Protein 7PO7 (pdb70)

Nearest PDB structures (foldseek):
  7po7-assembly3_E  TM=9.976E-01  e=1.318E-60  Mus musculus
  7po7-assembly1_A  TM=9.670E-01  e=2.558E-56  Mus musculus
  4bkm-assembly2_B  TM=9.394E-01  e=9.788E-43  Mus musculus
  7po7-assembly4_G  TM=9.764E-01  e=1.721E-33  Mus musculus
  2cft-assembly1_A-2  TM=9.182E-01  e=7.443E-32  Homo sapiens

GO terms:
  GO:0000287 magnesium ion binding (F, IDA)
  GO:0004725 protein tyrosine phosphatase activity (F, IDA)
  GO:0043136 sn-glycerol 3-phosphatase activity (F, IDA)
  GO:0043262 ADP phosphatase activity (F, IDA)
  GO:0006114 glycerol biosynthetic process (P, IDA)
  GO:0006650 glycerophospholipid metabolic process (P, IDA)
  GO:0000121 sn-glycerol 1-phosphatase activity (F, EXP)
  GO:0008967 phosphoglycolate phosphatase activity (F, IDA)
  GO:0110052 toxic metabolite repair (P, IDA)

Structure (mmCIF, N/CA/C/O backbone):
data_7PO7
#
_entry.id   7PO7
#
_cell.length_a   84.262
_cell.length_b   91.197
_cell.length_c   101.317
_cell.angle_alpha   103.457
_cell.angle_beta   89.980
_cell.angle_gamma   104.632
#
_symmetry.space_group_name_H-M   'P 1'
#
loop_
_entity.id
_entity.type
_entity.pdbx_description
1 polymer 'Glycerol-3-phosphate phosphatase'
2 non-polymer 'ACETATE ION'
3 non-polymer 'SULFATE ION'
4 non-polymer GLYCEROL
5 non-polymer 'CALCIUM ION'
6 water water
#
loop_
_atom_site.group_PDB
_atom_site.id
_atom_site.type_symbol
_atom_site.label_atom_id
_atom_site.label_alt_id
_atom_site.label_comp_id
_atom_site.label_asym_id
_atom_site.label_entity_id
_atom_site.label_seq_id
_atom_site.pdbx_PDB_ins_code
_atom_site.Cartn_x
_atom_site.Cartn_y
_atom_site.Cartn_z
_atom_site.occupancy
_atom_site.B_iso_or_equiv
_atom_site.auth_seq_id
_atom_site.auth_comp_id
_atom_site.auth_asym_id
_atom_site.auth_atom_id
_atom_site.pdbx_PDB_model_num
ATOM 1 N N . ARG A 1 12 ? -10.81808 -4.61023 -41.82923 1.000 132.00060 12 ARG A N 1
ATOM 2 C CA . ARG A 1 12 ? -11.35413 -5.69721 -42.63832 1.000 135.73750 12 ARG A CA 1
ATOM 3 C C . ARG A 1 12 ? -11.44309 -6.99251 -41.83180 1.000 135.76150 12 ARG A C 1
ATOM 4 O O . ARG A 1 12 ? -10.85723 -8.00874 -42.21067 1.000 135.81784 12 ARG A O 1
ATOM 24 N N . CYS A 1 13 ? -12.16830 -6.94733 -40.71565 1.000 136.99707 13 CYS A N 1
ATOM 25 C CA . CYS A 1 13 ? -12.25545 -8.09636 -39.82499 1.000 136.90580 13 CYS A CA 1
ATOM 26 C C . CYS A 1 13 ? -12.92739 -9.28425 -40.50311 1.000 138.70365 13 CYS A C 1
ATOM 27 O O . CYS A 1 13 ? -14.09026 -9.20472 -40.91665 1.000 139.88820 13 CYS A O 1
ATOM 35 N N . VAL A 1 14 ? -12.18586 -10.38358 -40.61654 1.000 135.32633 14 VAL A N 1
ATOM 36 C CA . VAL A 1 14 ? -12.69934 -11.62558 -41.17843 1.000 132.25210 14 VAL A CA 1
ATOM 37 C C . VAL A 1 14 ? -13.30955 -12.45086 -40.05270 1.000 132.78515 14 VAL A C 1
ATOM 38 O O . VAL A 1 14 ? -12.81667 -12.43923 -38.92007 1.000 135.01034 14 VAL A O 1
ATOM 51 N N . ARG A 1 15 ? -14.42306 -13.11433 -40.33902 1.000 131.72315 15 ARG A N 1
ATOM 52 C CA . ARG A 1 15 ? -14.99813 -14.07143 -39.40028 1.000 127.57949 15 ARG A CA 1
ATOM 53 C C . ARG A 1 15 ? -14.27613 -15.40051 -39.58603 1.000 123.46248 15 ARG A C 1
ATOM 54 O O . ARG A 1 15 ? -14.17533 -15.90232 -40.70903 1.000 125.82015 15 ARG A O 1
ATOM 75 N N . LEU A 1 16 ? -13.77251 -15.97810 -38.49094 1.000 116.95103 16 LEU A N 1
ATOM 76 C CA . LEU A 1 16 ? -12.93511 -17.16857 -38.58534 1.000 114.29598 16 LEU A CA 1
ATOM 77 C C . LEU A 1 16 ? -13.77409 -18.43489 -38.70615 1.000 117.01615 16 LEU A C 1
ATOM 78 O O . LEU A 1 16 ? -14.71011 -18.65115 -37.93018 1.000 119.39510 16 LEU A O 1
ATOM 94 N N . SER A 1 17 ? -13.44325 -19.25681 -39.69657 1.000 117.49998 17 SER A N 1
ATOM 95 C CA . SER A 1 17 ? -14.03729 -20.56891 -39.89171 1.000 119.19127 17 SER A CA 1
ATOM 96 C C . SER A 1 17 ? -12.93424 -21.61818 -39.82986 1.000 118.66038 17 SER A C 1
ATOM 97 O O . SER A 1 17 ? -11.74471 -21.29961 -39.91197 1.000 117.65687 17 SER A O 1
ATOM 105 N N . ALA A 1 18 ? -13.33716 -22.88186 -39.67435 1.000 120.82203 18 ALA A N 1
ATOM 106 C CA . ALA A 1 18 ? -12.35959 -23.95253 -39.49682 1.000 121.46081 18 ALA A CA 1
ATOM 107 C C . ALA A 1 18 ? -11.34547 -23.97631 -40.63667 1.000 122.06966 18 ALA A C 1
ATOM 108 O O . ALA A 1 18 ? -10.14864 -24.20217 -40.41293 1.000 121.86776 18 ALA A O 1
ATOM 115 N N . GLU A 1 19 ? -11.80196 -23.71730 -41.86364 1.000 121.10704 19 GLU A N 1
ATOM 116 C CA . GLU A 1 19 ? -10.90296 -23.67721 -43.01521 1.000 121.13352 19 GLU A CA 1
ATOM 117 C C . GLU A 1 19 ? -9.88891 -22.54488 -42.87768 1.000 119.52489 19 GLU A C 1
ATOM 118 O O . GLU A 1 19 ? -8.67295 -22.75269 -43.02426 1.000 119.21400 19 GLU A O 1
ATOM 130 N N . ARG A 1 20 ? -10.37271 -21.33674 -42.58100 1.000 118.39857 20 ARG A N 1
ATOM 131 C CA . ARG A 1 20 ? -9.47975 -20.20360 -42.37086 1.000 115.95828 20 ARG A CA 1
ATOM 132 C C . ARG A 1 20 ? -8.53378 -20.46297 -41.20425 1.000 113.26416 20 ARG A C 1
ATOM 133 O O . ARG A 1 20 ? -7.36214 -20.06066 -41.23911 1.000 112.39467 20 ARG A O 1
ATOM 154 N N . ALA A 1 21 ? -9.03484 -21.11143 -40.14768 1.000 109.83697 21 ALA A N 1
ATOM 155 C CA . ALA A 1 21 ? -8.19424 -21.41947 -38.99511 1.000 103.95030 21 ALA A CA 1
ATOM 156 C C . ALA A 1 21 ? -7.05354 -22.35307 -39.38116 1.000 106.21906 21 ALA A C 1
ATOM 157 O O . ALA A 1 21 ? -5.91159 -22.16015 -38.94714 1.000 104.29621 21 ALA A O 1
ATOM 164 N N . LYS A 1 22 ? -7.34118 -23.36899 -40.20081 1.000 108.41643 22 LYS A N 1
ATOM 165 C CA . LYS A 1 22 ? -6.28606 -24.25325 -40.68913 1.000 109.14774 22 LYS A CA 1
ATOM 166 C C . LYS A 1 22 ? -5.25264 -23.47268 -41.49071 1.000 105.77233 22 LYS A C 1
ATOM 167 O O . LYS A 1 22 ? -4.03123 -23.63836 -41.30312 1.000 92.01043 22 LYS A O 1
ATOM 186 N N . LEU A 1 23 ? -5.73215 -22.58879 -42.36964 1.000 105.02487 23 LEU A N 1
ATOM 187 C CA . LEU A 1 23 ? -4.82530 -21.78966 -43.18589 1.000 106.26544 23 LEU A CA 1
ATOM 188 C C . LEU A 1 23 ? -3.89395 -20.95165 -42.32118 1.000 108.03341 23 LEU A C 1
ATOM 189 O O . LEU A 1 23 ? -2.68017 -20.91784 -42.55024 1.000 108.32359 23 LEU A O 1
ATOM 205 N N . LEU A 1 24 ? -4.44568 -20.25846 -41.32387 1.000 110.32773 24 LEU A N 1
ATOM 206 C CA . LEU A 1 24 ? -3.60673 -19.45137 -40.44533 1.000 109.66413 24 LEU A CA 1
ATOM 207 C C . LEU A 1 24 ? -2.62923 -20.31909 -39.65666 1.000 107.21866 24 LEU A C 1
ATOM 208 O O . LEU A 1 24 ? -1.44620 -19.98108 -39.53571 1.000 104.56592 24 LEU A O 1
ATOM 224 N N . LEU A 1 25 ? -3.10619 -21.44329 -39.10661 1.000 101.69467 25 LEU A N 1
ATOM 225 C CA . LEU A 1 25 ? -2.24601 -22.28054 -38.27835 1.000 99.01828 25 LEU A CA 1
ATOM 226 C C . LEU A 1 25 ? -1.01495 -22.72999 -39.04730 1.000 102.27335 25 LEU A C 1
ATOM 227 O O . LEU A 1 25 ? 0.07726 -22.83460 -38.47509 1.000 96.78796 25 LEU A O 1
ATOM 243 N N . ALA A 1 26 ? -1.16596 -23.00569 -40.34537 1.000 109.40159 26 ALA A N 1
ATOM 244 C CA . ALA A 1 26 ? 0.02006 -23.32387 -41.13806 1.000 111.80107 26 ALA A CA 1
ATOM 245 C C . ALA A 1 26 ? 0.99853 -22.15033 -41.16093 1.000 114.73161 26 ALA A C 1
ATOM 246 O O . ALA A 1 26 ? 2.21978 -22.34599 -41.12610 1.000 110.23672 26 ALA A O 1
ATOM 253 N N . GLU A 1 27 ? 0.47692 -20.92116 -41.20336 1.000 124.02041 27 GLU A N 1
ATOM 254 C CA . GLU A 1 27 ? 1.29808 -19.72111 -41.31650 1.000 126.26408 27 GLU A CA 1
ATOM 255 C C . GLU A 1 27 ? 1.98002 -19.31096 -40.01368 1.000 122.68111 27 GLU A C 1
ATOM 256 O O . GLU A 1 27 ? 2.99683 -18.60860 -40.06563 1.000 122.96276 27 GLU A O 1
ATOM 268 N N . VAL A 1 28 ? 1.45892 -19.72033 -38.85604 1.000 113.60875 28 VAL A N 1
ATOM 269 C CA . VAL A 1 28 ? 1.92728 -19.22661 -37.56285 1.000 106.01845 28 VAL A CA 1
ATOM 270 C C . VAL A 1 28 ? 2.63103 -20.33799 -36.79437 1.000 101.72930 28 VAL A C 1
ATOM 271 O O . VAL A 1 28 ? 2.18425 -21.49105 -36.79892 1.000 104.84117 28 VAL A O 1
ATOM 284 N N . ASP A 1 29 ? 3.74569 -19.98447 -36.13830 1.000 96.00971 29 ASP A N 1
ATOM 285 C CA . ASP A 1 29 ? 4.44329 -20.88694 -35.23242 1.000 93.58940 29 ASP A CA 1
ATOM 286 C C . ASP A 1 29 ? 4.31711 -20.51017 -33.76303 1.000 84.98587 29 ASP A C 1
ATOM 287 O O . ASP A 1 29 ? 4.52023 -21.37552 -32.90576 1.000 84.74379 29 ASP A O 1
ATOM 296 N N . THR A 1 30 ? 3.98118 -19.25852 -33.45183 1.000 80.03638 30 THR A N 1
ATOM 297 C CA . THR A 1 30 ? 3.90019 -18.78383 -32.07571 1.000 77.42895 30 THR A CA 1
ATOM 298 C C . THR A 1 30 ? 2.55201 -18.11631 -31.85682 1.000 77.13177 30 THR A C 1
ATOM 299 O O . THR A 1 30 ? 2.12736 -17.28454 -32.66537 1.000 76.96364 30 THR A O 1
ATOM 310 N N . LEU A 1 31 ? 1.88941 -18.47478 -30.75976 1.000 73.87018 31 LEU A N 1
ATOM 311 C CA . LEU A 1 31 ? 0.60633 -17.89333 -30.38965 1.000 77.65871 31 LEU A CA 1
ATOM 312 C C . LEU A 1 31 ? 0.75300 -17.23649 -29.02472 1.000 79.00190 31 LEU A C 1
ATOM 313 O O . LEU A 1 31 ? 1.16350 -17.89032 -28.06059 1.000 80.17236 31 LEU A O 1
ATOM 329 N N . LEU A 1 32 ? 0.42032 -15.95201 -28.94355 1.000 78.67012 32 LEU A N 1
ATOM 330 C CA . LEU A 1 32 ? 0.48497 -15.19214 -27.70030 1.000 80.02545 32 LEU A CA 1
ATOM 331 C C . LEU A 1 32 ? -0.94188 -14.86086 -27.28241 1.000 84.42226 32 LEU A C 1
ATOM 332 O O . LEU A 1 32 ? -1.70190 -14.28651 -28.06931 1.000 85.02292 32 LEU A O 1
ATOM 348 N N . PHE A 1 33 ? -1.30298 -15.22722 -26.05172 1.000 85.46065 33 PHE A N 1
ATOM 349 C CA . PHE A 1 33 ? -2.68047 -15.16247 -25.57986 1.000 86.46394 33 PHE A CA 1
ATOM 350 C C . PHE A 1 33 ? -2.75672 -14.20301 -24.39638 1.000 88.27970 33 PHE A C 1
ATOM 351 O O . PHE A 1 33 ? -1.83669 -14.15598 -23.57574 1.000 84.91937 33 PHE A O 1
ATOM 368 N N . ASN A 1 34 ? -3.83467 -13.43320 -24.30471 1.000 94.72969 34 ASN A N 1
ATOM 369 C CA . ASN A 1 34 ? -4.19113 -12.81112 -23.03523 1.000 98.02245 34 ASN A CA 1
ATOM 370 C C . ASN A 1 34 ? -4.93243 -13.85191 -22.20867 1.000 102.42268 34 ASN A C 1
ATOM 371 O O . ASN A 1 34 ? -5.62884 -14.70724 -22.75031 1.000 105.50024 34 ASN A O 1
ATOM 382 N N . CYS A 1 35 ? -4.74836 -13.80818 -20.88904 1.000 105.17457 35 CYS A N 1
ATOM 383 C CA . CYS A 1 35 ? -5.25939 -14.89268 -20.05774 1.000 109.34893 35 CYS A CA 1
ATOM 384 C C . CYS A 1 35 ? -6.71543 -14.65632 -19.65894 1.000 109.38486 35 CYS A C 1
ATOM 385 O O . CYS A 1 35 ? -7.55730 -15.54246 -19.82636 1.000 108.96169 35 CYS A O 1
ATOM 393 N N . ASP A 1 36 ? -7.01615 -13.46996 -19.13206 1.000 110.28968 36 ASP A N 1
ATOM 394 C CA . ASP A 1 36 ? -8.35870 -13.16486 -18.65581 1.000 109.88259 36 ASP A CA 1
ATOM 395 C C . ASP A 1 36 ? -9.24204 -12.69482 -19.80443 1.000 108.64059 36 ASP A C 1
ATOM 396 O O . ASP A 1 36 ? -8.87339 -11.78845 -20.55851 1.000 106.84093 36 ASP A O 1
ATOM 405 N N . GLY A 1 37 ? -10.41122 -13.32636 -19.94306 1.000 108.88131 37 GLY A N 1
ATOM 406 C CA . GLY A 1 37 ? -11.33434 -13.03862 -21.01801 1.000 109.10124 37 GLY A CA 1
ATOM 407 C C . GLY A 1 37 ? -11.11730 -13.85869 -22.26794 1.000 106.30703 37 GLY A C 1
ATOM 408 O O . GLY A 1 37 ? -11.97077 -13.83836 -23.16529 1.000 104.32448 37 GLY A O 1
ATOM 412 N N . VAL A 1 38 ? -10.00737 -14.58403 -22.34740 1.000 103.79887 38 VAL A N 1
ATOM 413 C CA . VAL A 1 38 ? -9.64435 -15.38796 -23.51133 1.000 98.22719 38 VAL A CA 1
ATOM 414 C C . VAL A 1 38 ? -9.52654 -16.84367 -23.08130 1.000 96.89037 38 VAL A C 1
ATOM 415 O O . VAL A 1 38 ? -10.25661 -17.70871 -23.58059 1.000 93.32282 38 VAL A O 1
ATOM 428 N N . LEU A 1 39 ? -8.62735 -17.12190 -22.13858 1.000 100.98293 39 LEU A N 1
ATOM 429 C CA . LEU A 1 39 ? -8.45542 -18.47801 -21.63869 1.000 103.65773 39 LEU A CA 1
ATOM 430 C C . LEU A 1 39 ? -9.37251 -18.75718 -20.45155 1.000 106.33500 39 LEU A C 1
ATOM 431 O O . LEU A 1 39 ? -9.87508 -19.87803 -20.31117 1.000 109.29585 39 LEU A O 1
ATOM 447 N N . TRP A 1 40 ? -9.58465 -17.76872 -19.58015 1.000 103.55987 40 TRP A N 1
ATOM 448 C CA . TRP A 1 40 ? -10.43814 -17.95684 -18.41693 1.000 103.92483 40 TRP A CA 1
ATOM 449 C C . TRP A 1 40 ? -11.06445 -16.63724 -17.98137 1.000 104.74136 40 TRP A C 1
ATOM 450 O O . TRP A 1 40 ? -10.55968 -15.55511 -18.28880 1.000 104.06769 40 TRP A O 1
ATOM 471 N N . ARG A 1 41 ? -12.19194 -16.74601 -17.27475 1.000 107.03625 41 ARG A N 1
ATOM 472 C CA . ARG A 1 41 ? -12.76704 -15.64675 -16.50429 1.000 108.78049 41 ARG A CA 1
ATOM 473 C C . ARG A 1 41 ? -12.81032 -16.07227 -15.04192 1.000 111.56736 41 ARG A C 1
ATOM 474 O O . ARG A 1 41 ? -13.47768 -17.05432 -14.69379 1.000 111.11712 41 ARG A O 1
ATOM 495 N N . GLY A 1 42 ? -12.08423 -15.34176 -14.20314 1.000 112.89903 42 GLY A N 1
ATOM 496 C CA . GLY A 1 42 ? -11.88232 -15.74812 -12.82505 1.000 116.21082 42 GLY A CA 1
ATOM 497 C C . GLY A 1 42 ? -11.02944 -16.99878 -12.76613 1.000 116.05664 42 GLY A C 1
ATOM 498 O O . GLY A 1 42 ? -9.98079 -17.08898 -13.41428 1.000 114.84399 42 GLY A O 1
ATOM 502 N N . GLU A 1 43 ? -11.47381 -17.98046 -11.98633 1.000 118.55528 43 GLU A N 1
ATOM 503 C CA . GLU A 1 43 ? -10.76565 -19.24609 -11.86077 1.000 120.00423 43 GLU A CA 1
ATOM 504 C C . GLU A 1 43 ? -11.39873 -20.35105 -12.70049 1.000 120.70969 43 GLU A C 1
ATOM 505 O O . GLU A 1 43 ? -11.00092 -21.51375 -12.57605 1.000 121.49263 43 GLU A O 1
ATOM 517 N N . THR A 1 44 ? -12.37115 -20.01579 -13.54580 1.000 120.56021 44 THR A N 1
ATOM 518 C CA . THR A 1 44 ? -13.08460 -20.99142 -14.36096 1.000 118.50447 44 THR A CA 1
ATOM 519 C C . THR A 1 44 ? -12.65607 -20.85110 -15.81490 1.000 111.03489 44 THR A C 1
ATOM 520 O O . THR A 1 44 ? -12.70430 -19.75275 -16.38053 1.000 107.35333 44 THR A O 1
ATOM 531 N N . ALA A 1 45 ? -12.24634 -21.96388 -16.41575 1.000 105.83165 45 ALA A N 1
ATOM 532 C CA . ALA A 1 45 ? -11.73523 -21.96373 -17.77707 1.000 102.03175 45 ALA A CA 1
ATOM 533 C C . ALA A 1 45 ? -12.85179 -21.82122 -18.80831 1.000 102.25579 45 ALA A C 1
ATOM 534 O O . ALA A 1 45 ? -13.99371 -22.23631 -18.58733 1.000 103.20686 45 ALA A O 1
ATOM 541 N N . VAL A 1 46 ? -12.50383 -21.21509 -19.93863 1.000 102.60586 46 VAL A N 1
ATOM 542 C CA . VAL A 1 46 ? -13.39746 -21.11501 -21.10210 1.000 106.99759 46 VAL A CA 1
ATOM 543 C C . VAL A 1 46 ? -13.63655 -22.50453 -21.67775 1.000 118.39824 46 VAL A C 1
ATOM 544 O O . VAL A 1 46 ? -12.68219 -23.29472 -21.78810 1.000 117.51274 46 VAL A O 1
ATOM 557 N N . PRO A 1 47 ? -14.87164 -22.85995 -22.03955 1.000 131.71938 47 PRO A N 1
ATOM 558 C CA . PRO A 1 47 ? -15.13442 -24.23263 -22.50031 1.000 136.04201 47 PRO A CA 1
ATOM 559 C C . PRO A 1 47 ? -14.27771 -24.58386 -23.70563 1.000 137.27352 47 PRO A C 1
ATOM 560 O O . PRO A 1 47 ? -14.29035 -23.88685 -24.72267 1.000 134.47101 47 PRO A O 1
ATOM 571 N N . GLY A 1 48 ? -13.52578 -25.68014 -23.58401 1.000 140.28727 48 GLY A N 1
ATOM 572 C CA . GLY A 1 48 ? -12.69916 -26.16619 -24.66573 1.000 139.52885 48 GLY A CA 1
ATOM 573 C C . GLY A 1 48 ? -11.32151 -25.54525 -24.75369 1.000 136.18821 48 GLY A C 1
ATOM 574 O O . GLY A 1 48 ? -10.48243 -26.04331 -25.51563 1.000 136.64774 48 GLY A O 1
ATOM 578 N N . ALA A 1 49 ? -11.05752 -24.47665 -23.99409 1.000 131.20465 49 ALA A N 1
ATOM 579 C CA . ALA A 1 49 ? -9.77673 -23.78267 -24.11409 1.000 130.88149 49 ALA A CA 1
ATOM 580 C C . ALA A 1 49 ? -8.59731 -24.62214 -23.63901 1.000 127.73801 49 ALA A C 1
ATOM 581 O O . ALA A 1 49 ? -7.55674 -24.64083 -24.32621 1.000 130.87564 49 ALA A O 1
ATOM 588 N N . PRO A 1 50 ? -8.65869 -25.30838 -22.49637 1.000 122.86550 50 PRO A N 1
ATOM 589 C CA . PRO A 1 50 ? -7.49636 -26.11626 -22.09631 1.000 121.55355 50 PRO A CA 1
ATOM 590 C C . PRO A 1 50 ? -7.12781 -27.15654 -23.13631 1.000 123.62974 50 PRO A C 1
ATOM 591 O O . PRO A 1 50 ? -5.94352 -27.31695 -23.47083 1.000 125.49967 50 PRO A O 1
ATOM 602 N N . GLU A 1 51 ? -8.12863 -27.86101 -23.67273 1.000 123.71062 51 GLU A N 1
ATOM 603 C CA . GLU A 1 51 ? -7.86470 -28.88318 -24.67653 1.000 126.89043 51 GLU A CA 1
ATOM 604 C C . GLU A 1 51 ? -7.26956 -28.28937 -25.94652 1.000 122.93284 51 GLU A C 1
ATOM 605 O O . GLU A 1 51 ? -6.35448 -28.87310 -26.53447 1.000 125.31013 51 GLU A O 1
ATOM 617 N N . THR A 1 52 ? -7.78678 -27.14525 -26.40612 1.000 115.87867 52 THR A N 1
ATOM 618 C CA . THR A 1 52 ? -7.25035 -26.57265 -27.63727 1.000 113.18085 52 THR A CA 1
ATOM 619 C C . THR A 1 52 ? -5.79998 -26.14411 -27.43587 1.000 106.98057 52 THR A C 1
ATOM 620 O O . THR A 1 52 ? -4.97389 -26.31238 -28.33986 1.000 105.59381 52 THR A O 1
ATOM 631 N N . LEU A 1 53 ? -5.45916 -25.58648 -26.26476 1.000 106.21153 53 LEU A N 1
ATOM 632 C CA . LEU A 1 53 ? -4.06154 -25.20766 -26.06994 1.000 105.32825 53 LEU A CA 1
ATOM 633 C C . LEU A 1 53 ? -3.16624 -26.44742 -25.97849 1.000 112.55289 53 LEU A C 1
ATOM 634 O O . LEU A 1 53 ? -2.05333 -26.45887 -26.52243 1.000 112.77572 53 LEU A O 1
ATOM 650 N N . ARG A 1 54 ? -3.64416 -27.51351 -25.32107 1.000 120.21329 54 ARG A N 1
ATOM 651 C CA . ARG A 1 54 ? -2.88241 -28.76087 -25.29583 1.000 122.50391 54 ARG A CA 1
ATOM 652 C C . ARG A 1 54 ? -2.66643 -29.29530 -26.70886 1.000 119.32753 54 ARG A C 1
ATOM 653 O O . ARG A 1 54 ? -1.56876 -29.75669 -27.05722 1.000 119.43394 54 ARG A O 1
ATOM 674 N N . ALA A 1 55 ? -3.70338 -29.22107 -27.54441 1.000 116.48718 55 ALA A N 1
ATOM 675 C CA . ALA A 1 55 ? -3.59587 -29.68150 -28.92276 1.000 115.17773 55 ALA A CA 1
ATOM 676 C C . ALA A 1 55 ? -2.60981 -28.83446 -29.71388 1.000 107.58788 55 ALA A C 1
ATOM 677 O O . ALA A 1 55 ? -1.84114 -29.36496 -30.52094 1.000 107.09325 55 ALA A O 1
ATOM 684 N N . LEU A 1 56 ? -2.63411 -27.51552 -29.51668 1.000 103.71192 56 LEU A N 1
ATOM 685 C CA . LEU A 1 56 ? -1.67442 -26.65079 -30.19423 1.000 103.05734 56 LEU A CA 1
ATOM 686 C C . LEU A 1 56 ? -0.24953 -27.01737 -29.80256 1.000 105.80045 56 LEU A C 1
ATOM 687 O O . LEU A 1 56 ? 0.65336 -27.03085 -30.64775 1.000 108.84628 56 LEU A O 1
ATOM 703 N N . ARG A 1 57 ? -0.02929 -27.31499 -28.51885 1.000 103.61861 57 ARG A N 1
ATOM 704 C CA . ARG A 1 57 ? 1.29330 -27.75323 -28.08270 1.000 99.88055 57 ARG A CA 1
ATOM 705 C C . ARG A 1 57 ? 1.68089 -29.05328 -28.77472 1.000 103.00139 57 ARG A C 1
ATOM 706 O O . ARG A 1 57 ? 2.83153 -29.22378 -29.19774 1.000 99.90282 57 ARG A O 1
ATOM 727 N N . ALA A 1 58 ? 0.72691 -29.98155 -28.90562 1.000 105.94433 58 ALA A N 1
ATOM 728 C CA . ALA A 1 58 ? 1.00894 -31.24334 -29.58617 1.000 107.33887 58 ALA A CA 1
ATOM 729 C C . ALA A 1 58 ? 1.31971 -31.03186 -31.06704 1.000 109.55063 58 ALA A C 1
ATOM 730 O O . ALA A 1 58 ? 2.13769 -31.76447 -31.63433 1.000 111.94842 58 ALA A O 1
ATOM 737 N N . ARG A 1 59 ? 0.67864 -30.05000 -31.71040 1.000 110.93801 59 ARG A N 1
ATOM 738 C CA . ARG A 1 59 ? 0.93900 -29.76567 -33.11532 1.000 114.84726 59 ARG A CA 1
ATOM 739 C C . ARG A 1 59 ? 2.24835 -29.01384 -33.32847 1.000 115.63924 59 ARG A C 1
ATOM 740 O O . ARG A 1 59 ? 2.60631 -28.73572 -34.47880 1.000 115.30360 59 ARG A O 1
ATOM 761 N N . GLY A 1 60 ? 2.96578 -28.68467 -32.25742 1.000 116.18068 60 GLY A N 1
ATOM 762 C CA . GLY A 1 60 ? 4.23492 -27.99994 -32.36297 1.000 113.74677 60 GLY A CA 1
ATOM 763 C C . GLY A 1 60 ? 4.17882 -26.49309 -32.25947 1.000 111.29937 60 GLY A C 1
ATOM 764 O O . GLY A 1 60 ? 5.21129 -25.84000 -32.45281 1.000 111.68316 60 GLY A O 1
ATOM 768 N N . LYS A 1 61 ? 3.01613 -25.91776 -31.96693 1.000 107.58629 61 LYS A N 1
ATOM 769 C CA . LYS A 1 61 ? 2.89916 -24.47355 -31.81304 1.000 101.64102 61 LYS A CA 1
ATOM 770 C C . LYS A 1 61 ? 3.47633 -24.02710 -30.47478 1.000 98.43802 61 LYS A C 1
ATOM 771 O O . LYS A 1 61 ? 3.31499 -24.70328 -29.45485 1.000 100.47238 61 LYS A O 1
ATOM 790 N N . ARG A 1 62 ? 4.15449 -22.87937 -30.48470 1.000 91.27758 62 ARG A N 1
ATOM 791 C CA . ARG A 1 62 ? 4.71259 -22.29089 -29.27288 1.000 86.06530 62 ARG A CA 1
ATOM 792 C C . ARG A 1 62 ? 3.70013 -21.31514 -28.68955 1.000 85.00601 62 ARG A C 1
ATOM 793 O O . ARG A 1 62 ? 3.16219 -20.47021 -29.41119 1.000 83.61892 62 ARG A O 1
ATOM 814 N N . LEU A 1 63 ? 3.43805 -21.43343 -27.38983 1.000 83.52402 63 LEU A N 1
ATOM 815 C CA . LEU A 1 63 ? 2.39769 -20.64950 -26.73859 1.000 80.30298 63 LEU A CA 1
ATOM 816 C C . LEU A 1 63 ? 3.01993 -19.66205 -25.75976 1.000 80.20576 63 LEU A C 1
ATOM 817 O O . LEU A 1 63 ? 3.89632 -20.02907 -24.96980 1.000 79.20739 63 LEU A O 1
ATOM 833 N N . GLY A 1 64 ? 2.57276 -18.40599 -25.84097 1.000 83.00008 64 GLY A N 1
ATOM 834 C CA . GLY A 1 64 ? 2.96706 -17.38648 -24.89678 1.000 81.17948 64 GLY A CA 1
ATOM 835 C C . GLY A 1 64 ? 1.73452 -16.68423 -24.36102 1.000 79.16463 64 GLY A C 1
ATOM 836 O O . GLY A 1 64 ? 0.66136 -16.72345 -24.96025 1.000 80.69183 64 GLY A O 1
ATOM 840 N N . PHE A 1 65 ? 1.90081 -16.04512 -23.20911 1.000 75.28299 65 PHE A N 1
ATOM 841 C CA . PHE A 1 65 ? 0.79278 -15.42850 -22.48284 1.000 78.05387 65 PHE A CA 1
ATOM 842 C C . PHE A 1 65 ? 1.20705 -14.03392 -22.04865 1.000 75.99401 65 PHE A C 1
ATOM 843 O O . PHE A 1 65 ? 2.29859 -13.86252 -21.51114 1.000 75.56594 65 PHE A O 1
ATOM 860 N N . ILE A 1 66 ? 0.36430 -13.03217 -22.31275 1.000 74.83760 66 ILE A N 1
ATOM 861 C CA . ILE A 1 66 ? 0.68692 -11.64670 -21.97858 1.000 75.29536 66 ILE A CA 1
ATOM 862 C C . ILE A 1 66 ? -0.45565 -11.08860 -21.13220 1.000 77.27077 66 ILE A C 1
ATOM 863 O O . ILE A 1 66 ? -1.62256 -11.16479 -21.53588 1.000 80.73570 66 ILE A O 1
ATOM 879 N N . THR A 1 67 ? -0.12248 -10.52060 -19.97005 1.000 73.05572 67 THR A N 1
ATOM 880 C CA . THR A 1 67 ? -1.14670 -9.96240 -19.08922 1.000 74.58996 67 THR A CA 1
ATOM 881 C C . THR A 1 67 ? -0.73196 -8.60289 -18.53843 1.000 70.46517 67 THR A C 1
ATOM 882 O O . THR A 1 67 ? 0.45030 -8.33948 -18.30918 1.000 72.97720 67 THR A O 1
ATOM 893 N N . ASN A 1 68 ? -1.73250 -7.74202 -18.31985 1.000 66.75092 68 ASN A N 1
ATOM 894 C CA . ASN A 1 68 ? -1.51669 -6.42727 -17.73164 1.000 66.12220 68 ASN A CA 1
ATOM 895 C C . ASN A 1 68 ? -1.63572 -6.41642 -16.21026 1.000 70.80471 68 ASN A C 1
ATOM 896 O O . ASN A 1 68 ? -1.44787 -5.35921 -15.59960 1.000 74.85716 68 ASN A O 1
ATOM 907 N N . ASN A 1 69 ? -1.95084 -7.54723 -15.58699 1.000 69.55259 69 ASN A N 1
ATOM 908 C CA . ASN A 1 69 ? -2.09427 -7.60930 -14.13922 1.000 68.19356 69 ASN A CA 1
ATOM 909 C C . ASN A 1 69 ? -0.75906 -7.89906 -13.46436 1.000 66.91636 69 ASN A C 1
ATOM 910 O O . ASN A 1 69 ? 0.01722 -8.74314 -13.92158 1.000 68.73537 69 ASN A O 1
ATOM 921 N N . SER A 1 70 ? -0.49819 -7.17487 -12.37664 1.000 63.74729 70 SER A N 1
ATOM 922 C CA . SER A 1 70 ? 0.75969 -7.23899 -11.64698 1.000 66.79954 70 SER A CA 1
ATOM 923 C C . SER A 1 70 ? 0.64662 -7.99324 -10.32563 1.000 69.04776 70 SER A C 1
ATOM 924 O O . SER A 1 70 ? 1.56286 -7.90758 -9.49935 1.000 64.75748 70 SER A O 1
ATOM 932 N N . SER A 1 71 ? -0.43867 -8.73942 -10.10669 1.000 76.57599 71 SER A N 1
ATOM 933 C CA . SER A 1 71 ? -0.68165 -9.33612 -8.80203 1.000 76.04688 71 SER A CA 1
ATOM 934 C C . SER A 1 71 ? -0.12445 -10.74625 -8.63720 1.000 81.25031 71 SER A C 1
ATOM 935 O O . SER A 1 71 ? 0.00756 -11.20435 -7.49632 1.000 83.13871 71 SER A O 1
ATOM 943 N N . LYS A 1 72 ? 0.20866 -11.44752 -9.72382 1.000 83.61765 72 LYS A N 1
ATOM 944 C CA . LYS A 1 72 ? 0.72960 -12.80491 -9.63655 1.000 86.00272 72 LYS A CA 1
ATOM 945 C C . LYS A 1 72 ? 2.12091 -12.87401 -10.26145 1.000 82.04091 72 LYS A C 1
ATOM 946 O O . LYS A 1 72 ? 2.43168 -12.13352 -11.19920 1.000 78.33305 72 LYS A O 1
ATOM 965 N N . THR A 1 73 ? 2.96028 -13.76837 -9.73704 1.000 81.81483 73 THR A N 1
ATOM 966 C CA . THR A 1 73 ? 4.28536 -13.98794 -10.30054 1.000 80.59449 73 THR A CA 1
ATOM 967 C C . THR A 1 73 ? 4.16901 -14.89052 -11.53190 1.000 85.20839 73 THR A C 1
ATOM 968 O O . THR A 1 73 ? 3.12845 -15.50497 -11.78009 1.000 89.23322 73 THR A O 1
ATOM 979 N N . ARG A 1 74 ? 5.25417 -14.97564 -12.31399 1.000 82.58160 74 ARG A N 1
ATOM 980 C CA . ARG A 1 74 ? 5.23742 -15.85109 -13.48219 1.000 79.83617 74 ARG A CA 1
ATOM 981 C C . ARG A 1 74 ? 4.93025 -17.28603 -13.07394 1.000 83.70667 74 ARG A C 1
ATOM 982 O O . ARG A 1 74 ? 4.11396 -17.96557 -13.71124 1.000 83.30303 74 ARG A O 1
ATOM 1003 N N . THR A 1 75 ? 5.57901 -17.76446 -12.00957 1.000 88.89666 75 THR A N 1
ATOM 1004 C CA . THR A 1 75 ? 5.39017 -19.14603 -11.59113 1.000 96.42328 75 THR A CA 1
ATOM 1005 C C . THR A 1 75 ? 3.95125 -19.38516 -11.15356 1.000 97.38593 75 THR A C 1
ATOM 1006 O O . THR A 1 75 ? 3.39325 -20.46353 -11.38280 1.000 100.57713 75 THR A O 1
ATOM 1017 N N . ALA A 1 76 ? 3.33222 -18.38429 -10.52244 1.000 92.37269 76 ALA A N 1
ATOM 1018 C CA . ALA A 1 76 ? 1.94046 -18.51041 -10.10170 1.000 92.14280 76 ALA A CA 1
ATOM 1019 C C . ALA A 1 76 ? 1.00838 -18.62165 -11.30329 1.000 88.78292 76 ALA A C 1
ATOM 1020 O O . ALA A 1 76 ? 0.10027 -19.46427 -11.32240 1.000 92.66652 76 ALA A O 1
ATOM 1027 N N . TYR A 1 77 ? 1.20888 -17.77191 -12.31371 1.000 84.56055 77 TYR A N 1
ATOM 1028 C CA . TYR A 1 77 ? 0.39306 -17.86678 -13.51681 1.000 83.58466 77 TYR A CA 1
ATOM 1029 C C . TYR A 1 77 ? 0.58511 -19.22641 -14.17802 1.000 81.52169 77 TYR A C 1
ATOM 1030 O O . TYR A 1 77 ? -0.37586 -19.83776 -14.65952 1.000 83.37250 77 TYR A O 1
ATOM 1048 N N . ALA A 1 78 ? 1.83281 -19.70866 -14.21779 1.000 79.42863 78 ALA A N 1
ATOM 1049 C CA . ALA A 1 78 ? 2.11331 -21.00832 -14.81769 1.000 80.69598 78 ALA A CA 1
ATOM 1050 C C . ALA A 1 78 ? 1.42271 -22.13617 -14.06076 1.000 83.74515 78 ALA A C 1
ATOM 1051 O O . ALA A 1 78 ? 0.88401 -23.06540 -14.67444 1.000 82.19435 78 ALA A O 1
ATOM 1058 N N . GLU A 1 79 ? 1.42109 -22.07241 -12.72622 1.000 87.63516 79 GLU A N 1
ATOM 1059 C CA . GLU A 1 79 ? 0.73100 -23.09224 -11.94263 1.000 93.39589 79 GLU A CA 1
ATOM 1060 C C . GLU A 1 79 ? -0.77101 -23.04179 -12.19166 1.000 91.65409 79 GLU A C 1
ATOM 1061 O O . GLU A 1 79 ? -1.42251 -24.08815 -12.28048 1.000 96.56153 79 GLU A O 1
ATOM 1073 N N . LYS A 1 80 ? -1.34364 -21.83801 -12.28378 1.000 84.34114 80 LYS A N 1
ATOM 1074 C CA . LYS A 1 80 ? -2.76527 -21.73393 -12.59941 1.000 86.32224 80 LYS A CA 1
ATOM 1075 C C . LYS A 1 80 ? -3.06501 -22.32583 -13.97144 1.000 92.84285 80 LYS A C 1
ATOM 1076 O O . LYS A 1 80 ? -4.07685 -23.01411 -14.15140 1.000 99.23814 80 LYS A O 1
ATOM 1095 N N . LEU A 1 81 ? -2.19656 -22.06902 -14.95227 1.000 90.11201 81 LEU A N 1
ATOM 1096 C CA . LEU A 1 81 ? -2.37293 -22.66862 -16.27044 1.000 93.12733 81 LEU A CA 1
ATOM 1097 C C . LEU A 1 81 ? -2.32156 -24.18988 -16.18699 1.000 101.76954 81 LEU A C 1
ATOM 1098 O O . LEU A 1 81 ? -3.12739 -24.88253 -16.81941 1.000 108.99627 81 LEU A O 1
ATOM 1114 N N . ARG A 1 82 ? -1.37329 -24.72781 -15.41431 1.000 104.55217 82 ARG A N 1
ATOM 1115 C CA . ARG A 1 82 ? -1.23562 -26.17754 -15.30207 1.000 110.84092 82 ARG A CA 1
ATOM 1116 C C . ARG A 1 82 ? -2.44379 -26.80263 -14.60768 1.000 109.20779 82 ARG A C 1
ATOM 1117 O O . ARG A 1 82 ? -2.94229 -27.84660 -15.04677 1.000 106.94764 82 ARG A O 1
ATOM 1138 N N . ARG A 1 83 ? -2.93355 -26.18262 -13.52716 1.000 108.18914 83 ARG A N 1
ATOM 1139 C CA . ARG A 1 83 ? -4.06536 -26.74731 -12.78880 1.000 108.04023 83 ARG A CA 1
ATOM 1140 C C . ARG A 1 83 ? -5.34154 -26.73661 -13.62890 1.000 108.87818 83 ARG A C 1
ATOM 1141 O O . ARG A 1 83 ? -6.15459 -27.66260 -13.53157 1.000 113.61379 83 ARG A O 1
ATOM 1162 N N . LEU A 1 84 ? -5.54317 -25.70511 -14.45666 1.000 104.02176 84 LEU A N 1
ATOM 1163 C CA . LEU A 1 84 ? -6.73542 -25.64551 -15.29534 1.000 101.38801 84 LEU A CA 1
ATOM 1164 C C . LEU A 1 84 ? -6.59073 -26.43788 -16.59147 1.000 100.81141 84 LEU A C 1
ATOM 1165 O O . LEU A 1 84 ? -7.51443 -26.42675 -17.41287 1.000 98.99117 84 LEU A O 1
ATOM 1181 N N . GLY A 1 85 ? -5.46681 -27.11474 -16.79704 1.000 103.15096 85 GLY A N 1
ATOM 1182 C CA . GLY A 1 85 ? -5.31211 -27.99501 -17.93222 1.000 109.93913 85 GLY A CA 1
ATOM 1183 C C . GLY A 1 85 ? -4.72531 -27.36247 -19.16991 1.000 111.62819 85 GLY A C 1
ATOM 1184 O O . GLY A 1 85 ? -4.70397 -28.01051 -20.22334 1.000 116.74959 85 GLY A O 1
ATOM 1188 N N . PHE A 1 86 ? -4.24437 -26.12599 -19.08342 1.000 110.32211 86 PHE A N 1
ATOM 1189 C CA . PHE A 1 86 ? -3.67045 -25.46930 -20.24732 1.000 109.11129 86 PHE A CA 1
ATOM 1190 C C . PHE A 1 86 ? -2.26338 -25.95601 -20.54502 1.000 109.35598 86 PHE A C 1
ATOM 1191 O O . PHE A 1 86 ? -1.74364 -25.67664 -21.63202 1.000 109.57381 86 PHE A O 1
ATOM 1208 N N . GLY A 1 87 ? -1.64186 -26.67933 -19.62180 1.000 108.23948 87 GLY A N 1
ATOM 1209 C CA . GLY A 1 87 ? -0.34096 -27.25266 -19.87668 1.000 105.24374 87 GLY A CA 1
ATOM 1210 C C . GLY A 1 87 ? 0.78962 -26.41795 -19.32043 1.000 101.55208 87 GLY A C 1
ATOM 1211 O O . GLY A 1 87 ? 0.60775 -25.46121 -18.56191 1.000 96.86677 87 GLY A O 1
ATOM 1215 N N . GLY A 1 88 ? 1.98995 -26.79508 -19.74248 1.000 103.73400 88 GLY A N 1
ATOM 1216 C CA . GLY A 1 88 ? 3.19661 -26.11510 -19.35204 1.000 106.88391 88 GLY A CA 1
ATOM 1217 C C . GLY A 1 88 ? 4.20328 -26.24027 -20.47357 1.000 110.64059 88 GLY A C 1
ATOM 1218 O O . GLY A 1 88 ? 3.97868 -26.95285 -21.45562 1.000 115.52424 88 GLY A O 1
ATOM 1222 N N . PRO A 1 89 ? 5.33886 -25.54102 -20.35559 1.000 109.68595 89 PRO A N 1
ATOM 1223 C CA . PRO A 1 89 ? 6.37649 -25.58813 -21.39249 1.000 110.19549 89 PRO A CA 1
ATOM 1224 C C . PRO A 1 89 ? 6.77959 -26.99609 -21.79766 1.000 113.86942 89 PRO A C 1
ATOM 1225 O O . PRO A 1 89 ? 6.75200 -27.27354 -22.99781 1.000 114.73416 89 PRO A O 1
ATOM 1236 N N . LEU A 1 96 ? 10.00604 -19.49974 -19.17868 1.000 92.41523 96 LEU A N 1
ATOM 1237 C CA . LEU A 1 96 ? 8.56388 -19.49660 -18.97336 1.000 92.76129 96 LEU A CA 1
ATOM 1238 C C . LEU A 1 96 ? 7.81148 -18.78552 -20.09055 1.000 88.35403 96 LEU A C 1
ATOM 1239 O O . LEU A 1 96 ? 8.38157 -18.00746 -20.85640 1.000 88.02743 96 LEU A O 1
ATOM 1254 N N . GLU A 1 97 ? 6.51404 -19.07801 -20.16308 1.000 86.12672 97 GLU A N 1
ATOM 1255 C CA . GLU A 1 97 ? 5.65151 -18.63613 -21.24316 1.000 82.45706 97 GLU A CA 1
ATOM 1256 C C . GLU A 1 97 ? 4.79017 -17.43717 -20.86784 1.000 75.38120 97 GLU A C 1
ATOM 1257 O O . GLU A 1 97 ? 4.12342 -16.88111 -21.74786 1.000 72.10707 97 GLU A O 1
ATOM 1269 N N . VAL A 1 98 ? 4.78665 -17.02451 -19.59942 1.000 71.45487 98 VAL A N 1
ATOM 1270 C CA . VAL A 1 98 ? 3.90963 -15.95763 -19.12324 1.000 70.91573 98 VAL A CA 1
ATOM 1271 C C . VAL A 1 98 ? 4.72362 -14.68309 -18.94534 1.000 70.58697 98 VAL A C 1
ATOM 1272 O O . VAL A 1 98 ? 5.79778 -14.69556 -18.33042 1.000 73.55050 98 VAL A O 1
ATOM 1285 N N . PHE A 1 99 ? 4.21205 -13.58547 -19.49730 1.000 64.14417 99 PHE A N 1
ATOM 1286 C CA . PHE A 1 99 ? 4.82418 -12.26153 -19.42221 1.000 62.38846 99 PHE A CA 1
ATOM 1287 C C . PHE A 1 99 ? 3.76906 -11.30713 -18.86377 1.000 62.98663 99 PHE A C 1
ATOM 1288 O O . PHE A 1 99 ? 2.82112 -10.92030 -19.55993 1.000 63.28004 99 PHE A O 1
ATOM 1305 N N . GLY A 1 100 ? 3.89823 -10.99319 -17.57430 1.000 64.26051 100 GLY A N 1
ATOM 1306 C CA . GLY A 1 100 ? 3.02367 -10.05787 -16.90897 1.000 65.30875 100 GLY A CA 1
ATOM 1307 C C . GLY A 1 100 ? 3.74967 -8.75912 -16.59428 1.000 66.86223 100 GLY A C 1
ATOM 1308 O O . GLY A 1 100 ? 4.97209 -8.65156 -16.69923 1.000 67.12951 100 GLY A O 1
ATOM 1312 N N . THR A 1 101 ? 2.96495 -7.76490 -16.18181 1.000 67.08497 101 THR A N 1
ATOM 1313 C CA . THR A 1 101 ? 3.52344 -6.44707 -15.91651 1.000 64.48588 101 THR A CA 1
ATOM 1314 C C . THR A 1 101 ? 4.46206 -6.46013 -14.71789 1.000 62.91746 101 THR A C 1
ATOM 1315 O O . THR A 1 101 ? 5.31689 -5.57907 -14.60749 1.000 66.68019 101 THR A O 1
ATOM 1326 N N . ALA A 1 102 ? 4.33221 -7.43918 -13.82209 1.000 57.62419 102 ALA A N 1
ATOM 1327 C CA . ALA A 1 102 ? 5.27645 -7.55096 -12.71506 1.000 55.57945 102 ALA A CA 1
ATOM 1328 C C . ALA A 1 102 ? 6.67401 -7.88358 -13.22976 1.000 53.43897 102 ALA A C 1
ATOM 1329 O O . ALA A 1 102 ? 7.64156 -7.15575 -12.96101 1.000 56.98616 102 ALA A O 1
ATOM 1336 N N . TYR A 1 103 ? 6.79083 -8.96692 -14.00290 1.000 54.67380 103 TYR A N 1
ATOM 1337 C CA . TYR A 1 103 ? 8.08857 -9.38093 -14.52555 1.000 57.79431 103 TYR A CA 1
ATOM 1338 C C . TYR A 1 103 ? 8.66559 -8.32183 -15.45755 1.000 60.44461 103 TYR A C 1
ATOM 1339 O O . TYR A 1 103 ? 9.85226 -7.97374 -15.37572 1.000 63.86103 103 TYR A O 1
ATOM 1357 N N . CYS A 1 104 ? 7.83548 -7.80365 -16.36524 1.000 58.82926 104 CYS A N 1
ATOM 1358 C CA A CYS A 1 104 ? 8.32985 -6.83903 -17.34218 0.293 59.67012 104 CYS A CA 1
ATOM 1359 C CA B CYS A 1 104 ? 8.31640 -6.83167 -17.34134 0.707 59.59842 104 CYS A CA 1
ATOM 1360 C C . CYS A 1 104 ? 8.65034 -5.49712 -16.68973 1.000 57.76989 104 CYS A C 1
ATOM 1361 O O . CYS A 1 104 ? 9.56276 -4.79826 -17.14373 1.000 62.90837 104 CYS A O 1
ATOM 1373 N N . SER A 1 105 ? 7.94205 -5.12947 -15.61789 1.000 55.76389 105 SER A N 1
ATOM 1374 C CA . SER A 1 105 ? 8.32581 -3.94942 -14.85018 1.000 61.22242 105 SER A CA 1
ATOM 1375 C C . SER A 1 105 ? 9.68533 -4.15890 -14.19655 1.000 62.92112 105 SER A C 1
ATOM 1376 O O . SER A 1 105 ? 10.52864 -3.24964 -14.18170 1.000 66.10582 105 SER A O 1
ATOM 1384 N N . ALA A 1 106 ? 9.91686 -5.35767 -13.64911 1.000 59.42334 106 ALA A N 1
ATOM 1385 C CA . ALA A 1 106 ? 11.22841 -5.66156 -13.08674 1.000 59.07764 106 ALA A CA 1
ATOM 1386 C C . ALA A 1 106 ? 12.31692 -5.51623 -14.14398 1.000 58.42684 106 ALA A C 1
ATOM 1387 O O . ALA A 1 106 ? 13.38161 -4.94369 -13.87997 1.000 57.08341 106 ALA A O 1
ATOM 1394 N N . LEU A 1 107 ? 12.05812 -6.01788 -15.35417 1.000 60.71944 107 LEU A N 1
ATOM 1395 C CA . LEU A 1 107 ? 13.03912 -5.90397 -16.43197 1.000 65.25978 107 LEU A CA 1
ATOM 1396 C C . LEU A 1 107 ? 13.28164 -4.44343 -16.81392 1.000 63.51916 107 LEU A C 1
ATOM 1397 O O . LEU A 1 107 ? 14.42946 -4.03172 -17.04369 1.000 69.08422 107 LEU A O 1
ATOM 1413 N N . TYR A 1 108 ? 12.21251 -3.64280 -16.89013 1.000 59.13312 108 TYR A N 1
ATOM 1414 C CA . TYR A 1 108 ? 12.37429 -2.23119 -17.22327 1.000 61.31539 108 TYR A CA 1
ATOM 1415 C C . TYR A 1 108 ? 13.25720 -1.53902 -16.19461 1.000 65.39072 108 TYR A C 1
ATOM 1416 O O . TYR A 1 108 ? 14.15265 -0.75883 -16.54744 1.000 72.16669 108 TYR A O 1
ATOM 1434 N N . LEU A 1 109 ? 13.01578 -1.81716 -14.91171 1.000 62.61216 109 LEU A N 1
ATOM 1435 C CA . LEU A 1 109 ? 13.79438 -1.18457 -13.85210 1.000 63.64122 109 LEU A CA 1
ATOM 1436 C C . LEU A 1 109 ? 15.24015 -1.65985 -13.87692 1.000 63.96088 109 LEU A C 1
ATOM 1437 O O . LEU A 1 109 ? 16.15970 -0.88153 -13.59691 1.000 63.00671 109 LEU A O 1
ATOM 1453 N N . ARG A 1 110 ? 15.46151 -2.93260 -14.21358 1.000 62.04750 110 ARG A N 1
ATOM 1454 C CA . ARG A 1 110 ? 16.81980 -3.41585 -14.41543 1.000 62.48242 110 ARG A CA 1
ATOM 1455 C C . ARG A 1 110 ? 17.52885 -2.58335 -15.47352 1.000 67.22746 110 ARG A C 1
ATOM 1456 O O . ARG A 1 110 ? 18.66704 -2.13987 -15.28097 1.000 76.90789 110 ARG A O 1
ATOM 1477 N N . GLN A 1 111 ? 16.85458 -2.35450 -16.60469 1.000 65.93776 111 GLN A N 1
ATOM 1478 C CA . GLN A 1 111 ? 17.50382 -1.66620 -17.71585 1.000 70.38197 111 GLN A CA 1
ATOM 1479 C C . GLN A 1 111 ? 17.76799 -0.20174 -17.39085 1.000 67.24032 111 GLN A C 1
ATOM 1480 O O . GLN A 1 111 ? 18.85647 0.31273 -17.66941 1.000 73.03798 111 GLN A O 1
ATOM 1494 N N . ARG A 1 112 ? 16.79471 0.48441 -16.79565 1.000 60.88339 112 ARG A N 1
ATOM 1495 C CA . ARG A 1 112 ? 16.93230 1.91317 -16.53341 1.000 62.47729 112 ARG A CA 1
ATOM 1496 C C . ARG A 1 112 ? 17.73967 2.20662 -15.27669 1.000 66.02707 112 ARG A C 1
ATOM 1497 O O . ARG A 1 112 ? 18.14948 3.35654 -15.08294 1.000 64.98581 112 ARG A O 1
ATOM 1518 N N . LEU A 1 113 ? 17.98271 1.20416 -14.42887 1.000 72.07865 113 LEU A N 1
ATOM 1519 C CA . LEU A 1 113 ? 18.80782 1.36175 -13.23649 1.000 73.19504 113 LEU A CA 1
ATOM 1520 C C . LEU A 1 113 ? 20.05866 0.48596 -13.29706 1.000 78.55202 113 LEU A C 1
ATOM 1521 O O . LEU A 1 113 ? 20.56400 0.04451 -12.26314 1.000 79.65238 113 LEU A O 1
ATOM 1537 N N . ALA A 1 114 ? 20.57575 0.23272 -14.50138 1.000 82.54858 114 ALA A N 1
ATOM 1538 C CA . ALA A 1 114 ? 21.71190 -0.67279 -14.64422 1.000 87.34570 114 ALA A CA 1
ATOM 1539 C C . ALA A 1 114 ? 22.95851 -0.13786 -13.94782 1.000 92.80818 114 ALA A C 1
ATOM 1540 O O . ALA A 1 114 ? 23.76071 -0.90994 -13.41414 1.000 96.09227 114 ALA A O 1
ATOM 1547 N N . GLY A 1 115 ? 23.15540 1.18482 -13.95946 1.000 93.35936 115 GLY A N 1
ATOM 1548 C CA . GLY A 1 115 ? 24.33303 1.76341 -13.33806 1.000 96.07149 115 GLY A CA 1
ATOM 1549 C C . GLY A 1 115 ? 24.25031 1.93765 -11.83685 1.000 94.98472 115 GLY A C 1
ATOM 1550 O O . GLY A 1 115 ? 25.28097 2.16404 -11.19461 1.000 96.15661 115 GLY A O 1
ATOM 1554 N N . VAL A 1 116 ? 23.05749 1.83682 -11.26670 1.000 91.96577 116 VAL A N 1
ATOM 1555 C CA . VAL A 1 116 ? 22.88086 2.04903 -9.82471 1.000 91.13408 116 VAL A CA 1
ATOM 1556 C C . VAL A 1 116 ? 23.43345 0.84819 -9.06511 1.000 92.04490 116 VAL A C 1
ATOM 1557 O O . VAL A 1 116 ? 23.14586 -0.30326 -9.43893 1.000 88.80737 116 VAL A O 1
ATOM 1570 N N . PRO A 1 117 ? 24.23153 1.05393 -8.01025 1.000 96.40647 117 PRO A N 1
ATOM 1571 C CA . PRO A 1 117 ? 24.80122 -0.09077 -7.28456 1.000 99.99156 117 PRO A CA 1
ATOM 1572 C C . PRO A 1 117 ? 23.79936 -0.86297 -6.43286 1.000 99.11868 117 PRO A C 1
ATOM 1573 O O . PRO A 1 117 ? 23.78422 -2.09739 -6.48487 1.000 105.66894 117 PRO A O 1
ATOM 1584 N N . ASP A 1 118 ? 22.96415 -0.17544 -5.65358 1.000 89.28077 118 ASP A N 1
ATOM 1585 C CA . ASP A 1 118 ? 21.97211 -0.81853 -4.78596 1.000 84.33119 118 ASP A CA 1
ATOM 1586 C C . ASP A 1 118 ? 20.60358 -0.17986 -4.98696 1.000 77.91258 118 ASP A C 1
ATOM 1587 O O . ASP A 1 118 ? 20.09382 0.53015 -4.11105 1.000 76.79991 118 ASP A O 1
ATOM 1596 N N . PRO A 1 119 ? 19.97689 -0.41972 -6.13667 1.000 74.86474 119 PRO A N 1
ATOM 1597 C CA . PRO A 1 119 ? 18.72403 0.27781 -6.44926 1.000 70.71557 119 PRO A CA 1
ATOM 1598 C C . PRO A 1 119 ? 17.59910 -0.10650 -5.50176 1.000 70.00402 119 PRO A C 1
ATOM 1599 O O . PRO A 1 119 ? 17.41506 -1.27730 -5.16626 1.000 73.92204 119 PRO A O 1
ATOM 1610 N N . LYS A 1 120 ? 16.84500 0.90227 -5.07656 1.000 69.80069 120 LYS A N 1
ATOM 1611 C CA . LYS A 1 120 ? 15.66281 0.73447 -4.24197 1.000 65.27110 120 LYS A CA 1
ATOM 1612 C C . LYS A 1 120 ? 14.51138 1.47074 -4.90500 1.000 57.24590 120 LYS A C 1
ATOM 1613 O O . LYS A 1 120 ? 14.69935 2.51746 -5.52356 1.000 55.58601 120 LYS A O 1
ATOM 1632 N N . ALA A 1 121 ? 13.31085 0.91032 -4.77294 1.000 54.39568 121 ALA A N 1
ATOM 1633 C CA . ALA A 1 121 ? 12.12679 1.46725 -5.41018 1.000 51.14545 121 ALA A CA 1
ATOM 1634 C C . ALA A 1 121 ? 10.97421 1.47102 -4.42233 1.000 48.61629 121 ALA A C 1
ATOM 1635 O O . ALA A 1 121 ? 10.80991 0.52606 -3.64591 1.000 49.71235 121 ALA A O 1
ATOM 1642 N N . TYR A 1 122 ? 10.17327 2.52854 -4.46896 1.000 48.47385 122 TYR A N 1
ATOM 1643 C CA . TYR A 1 122 ? 8.94695 2.61091 -3.68482 1.000 49.98430 122 TYR A CA 1
ATOM 1644 C C . TYR A 1 122 ? 7.81194 2.02475 -4.51447 1.000 49.20202 122 TYR A C 1
ATOM 1645 O O . TYR A 1 122 ? 7.42843 2.59000 -5.54251 1.000 51.97036 122 TYR A O 1
ATOM 1663 N N . VAL A 1 123 ? 7.27930 0.89110 -4.06954 1.000 52.63500 123 VAL A N 1
ATOM 1664 C CA . VAL A 1 123 ? 6.32300 0.10750 -4.84137 1.000 51.07737 123 VAL A CA 1
ATOM 1665 C C . VAL A 1 123 ? 4.95147 0.27824 -4.20610 1.000 49.18311 123 VAL A C 1
ATOM 1666 O O . VAL A 1 123 ? 4.70358 -0.20400 -3.09384 1.000 53.36529 123 VAL A O 1
ATOM 1679 N N . LEU A 1 124 ? 4.06761 0.97934 -4.91152 1.000 44.34362 124 LEU A N 1
ATOM 1680 C CA . LEU A 1 124 ? 2.64173 0.99187 -4.60599 1.000 42.77801 124 LEU A CA 1
ATOM 1681 C C . LEU A 1 124 ? 1.99968 -0.16685 -5.36907 1.000 42.58846 124 LEU A C 1
ATOM 1682 O O . LEU A 1 124 ? 1.32853 0.01100 -6.38593 1.000 47.32009 124 LEU A O 1
ATOM 1698 N N . GLY A 1 125 ? 2.25313 -1.37461 -4.87993 1.000 40.40261 125 GLY A N 1
ATOM 1699 C CA . GLY A 1 125 ? 1.87716 -2.54819 -5.64241 1.000 42.89302 125 GLY A CA 1
ATOM 1700 C C . GLY A 1 125 ? 1.89621 -3.81473 -4.81691 1.000 47.94468 125 GLY A C 1
ATOM 1701 O O . GLY A 1 125 ? 2.02612 -3.78633 -3.58974 1.000 52.72870 125 GLY A O 1
ATOM 1705 N N . SER A 1 126 ? 1.77849 -4.93220 -5.52862 1.000 50.10373 126 SER A N 1
ATOM 1706 C CA . SER A 1 126 ? 1.58977 -6.24643 -4.94593 1.000 54.82066 126 SER A CA 1
ATOM 1707 C C . SER A 1 126 ? 2.90365 -6.83386 -4.44359 1.000 56.59877 126 SER A C 1
ATOM 1708 O O . SER A 1 126 ? 3.98713 -6.38123 -4.82192 1.000 56.49989 126 SER A O 1
ATOM 1716 N N . PRO A 1 127 ? 2.83117 -7.85307 -3.58301 1.000 60.88577 127 PRO A N 1
ATOM 1717 C CA . PRO A 1 127 ? 4.05079 -8.59816 -3.23618 1.000 61.97716 127 PRO A CA 1
ATOM 1718 C C . PRO A 1 127 ? 4.71914 -9.23889 -4.43791 1.000 68.98984 127 PRO A C 1
ATOM 1719 O O . PRO A 1 127 ? 5.94946 -9.37362 -4.45091 1.000 76.56812 127 PRO A O 1
ATOM 1730 N N . ALA A 1 128 ? 3.94448 -9.65734 -5.44431 1.000 67.55250 128 ALA A N 1
ATOM 1731 C CA . ALA A 1 128 ? 4.52810 -10.26564 -6.63713 1.000 67.12803 128 ALA A CA 1
ATOM 1732 C C . ALA A 1 128 ? 5.41702 -9.28117 -7.38724 1.000 59.67853 128 ALA A C 1
ATOM 1733 O O . ALA A 1 128 ? 6.50147 -9.64435 -7.85997 1.000 61.73495 128 ALA A O 1
ATOM 1740 N N . LEU A 1 129 ? 4.96398 -8.03315 -7.52694 1.000 54.91331 129 LEU A N 1
ATOM 1741 C CA . LEU A 1 129 ? 5.77850 -7.01649 -8.18555 1.000 56.52560 129 LEU A CA 1
ATOM 1742 C C . LEU A 1 129 ? 7.09131 -6.81703 -7.44118 1.000 57.76736 129 LEU A C 1
ATOM 1743 O O . LEU A 1 129 ? 8.16801 -6.76231 -8.05422 1.000 62.60039 129 LEU A O 1
ATOM 1759 N N . ALA A 1 130 ? 7.02706 -6.76718 -6.10921 1.000 58.07176 130 ALA A N 1
ATOM 1760 C CA . ALA A 1 130 ? 8.23655 -6.61384 -5.31120 1.000 61.63424 130 ALA A CA 1
ATOM 1761 C C . ALA A 1 130 ? 9.15564 -7.81837 -5.46407 1.000 63.29725 130 ALA A C 1
ATOM 1762 O O . ALA A 1 130 ? 10.37965 -7.66811 -5.51777 1.000 62.74968 130 ALA A O 1
ATOM 1769 N N . ALA A 1 131 ? 8.58677 -9.02447 -5.52448 1.000 63.51472 131 ALA A N 1
ATOM 1770 C CA . ALA A 1 131 ? 9.40338 -10.22099 -5.70248 1.000 66.08131 131 ALA A CA 1
ATOM 1771 C C . ALA A 1 131 ? 10.11427 -10.20414 -7.04978 1.000 69.28509 131 ALA A C 1
ATOM 1772 O O . ALA A 1 131 ? 11.30844 -10.52309 -7.13795 1.000 74.10027 131 ALA A O 1
ATOM 1779 N N . GLU A 1 132 ? 9.39349 -9.83914 -8.11376 1.000 65.36881 132 GLU A N 1
ATOM 1780 C CA . GLU A 1 132 ? 10.00745 -9.78318 -9.43614 1.000 65.29847 132 GLU A CA 1
ATOM 1781 C C . GLU A 1 132 ? 11.12368 -8.74777 -9.46375 1.000 65.04880 132 GLU A C 1
ATOM 1782 O O . GLU A 1 132 ? 12.17147 -8.96800 -10.08318 1.000 64.69661 132 GLU A O 1
ATOM 1794 N N . LEU A 1 133 ? 10.91757 -7.60925 -8.79448 1.000 64.10250 133 LEU A N 1
ATOM 1795 C CA . LEU A 1 133 ? 11.98662 -6.62267 -8.68513 1.000 60.58025 133 LEU A CA 1
ATOM 1796 C C . LEU A 1 133 ? 13.16639 -7.17196 -7.89353 1.000 64.44825 133 LEU A C 1
ATOM 1797 O O . LEU A 1 133 ? 14.32645 -6.90603 -8.22716 1.000 70.29560 133 LEU A O 1
ATOM 1813 N N . GLU A 1 134 ? 12.88846 -7.93210 -6.83347 1.000 69.53243 134 GLU A N 1
ATOM 1814 C CA . GLU A 1 134 ? 13.95736 -8.50763 -6.02805 1.000 76.94485 134 GLU A CA 1
ATOM 1815 C C . GLU A 1 134 ? 14.80819 -9.46207 -6.85679 1.000 78.45670 134 GLU A C 1
ATOM 1816 O O . GLU A 1 134 ? 16.03565 -9.49991 -6.70935 1.000 80.52126 134 GLU A O 1
ATOM 1828 N N . ALA A 1 135 ? 14.17098 -10.24320 -7.73675 1.000 76.81775 135 ALA A N 1
ATOM 1829 C CA . ALA A 1 135 ? 14.90889 -11.19627 -8.56149 1.000 78.19225 135 ALA A CA 1
ATOM 1830 C C . ALA A 1 135 ? 15.89815 -10.51490 -9.50306 1.000 81.27345 135 ALA A C 1
ATOM 1831 O O . ALA A 1 135 ? 16.96047 -11.07933 -9.79342 1.000 83.24731 135 ALA A O 1
ATOM 1838 N N . VAL A 1 136 ? 15.58017 -9.31197 -9.98862 1.000 77.89712 136 VAL A N 1
ATOM 1839 C CA . VAL A 1 136 ? 16.46902 -8.60486 -10.90888 1.000 73.19338 136 VAL A CA 1
ATOM 1840 C C . VAL A 1 136 ? 17.39437 -7.66581 -10.13975 1.000 69.02551 136 VAL A C 1
ATOM 1841 O O . VAL A 1 136 ? 18.13763 -6.88262 -10.74069 1.000 64.35536 136 VAL A O 1
ATOM 1854 N N . GLY A 1 137 ? 17.35323 -7.73171 -8.81311 1.000 68.76593 137 GLY A N 1
ATOM 1855 C CA . GLY A 1 137 ? 18.26686 -6.97715 -7.98215 1.000 71.45675 137 GLY A CA 1
ATOM 1856 C C . GLY A 1 137 ? 17.76315 -5.65280 -7.45598 1.000 73.77928 137 GLY A C 1
ATOM 1857 O O . GLY A 1 137 ? 18.56064 -4.88675 -6.90090 1.000 78.71713 137 GLY A O 1
ATOM 1861 N N . VAL A 1 138 ? 16.47534 -5.35976 -7.59782 1.000 70.20240 138 VAL A N 1
ATOM 1862 C CA . VAL A 1 138 ? 15.90274 -4.10154 -7.13406 1.000 67.83315 138 VAL A CA 1
ATOM 1863 C C . VAL A 1 138 ? 15.17201 -4.36555 -5.82503 1.000 70.66688 138 VAL A C 1
ATOM 1864 O O . VAL A 1 138 ? 14.20934 -5.14235 -5.78587 1.000 71.36544 138 VAL A O 1
ATOM 1877 N N . THR A 1 139 ? 15.63118 -3.72583 -4.75246 1.000 71.33569 139 THR A N 1
ATOM 1878 C CA . THR A 1 139 ? 14.94161 -3.79568 -3.47354 1.000 72.38386 139 THR A CA 1
ATOM 1879 C C . THR A 1 139 ? 13.69720 -2.92239 -3.53264 1.000 74.03378 139 THR A C 1
ATOM 1880 O O . THR A 1 139 ? 13.70715 -1.85250 -4.14351 1.000 74.55588 139 THR A O 1
ATOM 1891 N N . SER A 1 140 ? 12.61440 -3.39773 -2.92721 1.000 73.34507 140 SER A N 1
ATOM 1892 C CA . SER A 1 140 ? 11.34504 -2.68538 -2.93698 1.000 70.14974 140 SER A CA 1
ATOM 1893 C C . SER A 1 140 ? 10.90606 -2.37310 -1.51397 1.000 66.58698 140 SER A C 1
ATOM 1894 O O . SER A 1 140 ? 11.03652 -3.20745 -0.61294 1.000 65.28807 140 SER A O 1
ATOM 1902 N N . VAL A 1 141 ? 10.38412 -1.16394 -1.32540 1.000 64.82466 141 VAL A N 1
ATOM 1903 C CA . VAL A 1 141 ? 9.83991 -0.71120 -0.05170 1.000 65.18943 141 VAL A CA 1
ATOM 1904 C C . VAL A 1 141 ? 8.46847 -0.11188 -0.33191 1.000 65.67848 141 VAL A C 1
ATOM 1905 O O . VAL A 1 141 ? 8.23115 0.46660 -1.39545 1.000 67.86926 141 VAL A O 1
ATOM 1918 N N . GLY A 1 142 ? 7.56110 -0.25502 0.62645 1.000 63.15763 142 GLY A N 1
ATOM 1919 C CA . GLY A 1 142 ? 6.25260 0.35691 0.53681 1.000 57.34256 142 GLY A CA 1
ATOM 1920 C C . GLY A 1 142 ? 5.12804 -0.56456 0.12175 1.000 53.53106 142 GLY A C 1
ATOM 1921 O O . GLY A 1 142 ? 3.99602 -0.09232 -0.03877 1.000 54.65290 142 GLY A O 1
ATOM 1925 N N . VAL A 1 143 ? 5.39705 -1.85647 -0.06762 1.000 54.77069 143 VAL A N 1
ATOM 1926 C CA . VAL A 1 143 ? 4.32479 -2.81489 -0.30782 1.000 54.34596 143 VAL A CA 1
ATOM 1927 C C . VAL A 1 143 ? 3.53800 -3.00659 0.98170 1.000 53.35229 143 VAL A C 1
ATOM 1928 O O . VAL A 1 143 ? 4.12009 -3.17183 2.06166 1.000 53.79745 143 VAL A O 1
ATOM 1941 N N . GLY A 1 144 ? 2.21185 -2.99365 0.87599 1.000 53.67674 144 GLY A N 1
ATOM 1942 C CA . GLY A 1 144 ? 1.35977 -3.17936 2.02609 1.000 56.75032 144 GLY A CA 1
ATOM 1943 C C . GLY A 1 144 ? 0.71271 -1.89608 2.50900 1.000 55.48609 144 GLY A C 1
ATOM 1944 O O . GLY A 1 144 ? 0.80227 -0.84441 1.87010 1.000 52.09844 144 GLY A O 1
ATOM 1948 N N . PRO A 1 145 ? 0.04341 -1.96617 3.65682 1.000 60.98326 145 PRO A N 1
ATOM 1949 C CA . PRO A 1 145 ? -0.70223 -0.80338 4.14965 1.000 63.52862 145 PRO A CA 1
ATOM 1950 C C . PRO A 1 145 ? 0.20030 0.32871 4.61478 1.000 61.09244 145 PRO A C 1
ATOM 1951 O O . PRO A 1 145 ? 1.30303 0.11484 5.12127 1.000 62.95693 145 PRO A O 1
ATOM 1962 N N . ASP A 1 146 ? -0.29321 1.56664 4.41507 1.000 58.86429 146 ASP A N 1
ATOM 1963 C CA . ASP A 1 146 ? 0.28644 2.77507 5.01465 1.000 60.06500 146 ASP A CA 1
ATOM 1964 C C . ASP A 1 146 ? -0.88223 3.71793 5.32261 1.000 62.21088 146 ASP A C 1
ATOM 1965 O O . ASP A 1 146 ? -1.15554 4.67402 4.59021 1.000 63.25491 146 ASP A O 1
ATOM 1974 N N . VAL A 1 147 ? -1.57743 3.43864 6.42770 1.000 58.47805 147 VAL A N 1
ATOM 1975 C CA . VAL A 1 147 ? -2.75441 4.21673 6.78886 1.000 53.71130 147 VAL A CA 1
ATOM 1976 C C . VAL A 1 147 ? -2.33341 5.59236 7.29746 1.000 54.40110 147 VAL A C 1
ATOM 1977 O O . VAL A 1 147 ? -1.20665 5.80617 7.76159 1.000 55.66793 147 VAL A O 1
ATOM 1990 N N . LEU A 1 148 ? -3.26640 6.54046 7.21347 1.000 50.54686 148 LEU A N 1
ATOM 1991 C CA . LEU A 1 148 ? -2.95722 7.92125 7.55117 1.000 45.88806 148 LEU A CA 1
ATOM 1992 C C . LEU A 1 148 ? -2.60329 8.06293 9.02668 1.000 48.97803 148 LEU A C 1
ATOM 1993 O O . LEU A 1 148 ? -3.24887 7.48185 9.90294 1.000 52.33523 148 LEU A O 1
ATOM 2009 N N . HIS A 1 149 ? -1.56043 8.84401 9.28914 1.000 52.49896 149 HIS A N 1
ATOM 2010 C CA . HIS A 1 149 ? -1.15896 9.22311 10.63824 1.000 54.16208 149 HIS A CA 1
ATOM 2011 C C . HIS A 1 149 ? -0.78323 10.69705 10.61982 1.000 48.58328 149 HIS A C 1
ATOM 2012 O O . HIS A 1 149 ? -0.28515 11.22051 9.62054 1.000 50.21834 149 HIS A O 1
ATOM 2026 N N . GLY A 1 150 ? -1.01454 11.35306 11.74753 1.000 52.44051 150 GLY A N 1
ATOM 2027 C CA . GLY A 1 150 ? -0.84410 12.78373 11.87810 1.000 58.72474 150 GLY A CA 1
ATOM 2028 C C . GLY A 1 150 ? -2.11040 13.52652 11.48846 1.000 63.26927 150 GLY A C 1
ATOM 2029 O O . GLY A 1 150 ? -2.95401 13.03251 10.74069 1.000 59.94672 150 GLY A O 1
ATOM 2033 N N . ASP A 1 151 ? -2.22518 14.75965 11.98446 1.000 69.33531 151 ASP A N 1
ATOM 2034 C CA . ASP A 1 151 ? -3.44797 15.53331 11.79479 1.000 71.95593 151 ASP A CA 1
ATOM 2035 C C . ASP A 1 151 ? -3.34363 16.60306 10.71511 1.000 63.34907 151 ASP A C 1
ATOM 2036 O O . ASP A 1 151 ? -4.36284 17.21431 10.37822 1.000 65.19070 151 ASP A O 1
ATOM 2045 N N . GLY A 1 152 ? -2.15636 16.85788 10.17093 1.000 56.18383 152 GLY A N 1
ATOM 2046 C CA . GLY A 1 152 ? -2.01481 17.90157 9.18496 1.000 50.14407 152 GLY A CA 1
ATOM 2047 C C . GLY A 1 152 ? -0.84862 17.68035 8.24475 1.000 48.49662 152 GLY A C 1
ATOM 2048 O O . GLY A 1 152 ? -0.05679 16.74714 8.40155 1.000 51.27049 152 GLY A O 1
ATOM 2052 N N . PRO A 1 153 ? -0.71883 18.55519 7.24379 1.000 49.64388 153 PRO A N 1
ATOM 2053 C CA . PRO A 1 153 ? 0.35493 18.36851 6.25148 1.000 53.30262 153 PRO A CA 1
ATOM 2054 C C . PRO A 1 153 ? 1.74902 18.35470 6.85287 1.000 58.40582 153 PRO A C 1
ATOM 2055 O O . PRO A 1 153 ? 2.61344 17.60751 6.37468 1.000 61.28294 153 PRO A O 1
ATOM 2066 N N . SER A 1 154 ? 2.00250 19.16029 7.88516 1.000 61.53925 154 SER A N 1
ATOM 2067 C CA . SER A 1 154 ? 3.33412 19.18398 8.48185 1.000 63.09572 154 SER A CA 1
ATOM 2068 C C . SER A 1 154 ? 3.70844 17.81329 9.03310 1.000 61.16505 154 SER A C 1
ATOM 2069 O O . SER A 1 154 ? 4.84824 17.36041 8.87572 1.000 62.71283 154 SER A O 1
ATOM 2077 N N . ASP A 1 155 ? 2.75691 17.13603 9.68081 1.000 59.04273 155 ASP A N 1
ATOM 2078 C CA . ASP A 1 155 ? 2.99856 15.77773 10.15436 1.000 60.02172 155 ASP A CA 1
ATOM 2079 C C . ASP A 1 155 ? 3.16739 14.80909 8.99090 1.000 54.42994 155 ASP A C 1
ATOM 2080 O O . ASP A 1 155 ? 4.03916 13.93242 9.02873 1.000 54.96627 155 ASP A O 1
ATOM 2089 N N . TRP A 1 156 ? 2.35199 14.95488 7.94383 1.000 52.20791 156 TRP A N 1
ATOM 2090 C CA . TRP A 1 156 ? 2.43134 14.03334 6.81546 1.000 54.63227 156 TRP A CA 1
ATOM 2091 C C . TRP A 1 156 ? 3.74381 14.19454 6.05575 1.000 60.08485 156 TRP A C 1
ATOM 2092 O O . TRP A 1 156 ? 4.34634 13.20186 5.63146 1.000 62.06870 156 TRP A O 1
ATOM 2113 N N . LEU A 1 157 ? 4.21075 15.43335 5.88246 1.000 60.50979 157 LEU A N 1
ATOM 2114 C CA . LEU A 1 157 ? 5.44053 15.68109 5.14208 1.000 61.06500 157 LEU A CA 1
ATOM 2115 C C . LEU A 1 157 ? 6.69508 15.46849 5.98076 1.000 65.17625 157 LEU A C 1
ATOM 2116 O O . LEU A 1 157 ? 7.80151 15.49819 5.42794 1.000 67.27978 157 LEU A O 1
ATOM 2132 N N . ALA A 1 158 ? 6.55201 15.26330 7.28836 1.000 60.33925 158 ALA A N 1
ATOM 2133 C CA . ALA A 1 158 ? 7.68622 15.01643 8.16633 1.000 57.95008 158 ALA A CA 1
ATOM 2134 C C . ALA A 1 158 ? 8.01261 13.53974 8.34656 1.000 56.83088 158 ALA A C 1
ATOM 2135 O O . ALA A 1 158 ? 9.05085 13.22523 8.93728 1.000 57.96337 158 ALA A O 1
ATOM 2142 N N . VAL A 1 159 ? 7.17097 12.63344 7.85838 1.000 60.75330 159 VAL A N 1
ATOM 2143 C CA . VAL A 1 159 ? 7.42777 11.20002 8.05740 1.000 65.49042 159 VAL A CA 1
ATOM 2144 C C . VAL A 1 159 ? 8.72336 10.80880 7.35416 1.000 66.78905 159 VAL A C 1
ATOM 2145 O O . VAL A 1 159 ? 8.93305 11.18629 6.18410 1.000 65.50460 159 VAL A O 1
ATOM 2158 N N . PRO A 1 160 ? 9.62640 10.07184 8.00541 1.000 67.20769 160 PRO A N 1
ATOM 2159 C CA . PRO A 1 160 ? 10.89345 9.71804 7.34976 1.000 67.96162 160 PRO A CA 1
ATOM 2160 C C . PRO A 1 160 ? 10.69833 8.74914 6.19418 1.000 68.08919 160 PRO A C 1
ATOM 2161 O O . PRO A 1 160 ? 9.84008 7.86497 6.23161 1.000 67.82277 160 PRO A O 1
ATOM 2172 N N . LEU A 1 161 ? 11.50721 8.94092 5.15526 1.000 71.10388 161 LEU A N 1
ATOM 2173 C CA . LEU A 1 161 ? 11.50238 8.13305 3.94350 1.000 71.35144 161 LEU A CA 1
ATOM 2174 C C . LEU A 1 161 ? 12.76687 7.28457 3.85599 1.000 73.35930 161 LEU A C 1
ATOM 2175 O O . LEU A 1 161 ? 13.79558 7.59842 4.46041 1.000 75.63174 161 LEU A O 1
ATOM 2191 N N . GLU A 1 162 ? 12.67768 6.19194 3.09250 1.000 73.96841 162 GLU A N 1
ATOM 2192 C CA . GLU A 1 162 ? 13.80721 5.28634 2.91408 1.000 74.50799 162 GLU A CA 1
ATOM 2193 C C . GLU A 1 162 ? 14.91107 5.95705 2.09744 1.000 69.95066 162 GLU A C 1
ATOM 2194 O O . GLU A 1 162 ? 14.63794 6.75036 1.20125 1.000 67.07331 162 GLU A O 1
ATOM 2206 N N . PRO A 1 163 ? 16.17411 5.65469 2.40578 1.000 70.49026 163 PRO A N 1
ATOM 2207 C CA . PRO A 1 163 ? 17.27831 6.26616 1.65989 1.000 74.16670 163 PRO A CA 1
ATOM 2208 C C . PRO A 1 163 ? 17.49389 5.59673 0.31302 1.000 80.24713 163 PRO A C 1
ATOM 2209 O O . PRO A 1 163 ? 17.20453 4.41482 0.11789 1.000 82.68202 163 PRO A O 1
ATOM 2220 N N . ASP A 1 164 ? 18.01864 6.38286 -0.62741 1.000 79.67733 164 ASP A N 1
ATOM 2221 C CA . ASP A 1 164 ? 18.48199 5.85709 -1.91466 1.000 79.24488 164 ASP A CA 1
ATOM 2222 C C . ASP A 1 164 ? 17.35639 5.18369 -2.69636 1.000 72.69548 164 ASP A C 1
ATOM 2223 O O . ASP A 1 164 ? 17.53427 4.10192 -3.26531 1.000 73.56390 164 ASP A O 1
ATOM 2232 N N . VAL A 1 165 ? 16.18896 5.81855 -2.74096 1.000 67.52800 165 VAL A N 1
ATOM 2233 C CA . VAL A 1 165 ? 15.08192 5.35155 -3.56970 1.000 60.66766 165 VAL A CA 1
ATOM 2234 C C . VAL A 1 165 ? 15.21546 5.99045 -4.94525 1.000 57.26550 165 VAL A C 1
ATOM 2235 O O . VAL A 1 165 ? 15.21224 7.22090 -5.06918 1.000 57.45574 165 VAL A O 1
ATOM 2248 N N . ARG A 1 166 ? 15.33704 5.15807 -5.98200 1.000 56.70460 166 ARG A N 1
ATOM 2249 C CA . ARG A 1 166 ? 15.60488 5.66313 -7.31688 1.000 59.56763 166 ARG A CA 1
ATOM 2250 C C . ARG A 1 166 ? 14.42232 5.51844 -8.26431 1.000 54.54488 166 ARG A C 1
ATOM 2251 O O . ARG A 1 166 ? 14.52828 5.91827 -9.42785 1.000 59.77000 166 ARG A O 1
ATOM 2272 N N . ALA A 1 167 ? 13.30530 4.95935 -7.81033 1.000 49.75488 167 ALA A N 1
ATOM 2273 C CA . ALA A 1 167 ? 12.15212 4.80662 -8.68351 1.000 44.27799 167 ALA A CA 1
ATOM 2274 C C . ALA A 1 167 ? 10.89708 4.67086 -7.83952 1.000 46.18413 167 ALA A C 1
ATOM 2275 O O . ALA A 1 167 ? 10.94804 4.22472 -6.68977 1.000 43.71003 167 ALA A O 1
ATOM 2282 N N . VAL A 1 168 ? 9.77514 5.07405 -8.42529 1.000 47.85339 168 VAL A N 1
ATOM 2283 C CA . VAL A 1 168 ? 8.45325 4.85851 -7.85287 1.000 43.95618 168 VAL A CA 1
ATOM 2284 C C . VAL A 1 168 ? 7.66708 4.02376 -8.85116 1.000 47.11166 168 VAL A C 1
ATOM 2285 O O . VAL A 1 168 ? 7.47810 4.44095 -10.00096 1.000 51.58336 168 VAL A O 1
ATOM 2298 N N . VAL A 1 169 ? 7.20756 2.85383 -8.41534 1.000 50.93617 169 VAL A N 1
ATOM 2299 C CA . VAL A 1 169 ? 6.46444 1.93057 -9.26377 1.000 53.87606 169 VAL A CA 1
ATOM 2300 C C . VAL A 1 169 ? 5.03319 1.91011 -8.76131 1.000 47.27397 169 VAL A C 1
ATOM 2301 O O . VAL A 1 169 ? 4.78898 1.53486 -7.60958 1.000 49.01159 169 VAL A O 1
ATOM 2314 N N . VAL A 1 170 ? 4.08926 2.25703 -9.62579 1.000 42.00779 170 VAL A N 1
ATOM 2315 C CA . VAL A 1 170 ? 2.67517 2.24064 -9.27693 1.000 46.11634 170 VAL A CA 1
ATOM 2316 C C . VAL A 1 170 ? 2.07313 1.01388 -9.94061 1.000 51.02408 170 VAL A C 1
ATOM 2317 O O . VAL A 1 170 ? 1.97845 0.94454 -11.17031 1.000 58.61818 170 VAL A O 1
ATOM 2330 N N . GLY A 1 171 ? 1.67744 0.04438 -9.12687 1.000 50.23161 171 GLY A N 1
ATOM 2331 C CA . GLY A 1 171 ? 0.99449 -1.12916 -9.62773 1.000 49.54199 171 GLY A CA 1
ATOM 2332 C C . GLY A 1 171 ? -0.40426 -1.16209 -9.05976 1.000 52.71947 171 GLY A C 1
ATOM 2333 O O . GLY A 1 171 ? -0.91054 -0.12952 -8.60439 1.000 55.87241 171 GLY A O 1
ATOM 2337 N N . PHE A 1 172 ? -1.04359 -2.32278 -9.08295 1.000 48.95048 172 PHE A N 1
ATOM 2338 C CA . PHE A 1 172 ? -2.34528 -2.44186 -8.45503 1.000 49.85080 172 PHE A CA 1
ATOM 2339 C C . PHE A 1 172 ? -2.14250 -2.45246 -6.94579 1.000 53.38593 172 PHE A C 1
ATOM 2340 O O . PHE A 1 172 ? -1.69946 -3.46209 -6.38082 1.000 55.75172 172 PHE A O 1
ATOM 2357 N N . ASP A 1 173 ? -2.44946 -1.33941 -6.29629 1.000 54.61825 173 ASP A N 1
ATOM 2358 C CA . ASP A 1 173 ? -2.27929 -1.22072 -4.85374 1.000 61.22784 173 ASP A CA 1
ATOM 2359 C C . ASP A 1 173 ? -3.64927 -1.10007 -4.20433 1.000 57.46600 173 ASP A C 1
ATOM 2360 O O . ASP A 1 173 ? -4.22887 -0.00290 -4.17645 1.000 58.68061 173 ASP A O 1
ATOM 2369 N N . PRO A 1 174 ? -4.22226 -2.18692 -3.68164 1.000 54.40691 174 PRO A N 1
ATOM 2370 C CA . PRO A 1 174 ? -5.48153 -2.05242 -2.93937 1.000 51.04517 174 PRO A CA 1
ATOM 2371 C C . PRO A 1 174 ? -5.29861 -1.32925 -1.61962 1.000 48.32335 174 PRO A C 1
ATOM 2372 O O . PRO A 1 174 ? -6.29978 -0.98339 -0.97658 1.000 51.00240 174 PRO A O 1
ATOM 2383 N N . HIS A 1 175 ? -4.05508 -1.09377 -1.20172 1.000 47.54618 175 HIS A N 1
ATOM 2384 C CA . HIS A 1 175 ? -3.74977 -0.32902 -0.00508 1.000 52.73032 175 HIS A CA 1
ATOM 2385 C C . HIS A 1 175 ? -3.44133 1.12825 -0.31813 1.000 53.36901 175 HIS A C 1
ATOM 2386 O O . HIS A 1 175 ? -2.94693 1.84704 0.55717 1.000 51.14273 175 HIS A O 1
ATOM 2400 N N . PHE A 1 176 ? -3.70830 1.57602 -1.54338 1.000 53.30821 176 PHE A N 1
ATOM 2401 C CA . PHE A 1 176 ? -3.42744 2.95420 -1.92487 1.000 46.31949 176 PHE A CA 1
ATOM 2402 C C . PHE A 1 176 ? -4.09934 3.90847 -0.94970 1.000 46.96838 176 PHE A C 1
ATOM 2403 O O . PHE A 1 176 ? -5.26652 3.73187 -0.58949 1.000 49.27606 176 PHE A O 1
ATOM 2420 N N . SER A 1 177 ? -3.34375 4.91006 -0.50957 1.000 43.14782 177 SER A N 1
ATOM 2421 C CA . SER A 1 177 ? -3.82319 5.86696 0.47470 1.000 43.58056 177 SER A CA 1
ATOM 2422 C C . SER A 1 177 ? -3.21562 7.22238 0.15104 1.000 40.99912 177 SER A C 1
ATOM 2423 O O . SER A 1 177 ? -2.29836 7.33380 -0.66690 1.000 39.92184 177 SER A O 1
ATOM 2431 N N . TYR A 1 178 ? -3.72884 8.25827 0.81336 1.000 41.12359 178 TYR A N 1
ATOM 2432 C CA . TYR A 1 178 ? -3.13146 9.57539 0.65789 1.000 36.63959 178 TYR A CA 1
ATOM 2433 C C . TYR A 1 178 ? -1.69037 9.58780 1.16058 1.000 44.77317 178 TYR A C 1
ATOM 2434 O O . TYR A 1 178 ? -0.86743 10.35283 0.65045 1.000 45.67315 178 TYR A O 1
ATOM 2452 N N . MET A 1 179 ? -1.36351 8.75718 2.16039 1.000 53.69894 179 MET A N 1
ATOM 2453 C CA . MET A 1 179 ? 0.01802 8.67584 2.63251 1.000 57.84880 179 MET A CA 1
ATOM 2454 C C . MET A 1 179 ? 0.94714 8.13501 1.55255 1.000 53.20494 179 MET A C 1
ATOM 2455 O O . MET A 1 179 ? 2.06396 8.63768 1.37887 1.000 54.05496 179 MET A O 1
ATOM 2469 N N . LYS A 1 180 ? 0.52096 7.09638 0.83102 1.000 52.37815 180 LYS A N 1
ATOM 2470 C CA . LYS A 1 180 ? 1.36067 6.57281 -0.24117 1.000 49.79103 180 LYS A CA 1
ATOM 2471 C C . LYS A 1 180 ? 1.49304 7.57731 -1.37428 1.000 50.83040 180 LYS A C 1
ATOM 2472 O O . LYS A 1 180 ? 2.57154 7.71645 -1.95661 1.000 56.52599 180 LYS A O 1
ATOM 2491 N N . LEU A 1 181 ? 0.41989 8.30665 -1.68623 1.000 45.26324 181 LEU A N 1
ATOM 2492 C CA . LEU A 1 181 ? 0.52041 9.35771 -2.69429 1.000 43.37157 181 LEU A CA 1
ATOM 2493 C C . LEU A 1 181 ? 1.50154 10.43724 -2.24871 1.000 41.89055 181 LEU A C 1
ATOM 2494 O O . LEU A 1 181 ? 2.31577 10.91837 -3.04625 1.000 51.86276 181 LEU A O 1
ATOM 2510 N N . THR A 1 182 ? 1.44855 10.81768 -0.96921 1.000 36.30946 182 THR A N 1
ATOM 2511 C CA . THR A 1 182 ? 2.35135 11.83647 -0.44085 1.000 37.66344 182 THR A CA 1
ATOM 2512 C C . THR A 1 182 ? 3.80135 11.37756 -0.49253 1.000 38.96928 182 THR A C 1
ATOM 2513 O O . THR A 1 182 ? 4.68377 12.11483 -0.95028 1.000 43.44696 182 THR A O 1
ATOM 2524 N N . LYS A 1 183 ? 4.06466 10.14869 -0.04405 1.000 40.07505 183 LYS A N 1
ATOM 2525 C CA . LYS A 1 183 ? 5.42489 9.62514 -0.07759 1.000 38.27839 183 LYS A CA 1
ATOM 2526 C C . LYS A 1 183 ? 5.92322 9.49789 -1.51029 1.000 43.33976 183 LYS A C 1
ATOM 2527 O O . LYS A 1 183 ? 7.09429 9.77200 -1.79374 1.000 49.20560 183 LYS A O 1
ATOM 2546 N N . ALA A 1 184 ? 5.05142 9.06882 -2.42688 1.000 45.37031 184 ALA A N 1
ATOM 2547 C CA . ALA A 1 184 ? 5.43735 8.94023 -3.82639 1.000 44.34955 184 ALA A CA 1
ATOM 2548 C C . ALA A 1 184 ? 5.80891 10.29320 -4.41225 1.000 52.22586 184 ALA A C 1
ATOM 2549 O O . ALA A 1 184 ? 6.83240 10.42879 -5.09580 1.000 57.64635 184 ALA A O 1
ATOM 2556 N N . VAL A 1 185 ? 4.98571 11.31191 -4.14961 1.000 49.46756 185 VAL A N 1
ATOM 2557 C CA . VAL A 1 185 ? 5.27659 12.65122 -4.64999 1.000 49.90038 185 VAL A CA 1
ATOM 2558 C C . VAL A 1 185 ? 6.59394 13.15163 -4.07167 1.000 53.69500 185 VAL A C 1
ATOM 2559 O O . VAL A 1 185 ? 7.41159 13.76307 -4.77616 1.000 55.27946 185 VAL A O 1
ATOM 2572 N N . ARG A 1 186 ? 6.83482 12.87782 -2.78599 1.000 53.97368 186 ARG A N 1
ATOM 2573 C CA . ARG A 1 186 ? 8.07874 13.31617 -2.16428 1.000 53.13682 186 ARG A CA 1
ATOM 2574 C C . ARG A 1 186 ? 9.28576 12.62146 -2.78264 1.000 53.63704 186 ARG A C 1
ATOM 2575 O O . ARG A 1 186 ? 10.30996 13.26436 -3.03997 1.000 60.18602 186 ARG A O 1
ATOM 2596 N N . TYR A 1 187 ? 9.18973 11.31275 -3.03287 1.000 51.62939 187 TYR A N 1
ATOM 2597 C CA . TYR A 1 187 ? 10.28335 10.62074 -3.70489 1.000 50.86013 187 TYR A CA 1
ATOM 2598 C C . TYR A 1 187 ? 10.51476 11.21541 -5.08849 1.000 55.57879 187 TYR A C 1
ATOM 2599 O O . TYR A 1 187 ? 11.65887 11.36796 -5.53115 1.000 57.72812 187 TYR A O 1
ATOM 2617 N N . LEU A 1 188 ? 9.43118 11.56675 -5.78108 1.000 57.50633 188 LEU A N 1
ATOM 2618 C CA . LEU A 1 188 ? 9.51260 12.09891 -7.13258 1.000 53.57793 188 LEU A CA 1
ATOM 2619 C C . LEU A 1 188 ? 9.95351 13.55537 -7.18124 1.000 56.50237 188 LEU A C 1
ATOM 2620 O O . LEU A 1 188 ? 10.20062 14.06714 -8.27974 1.000 55.99568 188 LEU A O 1
ATOM 2636 N N . GLN A 1 189 ? 10.04752 14.24087 -6.03873 1.000 59.69244 189 GLN A N 1
ATOM 2637 C CA . GLN A 1 189 ? 10.64461 15.57461 -6.03903 1.000 59.86239 189 GLN A CA 1
ATOM 2638 C C . GLN A 1 189 ? 12.12417 15.54429 -6.41122 1.000 65.09215 189 GLN A C 1
ATOM 2639 O O . GLN A 1 189 ? 12.65938 16.55897 -6.86916 1.000 65.72916 189 GLN A O 1
ATOM 2653 N N . GLN A 1 190 ? 12.79508 14.41237 -6.22045 1.000 66.97507 190 GLN A N 1
ATOM 2654 C CA . GLN A 1 190 ? 14.15579 14.23635 -6.71917 1.000 73.92704 190 GLN A CA 1
ATOM 2655 C C . GLN A 1 190 ? 14.11868 13.99299 -8.22222 1.000 71.92951 190 GLN A C 1
ATOM 2656 O O . GLN A 1 190 ? 13.44577 13.05896 -8.67067 1.000 69.97879 190 GLN A O 1
ATOM 2670 N N . PRO A 1 191 ? 14.82102 14.79235 -9.03070 1.000 75.13009 191 PRO A N 1
ATOM 2671 C CA . PRO A 1 191 ? 14.68730 14.64164 -10.49077 1.000 75.77069 191 PRO A CA 1
ATOM 2672 C C . PRO A 1 191 ? 15.15209 13.29386 -11.01619 1.000 75.79523 191 PRO A C 1
ATOM 2673 O O . PRO A 1 191 ? 14.56774 12.78563 -11.98293 1.000 74.58419 191 PRO A O 1
ATOM 2684 N N . ASP A 1 192 ? 16.17983 12.69146 -10.41052 1.000 77.02492 192 ASP A N 1
ATOM 2685 C CA . ASP A 1 192 ? 16.66760 11.39959 -10.88295 1.000 77.19867 192 ASP A CA 1
ATOM 2686 C C . ASP A 1 192 ? 15.63043 10.29292 -10.72541 1.000 75.29135 192 ASP A C 1
ATOM 2687 O O . ASP A 1 192 ? 15.67630 9.29699 -11.45722 1.000 75.51145 192 ASP A O 1
ATOM 2696 N N . CYS A 1 193 ? 14.70197 10.43323 -9.78079 1.000 70.76711 193 CYS A N 1
ATOM 2697 C CA . CYS A 1 193 ? 13.76411 9.35328 -9.49718 1.000 67.19928 193 CYS A CA 1
ATOM 2698 C C . CYS A 1 193 ? 12.89095 9.05323 -10.71148 1.000 61.23545 193 CYS A C 1
ATOM 2699 O O . CYS A 1 193 ? 12.40190 9.96027 -11.38941 1.000 63.66429 193 CYS A O 1
ATOM 2707 N N . LEU A 1 194 ? 12.70610 7.76303 -10.98306 1.000 57.48188 194 LEU A N 1
ATOM 2708 C CA . LEU A 1 194 ? 11.87636 7.29157 -12.08165 1.000 56.69241 194 LEU A CA 1
ATOM 2709 C C . LEU A 1 194 ? 10.43306 7.11011 -11.62595 1.000 55.36801 194 LEU A C 1
ATOM 2710 O O . LEU A 1 194 ? 10.16260 6.85932 -10.44893 1.000 56.71431 194 LEU A O 1
ATOM 2726 N N . LEU A 1 195 ? 9.50263 7.24174 -12.57279 1.000 53.82006 195 LEU A N 1
ATOM 2727 C CA . LEU A 1 195 ? 8.09299 6.93848 -12.33966 1.000 48.02739 195 LEU A CA 1
ATOM 2728 C C . LEU A 1 195 ? 7.65520 5.88119 -13.34733 1.000 45.26970 195 LEU A C 1
ATOM 2729 O O . LEU A 1 195 ? 7.72419 6.11096 -14.55933 1.000 54.54678 195 LEU A O 1
ATOM 2745 N N . VAL A 1 196 ? 7.21144 4.72768 -12.84688 1.000 41.26376 196 VAL A N 1
ATOM 2746 C CA . VAL A 1 196 ? 6.80057 3.60637 -13.68313 1.000 41.83315 196 VAL A CA 1
ATOM 2747 C C . VAL A 1 196 ? 5.39380 3.17422 -13.29169 1.000 47.76673 196 VAL A C 1
ATOM 2748 O O . VAL A 1 196 ? 5.06944 3.07384 -12.10802 1.000 48.95178 196 VAL A O 1
ATOM 2761 N N . GLY A 1 197 ? 4.56401 2.92472 -14.29144 1.000 47.58882 197 GLY A N 1
ATOM 2762 C CA . GLY A 1 197 ? 3.21912 2.39682 -14.08226 1.000 47.11002 197 GLY A CA 1
ATOM 2763 C C . GLY A 1 197 ? 3.06036 1.05825 -14.78006 1.000 52.95371 197 GLY A C 1
ATOM 2764 O O . GLY A 1 197 ? 3.47275 0.89984 -15.92867 1.000 53.21396 197 GLY A O 1
ATOM 2768 N N . THR A 1 198 ? 2.45497 0.09663 -14.07379 1.000 51.12068 198 THR A N 1
ATOM 2769 C CA . THR A 1 198 ? 2.27447 -1.23038 -14.64221 1.000 50.81175 198 THR A CA 1
ATOM 2770 C C . THR A 1 198 ? 1.31814 -1.19884 -15.83336 1.000 51.14110 198 THR A C 1
ATOM 2771 O O . THR A 1 198 ? 1.53826 -1.90188 -16.83127 1.000 49.06286 198 THR A O 1
ATOM 2782 N N . ASN A 1 199 ? 0.25500 -0.40705 -15.75113 1.000 50.11483 199 ASN A N 1
ATOM 2783 C CA . ASN A 1 199 ? -0.66439 -0.22867 -16.86820 1.000 48.59655 199 ASN A CA 1
ATOM 2784 C C . ASN A 1 199 ? -1.40573 1.08730 -16.65120 1.000 45.50334 199 ASN A C 1
ATOM 2785 O O . ASN A 1 199 ? -1.22882 1.75709 -15.63224 1.000 51.20567 199 ASN A O 1
ATOM 2796 N N . MET A 1 200 ? -2.23516 1.46189 -17.62872 1.000 49.20863 200 MET A N 1
ATOM 2797 C CA . MET A 1 200 ? -3.03305 2.68260 -17.55682 1.000 52.82014 200 MET A CA 1
ATOM 2798 C C . MET A 1 200 ? -4.52065 2.38671 -17.74665 1.000 53.18944 200 MET A C 1
ATOM 2799 O O . MET A 1 200 ? -5.27994 3.23868 -18.21231 1.000 59.13447 200 MET A O 1
ATOM 2813 N N . ASP A 1 201 ? -4.94826 1.18603 -17.36279 1.000 47.87484 201 ASP A N 1
ATOM 2814 C CA . ASP A 1 201 ? -6.33748 0.78168 -17.52330 1.000 54.33778 201 ASP A CA 1
ATOM 2815 C C . ASP A 1 201 ? -7.25394 1.52902 -16.56290 1.000 55.18892 201 ASP A C 1
ATOM 2816 O O . ASP A 1 201 ? -6.93501 1.70067 -15.38325 1.000 53.91793 201 ASP A O 1
ATOM 2825 N N . ASN A 1 202 ? -8.40315 1.98373 -17.08007 1.000 62.26959 202 ASN A N 1
ATOM 2826 C CA . ASN A 1 202 ? -9.37503 2.64601 -16.22216 1.000 62.99274 202 ASN A CA 1
ATOM 2827 C C . ASN A 1 202 ? -10.09548 1.65286 -15.31964 1.000 56.10294 202 ASN A C 1
ATOM 2828 O O . ASN A 1 202 ? -10.51223 2.01032 -14.21291 1.000 55.32120 202 ASN A O 1
ATOM 2839 N N . ARG A 1 203 ? -10.25202 0.40887 -15.77194 1.000 57.63335 203 ARG A N 1
ATOM 2840 C CA . ARG A 1 203 ? -10.99516 -0.59027 -15.02201 1.000 56.65973 203 ARG A CA 1
ATOM 2841 C C . ARG A 1 203 ? -10.29095 -1.93516 -15.11906 1.000 58.74353 203 ARG A C 1
ATOM 2842 O O . ARG A 1 203 ? -9.66618 -2.25946 -16.13268 1.000 60.56909 203 ARG A O 1
ATOM 2863 N N . LEU A 1 204 ? -10.40489 -2.71270 -14.04650 1.000 56.96838 204 LEU A N 1
ATOM 2864 C CA . LEU A 1 204 ? -9.92774 -4.08152 -14.00421 1.000 62.22311 204 LEU A CA 1
ATOM 2865 C C . LEU A 1 204 ? -11.13068 -4.98554 -14.20100 1.000 69.13332 204 LEU A C 1
ATOM 2866 O O . LEU A 1 204 ? -12.08026 -4.91170 -13.38857 1.000 70.74074 204 LEU A O 1
ATOM 2882 N N . PRO A 1 205 ? -11.16693 -5.78552 -15.27737 1.000 69.95344 205 PRO A N 1
ATOM 2883 C CA . PRO A 1 205 ? -12.31598 -6.67004 -15.51087 1.000 67.94042 205 PRO A CA 1
ATOM 2884 C C . PRO A 1 205 ? -12.39779 -7.77198 -14.47000 1.000 68.66292 205 PRO A C 1
ATOM 2885 O O . PRO A 1 205 ? -11.38441 -8.34365 -14.06361 1.000 68.61745 205 PRO A O 1
ATOM 2896 N N . LEU A 1 206 ? -13.62418 -8.07893 -14.05484 1.000 71.13920 206 LEU A N 1
ATOM 2897 C CA . LEU A 1 206 ? -13.88536 -9.13646 -13.09216 1.000 77.97592 206 LEU A CA 1
ATOM 2898 C C . LEU A 1 206 ? -14.95605 -10.06873 -13.64781 1.000 85.93195 206 LEU A C 1
ATOM 2899 O O . LEU A 1 206 ? -15.50963 -9.84071 -14.72814 1.000 88.82516 206 LEU A O 1
ATOM 2915 N N . GLU A 1 207 ? -15.25206 -11.12644 -12.89438 1.000 92.52360 207 GLU A N 1
ATOM 2916 C CA . GLU A 1 207 ? -16.26479 -12.08191 -13.31240 1.000 103.84958 207 GLU A CA 1
ATOM 2917 C C . GLU A 1 207 ? -17.63877 -11.42105 -13.30969 1.000 111.20302 207 GLU A C 1
ATOM 2918 O O . GLU A 1 207 ? -17.89558 -10.46709 -12.57061 1.000 115.51823 207 GLU A O 1
ATOM 2930 N N . ASN A 1 208 ? -18.52136 -11.93978 -14.15607 1.000 114.33907 208 ASN A N 1
ATOM 2931 C CA . ASN A 1 208 ? -19.90972 -11.51303 -14.25028 1.000 117.26265 208 ASN A CA 1
ATOM 2932 C C . ASN A 1 208 ? -20.04004 -10.10918 -14.82252 1.000 113.58991 208 ASN A C 1
ATOM 2933 O O . ASN A 1 208 ? -21.04233 -9.42995 -14.57628 1.000 114.99937 208 ASN A O 1
ATOM 2944 N N . GLY A 1 209 ? -19.05343 -9.64920 -15.58649 1.000 108.34554 209 GLY A N 1
ATOM 2945 C CA . GLY A 1 209 ? -19.13751 -8.32397 -16.15672 1.000 105.68363 209 GLY A CA 1
ATOM 2946 C C . GLY A 1 209 ? -18.88906 -7.20419 -15.17294 1.000 99.54141 209 GLY A C 1
ATOM 2947 O O . GLY A 1 209 ? -18.99675 -6.03170 -15.55393 1.000 95.55829 209 GLY A O 1
ATOM 2951 N N . ARG A 1 210 ? -18.56684 -7.52404 -13.91899 1.000 96.02148 210 ARG A N 1
ATOM 2952 C CA . ARG A 1 210 ? -18.27741 -6.51258 -12.91559 1.000 88.59059 210 ARG A CA 1
ATOM 2953 C C . ARG A 1 210 ? -16.85475 -5.98841 -13.10627 1.000 74.06443 210 ARG A C 1
ATOM 2954 O O . ARG A 1 210 ? -16.02252 -6.61360 -13.76784 1.000 72.25867 210 ARG A O 1
ATOM 2975 N N . PHE A 1 211 ? -16.58018 -4.82387 -12.51532 1.000 67.64825 211 PHE A N 1
ATOM 2976 C CA . PHE A 1 211 ? -15.27304 -4.20114 -12.68318 1.000 66.41598 211 PHE A CA 1
ATOM 2977 C C . PHE A 1 211 ? -14.87852 -3.47775 -11.40297 1.000 68.76884 211 PHE A C 1
ATOM 2978 O O . PHE A 1 211 ? -15.72685 -3.12934 -10.57593 1.000 70.97227 211 PHE A O 1
ATOM 2995 N N . ILE A 1 212 ? -13.57019 -3.25192 -11.24928 1.000 65.79138 212 ILE A N 1
ATOM 2996 C CA . ILE A 1 212 ? -13.06934 -2.40721 -10.16421 1.000 63.28683 212 ILE A CA 1
ATOM 2997 C C . ILE A 1 212 ? -12.09136 -1.39505 -10.75124 1.000 62.94019 212 ILE A C 1
ATOM 2998 O O . ILE A 1 212 ? -11.73915 -1.45480 -11.92541 1.000 63.14498 212 ILE A O 1
ATOM 3014 N N . ALA A 1 213 ? -11.68670 -0.42851 -9.92976 1.000 63.16540 213 ALA A N 1
ATOM 3015 C CA . ALA A 1 213 ? -10.82379 0.63595 -10.42417 1.000 59.24648 213 ALA A CA 1
ATOM 3016 C C . ALA A 1 213 ? -9.48393 0.06575 -10.86840 1.000 56.13917 213 ALA A C 1
ATOM 3017 O O . ALA A 1 213 ? -8.89976 -0.78928 -10.19708 1.000 55.44350 213 ALA A O 1
ATOM 3024 N N . GLY A 1 214 ? -8.99341 0.55168 -12.00854 1.000 56.16282 214 GLY A N 1
ATOM 3025 C CA . GLY A 1 214 ? -7.75250 0.05381 -12.55789 1.000 50.81415 214 GLY A CA 1
ATOM 3026 C C . GLY A 1 214 ? -6.54166 0.77557 -12.00493 1.000 50.75113 214 GLY A C 1
ATOM 3027 O O . GLY A 1 214 ? -6.64643 1.80036 -11.33450 1.000 48.68221 214 GLY A O 1
ATOM 3031 N N . THR A 1 215 ? -5.36780 0.20723 -12.29354 1.000 54.69350 215 THR A N 1
ATOM 3032 C CA . THR A 1 215 ? -4.11600 0.83046 -11.87792 1.000 54.60922 215 THR A CA 1
ATOM 3033 C C . THR A 1 215 ? -3.93498 2.20866 -12.49581 1.000 54.16246 215 THR A C 1
ATOM 3034 O O . THR A 1 215 ? -3.26639 3.06928 -11.90866 1.000 59.26183 215 THR A O 1
ATOM 3045 N N . GLY A 1 216 ? -4.52718 2.44230 -13.66738 1.000 54.33045 216 GLY A N 1
ATOM 3046 C CA . GLY A 1 216 ? -4.38013 3.73066 -14.31732 1.000 56.49161 216 GLY A CA 1
ATOM 3047 C C . GLY A 1 216 ? -4.88011 4.88503 -13.47460 1.000 57.99575 216 GLY A C 1
ATOM 3048 O O . GLY A 1 216 ? -4.32004 5.98095 -13.52410 1.000 60.26102 216 GLY A O 1
ATOM 3052 N N . CYS A 1 217 ? -5.93242 4.66089 -12.68718 1.000 57.55522 217 CYS A N 1
ATOM 3053 C CA . CYS A 1 217 ? -6.44014 5.70993 -11.80632 1.000 56.22213 217 CYS A CA 1
ATOM 3054 C C . CYS A 1 217 ? -5.37357 6.13249 -10.80285 1.000 55.70935 217 CYS A C 1
ATOM 3055 O O . CYS A 1 217 ? -5.09871 7.32856 -10.62053 1.000 56.56264 217 CYS A O 1
ATOM 3063 N N . LEU A 1 218 ? -4.73517 5.14619 -10.16860 1.000 56.27409 218 LEU A N 1
ATOM 3064 C CA . LEU A 1 218 ? -3.68976 5.42217 -9.19144 1.000 53.32731 218 LEU A CA 1
ATOM 3065 C C . LEU A 1 218 ? -2.49770 6.10080 -9.84839 1.000 46.23164 218 LEU A C 1
ATOM 3066 O O . LEU A 1 218 ? -1.95309 7.08710 -9.32207 1.000 49.16912 218 LEU A O 1
ATOM 3082 N N . VAL A 1 219 ? -2.08953 5.59515 -11.01621 1.000 48.24612 219 VAL A N 1
ATOM 3083 C CA . VAL A 1 219 ? -0.95199 6.16995 -11.72327 1.000 45.86653 219 VAL A CA 1
ATOM 3084 C C . VAL A 1 219 ? -1.23064 7.62037 -12.09144 1.000 50.49284 219 VAL A C 1
ATOM 3085 O O . VAL A 1 219 ? -0.34742 8.47645 -11.99066 1.000 55.29383 219 VAL A O 1
ATOM 3098 N N . ARG A 1 220 ? -2.45225 7.91870 -12.54946 1.000 51.87947 220 ARG A N 1
ATOM 3099 C CA . ARG A 1 220 ? -2.77069 9.28507 -12.94975 1.000 53.72408 220 ARG A CA 1
ATOM 3100 C C . ARG A 1 220 ? -2.80332 10.21407 -11.74316 1.000 53.16817 220 ARG A C 1
ATOM 3101 O O . ARG A 1 220 ? -2.39540 11.37695 -11.84219 1.000 49.08507 220 ARG A O 1
ATOM 3122 N N . ALA A 1 221 ? -3.28715 9.72888 -10.59637 1.000 51.26981 221 ALA A N 1
ATOM 3123 C CA . ALA A 1 221 ? -3.19702 10.54127 -9.38591 1.000 50.93623 221 ALA A CA 1
ATOM 3124 C C . ALA A 1 221 ? -1.74446 10.90617 -9.09743 1.000 51.32974 221 ALA A C 1
ATOM 3125 O O . ALA A 1 221 ? -1.41899 12.07912 -8.85033 1.000 54.17460 221 ALA A O 1
ATOM 3132 N N . VAL A 1 222 ? -0.84728 9.91298 -9.15260 1.000 49.97269 222 VAL A N 1
ATOM 3133 C CA . VAL A 1 222 ? 0.55976 10.19495 -8.86251 1.000 48.68849 222 VAL A CA 1
ATOM 3134 C C . VAL A 1 222 ? 1.13967 11.14772 -9.90509 1.000 46.39762 222 VAL A C 1
ATOM 3135 O O . VAL A 1 222 ? 1.90138 12.06292 -9.57386 1.000 44.31430 222 VAL A O 1
ATOM 3148 N N . GLU A 1 223 ? 0.79582 10.94141 -11.18070 1.000 47.06692 223 GLU A N 1
ATOM 3149 C CA . GLU A 1 223 ? 1.29659 11.80333 -12.24758 1.000 48.33963 223 GLU A CA 1
ATOM 3150 C C . GLU A 1 223 ? 0.87616 13.24814 -12.02447 1.000 46.64437 223 GLU A C 1
ATOM 3151 O O . GLU A 1 223 ? 1.69024 14.17202 -12.13586 1.000 49.04598 223 GLU A O 1
ATOM 3163 N N . MET A 1 224 ? -0.40451 13.46124 -11.71343 1.000 47.83459 224 MET A N 1
ATOM 3164 C CA . MET A 1 224 ? -0.90840 14.81527 -11.53131 1.000 53.95113 224 MET A CA 1
ATOM 3165 C C . MET A 1 224 ? -0.25060 15.48307 -10.33630 1.000 52.55492 224 MET A C 1
ATOM 3166 O O . MET A 1 224 ? 0.15322 16.64887 -10.41176 1.000 50.13130 224 MET A O 1
ATOM 3180 N N . ALA A 1 225 ? -0.13806 14.76199 -9.21489 1.000 53.79735 225 ALA A N 1
ATOM 3181 C CA . ALA A 1 225 ? 0.45509 15.36669 -8.02742 1.000 51.45746 225 ALA A CA 1
ATOM 3182 C C . ALA A 1 225 ? 1.93671 15.65088 -8.23756 1.000 50.49851 225 ALA A C 1
ATOM 3183 O O . ALA A 1 225 ? 2.45147 16.67494 -7.77204 1.000 47.80729 225 ALA A O 1
ATOM 3190 N N . ALA A 1 226 ? 2.63158 14.76769 -8.94960 1.000 51.11294 226 ALA A N 1
ATOM 3191 C CA . ALA A 1 226 ? 4.05423 14.91086 -9.22058 1.000 47.26987 226 ALA A CA 1
ATOM 3192 C C . ALA A 1 226 ? 4.34996 15.73769 -10.46435 1.000 48.50300 226 ALA A C 1
ATOM 3193 O O . ALA A 1 226 ? 5.52406 16.00336 -10.74521 1.000 49.58535 226 ALA A O 1
ATOM 3200 N N . GLN A 1 227 ? 3.32656 16.15333 -11.20990 1.000 49.53535 227 GLN A N 1
ATOM 3201 C CA . GLN A 1 227 ? 3.53041 16.91199 -12.44438 1.000 49.09815 227 GLN A CA 1
ATOM 3202 C C . GLN A 1 227 ? 4.52102 16.17709 -13.34352 1.000 53.62037 227 GLN A C 1
ATOM 3203 O O . GLN A 1 227 ? 5.49144 16.74302 -13.85234 1.000 60.11913 227 GLN A O 1
ATOM 3217 N N . ARG A 1 228 ? 4.25944 14.88012 -13.52322 1.000 57.15927 228 ARG A N 1
ATOM 3218 C CA . ARG A 1 228 ? 5.11797 13.98476 -14.27769 1.000 60.73344 228 ARG A CA 1
ATOM 3219 C C . ARG A 1 228 ? 4.27820 13.12618 -15.21675 1.000 57.48416 228 ARG A C 1
ATOM 3220 O O . ARG A 1 228 ? 3.07253 12.95972 -15.01804 1.000 55.29679 228 ARG A O 1
ATOM 3241 N N . GLN A 1 229 ? 4.92876 12.57468 -16.24035 1.000 61.09501 229 GLN A N 1
ATOM 3242 C CA . GLN A 1 229 ? 4.33500 11.55826 -17.10437 1.000 60.35253 229 GLN A CA 1
ATOM 3243 C C . GLN A 1 229 ? 5.07430 10.24166 -16.88493 1.000 56.62379 229 GLN A C 1
ATOM 3244 O O . GLN A 1 229 ? 6.29304 10.17407 -17.07960 1.000 61.98143 229 GLN A O 1
ATOM 3258 N N . ALA A 1 230 ? 4.34010 9.20347 -16.49170 1.000 52.10732 230 ALA A N 1
ATOM 3259 C CA . ALA A 1 230 ? 4.92682 7.91273 -16.16655 1.000 52.40784 230 ALA A CA 1
ATOM 3260 C C . ALA A 1 230 ? 5.17989 7.08595 -17.42633 1.000 60.03586 230 ALA A C 1
ATOM 3261 O O . ALA A 1 230 ? 4.53614 7.27101 -18.46318 1.000 66.91803 230 ALA A O 1
ATOM 3268 N N . ASP A 1 231 ? 6.13667 6.16186 -17.32320 1.000 55.17476 231 ASP A N 1
ATOM 3269 C CA . ASP A 1 231 ? 6.38721 5.18177 -18.37352 1.000 58.11921 231 ASP A CA 1
ATOM 3270 C C . ASP A 1 231 ? 5.50253 3.96837 -18.10455 1.000 55.80791 231 ASP A C 1
ATOM 3271 O O . ASP A 1 231 ? 5.57820 3.37055 -17.02482 1.000 62.38085 231 ASP A O 1
ATOM 3280 N N . ILE A 1 232 ? 4.67138 3.60469 -19.07632 1.000 50.98502 232 ILE A N 1
ATOM 3281 C CA . ILE A 1 232 ? 3.69015 2.53939 -18.90759 1.000 49.74391 232 ILE A CA 1
ATOM 3282 C C . ILE A 1 232 ? 4.28089 1.25612 -19.47641 1.000 52.85690 232 ILE A C 1
ATOM 3283 O O . ILE A 1 232 ? 4.75114 1.23302 -20.62189 1.000 58.16037 232 ILE A O 1
ATOM 3299 N N . ILE A 1 233 ? 4.25763 0.19066 -18.67737 1.000 55.64964 233 ILE A N 1
ATOM 3300 C CA . ILE A 1 233 ? 4.85610 -1.08248 -19.06673 1.000 61.03903 233 ILE A CA 1
ATOM 3301 C C . ILE A 1 233 ? 3.88235 -1.95925 -19.84890 1.000 60.19955 233 ILE A C 1
ATOM 3302 O O . ILE A 1 233 ? 4.26734 -2.59278 -20.83504 1.000 60.87192 233 ILE A O 1
ATOM 3318 N N . GLY A 1 234 ? 2.61752 -2.01870 -19.43083 1.000 66.04334 234 GLY A N 1
ATOM 3319 C CA . GLY A 1 234 ? 1.68063 -2.97830 -19.97878 1.000 72.08583 234 GLY A CA 1
ATOM 3320 C C . GLY A 1 234 ? 1.08800 -2.55924 -21.31287 1.000 75.83184 234 GLY A C 1
ATOM 3321 O O . GLY A 1 234 ? 1.31620 -1.45792 -21.81020 1.000 74.33472 234 GLY A O 1
ATOM 3325 N N . LYS A 1 235 ? 0.31900 -3.47848 -21.90173 1.000 78.59428 235 LYS A N 1
ATOM 3326 C CA . LYS A 1 235 ? -0.40451 -3.16140 -23.12243 1.000 78.22133 235 LYS A CA 1
ATOM 3327 C C . LYS A 1 235 ? -1.21371 -1.88487 -22.89893 1.000 76.83475 235 LYS A C 1
ATOM 3328 O O . LYS A 1 235 ? -1.81620 -1.71673 -21.83189 1.000 80.23215 235 LYS A O 1
ATOM 3347 N N . PRO A 1 236 ? -1.27344 -0.96956 -23.87806 1.000 75.71861 236 PRO A N 1
ATOM 3348 C CA . PRO A 1 236 ? -0.84301 -1.07894 -25.27333 1.000 75.66261 236 PRO A CA 1
ATOM 3349 C C . PRO A 1 236 ? 0.60842 -0.69284 -25.52563 1.000 76.70824 236 PRO A C 1
ATOM 3350 O O . PRO A 1 236 ? 1.03244 -0.65478 -26.68215 1.000 78.20231 236 PRO A O 1
ATOM 3361 N N . SER A 1 237 ? 1.35964 -0.41976 -24.46157 1.000 74.77997 237 SER A N 1
ATOM 3362 C CA . SER A 1 237 ? 2.73648 0.02645 -24.61827 1.000 74.86568 237 SER A CA 1
ATOM 3363 C C . SER A 1 237 ? 3.57763 -1.03806 -25.30723 1.000 75.02299 237 SER A C 1
ATOM 3364 O O . SER A 1 237 ? 3.39483 -2.23845 -25.08506 1.000 74.88928 237 SER A O 1
ATOM 3372 N N . ARG A 1 238 ? 4.51534 -0.58643 -26.14512 1.000 73.72878 238 ARG A N 1
ATOM 3373 C CA . ARG A 1 238 ? 5.37101 -1.51554 -26.86683 1.000 68.70164 238 ARG A CA 1
ATOM 3374 C C . ARG A 1 238 ? 6.33938 -2.22098 -25.92831 1.000 69.86305 238 ARG A C 1
ATOM 3375 O O . ARG A 1 238 ? 6.91073 -3.25077 -26.30342 1.000 71.00852 238 ARG A O 1
ATOM 3396 N N . PHE A 1 239 ? 6.51414 -1.70259 -24.70893 1.000 69.15584 239 PHE A N 1
ATOM 3397 C CA . PHE A 1 239 ? 7.48967 -2.27694 -23.79080 1.000 71.20016 239 PHE A CA 1
ATOM 3398 C C . PHE A 1 239 ? 7.15827 -3.73102 -23.47180 1.000 70.29062 239 PHE A C 1
ATOM 3399 O O . PHE A 1 239 ? 8.06192 -4.56388 -23.34323 1.000 69.94261 239 PHE A O 1
ATOM 3416 N N . ILE A 1 240 ? 5.86892 -4.06117 -23.34494 1.000 67.68436 240 ILE A N 1
ATOM 3417 C CA . ILE A 1 240 ? 5.49323 -5.43413 -23.01075 1.000 65.74704 240 ILE A CA 1
ATOM 3418 C C . ILE A 1 240 ? 5.81397 -6.37271 -24.17219 1.000 65.70264 240 ILE A C 1
ATOM 3419 O O . ILE A 1 240 ? 6.28316 -7.50320 -23.96687 1.000 63.87977 240 ILE A O 1
ATOM 3435 N N . PHE A 1 241 ? 5.60414 -5.91560 -25.41089 1.000 67.49098 241 PHE A N 1
ATOM 3436 C CA . PHE A 1 241 ? 6.00616 -6.72186 -26.55766 1.000 67.48286 241 PHE A CA 1
ATOM 3437 C C . PHE A 1 241 ? 7.51732 -6.90642 -26.60146 1.000 67.47206 241 PHE A C 1
ATOM 3438 O O . PHE A 1 241 ? 8.00443 -7.99383 -26.92309 1.000 70.60866 241 PHE A O 1
ATOM 3455 N N . ASP A 1 242 ? 8.27968 -5.84871 -26.30507 1.000 69.87738 242 ASP A N 1
ATOM 3456 C CA . ASP A 1 242 ? 9.73456 -5.97921 -26.27590 1.000 68.87614 242 ASP A CA 1
ATOM 3457 C C . ASP A 1 242 ? 10.17508 -6.95975 -25.19526 1.000 66.06597 242 ASP A C 1
ATOM 3458 O O . ASP A 1 242 ? 11.13379 -7.71611 -25.38518 1.000 65.09499 242 ASP A O 1
ATOM 3467 N N . CYS A 1 243 ? 9.48508 -6.95603 -24.05147 1.000 66.51009 243 CYS A N 1
ATOM 3468 C CA A CYS A 1 243 ? 9.79731 -7.88453 -22.96773 0.442 67.12889 243 CYS A CA 1
ATOM 3469 C CA B CYS A 1 243 ? 9.81409 -7.88986 -22.97677 0.558 67.16594 243 CYS A CA 1
ATOM 3470 C C . CYS A 1 243 ? 9.52462 -9.32508 -23.38576 1.000 68.57204 243 CYS A C 1
ATOM 3471 O O . CYS A 1 243 ? 10.28174 -10.23747 -23.02898 1.000 67.67164 243 CYS A O 1
ATOM 3483 N N . VAL A 1 244 ? 8.44669 -9.54837 -24.14260 1.000 69.97122 244 VAL A N 1
ATOM 3484 C CA . VAL A 1 244 ? 8.19594 -10.88457 -24.68108 1.000 69.98422 244 VAL A CA 1
ATOM 3485 C C . VAL A 1 244 ? 9.27727 -11.26273 -25.69322 1.000 73.67129 244 VAL A C 1
ATOM 3486 O O . VAL A 1 244 ? 9.80495 -12.38426 -25.67524 1.000 75.14262 244 VAL A O 1
ATOM 3499 N N . SER A 1 245 ? 9.62463 -10.33257 -26.58891 1.000 75.82834 245 SER A N 1
ATOM 3500 C CA . SER A 1 245 ? 10.54720 -10.62758 -27.68055 1.000 78.06825 245 SER A CA 1
ATOM 3501 C C . SER A 1 245 ? 11.96972 -10.88380 -27.19863 1.000 80.96538 245 SER A C 1
ATOM 3502 O O . SER A 1 245 ? 12.68308 -11.69407 -27.79971 1.000 84.96948 245 SER A O 1
ATOM 3510 N N . GLN A 1 246 ? 12.40852 -10.20382 -26.13613 1.000 76.74038 246 GLN A N 1
ATOM 3511 C CA . GLN A 1 246 ? 13.75655 -10.43596 -25.61594 1.000 82.68586 246 GLN A CA 1
ATOM 3512 C C . GLN A 1 246 ? 13.99782 -11.89745 -25.27199 1.000 84.18064 246 GLN A C 1
ATOM 3513 O O . GLN A 1 246 ? 15.13564 -12.37167 -25.37314 1.000 87.04713 246 GLN A O 1
ATOM 3527 N N . GLU A 1 247 ? 12.96249 -12.62614 -24.86374 1.000 81.72316 247 GLU A N 1
ATOM 3528 C CA . GLU A 1 247 ? 13.10433 -14.04701 -24.56968 1.000 81.16232 247 GLU A CA 1
ATOM 3529 C C . GLU A 1 247 ? 12.66058 -14.94061 -25.71974 1.000 79.01530 247 GLU A C 1
ATOM 3530 O O . GLU A 1 247 ? 13.27763 -15.98447 -25.95386 1.000 80.17854 247 GLU A O 1
ATOM 3542 N N . TYR A 1 248 ? 11.62308 -14.54988 -26.45943 1.000 77.12533 248 TYR A N 1
ATOM 3543 C CA . TYR A 1 248 ? 11.09138 -15.42177 -27.49494 1.000 80.99001 248 TYR A CA 1
ATOM 3544 C C . TYR A 1 248 ? 11.76372 -15.22920 -28.84745 1.000 83.64735 248 TYR A C 1
ATOM 3545 O O . TYR A 1 248 ? 11.87369 -16.19295 -29.61537 1.000 86.80925 248 TYR A O 1
ATOM 3563 N N . GLY A 1 249 ? 12.20584 -14.01878 -29.16629 1.000 81.18455 249 GLY A N 1
ATOM 3564 C CA . GLY A 1 249 ? 12.69977 -13.75919 -30.50100 1.000 82.14704 249 GLY A CA 1
ATOM 3565 C C . GLY A 1 249 ? 11.52996 -13.87917 -31.45058 1.000 85.22671 249 GLY A C 1
ATOM 3566 O O . GLY A 1 249 ? 11.50034 -14.77036 -32.30733 1.000 91.45132 249 GLY A O 1
ATOM 3570 N N . ILE A 1 250 ? 10.56249 -12.98213 -31.31711 1.000 81.62030 250 ILE A N 1
ATOM 3571 C CA . ILE A 1 250 ? 9.30028 -13.11375 -32.03411 1.000 81.83571 250 ILE A CA 1
ATOM 3572 C C . ILE A 1 250 ? 9.51225 -12.74597 -33.49500 1.000 87.16502 250 ILE A C 1
ATOM 3573 O O . ILE A 1 250 ? 10.20449 -11.77538 -33.81855 1.000 90.48148 250 ILE A O 1
ATOM 3589 N N . ASN A 1 251 ? 8.90728 -13.53536 -34.38205 1.000 87.35990 251 ASN A N 1
ATOM 3590 C CA . ASN A 1 251 ? 8.84040 -13.20157 -35.79380 1.000 88.82606 251 ASN A CA 1
ATOM 3591 C C . ASN A 1 251 ? 7.46451 -12.62518 -36.07144 1.000 88.02019 251 ASN A C 1
ATOM 3592 O O . ASN A 1 251 ? 6.47932 -13.37856 -36.05080 1.000 88.95127 251 ASN A O 1
ATOM 3603 N N . PRO A 1 252 ? 7.33001 -11.32056 -36.32134 1.000 88.92658 252 PRO A N 1
ATOM 3604 C CA . PRO A 1 252 ? 5.97526 -10.75173 -36.43021 1.000 90.17898 252 PRO A CA 1
ATOM 3605 C C . PRO A 1 252 ? 5.13602 -11.43612 -37.49508 1.000 91.16426 252 PRO A C 1
ATOM 3606 O O . PRO A 1 252 ? 3.92052 -11.59338 -37.32114 1.000 90.58372 252 PRO A O 1
ATOM 3617 N N . GLU A 1 253 ? 5.75790 -11.84606 -38.60229 1.000 96.18097 253 GLU A N 1
ATOM 3618 C CA . GLU A 1 253 ? 5.01040 -12.43902 -39.70272 1.000 106.36749 253 GLU A CA 1
ATOM 3619 C C . GLU A 1 253 ? 4.42175 -13.79983 -39.35236 1.000 108.02730 253 GLU A C 1
ATOM 3620 O O . GLU A 1 253 ? 3.34527 -14.14925 -39.85062 1.000 111.12310 253 GLU A O 1
ATOM 3632 N N . ARG A 1 254 ? 5.09241 -14.57758 -38.50284 1.000 105.24517 254 ARG A N 1
ATOM 3633 C CA . ARG A 1 254 ? 4.62338 -15.91013 -38.14094 1.000 102.84583 254 ARG A CA 1
ATOM 3634 C C . ARG A 1 254 ? 4.13406 -15.98220 -36.69412 1.000 97.29143 254 ARG A C 1
ATOM 3635 O O . ARG A 1 254 ? 4.18952 -17.04567 -36.07210 1.000 96.02529 254 ARG A O 1
ATOM 3656 N N . THR A 1 255 ? 3.65478 -14.86186 -36.14365 1.000 93.59307 255 THR A N 1
ATOM 3657 C CA . THR A 1 255 ? 3.16217 -14.82529 -34.77145 1.000 88.69461 255 THR A CA 1
ATOM 3658 C C . THR A 1 255 ? 1.78525 -14.16657 -34.71673 1.000 89.43190 255 THR A C 1
ATOM 3659 O O . THR A 1 255 ? 1.51990 -13.16142 -35.39548 1.000 91.80099 255 THR A O 1
ATOM 3670 N N . VAL A 1 256 ? 0.90912 -14.74781 -33.89318 1.000 87.13140 256 VAL A N 1
ATOM 3671 C CA . VAL A 1 256 ? -0.46265 -14.28182 -33.73618 1.000 87.63523 256 VAL A CA 1
ATOM 3672 C C . VAL A 1 256 ? -0.73115 -13.94424 -32.27455 1.000 85.66086 256 VAL A C 1
ATOM 3673 O O . VAL A 1 256 ? -0.25843 -14.63436 -31.36471 1.000 84.43473 256 VAL A O 1
ATOM 3686 N N . MET A 1 257 ? -1.49771 -12.87570 -32.06367 1.000 83.30944 257 MET A N 1
ATOM 3687 C CA . MET A 1 257 ? -1.93639 -12.40912 -30.75529 1.000 84.72491 257 MET A CA 1
ATOM 3688 C C . MET A 1 257 ? -3.44565 -12.60434 -30.64402 1.000 84.05455 257 MET A C 1
ATOM 3689 O O . MET A 1 257 ? -4.20779 -12.09678 -31.47752 1.000 82.92336 257 MET A O 1
ATOM 3703 N N . VAL A 1 258 ? -3.86601 -13.34614 -29.62005 1.000 81.66306 258 VAL A N 1
ATOM 3704 C CA . VAL A 1 258 ? -5.26858 -13.65736 -29.36116 1.000 83.34128 258 VAL A CA 1
ATOM 3705 C C . VAL A 1 258 ? -5.68744 -12.91728 -28.09774 1.000 85.65179 258 VAL A C 1
ATOM 3706 O O . VAL A 1 258 ? -5.04507 -13.06831 -27.05291 1.000 87.41268 258 VAL A O 1
ATOM 3719 N N . GLY A 1 259 ? -6.75784 -12.11522 -28.18627 1.000 87.88002 259 GLY A N 1
ATOM 3720 C CA . GLY A 1 259 ? -7.12056 -11.28642 -27.04773 1.000 88.31005 259 GLY A CA 1
ATOM 3721 C C . GLY A 1 259 ? -8.59707 -10.95981 -26.95043 1.000 92.96501 259 GLY A C 1
ATOM 3722 O O . GLY A 1 259 ? -9.36144 -11.16075 -27.89587 1.000 97.47475 259 GLY A O 1
ATOM 3726 N N . ASP A 1 260 ? -8.99124 -10.42519 -25.77978 1.000 104.65670 260 ASP A N 1
ATOM 3727 C CA . ASP A 1 260 ? -10.38376 -10.08156 -25.51589 1.000 101.04694 260 ASP A CA 1
ATOM 3728 C C . ASP A 1 260 ? -10.68050 -8.58660 -25.51095 1.000 98.78787 260 ASP A C 1
ATOM 3729 O O . ASP A 1 260 ? -11.85616 -8.21571 -25.57723 1.000 98.94906 260 ASP A O 1
ATOM 3738 N N . ARG A 1 261 ? -9.66827 -7.72581 -25.42904 1.000 100.00067 261 ARG A N 1
ATOM 3739 C CA . ARG A 1 261 ? -9.86628 -6.28721 -25.27261 1.000 100.48149 261 ARG A CA 1
ATOM 3740 C C . ARG A 1 261 ? -9.22504 -5.54713 -26.43968 1.000 99.73075 261 ARG A C 1
ATOM 3741 O O . ARG A 1 261 ? -8.03985 -5.74387 -26.72757 1.000 100.32114 261 ARG A O 1
ATOM 3762 N N . LEU A 1 262 ? -10.01215 -4.69992 -27.11180 1.000 97.81204 262 LEU A N 1
ATOM 3763 C CA . LEU A 1 262 ? -9.52176 -4.01847 -28.30484 1.000 95.37636 262 LEU A CA 1
ATOM 3764 C C . LEU A 1 262 ? -8.46714 -2.96190 -27.97827 1.000 92.70072 262 LEU A C 1
ATOM 3765 O O . LEU A 1 262 ? -7.46143 -2.84809 -28.68952 1.000 93.48353 262 LEU A O 1
ATOM 3781 N N . ASP A 1 263 ? -8.66747 -2.17871 -26.91409 1.000 95.05030 263 ASP A N 1
ATOM 3782 C CA . ASP A 1 263 ? -7.75303 -1.07777 -26.63206 1.000 100.12713 263 ASP A CA 1
ATOM 3783 C C . ASP A 1 263 ? -6.37176 -1.55051 -26.19024 1.000 92.89357 263 ASP A C 1
ATOM 3784 O O . ASP A 1 263 ? -5.39527 -0.81167 -26.35729 1.000 89.89976 263 ASP A O 1
ATOM 3793 N N . THR A 1 264 ? -6.25309 -2.77125 -25.67208 1.000 90.70531 264 THR A N 1
ATOM 3794 C CA . THR A 1 264 ? -4.98097 -3.27148 -25.16145 1.000 90.33048 264 THR A CA 1
ATOM 3795 C C . THR A 1 264 ? -4.41794 -4.36022 -26.06730 1.000 90.14309 264 THR A C 1
ATOM 3796 O O . THR A 1 264 ? -3.37093 -4.16015 -26.68796 1.000 92.96919 264 THR A O 1
ATOM 3807 N N . ASP A 1 265 ? -5.07901 -5.51465 -26.16308 1.000 89.52413 265 ASP A N 1
ATOM 3808 C CA . ASP A 1 265 ? -4.48420 -6.65564 -26.85398 1.000 91.66044 265 ASP A CA 1
ATOM 3809 C C . ASP A 1 265 ? -4.39797 -6.41827 -28.35980 1.000 91.47964 265 ASP A C 1
ATOM 3810 O O . ASP A 1 265 ? -3.31394 -6.51752 -28.95351 1.000 94.06036 265 ASP A O 1
ATOM 3819 N N . ILE A 1 266 ? -5.52876 -6.10132 -28.99789 1.000 88.01127 266 ILE A N 1
ATOM 3820 C CA . ILE A 1 266 ? -5.55008 -5.97886 -30.45208 1.000 86.11890 266 ILE A CA 1
ATOM 3821 C C . ILE A 1 266 ? -4.70361 -4.80078 -30.91822 1.000 87.10313 266 ILE A C 1
ATOM 3822 O O . ILE A 1 266 ? -4.02567 -4.87830 -31.95170 1.000 93.10617 266 ILE A O 1
ATOM 3838 N N . LEU A 1 267 ? -4.74429 -3.68356 -30.18960 1.000 81.29615 267 LEU A N 1
ATOM 3839 C CA . LEU A 1 267 ? -3.90192 -2.55182 -30.56102 1.000 82.26312 267 LEU A CA 1
ATOM 3840 C C . LEU A 1 267 ? -2.43017 -2.92318 -30.45610 1.000 84.71365 267 LEU A C 1
ATOM 3841 O O . LEU A 1 267 ? -1.62409 -2.53347 -31.30776 1.000 88.18647 267 LEU A O 1
ATOM 3857 N N . LEU A 1 268 ? -2.05734 -3.67368 -29.41547 1.000 82.82951 268 LEU A N 1
ATOM 3858 C CA . LEU A 1 268 ? -0.67828 -4.13109 -29.30559 1.000 83.77091 268 LEU A CA 1
ATOM 3859 C C . LEU A 1 268 ? -0.30343 -4.97272 -30.51978 1.000 85.48517 268 LEU A C 1
ATOM 3860 O O . LEU A 1 268 ? 0.78243 -4.81311 -31.09029 1.000 89.07070 268 LEU A O 1
ATOM 3876 N N . GLY A 1 269 ? -1.19501 -5.88171 -30.92587 1.000 83.18036 269 GLY A N 1
ATOM 3877 C CA . GLY A 1 269 ? -0.92233 -6.69469 -32.09979 1.000 85.88657 269 GLY A CA 1
ATOM 3878 C C . GLY A 1 269 ? -0.73334 -5.86837 -33.35821 1.000 89.62008 269 GLY A C 1
ATOM 3879 O O . GLY A 1 269 ? 0.19123 -6.10857 -34.13822 1.000 92.74642 269 GLY A O 1
ATOM 3883 N N . SER A 1 270 ? -1.60519 -4.87872 -33.57027 1.000 90.08608 270 SER A N 1
ATOM 3884 C CA . SER A 1 270 ? -1.51454 -4.05301 -34.77195 1.000 89.66938 270 SER A CA 1
ATOM 3885 C C . SER A 1 270 ? -0.24952 -3.19978 -34.76805 1.000 88.90721 270 SER A C 1
ATOM 3886 O O . SER A 1 270 ? 0.42772 -3.08679 -35.79683 1.000 92.60515 270 SER A O 1
ATOM 3894 N N . THR A 1 271 ? 0.09093 -2.59271 -33.62645 1.000 87.19501 271 THR A N 1
ATOM 3895 C CA . THR A 1 271 ? 1.27935 -1.74760 -33.57411 1.000 91.36250 271 THR A CA 1
ATOM 3896 C C . THR A 1 271 ? 2.56086 -2.55257 -33.75597 1.000 93.95364 271 THR A C 1
ATOM 3897 O O . THR A 1 271 ? 3.54222 -2.03308 -34.30043 1.000 93.44025 271 THR A O 1
ATOM 3908 N N . CYS A 1 272 ? 2.57684 -3.80977 -33.31770 1.000 95.64255 272 CYS A N 1
ATOM 3909 C CA . CYS A 1 272 ? 3.76013 -4.65124 -33.43372 1.000 97.32114 272 CYS A CA 1
ATOM 3910 C C . CYS A 1 272 ? 3.71320 -5.56511 -34.65412 1.000 100.25424 272 CYS A C 1
ATOM 3911 O O . CYS A 1 272 ? 4.55048 -6.46476 -34.77334 1.000 102.71721 272 CYS A O 1
ATOM 3919 N N . SER A 1 273 ? 2.75395 -5.35534 -35.55861 1.000 99.44831 273 SER A N 1
ATOM 3920 C CA . SER A 1 273 ? 2.68719 -6.08110 -36.83062 1.000 99.10217 273 SER A CA 1
ATOM 3921 C C . SER A 1 273 ? 2.57326 -7.59269 -36.61628 1.000 100.89110 273 SER A C 1
ATOM 3922 O O . SER A 1 273 ? 3.25339 -8.39323 -37.26129 1.000 104.19921 273 SER A O 1
ATOM 3930 N N . LEU A 1 274 ? 1.68607 -7.97409 -35.70287 1.000 97.13817 274 LEU A N 1
ATOM 3931 C CA . LEU A 1 274 ? 1.34296 -9.35738 -35.39041 1.000 96.67770 274 LEU A CA 1
ATOM 3932 C C . LEU A 1 274 ? -0.06157 -9.65347 -35.90182 1.000 95.31573 274 LEU A C 1
ATOM 3933 O O . LEU A 1 274 ? -0.91138 -8.76014 -35.95143 1.000 86.96071 274 LEU A O 1
ATOM 3949 N N . LYS A 1 275 ? -0.31515 -10.90482 -36.29462 1.000 95.39507 275 LYS A N 1
ATOM 3950 C CA . LYS A 1 275 ? -1.67754 -11.25488 -36.69044 1.000 97.83943 275 LYS A CA 1
ATOM 3951 C C . LYS A 1 275 ? -2.60193 -11.16518 -35.47835 1.000 96.49819 275 LYS A C 1
ATOM 3952 O O . LYS A 1 275 ? -2.18968 -11.46302 -34.36017 1.000 93.08316 275 LYS A O 1
ATOM 3971 N N . THR A 1 276 ? -3.83378 -10.68791 -35.68019 1.000 100.84308 276 THR A N 1
ATOM 3972 C CA . THR A 1 276 ? -4.73947 -10.41313 -34.56733 1.000 99.35443 276 THR A CA 1
ATOM 3973 C C . THR A 1 276 ? -5.99406 -11.27401 -34.64026 1.000 98.73363 276 THR A C 1
ATOM 3974 O O . THR A 1 276 ? -6.66367 -11.33017 -35.68268 1.000 99.99292 276 THR A O 1
ATOM 3985 N N . ILE A 1 277 ? -6.32704 -11.91305 -33.51742 1.000 96.71349 277 ILE A N 1
ATOM 3986 C CA . ILE A 1 277 ? -7.58456 -12.63420 -33.36128 1.000 95.76766 277 ILE A CA 1
ATOM 3987 C C . ILE A 1 277 ? -8.29482 -12.08456 -32.12749 1.000 98.08085 277 ILE A C 1
ATOM 3988 O O . ILE A 1 277 ? -7.69279 -11.97475 -31.04688 1.000 96.98922 277 ILE A O 1
ATOM 4004 N N . LEU A 1 278 ? -9.56870 -11.74124 -32.29620 1.000 103.89794 278 LEU A N 1
ATOM 4005 C CA . LEU A 1 278 ? -10.41501 -11.26190 -31.21611 1.000 104.90023 278 LEU A CA 1
ATOM 4006 C C . LEU A 1 278 ? -11.30317 -12.39813 -30.74219 1.000 113.12317 278 LEU A C 1
ATOM 4007 O O . LEU A 1 278 ? -12.04177 -12.98267 -31.53733 1.000 115.44712 278 LEU A O 1
ATOM 4023 N N . THR A 1 279 ? -11.26674 -12.67208 -29.44902 1.000 122.20648 279 THR A N 1
ATOM 4024 C CA . THR A 1 279 ? -12.14456 -13.65575 -28.83970 1.000 123.00266 279 THR A CA 1
ATOM 4025 C C . THR A 1 279 ? -13.25071 -12.89404 -28.12492 1.000 119.54886 279 THR A C 1
ATOM 4026 O O . THR A 1 279 ? -12.98301 -11.92811 -27.40302 1.000 118.64164 279 THR A O 1
ATOM 4037 N N . LEU A 1 280 ? -14.48715 -13.31272 -28.35173 1.000 113.01435 280 LEU A N 1
ATOM 4038 C CA . LEU A 1 280 ? -15.66537 -12.62308 -27.84502 1.000 105.11148 280 LEU A CA 1
ATOM 4039 C C . LEU A 1 280 ? -16.09031 -13.13713 -26.47861 1.000 101.39486 280 LEU A C 1
ATOM 4040 O O . LEU A 1 280 ? -17.17296 -12.77887 -26.00178 1.000 99.39847 280 LEU A O 1
ATOM 4056 N N . THR A 1 281 ? -15.25544 -13.95889 -25.83768 1.000 100.93331 281 THR A N 1
ATOM 4057 C CA . THR A 1 281 ? -15.52486 -14.44275 -24.49243 1.000 101.11379 281 THR A CA 1
ATOM 4058 C C . THR A 1 281 ? -15.28081 -13.39379 -23.41639 1.000 102.64155 281 THR A C 1
ATOM 4059 O O . THR A 1 281 ? -15.60735 -13.64376 -22.25131 1.000 103.64307 281 THR A O 1
ATOM 4070 N N . GLY A 1 282 ? -14.73024 -12.23267 -23.77174 1.000 101.48238 282 GLY A N 1
ATOM 4071 C CA . GLY A 1 282 ? -14.37091 -11.23625 -22.78471 1.000 100.92954 282 GLY A CA 1
ATOM 4072 C C . GLY A 1 282 ? -15.00337 -9.87441 -22.97636 1.000 99.24607 282 GLY A C 1
ATOM 4073 O O . GLY A 1 282 ? -16.14705 -9.75845 -23.42612 1.000 100.84562 282 GLY A O 1
ATOM 4077 N N . VAL A 1 283 ? -14.23721 -8.82960 -22.65003 1.000 98.44860 283 VAL A N 1
ATOM 4078 C CA . VAL A 1 283 ? -14.78560 -7.47813 -22.56917 1.000 97.97940 283 VAL A CA 1
ATOM 4079 C C . VAL A 1 283 ? -15.28455 -7.00628 -23.92956 1.000 98.24647 283 VAL A C 1
ATOM 4080 O O . VAL A 1 283 ? -16.42759 -6.55217 -24.05899 1.000 98.51896 283 VAL A O 1
ATOM 4093 N N . SER A 1 284 ? -14.45015 -7.09500 -24.96086 1.000 99.15188 284 SER A N 1
ATOM 4094 C CA . SER A 1 284 ? -14.81983 -6.48107 -26.22809 1.000 99.02612 284 SER A CA 1
ATOM 4095 C C . SER A 1 284 ? -15.77340 -7.37458 -27.01179 1.000 101.88589 284 SER A C 1
ATOM 4096 O O . SER A 1 284 ? -15.77283 -8.60134 -26.87514 1.000 103.63333 284 SER A O 1
ATOM 4104 N N . SER A 1 285 ? -16.58743 -6.73425 -27.84849 1.000 104.52320 285 SER A N 1
ATOM 4105 C CA . SER A 1 285 ? -17.61260 -7.40314 -28.63889 1.000 108.89761 285 SER A CA 1
ATOM 4106 C C . SER A 1 285 ? -17.55835 -6.86504 -30.06223 1.000 112.01077 285 SER A C 1
ATOM 4107 O O . SER A 1 285 ? -16.87240 -5.88183 -30.35318 1.000 110.62013 285 SER A O 1
ATOM 4115 N N . LEU A 1 286 ? -18.29580 -7.52569 -30.95804 1.000 117.84441 286 LEU A N 1
ATOM 4116 C CA . LEU A 1 286 ? -18.30102 -7.12041 -32.35874 1.000 121.52268 286 LEU A CA 1
ATOM 4117 C C . LEU A 1 286 ? -18.86305 -5.71389 -32.55873 1.000 124.12869 286 LEU A C 1
ATOM 4118 O O . LEU A 1 286 ? -18.45395 -5.01369 -33.49388 1.000 124.82918 286 LEU A O 1
ATOM 4134 N N . GLU A 1 287 ? -19.78775 -5.27513 -31.69904 1.000 125.99789 287 GLU A N 1
ATOM 4135 C CA . GLU A 1 287 ? -20.34540 -3.92897 -31.83132 1.000 128.58477 287 GLU A CA 1
ATOM 4136 C C . GLU A 1 287 ? -19.25900 -2.87153 -31.65062 1.000 126.35361 287 GLU A C 1
ATOM 4137 O O . GLU A 1 287 ? -19.22396 -1.85252 -32.36590 1.000 125.72328 287 GLU A O 1
ATOM 4149 N N . ASP A 1 288 ? -18.35861 -3.10457 -30.69205 1.000 124.52593 288 ASP A N 1
ATOM 4150 C CA . ASP A 1 288 ? -17.24600 -2.19330 -30.46898 1.000 122.29350 288 ASP A CA 1
ATOM 4151 C C . ASP A 1 288 ? -16.37913 -2.11307 -31.71399 1.000 123.89541 288 ASP A C 1
ATOM 4152 O O . ASP A 1 288 ? -15.94847 -1.02474 -32.12672 1.000 125.86693 288 ASP A O 1
ATOM 4161 N N . VAL A 1 289 ? -16.14662 -3.26203 -32.35122 1.000 123.33445 289 VAL A N 1
ATOM 4162 C CA . VAL A 1 289 ? -15.36244 -3.28560 -33.57343 1.000 124.06133 289 VAL A CA 1
ATOM 4163 C C . VAL A 1 289 ? -16.08790 -2.51687 -34.66603 1.000 127.59824 289 VAL A C 1
ATOM 4164 O O . VAL A 1 289 ? -15.44931 -1.89435 -35.52274 1.000 129.70592 289 VAL A O 1
ATOM 4177 N N . LYS A 1 290 ? -17.42219 -2.56561 -34.67759 1.000 126.18104 290 LYS A N 1
ATOM 4178 C CA . LYS A 1 290 ? -18.17358 -1.83610 -35.69026 1.000 124.74432 290 LYS A CA 1
ATOM 4179 C C . LYS A 1 290 ? -17.92664 -0.34104 -35.55896 1.000 123.00841 290 LYS A C 1
ATOM 4180 O O . LYS A 1 290 ? -17.64407 0.34749 -36.54669 1.000 122.13756 290 LYS A O 1
ATOM 4199 N N . SER A 1 291 ? -18.02468 0.17949 -34.33262 1.000 123.84395 291 SER A N 1
ATOM 4200 C CA . SER A 1 291 ? -17.73180 1.59854 -34.14418 1.000 124.67284 291 SER A CA 1
ATOM 4201 C C . SER A 1 291 ? -16.29596 1.90987 -34.55897 1.000 125.63394 291 SER A C 1
ATOM 4202 O O . SER A 1 291 ? -16.02682 2.95538 -35.16205 1.000 127.29731 291 SER A O 1
ATOM 4210 N N . ASN A 1 292 ? -15.35821 1.00804 -34.24531 1.000 127.14254 292 ASN A N 1
ATOM 4211 C CA . ASN A 1 292 ? -13.96490 1.24591 -34.61201 1.000 129.99494 292 ASN A CA 1
ATOM 4212 C C . ASN A 1 292 ? -13.76684 1.24658 -36.12558 1.000 130.40508 292 ASN A C 1
ATOM 4213 O O . ASN A 1 292 ? -12.91723 1.98738 -36.63846 1.000 131.29692 292 ASN A O 1
ATOM 4224 N N . GLN A 1 293 ? -14.53663 0.43763 -36.85673 1.000 130.43936 293 GLN A N 1
ATOM 4225 C CA . GLN A 1 293 ? -14.40653 0.36505 -38.30715 1.000 131.05409 293 GLN A CA 1
ATOM 4226 C C . GLN A 1 293 ? -14.88458 1.64157 -38.97513 1.000 133.15099 293 GLN A C 1
ATOM 4227 O O . GLN A 1 293 ? -14.44803 1.94958 -40.08869 1.000 135.68151 293 GLN A O 1
ATOM 4241 N N . GLU A 1 294 ? -15.75869 2.38928 -38.31435 1.000 131.77942 294 GLU A N 1
ATOM 4242 C CA . GLU A 1 294 ? -16.18950 3.69015 -38.80402 1.000 130.80245 294 GLU A CA 1
ATOM 4243 C C . GLU A 1 294 ? -15.05914 4.66262 -38.49699 1.000 133.44603 294 GLU A C 1
ATOM 4244 O O . GLU A 1 294 ? -14.59192 4.73046 -37.35526 1.000 131.74735 294 GLU A O 1
ATOM 4256 N N . SER A 1 295 ? -14.60936 5.41531 -39.50000 1.000 137.58852 295 SER A N 1
ATOM 4257 C CA . SER A 1 295 ? -13.42344 6.24096 -39.28503 1.000 138.11998 295 SER A CA 1
ATOM 4258 C C . SER A 1 295 ? -13.77959 7.52295 -38.54508 1.000 141.02451 295 SER A C 1
ATOM 4259 O O . SER A 1 295 ? -14.07087 8.56424 -39.13919 1.000 142.39512 295 SER A O 1
ATOM 4267 N N . ASP A 1 296 ? -13.69112 7.44850 -37.22222 1.000 141.79222 296 ASP A N 1
ATOM 4268 C CA . ASP A 1 296 ? -13.65329 8.62935 -36.37874 1.000 144.69203 296 ASP A CA 1
ATOM 4269 C C . ASP A 1 296 ? -12.20264 9.07471 -36.24505 1.000 147.99332 296 ASP A C 1
ATOM 4270 O O . ASP A 1 296 ? -11.91263 10.27257 -36.17015 1.000 151.33932 296 ASP A O 1
ATOM 4279 N N . SER A 1 297 ? -11.30266 8.09716 -36.22049 1.000 147.42255 297 SER A N 1
ATOM 4280 C CA . SER A 1 297 ? -9.87126 8.31007 -36.12006 1.000 144.47440 297 SER A CA 1
ATOM 4281 C C . SER A 1 297 ? -9.19379 7.12890 -36.79685 1.000 141.85667 297 SER A C 1
ATOM 4282 O O . SER A 1 297 ? -9.72493 6.01472 -36.81672 1.000 140.79461 297 SER A O 1
ATOM 4290 N N . MET A 1 298 ? -8.01893 7.38891 -37.36200 1.000 137.50105 298 MET A N 1
ATOM 4291 C CA . MET A 1 298 ? -7.21176 6.31750 -37.93687 1.000 131.93054 298 MET A CA 1
ATOM 4292 C C . MET A 1 298 ? -6.76885 5.33507 -36.85948 1.000 128.08716 298 MET A C 1
ATOM 4293 O O . MET A 1 298 ? -6.61678 4.14002 -37.13535 1.000 127.62940 298 MET A O 1
ATOM 4307 N N . PHE A 1 299 ? -6.54290 5.82317 -35.63447 1.000 125.10445 299 PHE A N 1
ATOM 4308 C CA . PHE A 1 299 ? -6.18113 4.95436 -34.51738 1.000 121.71762 299 PHE A CA 1
ATOM 4309 C C . PHE A 1 299 ? -7.25563 3.89296 -34.25750 1.000 121.48790 299 PHE A C 1
ATOM 4310 O O . PHE A 1 299 ? -6.95102 2.70584 -34.01876 1.000 121.95021 299 PHE A O 1
ATOM 4327 N N . LYS A 1 300 ? -8.52901 4.28992 -34.32912 1.000 123.12327 300 LYS A N 1
ATOM 4328 C CA . LYS A 1 300 ? -9.58528 3.32642 -34.05872 1.000 123.21549 300 LYS A CA 1
ATOM 4329 C C . LYS A 1 300 ? -9.53205 2.18413 -35.06527 1.000 122.89930 300 LYS A C 1
ATOM 4330 O O . LYS A 1 300 ? -9.89197 1.04944 -34.73423 1.000 122.27246 300 LYS A O 1
ATOM 4349 N N . LYS A 1 301 ? -9.08422 2.46060 -36.29684 1.000 123.49197 301 LYS A N 1
ATOM 4350 C CA . LYS A 1 301 ? -8.88091 1.38476 -37.26317 1.000 122.92905 301 LYS A CA 1
ATOM 4351 C C . LYS A 1 301 ? -7.79702 0.42795 -36.77562 1.000 118.87790 301 LYS A C 1
ATOM 4352 O O . LYS A 1 301 ? -7.87981 -0.77956 -37.02558 1.000 117.47804 301 LYS A O 1
ATOM 4371 N N . LYS A 1 302 ? -6.77606 0.94394 -36.07646 1.000 116.75869 302 LYS A N 1
ATOM 4372 C CA . LYS A 1 302 ? -5.80476 0.06035 -35.43742 1.000 113.43362 302 LYS A CA 1
ATOM 4373 C C . LYS A 1 302 ? -6.48601 -0.84278 -34.42227 1.000 111.55268 302 LYS A C 1
ATOM 4374 O O . LYS A 1 302 ? -6.00753 -1.95302 -34.16307 1.000 110.62135 302 LYS A O 1
ATOM 4393 N N . MET A 1 303 ? -7.59147 -0.39049 -33.83297 1.000 109.53311 303 MET A N 1
ATOM 4394 C CA . MET A 1 303 ? -8.30190 -1.28288 -32.90476 1.000 107.53585 303 MET A CA 1
ATOM 4395 C C . MET A 1 303 ? -9.34263 -2.17192 -33.60458 1.000 109.71656 303 MET A C 1
ATOM 4396 O O . MET A 1 303 ? -10.49333 -2.23187 -33.17229 1.000 111.65268 303 MET A O 1
ATOM 4410 N N . VAL A 1 304 ? -8.96983 -2.87299 -34.67709 1.000 109.77997 304 VAL A N 1
ATOM 4411 C CA . VAL A 1 304 ? -9.87365 -3.83912 -35.31421 1.000 109.28539 304 VAL A CA 1
ATOM 4412 C C . VAL A 1 304 ? -9.14444 -5.15709 -35.56749 1.000 106.69542 304 VAL A C 1
ATOM 4413 O O . VAL A 1 304 ? -8.03383 -5.14929 -36.11958 1.000 105.95802 304 VAL A O 1
ATOM 4426 N N . PRO A 1 305 ? -9.71032 -6.30301 -35.18563 1.000 105.43159 305 PRO A N 1
ATOM 4427 C CA . PRO A 1 305 ? -8.99445 -7.57406 -35.35569 1.000 107.00271 305 PRO A CA 1
ATOM 4428 C C . PRO A 1 305 ? -9.00889 -8.06973 -36.79545 1.000 109.91396 305 PRO A C 1
ATOM 4429 O O . PRO A 1 305 ? -9.94510 -7.81951 -37.55773 1.000 112.18135 305 PRO A O 1
ATOM 4440 N N . ASP A 1 306 ? -7.94430 -8.79613 -37.15788 1.000 110.07762 306 ASP A N 1
ATOM 4441 C CA . ASP A 1 306 ? -7.91121 -9.46311 -38.45360 1.000 109.64543 306 ASP A CA 1
ATOM 4442 C C . ASP A 1 306 ? -8.93746 -10.58769 -38.52149 1.000 107.91152 306 ASP A C 1
ATOM 4443 O O . ASP A 1 306 ? -9.59918 -10.77455 -39.55024 1.000 108.68763 306 ASP A O 1
ATOM 4452 N N . PHE A 1 307 ? -9.08089 -11.34624 -37.43761 1.000 104.26344 307 PHE A N 1
ATOM 4453 C CA . PHE A 1 307 ? -10.05671 -12.42565 -37.37599 1.000 100.86186 307 PHE A CA 1
ATOM 4454 C C . PHE A 1 307 ? -10.77954 -12.36452 -36.03913 1.000 94.48512 307 PHE A C 1
ATOM 4455 O O . PHE A 1 307 ? -10.29810 -11.76212 -35.08036 1.000 92.25203 307 PHE A O 1
ATOM 4472 N N . TYR A 1 308 ? -11.95238 -12.99376 -35.98552 1.000 95.70461 308 TYR A N 1
ATOM 4473 C CA . TYR A 1 308 ? -12.73052 -13.02909 -34.75227 1.000 94.40825 308 TYR A CA 1
ATOM 4474 C C . TYR A 1 308 ? -13.23307 -14.45001 -34.55261 1.000 96.53158 308 TYR A C 1
ATOM 4475 O O . TYR A 1 308 ? -13.53644 -15.16600 -35.51075 1.000 98.18799 308 TYR A O 1
ATOM 4493 N N . VAL A 1 309 ? -13.32152 -14.84136 -33.28546 1.000 97.11522 309 VAL A N 1
ATOM 4494 C CA . VAL A 1 309 ? -13.79039 -16.15972 -32.88537 1.000 102.62165 309 VAL A CA 1
ATOM 4495 C C . VAL A 1 309 ? -14.70528 -15.96323 -31.68540 1.000 107.42652 309 VAL A C 1
ATOM 4496 O O . VAL A 1 309 ? -14.47026 -15.08401 -30.84847 1.000 108.17171 309 VAL A O 1
ATOM 4509 N N . ASP A 1 310 ? -15.75220 -16.78201 -31.60420 1.000 111.87770 310 ASP A N 1
ATOM 4510 C CA . ASP A 1 310 ? -16.63356 -16.74720 -30.44185 1.000 115.82289 310 ASP A CA 1
ATOM 4511 C C . ASP A 1 310 ? -15.90977 -17.26642 -29.21104 1.000 119.92733 310 ASP A C 1
ATOM 4512 O O . ASP A 1 310 ? -16.06698 -16.72478 -28.11088 1.000 121.18048 310 ASP A O 1
ATOM 4521 N N . SER A 1 311 ? -15.11026 -18.31434 -29.38432 1.000 122.25792 311 SER A N 1
ATOM 4522 C CA . SER A 1 311 ? -14.30227 -18.87884 -28.31762 1.000 123.04177 311 SER A CA 1
ATOM 4523 C C . SER A 1 311 ? -13.05080 -19.47162 -28.94500 1.000 122.84119 311 SER A C 1
ATOM 4524 O O . SER A 1 311 ? -13.00867 -19.75158 -30.14500 1.000 123.42393 311 SER A O 1
ATOM 4532 N N . ILE A 1 312 ? -12.01879 -19.64888 -28.11900 1.000 121.74211 312 ILE A N 1
ATOM 4533 C CA . ILE A 1 312 ? -10.77892 -20.23839 -28.60463 1.000 123.65939 312 ILE A CA 1
ATOM 4534 C C . ILE A 1 312 ? -10.95660 -21.70301 -28.94436 1.000 126.36740 312 ILE A C 1
ATOM 4535 O O . ILE A 1 312 ? -10.19837 -22.25093 -29.75653 1.000 127.05677 312 ILE A O 1
ATOM 4551 N N . ALA A 1 313 ? -11.96657 -22.34716 -28.36436 1.000 126.77630 313 ALA A N 1
ATOM 4552 C CA . ALA A 1 313 ? -12.26535 -23.72520 -28.71955 1.000 127.09672 313 ALA A CA 1
ATOM 4553 C C . ALA A 1 313 ? -12.60973 -23.84027 -30.19359 1.000 129.08303 313 ALA A C 1
ATOM 4554 O O . ALA A 1 313 ? -12.56840 -24.94454 -30.74602 1.000 135.15889 313 ALA A O 1
ATOM 4561 N N . ASP A 1 314 ? -12.95605 -22.72267 -30.83662 1.000 125.40399 314 ASP A N 1
ATOM 4562 C CA . ASP A 1 314 ? -13.23102 -22.71786 -32.26616 1.000 125.28911 314 ASP A CA 1
ATOM 4563 C C . ASP A 1 314 ? -12.00899 -23.08500 -33.09703 1.000 123.19705 314 ASP A C 1
ATOM 4564 O O . ASP A 1 314 ? -12.15241 -23.29532 -34.30646 1.000 122.49502 314 ASP A O 1
ATOM 4573 N N . LEU A 1 315 ? -10.81307 -23.13707 -32.49991 1.000 122.26935 315 LEU A N 1
ATOM 4574 C CA . LEU A 1 315 ? -9.65951 -23.60002 -33.25855 1.000 123.47849 315 LEU A CA 1
ATOM 4575 C C . LEU A 1 315 ? -9.54934 -25.12239 -33.24576 1.000 130.38279 315 LEU A C 1
ATOM 4576 O O . LEU A 1 315 ? -8.75276 -25.68104 -34.00837 1.000 132.01866 315 LEU A O 1
ATOM 4592 N N . LEU A 1 316 ? -10.33527 -25.79386 -32.39975 1.000 132.69249 316 LEU A N 1
ATOM 4593 C CA . LEU A 1 316 ? -10.29050 -27.25057 -32.31497 1.000 136.12963 316 LEU A CA 1
ATOM 4594 C C . LEU A 1 316 ? -10.70591 -27.95613 -33.59848 1.000 139.43085 316 LEU A C 1
ATOM 4595 O O . LEU A 1 316 ? -10.09361 -28.98895 -33.92401 1.000 143.77734 316 LEU A O 1
ATOM 4611 N N . PRO A 1 317 ? -11.70294 -27.48912 -34.35587 1.000 137.68659 317 PRO A N 1
ATOM 4612 C CA . PRO A 1 317 ? -12.01221 -28.16975 -35.62632 1.000 139.53090 317 PRO A CA 1
ATOM 4613 C C . PRO A 1 317 ? -10.82755 -28.24988 -36.57075 1.000 138.62582 317 PRO A C 1
ATOM 4614 O O . PRO A 1 317 ? -10.65675 -29.26567 -37.25796 1.000 142.07548 317 PRO A O 1
ATOM 4625 N N . ALA A 1 318 ? -9.99946 -27.20682 -36.62522 1.000 133.91520 318 ALA A N 1
ATOM 4626 C CA . ALA A 1 318 ? -8.83037 -27.21657 -37.49376 1.000 134.08849 318 ALA A CA 1
ATOM 4627 C C . ALA A 1 318 ? -7.65532 -27.96942 -36.88603 1.000 135.86329 318 ALA A C 1
ATOM 4628 O O . ALA A 1 318 ? -6.71621 -28.31610 -37.61050 1.000 140.90581 318 ALA A O 1
ATOM 4635 N N . LEU A 1 319 ? -7.68464 -28.22031 -35.58193 1.000 133.86394 319 LEU A N 1
ATOM 4636 C CA . LEU A 1 319 ? -6.59626 -28.90187 -34.89256 1.000 135.93751 319 LEU A CA 1
ATOM 4637 C C . LEU A 1 319 ? -6.90522 -30.37914 -34.68980 1.000 138.50211 319 LEU A C 1
ATOM 4638 O O . LEU A 1 319 ? -6.76536 -30.90466 -33.58623 1.000 137.62617 319 LEU A O 1
ATOM 4654 N N . ALA B 1 11 ? -6.08003 46.12453 -17.80408 1.000 110.36317 11 ALA B N 1
ATOM 4655 C CA . ALA B 1 11 ? -5.58343 44.91890 -18.45637 1.000 115.16252 11 ALA B CA 1
ATOM 4656 C C . ALA B 1 11 ? -4.07491 44.98605 -18.68347 1.000 121.97965 11 ALA B C 1
ATOM 4657 O O . ALA B 1 11 ? -3.47614 44.04457 -19.20346 1.000 126.75195 11 ALA B O 1
ATOM 4663 N N . ARG B 1 12 ? -3.46715 46.11069 -18.29896 1.000 123.54635 12 ARG B N 1
ATOM 4664 C CA . ARG B 1 12 ? -2.02823 46.30121 -18.43491 1.000 125.40451 12 ARG B CA 1
ATOM 4665 C C . ARG B 1 12 ? -1.28787 46.12894 -17.11585 1.000 122.76822 12 ARG B C 1
ATOM 4666 O O . ARG B 1 12 ? -0.20530 46.70060 -16.94030 1.000 123.23854 12 ARG B O 1
ATOM 4687 N N . CYS B 1 13 ? -1.82518 45.30427 -16.21088 1.000 121.66175 13 CYS B N 1
ATOM 4688 C CA . CYS B 1 13 ? -1.24461 45.10703 -14.88705 1.000 122.22700 13 CYS B CA 1
ATOM 4689 C C . CYS B 1 13 ? -0.55755 46.36678 -14.38888 1.000 121.81530 13 CYS B C 1
ATOM 4690 O O . CYS B 1 13 ? 0.67845 46.44565 -14.38897 1.000 121.10915 13 CYS B O 1
ATOM 4698 N N . VAL B 1 14 ? -1.33500 47.35380 -13.97047 1.000 120.68797 14 VAL B N 1
ATOM 4699 C CA . VAL B 1 14 ? -0.79657 48.62506 -13.50675 1.000 121.45270 14 VAL B CA 1
ATOM 4700 C C . VAL B 1 14 ? -0.47586 48.50052 -12.02281 1.000 121.55231 14 VAL B C 1
ATOM 4701 O O . VAL B 1 14 ? -1.23074 47.88493 -11.26356 1.000 119.46810 14 VAL B O 1
ATOM 4714 N N . ARG B 1 15 ? 0.64418 49.08276 -11.59911 1.000 126.91101 15 ARG B N 1
ATOM 4715 C CA . ARG B 1 15 ? 0.96034 49.10698 -10.17965 1.000 129.29056 15 ARG B CA 1
ATOM 4716 C C . ARG B 1 15 ? 0.00976 50.08314 -9.50762 1.000 128.94542 15 ARG B C 1
ATOM 4717 O O . ARG B 1 15 ? -0.15446 51.21639 -9.96974 1.000 127.69908 15 ARG B O 1
ATOM 4738 N N . LEU B 1 16 ? -0.62100 49.65192 -8.42229 1.000 129.83630 16 LEU B N 1
ATOM 4739 C CA . LEU B 1 16 ? -1.62287 50.47958 -7.77068 1.000 132.04950 16 LEU B CA 1
ATOM 4740 C C . LEU B 1 16 ? -0.90771 51.47873 -6.87043 1.000 137.36885 16 LEU B C 1
ATOM 4741 O O . LEU B 1 16 ? -0.39781 51.11116 -5.80346 1.000 135.77440 16 LEU B O 1
ATOM 4757 N N . SER B 1 17 ? -0.87664 52.73218 -7.29452 1.000 143.98916 17 SER B N 1
ATOM 4758 C CA . SER B 1 17 ? -0.33454 53.79636 -6.47030 1.000 145.79722 17 SER B CA 1
ATOM 4759 C C . SER B 1 17 ? -1.46698 54.32686 -5.60157 1.000 146.14001 17 SER B C 1
ATOM 4760 O O . SER B 1 17 ? -2.64770 54.10429 -5.88162 1.000 149.32074 17 SER B O 1
ATOM 4768 N N . ALA B 1 18 ? -1.09922 55.02659 -4.52913 1.000 140.49640 18 ALA B N 1
ATOM 4769 C CA . ALA B 1 18 ? -2.10569 55.45157 -3.56230 1.000 136.46372 18 ALA B CA 1
ATOM 4770 C C . ALA B 1 18 ? -3.20978 56.26125 -4.23378 1.000 135.18472 18 ALA B C 1
ATOM 4771 O O . ALA B 1 18 ? -4.39280 56.10750 -3.90425 1.000 134.26298 18 ALA B O 1
ATOM 4778 N N . GLU B 1 19 ? -2.84658 57.11349 -5.19431 1.000 132.84252 19 GLU B N 1
ATOM 4779 C CA . GLU B 1 19 ? -3.84327 57.89268 -5.92502 1.000 131.18141 19 GLU B CA 1
ATOM 4780 C C . GLU B 1 19 ? -4.74229 56.98024 -6.76196 1.000 132.56057 19 GLU B C 1
ATOM 4781 O O . GLU B 1 19 ? -5.98007 57.09328 -6.72345 1.000 134.46327 19 GLU B O 1
ATOM 4793 N N . ARG B 1 20 ? -4.13554 56.06867 -7.53231 1.000 132.32613 20 ARG B N 1
ATOM 4794 C CA . ARG B 1 20 ? -4.91873 55.11202 -8.30829 1.000 130.02369 20 ARG B CA 1
ATOM 4795 C C . ARG B 1 20 ? -5.79835 54.27176 -7.38690 1.000 126.10044 20 ARG B C 1
ATOM 4796 O O . ARG B 1 20 ? -6.95684 53.96240 -7.71245 1.000 121.75647 20 ARG B O 1
ATOM 4817 N N . ALA B 1 21 ? -5.26017 53.89956 -6.22165 1.000 127.71454 21 ALA B N 1
ATOM 4818 C CA . ALA B 1 21 ? -6.02905 53.12409 -5.25661 1.000 130.74260 21 ALA B CA 1
ATOM 4819 C C . ALA B 1 21 ? -7.24491 53.90339 -4.77434 1.000 136.55751 21 ALA B C 1
ATOM 4820 O O . ALA B 1 21 ? -8.32384 53.33086 -4.59570 1.000 138.68135 21 ALA B O 1
ATOM 4827 N N . LYS B 1 22 ? -7.08493 55.20691 -4.52877 1.000 139.72032 22 LYS B N 1
ATOM 4828 C CA . LYS B 1 22 ? -8.22413 56.02602 -4.12000 1.000 139.01866 22 LYS B CA 1
ATOM 4829 C C . LYS B 1 22 ? -9.28693 56.05189 -5.21342 1.000 139.71807 22 LYS B C 1
ATOM 4830 O O . LYS B 1 22 ? -10.49470 55.99571 -4.92675 1.000 142.14449 22 LYS B O 1
ATOM 4849 N N . LEU B 1 23 ? -8.85759 56.15642 -6.47551 1.000 136.62480 23 LEU B N 1
ATOM 4850 C CA . LEU B 1 23 ? -9.82691 56.09569 -7.56883 1.000 135.15224 23 LEU B CA 1
ATOM 4851 C C . LEU B 1 23 ? -10.61182 54.78818 -7.50134 1.000 134.69121 23 LEU B C 1
ATOM 4852 O O . LEU B 1 23 ? -11.84745 54.77907 -7.61336 1.000 135.76930 23 LEU B O 1
ATOM 4868 N N . LEU B 1 24 ? -9.90630 53.67255 -7.28851 1.000 132.46629 24 LEU B N 1
ATOM 4869 C CA . LEU B 1 24 ? -10.59009 52.38908 -7.16720 1.000 126.47353 24 LEU B CA 1
ATOM 4870 C C . LEU B 1 24 ? -11.57485 52.39809 -5.99997 1.000 120.51403 24 LEU B C 1
ATOM 4871 O O . LEU B 1 24 ? -12.71102 51.92775 -6.13503 1.000 119.58955 24 LEU B O 1
ATOM 4887 N N . LEU B 1 25 ? -11.15852 52.92621 -4.84273 1.000 117.07736 25 LEU B N 1
ATOM 4888 C CA . LEU B 1 25 ? -12.04548 52.92843 -3.68416 1.000 115.15876 25 LEU B CA 1
ATOM 4889 C C . LEU B 1 25 ? -13.33489 53.68474 -3.96937 1.000 114.68484 25 LEU B C 1
ATOM 4890 O O . LEU B 1 25 ? -14.41838 53.25813 -3.55166 1.000 111.50753 25 LEU B O 1
ATOM 4906 N N . ALA B 1 26 ? -13.24514 54.81187 -4.67636 1.000 115.26150 26 ALA B N 1
ATOM 4907 C CA . ALA B 1 26 ? -14.47214 55.49919 -5.06662 1.000 115.15452 26 ALA B CA 1
ATOM 4908 C C . ALA B 1 26 ? -15.29451 54.64801 -6.03063 1.000 117.48042 26 ALA B C 1
ATOM 4909 O O . ALA B 1 26 ? -16.52953 54.63987 -5.96347 1.000 118.63273 26 ALA B O 1
ATOM 4916 N N . GLU B 1 27 ? -14.62807 53.90764 -6.92897 1.000 118.90660 27 GLU B N 1
ATOM 4917 C CA . GLU B 1 27 ? -15.36779 53.16590 -7.94497 1.000 119.35525 27 GLU B CA 1
ATOM 4918 C C . GLU B 1 27 ? -16.04631 51.90114 -7.42634 1.000 117.12551 27 GLU B C 1
ATOM 4919 O O . GLU B 1 27 ? -17.06011 51.48313 -7.99800 1.000 115.84544 27 GLU B O 1
ATOM 4931 N N . VAL B 1 28 ? -15.53797 51.28502 -6.35922 1.000 115.10013 28 VAL B N 1
ATOM 4932 C CA . VAL B 1 28 ? -16.04342 49.99501 -5.89510 1.000 112.10209 28 VAL B CA 1
ATOM 4933 C C . VAL B 1 28 ? -16.71539 50.14632 -4.53571 1.000 110.25360 28 VAL B C 1
ATOM 4934 O O . VAL B 1 28 ? -16.24019 50.88871 -3.66733 1.000 110.62546 28 VAL B O 1
ATOM 4947 N N . ASP B 1 29 ? -17.83115 49.43100 -4.36002 1.000 109.85522 29 ASP B N 1
ATOM 4948 C CA . ASP B 1 29 ? -18.52135 49.33887 -3.08288 1.000 110.59015 29 ASP B CA 1
ATOM 4949 C C . ASP B 1 29 ? -18.33072 47.99216 -2.39862 1.000 105.63516 29 ASP B C 1
ATOM 4950 O O . ASP B 1 29 ? -18.55594 47.89871 -1.18780 1.000 105.14059 29 ASP B O 1
ATOM 4959 N N . THR B 1 30 ? -17.92791 46.95667 -3.13677 1.000 100.38541 30 THR B N 1
ATOM 4960 C CA . THR B 1 30 ? -17.74419 45.61596 -2.59133 1.000 94.27316 30 THR B CA 1
ATOM 4961 C C . THR B 1 30 ? -16.37672 45.06935 -2.98532 1.000 88.35506 30 THR B C 1
ATOM 4962 O O . THR B 1 30 ? -15.96713 45.16609 -4.14843 1.000 88.51372 30 THR B O 1
ATOM 4973 N N . LEU B 1 31 ? -15.67785 44.49873 -2.00707 1.000 83.76843 31 LEU B N 1
ATOM 4974 C CA . LEU B 1 31 ? -14.37279 43.88944 -2.20045 1.000 80.45838 31 LEU B CA 1
ATOM 4975 C C . LEU B 1 31 ? -14.44289 42.42226 -1.80087 1.000 79.10709 31 LEU B C 1
ATOM 4976 O O . LEU B 1 31 ? -14.85008 42.10051 -0.68144 1.000 79.12216 31 LEU B O 1
ATOM 4992 N N . LEU B 1 32 ? -14.05691 41.53783 -2.71501 1.000 77.78359 32 LEU B N 1
ATOM 4993 C CA . LEU B 1 32 ? -14.03269 40.10122 -2.47784 1.000 77.72266 32 LEU B CA 1
ATOM 4994 C C . LEU B 1 32 ? -12.58092 39.64800 -2.45370 1.000 82.60701 32 LEU B C 1
ATOM 4995 O O . LEU B 1 32 ? -11.84231 39.89942 -3.40840 1.000 89.13037 32 LEU B O 1
ATOM 5011 N N . PHE B 1 33 ? -12.18711 38.96340 -1.38183 1.000 81.33165 33 PHE B N 1
ATOM 5012 C CA . PHE B 1 33 ? -10.80149 38.60134 -1.13103 1.000 86.02924 33 PHE B CA 1
ATOM 5013 C C . PHE B 1 33 ? -10.65697 37.08514 -1.12950 1.000 92.08535 33 PHE B C 1
ATOM 5014 O O . PHE B 1 33 ? -11.52116 36.37064 -0.61145 1.000 94.60446 33 PHE B O 1
ATOM 5031 N N . ASN B 1 34 ? -9.56354 36.59886 -1.70673 1.000 84.68413 34 ASN B N 1
ATOM 5032 C CA . ASN B 1 34 ? -9.09628 35.25191 -1.43014 1.000 88.23091 34 ASN B CA 1
ATOM 5033 C C . ASN B 1 34 ? -8.33357 35.27213 -0.11546 1.000 92.21420 34 ASN B C 1
ATOM 5034 O O . ASN B 1 34 ? -7.75278 36.28876 0.26410 1.000 96.36477 34 ASN B O 1
ATOM 5045 N N . CYS B 1 35 ? -8.38972 34.16325 0.61245 1.000 91.84576 35 CYS B N 1
ATOM 5046 C CA . CYS B 1 35 ? -7.85393 34.15136 1.96833 1.000 88.10430 35 CYS B CA 1
ATOM 5047 C C . CYS B 1 35 ? -6.38149 33.75007 2.02522 1.000 86.91660 35 CYS B C 1
ATOM 5048 O O . CYS B 1 35 ? -5.57326 34.46341 2.62688 1.000 90.58645 35 CYS B O 1
ATOM 5056 N N . ASP B 1 36 ? -6.01051 32.62664 1.41646 1.000 85.03454 36 ASP B N 1
ATOM 5057 C CA . ASP B 1 36 ? -4.63823 32.14616 1.50995 1.000 85.13051 36 ASP B CA 1
ATOM 5058 C C . ASP B 1 36 ? -3.77929 32.84774 0.46506 1.000 82.21573 36 ASP B C 1
ATOM 5059 O O . ASP B 1 36 ? -4.09137 32.82298 -0.72738 1.000 80.37179 36 ASP B O 1
ATOM 5068 N N . GLY B 1 37 ? -2.68728 33.46985 0.91772 1.000 86.26501 37 GLY B N 1
ATOM 5069 C CA . GLY B 1 37 ? -1.82729 34.24468 0.04904 1.000 89.93664 37 GLY B CA 1
ATOM 5070 C C . GLY B 1 37 ? -2.19088 35.70897 -0.07062 1.000 87.25157 37 GLY B C 1
ATOM 5071 O O . GLY B 1 37 ? -1.40856 36.48226 -0.63915 1.000 89.61992 37 GLY B O 1
ATOM 5075 N N . VAL B 1 38 ? -3.34559 36.11376 0.45273 1.000 85.21821 38 VAL B N 1
ATOM 5076 C CA . VAL B 1 38 ? -3.81630 37.49080 0.37090 1.000 84.26823 38 VAL B CA 1
ATOM 5077 C C . VAL B 1 38 ? -3.93485 38.04576 1.78257 1.000 82.03051 38 VAL B C 1
ATOM 5078 O O . VAL B 1 38 ? -3.28867 39.03864 2.13507 1.000 84.49972 38 VAL B O 1
ATOM 5091 N N . LEU B 1 39 ? -4.76738 37.39898 2.59626 1.000 80.67567 39 LEU B N 1
ATOM 5092 C CA . LEU B 1 39 ? -5.00637 37.82442 3.96551 1.000 80.15464 39 LEU B CA 1
ATOM 5093 C C . LEU B 1 39 ? -4.05075 37.17047 4.95375 1.000 81.23849 39 LEU B C 1
ATOM 5094 O O . LEU B 1 39 ? -3.60169 37.82535 5.90089 1.000 80.26947 39 LEU B O 1
ATOM 5110 N N . TRP B 1 40 ? -3.72751 35.89219 4.75836 1.000 83.50284 40 TRP B N 1
ATOM 5111 C CA . TRP B 1 40 ? -2.86738 35.19035 5.69860 1.000 84.01643 40 TRP B CA 1
ATOM 5112 C C . TRP B 1 40 ? -2.09467 34.09053 4.98492 1.000 83.80646 40 TRP B C 1
ATOM 5113 O O . TRP B 1 40 ? -2.46851 33.63687 3.90046 1.000 84.38132 40 TRP B O 1
ATOM 5134 N N . ARG B 1 41 ? -0.99786 33.67933 5.61510 1.000 86.26666 41 ARG B N 1
ATOM 5135 C CA . ARG B 1 41 ? -0.20571 32.52195 5.21202 1.000 87.64468 41 ARG B CA 1
ATOM 5136 C C . ARG B 1 41 ? -0.23832 31.50701 6.34577 1.000 85.43021 41 ARG B C 1
ATOM 5137 O O . ARG B 1 41 ? 0.30227 31.76460 7.42603 1.000 83.72154 41 ARG B O 1
ATOM 5158 N N . GLY B 1 42 ? -0.87344 30.36014 6.10817 1.000 86.13654 42 GLY B N 1
ATOM 5159 C CA . GLY B 1 42 ? -1.05569 29.40083 7.18535 1.000 84.18487 42 GLY B CA 1
ATOM 5160 C C . GLY B 1 42 ? -1.94388 29.98181 8.26677 1.000 80.55482 42 GLY B C 1
ATOM 5161 O O . GLY B 1 42 ? -3.05187 30.46160 8.00499 1.000 74.35424 42 GLY B O 1
ATOM 5165 N N . GLU B 1 43 ? -1.46014 29.92640 9.50665 1.000 86.88358 43 GLU B N 1
ATOM 5166 C CA . GLU B 1 43 ? -2.16128 30.49761 10.64743 1.000 89.27060 43 GLU B CA 1
ATOM 5167 C C . GLU B 1 43 ? -1.62685 31.87551 11.02212 1.000 88.29249 43 GLU B C 1
ATOM 5168 O O . GLU B 1 43 ? -2.05628 32.44131 12.03259 1.000 87.52823 43 GLU B O 1
ATOM 5180 N N . THR B 1 44 ? -0.71118 32.42621 10.22653 1.000 91.24451 44 THR B N 1
ATOM 5181 C CA . THR B 1 44 ? -0.08818 33.71818 10.49143 1.000 95.10436 44 THR B CA 1
ATOM 5182 C C . THR B 1 44 ? -0.57187 34.73626 9.46619 1.000 94.14489 44 THR B C 1
ATOM 5183 O O . THR B 1 44 ? -0.54048 34.47017 8.25926 1.000 93.06814 44 THR B O 1
ATOM 5194 N N . ALA B 1 45 ? -1.02044 35.89405 9.94793 1.000 93.95156 45 ALA B N 1
ATOM 5195 C CA . ALA B 1 45 ? -1.57294 36.91669 9.07093 1.000 87.50803 45 ALA B CA 1
ATOM 5196 C C . ALA B 1 45 ? -0.47785 37.61920 8.27574 1.000 86.62941 45 ALA B C 1
ATOM 5197 O O . ALA B 1 45 ? 0.66017 37.75858 8.72952 1.000 89.90139 45 ALA B O 1
ATOM 5204 N N . VAL B 1 46 ? -0.83220 38.05044 7.07075 1.000 85.44248 46 VAL B N 1
ATOM 5205 C CA . VAL B 1 46 ? 0.07130 38.87816 6.26000 1.000 86.27592 46 VAL B CA 1
ATOM 5206 C C . VAL B 1 46 ? 0.21739 40.23975 6.93143 1.000 88.67418 46 VAL B C 1
ATOM 5207 O O . VAL B 1 46 ? -0.79431 40.82217 7.35795 1.000 87.09602 46 VAL B O 1
ATOM 5220 N N . PRO B 1 47 ? 1.42526 40.78654 7.06414 1.000 92.66083 47 PRO B N 1
ATOM 5221 C CA . PRO B 1 47 ? 1.57610 42.03650 7.82379 1.000 93.33604 47 PRO B CA 1
ATOM 5222 C C . PRO B 1 47 ? 0.75427 43.17340 7.23056 1.000 94.12376 47 PRO B C 1
ATOM 5223 O O . PRO B 1 47 ? 0.84831 43.47364 6.03854 1.000 94.21218 47 PRO B O 1
ATOM 5234 N N . GLY B 1 48 ? -0.05833 43.80926 8.07969 1.000 95.15871 48 GLY B N 1
ATOM 5235 C CA . GLY B 1 48 ? -0.83599 44.96795 7.69024 1.000 98.74908 48 GLY B CA 1
ATOM 5236 C C . GLY B 1 48 ? -2.20409 44.69295 7.10184 1.000 96.92488 48 GLY B C 1
ATOM 5237 O O . GLY B 1 48 ? -2.99516 45.63480 6.95481 1.000 94.45859 48 GLY B O 1
ATOM 5241 N N . ALA B 1 49 ? -2.51803 43.44546 6.77091 1.000 80.48751 49 ALA B N 1
ATOM 5242 C CA . ALA B 1 49 ? -3.79897 43.11450 6.15732 1.000 79.85527 49 ALA B CA 1
ATOM 5243 C C . ALA B 1 49 ? -4.97510 43.33274 7.10526 1.000 79.71642 49 ALA B C 1
ATOM 5244 O O . ALA B 1 49 ? -6.00404 43.89789 6.69581 1.000 85.65860 49 ALA B O 1
ATOM 5251 N N . PRO B 1 50 ? -4.87452 42.90339 8.36925 1.000 71.94282 50 PRO B N 1
ATOM 5252 C CA . PRO B 1 50 ? -6.00145 43.11968 9.29477 1.000 74.17735 50 PRO B CA 1
ATOM 5253 C C . PRO B 1 50 ? -6.38914 44.58123 9.41443 1.000 80.56662 50 PRO B C 1
ATOM 5254 O O . PRO B 1 50 ? -7.58132 44.92238 9.39081 1.000 80.07589 50 PRO B O 1
ATOM 5265 N N . GLU B 1 51 ? -5.39256 45.45803 9.53462 1.000 86.07623 51 GLU B N 1
ATOM 5266 C CA . GLU B 1 51 ? -5.65097 46.89019 9.61370 1.000 91.17405 51 GLU B CA 1
ATOM 5267 C C . GLU B 1 51 ? -6.34487 47.39468 8.35705 1.000 92.04531 51 GLU B C 1
ATOM 5268 O O . GLU B 1 51 ? -7.28208 48.19975 8.43629 1.000 95.14657 51 GLU B O 1
ATOM 5280 N N . THR B 1 52 ? -5.92182 46.90646 7.18780 1.000 90.01990 52 THR B N 1
ATOM 5281 C CA . THR B 1 52 ? -6.50077 47.37726 5.93607 1.000 88.80898 52 THR B CA 1
ATOM 5282 C C . THR B 1 52 ? -7.97385 47.01050 5.84860 1.000 83.48643 52 THR B C 1
ATOM 5283 O O . THR B 1 52 ? -8.81701 47.83835 5.48029 1.000 81.61948 52 THR B O 1
ATOM 5294 N N . LEU B 1 53 ? -8.30559 45.76787 6.19648 1.000 79.94507 53 LEU B N 1
ATOM 5295 C CA . LEU B 1 53 ? -9.70027 45.34591 6.10666 1.000 74.67785 53 LEU B CA 1
ATOM 5296 C C . LEU B 1 53 ? -10.55540 46.01890 7.17743 1.000 75.40565 53 LEU B C 1
ATOM 5297 O O . LEU B 1 53 ? -11.71416 46.36958 6.91560 1.000 76.02908 53 LEU B O 1
ATOM 5313 N N . ARG B 1 54 ? -10.01062 46.23050 8.38168 1.000 75.97380 54 ARG B N 1
ATOM 5314 C CA . ARG B 1 54 ? -10.76141 46.98210 9.38411 1.000 73.29870 54 ARG B CA 1
ATOM 5315 C C . ARG B 1 54 ? -11.06695 48.39432 8.88552 1.000 74.53581 54 ARG B C 1
ATOM 5316 O O . ARG B 1 54 ? -12.19034 48.89837 9.04782 1.000 75.10741 54 ARG B O 1
ATOM 5337 N N . ALA B 1 55 ? -10.08733 49.03559 8.24023 1.000 76.21603 55 ALA B N 1
ATOM 5338 C CA . ALA B 1 55 ? -10.31042 50.37094 7.69437 1.000 79.89016 55 ALA B CA 1
ATOM 5339 C C . ALA B 1 55 ? -11.35863 50.34397 6.58860 1.000 86.17941 55 ALA B C 1
ATOM 5340 O O . ALA B 1 55 ? -12.20245 51.24371 6.49923 1.000 89.76096 55 ALA B O 1
ATOM 5347 N N . LEU B 1 56 ? -11.31411 49.32314 5.72824 1.000 85.32372 56 LEU B N 1
ATOM 5348 C CA . LEU B 1 56 ? -12.32325 49.19380 4.68082 1.000 85.03581 56 LEU B CA 1
ATOM 5349 C C . LEU B 1 56 ? -13.72009 49.07244 5.27527 1.000 83.00725 56 LEU B C 1
ATOM 5350 O O . LEU B 1 56 ? -14.67706 49.65926 4.75671 1.000 82.47544 56 LEU B O 1
ATOM 5366 N N . ARG B 1 57 ? -13.86007 48.30972 6.36172 1.000 83.29874 57 ARG B N 1
ATOM 5367 C CA . ARG B 1 57 ? -15.15766 48.22040 7.02367 1.000 84.29530 57 ARG B CA 1
ATOM 5368 C C . ARG B 1 57 ? -15.58364 49.58317 7.55579 1.000 85.32837 57 ARG B C 1
ATOM 5369 O O . ARG B 1 57 ? -16.75647 49.96431 7.44854 1.000 82.50189 57 ARG B O 1
ATOM 5390 N N . ALA B 1 58 ? -14.63892 50.33642 8.12961 1.000 88.88747 58 ALA B N 1
ATOM 5391 C CA . ALA B 1 58 ? -14.97452 51.66034 8.64905 1.000 94.37420 58 ALA B CA 1
ATOM 5392 C C . ALA B 1 58 ? -15.41418 52.60643 7.53539 1.000 97.48288 58 ALA B C 1
ATOM 5393 O O . ALA B 1 58 ? -16.28301 53.45870 7.75283 1.000 98.17269 58 ALA B O 1
ATOM 5400 N N . ARG B 1 59 ? -14.83276 52.47145 6.34008 1.000 99.25205 59 ARG B N 1
ATOM 5401 C CA . ARG B 1 59 ? -15.21609 53.30790 5.20807 1.000 102.00587 59 ARG B CA 1
ATOM 5402 C C . ARG B 1 59 ? -16.55181 52.90096 4.60233 1.000 101.66610 59 ARG B C 1
ATOM 5403 O O . ARG B 1 59 ? -17.01905 53.57044 3.67417 1.000 106.06305 59 ARG B O 1
ATOM 5424 N N . GLY B 1 60 ? -17.17717 51.83380 5.09973 1.000 97.17084 60 GLY B N 1
ATOM 5425 C CA . GLY B 1 60 ? -18.47151 51.40630 4.62170 1.000 93.13132 60 GLY B CA 1
ATOM 5426 C C . GLY B 1 60 ? -18.44265 50.40489 3.48956 1.000 85.75787 60 GLY B C 1
ATOM 5427 O O . GLY B 1 60 ? -19.50975 50.04722 2.97345 1.000 84.16210 60 GLY B O 1
ATOM 5431 N N . LYS B 1 61 ? -17.26454 49.93595 3.08992 1.000 82.94376 61 LYS B N 1
ATOM 5432 C CA . LYS B 1 61 ? -17.15406 48.95372 2.02134 1.000 80.74001 61 LYS B CA 1
ATOM 5433 C C . LYS B 1 61 ? -17.56734 47.57746 2.53159 1.000 73.61137 61 LYS B C 1
ATOM 5434 O O . LYS B 1 61 ? -17.27085 47.20618 3.67086 1.000 68.15107 61 LYS B O 1
ATOM 5453 N N . ARG B 1 62 ? -18.24957 46.81715 1.67722 1.000 74.52229 62 ARG B N 1
ATOM 5454 C CA . ARG B 1 62 ? -18.69716 45.47128 2.01586 1.000 71.59750 62 ARG B CA 1
ATOM 5455 C C . ARG B 1 62 ? -17.64831 44.45879 1.57859 1.000 75.84602 62 ARG B C 1
ATOM 5456 O O . ARG B 1 62 ? -17.21098 44.47538 0.42568 1.000 79.92311 62 ARG B O 1
ATOM 5477 N N . LEU B 1 63 ? -17.27075 43.56330 2.48916 1.000 75.13012 63 LEU B N 1
ATOM 5478 C CA . LEU B 1 63 ? -16.17695 42.62365 2.26633 1.000 73.61042 63 LEU B CA 1
ATOM 5479 C C . LEU B 1 63 ? -16.70531 41.19349 2.22648 1.000 66.61659 63 LEU B C 1
ATOM 5480 O O . LEU B 1 63 ? -17.49957 40.79661 3.08445 1.000 66.44950 63 LEU B O 1
ATOM 5496 N N . GLY B 1 64 ? -16.26454 40.43012 1.22182 1.000 60.60864 64 GLY B N 1
ATOM 5497 C CA . GLY B 1 64 ? -16.58079 39.02075 1.13242 1.000 54.48790 64 GLY B CA 1
ATOM 5498 C C . GLY B 1 64 ? -15.30904 38.21846 0.93109 1.000 51.13128 64 GLY B C 1
ATOM 5499 O O . GLY B 1 64 ? -14.28042 38.75183 0.52846 1.000 53.73078 64 GLY B O 1
ATOM 5503 N N . PHE B 1 65 ? -15.38322 36.92155 1.23603 1.000 49.63551 65 PHE B N 1
ATOM 5504 C CA . PHE B 1 65 ? -14.20243 36.05918 1.20264 1.000 55.42923 65 PHE B CA 1
ATOM 5505 C C . PHE B 1 65 ? -14.49819 34.76269 0.45930 1.000 60.99323 65 PHE B C 1
ATOM 5506 O O . PHE B 1 65 ? -15.51371 34.11087 0.72273 1.000 62.63259 65 PHE B O 1
ATOM 5523 N N . ILE B 1 66 ? -13.60110 34.38708 -0.45751 1.000 64.41103 66 ILE B N 1
ATOM 5524 C CA . ILE B 1 66 ? -13.76423 33.21230 -1.31359 1.000 64.80048 66 ILE B CA 1
ATOM 5525 C C . ILE B 1 66 ? -12.55745 32.29705 -1.11917 1.000 63.28834 66 ILE B C 1
ATOM 5526 O O . ILE B 1 66 ? -11.40949 32.74472 -1.22524 1.000 69.63487 66 ILE B O 1
ATOM 5542 N N . THR B 1 67 ? -12.82030 31.01626 -0.84546 1.000 60.29350 67 THR B N 1
ATOM 5543 C CA . THR B 1 67 ? -11.78651 30.01675 -0.59554 1.000 67.81161 67 THR B CA 1
ATOM 5544 C C . THR B 1 67 ? -12.09603 28.73435 -1.35468 1.000 69.63648 67 THR B C 1
ATOM 5545 O O . THR B 1 67 ? -13.26300 28.36196 -1.49513 1.000 71.66401 67 THR B O 1
ATOM 5556 N N . ASN B 1 68 ? -11.05077 28.05781 -1.85113 1.000 70.70258 68 ASN B N 1
ATOM 5557 C CA . ASN B 1 68 ? -11.21708 26.75876 -2.50009 1.000 73.13367 68 ASN B CA 1
ATOM 5558 C C . ASN B 1 68 ? -11.01448 25.57974 -1.55341 1.000 69.18215 68 ASN B C 1
ATOM 5559 O O . ASN B 1 68 ? -11.18860 24.42912 -1.97259 1.000 68.86774 68 ASN B O 1
ATOM 5570 N N . ASN B 1 69 ? -10.66092 25.83569 -0.29850 1.000 67.68904 69 ASN B N 1
ATOM 5571 C CA . ASN B 1 69 ? -10.44945 24.78379 0.68838 1.000 68.57247 69 ASN B CA 1
ATOM 5572 C C . ASN B 1 69 ? -11.78056 24.43119 1.34576 1.000 57.29225 69 ASN B C 1
ATOM 5573 O O . ASN B 1 69 ? -12.56632 25.31426 1.70339 1.000 51.89411 69 ASN B O 1
ATOM 5584 N N . SER B 1 70 ? -12.02930 23.13108 1.49648 1.000 56.28324 70 SER B N 1
ATOM 5585 C CA . SER B 1 70 ? -13.30490 22.61910 1.97362 1.000 58.28875 70 SER B CA 1
ATOM 5586 C C . SER B 1 70 ? -13.26053 22.12919 3.41697 1.000 62.84837 70 SER B C 1
ATOM 5587 O O . SER B 1 70 ? -14.18919 21.43908 3.85047 1.000 65.20556 70 SER B O 1
ATOM 5595 N N . SER B 1 71 ? -12.21777 22.46427 4.16938 1.000 66.11790 71 SER B N 1
ATOM 5596 C CA . SER B 1 71 ? -12.01531 21.87094 5.48424 1.000 69.81013 71 SER B CA 1
ATOM 5597 C C . SER B 1 71 ? -12.62860 22.66081 6.63707 1.000 60.59723 71 SER B C 1
ATOM 5598 O O . SER B 1 71 ? -12.72740 22.11703 7.74269 1.000 58.03465 71 SER B O 1
ATOM 5606 N N . LYS B 1 72 ? -13.02147 23.91647 6.43336 1.000 54.83973 72 LYS B N 1
ATOM 5607 C CA . LYS B 1 72 ? -13.63014 24.71247 7.49088 1.000 50.10802 72 LYS B CA 1
ATOM 5608 C C . LYS B 1 72 ? -15.02697 25.16752 7.08162 1.000 46.14861 72 LYS B C 1
ATOM 5609 O O . LYS B 1 72 ? -15.30214 25.39239 5.89876 1.000 49.62718 72 LYS B O 1
ATOM 5628 N N . THR B 1 73 ? -15.91166 25.29725 8.07245 1.000 43.16660 73 THR B N 1
ATOM 5629 C CA . THR B 1 73 ? -17.25956 25.80123 7.84715 1.000 44.62564 73 THR B CA 1
ATOM 5630 C C . THR B 1 73 ? -17.21919 27.32797 7.74715 1.000 43.99595 73 THR B C 1
ATOM 5631 O O . THR B 1 73 ? -16.21130 27.96574 8.06354 1.000 44.47606 73 THR B O 1
ATOM 5642 N N . ARG B 1 74 ? -18.33198 27.92238 7.29996 1.000 31.88866 74 ARG B N 1
ATOM 5643 C CA . ARG B 1 74 ? -18.38176 29.37607 7.17765 1.000 35.77793 74 ARG B CA 1
ATOM 5644 C C . ARG B 1 74 ? -18.10911 30.04224 8.52015 1.000 46.57196 74 ARG B C 1
ATOM 5645 O O . ARG B 1 74 ? -17.27769 30.95466 8.62779 1.000 53.69565 74 ARG B O 1
ATOM 5666 N N . THR B 1 75 ? -18.79852 29.58077 9.56412 1.000 50.68915 75 THR B N 1
ATOM 5667 C CA . THR B 1 75 ? -18.67312 30.20404 10.87429 1.000 50.68307 75 THR B CA 1
ATOM 5668 C C . THR B 1 75 ? -17.26056 30.01533 11.42431 1.000 51.56439 75 THR B C 1
ATOM 5669 O O . THR B 1 75 ? -16.72089 30.91504 12.08643 1.000 60.33960 75 THR B O 1
ATOM 5680 N N . ALA B 1 76 ? -16.63939 28.87113 11.12850 1.000 48.10526 76 ALA B N 1
ATOM 5681 C CA . ALA B 1 76 ? -15.26188 28.62929 11.54705 1.000 51.33626 76 ALA B CA 1
ATOM 5682 C C . ALA B 1 76 ? -14.30322 29.61152 10.87930 1.000 54.45026 76 ALA B C 1
ATOM 5683 O O . ALA B 1 76 ? -13.41392 30.17665 11.53677 1.000 60.44848 76 ALA B O 1
ATOM 5690 N N . TYR B 1 77 ? -14.46621 29.82980 9.56994 1.000 52.91677 77 TYR B N 1
ATOM 5691 C CA . TYR B 1 77 ? -13.63920 30.81328 8.88208 1.000 51.99886 77 TYR B CA 1
ATOM 5692 C C . TYR B 1 77 ? -13.84207 32.19670 9.48451 1.000 50.00994 77 TYR B C 1
ATOM 5693 O O . TYR B 1 77 ? -12.89063 32.97616 9.61324 1.000 52.26924 77 TYR B O 1
ATOM 5711 N N . ALA B 1 78 ? -15.08973 32.53312 9.82489 1.000 48.62827 78 ALA B N 1
ATOM 5712 C CA . ALA B 1 78 ? -15.35046 33.82564 10.44790 1.000 45.42929 78 ALA B CA 1
ATOM 5713 C C . ALA B 1 78 ? -14.60898 33.94602 11.77271 1.000 52.91341 78 ALA B C 1
ATOM 5714 O O . ALA B 1 78 ? -14.09306 35.01875 12.10624 1.000 65.46947 78 ALA B O 1
ATOM 5721 N N . GLU B 1 79 ? -14.54511 32.85565 12.54456 1.000 53.15548 79 GLU B N 1
ATOM 5722 C CA . GLU B 1 79 ? -13.77452 32.89828 13.78584 1.000 55.57913 79 GLU B CA 1
ATOM 5723 C C . GLU B 1 79 ? -12.29496 33.13121 13.50558 1.000 48.42545 79 GLU B C 1
ATOM 5724 O O . GLU B 1 79 ? -11.63745 33.89018 14.22334 1.000 51.23416 79 GLU B O 1
ATOM 5736 N N . LYS B 1 80 ? -11.74438 32.47871 12.47754 1.000 45.19848 80 LYS B N 1
ATOM 5737 C CA . LYS B 1 80 ? -10.33854 32.72917 12.15610 1.000 51.45037 80 LYS B CA 1
ATOM 5738 C C . LYS B 1 80 ? -10.11484 34.18269 11.74707 1.000 53.76361 80 LYS B C 1
ATOM 5739 O O . LYS B 1 80 ? -9.13143 34.80654 12.16167 1.000 58.19593 80 LYS B O 1
ATOM 5758 N N . LEU B 1 81 ? -11.02457 34.74532 10.94892 1.000 52.21723 81 LEU B N 1
ATOM 5759 C CA . LEU B 1 81 ? -10.90116 36.14893 10.56469 1.000 53.80700 81 LEU B CA 1
ATOM 5760 C C . LEU B 1 81 ? -10.95254 37.06448 11.78198 1.000 57.77319 81 LEU B C 1
ATOM 5761 O O . LEU B 1 81 ? -10.15134 38.00007 11.90082 1.000 58.85834 81 LEU B O 1
ATOM 5777 N N . ARG B 1 82 ? -11.89127 36.81205 12.69694 1.000 54.99047 82 ARG B N 1
ATOM 5778 C CA . ARG B 1 82 ? -12.00805 37.64825 13.88801 1.000 56.22224 82 ARG B CA 1
ATOM 5779 C C . ARG B 1 82 ? -10.77501 37.51030 14.77213 1.000 61.37879 82 ARG B C 1
ATOM 5780 O O . ARG B 1 82 ? -10.27879 38.50741 15.30899 1.000 70.26066 82 ARG B O 1
ATOM 5801 N N . ARG B 1 83 ? -10.25659 36.28604 14.92126 1.000 61.97408 83 ARG B N 1
ATOM 5802 C CA . ARG B 1 83 ? -9.08964 36.06489 15.76694 1.000 63.28790 83 ARG B CA 1
ATOM 5803 C C . ARG B 1 83 ? -7.87220 36.80134 15.22241 1.000 59.65291 83 ARG B C 1
ATOM 5804 O O . ARG B 1 83 ? -7.05075 37.31529 15.98976 1.000 62.68145 83 ARG B O 1
ATOM 5825 N N . LEU B 1 84 ? -7.73420 36.85532 13.90040 1.000 61.28927 84 LEU B N 1
ATOM 5826 C CA . LEU B 1 84 ? -6.57129 37.47128 13.27668 1.000 63.38754 84 LEU B CA 1
ATOM 5827 C C . LEU B 1 84 ? -6.74486 38.97546 13.08549 1.000 66.25841 84 LEU B C 1
ATOM 5828 O O . LEU B 1 84 ? -5.84107 39.62684 12.55157 1.000 68.27193 84 LEU B O 1
ATOM 5844 N N . GLY B 1 85 ? -7.87410 39.53806 13.51908 1.000 69.53565 85 GLY B N 1
ATOM 5845 C CA . GLY B 1 85 ? -8.09439 40.97128 13.50641 1.000 69.91585 85 GLY B CA 1
ATOM 5846 C C . GLY B 1 85 ? -8.78242 41.53400 12.28217 1.000 72.02975 85 GLY B C 1
ATOM 5847 O O . GLY B 1 85 ? -8.84450 42.76220 12.14370 1.000 78.78528 85 GLY B O 1
ATOM 5851 N N . PHE B 1 86 ? -9.30810 40.68737 11.39670 1.000 68.24278 86 PHE B N 1
ATOM 5852 C CA . PHE B 1 86 ? -9.93345 41.15369 10.16485 1.000 67.84968 86 PHE B CA 1
ATOM 5853 C C . PHE B 1 86 ? -11.36343 41.64988 10.34243 1.000 65.49762 86 PHE B C 1
ATOM 5854 O O . PHE B 1 86 ? -11.90679 42.25298 9.41124 1.000 67.76424 86 PHE B O 1
ATOM 5871 N N . GLY B 1 87 ? -11.98938 41.41225 11.48624 1.000 65.34663 87 GLY B N 1
ATOM 5872 C CA . GLY B 1 87 ? -13.33755 41.88998 11.73450 1.000 65.17434 87 GLY B CA 1
ATOM 5873 C C . GLY B 1 87 ? -14.38200 40.81697 11.49957 1.000 64.05779 87 GLY B C 1
ATOM 5874 O O . GLY B 1 87 ? -14.08178 39.64762 11.24392 1.000 63.68167 87 GLY B O 1
ATOM 5878 N N . GLY B 1 88 ? -15.64462 41.23311 11.59907 1.000 62.71007 88 GLY B N 1
ATOM 5879 C CA . GLY B 1 88 ? -16.75242 40.32880 11.39543 1.000 61.33162 88 GLY B CA 1
ATOM 5880 C C . GLY B 1 88 ? -18.06247 41.02248 11.08198 1.000 63.35367 88 GLY B C 1
ATOM 5881 O O . GLY B 1 88 ? -18.16829 42.25175 11.12297 1.000 64.91935 88 GLY B O 1
ATOM 5885 N N . PRO B 1 89 ? -19.09022 40.23659 10.75732 1.000 63.51468 89 PRO B N 1
ATOM 5886 C CA . PRO B 1 89 ? -20.42358 40.81374 10.54259 1.000 70.11690 89 PRO B CA 1
ATOM 5887 C C . PRO B 1 89 ? -20.85337 41.67069 11.72513 1.000 86.99025 89 PRO B C 1
ATOM 5888 O O . PRO B 1 89 ? -20.65648 41.30991 12.88763 1.000 82.43313 89 PRO B O 1
ATOM 5899 N N . VAL B 1 90 ? -21.46508 42.81258 11.41095 1.000 109.75222 90 VAL B N 1
ATOM 5900 C CA . VAL B 1 90 ? -21.63169 43.87930 12.39384 1.000 115.93713 90 VAL B CA 1
ATOM 5901 C C . VAL B 1 90 ? -22.57891 43.45160 13.51001 1.000 114.50965 90 VAL B C 1
ATOM 5902 O O . VAL B 1 90 ? -22.21532 43.46400 14.69193 1.000 115.40586 90 VAL B O 1
ATOM 5915 N N . GLY B 1 91 ? -23.80735 43.07645 13.15746 1.000 102.44477 91 GLY B N 1
ATOM 5916 C CA . GLY B 1 91 ? -24.82794 42.81941 14.14890 1.000 93.53545 91 GLY B CA 1
ATOM 5917 C C . GLY B 1 91 ? -25.83339 41.76752 13.72669 1.000 84.55482 91 GLY B C 1
ATOM 5918 O O . GLY B 1 91 ? -25.51589 40.84303 12.97395 1.000 80.81649 91 GLY B O 1
ATOM 5922 N N . PRO B 1 92 ? -27.07578 41.88383 14.21137 1.000 81.82961 92 PRO B N 1
ATOM 5923 C CA . PRO B 1 92 ? -28.06825 40.84482 13.88419 1.000 75.58276 92 PRO B CA 1
ATOM 5924 C C . PRO B 1 92 ? -28.44997 40.81346 12.41580 1.000 80.37059 92 PRO B C 1
ATOM 5925 O O . PRO B 1 92 ? -28.64813 39.72726 11.85664 1.000 79.64231 92 PRO B O 1
ATOM 5936 N N . GLU B 1 93 ? -28.56442 41.97675 11.77127 1.000 88.88542 93 GLU B N 1
ATOM 5937 C CA . GLU B 1 93 ? -28.95378 42.00952 10.36549 1.000 90.96751 93 GLU B CA 1
ATOM 5938 C C . GLU B 1 93 ? -27.84647 41.47434 9.46773 1.000 83.01788 93 GLU B C 1
ATOM 5939 O O . GLU B 1 93 ? -28.11957 40.76917 8.48977 1.000 82.20726 93 GLU B O 1
ATOM 5951 N N . ALA B 1 94 ? -26.59507 41.79844 9.78264 1.000 75.90895 94 ALA B N 1
ATOM 5952 C CA . ALA B 1 94 ? -25.47985 41.42442 8.92610 1.000 71.20029 94 ALA B CA 1
ATOM 5953 C C . ALA B 1 94 ? -25.41184 39.91114 8.75281 1.000 68.80829 94 ALA B C 1
ATOM 5954 O O . ALA B 1 94 ? -25.80427 39.14134 9.63394 1.000 72.57554 94 ALA B O 1
ATOM 5961 N N . GLY B 1 95 ? -24.90198 39.48632 7.59186 1.000 62.71690 95 GLY B N 1
ATOM 5962 C CA . GLY B 1 95 ? -24.84068 38.08809 7.23661 1.000 56.66519 95 GLY B CA 1
ATOM 5963 C C . GLY B 1 95 ? -23.40713 37.61039 7.05070 1.000 54.91893 95 GLY B C 1
ATOM 5964 O O . GLY B 1 95 ? -22.45357 38.39762 7.03357 1.000 60.17453 95 GLY B O 1
ATOM 5968 N N . LEU B 1 96 ? -23.27145 36.29300 6.90713 1.000 51.91732 96 LEU B N 1
ATOM 5969 C CA . LEU B 1 96 ? -21.95554 35.67170 6.83285 1.000 51.94012 96 LEU B CA 1
ATOM 5970 C C . LEU B 1 96 ? -21.22295 36.13721 5.58066 1.000 58.29826 96 LEU B C 1
ATOM 5971 O O . LEU B 1 96 ? -21.82481 36.36431 4.52726 1.000 60.77127 96 LEU B O 1
ATOM 5987 N N . GLU B 1 97 ? -19.89465 36.25495 5.69592 1.000 60.37996 97 GLU B N 1
ATOM 5988 C CA . GLU B 1 97 ? -19.07223 36.84594 4.64885 1.000 59.03517 97 GLU B CA 1
ATOM 5989 C C . GLU B 1 97 ? -18.17801 35.85779 3.90791 1.000 56.25387 97 GLU B C 1
ATOM 5990 O O . GLU B 1 97 ? -17.58524 36.23584 2.89051 1.000 58.75285 97 GLU B O 1
ATOM 6002 N N . VAL B 1 98 ? -18.05975 34.61945 4.38011 1.000 52.28919 98 VAL B N 1
ATOM 6003 C CA . VAL B 1 98 ? -17.11801 33.64322 3.83506 1.000 50.14065 98 VAL B CA 1
ATOM 6004 C C . VAL B 1 98 ? -17.85201 32.61185 2.99300 1.000 51.61516 98 VAL B C 1
ATOM 6005 O O . VAL B 1 98 ? -18.84965 32.02873 3.43374 1.000 50.59825 98 VAL B O 1
ATOM 6018 N N . PHE B 1 99 ? -17.33875 32.37740 1.78407 1.000 51.68045 99 PHE B N 1
ATOM 6019 C CA . PHE B 1 99 ? -17.89733 31.40983 0.84122 1.000 51.72769 99 PHE B CA 1
ATOM 6020 C C . PHE B 1 99 ? -16.78764 30.43592 0.44480 1.000 52.34947 99 PHE B C 1
ATOM 6021 O O . PHE B 1 99 ? -15.94517 30.75225 -0.40087 1.000 49.94180 99 PHE B O 1
ATOM 6038 N N . GLY B 1 100 ? -16.78937 29.24842 1.05733 1.000 52.06310 100 GLY B N 1
ATOM 6039 C CA . GLY B 1 100 ? -15.82254 28.21336 0.76570 1.000 48.04042 100 GLY B CA 1
ATOM 6040 C C . GLY B 1 100 ? -16.44345 27.05373 -0.00209 1.000 47.24261 100 GLY B C 1
ATOM 6041 O O . GLY B 1 100 ? -17.66027 26.96556 -0.16541 1.000 53.13618 100 GLY B O 1
ATOM 6045 N N . THR B 1 101 ? -15.57998 26.14036 -0.45950 1.000 48.79314 101 THR B N 1
ATOM 6046 C CA . THR B 1 101 ? -16.05665 25.04096 -1.29160 1.000 46.96766 101 THR B CA 1
ATOM 6047 C C . THR B 1 101 ? -16.98751 24.09660 -0.54142 1.000 44.41209 101 THR B C 1
ATOM 6048 O O . THR B 1 101 ? -17.81726 23.43612 -1.17205 1.000 51.66093 101 THR B O 1
ATOM 6059 N N . ALA B 1 102 ? -16.89884 24.02967 0.78163 1.000 42.41591 102 ALA B N 1
ATOM 6060 C CA . ALA B 1 102 ? -17.84813 23.20817 1.52383 1.000 45.38038 102 ALA B CA 1
ATOM 6061 C C . ALA B 1 102 ? -19.25485 23.78548 1.40533 1.000 46.89394 102 ALA B C 1
ATOM 6062 O O . ALA B 1 102 ? -20.19533 23.09273 0.98739 1.000 48.57703 102 ALA B O 1
ATOM 6069 N N . TYR B 1 103 ? -19.40939 25.06832 1.74563 1.000 45.51382 103 TYR B N 1
ATOM 6070 C CA . TYR B 1 103 ? -20.71938 25.70530 1.68394 1.000 45.89057 103 TYR B CA 1
ATOM 6071 C C . TYR B 1 103 ? -21.26197 25.73234 0.26160 1.000 48.41996 103 TYR B C 1
ATOM 6072 O O . TYR B 1 103 ? -22.43572 25.41911 0.02421 1.000 51.12484 103 TYR B O 1
ATOM 6090 N N . CYS B 1 104 ? -20.42704 26.12339 -0.70151 1.000 51.34363 104 CYS B N 1
ATOM 6091 C CA . CYS B 1 104 ? -20.91401 26.24856 -2.06984 1.000 48.91540 104 CYS B CA 1
ATOM 6092 C C . CYS B 1 104 ? -21.15515 24.88507 -2.70793 1.000 52.06518 104 CYS B C 1
ATOM 6093 O O . CYS B 1 104 ? -22.04059 24.75848 -3.55749 1.000 59.66514 104 CYS B O 1
ATOM 6100 N N . SER B 1 105 ? -20.41564 23.84854 -2.29976 1.000 47.23260 105 SER B N 1
ATOM 6101 C CA . SER B 1 105 ? -20.76198 22.49246 -2.71592 1.000 48.10088 105 SER B CA 1
ATOM 6102 C C . SER B 1 105 ? -22.12778 22.09569 -2.17319 1.000 46.94309 105 SER B C 1
ATOM 6103 O O . SER B 1 105 ? -22.93331 21.46855 -2.87820 1.000 48.48658 105 SER B O 1
ATOM 6111 N N . ALA B 1 106 ? -22.39990 22.43666 -0.90912 1.000 47.88449 106 ALA B N 1
ATOM 6112 C CA . ALA B 1 106 ? -23.72048 22.16678 -0.35239 1.000 47.64859 106 ALA B CA 1
ATOM 6113 C C . ALA B 1 106 ? -24.80468 22.87956 -1.15202 1.000 52.08285 106 ALA B C 1
ATOM 6114 O O . ALA B 1 106 ? -25.85666 22.29925 -1.43321 1.000 57.15507 106 ALA B O 1
ATOM 6121 N N . LEU B 1 107 ? -24.56948 24.14323 -1.52113 1.000 49.28044 107 LEU B N 1
ATOM 6122 C CA . LEU B 1 107 ? -25.56213 24.86984 -2.31109 1.000 52.78437 107 LEU B CA 1
ATOM 6123 C C . LEU B 1 107 ? -25.74439 24.22597 -3.68430 1.000 54.51051 107 LEU B C 1
ATOM 6124 O O . LEU B 1 107 ? -26.87041 24.12458 -4.19458 1.000 60.34672 107 LEU B O 1
ATOM 6140 N N . TYR B 1 108 ? -24.64127 23.79297 -4.30114 1.000 53.20542 108 TYR B N 1
ATOM 6141 C CA . TYR B 1 108 ? -24.71909 23.14020 -5.60173 1.000 48.23595 108 TYR B CA 1
ATOM 6142 C C . TYR B 1 108 ? -25.58536 21.89136 -5.52723 1.000 49.46260 108 TYR B C 1
ATOM 6143 O O . TYR B 1 108 ? -26.46759 21.68930 -6.36754 1.000 50.62381 108 TYR B O 1
ATOM 6161 N N . LEU B 1 109 ? -25.36090 21.04082 -4.51964 1.000 50.87508 109 LEU B N 1
ATOM 6162 C CA . LEU B 1 109 ? -26.19227 19.84314 -4.41226 1.000 52.80714 109 LEU B CA 1
ATOM 6163 C C . LEU B 1 109 ? -27.62713 20.18695 -4.01385 1.000 54.59157 109 LEU B C 1
ATOM 6164 O O . LEU B 1 109 ? -28.56204 19.49288 -4.42653 1.000 56.76205 109 LEU B O 1
ATOM 6180 N N . ARG B 1 110 ? -27.82698 21.23431 -3.20563 1.000 55.32431 110 ARG B N 1
ATOM 6181 C CA . ARG B 1 110 ? -29.18187 21.68053 -2.91323 1.000 56.81256 110 ARG B CA 1
ATOM 6182 C C . ARG B 1 110 ? -29.94357 21.96067 -4.19960 1.000 60.09590 110 ARG B C 1
ATOM 6183 O O . ARG B 1 110 ? -31.07381 21.49901 -4.38524 1.000 66.64862 110 ARG B O 1
ATOM 6204 N N . GLN B 1 111 ? -29.33538 22.73087 -5.10093 1.000 62.06452 111 GLN B N 1
ATOM 6205 C CA . GLN B 1 111 ? -30.03112 23.06815 -6.33970 1.000 64.14677 111 GLN B CA 1
ATOM 6206 C C . GLN B 1 111 ? -30.14362 21.85740 -7.25766 1.000 58.80259 111 GLN B C 1
ATOM 6207 O O . GLN B 1 111 ? -31.19287 21.64273 -7.87318 1.000 63.77309 111 GLN B O 1
ATOM 6221 N N . ARG B 1 112 ? -29.08650 21.05134 -7.36367 1.000 56.48059 112 ARG B N 1
ATOM 6222 C CA . ARG B 1 112 ? -29.11188 19.94696 -8.31222 1.000 58.45680 112 ARG B CA 1
ATOM 6223 C C . ARG B 1 112 ? -29.83528 18.71862 -7.77020 1.000 55.33210 112 ARG B C 1
ATOM 6224 O O . ARG B 1 112 ? -30.08535 17.78455 -8.53864 1.000 60.49406 112 ARG B O 1
ATOM 6245 N N . LEU B 1 113 ? -30.15759 18.68247 -6.47743 1.000 53.13656 113 LEU B N 1
ATOM 6246 C CA . LEU B 1 113 ? -30.96595 17.60620 -5.91978 1.000 56.88456 113 LEU B CA 1
ATOM 6247 C C . LEU B 1 113 ? -32.32483 18.13216 -5.46795 1.000 62.08626 113 LEU B C 1
ATOM 6248 O O . LEU B 1 113 ? -32.93496 17.59693 -4.53889 1.000 65.68983 113 LEU B O 1
ATOM 6264 N N . ALA B 1 114 ? -32.79706 19.19368 -6.12000 1.000 62.34715 114 ALA B N 1
ATOM 6265 C CA . ALA B 1 114 ? -34.09938 19.75949 -5.80348 1.000 60.45899 114 ALA B CA 1
ATOM 6266 C C . ALA B 1 114 ? -35.17328 18.74490 -6.17509 1.000 63.34244 114 ALA B C 1
ATOM 6267 O O . ALA B 1 114 ? -35.15328 18.18339 -7.27556 1.000 67.22778 114 ALA B O 1
ATOM 6274 N N . GLY B 1 115 ? -36.10653 18.50714 -5.26280 1.000 62.40462 115 GLY B N 1
ATOM 6275 C CA . GLY B 1 115 ? -37.15675 17.54517 -5.47833 1.000 65.83300 115 GLY B CA 1
ATOM 6276 C C . GLY B 1 115 ? -36.83936 16.14425 -5.00589 1.000 69.47152 115 GLY B C 1
ATOM 6277 O O . GLY B 1 115 ? -37.75826 15.32849 -4.87081 1.000 76.20598 115 GLY B O 1
ATOM 6281 N N . VAL B 1 116 ? -35.57508 15.83946 -4.74578 1.000 68.41773 116 VAL B N 1
ATOM 6282 C CA . VAL B 1 116 ? -35.22990 14.50739 -4.23674 1.000 69.07852 116 VAL B CA 1
ATOM 6283 C C . VAL B 1 116 ? -35.73463 14.42527 -2.80089 1.000 72.21317 116 VAL B C 1
ATOM 6284 O O . VAL B 1 116 ? -35.48915 15.35329 -2.00921 1.000 72.03844 116 VAL B O 1
ATOM 6297 N N . PRO B 1 117 ? -36.43228 13.36138 -2.39981 1.000 78.20983 117 PRO B N 1
ATOM 6298 C CA . PRO B 1 117 ? -37.11393 13.39916 -1.10330 1.000 79.56963 117 PRO B CA 1
ATOM 6299 C C . PRO B 1 117 ? -36.19010 13.47280 0.11161 1.000 77.85668 117 PRO B C 1
ATOM 6300 O O . PRO B 1 117 ? -36.39789 14.32583 0.97802 1.000 83.88961 117 PRO B O 1
ATOM 6311 N N . ASP B 1 118 ? -35.16880 12.62991 0.18276 1.000 66.26421 118 ASP B N 1
ATOM 6312 C CA . ASP B 1 118 ? -34.23232 12.61999 1.31069 1.000 62.12781 118 ASP B CA 1
ATOM 6313 C C . ASP B 1 118 ? -32.83186 12.37108 0.78014 1.000 62.33681 118 ASP B C 1
ATOM 6314 O O . ASP B 1 118 ? -32.26641 11.28237 0.93566 1.000 67.75691 118 ASP B O 1
ATOM 6323 N N . PRO B 1 119 ? -32.23602 13.37521 0.14289 1.000 55.17838 119 PRO B N 1
ATOM 6324 C CA . PRO B 1 119 ? -30.97153 13.14549 -0.55732 1.000 51.56136 119 PRO B CA 1
ATOM 6325 C C . PRO B 1 119 ? -29.87026 12.69583 0.38706 1.000 46.89964 119 PRO B C 1
ATOM 6326 O O . PRO B 1 119 ? -29.72010 13.20739 1.49786 1.000 51.83673 119 PRO B O 1
ATOM 6337 N N . LYS B 1 120 ? -29.10637 11.71476 -0.07552 1.000 46.14731 120 LYS B N 1
ATOM 6338 C CA . LYS B 1 120 ? -27.93899 11.19727 0.61718 1.000 42.44634 120 LYS B CA 1
ATOM 6339 C C . LYS B 1 120 ? -26.76907 11.27067 -0.34933 1.000 42.91038 120 LYS B C 1
ATOM 6340 O O . LYS B 1 120 ? -26.93492 11.10727 -1.55880 1.000 48.43095 120 LYS B O 1
ATOM 6359 N N . ALA B 1 121 ? -25.58638 11.53171 0.19016 1.000 42.03094 121 ALA B N 1
ATOM 6360 C CA . ALA B 1 121 ? -24.38845 11.68420 -0.61816 1.000 38.35198 121 ALA B CA 1
ATOM 6361 C C . ALA B 1 121 ? -23.24956 10.90841 0.01787 1.000 39.27582 121 ALA B C 1
ATOM 6362 O O . ALA B 1 121 ? -23.08681 10.92367 1.24005 1.000 40.77186 121 ALA B O 1
ATOM 6369 N N . TYR B 1 122 ? -22.45795 10.24415 -0.81702 1.000 41.09625 122 TYR B N 1
ATOM 6370 C CA . TYR B 1 122 ? -21.23693 9.58190 -0.37318 1.000 39.60303 122 TYR B CA 1
ATOM 6371 C C . TYR B 1 122 ? -20.10839 10.59730 -0.49822 1.000 39.55952 122 TYR B C 1
ATOM 6372 O O . TYR B 1 122 ? -19.77347 11.02495 -1.60786 1.000 42.10719 122 TYR B O 1
ATOM 6390 N N . VAL B 1 123 ? -19.54137 10.99875 0.63435 1.000 38.58663 123 VAL B N 1
ATOM 6391 C CA . VAL B 1 123 ? -18.62337 12.13025 0.69419 1.000 36.55985 123 VAL B CA 1
ATOM 6392 C C . VAL B 1 123 ? -17.21130 11.61895 0.94052 1.000 38.79308 123 VAL B C 1
ATOM 6393 O O . VAL B 1 123 ? -16.91328 11.08297 2.01454 1.000 39.60978 123 VAL B O 1
ATOM 6406 N N . LEU B 1 124 ? -16.34091 11.76931 -0.05760 1.000 39.77621 124 LEU B N 1
ATOM 6407 C CA . LEU B 1 124 ? -14.90427 11.60888 0.15540 1.000 38.43905 124 LEU B CA 1
ATOM 6408 C C . LEU B 1 124 ? -14.33428 12.97293 0.54995 1.000 40.00575 124 LEU B C 1
ATOM 6409 O O . LEU B 1 124 ? -13.67545 13.66127 -0.23170 1.000 42.19695 124 LEU B O 1
ATOM 6425 N N . GLY B 1 125 ? -14.62537 13.37215 1.78482 1.000 43.98382 125 GLY B N 1
ATOM 6426 C CA . GLY B 1 125 ? -14.32933 14.72521 2.19365 1.000 43.97949 125 GLY B CA 1
ATOM 6427 C C . GLY B 1 125 ? -14.36020 14.93363 3.69299 1.000 43.14640 125 GLY B C 1
ATOM 6428 O O . GLY B 1 125 ? -14.45126 13.98594 4.47708 1.000 42.47308 125 GLY B O 1
ATOM 6432 N N . SER B 1 126 ? -14.29320 16.21116 4.07176 1.000 42.30753 126 SER B N 1
ATOM 6433 C CA . SER B 1 126 ? -14.09607 16.65301 5.44033 1.000 44.30561 126 SER B CA 1
ATOM 6434 C C . SER B 1 126 ? -15.38541 16.65336 6.25769 1.000 43.23040 126 SER B C 1
ATOM 6435 O O . SER B 1 126 ? -16.48870 16.65054 5.70800 1.000 44.18489 126 SER B O 1
ATOM 6443 N N . PRO B 1 127 ? -15.26437 16.67431 7.58914 1.000 41.56621 127 PRO B N 1
ATOM 6444 C CA . PRO B 1 127 ? -16.45246 16.89533 8.42990 1.000 42.88382 127 PRO B CA 1
ATOM 6445 C C . PRO B 1 127 ? -17.15377 18.21656 8.15861 1.000 45.98174 127 PRO B C 1
ATOM 6446 O O . PRO B 1 127 ? -18.38403 18.29778 8.29464 1.000 47.39231 127 PRO B O 1
ATOM 6457 N N . ALA B 1 128 ? -16.40917 19.26300 7.78975 1.000 43.68532 128 ALA B N 1
ATOM 6458 C CA . ALA B 1 128 ? -17.03149 20.55100 7.49517 1.000 46.91701 128 ALA B CA 1
ATOM 6459 C C . ALA B 1 128 ? -17.96486 20.44685 6.29780 1.000 45.73557 128 ALA B C 1
ATOM 6460 O O . ALA B 1 128 ? -19.05432 21.03512 6.28968 1.000 42.72388 128 ALA B O 1
ATOM 6467 N N . LEU B 1 129 ? -17.53802 19.72428 5.26088 1.000 49.75938 129 LEU B N 1
ATOM 6468 C CA . LEU B 1 129 ? -18.38589 19.52416 4.09073 1.000 45.81844 129 LEU B CA 1
ATOM 6469 C C . LEU B 1 129 ? -19.67547 18.81374 4.47962 1.000 44.84471 129 LEU B C 1
ATOM 6470 O O . LEU B 1 129 ? -20.76498 19.18757 4.02301 1.000 50.46288 129 LEU B O 1
ATOM 6486 N N . ALA B 1 130 ? -19.57466 17.80483 5.35012 1.000 37.82687 130 ALA B N 1
ATOM 6487 C CA . ALA B 1 130 ? -20.76373 17.09906 5.81439 1.000 39.23780 130 ALA B CA 1
ATOM 6488 C C . ALA B 1 130 ? -21.67412 18.02191 6.61464 1.000 39.25457 130 ALA B C 1
ATOM 6489 O O . ALA B 1 130 ? -22.90238 17.95095 6.49221 1.000 43.64162 130 ALA B O 1
ATOM 6496 N N . ALA B 1 131 ? -21.09289 18.89760 7.43794 1.000 35.01739 131 ALA B N 1
ATOM 6497 C CA . ALA B 1 131 ? -21.89931 19.83632 8.21429 1.000 34.44573 131 ALA B CA 1
ATOM 6498 C C . ALA B 1 131 ? -22.66065 20.79306 7.29987 1.000 38.57953 131 ALA B C 1
ATOM 6499 O O . ALA B 1 131 ? -23.86360 21.03023 7.48073 1.000 48.15668 131 ALA B O 1
ATOM 6506 N N . GLU B 1 132 ? -21.97229 21.34018 6.29140 1.000 29.54052 132 GLU B N 1
ATOM 6507 C CA . GLU B 1 132 ? -22.62285 22.25877 5.35716 1.000 36.04329 132 GLU B CA 1
ATOM 6508 C C . GLU B 1 132 ? -23.73425 21.54840 4.58371 1.000 33.87282 132 GLU B C 1
ATOM 6509 O O . GLU B 1 132 ? -24.84579 22.08571 4.41697 1.000 40.70348 132 GLU B O 1
ATOM 6521 N N . LEU B 1 133 ? -23.48139 20.30171 4.16971 1.000 38.75299 133 LEU B N 1
ATOM 6522 C CA . LEU B 1 133 ? -24.50993 19.54107 3.46762 1.000 39.21342 133 LEU B CA 1
ATOM 6523 C C . LEU B 1 133 ? -25.70779 19.28305 4.37172 1.000 36.24071 133 LEU B C 1
ATOM 6524 O O . LEU B 1 133 ? -26.85729 19.35138 3.92375 1.000 39.84204 133 LEU B O 1
ATOM 6540 N N . GLU B 1 134 ? -25.46358 18.98323 5.65100 1.000 39.87212 134 GLU B N 1
ATOM 6541 C CA . GLU B 1 134 ? -26.57980 18.81897 6.57173 1.000 39.61877 134 GLU B CA 1
ATOM 6542 C C . GLU B 1 134 ? -27.39153 20.10030 6.63865 1.000 45.14181 134 GLU B C 1
ATOM 6543 O O . GLU B 1 134 ? -28.62769 20.06519 6.67410 1.000 43.40736 134 GLU B O 1
ATOM 6555 N N . ALA B 1 135 ? -26.70831 21.24758 6.63841 1.000 48.62512 135 ALA B N 1
ATOM 6556 C CA . ALA B 1 135 ? -27.43139 22.51160 6.68635 1.000 47.27068 135 ALA B CA 1
ATOM 6557 C C . ALA B 1 135 ? -28.33295 22.68007 5.47010 1.000 47.75600 135 ALA B C 1
ATOM 6558 O O . ALA B 1 135 ? -29.41404 23.26880 5.58620 1.000 48.08908 135 ALA B O 1
ATOM 6565 N N . VAL B 1 136 ? -27.92756 22.16426 4.30305 1.000 48.73792 136 VAL B N 1
ATOM 6566 C CA . VAL B 1 136 ? -28.79945 22.32047 3.13570 1.000 49.53875 136 VAL B CA 1
ATOM 6567 C C . VAL B 1 136 ? -29.71820 21.11341 2.95036 1.000 51.34979 136 VAL B C 1
ATOM 6568 O O . VAL B 1 136 ? -30.42868 21.02000 1.94316 1.000 58.84289 136 VAL B O 1
ATOM 6581 N N . GLY B 1 137 ? -29.71396 20.18262 3.89681 1.000 47.10754 137 GLY B N 1
ATOM 6582 C CA . GLY B 1 137 ? -30.63729 19.06781 3.86141 1.000 42.66293 137 GLY B CA 1
ATOM 6583 C C . GLY B 1 137 ? -30.12449 17.79365 3.22804 1.000 47.46353 137 GLY B C 1
ATOM 6584 O O . GLY B 1 137 ? -30.92552 16.88487 2.97474 1.000 53.07518 137 GLY B O 1
ATOM 6588 N N . VAL B 1 138 ? -28.82729 17.69747 2.95647 1.000 42.91925 138 VAL B N 1
ATOM 6589 C CA . VAL B 1 138 ? -28.24508 16.51375 2.33507 1.000 38.31752 138 VAL B CA 1
ATOM 6590 C C . VAL B 1 138 ? -27.54895 15.70567 3.42071 1.000 38.11060 138 VAL B C 1
ATOM 6591 O O . VAL B 1 138 ? -26.60935 16.19337 4.06222 1.000 39.78340 138 VAL B O 1
ATOM 6604 N N . THR B 1 139 ? -28.01296 14.47786 3.62973 1.000 37.40455 139 THR B N 1
ATOM 6605 C CA . THR B 1 139 ? -27.37003 13.56346 4.56195 1.000 36.28298 139 THR B CA 1
ATOM 6606 C C . THR B 1 139 ? -26.08994 13.03542 3.92740 1.000 42.70404 139 THR B C 1
ATOM 6607 O O . THR B 1 139 ? -26.02899 12.82964 2.71452 1.000 51.64602 139 THR B O 1
ATOM 6618 N N . SER B 1 140 ? -25.05612 12.84942 4.74479 1.000 43.89154 140 SER B N 1
ATOM 6619 C CA . SER B 1 140 ? -23.75629 12.41152 4.25802 1.000 43.48791 140 SER B CA 1
ATOM 6620 C C . SER B 1 140 ? -23.38443 11.06318 4.85481 1.000 41.78815 140 SER B C 1
ATOM 6621 O O . SER B 1 140 ? -23.63490 10.80280 6.03645 1.000 44.82722 140 SER B O 1
ATOM 6629 N N . VAL B 1 141 ? -22.79517 10.20900 4.02020 1.000 40.70194 141 VAL B N 1
ATOM 6630 C CA . VAL B 1 141 ? -22.27833 8.91269 4.43230 1.000 45.40556 141 VAL B CA 1
ATOM 6631 C C . VAL B 1 141 ? -20.86338 8.77321 3.88706 1.000 40.98614 141 VAL B C 1
ATOM 6632 O O . VAL B 1 141 ? -20.54188 9.27394 2.80318 1.000 42.31864 141 VAL B O 1
ATOM 6645 N N . GLY B 1 142 ? -20.00941 8.10418 4.65511 1.000 44.65999 142 GLY B N 1
ATOM 6646 C CA . GLY B 1 142 ? -18.69247 7.74216 4.17969 1.000 44.93423 142 GLY B CA 1
ATOM 6647 C C . GLY B 1 142 ? -17.57062 8.66746 4.58390 1.000 40.21302 142 GLY B C 1
ATOM 6648 O O . GLY B 1 142 ? -16.43281 8.45199 4.15159 1.000 41.78927 142 GLY B O 1
ATOM 6652 N N . VAL B 1 143 ? -17.84713 9.68791 5.39447 1.000 43.02417 143 VAL B N 1
ATOM 6653 C CA . VAL B 1 143 ? -16.79049 10.56709 5.87386 1.000 45.01170 143 VAL B CA 1
ATOM 6654 C C . VAL B 1 143 ? -15.89134 9.80446 6.83694 1.000 46.16877 143 VAL B C 1
ATOM 6655 O O . VAL B 1 143 ? -16.36508 9.05824 7.70607 1.000 42.62085 143 VAL B O 1
ATOM 6668 N N . GLY B 1 144 ? -14.57968 9.97752 6.67604 1.000 41.84793 144 GLY B N 1
ATOM 6669 C CA . GLY B 1 144 ? -13.61862 9.34089 7.54348 1.000 42.14005 144 GLY B CA 1
ATOM 6670 C C . GLY B 1 144 ? -12.91495 8.15824 6.90865 1.000 42.02910 144 GLY B C 1
ATOM 6671 O O . GLY B 1 144 ? -13.05522 7.87990 5.71244 1.000 41.72419 144 GLY B O 1
ATOM 6675 N N . PRO B 1 145 ? -12.13147 7.44157 7.71247 1.000 44.00464 145 PRO B N 1
ATOM 6676 C CA . PRO B 1 145 ? -11.34887 6.32086 7.18087 1.000 45.03867 145 PRO B CA 1
ATOM 6677 C C . PRO B 1 145 ? -12.21831 5.14452 6.76778 1.000 52.67715 145 PRO B C 1
ATOM 6678 O O . PRO B 1 145 ? -13.28277 4.89163 7.33630 1.000 58.09204 145 PRO B O 1
ATOM 6689 N N . ASP B 1 146 ? -11.73890 4.42241 5.74006 1.000 57.89480 146 ASP B N 1
ATOM 6690 C CA . ASP B 1 146 ? -12.30306 3.13595 5.31617 1.000 57.03939 146 ASP B CA 1
ATOM 6691 C C . ASP B 1 146 ? -11.10302 2.28133 4.88704 1.000 56.13322 146 ASP B C 1
ATOM 6692 O O . ASP B 1 146 ? -10.77538 2.17052 3.70303 1.000 53.46577 146 ASP B O 1
ATOM 6701 N N . VAL B 1 147 ? -10.43021 1.68775 5.88110 1.000 56.96021 147 VAL B N 1
ATOM 6702 C CA . VAL B 1 147 ? -9.20021 0.93551 5.63033 1.000 60.95697 147 VAL B CA 1
ATOM 6703 C C . VAL B 1 147 ? -9.52739 -0.37447 4.91821 1.000 61.47780 147 VAL B C 1
ATOM 6704 O O . VAL B 1 147 ? -10.63246 -0.91191 5.00430 1.000 59.84311 147 VAL B O 1
ATOM 6717 N N . LEU B 1 148 ? -8.52910 -0.89211 4.19318 1.000 64.00934 148 LEU B N 1
ATOM 6718 C CA . LEU B 1 148 ? -8.73736 -2.08037 3.37195 1.000 67.95091 148 LEU B CA 1
ATOM 6719 C C . LEU B 1 148 ? -9.00345 -3.30457 4.24296 1.000 67.19195 148 LEU B C 1
ATOM 6720 O O . LEU B 1 148 ? -8.37831 -3.49604 5.29009 1.000 67.50238 148 LEU B O 1
ATOM 6736 N N . HIS B 1 149 ? -9.94096 -4.13155 3.78866 1.000 69.02546 149 HIS B N 1
ATOM 6737 C CA . HIS B 1 149 ? -10.31017 -5.37969 4.43186 1.000 74.74055 149 HIS B CA 1
ATOM 6738 C C . HIS B 1 149 ? -10.50089 -6.44991 3.36871 1.000 77.21071 149 HIS B C 1
ATOM 6739 O O . HIS B 1 149 ? -10.80045 -6.14097 2.21264 1.000 75.52256 149 HIS B O 1
ATOM 6753 N N . GLY B 1 150 ? -10.32869 -7.70731 3.75282 1.000 82.13213 150 GLY B N 1
ATOM 6754 C CA . GLY B 1 150 ? -10.55310 -8.79163 2.82406 1.000 87.86598 150 GLY B CA 1
ATOM 6755 C C . GLY B 1 150 ? -9.33165 -9.14950 2.00486 1.000 91.70267 150 GLY B C 1
ATOM 6756 O O . GLY B 1 150 ? -8.32698 -8.43606 1.96056 1.000 91.90780 150 GLY B O 1
ATOM 6760 N N . ASP B 1 151 ? -9.42894 -10.30369 1.34865 1.000 96.05993 151 ASP B N 1
ATOM 6761 C CA . ASP B 1 151 ? -8.32358 -10.85539 0.58323 1.000 100.75175 151 ASP B CA 1
ATOM 6762 C C . ASP B 1 151 ? -8.44499 -10.61299 -0.91658 1.000 96.64904 151 ASP B C 1
ATOM 6763 O O . ASP B 1 151 ? -7.45850 -10.80387 -1.63589 1.000 98.83537 151 ASP B O 1
ATOM 6772 N N . GLY B 1 152 ? -9.61359 -10.19543 -1.40566 1.000 88.66102 152 GLY B N 1
ATOM 6773 C CA . GLY B 1 152 ? -9.82820 -10.06346 -2.82797 1.000 83.49061 152 GLY B CA 1
ATOM 6774 C C . GLY B 1 152 ? -10.99207 -9.17535 -3.22421 1.000 72.35985 152 GLY B C 1
ATOM 6775 O O . GLY B 1 152 ? -11.68556 -8.59679 -2.38180 1.000 66.18657 152 GLY B O 1
ATOM 6779 N N . PRO B 1 153 ? -11.21329 -9.04492 -4.53949 1.000 69.88964 153 PRO B N 1
ATOM 6780 C CA . PRO B 1 153 ? -12.31951 -8.19862 -5.01895 1.000 66.76100 153 PRO B CA 1
ATOM 6781 C C . PRO B 1 153 ? -13.69213 -8.62951 -4.53043 1.000 67.90634 153 PRO B C 1
ATOM 6782 O O . PRO B 1 153 ? -14.54479 -7.76883 -4.29091 1.000 66.93217 153 PRO B O 1
ATOM 6793 N N . SER B 1 154 ? -13.95289 -9.93425 -4.41350 1.000 72.30392 154 SER B N 1
ATOM 6794 C CA . SER B 1 154 ? -15.27226 -10.38098 -3.97305 1.000 70.91140 154 SER B CA 1
ATOM 6795 C C . SER B 1 154 ? -15.58808 -9.87277 -2.56995 1.000 69.94021 154 SER B C 1
ATOM 6796 O O . SER B 1 154 ? -16.72481 -9.47628 -2.28713 1.000 68.80641 154 SER B O 1
ATOM 6804 N N . ASP B 1 155 ? -14.59533 -9.87792 -1.67498 1.000 68.62670 155 ASP B N 1
ATOM 6805 C CA . ASP B 1 155 ? -14.80555 -9.32977 -0.33984 1.000 67.72868 155 ASP B CA 1
ATOM 6806 C C . ASP B 1 155 ? -15.05049 -7.82598 -0.39553 1.000 63.73054 155 ASP B C 1
ATOM 6807 O O . ASP B 1 155 ? -15.90469 -7.30343 0.33174 1.000 60.29456 155 ASP B O 1
ATOM 6816 N N . TRP B 1 156 ? -14.31351 -7.11408 -1.25231 1.000 59.30992 156 TRP B N 1
ATOM 6817 C CA . TRP B 1 156 ? -14.46601 -5.66569 -1.33586 1.000 62.78238 156 TRP B CA 1
ATOM 6818 C C . TRP B 1 156 ? -15.83516 -5.29072 -1.89281 1.000 67.36825 156 TRP B C 1
ATOM 6819 O O . TRP B 1 156 ? -16.45686 -4.32259 -1.43889 1.000 66.68113 156 TRP B O 1
ATOM 6840 N N . LEU B 1 157 ? -16.31555 -6.04720 -2.87922 1.000 65.91185 157 LEU B N 1
ATOM 6841 C CA . LEU B 1 157 ? -17.58896 -5.79198 -3.53668 1.000 65.91956 157 LEU B CA 1
ATOM 6842 C C . LEU B 1 157 ? -18.77355 -6.35047 -2.76140 1.000 64.60547 157 LEU B C 1
ATOM 6843 O O . LEU B 1 157 ? -19.92045 -6.09872 -3.14900 1.000 63.90464 157 LEU B O 1
ATOM 6859 N N . ALA B 1 158 ? -18.52634 -7.10103 -1.69205 1.000 65.53491 158 ALA B N 1
ATOM 6860 C CA . ALA B 1 158 ? -19.59220 -7.63077 -0.85615 1.000 70.47199 158 ALA B CA 1
ATOM 6861 C C . ALA B 1 158 ? -19.99372 -6.66339 0.24528 1.000 71.18303 158 ALA B C 1
ATOM 6862 O O . ALA B 1 158 ? -20.98525 -6.91293 0.93966 1.000 72.14376 158 ALA B O 1
ATOM 6869 N N . VAL B 1 159 ? -19.25029 -5.57516 0.41865 1.000 73.06578 159 VAL B N 1
ATOM 6870 C CA . VAL B 1 159 ? -19.58264 -4.59635 1.45729 1.000 71.14283 159 VAL B CA 1
ATOM 6871 C C . VAL B 1 159 ? -20.93870 -3.98391 1.14030 1.000 68.99666 159 VAL B C 1
ATOM 6872 O O . VAL B 1 159 ? -21.16165 -3.53022 0.00024 1.000 66.61334 159 VAL B O 1
ATOM 6885 N N . PRO B 1 160 ? -21.87292 -3.93308 2.08842 1.000 72.60337 160 PRO B N 1
ATOM 6886 C CA . PRO B 1 160 ? -23.18963 -3.36428 1.77883 1.000 71.32035 160 PRO B CA 1
ATOM 6887 C C . PRO B 1 160 ? -23.08644 -1.86432 1.55914 1.000 64.83784 160 PRO B C 1
ATOM 6888 O O . PRO B 1 160 ? -22.34016 -1.16971 2.25237 1.000 62.02186 160 PRO B O 1
ATOM 6899 N N . LEU B 1 161 ? -23.85218 -1.36464 0.59356 1.000 64.23253 161 LEU B N 1
ATOM 6900 C CA . LEU B 1 161 ? -23.87692 0.05849 0.29499 1.000 62.71618 161 LEU B CA 1
ATOM 6901 C C . LEU B 1 161 ? -25.20116 0.65907 0.74466 1.000 59.53300 161 LEU B C 1
ATOM 6902 O O . LEU B 1 161 ? -26.23023 -0.02171 0.79769 1.000 56.89473 161 LEU B O 1
ATOM 6918 N N . GLU B 1 162 ? -25.16335 1.94367 1.06467 1.000 58.70630 162 GLU B N 1
ATOM 6919 C CA . GLU B 1 162 ? -26.35250 2.60642 1.56678 1.000 59.90630 162 GLU B CA 1
ATOM 6920 C C . GLU B 1 162 ? -27.34547 2.84228 0.43062 1.000 61.29735 162 GLU B C 1
ATOM 6921 O O . GLU B 1 162 ? -26.94219 3.12186 -0.70307 1.000 62.86028 162 GLU B O 1
ATOM 6933 N N . PRO B 1 163 ? -28.64208 2.73582 0.69891 1.000 60.22696 163 PRO B N 1
ATOM 6934 C CA . PRO B 1 163 ? -29.64005 2.97026 -0.34548 1.000 57.61821 163 PRO B CA 1
ATOM 6935 C C . PRO B 1 163 ? -29.88432 4.45477 -0.57279 1.000 56.02024 163 PRO B C 1
ATOM 6936 O O . PRO B 1 163 ? -29.65327 5.30178 0.29028 1.000 53.97362 163 PRO B O 1
ATOM 6947 N N . ASP B 1 164 ? -30.34880 4.76038 -1.78159 1.000 55.80987 164 ASP B N 1
ATOM 6948 C CA . ASP B 1 164 ? -30.80180 6.10859 -2.12934 1.000 58.01237 164 ASP B CA 1
ATOM 6949 C C . ASP B 1 164 ? -29.68176 7.13753 -1.99303 1.000 53.16184 164 ASP B C 1
ATOM 6950 O O . ASP B 1 164 ? -29.89440 8.24956 -1.50503 1.000 51.80802 164 ASP B O 1
ATOM 6959 N N . VAL B 1 165 ? -28.48244 6.77923 -2.44105 1.000 53.81846 165 VAL B N 1
ATOM 6960 C CA . VAL B 1 165 ? -27.37851 7.73070 -2.53013 1.000 49.86963 165 VAL B CA 1
ATOM 6961 C C . VAL B 1 165 ? -27.43190 8.35607 -3.91730 1.000 51.97915 165 VAL B C 1
ATOM 6962 O O . VAL B 1 165 ? -27.32066 7.65308 -4.92882 1.000 49.52400 165 VAL B O 1
ATOM 6975 N N . ARG B 1 166 ? -27.61121 9.67314 -3.96540 1.000 51.12205 166 ARG B N 1
ATOM 6976 C CA . ARG B 1 166 ? -27.80957 10.38233 -5.21739 1.000 50.45479 166 ARG B CA 1
ATOM 6977 C C . ARG B 1 166 ? -26.64246 11.27452 -5.61036 1.000 48.47210 166 ARG B C 1
ATOM 6978 O O . ARG B 1 166 ? -26.72744 11.95776 -6.63694 1.000 47.77501 166 ARG B O 1
ATOM 6999 N N . ALA B 1 167 ? -25.56204 11.29624 -4.83593 1.000 48.45635 167 ALA B N 1
ATOM 7000 C CA . ALA B 1 167 ? -24.41433 12.10756 -5.20874 1.000 47.60357 167 ALA B CA 1
ATOM 7001 C C . ALA B 1 167 ? -23.15433 11.54716 -4.57178 1.000 42.45540 167 ALA B C 1
ATOM 7002 O O . ALA B 1 167 ? -23.20233 10.91588 -3.51332 1.000 38.68039 167 ALA B O 1
ATOM 7009 N N . VAL B 1 168 ? -22.03116 11.77821 -5.24441 1.000 45.20357 168 VAL B N 1
ATOM 7010 C CA . VAL B 1 168 ? -20.70145 11.51498 -4.70753 1.000 41.90090 168 VAL B CA 1
ATOM 7011 C C . VAL B 1 168 ? -19.95766 12.84177 -4.71326 1.000 38.98469 168 VAL B C 1
ATOM 7012 O O . VAL B 1 168 ? -19.83129 13.47816 -5.76615 1.000 43.77491 168 VAL B O 1
ATOM 7025 N N . VAL B 1 169 ? -19.48715 13.26849 -3.54560 1.000 39.57713 169 VAL B N 1
ATOM 7026 C CA . VAL B 1 169 ? -18.78129 14.53778 -3.39306 1.000 39.17410 169 VAL B CA 1
ATOM 7027 C C . VAL B 1 169 ? -17.32984 14.23085 -3.04766 1.000 41.08728 169 VAL B C 1
ATOM 7028 O O . VAL B 1 169 ? -17.04968 13.57018 -2.03924 1.000 41.98097 169 VAL B O 1
ATOM 7041 N N . VAL B 1 170 ? -16.41101 14.70031 -3.88722 1.000 41.72031 170 VAL B N 1
ATOM 7042 C CA . VAL B 1 170 ? -14.98017 14.50659 -3.68654 1.000 44.46327 170 VAL B CA 1
ATOM 7043 C C . VAL B 1 170 ? -14.37647 15.84305 -3.27844 1.000 46.78828 170 VAL B C 1
ATOM 7044 O O . VAL B 1 170 ? -14.31214 16.77795 -4.08571 1.000 51.26245 170 VAL B O 1
ATOM 7057 N N . GLY B 1 171 ? -13.93306 15.93817 -2.02749 1.000 50.23351 171 GLY B N 1
ATOM 7058 C CA . GLY B 1 171 ? -13.21395 17.10411 -1.55218 1.000 51.13622 171 GLY B CA 1
ATOM 7059 C C . GLY B 1 171 ? -11.81810 16.68496 -1.14268 1.000 52.59976 171 GLY B C 1
ATOM 7060 O O . GLY B 1 171 ? -11.36326 15.61575 -1.55805 1.000 58.36875 171 GLY B O 1
ATOM 7064 N N . PHE B 1 172 ? -11.12834 17.47431 -0.32414 1.000 51.63206 172 PHE B N 1
ATOM 7065 C CA . PHE B 1 172 ? -9.82582 17.03947 0.16598 1.000 51.08224 172 PHE B CA 1
ATOM 7066 C C . PHE B 1 172 ? -10.03087 15.92675 1.18512 1.000 49.61576 172 PHE B C 1
ATOM 7067 O O . PHE B 1 172 ? -10.46376 16.18086 2.31379 1.000 47.69337 172 PHE B O 1
ATOM 7084 N N . ASP B 1 173 ? -9.73530 14.69615 0.78065 1.000 52.22454 173 ASP B N 1
ATOM 7085 C CA . ASP B 1 173 ? -9.89051 13.53523 1.64721 1.000 50.63531 173 ASP B CA 1
ATOM 7086 C C . ASP B 1 173 ? -8.52938 12.92540 1.94542 1.000 47.02867 173 ASP B C 1
ATOM 7087 O O . ASP B 1 173 ? -8.01580 12.13279 1.14047 1.000 52.77332 173 ASP B O 1
ATOM 7096 N N . PRO B 1 174 ? -7.89682 13.25623 3.07463 1.000 44.43811 174 PRO B N 1
ATOM 7097 C CA . PRO B 1 174 ? -6.65592 12.55932 3.44311 1.000 45.90146 174 PRO B CA 1
ATOM 7098 C C . PRO B 1 174 ? -6.88424 11.11486 3.84458 1.000 43.85898 174 PRO B C 1
ATOM 7099 O O . PRO B 1 174 ? -5.90452 10.37709 4.01943 1.000 48.27760 174 PRO B O 1
ATOM 7110 N N . HIS B 1 175 ? -8.13643 10.69299 4.00542 1.000 45.43624 175 HIS B N 1
ATOM 7111 C CA . HIS B 1 175 ? -8.47822 9.29945 4.25370 1.000 46.99290 175 HIS B CA 1
ATOM 7112 C C . HIS B 1 175 ? -8.84978 8.56706 2.97466 1.000 46.12839 175 HIS B C 1
ATOM 7113 O O . HIS B 1 175 ? -9.38148 7.45422 3.03670 1.000 49.35826 175 HIS B O 1
ATOM 7127 N N . PHE B 1 176 ? -8.59314 9.17623 1.82132 1.000 46.89160 176 PHE B N 1
ATOM 7128 C CA . PHE B 1 176 ? -8.86576 8.53387 0.54327 1.000 45.93286 176 PHE B CA 1
ATOM 7129 C C . PHE B 1 176 ? -8.15537 7.18837 0.49190 1.000 46.07548 176 PHE B C 1
ATOM 7130 O O . PHE B 1 176 ? -6.98331 7.07740 0.86795 1.000 45.59591 176 PHE B O 1
ATOM 7147 N N . SER B 1 177 ? -8.87674 6.16794 0.04270 1.000 49.29841 177 SER B N 1
ATOM 7148 C CA . SER B 1 177 ? -8.35488 4.80909 -0.00354 1.000 48.34020 177 SER B CA 1
ATOM 7149 C C . SER B 1 177 ? -8.92853 4.12050 -1.23467 1.000 49.28823 177 SER B C 1
ATOM 7150 O O . SER B 1 177 ? -9.86598 4.61463 -1.86548 1.000 51.05142 177 SER B O 1
ATOM 7158 N N . TYR B 1 178 ? -8.35807 2.96245 -1.57074 1.000 49.80935 178 TYR B N 1
ATOM 7159 C CA . TYR B 1 178 ? -8.93270 2.17727 -2.65602 1.000 44.42218 178 TYR B CA 1
ATOM 7160 C C . TYR B 1 178 ? -10.34777 1.73693 -2.31145 1.000 43.62572 178 TYR B C 1
ATOM 7161 O O . TYR B 1 178 ? -11.18928 1.59728 -3.20497 1.000 47.21693 178 TYR B O 1
ATOM 7179 N N . MET B 1 179 ? -10.63137 1.52442 -1.02239 1.000 43.79319 179 MET B N 1
ATOM 7180 C CA . MET B 1 179 ? -11.98375 1.16246 -0.61436 1.000 44.54395 179 MET B CA 1
ATOM 7181 C C . MET B 1 179 ? -12.96386 2.29212 -0.90354 1.000 38.11393 179 MET B C 1
ATOM 7182 O O . MET B 1 179 ? -14.07877 2.05139 -1.38496 1.000 49.30141 179 MET B O 1
ATOM 7196 N N . LYS B 1 180 ? -12.57561 3.53406 -0.60479 1.000 34.51802 180 LYS B N 1
ATOM 7197 C CA . LYS B 1 180 ? -13.48125 4.65257 -0.84858 1.000 34.75471 180 LYS B CA 1
ATOM 7198 C C . LYS B 1 180 ? -13.67506 4.88453 -2.34306 1.000 39.84299 180 LYS B C 1
ATOM 7199 O O . LYS B 1 180 ? -14.78529 5.19842 -2.78368 1.000 47.82216 180 LYS B O 1
ATOM 7218 N N . LEU B 1 181 ? -12.61798 4.70333 -3.14298 1.000 37.72997 181 LEU B N 1
ATOM 7219 C CA . LEU B 1 181 ? -12.76278 4.76717 -4.59631 1.000 38.99202 181 LEU B CA 1
ATOM 7220 C C . LEU B 1 181 ? -13.70867 3.68573 -5.10599 1.000 40.45134 181 LEU B C 1
ATOM 7221 O O . LEU B 1 181 ? -14.54589 3.93945 -5.98479 1.000 47.64596 181 LEU B O 1
ATOM 7237 N N . THR B 1 182 ? -13.59016 2.47157 -4.56388 1.000 39.98810 182 THR B N 1
ATOM 7238 C CA . THR B 1 182 ? -14.45561 1.37136 -4.97954 1.000 49.79406 182 THR B CA 1
ATOM 7239 C C . THR B 1 182 ? -15.91355 1.67089 -4.64852 1.000 52.02208 182 THR B C 1
ATOM 7240 O O . THR B 1 182 ? -16.81129 1.48045 -5.48268 1.000 58.40358 182 THR B O 1
ATOM 7251 N N . LYS B 1 183 ? -16.16921 2.15732 -3.43095 1.000 45.97430 183 LYS B N 1
ATOM 7252 C CA . LYS B 1 183 ? -17.53354 2.51817 -3.05949 1.000 44.35876 183 LYS B CA 1
ATOM 7253 C C . LYS B 1 183 ? -18.06104 3.64698 -3.93490 1.000 43.37876 183 LYS B C 1
ATOM 7254 O O . LYS B 1 183 ? -19.24038 3.65469 -4.31233 1.000 45.94012 183 LYS B O 1
ATOM 7273 N N . ALA B 1 184 ? -17.20445 4.61829 -4.25917 1.000 38.53368 184 ALA B N 1
ATOM 7274 C CA . ALA B 1 184 ? -17.63455 5.72880 -5.09603 1.000 41.46566 184 ALA B CA 1
ATOM 7275 C C . ALA B 1 184 ? -18.06060 5.23891 -6.47300 1.000 48.06786 184 ALA B C 1
ATOM 7276 O O . ALA B 1 184 ? -19.11103 5.64434 -6.98357 1.000 50.28897 184 ALA B O 1
ATOM 7283 N N . VAL B 1 185 ? -17.25719 4.36802 -7.09801 1.000 52.22594 185 VAL B N 1
ATOM 7284 C CA . VAL B 1 185 ? -17.64312 3.85934 -8.41501 1.000 56.65801 185 VAL B CA 1
ATOM 7285 C C . VAL B 1 185 ? -18.93096 3.05102 -8.31218 1.000 53.48581 185 VAL B C 1
ATOM 7286 O O . VAL B 1 185 ? -19.79492 3.12413 -9.19421 1.000 56.98662 185 VAL B O 1
ATOM 7299 N N . ARG B 1 186 ? -19.08964 2.27125 -7.23529 1.000 49.74711 186 ARG B N 1
ATOM 7300 C CA . ARG B 1 186 ? -20.31035 1.48135 -7.10990 1.000 46.57836 186 ARG B CA 1
ATOM 7301 C C . ARG B 1 186 ? -21.53372 2.38558 -7.01855 1.000 44.40553 186 ARG B C 1
ATOM 7302 O O . ARG B 1 186 ? -22.55650 2.12447 -7.66329 1.000 45.41733 186 ARG B O 1
ATOM 7323 N N . TYR B 1 187 ? -21.44599 3.46143 -6.22928 1.000 44.53903 187 TYR B N 1
ATOM 7324 C CA . TYR B 1 187 ? -22.55272 4.40980 -6.15720 1.000 42.69887 187 TYR B CA 1
ATOM 7325 C C . TYR B 1 187 ? -22.78979 5.08045 -7.50670 1.000 43.11524 187 TYR B C 1
ATOM 7326 O O . TYR B 1 187 ? -23.93761 5.31355 -7.90136 1.000 49.63449 187 TYR B O 1
ATOM 7344 N N . LEU B 1 188 ? -21.71237 5.40452 -8.22643 1.000 44.58439 188 LEU B N 1
ATOM 7345 C CA . LEU B 1 188 ? -21.82096 6.10840 -9.49707 1.000 43.28123 188 LEU B CA 1
ATOM 7346 C C . LEU B 1 188 ? -22.27192 5.21088 -10.63714 1.000 48.32023 188 LEU B C 1
ATOM 7347 O O . LEU B 1 188 ? -22.56781 5.72045 -11.72429 1.000 50.92390 188 LEU B O 1
ATOM 7363 N N . GLN B 1 189 ? -22.33540 3.89696 -10.42151 1.000 55.55765 189 GLN B N 1
ATOM 7364 C CA . GLN B 1 189 ? -22.92257 3.01208 -11.41829 1.000 58.07078 189 GLN B CA 1
ATOM 7365 C C . GLN B 1 189 ? -24.40172 3.30088 -11.60474 1.000 61.91678 189 GLN B C 1
ATOM 7366 O O . GLN B 1 189 ? -24.96494 2.96112 -12.64991 1.000 68.45084 189 GLN B O 1
ATOM 7380 N N . GLN B 1 190 ? -25.04376 3.92019 -10.61714 1.000 64.19316 190 GLN B N 1
ATOM 7381 C CA . GLN B 1 190 ? -26.41027 4.39959 -10.76966 1.000 68.75383 190 GLN B CA 1
ATOM 7382 C C . GLN B 1 190 ? -26.40091 5.66097 -11.62738 1.000 68.76316 190 GLN B C 1
ATOM 7383 O O . GLN B 1 190 ? -25.68940 6.61577 -11.28887 1.000 66.82419 190 GLN B O 1
ATOM 7397 N N . PRO B 1 191 ? -27.15449 5.71502 -12.73017 1.000 75.83918 191 PRO B N 1
ATOM 7398 C CA . PRO B 1 191 ? -27.04445 6.88395 -13.62140 1.000 73.32797 191 PRO B CA 1
ATOM 7399 C C . PRO B 1 191 ? -27.48184 8.18900 -12.98145 1.000 70.34311 191 PRO B C 1
ATOM 7400 O O . PRO B 1 191 ? -26.89186 9.24002 -13.26623 1.000 65.62381 191 PRO B O 1
ATOM 7411 N N . ASP B 1 192 ? -28.49990 8.15281 -12.11622 1.000 73.82393 192 ASP B N 1
ATOM 7412 C CA . ASP B 1 192 ? -28.99331 9.37357 -11.48887 1.000 78.80826 192 ASP B CA 1
ATOM 7413 C C . ASP B 1 192 ? -27.94830 10.00752 -10.57613 1.000 78.01408 192 ASP B C 1
ATOM 7414 O O . ASP B 1 192 ? -27.98386 11.22149 -10.34217 1.000 81.20111 192 ASP B O 1
ATOM 7423 N N . CYS B 1 193 ? -27.01701 9.21042 -10.05336 1.000 71.38850 193 CYS B N 1
ATOM 7424 C CA . CYS B 1 193 ? -26.04408 9.71226 -9.09192 1.000 65.87500 193 CYS B CA 1
ATOM 7425 C C . CYS B 1 193 ? -25.17333 10.79961 -9.70905 1.000 60.65008 193 CYS B C 1
ATOM 7426 O O . CYS B 1 193 ? -24.70601 10.67155 -10.84415 1.000 59.31153 193 CYS B O 1
ATOM 7434 N N . LEU B 1 194 ? -24.96933 11.87876 -8.95685 1.000 53.94590 194 LEU B N 1
ATOM 7435 C CA . LEU B 1 194 ? -24.12472 12.98230 -9.38673 1.000 43.25583 194 LEU B CA 1
ATOM 7436 C C . LEU B 1 194 ? -22.69188 12.76399 -8.91110 1.000 44.26876 194 LEU B C 1
ATOM 7437 O O . LEU B 1 194 ? -22.45024 12.10762 -7.89536 1.000 49.49831 194 LEU B O 1
ATOM 7453 N N . LEU B 1 195 ? -21.74160 13.33121 -9.65325 1.000 44.77051 195 LEU B N 1
ATOM 7454 C CA . LEU B 1 195 ? -20.33834 13.37578 -9.25036 1.000 44.37101 195 LEU B CA 1
ATOM 7455 C C . LEU B 1 195 ? -19.92425 14.83915 -9.17045 1.000 44.43460 195 LEU B C 1
ATOM 7456 O O . LEU B 1 195 ? -20.00939 15.56606 -10.16712 1.000 44.52768 195 LEU B O 1
ATOM 7472 N N . VAL B 1 196 ? -19.49272 15.27146 -7.98907 1.000 47.97081 196 VAL B N 1
ATOM 7473 C CA . VAL B 1 196 ? -19.12653 16.66104 -7.75092 1.000 52.37375 196 VAL B CA 1
ATOM 7474 C C . VAL B 1 196 ? -17.71827 16.71173 -7.17743 1.000 46.65532 196 VAL B C 1
ATOM 7475 O O . VAL B 1 196 ? -17.36211 15.91008 -6.30655 1.000 46.70530 196 VAL B O 1
ATOM 7488 N N . GLY B 1 197 ? -16.92139 17.64927 -7.67149 1.000 44.16158 197 GLY B N 1
ATOM 7489 C CA . GLY B 1 197 ? -15.58745 17.89827 -7.14062 1.000 44.46524 197 GLY B CA 1
ATOM 7490 C C . GLY B 1 197 ? -15.47602 19.31429 -6.60843 1.000 46.85528 197 GLY B C 1
ATOM 7491 O O . GLY B 1 197 ? -15.96858 20.25858 -7.23071 1.000 45.65606 197 GLY B O 1
ATOM 7495 N N . THR B 1 198 ? -14.86034 19.45233 -5.43073 1.000 49.61931 198 THR B N 1
ATOM 7496 C CA . THR B 1 198 ? -14.70426 20.77540 -4.83372 1.000 49.58409 198 THR B CA 1
ATOM 7497 C C . THR B 1 198 ? -13.74717 21.64136 -5.64339 1.000 49.46357 198 THR B C 1
ATOM 7498 O O . THR B 1 198 ? -14.00163 22.83309 -5.85033 1.000 49.12499 198 THR B O 1
ATOM 7509 N N . ASN B 1 199 ? -12.64966 21.05680 -6.11620 1.000 53.03315 199 ASN B N 1
ATOM 7510 C CA . ASN B 1 199 ? -11.69677 21.76597 -6.95757 1.000 55.04716 199 ASN B CA 1
ATOM 7511 C C . ASN B 1 199 ? -10.92853 20.71505 -7.74615 1.000 54.61402 199 ASN B C 1
ATOM 7512 O O . ASN B 1 199 ? -10.98683 19.52022 -7.44414 1.000 47.70881 199 ASN B O 1
ATOM 7523 N N . MET B 1 200 ? -10.20760 21.17559 -8.76740 1.000 59.32957 200 MET B N 1
ATOM 7524 C CA . MET B 1 200 ? -9.42224 20.29422 -9.62388 1.000 65.97471 200 MET B CA 1
ATOM 7525 C C . MET B 1 200 ? -7.93265 20.60668 -9.54117 1.000 64.07512 200 MET B C 1
ATOM 7526 O O . MET B 1 200 ? -7.17198 20.24017 -10.44236 1.000 62.10732 200 MET B O 1
ATOM 7540 N N . ASP B 1 201 ? -7.49906 21.26483 -8.46828 1.000 65.46899 201 ASP B N 1
ATOM 7541 C CA . ASP B 1 201 ? -6.09232 21.60898 -8.31844 1.000 68.16320 201 ASP B CA 1
ATOM 7542 C C . ASP B 1 201 ? -5.26836 20.34024 -8.14658 1.000 61.21914 201 ASP B C 1
ATOM 7543 O O . ASP B 1 201 ? -5.62418 19.45846 -7.35839 1.000 58.66983 201 ASP B O 1
ATOM 7552 N N . ASN B 1 202 ? -4.15665 20.25514 -8.87917 1.000 59.16970 202 ASN B N 1
ATOM 7553 C CA . ASN B 1 202 ? -3.29134 19.08932 -8.77423 1.000 55.69591 202 ASN B CA 1
ATOM 7554 C C . ASN B 1 202 ? -2.50943 19.08983 -7.46958 1.000 53.91700 202 ASN B C 1
ATOM 7555 O O . ASN B 1 202 ? -2.12065 18.02416 -6.97828 1.000 50.82222 202 ASN B O 1
ATOM 7566 N N . ARG B 1 203 ? -2.26322 20.26827 -6.90438 1.000 56.38290 203 ARG B N 1
ATOM 7567 C CA . ARG B 1 203 ? -1.48185 20.40047 -5.68927 1.000 52.13418 203 ARG B CA 1
ATOM 7568 C C . ARG B 1 203 ? -2.12073 21.43240 -4.77662 1.000 51.63321 203 ARG B C 1
ATOM 7569 O O . ARG B 1 203 ? -2.72131 22.40772 -5.23227 1.000 56.92508 203 ARG B O 1
ATOM 7590 N N . LEU B 1 204 ? -1.97345 21.20379 -3.47783 1.000 49.61386 204 LEU B N 1
ATOM 7591 C CA . LEU B 1 204 ? -2.35652 22.16382 -2.46156 1.000 57.67259 204 LEU B CA 1
ATOM 7592 C C . LEU B 1 204 ? -1.10631 22.89974 -2.02493 1.000 63.43351 204 LEU B C 1
ATOM 7593 O O . LEU B 1 204 ? -0.18306 22.26828 -1.46869 1.000 63.13695 204 LEU B O 1
ATOM 7609 N N . PRO B 1 205 ? -1.01426 24.20605 -2.29116 1.000 65.71662 205 PRO B N 1
ATOM 7610 C CA . PRO B 1 205 ? 0.16079 24.97378 -1.86906 1.000 66.69444 205 PRO B CA 1
ATOM 7611 C C . PRO B 1 205 ? 0.22675 25.08572 -0.35930 1.000 71.24512 205 PRO B C 1
ATOM 7612 O O . PRO B 1 205 ? -0.79189 25.23776 0.31797 1.000 73.96449 205 PRO B O 1
ATOM 7623 N N . LEU B 1 206 ? 1.44544 25.01270 0.16001 1.000 69.86950 206 LEU B N 1
ATOM 7624 C CA . LEU B 1 206 ? 1.70719 25.12766 1.58344 1.000 68.99530 206 LEU B CA 1
ATOM 7625 C C . LEU B 1 206 ? 2.76658 26.20128 1.80020 1.000 79.87221 206 LEU B C 1
ATOM 7626 O O . LEU B 1 206 ? 3.28875 26.79334 0.85043 1.000 84.71857 206 LEU B O 1
ATOM 7642 N N . GLU B 1 207 ? 3.07623 26.45913 3.06741 1.000 84.02351 207 GLU B N 1
ATOM 7643 C CA . GLU B 1 207 ? 4.05203 27.47917 3.41416 1.000 91.06053 207 GLU B CA 1
ATOM 7644 C C . GLU B 1 207 ? 5.44799 27.07413 2.95462 1.000 91.16206 207 GLU B C 1
ATOM 7645 O O . GLU B 1 207 ? 5.77711 25.88888 2.85255 1.000 86.59790 207 GLU B O 1
ATOM 7657 N N . ASN B 1 208 ? 6.26867 28.08192 2.66063 1.000 95.09812 208 ASN B N 1
ATOM 7658 C CA . ASN B 1 208 ? 7.68105 27.89225 2.34502 1.000 98.07032 208 ASN B CA 1
ATOM 7659 C C . ASN B 1 208 ? 7.88221 27.15500 1.02544 1.000 91.74648 208 ASN B C 1
ATOM 7660 O O . ASN B 1 208 ? 8.89156 26.47072 0.83623 1.000 88.66800 208 ASN B O 1
ATOM 7671 N N . GLY B 1 209 ? 6.93291 27.28115 0.10299 1.000 88.23577 209 GLY B N 1
ATOM 7672 C CA . GLY B 1 209 ? 7.05621 26.63548 -1.18271 1.000 85.07758 209 GLY B CA 1
ATOM 7673 C C . GLY B 1 209 ? 6.75742 25.15488 -1.17346 1.000 82.05393 209 GLY B C 1
ATOM 7674 O O . GLY B 1 209 ? 6.90429 24.50429 -2.21770 1.000 81.73019 209 GLY B O 1
ATOM 7678 N N . ARG B 1 210 ? 6.35600 24.59861 -0.03117 1.000 78.01126 210 ARG B N 1
ATOM 7679 C CA . ARG B 1 210 ? 5.99153 23.19600 0.04367 1.000 70.61339 210 ARG B CA 1
ATOM 7680 C C . ARG B 1 210 ? 4.57040 22.98934 -0.47178 1.000 62.74934 210 ARG B C 1
ATOM 7681 O O . ARG B 1 210 ? 3.78171 23.93082 -0.59030 1.000 61.90404 210 ARG B O 1
ATOM 7702 N N . PHE B 1 211 ? 4.25782 21.74044 -0.80980 1.000 57.77104 211 PHE B N 1
ATOM 7703 C CA . PHE B 1 211 ? 2.93565 21.40195 -1.31613 1.000 55.96072 211 PHE B CA 1
ATOM 7704 C C . PHE B 1 211 ? 2.59927 19.96348 -0.95237 1.000 59.00420 211 PHE B C 1
ATOM 7705 O O . PHE B 1 211 ? 3.48181 19.15314 -0.65222 1.000 57.99411 211 PHE B O 1
ATOM 7722 N N . ILE B 1 212 ? 1.30010 19.65586 -0.98562 1.000 56.05131 212 ILE B N 1
ATOM 7723 C CA . ILE B 1 212 ? 0.83115 18.27534 -0.86814 1.000 51.41958 212 ILE B CA 1
ATOM 7724 C C . ILE B 1 212 ? -0.14413 18.01666 -2.01297 1.000 51.19555 212 ILE B C 1
ATOM 7725 O O . ILE B 1 212 ? -0.51156 18.92304 -2.75409 1.000 52.06687 212 ILE B O 1
ATOM 7741 N N . ALA B 1 213 ? -0.52282 16.75320 -2.18888 1.000 49.85118 213 ALA B N 1
ATOM 7742 C CA . ALA B 1 213 ? -1.37836 16.40293 -3.31496 1.000 52.50076 213 ALA B CA 1
ATOM 7743 C C . ALA B 1 213 ? -2.73876 17.07919 -3.18212 1.000 55.94439 213 ALA B C 1
ATOM 7744 O O . ALA B 1 213 ? -3.33036 17.11901 -2.09875 1.000 54.27152 213 ALA B O 1
ATOM 7751 N N . GLY B 1 214 ? -3.23767 17.61321 -4.30621 1.000 58.86288 214 GLY B N 1
ATOM 7752 C CA . GLY B 1 214 ? -4.49608 18.32926 -4.31615 1.000 57.15876 214 GLY B CA 1
ATOM 7753 C C . GLY B 1 214 ? -5.70008 17.42598 -4.53300 1.000 54.74549 214 GLY B C 1
ATOM 7754 O O . GLY B 1 214 ? -5.57906 16.25003 -4.86540 1.000 58.56717 214 GLY B O 1
ATOM 7758 N N . THR B 1 215 ? -6.88736 18.01135 -4.33385 1.000 54.12662 215 THR B N 1
ATOM 7759 C CA . THR B 1 215 ? -8.13350 17.27737 -4.53981 1.000 54.99824 215 THR B CA 1
ATOM 7760 C C . THR B 1 215 ? -8.30097 16.79918 -5.97584 1.000 51.85458 215 THR B C 1
ATOM 7761 O O . THR B 1 215 ? -8.98858 15.80061 -6.21760 1.000 47.16217 215 THR B O 1
ATOM 7772 N N . GLY B 1 216 ? -7.68895 17.48691 -6.93942 1.000 56.54284 216 GLY B N 1
ATOM 7773 C CA . GLY B 1 216 ? -7.85188 17.09734 -8.32881 1.000 55.61478 216 GLY B CA 1
ATOM 7774 C C . GLY B 1 216 ? -7.41209 15.67652 -8.61797 1.000 47.26841 216 GLY B C 1
ATOM 7775 O O . GLY B 1 216 ? -7.99003 15.00684 -9.47626 1.000 45.12441 216 GLY B O 1
ATOM 7779 N N . CYS B 1 217 ? -6.38040 15.19988 -7.92181 1.000 46.05553 217 CYS B N 1
ATOM 7780 C CA . CYS B 1 217 ? -5.91907 13.82725 -8.11591 1.000 47.56772 217 CYS B CA 1
ATOM 7781 C C . CYS B 1 217 ? -7.01345 12.83004 -7.75584 1.000 43.22138 217 CYS B C 1
ATOM 7782 O O . CYS B 1 217 ? -7.29679 11.88979 -8.51209 1.000 45.72660 217 CYS B O 1
ATOM 7790 N N . LEU B 1 218 ? -7.65665 13.03879 -6.60381 1.000 44.56631 218 LEU B N 1
ATOM 7791 C CA . LEU B 1 218 ? -8.71818 12.14454 -6.15523 1.000 50.00332 218 LEU B CA 1
ATOM 7792 C C . LEU B 1 218 ? -9.90457 12.18866 -7.11261 1.000 53.51363 218 LEU B C 1
ATOM 7793 O O . LEU B 1 218 ? -10.45484 11.14059 -7.50315 1.000 55.13341 218 LEU B O 1
ATOM 7809 N N . VAL B 1 219 ? -10.29076 13.40022 -7.52908 1.000 53.72538 219 VAL B N 1
ATOM 7810 C CA . VAL B 1 219 ? -11.39634 13.56036 -8.46392 1.000 51.34920 219 VAL B CA 1
ATOM 7811 C C . VAL B 1 219 ? -11.09162 12.83947 -9.76620 1.000 57.04499 219 VAL B C 1
ATOM 7812 O O . VAL B 1 219 ? -11.96073 12.17699 -10.33922 1.000 65.05317 219 VAL B O 1
ATOM 7825 N N . ARG B 1 220 ? -9.85798 12.97020 -10.26301 1.000 53.54183 220 ARG B N 1
ATOM 7826 C CA . ARG B 1 220 ? -9.49467 12.33680 -11.52468 1.000 52.27219 220 ARG B CA 1
ATOM 7827 C C . ARG B 1 220 ? -9.53577 10.81854 -11.40971 1.000 52.56289 220 ARG B C 1
ATOM 7828 O O . ARG B 1 220 ? -9.97379 10.13332 -12.34190 1.000 56.76050 220 ARG B O 1
ATOM 7849 N N . ALA B 1 221 ? -9.05872 10.27006 -10.29070 1.000 50.45375 221 ALA B N 1
ATOM 7850 C CA . ALA B 1 221 ? -9.14227 8.82416 -10.10797 1.000 48.93729 221 ALA B CA 1
ATOM 7851 C C . ALA B 1 221 ? -10.59160 8.36081 -10.20423 1.000 49.49427 221 ALA B C 1
ATOM 7852 O O . ALA B 1 221 ? -10.90962 7.40413 -10.93197 1.000 54.31728 221 ALA B O 1
ATOM 7859 N N . VAL B 1 222 ? -11.49534 9.05059 -9.49646 1.000 46.39063 222 VAL B N 1
ATOM 7860 C CA . VAL B 1 222 ? -12.90198 8.64895 -9.54049 1.000 47.12296 222 VAL B CA 1
ATOM 7861 C C . VAL B 1 222 ? -13.46487 8.82062 -10.94997 1.000 50.90370 222 VAL B C 1
ATOM 7862 O O . VAL B 1 222 ? -14.22668 7.97768 -11.43473 1.000 49.66606 222 VAL B O 1
ATOM 7875 N N . GLU B 1 223 ? -13.10708 9.91729 -11.62484 1.000 50.97734 223 GLU B N 1
ATOM 7876 C CA . GLU B 1 223 ? -13.59603 10.16005 -12.97815 1.000 53.62522 223 GLU B CA 1
ATOM 7877 C C . GLU B 1 223 ? -13.19627 9.02966 -13.91506 1.000 52.88263 223 GLU B C 1
ATOM 7878 O O . GLU B 1 223 ? -14.02296 8.51376 -14.67805 1.000 55.22247 223 GLU B O 1
ATOM 7890 N N . MET B 1 224 ? -11.92473 8.62983 -13.86977 1.000 49.52367 224 MET B N 1
ATOM 7891 C CA . MET B 1 224 ? -11.44221 7.59172 -14.77078 1.000 47.70062 224 MET B CA 1
ATOM 7892 C C . MET B 1 224 ? -12.12448 6.26290 -14.48463 1.000 48.74953 224 MET B C 1
ATOM 7893 O O . MET B 1 224 ? -12.55404 5.56261 -15.40750 1.000 57.45717 224 MET B O 1
ATOM 7907 N N . ALA B 1 225 ? -12.22147 5.88730 -13.20392 1.000 44.40810 225 ALA B N 1
ATOM 7908 C CA . ALA B 1 225 ? -12.81421 4.59036 -12.88826 1.000 45.63299 225 ALA B CA 1
ATOM 7909 C C . ALA B 1 225 ? -14.30399 4.56878 -13.21030 1.000 54.55224 225 ALA B C 1
ATOM 7910 O O . ALA B 1 225 ? -14.82888 3.55214 -13.67687 1.000 67.61200 225 ALA B O 1
ATOM 7917 N N . ALA B 1 226 ? -14.99627 5.68392 -12.98176 1.000 53.98101 226 ALA B N 1
ATOM 7918 C CA . ALA B 1 226 ? -16.42091 5.78770 -13.25399 1.000 50.99296 226 ALA B CA 1
ATOM 7919 C C . ALA B 1 226 ? -16.71909 6.19439 -14.68814 1.000 54.52095 226 ALA B C 1
ATOM 7920 O O . ALA B 1 226 ? -17.89229 6.21690 -15.07550 1.000 57.58169 226 ALA B O 1
ATOM 7927 N N . GLN B 1 227 ? -15.69253 6.50863 -15.47623 1.000 79.88245 227 GLN B N 1
ATOM 7928 C CA . GLN B 1 227 ? -15.88040 6.94750 -16.85695 1.000 64.01850 227 GLN B CA 1
ATOM 7929 C C . GLN B 1 227 ? -16.90889 8.07357 -16.89653 1.000 65.03107 227 GLN B C 1
ATOM 7930 O O . GLN B 1 227 ? -17.86182 8.06777 -17.67742 1.000 68.70071 227 GLN B O 1
ATOM 7944 N N . ARG B 1 228 ? -16.70309 9.04191 -16.00335 1.000 66.62955 228 ARG B N 1
ATOM 7945 C CA . ARG B 1 228 ? -17.56940 10.19541 -15.82318 1.000 68.37789 228 ARG B CA 1
ATOM 7946 C C . ARG B 1 228 ? -16.71510 11.45022 -15.72079 1.000 66.17712 228 ARG B C 1
ATOM 7947 O O . ARG B 1 228 ? -15.52231 11.39007 -15.40949 1.000 68.81642 228 ARG B O 1
ATOM 7968 N N . GLN B 1 229 ? -17.34796 12.59442 -15.96889 1.000 64.22420 229 GLN B N 1
ATOM 7969 C CA . GLN B 1 229 ? -16.71822 13.89830 -15.81124 1.000 66.49264 229 GLN B CA 1
ATOM 7970 C C . GLN B 1 229 ? -17.33809 14.59683 -14.60490 1.000 66.34143 229 GLN B C 1
ATOM 7971 O O . GLN B 1 229 ? -18.56289 14.75341 -14.53936 1.000 63.00422 229 GLN B O 1
ATOM 7985 N N . ALA B 1 230 ? -16.50170 15.00984 -13.65629 1.000 68.07680 230 ALA B N 1
ATOM 7986 C CA . ALA B 1 230 ? -16.99345 15.61735 -12.42830 1.000 65.29010 230 ALA B CA 1
ATOM 7987 C C . ALA B 1 230 ? -17.33779 17.08570 -12.65076 1.000 64.50937 230 ALA B C 1
ATOM 7988 O O . ALA B 1 230 ? -16.76968 17.75472 -13.51777 1.000 65.02727 230 ALA B O 1
ATOM 7995 N N . ASP B 1 231 ? -18.28908 17.58009 -11.85919 1.000 63.32077 231 ASP B N 1
ATOM 7996 C CA . ASP B 1 231 ? -18.65163 18.99461 -11.85628 1.000 66.17510 231 ASP B CA 1
ATOM 7997 C C . ASP B 1 231 ? -17.84349 19.69318 -10.76742 1.000 61.15914 231 ASP B C 1
ATOM 7998 O O . ASP B 1 231 ? -17.93232 19.31444 -9.59493 1.000 63.01339 231 ASP B O 1
ATOM 8007 N N . ILE B 1 232 ? -17.06716 20.70828 -11.13951 1.000 62.86399 232 ILE B N 1
ATOM 8008 C CA . ILE B 1 232 ? -16.15646 21.36921 -10.20632 1.000 58.83845 232 ILE B CA 1
ATOM 8009 C C . ILE B 1 232 ? -16.79341 22.64985 -9.68409 1.000 61.36551 232 ILE B C 1
ATOM 8010 O O . ILE B 1 232 ? -17.23419 23.50365 -10.46400 1.000 66.51939 232 ILE B O 1
ATOM 8026 N N . ILE B 1 233 ? -16.82153 22.78781 -8.35917 1.000 66.72897 233 ILE B N 1
ATOM 8027 C CA . ILE B 1 233 ? -17.44101 23.93289 -7.70205 1.000 71.09055 233 ILE B CA 1
ATOM 8028 C C . ILE B 1 233 ? -16.46315 25.09398 -7.55752 1.000 72.36675 233 ILE B C 1
ATOM 8029 O O . ILE B 1 233 ? -16.84013 26.25599 -7.73337 1.000 70.71501 233 ILE B O 1
ATOM 8045 N N . GLY B 1 234 ? -15.20170 24.80583 -7.23595 1.000 73.81717 234 GLY B N 1
ATOM 8046 C CA . GLY B 1 234 ? -14.27780 25.84781 -6.84517 1.000 71.99923 234 GLY B CA 1
ATOM 8047 C C . GLY B 1 234 ? -13.71989 26.63419 -8.01383 1.000 73.87153 234 GLY B C 1
ATOM 8048 O O . GLY B 1 234 ? -13.92597 26.30998 -9.18128 1.000 75.13545 234 GLY B O 1
ATOM 8052 N N . LYS B 1 235 ? -13.00492 27.70365 -7.66921 1.000 74.35457 235 LYS B N 1
ATOM 8053 C CA . LYS B 1 235 ? -12.31763 28.50459 -8.66966 1.000 75.79575 235 LYS B CA 1
ATOM 8054 C C . LYS B 1 235 ? -11.44625 27.58633 -9.52363 1.000 76.85334 235 LYS B C 1
ATOM 8055 O O . LYS B 1 235 ? -10.77717 26.69801 -8.98517 1.000 78.49936 235 LYS B O 1
ATOM 8074 N N . PRO B 1 236 ? -11.39715 27.77941 -10.85233 1.000 79.08839 236 PRO B N 1
ATOM 8075 C CA . PRO B 1 236 ? -11.88479 28.91331 -11.63765 1.000 80.58598 236 PRO B CA 1
ATOM 8076 C C . PRO B 1 236 ? -13.33850 28.82437 -12.07590 1.000 80.07695 236 PRO B C 1
ATOM 8077 O O . PRO B 1 236 ? -13.79288 29.70173 -12.81204 1.000 79.10822 236 PRO B O 1
ATOM 8088 N N . SER B 1 237 ? -14.05944 27.79299 -11.64117 1.000 78.64666 237 SER B N 1
ATOM 8089 C CA . SER B 1 237 ? -15.44894 27.65061 -12.05277 1.000 78.94139 237 SER B CA 1
ATOM 8090 C C . SER B 1 237 ? -16.27469 28.81387 -11.51772 1.000 81.00782 237 SER B C 1
ATOM 8091 O O . SER B 1 237 ? -16.09081 29.25994 -10.38099 1.000 79.67375 237 SER B O 1
ATOM 8099 N N . ARG B 1 238 ? -17.19402 29.30077 -12.34633 1.000 86.04555 238 ARG B N 1
ATOM 8100 C CA . ARG B 1 238 ? -18.03414 30.44480 -12.00097 1.000 90.47482 238 ARG B CA 1
ATOM 8101 C C . ARG B 1 238 ? -19.12845 30.12340 -10.99330 1.000 87.99076 238 ARG B C 1
ATOM 8102 O O . ARG B 1 238 ? -19.81712 31.06097 -10.56440 1.000 88.35122 238 ARG B O 1
ATOM 8123 N N . PHE B 1 239 ? -19.31480 28.86407 -10.58140 1.000 83.20509 239 PHE B N 1
ATOM 8124 C CA . PHE B 1 239 ? -20.36257 28.59762 -9.60746 1.000 77.75631 239 PHE B CA 1
ATOM 8125 C C . PHE B 1 239 ? -20.04759 29.23881 -8.26269 1.000 74.90728 239 PHE B C 1
ATOM 8126 O O . PHE B 1 239 ? -20.96619 29.64507 -7.55204 1.000 74.78661 239 PHE B O 1
ATOM 8143 N N . ILE B 1 240 ? -18.77398 29.30954 -7.88249 1.000 76.04048 240 ILE B N 1
ATOM 8144 C CA . ILE B 1 240 ? -18.42288 29.91269 -6.59930 1.000 73.27222 240 ILE B CA 1
ATOM 8145 C C . ILE B 1 240 ? -18.79772 31.39212 -6.59895 1.000 75.27052 240 ILE B C 1
ATOM 8146 O O . ILE B 1 240 ? -19.27366 31.93369 -5.58968 1.000 77.77367 240 ILE B O 1
ATOM 8162 N N . PHE B 1 241 ? -18.61931 32.06305 -7.73999 1.000 74.23335 241 PHE B N 1
ATOM 8163 C CA . PHE B 1 241 ? -19.07243 33.44371 -7.87097 1.000 74.55129 241 PHE B CA 1
ATOM 8164 C C . PHE B 1 241 ? -20.58787 33.54789 -7.75100 1.000 74.56168 241 PHE B C 1
ATOM 8165 O O . PHE B 1 241 ? -21.10466 34.46232 -7.09781 1.000 74.27827 241 PHE B O 1
ATOM 8182 N N . ASP B 1 242 ? -21.31985 32.62885 -8.38418 1.000 72.72292 242 ASP B N 1
ATOM 8183 C CA . ASP B 1 242 ? -22.77343 32.62408 -8.25359 1.000 72.38291 242 ASP B CA 1
ATOM 8184 C C . ASP B 1 242 ? -23.19819 32.34212 -6.81988 1.000 71.72174 242 ASP B C 1
ATOM 8185 O O . ASP B 1 242 ? -24.21479 32.86630 -6.35327 1.000 72.93104 242 ASP B O 1
ATOM 8194 N N . CYS B 1 243 ? -22.43017 31.51624 -6.11130 1.000 74.12487 243 CYS B N 1
ATOM 8195 C CA . CYS B 1 243 ? -22.69000 31.20746 -4.70993 1.000 68.83102 243 CYS B CA 1
ATOM 8196 C C . CYS B 1 243 ? -22.51163 32.44527 -3.84593 1.000 62.89477 243 CYS B C 1
ATOM 8197 O O . CYS B 1 243 ? -23.28333 32.66995 -2.90597 1.000 61.59642 243 CYS B O 1
ATOM 8204 N N . VAL B 1 244 ? -21.50202 33.25909 -4.15539 1.000 65.13888 244 VAL B N 1
ATOM 8205 C CA . VAL B 1 244 ? -21.34160 34.53971 -3.46979 1.000 65.74280 244 VAL B CA 1
ATOM 8206 C C . VAL B 1 244 ? -22.50933 35.46717 -3.79669 1.000 66.16514 244 VAL B C 1
ATOM 8207 O O . VAL B 1 244 ? -23.09600 36.09625 -2.90671 1.000 62.71644 244 VAL B O 1
ATOM 8220 N N . SER B 1 245 ? -22.86780 35.55846 -5.08011 1.000 71.98396 245 SER B N 1
ATOM 8221 C CA . SER B 1 245 ? -23.88349 36.51474 -5.50827 1.000 76.88703 245 SER B CA 1
ATOM 8222 C C . SER B 1 245 ? -25.26920 36.15392 -4.98277 1.000 77.18304 245 SER B C 1
ATOM 8223 O O . SER B 1 245 ? -26.09253 37.04963 -4.76738 1.000 79.16210 245 SER B O 1
ATOM 8231 N N . GLN B 1 246 ? -25.55985 34.86050 -4.79148 1.000 76.19154 246 GLN B N 1
ATOM 8232 C CA . GLN B 1 246 ? -26.86384 34.48460 -4.26147 1.000 76.67355 246 GLN B CA 1
ATOM 8233 C C . GLN B 1 246 ? -27.17391 35.20747 -2.95728 1.000 74.33609 246 GLN B C 1
ATOM 8234 O O . GLN B 1 246 ? -28.33709 35.53033 -2.68857 1.000 80.41393 246 GLN B O 1
ATOM 8248 N N . GLU B 1 247 ? -26.15862 35.47211 -2.13858 1.000 71.29835 247 GLU B N 1
ATOM 8249 C CA . GLU B 1 247 ? -26.35790 36.19613 -0.89116 1.000 69.71819 247 GLU B CA 1
ATOM 8250 C C . GLU B 1 247 ? -25.99897 37.67123 -0.98438 1.000 74.39966 247 GLU B C 1
ATOM 8251 O O . GLU B 1 247 ? -26.65333 38.49816 -0.33969 1.000 76.38687 247 GLU B O 1
ATOM 8263 N N . TYR B 1 248 ? -24.98721 38.02595 -1.77689 1.000 75.08117 248 TYR B N 1
ATOM 8264 C CA . TYR B 1 248 ? -24.51001 39.40083 -1.80521 1.000 77.40007 248 TYR B CA 1
ATOM 8265 C C . TYR B 1 248 ? -25.25669 40.27283 -2.80498 1.000 83.71830 248 TYR B C 1
ATOM 8266 O O . TYR B 1 248 ? -25.44520 41.46828 -2.54902 1.000 86.94331 248 TYR B O 1
ATOM 8284 N N . GLY B 1 249 ? -25.68243 39.71697 -3.93502 1.000 85.25727 249 GLY B N 1
ATOM 8285 C CA . GLY B 1 249 ? -26.30918 40.51173 -4.97465 1.000 85.98872 249 GLY B CA 1
ATOM 8286 C C . GLY B 1 249 ? -25.32659 41.51380 -5.53906 1.000 85.45205 249 GLY B C 1
ATOM 8287 O O . GLY B 1 249 ? -25.53024 42.72777 -5.43944 1.000 87.13612 249 GLY B O 1
ATOM 8291 N N . ILE B 1 250 ? -24.25250 41.00956 -6.12867 1.000 84.36098 250 ILE B N 1
ATOM 8292 C CA . ILE B 1 250 ? -23.14202 41.84722 -6.56270 1.000 89.94891 250 ILE B CA 1
ATOM 8293 C C . ILE B 1 250 ? -23.45130 42.47439 -7.91479 1.000 97.96815 250 ILE B C 1
ATOM 8294 O O . ILE B 1 250 ? -24.06664 41.84684 -8.78497 1.000 103.21732 250 ILE B O 1
ATOM 8310 N N . ASN B 1 251 ? -23.03875 43.73135 -8.08688 1.000 101.55058 251 ASN B N 1
ATOM 8311 C CA . ASN B 1 251 ? -23.00624 44.36714 -9.39658 1.000 106.66266 251 ASN B CA 1
ATOM 8312 C C . ASN B 1 251 ? -21.56575 44.32531 -9.89511 1.000 104.42009 251 ASN B C 1
ATOM 8313 O O . ASN B 1 251 ? -20.70007 44.98998 -9.30672 1.000 106.86940 251 ASN B O 1
ATOM 8324 N N . PRO B 1 252 ? -21.25576 43.56425 -10.95310 1.000 100.13775 252 PRO B N 1
ATOM 8325 C CA . PRO B 1 252 ? -19.84085 43.27263 -11.25622 1.000 100.54700 252 PRO B CA 1
ATOM 8326 C C . PRO B 1 252 ? -18.92501 44.47365 -11.43632 1.000 104.93304 252 PRO B C 1
ATOM 8327 O O . PRO B 1 252 ? -17.77745 44.43112 -10.97127 1.000 105.36276 252 PRO B O 1
ATOM 8338 N N . GLU B 1 253 ? -19.37377 45.54019 -12.09441 1.000 107.35453 253 GLU B N 1
ATOM 8339 C CA . GLU B 1 253 ? -18.48157 46.67018 -12.34391 1.000 106.92301 253 GLU B CA 1
ATOM 8340 C C . GLU B 1 253 ? -18.11553 47.40811 -11.06414 1.000 103.69671 253 GLU B C 1
ATOM 8341 O O . GLU B 1 253 ? -17.06368 48.05545 -11.01544 1.000 102.25868 253 GLU B O 1
ATOM 8353 N N . ARG B 1 254 ? -18.94946 47.31705 -10.02870 1.000 104.51464 254 ARG B N 1
ATOM 8354 C CA . ARG B 1 254 ? -18.73228 48.02167 -8.77353 1.000 106.47413 254 ARG B CA 1
ATOM 8355 C C . ARG B 1 254 ? -18.20204 47.09041 -7.68828 1.000 103.16863 254 ARG B C 1
ATOM 8356 O O . ARG B 1 254 ? -18.35373 47.37755 -6.49588 1.000 100.89807 254 ARG B O 1
ATOM 8377 N N . THR B 1 255 ? -17.57228 45.98534 -8.08691 1.000 99.60779 255 THR B N 1
ATOM 8378 C CA . THR B 1 255 ? -16.99908 44.99892 -7.17909 1.000 91.56394 255 THR B CA 1
ATOM 8379 C C . THR B 1 255 ? -15.59405 44.66322 -7.66037 1.000 88.91900 255 THR B C 1
ATOM 8380 O O . THR B 1 255 ? -15.36144 44.54757 -8.86668 1.000 92.13020 255 THR B O 1
ATOM 8391 N N . VAL B 1 256 ? -14.65784 44.50081 -6.72382 1.000 85.93793 256 VAL B N 1
ATOM 8392 C CA . VAL B 1 256 ? -13.27663 44.16877 -7.07006 1.000 83.92947 256 VAL B CA 1
ATOM 8393 C C . VAL B 1 256 ? -12.91348 42.84073 -6.41795 1.000 80.62786 256 VAL B C 1
ATOM 8394 O O . VAL B 1 256 ? -13.29344 42.58055 -5.27226 1.000 74.82963 256 VAL B O 1
ATOM 8407 N N . MET B 1 257 ? -12.15933 42.01822 -7.14595 1.000 81.86070 257 MET B N 1
ATOM 8408 C CA . MET B 1 257 ? -11.69043 40.71448 -6.68412 1.000 79.53925 257 MET B CA 1
ATOM 8409 C C . MET B 1 257 ? -10.18309 40.77608 -6.47527 1.000 82.52718 257 MET B C 1
ATOM 8410 O O . MET B 1 257 ? -9.43413 41.07455 -7.41115 1.000 90.21971 257 MET B O 1
ATOM 8424 N N . VAL B 1 258 ? -9.74745 40.48226 -5.25160 1.000 77.50168 258 VAL B N 1
ATOM 8425 C CA . VAL B 1 258 ? -8.34183 40.50139 -4.86106 1.000 77.52524 258 VAL B CA 1
ATOM 8426 C C . VAL B 1 258 ? -7.89984 39.05914 -4.65511 1.000 78.95239 258 VAL B C 1
ATOM 8427 O O . VAL B 1 258 ? -8.53745 38.31247 -3.90158 1.000 76.70502 258 VAL B O 1
ATOM 8440 N N . GLY B 1 259 ? -6.81645 38.66393 -5.32790 1.000 82.03856 259 GLY B N 1
ATOM 8441 C CA . GLY B 1 259 ? -6.36798 37.28681 -5.28594 1.000 82.92067 259 GLY B CA 1
ATOM 8442 C C . GLY B 1 259 ? -4.86860 37.19287 -5.46314 1.000 84.79399 259 GLY B C 1
ATOM 8443 O O . GLY B 1 259 ? -4.20352 38.15570 -5.85043 1.000 90.60758 259 GLY B O 1
ATOM 8447 N N . ASP B 1 260 ? -4.33755 36.00385 -5.15682 1.000 84.72435 260 ASP B N 1
ATOM 8448 C CA . ASP B 1 260 ? -2.90607 35.74743 -5.22998 1.000 89.21361 260 ASP B CA 1
ATOM 8449 C C . ASP B 1 260 ? -2.49319 34.83397 -6.37597 1.000 87.41501 260 ASP B C 1
ATOM 8450 O O . ASP B 1 260 ? -1.30502 34.78608 -6.70556 1.000 90.48838 260 ASP B O 1
ATOM 8459 N N . ARG B 1 261 ? -3.43441 34.11707 -6.98143 1.000 84.25680 261 ARG B N 1
ATOM 8460 C CA . ARG B 1 261 ? -3.16206 33.06622 -7.95847 1.000 87.92336 261 ARG B CA 1
ATOM 8461 C C . ARG B 1 261 ? -3.85533 33.38544 -9.27541 1.000 91.23571 261 ARG B C 1
ATOM 8462 O O . ARG B 1 261 ? -5.06824 33.61598 -9.30073 1.000 90.14600 261 ARG B O 1
ATOM 8483 N N . LEU B 1 262 ? -3.08576 33.39282 -10.37094 1.000 96.13720 262 LEU B N 1
ATOM 8484 C CA . LEU B 1 262 ? -3.63851 33.79705 -11.66059 1.000 101.30357 262 LEU B CA 1
ATOM 8485 C C . LEU B 1 262 ? -4.63380 32.78246 -12.21850 1.000 100.65414 262 LEU B C 1
ATOM 8486 O O . LEU B 1 262 ? -5.69383 33.16765 -12.72702 1.000 101.33596 262 LEU B O 1
ATOM 8502 N N . ASP B 1 263 ? -4.32521 31.48613 -12.13528 1.000 99.30408 263 ASP B N 1
ATOM 8503 C CA . ASP B 1 263 ? -5.18804 30.49568 -12.77117 1.000 98.67759 263 ASP B CA 1
ATOM 8504 C C . ASP B 1 263 ? -6.53752 30.34855 -12.07417 1.000 97.94927 263 ASP B C 1
ATOM 8505 O O . ASP B 1 263 ? -7.48819 29.86522 -12.69980 1.000 96.91790 263 ASP B O 1
ATOM 8514 N N . THR B 1 264 ? -6.65235 30.75175 -10.80774 1.000 96.14766 264 THR B N 1
ATOM 8515 C CA . THR B 1 264 ? -7.89449 30.59315 -10.05571 1.000 90.20957 264 THR B CA 1
ATOM 8516 C C . THR B 1 264 ? -8.55779 31.93776 -9.77505 1.000 90.48429 264 THR B C 1
ATOM 8517 O O . THR B 1 264 ? -9.64340 32.20388 -10.29540 1.000 89.46347 264 THR B O 1
ATOM 8528 N N . ASP B 1 265 ? -7.94336 32.79945 -8.96080 1.000 96.00774 265 ASP B N 1
ATOM 8529 C CA . ASP B 1 265 ? -8.62811 34.00728 -8.50044 1.000 93.93951 265 ASP B CA 1
ATOM 8530 C C . ASP B 1 265 ? -8.81951 35.00912 -9.63675 1.000 94.57340 265 ASP B C 1
ATOM 8531 O O . ASP B 1 265 ? -9.94713 35.44911 -9.91726 1.000 95.57261 265 ASP B O 1
ATOM 8540 N N . ILE B 1 266 ? -7.72391 35.37513 -10.30749 1.000 92.62433 266 ILE B N 1
ATOM 8541 C CA . ILE B 1 266 ? -7.77638 36.40658 -11.33864 1.000 90.16098 266 ILE B CA 1
ATOM 8542 C C . ILE B 1 266 ? -8.63787 35.94987 -12.50736 1.000 83.97891 266 ILE B C 1
ATOM 8543 O O . ILE B 1 266 ? -9.35849 36.74830 -13.12201 1.000 83.51599 266 ILE B O 1
ATOM 8559 N N . LEU B 1 267 ? -8.56250 34.66115 -12.84484 1.000 81.19556 267 LEU B N 1
ATOM 8560 C CA . LEU B 1 267 ? -9.39169 34.12363 -13.91714 1.000 83.34805 267 LEU B CA 1
ATOM 8561 C C . LEU B 1 267 ? -10.87200 34.24918 -13.58664 1.000 87.30552 267 LEU B C 1
ATOM 8562 O O . LEU B 1 267 ? -11.67745 34.63384 -14.44418 1.000 89.63277 267 LEU B O 1
ATOM 8578 N N . LEU B 1 268 ? -11.24998 33.93418 -12.34414 1.000 90.45813 268 LEU B N 1
ATOM 8579 C CA . LEU B 1 268 ? -12.63802 34.10149 -11.93267 1.000 90.70859 268 LEU B CA 1
ATOM 8580 C C . LEU B 1 268 ? -13.05511 35.55976 -12.06265 1.000 95.68841 268 LEU B C 1
ATOM 8581 O O . LEU B 1 268 ? -14.15932 35.86195 -12.53075 1.000 94.23320 268 LEU B O 1
ATOM 8597 N N . GLY B 1 269 ? -12.18541 36.48062 -11.63865 1.000 101.99118 269 GLY B N 1
ATOM 8598 C CA . GLY B 1 269 ? -12.50799 37.89247 -11.77001 1.000 101.33653 269 GLY B CA 1
ATOM 8599 C C . GLY B 1 269 ? -12.73784 38.31828 -13.20903 1.000 102.99144 269 GLY B C 1
ATOM 8600 O O . GLY B 1 269 ? -13.69650 39.03382 -13.50973 1.000 105.20353 269 GLY B O 1
ATOM 8604 N N . SER B 1 270 ? -11.86177 37.88218 -14.11998 1.000 98.54222 270 SER B N 1
ATOM 8605 C CA . SER B 1 270 ? -11.99240 38.27810 -15.52035 1.000 100.13539 270 SER B CA 1
ATOM 8606 C C . SER B 1 270 ? -13.23503 37.67158 -16.16578 1.000 100.78010 270 SER B C 1
ATOM 8607 O O . SER B 1 270 ? -13.96657 38.36434 -16.88401 1.000 104.94755 270 SER B O 1
ATOM 8615 N N . THR B 1 271 ? -13.49535 36.38373 -15.92272 1.000 96.34469 271 THR B N 1
ATOM 8616 C CA . THR B 1 271 ? -14.63870 35.73591 -16.55627 1.000 95.77470 271 THR B CA 1
ATOM 8617 C C . THR B 1 271 ? -15.96070 36.29664 -16.04451 1.000 97.41790 271 THR B C 1
ATOM 8618 O O . THR B 1 271 ? -16.95683 36.30212 -16.77770 1.000 96.55333 271 THR B O 1
ATOM 8629 N N . CYS B 1 272 ? -15.99362 36.76047 -14.79692 1.000 103.36984 272 CYS B N 1
ATOM 8630 C CA . CYS B 1 272 ? -17.20344 37.29400 -14.18769 1.000 108.58424 272 CYS B CA 1
ATOM 8631 C C . CYS B 1 272 ? -17.27724 38.81472 -14.25541 1.000 115.78407 272 CYS B C 1
ATOM 8632 O O . CYS B 1 272 ? -18.13345 39.41251 -13.59571 1.000 112.50365 272 CYS B O 1
ATOM 8640 N N . SER B 1 273 ? -16.40215 39.44995 -15.03397 1.000 126.85611 273 SER B N 1
ATOM 8641 C CA . SER B 1 273 ? -16.43687 40.89793 -15.24573 1.000 132.33383 273 SER B CA 1
ATOM 8642 C C . SER B 1 273 ? -16.27851 41.65704 -13.93035 1.000 130.21992 273 SER B C 1
ATOM 8643 O O . SER B 1 273 ? -16.99407 42.62289 -13.65727 1.000 132.47888 273 SER B O 1
ATOM 8651 N N . LEU B 1 274 ? -15.32831 41.22055 -13.11319 1.000 119.80518 274 LEU B N 1
ATOM 8652 C CA . LEU B 1 274 ? -14.96949 41.90538 -11.88030 1.000 111.81296 274 LEU B CA 1
ATOM 8653 C C . LEU B 1 274 ? -13.60667 42.54877 -12.09470 1.000 109.15291 274 LEU B C 1
ATOM 8654 O O . LEU B 1 274 ? -12.73934 41.96746 -12.75385 1.000 110.51982 274 LEU B O 1
ATOM 8670 N N . LYS B 1 275 ? -13.40696 43.73997 -11.54006 1.000 104.66425 275 LYS B N 1
ATOM 8671 C CA . LYS B 1 275 ? -12.07644 44.33077 -11.56844 1.000 101.49237 275 LYS B CA 1
ATOM 8672 C C . LYS B 1 275 ? -11.14683 43.50019 -10.69336 1.000 96.19468 275 LYS B C 1
ATOM 8673 O O . LYS B 1 275 ? -11.52722 43.05057 -9.60829 1.000 91.87613 275 LYS B O 1
ATOM 8692 N N . THR B 1 276 ? -9.91983 43.29921 -11.17021 1.000 95.35016 276 THR B N 1
ATOM 8693 C CA . THR B 1 276 ? -8.98847 42.35457 -10.56897 1.000 90.78170 276 THR B CA 1
ATOM 8694 C C . THR B 1 276 ? -7.77528 43.08432 -10.01939 1.000 94.10926 276 THR B C 1
ATOM 8695 O O . THR B 1 276 ? -7.20649 43.95228 -10.68957 1.000 102.55021 276 THR B O 1
ATOM 8706 N N . ILE B 1 277 ? -7.39188 42.73185 -8.79700 1.000 92.11123 277 ILE B N 1
ATOM 8707 C CA . ILE B 1 277 ? -6.15584 43.19684 -8.18473 1.000 94.97415 277 ILE B CA 1
ATOM 8708 C C . ILE B 1 277 ? -5.36522 41.94498 -7.82854 1.000 99.40652 277 ILE B C 1
ATOM 8709 O O . ILE B 1 277 ? -5.89882 41.04033 -7.17526 1.000 101.69693 277 ILE B O 1
ATOM 8725 N N . LEU B 1 278 ? -4.10685 41.88872 -8.24767 1.000 102.60697 278 LEU B N 1
ATOM 8726 C CA . LEU B 1 278 ? -3.24329 40.75754 -7.93670 1.000 100.25462 278 LEU B CA 1
ATOM 8727 C C . LEU B 1 278 ? -2.30825 41.15281 -6.80309 1.000 100.87310 278 LEU B C 1
ATOM 8728 O O . LEU B 1 278 ? -1.61881 42.17415 -6.89054 1.000 102.30053 278 LEU B O 1
ATOM 8744 N N . THR B 1 279 ? -2.28456 40.34658 -5.74707 1.000 99.72304 279 THR B N 1
ATOM 8745 C CA . THR B 1 279 ? -1.37621 40.56249 -4.62934 1.000 100.43834 279 THR B CA 1
ATOM 8746 C C . THR B 1 279 ? -0.23933 39.55591 -4.74650 1.000 99.55316 279 THR B C 1
ATOM 8747 O O . THR B 1 279 ? -0.47476 38.36774 -4.99186 1.000 96.80480 279 THR B O 1
ATOM 8758 N N . LEU B 1 280 ? 0.98642 40.03736 -4.58205 1.000 112.95732 280 LEU B N 1
ATOM 8759 C CA . LEU B 1 280 ? 2.18907 39.24593 -4.80282 1.000 111.58621 280 LEU B CA 1
ATOM 8760 C C . LEU B 1 280 ? 2.66429 38.52683 -3.54710 1.000 110.42030 280 LEU B C 1
ATOM 8761 O O . LEU B 1 280 ? 3.77664 37.98709 -3.54033 1.000 108.38476 280 LEU B O 1
ATOM 8777 N N . THR B 1 281 ? 1.85081 38.50736 -2.48844 1.000 112.68088 281 THR B N 1
ATOM 8778 C CA . THR B 1 281 ? 2.18886 37.77690 -1.27287 1.000 111.73661 281 THR B CA 1
ATOM 8779 C C . THR B 1 281 ? 2.01382 36.27054 -1.41137 1.000 110.30470 281 THR B C 1
ATOM 8780 O O . THR B 1 281 ? 2.42390 35.53277 -0.50901 1.000 111.74874 281 THR B O 1
ATOM 8791 N N . GLY B 1 282 ? 1.46561 35.79138 -2.52698 1.000 107.36144 282 GLY B N 1
ATOM 8792 C CA . GLY B 1 282 ? 1.17773 34.37880 -2.66823 1.000 106.28615 282 GLY B CA 1
ATOM 8793 C C . GLY B 1 282 ? 1.86062 33.70378 -3.83859 1.000 107.05555 282 GLY B C 1
ATOM 8794 O O . GLY B 1 282 ? 2.98997 34.04729 -4.19909 1.000 115.90629 282 GLY B O 1
ATOM 8798 N N . VAL B 1 283 ? 1.15715 32.74977 -4.45419 1.000 100.99044 283 VAL B N 1
ATOM 8799 C CA . VAL B 1 283 ? 1.77196 31.86258 -5.43926 1.000 103.68358 283 VAL B CA 1
ATOM 8800 C C . VAL B 1 283 ? 2.27628 32.64801 -6.64362 1.000 106.37554 283 VAL B C 1
ATOM 8801 O O . VAL B 1 283 ? 3.42288 32.47894 -7.07391 1.000 112.24205 283 VAL B O 1
ATOM 8814 N N . SER B 1 284 ? 1.43938 33.51066 -7.20918 1.000 103.07398 284 SER B N 1
ATOM 8815 C CA . SER B 1 284 ? 1.79100 34.11772 -8.48099 1.000 105.45841 284 SER B CA 1
ATOM 8816 C C . SER B 1 284 ? 2.77915 35.26676 -8.30508 1.000 109.02023 284 SER B C 1
ATOM 8817 O O . SER B 1 284 ? 2.88147 35.88895 -7.24308 1.000 109.72102 284 SER B O 1
ATOM 8825 N N . SER B 1 285 ? 3.51915 35.53525 -9.38062 1.000 109.02953 285 SER B N 1
ATOM 8826 C CA . SER B 1 285 ? 4.53846 36.57411 -9.41681 1.000 112.00891 285 SER B CA 1
ATOM 8827 C C . SER B 1 285 ? 4.35578 37.39020 -10.68899 1.000 114.90753 285 SER B C 1
ATOM 8828 O O . SER B 1 285 ? 3.64596 36.99086 -11.61799 1.000 115.44841 285 SER B O 1
ATOM 8836 N N . LEU B 1 286 ? 5.00966 38.55405 -10.73305 1.000 117.03920 286 LEU B N 1
ATOM 8837 C CA . LEU B 1 286 ? 4.94940 39.38193 -11.93352 1.000 117.12038 286 LEU B CA 1
ATOM 8838 C C . LEU B 1 286 ? 5.60411 38.67213 -13.11503 1.000 117.96884 286 LEU B C 1
ATOM 8839 O O . LEU B 1 286 ? 5.25803 38.94535 -14.26774 1.000 119.87670 286 LEU B O 1
ATOM 8855 N N . GLU B 1 287 ? 6.56657 37.78021 -12.85801 1.000 116.66317 287 GLU B N 1
ATOM 8856 C CA . GLU B 1 287 ? 7.13538 36.98470 -13.94255 1.000 120.89973 287 GLU B CA 1
ATOM 8857 C C . GLU B 1 287 ? 6.08527 36.09325 -14.60361 1.000 120.38683 287 GLU B C 1
ATOM 8858 O O . GLU B 1 287 ? 6.06881 35.94863 -15.83360 1.000 120.34011 287 GLU B O 1
ATOM 8870 N N . ASP B 1 288 ? 5.20707 35.47456 -13.80821 1.000 121.42869 288 ASP B N 1
ATOM 8871 C CA . ASP B 1 288 ? 4.15918 34.63651 -14.38662 1.000 120.69398 288 ASP B CA 1
ATOM 8872 C C . ASP B 1 288 ? 3.17991 35.45392 -15.22180 1.000 119.91181 288 ASP B C 1
ATOM 8873 O O . ASP B 1 288 ? 2.78809 35.02873 -16.31658 1.000 121.71963 288 ASP B O 1
ATOM 8882 N N . VAL B 1 289 ? 2.76987 36.62677 -14.73107 1.000 114.74024 289 VAL B N 1
ATOM 8883 C CA . VAL B 1 289 ? 1.89223 37.46409 -15.54081 1.000 113.40785 289 VAL B CA 1
ATOM 8884 C C . VAL B 1 289 ? 2.63802 37.92555 -16.78472 1.000 122.10007 289 VAL B C 1
ATOM 8885 O O . VAL B 1 289 ? 2.02465 38.17707 -17.82107 1.000 127.22788 289 VAL B O 1
ATOM 8898 N N . LYS B 1 290 ? 3.95865 38.10146 -16.68641 1.000 124.11718 290 LYS B N 1
ATOM 8899 C CA . LYS B 1 290 ? 4.75725 38.44896 -17.85504 1.000 125.93332 290 LYS B CA 1
ATOM 8900 C C . LYS B 1 290 ? 4.66330 37.35694 -18.91112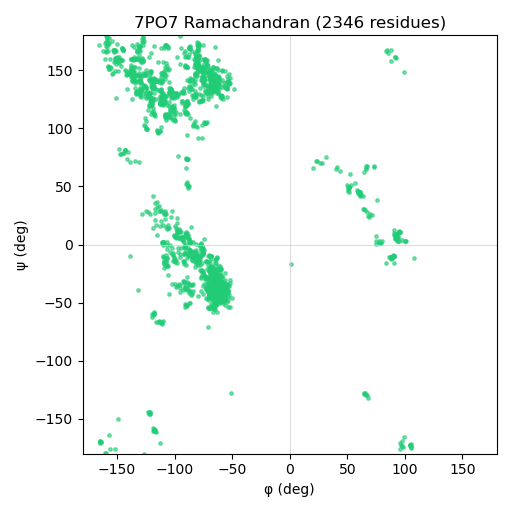 1.000 125.08822 290 LYS B C 1
ATOM 8901 O O . LYS B 1 290 ? 4.44633 37.63287 -20.09721 1.000 124.08630 290 LYS B O 1
ATOM 8920 N N . SER B 1 291 ? 4.82737 36.10124 -18.48739 1.000 125.95801 291 SER B N 1
ATOM 8921 C CA . SER B 1 291 ? 4.69753 34.97841 -19.41104 1.000 127.76638 291 SER B CA 1
ATOM 8922 C C . SER B 1 291 ? 3.29960 34.92700 -20.01597 1.000 128.77499 291 SER B C 1
ATOM 8923 O O . SER B 1 291 ? 3.13972 34.67046 -21.21484 1.000 133.61132 291 SER B O 1
ATOM 8931 N N . ASN B 1 292 ? 2.27359 35.16576 -19.19559 1.000 126.77222 292 ASN B N 1
ATOM 8932 C CA . ASN B 1 292 ? 0.89640 35.15362 -19.68372 1.000 127.56304 292 ASN B CA 1
ATOM 8933 C C . ASN B 1 292 ? 0.62482 36.31321 -20.63603 1.000 131.71075 292 ASN B C 1
ATOM 8934 O O . ASN B 1 292 ? -0.17003 36.16929 -21.57359 1.000 129.99982 292 ASN B O 1
ATOM 8945 N N . GLN B 1 293 ? 1.27551 37.46018 -20.41924 1.000 134.12453 293 GLN B N 1
ATOM 8946 C CA . GLN B 1 293 ? 1.09896 38.61696 -21.29107 1.000 137.08776 293 GLN B CA 1
ATOM 8947 C C . GLN B 1 293 ? 1.69280 38.34982 -22.66286 1.000 148.62139 293 GLN B C 1
ATOM 8948 O O . GLN B 1 293 ? 1.25607 38.94324 -23.65510 1.000 154.84885 293 GLN B O 1
ATOM 8962 N N . GLU B 1 294 ? 2.68010 37.46144 -22.73799 1.000 151.49222 294 GLU B N 1
ATOM 8963 C CA . GLU B 1 294 ? 3.15149 36.92758 -24.00875 1.000 154.67148 294 GLU B CA 1
ATOM 8964 C C . GLU B 1 294 ? 2.13212 35.87278 -24.41417 1.000 151.15625 294 GLU B C 1
ATOM 8965 O O . GLU B 1 294 ? 1.87654 34.93691 -23.64757 1.000 145.87047 294 GLU B O 1
ATOM 8977 N N . SER B 1 295 ? 1.53335 36.01143 -25.59356 1.000 152.63977 295 SER B N 1
ATOM 8978 C CA . SER B 1 295 ? 0.45424 35.09120 -25.94473 1.000 149.49427 295 SER B CA 1
ATOM 8979 C C . SER B 1 295 ? 1.04993 33.74946 -26.34528 1.000 151.79099 295 SER B C 1
ATOM 8980 O O . SER B 1 295 ? 1.34300 33.48663 -27.51489 1.000 154.44169 295 SER B O 1
ATOM 8988 N N . ASP B 1 296 ? 1.17783 32.87203 -25.35665 1.000 150.87615 296 ASP B N 1
ATOM 8989 C CA . ASP B 1 296 ? 1.47175 31.47503 -25.62390 1.000 152.13336 296 ASP B CA 1
ATOM 8990 C C . ASP B 1 296 ? 0.15628 30.73822 -25.84257 1.000 150.82495 296 ASP B C 1
ATOM 8991 O O . ASP B 1 296 ? 0.06016 29.85887 -26.70305 1.000 151.25669 296 ASP B O 1
ATOM 9000 N N . SER B 1 297 ? -0.84615 31.10157 -25.04545 1.000 149.06871 297 SER B N 1
ATOM 9001 C CA . SER B 1 297 ? -2.19312 30.55696 -25.09886 1.000 146.31373 297 SER B CA 1
ATOM 9002 C C . SER B 1 297 ? -3.19863 31.70072 -25.12175 1.000 146.63209 297 SER B C 1
ATOM 9003 O O . SER B 1 297 ? -2.94136 32.78688 -24.59490 1.000 146.77318 297 SER B O 1
ATOM 9011 N N . MET B 1 298 ? -4.35369 31.44378 -25.74008 1.000 146.16011 298 MET B N 1
ATOM 9012 C CA . MET B 1 298 ? -5.44538 32.41199 -25.71593 1.000 144.53035 298 MET B CA 1
ATOM 9013 C C . MET B 1 298 ? -5.96659 32.61616 -24.30050 1.000 139.69702 298 MET B C 1
ATOM 9014 O O . MET B 1 298 ? -6.30127 33.73708 -23.90081 1.000 138.15750 298 MET B O 1
ATOM 9028 N N . PHE B 1 299 ? -6.04724 31.52916 -23.53398 1.000 137.79444 299 PHE B N 1
ATOM 9029 C CA . PHE B 1 299 ? -6.51667 31.56608 -22.15014 1.000 133.84072 299 PHE B CA 1
ATOM 9030 C C . PHE B 1 299 ? -5.63538 32.43786 -21.26356 1.000 134.94926 299 PHE B C 1
ATOM 9031 O O . PHE B 1 299 ? -6.14434 33.09035 -20.34392 1.000 132.14766 299 PHE B O 1
ATOM 9048 N N . LYS B 1 300 ? -4.32205 32.46404 -21.50956 1.000 139.75323 300 LYS B N 1
ATOM 9049 C CA . LYS B 1 300 ? -3.43225 33.25404 -20.66503 1.000 141.65550 300 LYS B CA 1
ATOM 9050 C C . LYS B 1 300 ? -3.76849 34.74170 -20.68656 1.000 142.01801 300 LYS B C 1
ATOM 9051 O O . LYS B 1 300 ? -3.52891 35.43897 -19.69406 1.000 140.93939 300 LYS B O 1
ATOM 9070 N N . LYS B 1 301 ? -4.31296 35.25455 -21.79147 1.000 143.69180 301 LYS B N 1
ATOM 9071 C CA . LYS B 1 301 ? -4.74333 36.64831 -21.79627 1.000 144.03982 301 LYS B CA 1
ATOM 9072 C C . LYS B 1 301 ? -5.83137 36.90407 -20.76056 1.000 136.38885 301 LYS B C 1
ATOM 9073 O O . LYS B 1 301 ? -5.87702 37.98772 -20.16553 1.000 134.84960 301 LYS B O 1
ATOM 9092 N N . LYS B 1 302 ? -6.71559 35.92898 -20.52981 1.000 131.35794 302 LYS B N 1
ATOM 9093 C CA . LYS B 1 302 ? -7.74089 36.09879 -19.50860 1.000 124.95650 302 LYS B CA 1
ATOM 9094 C C . LYS B 1 302 ? -7.13055 36.20702 -18.11374 1.000 122.47800 302 LYS B C 1
ATOM 9095 O O . LYS B 1 302 ? -7.70179 36.86148 -17.23371 1.000 119.16008 302 LYS B O 1
ATOM 9114 N N . MET B 1 303 ? -5.97571 35.57828 -17.89719 1.000 122.12597 303 MET B N 1
ATOM 9115 C CA . MET B 1 303 ? -5.30157 35.56538 -16.59691 1.000 115.85957 303 MET B CA 1
ATOM 9116 C C . MET B 1 303 ? -4.34731 36.74593 -16.42015 1.000 115.61144 303 MET B C 1
ATOM 9117 O O . MET B 1 303 ? -3.16871 36.55650 -16.11791 1.000 113.23407 303 MET B O 1
ATOM 9131 N N . VAL B 1 304 ? -4.83134 37.97034 -16.60706 1.000 115.56458 304 VAL B N 1
ATOM 9132 C CA . VAL B 1 304 ? -3.99604 39.14989 -16.38014 1.000 113.76551 304 VAL B CA 1
ATOM 9133 C C . VAL B 1 304 ? -4.71004 40.14080 -15.46673 1.000 114.80162 304 VAL B C 1
ATOM 9134 O O . VAL B 1 304 ? -5.87660 40.47972 -15.71237 1.000 115.55956 304 VAL B O 1
ATOM 9147 N N . PRO B 1 305 ? -4.06145 40.61828 -14.40299 1.000 114.75747 305 PRO B N 1
ATOM 9148 C CA . PRO B 1 305 ? -4.72592 41.54767 -13.48323 1.000 112.29293 305 PRO B CA 1
ATOM 9149 C C . PRO B 1 305 ? -4.82888 42.95257 -14.05091 1.000 115.40818 305 PRO B C 1
ATOM 9150 O O . PRO B 1 305 ? -3.97810 43.40874 -14.81829 1.000 118.82012 305 PRO B O 1
ATOM 9161 N N . ASP B 1 306 ? -5.90583 43.64126 -13.66231 1.000 115.19762 306 ASP B N 1
ATOM 9162 C CA . ASP B 1 306 ? -6.02647 45.05103 -14.00050 1.000 119.10814 306 ASP B CA 1
ATOM 9163 C C . ASP B 1 306 ? -5.03568 45.89174 -13.19960 1.000 119.50160 306 ASP B C 1
ATOM 9164 O O . ASP B 1 306 ? -4.44173 46.83945 -13.72795 1.000 124.07389 306 ASP B O 1
ATOM 9173 N N . PHE B 1 307 ? -4.85421 45.56075 -11.92028 1.000 111.27091 307 PHE B N 1
ATOM 9174 C CA . PHE B 1 307 ? -3.95670 46.28794 -11.03261 1.000 108.50380 307 PHE B CA 1
ATOM 9175 C C . PHE B 1 307 ? -3.16135 45.27933 -10.21337 1.000 102.62258 307 PHE B C 1
ATOM 9176 O O . PHE B 1 307 ? -3.56876 44.12634 -10.06135 1.000 98.71759 307 PHE B O 1
ATOM 9193 N N . TYR B 1 308 ? -2.01090 45.71032 -9.68835 1.000 106.27377 308 TYR B N 1
ATOM 9194 C CA . TYR B 1 308 ? -1.19154 44.83258 -8.85634 1.000 104.21515 308 TYR B CA 1
ATOM 9195 C C . TYR B 1 308 ? -0.61451 45.57929 -7.66212 1.000 105.45420 308 TYR B C 1
ATOM 9196 O O . TYR B 1 308 ? -0.32294 46.77558 -7.73329 1.000 110.25072 308 TYR B O 1
ATOM 9214 N N . VAL B 1 309 ? -0.46261 44.84454 -6.55480 1.000 100.88357 309 VAL B N 1
ATOM 9215 C CA . VAL B 1 309 ? 0.10604 45.35504 -5.31187 1.000 104.35387 309 VAL B CA 1
ATOM 9216 C C . VAL B 1 309 ? 0.96587 44.25778 -4.69191 1.000 106.98021 309 VAL B C 1
ATOM 9217 O O . VAL B 1 309 ? 0.69910 43.06477 -4.86640 1.000 106.89722 309 VAL B O 1
ATOM 9230 N N . ASP B 1 310 ? 2.01754 44.66528 -3.97424 1.000 110.22608 310 ASP B N 1
ATOM 9231 C CA . ASP B 1 310 ? 2.83841 43.69117 -3.25945 1.000 110.93038 310 ASP B CA 1
ATOM 9232 C C . ASP B 1 310 ? 2.06399 43.06649 -2.10344 1.000 107.15176 310 ASP B C 1
ATOM 9233 O O . ASP B 1 310 ? 2.17187 41.86058 -1.85360 1.000 104.52499 310 ASP B O 1
ATOM 9242 N N . SER B 1 311 ? 1.28246 43.87411 -1.38820 1.000 109.19642 311 SER B N 1
ATOM 9243 C CA . SER B 1 311 ? 0.45169 43.40369 -0.28894 1.000 106.54967 311 SER B CA 1
ATOM 9244 C C . SER B 1 311 ? -0.78235 44.28846 -0.20908 1.000 103.45529 311 SER B C 1
ATOM 9245 O O . SER B 1 311 ? -0.78337 45.42056 -0.69720 1.000 104.40284 311 SER B O 1
ATOM 9253 N N . ILE B 1 312 ? -1.84508 43.76447 0.40964 1.000 101.82613 312 ILE B N 1
ATOM 9254 C CA . ILE B 1 312 ? -3.04516 44.57669 0.56577 1.000 102.14600 312 ILE B CA 1
ATOM 9255 C C . ILE B 1 312 ? -2.79035 45.70561 1.55669 1.000 101.59266 312 ILE B C 1
ATOM 9256 O O . ILE B 1 312 ? -3.50794 46.71401 1.54733 1.000 99.96545 312 ILE B O 1
ATOM 9272 N N . ALA B 1 313 ? -1.76159 45.57303 2.39902 1.000 101.04558 313 ALA B N 1
ATOM 9273 C CA . ALA B 1 313 ? -1.39056 46.66859 3.28332 1.000 101.75268 313 ALA B CA 1
ATOM 9274 C C . ALA B 1 313 ? -1.01813 47.90792 2.48427 1.000 103.44341 313 ALA B C 1
ATOM 9275 O O . ALA B 1 313 ? -1.11097 49.02612 3.00599 1.000 106.49662 313 ALA B O 1
ATOM 9282 N N . ASP B 1 314 ? -0.65661 47.73251 1.20921 1.000 103.30257 314 ASP B N 1
ATOM 9283 C CA . ASP B 1 314 ? -0.33143 48.86388 0.35440 1.000 112.04741 314 ASP B CA 1
ATOM 9284 C C . ASP B 1 314 ? -1.52689 49.77524 0.12274 1.000 111.81437 314 ASP B C 1
ATOM 9285 O O . ASP B 1 314 ? -1.34745 50.91151 -0.32819 1.000 115.99675 314 ASP B O 1
ATOM 9294 N N . LEU B 1 315 ? -2.73865 49.30907 0.41980 1.000 107.78613 315 LEU B N 1
ATOM 9295 C CA . LEU B 1 315 ? -3.92214 50.14849 0.30495 1.000 111.17419 315 LEU B CA 1
ATOM 9296 C C . LEU B 1 315 ? -4.20174 50.97297 1.55451 1.000 115.40562 315 LEU B C 1
ATOM 9297 O O . LEU B 1 315 ? -5.09630 51.82524 1.51907 1.000 119.69074 315 LEU B O 1
ATOM 9313 N N . LEU B 1 316 ? -3.47328 50.75224 2.64981 1.000 114.83935 316 LEU B N 1
ATOM 9314 C CA . LEU B 1 316 ? -3.76195 51.49996 3.86903 1.000 119.34926 316 LEU B CA 1
ATOM 9315 C C . LEU B 1 316 ? -3.58031 53.00719 3.71889 1.000 126.48047 316 LEU B C 1
ATOM 9316 O O . LEU B 1 316 ? -4.39246 53.75564 4.29030 1.000 129.16684 316 LEU B O 1
ATOM 9332 N N . PRO B 1 317 ? -2.57732 53.51885 2.99585 1.000 129.40728 317 PRO B N 1
ATOM 9333 C CA . PRO B 1 317 ? -2.47842 54.98219 2.84809 1.000 134.64625 317 PRO B CA 1
ATOM 9334 C C . PRO B 1 317 ? -3.70648 55.61642 2.21717 1.000 136.50457 317 PRO B C 1
ATOM 9335 O O . PRO B 1 317 ? -4.09401 56.72554 2.60685 1.000 138.03742 317 PRO B O 1
ATOM 9346 N N . ALA B 1 318 ? -4.33486 54.94098 1.25207 1.000 135.91679 318 ALA B N 1
ATOM 9347 C CA . ALA B 1 318 ? -5.50102 55.49153 0.57600 1.000 137.87597 318 ALA B CA 1
ATOM 9348 C C . ALA B 1 318 ? -6.77831 55.35631 1.39095 1.000 137.74217 318 ALA B C 1
ATOM 9349 O O . ALA B 1 318 ? -7.76269 56.04412 1.09601 1.000 138.86788 318 ALA B O 1
ATOM 9356 N N . LEU B 1 319 ? -6.77825 54.52690 2.42795 1.000 137.63881 319 LEU B N 1
ATOM 9357 C CA . LEU B 1 319 ? -7.96911 54.34056 3.23772 1.000 136.51522 319 LEU B CA 1
ATOM 9358 C C . LEU B 1 319 ? -8.02154 55.33610 4.38046 1.000 138.98208 319 LEU B C 1
ATOM 9359 O O . LEU B 1 319 ? -9.11487 55.71313 4.82112 1.000 138.73925 319 LEU B O 1
ATOM 9375 N N . GLN B 1 320 ? -6.86854 55.79880 4.84092 1.000 138.88755 320 GLN B N 1
ATOM 9376 C CA . GLN B 1 320 ? -6.81958 56.87543 5.81396 1.000 138.80416 320 GLN B CA 1
ATOM 9377 C C . GLN B 1 320 ? -7.25169 58.18339 5.15694 1.000 138.07656 320 GLN B C 1
ATOM 9378 O O . GLN B 1 320 ? -8.44115 58.47851 5.04701 1.000 134.07169 320 GLN B O 1
ATOM 9392 N N . ALA C 1 11 ? 10.00273 -23.34542 15.47526 1.000 79.67901 11 ALA C N 1
ATOM 9393 C CA . ALA C 1 11 ? 9.19264 -23.60976 16.65844 1.000 77.98289 11 ALA C CA 1
ATOM 9394 C C . ALA C 1 11 ? 7.71332 -23.61137 16.29106 1.000 83.41862 11 ALA C C 1
ATOM 9395 O O . ALA C 1 11 ? 7.15662 -22.56886 15.94036 1.000 85.75148 11 ALA C O 1
ATOM 9401 N N . ARG C 1 12 ? 7.07561 -24.78223 16.37234 1.000 84.10253 12 ARG C N 1
ATOM 9402 C CA . ARG C 1 12 ? 5.68689 -24.91788 15.96418 1.000 87.50694 12 ARG C CA 1
ATOM 9403 C C . ARG C 1 12 ? 4.80381 -25.45187 17.08282 1.000 81.57025 12 ARG C C 1
ATOM 9404 O O . ARG C 1 12 ? 3.75411 -26.03224 16.81652 1.000 87.18304 12 ARG C O 1
ATOM 9425 N N . CYS C 1 13 ? 5.19233 -25.19390 18.33708 1.000 73.69736 13 CYS C N 1
ATOM 9426 C CA . CYS C 1 13 ? 4.49673 -25.73674 19.50061 1.000 69.44044 13 CYS C CA 1
ATOM 9427 C C . CYS C 1 13 ? 3.78553 -27.03509 19.15396 1.000 64.66555 13 CYS C C 1
ATOM 9428 O O . CYS C 1 13 ? 2.54923 -27.07384 19.08787 1.000 71.47134 13 CYS C O 1
ATOM 9436 N N . VAL C 1 14 ? 4.55119 -28.09680 18.91367 1.000 56.55702 14 VAL C N 1
ATOM 9437 C CA . VAL C 1 14 ? 4.01604 -29.40384 18.55052 1.000 58.94862 14 VAL C CA 1
ATOM 9438 C C . VAL C 1 14 ? 3.68893 -30.17301 19.82336 1.000 51.26232 14 VAL C C 1
ATOM 9439 O O . VAL C 1 14 ? 4.42973 -30.11172 20.81072 1.000 47.54903 14 VAL C O 1
ATOM 9452 N N . ARG C 1 15 ? 2.58295 -30.91358 19.80609 1.000 55.62430 15 ARG C N 1
ATOM 9453 C CA . ARG C 1 15 ? 2.23294 -31.72099 20.96507 1.000 58.67212 15 ARG C CA 1
ATOM 9454 C C . ARG C 1 15 ? 3.20854 -32.88352 21.04942 1.000 57.65945 15 ARG C C 1
ATOM 9455 O O . ARG C 1 15 ? 3.36339 -33.64315 20.08968 1.000 60.27657 15 ARG C O 1
ATOM 9476 N N . LEU C 1 16 ? 3.86304 -33.02779 22.20046 1.000 54.48693 16 LEU C N 1
ATOM 9477 C CA . LEU C 1 16 ? 4.88055 -34.06412 22.35124 1.000 57.71729 16 LEU C CA 1
ATOM 9478 C C . LEU C 1 16 ? 4.13227 -35.33622 22.71507 1.000 64.61807 16 LEU C C 1
ATOM 9479 O O . LEU C 1 16 ? 3.71118 -35.52346 23.86076 1.000 66.69584 16 LEU C O 1
ATOM 9495 N N . SER C 1 17 ? 3.98135 -36.22057 21.73944 1.000 66.25395 17 SER C N 1
ATOM 9496 C CA . SER C 1 17 ? 3.37702 -37.52268 21.95273 1.000 62.45573 17 SER C CA 1
ATOM 9497 C C . SER C 1 17 ? 4.48190 -38.50937 22.30503 1.000 62.56613 17 SER C C 1
ATOM 9498 O O . SER C 1 17 ? 5.67302 -38.21982 22.16415 1.000 61.28600 17 SER C O 1
ATOM 9506 N N . ALA C 1 18 ? 4.08110 -39.67855 22.80321 1.000 61.29460 18 ALA C N 1
ATOM 9507 C CA . ALA C 1 18 ? 5.06496 -40.63323 23.29810 1.000 52.98058 18 ALA C CA 1
ATOM 9508 C C . ALA C 1 18 ? 6.12961 -40.92336 22.24718 1.000 51.37471 18 ALA C C 1
ATOM 9509 O O . ALA C 1 18 ? 7.31935 -41.02331 22.56949 1.000 51.27815 18 ALA C O 1
ATOM 9516 N N . GLU C 1 19 ? 5.72676 -41.02330 20.97814 1.000 53.38713 19 GLU C N 1
ATOM 9517 C CA . GLU C 1 19 ? 6.69081 -41.23938 19.90333 1.000 60.57144 19 GLU C CA 1
ATOM 9518 C C . GLU C 1 19 ? 7.63407 -40.04939 19.75724 1.000 57.74316 19 GLU C C 1
ATOM 9519 O O . GLU C 1 19 ? 8.86551 -40.21014 19.72548 1.000 62.49058 19 GLU C O 1
ATOM 9531 N N . ARG C 1 20 ? 7.07003 -38.84134 19.66390 1.000 57.10065 20 ARG C N 1
ATOM 9532 C CA . ARG C 1 20 ? 7.89715 -37.64841 19.54365 1.000 57.01724 20 ARG C CA 1
ATOM 9533 C C . ARG C 1 20 ? 8.80734 -37.48815 20.75241 1.000 55.46286 20 ARG C C 1
ATOM 9534 O O . ARG C 1 20 ? 9.97975 -37.11490 20.61221 1.000 54.96004 20 ARG C O 1
ATOM 9555 N N . ALA C 1 21 ? 8.28547 -37.76905 21.94998 1.000 55.52147 21 ALA C N 1
ATOM 9556 C CA . ALA C 1 21 ? 9.10049 -37.66200 23.15436 1.000 50.96326 21 ALA C CA 1
ATOM 9557 C C . ALA C 1 21 ? 10.24612 -38.66515 23.13867 1.000 52.07002 21 ALA C C 1
ATOM 9558 O O . ALA C 1 21 ? 11.35902 -38.34357 23.56014 1.000 53.91758 21 ALA C O 1
ATOM 9565 N N . LYS C 1 22 ? 9.99011 -39.89626 22.68649 1.000 53.11683 22 LYS C N 1
ATOM 9566 C CA . LYS C 1 22 ? 11.05960 -40.88999 22.62944 1.000 54.49521 22 LYS C CA 1
ATOM 9567 C C . LYS C 1 22 ? 12.15976 -40.43582 21.67519 1.000 53.37379 22 LYS C C 1
ATOM 9568 O O . LYS C 1 22 ? 13.35126 -40.50690 22.00744 1.000 58.47896 22 LYS C O 1
ATOM 9587 N N . LEU C 1 23 ? 11.77844 -39.92768 20.49901 1.000 49.18537 23 LEU C N 1
ATOM 9588 C CA . LEU C 1 23 ? 12.77554 -39.42023 19.55263 1.000 54.32524 23 LEU C CA 1
ATOM 9589 C C . LEU C 1 23 ? 13.56902 -38.25793 20.15896 1.000 54.50874 23 LEU C C 1
ATOM 9590 O O . LEU C 1 23 ? 14.81074 -38.24134 20.12778 1.000 60.24006 23 LEU C O 1
ATOM 9606 N N . LEU C 1 24 ? 12.86150 -37.30011 20.77238 1.000 51.57183 24 LEU C N 1
ATOM 9607 C CA . LEU C 1 24 ? 13.51965 -36.15830 21.40170 1.000 50.82548 24 LEU C CA 1
ATOM 9608 C C . LEU C 1 24 ? 14.49375 -36.60134 22.48351 1.000 54.71921 24 LEU C C 1
ATOM 9609 O O . LEU C 1 24 ? 15.64842 -36.15969 22.51303 1.000 57.00749 24 LEU C O 1
ATOM 9625 N N . LEU C 1 25 ? 14.05230 -37.48672 23.37574 1.000 53.69823 25 LEU C N 1
ATOM 9626 C CA . LEU C 1 25 ? 14.91646 -37.94556 24.45348 1.000 49.86843 25 LEU C CA 1
ATOM 9627 C C . LEU C 1 25 ? 16.13423 -38.66849 23.89941 1.000 46.38383 25 LEU C C 1
ATOM 9628 O O . LEU C 1 25 ? 17.23012 -38.57793 24.46380 1.000 40.04229 25 LEU C O 1
ATOM 9644 N N . ALA C 1 26 ? 15.96364 -39.40535 22.79461 1.000 52.68458 26 ALA C N 1
ATOM 9645 C CA . ALA C 1 26 ? 17.12117 -40.01758 22.15375 1.000 56.34542 26 ALA C CA 1
ATOM 9646 C C . ALA C 1 26 ? 18.11803 -38.94746 21.73305 1.000 64.45676 26 ALA C C 1
ATOM 9647 O O . ALA C 1 26 ? 19.33467 -39.15214 21.81777 1.000 68.56226 26 ALA C O 1
ATOM 9654 N N . GLU C 1 27 ? 17.62142 -37.79071 21.28479 1.000 68.73923 27 GLU C N 1
ATOM 9655 C CA . GLU C 1 27 ? 18.53070 -36.73847 20.83099 1.000 70.24682 27 GLU C CA 1
ATOM 9656 C C . GLU C 1 27 ? 19.20089 -35.94375 21.95730 1.000 65.05312 27 GLU C C 1
ATOM 9657 O O . GLU C 1 27 ? 20.25861 -35.35231 21.71351 1.000 65.69040 27 GLU C O 1
ATOM 9669 N N . VAL C 1 28 ? 18.63751 -35.90606 23.17133 1.000 59.78516 28 VAL C N 1
ATOM 9670 C CA . VAL C 1 28 ? 19.13986 -35.03672 24.23706 1.000 51.56643 28 VAL C CA 1
ATOM 9671 C C . VAL C 1 28 ? 19.78312 -35.85380 25.35289 1.000 50.90464 28 VAL C C 1
ATOM 9672 O O . VAL C 1 28 ? 19.29143 -36.92615 25.72671 1.000 56.68632 28 VAL C O 1
ATOM 9685 N N . ASP C 1 29 ? 20.89307 -35.32821 25.88459 1.000 47.68374 29 ASP C N 1
ATOM 9686 C CA . ASP C 1 29 ? 21.56759 -35.88343 27.04861 1.000 49.14316 29 ASP C CA 1
ATOM 9687 C C . ASP C 1 29 ? 21.37724 -35.05234 28.31261 1.000 41.40398 29 ASP C C 1
ATOM 9688 O O . ASP C 1 29 ? 21.62823 -35.56483 29.40807 1.000 42.15637 29 ASP C O 1
ATOM 9697 N N . THR C 1 30 ? 20.96398 -33.78757 28.19044 1.000 36.63318 30 THR C N 1
ATOM 9698 C CA . THR C 1 30 ? 20.76959 -32.90736 29.33679 1.000 32.37555 30 THR C CA 1
ATOM 9699 C C . THR C 1 30 ? 19.40034 -32.24050 29.26184 1.000 34.60636 30 THR C C 1
ATOM 9700 O O . THR C 1 30 ? 18.99206 -31.75291 28.20100 1.000 41.97488 30 THR C O 1
ATOM 9711 N N . LEU C 1 31 ? 18.69631 -32.23388 30.39147 1.000 31.63914 31 LEU C N 1
ATOM 9712 C CA . LEU C 1 31 ? 17.40832 -31.57323 30.54352 1.000 37.20501 31 LEU C CA 1
ATOM 9713 C C . LEU C 1 31 ? 17.52285 -30.52550 31.64396 1.000 37.04294 31 LEU C C 1
ATOM 9714 O O . LEU C 1 31 ? 17.95444 -30.83309 32.76080 1.000 35.53255 31 LEU C O 1
ATOM 9730 N N . LEU C 1 32 ? 17.15990 -29.28891 31.32031 1.000 37.63219 32 LEU C N 1
ATOM 9731 C CA . LEU C 1 32 ? 17.19873 -28.17312 32.25347 1.000 36.77919 32 LEU C CA 1
ATOM 9732 C C . LEU C 1 32 ? 15.77218 -27.73591 32.54590 1.000 38.75843 32 LEU C C 1
ATOM 9733 O O . LEU C 1 32 ? 15.02818 -27.41278 31.61925 1.000 41.99422 32 LEU C O 1
ATOM 9749 N N . PHE C 1 33 ? 15.41382 -27.67469 33.82749 1.000 40.62557 33 PHE C N 1
ATOM 9750 C CA . PHE C 1 33 ? 14.04236 -27.45593 34.25689 1.000 38.37453 33 PHE C CA 1
ATOM 9751 C C . PHE C 1 33 ? 13.89886 -26.14556 35.01787 1.000 44.17720 33 PHE C C 1
ATOM 9752 O O . PHE C 1 33 ? 14.77503 -25.77035 35.80173 1.000 44.51533 33 PHE C O 1
ATOM 9769 N N . ASN C 1 34 ? 12.78761 -25.45607 34.77946 1.000 51.31678 34 ASN C N 1
ATOM 9770 C CA . ASN C 1 34 ? 12.30597 -24.44765 35.70567 1.000 53.60000 34 ASN C CA 1
ATOM 9771 C C . ASN C 1 34 ? 11.56554 -25.17179 36.82284 1.000 55.85254 34 ASN C C 1
ATOM 9772 O O . ASN C 1 34 ? 10.97545 -26.23095 36.60321 1.000 60.64491 34 ASN C O 1
ATOM 9783 N N . CYS C 1 35 ? 11.63654 -24.62637 38.03625 1.000 52.01795 35 CYS C N 1
ATOM 9784 C CA . CYS C 1 35 ? 11.12972 -25.37608 39.17956 1.000 48.73837 35 CYS C CA 1
ATOM 9785 C C . CYS C 1 35 ? 9.66014 -25.10622 39.48415 1.000 45.13669 35 CYS C C 1
ATOM 9786 O O . CYS C 1 35 ? 8.85494 -26.04566 39.51924 1.000 45.88134 35 CYS C O 1
ATOM 9794 N N . ASP C 1 36 ? 9.27116 -23.84982 39.65749 1.000 50.65647 36 ASP C N 1
ATOM 9795 C CA . ASP C 1 36 ? 7.90724 -23.55160 40.07149 1.000 54.20841 36 ASP C CA 1
ATOM 9796 C C . ASP C 1 36 ? 6.99716 -23.56502 38.84968 1.000 51.13396 36 ASP C C 1
ATOM 9797 O O . ASP C 1 36 ? 7.26980 -22.88950 37.85170 1.000 52.63349 36 ASP C O 1
ATOM 9806 N N . GLY C 1 37 ? 5.91700 -24.34167 38.92900 1.000 54.08511 37 GLY C N 1
ATOM 9807 C CA . GLY C 1 37 ? 5.01387 -24.52524 37.81533 1.000 53.17997 37 GLY C CA 1
ATOM 9808 C C . GLY C 1 37 ? 5.35008 -25.69089 36.91307 1.000 46.40000 37 GLY C C 1
ATOM 9809 O O . GLY C 1 37 ? 4.53553 -26.04123 36.04787 1.000 47.81874 37 GLY C O 1
ATOM 9813 N N . VAL C 1 38 ? 6.51708 -26.30653 37.09069 1.000 44.42027 38 VAL C N 1
ATOM 9814 C CA . VAL C 1 38 ? 6.94854 -27.43122 36.26889 1.000 45.11941 38 VAL C CA 1
ATOM 9815 C C . VAL C 1 38 ? 7.11401 -28.63602 37.18746 1.000 50.20484 38 VAL C C 1
ATOM 9816 O O . VAL C 1 38 ? 6.46565 -29.67170 37.00129 1.000 55.04014 38 VAL C O 1
ATOM 9829 N N . LEU C 1 39 ? 7.98723 -28.50346 38.18710 1.000 50.31198 39 LEU C N 1
ATOM 9830 C CA . LEU C 1 39 ? 8.25026 -29.58100 39.12976 1.000 45.50408 39 LEU C CA 1
ATOM 9831 C C . LEU C 1 39 ? 7.33893 -29.52289 40.35032 1.000 44.74501 39 LEU C C 1
ATOM 9832 O O . LEU C 1 39 ? 6.93025 -30.56942 40.86496 1.000 45.48375 39 LEU C O 1
ATOM 9848 N N . TRP C 1 40 ? 7.02601 -28.32617 40.84259 1.000 45.12992 40 TRP C N 1
ATOM 9849 C CA . TRP C 1 40 ? 6.18600 -28.19692 42.02544 1.000 49.06273 40 TRP C CA 1
ATOM 9850 C C . TRP C 1 40 ? 5.42246 -26.88472 41.98784 1.000 49.17981 40 TRP C C 1
ATOM 9851 O O . TRP C 1 40 ? 5.81148 -25.93209 41.30908 1.000 48.22120 40 TRP C O 1
ATOM 9872 N N . ARG C 1 41 ? 4.31687 -26.85445 42.72658 1.000 52.19219 41 ARG C N 1
ATOM 9873 C CA . ARG C 1 41 ? 3.56374 -25.63019 42.96567 1.000 56.91258 41 ARG C CA 1
ATOM 9874 C C . ARG C 1 41 ? 3.62097 -25.39077 44.46909 1.000 59.86241 41 ARG C C 1
ATOM 9875 O O . ARG C 1 41 ? 3.00891 -26.13708 45.24175 1.000 62.52002 41 ARG C O 1
ATOM 9896 N N . GLY C 1 42 ? 4.34220 -24.35197 44.88371 1.000 61.73864 42 GLY C N 1
ATOM 9897 C CA . GLY C 1 42 ? 4.58074 -24.16389 46.30482 1.000 63.91188 42 GLY C CA 1
ATOM 9898 C C . GLY C 1 42 ? 5.42871 -25.29376 46.86017 1.000 61.07111 42 GLY C C 1
ATOM 9899 O O . GLY C 1 42 ? 6.50037 -25.61778 46.33671 1.000 58.57926 42 GLY C O 1
ATOM 9903 N N . GLU C 1 43 ? 4.93577 -25.90990 47.93456 1.000 64.00313 43 GLU C N 1
ATOM 9904 C CA . GLU C 1 43 ? 5.59657 -27.03386 48.58364 1.000 68.17485 43 GLU C CA 1
ATOM 9905 C C . GLU C 1 43 ? 5.04974 -28.38055 48.12841 1.000 61.99007 43 GLU C C 1
ATOM 9906 O O . GLU C 1 43 ? 5.44463 -29.41588 48.67442 1.000 61.19243 43 GLU C O 1
ATOM 9918 N N . THR C 1 44 ? 4.15462 -28.38862 47.14539 1.000 57.44870 44 THR C N 1
ATOM 9919 C CA . THR C 1 44 ? 3.51588 -29.60396 46.65731 1.000 53.71589 44 THR C CA 1
ATOM 9920 C C . THR C 1 44 ? 4.01678 -29.91230 45.25543 1.000 50.99513 44 THR C C 1
ATOM 9921 O O . THR C 1 44 ? 3.98232 -29.04535 44.37655 1.000 51.75375 44 THR C O 1
ATOM 9932 N N . ALA C 1 45 ? 4.47657 -31.14404 45.04958 1.000 49.97330 45 ALA C N 1
ATOM 9933 C CA . ALA C 1 45 ? 5.03674 -31.52656 43.76227 1.000 46.95477 45 ALA C CA 1
ATOM 9934 C C . ALA C 1 45 ? 3.93157 -31.69250 42.72611 1.000 50.37484 45 ALA C C 1
ATOM 9935 O O . ALA C 1 45 ? 2.79722 -32.06045 43.04573 1.000 58.14742 45 ALA C O 1
ATOM 9942 N N . VAL C 1 46 ? 4.27144 -31.41095 41.47535 1.000 44.83788 46 VAL C N 1
ATOM 9943 C CA . VAL C 1 46 ? 3.33938 -31.65946 40.36877 1.000 48.62949 46 VAL C CA 1
ATOM 9944 C C . VAL C 1 46 ? 3.13316 -33.16451 40.23484 1.000 50.00717 46 VAL C C 1
ATOM 9945 O O . VAL C 1 46 ? 4.12054 -33.91993 40.22765 1.000 48.29365 46 VAL C O 1
ATOM 9958 N N . PRO C 1 47 ? 1.89774 -33.65401 40.12690 1.000 52.41091 47 PRO C N 1
ATOM 9959 C CA . PRO C 1 47 ? 1.68978 -35.10954 40.12662 1.000 52.72194 47 PRO C CA 1
ATOM 9960 C C . PRO C 1 47 ? 2.43525 -35.78071 38.98446 1.000 58.10311 47 PRO C C 1
ATOM 9961 O O . PRO C 1 47 ? 2.30441 -35.39513 37.82053 1.000 62.54725 47 PRO C O 1
ATOM 9972 N N . GLY C 1 48 ? 3.22276 -36.79666 39.33202 1.000 55.03332 48 GLY C N 1
ATOM 9973 C CA . GLY C 1 48 ? 3.98218 -37.54931 38.36179 1.000 50.48255 48 GLY C CA 1
ATOM 9974 C C . GLY C 1 48 ? 5.34935 -36.98329 38.05447 1.000 46.55920 48 GLY C C 1
ATOM 9975 O O . GLY C 1 48 ? 6.15451 -37.66975 37.41100 1.000 45.01033 48 GLY C O 1
ATOM 9979 N N . ALA C 1 49 ? 5.64051 -35.75453 38.49689 1.000 43.65843 49 ALA C N 1
ATOM 9980 C CA . ALA C 1 49 ? 6.93663 -35.14919 38.19441 1.000 40.77308 49 ALA C CA 1
ATOM 9981 C C . ALA C 1 49 ? 8.08041 -35.85479 38.91259 1.000 40.85021 49 ALA C C 1
ATOM 9982 O O . ALA C 1 49 ? 9.11925 -36.11305 38.27386 1.000 48.86233 49 ALA C O 1
ATOM 9989 N N . PRO C 1 50 ? 7.98022 -36.18156 40.20820 1.000 41.21971 50 PRO C N 1
ATOM 9990 C CA . PRO C 1 50 ? 9.09586 -36.88591 40.86596 1.000 40.86173 50 PRO C CA 1
ATOM 9991 C C . PRO C 1 50 ? 9.43784 -38.18739 40.17066 1.000 42.08585 50 PRO C C 1
ATOM 9992 O O . PRO C 1 50 ? 10.62244 -38.48832 39.94859 1.000 42.64564 50 PRO C O 1
ATOM 10003 N N . GLU C 1 51 ? 8.41471 -38.96315 39.80086 1.000 45.00559 51 GLU C N 1
ATOM 10004 C CA . GLU C 1 51 ? 8.64882 -40.19746 39.06769 1.000 51.19268 51 GLU C CA 1
ATOM 10005 C C . GLU C 1 51 ? 9.34685 -39.91090 37.74443 1.000 47.74116 51 GLU C C 1
ATOM 10006 O O . GLU C 1 51 ? 10.27080 -40.63280 37.34543 1.000 41.95187 51 GLU C O 1
ATOM 10018 N N . THR C 1 52 ? 8.93702 -38.83768 37.06574 1.000 42.25673 52 THR C N 1
ATOM 10019 C CA . THR C 1 52 ? 9.48342 -38.53889 35.74871 1.000 41.14926 52 THR C CA 1
ATOM 10020 C C . THR C 1 52 ? 10.97006 -38.22731 35.84272 1.000 43.87721 52 THR C C 1
ATOM 10021 O O . THR C 1 52 ? 11.77899 -38.73564 35.05601 1.000 50.02762 52 THR C O 1
ATOM 10032 N N . LEU C 1 53 ? 11.35513 -37.40528 36.82352 1.000 44.03532 53 LEU C N 1
ATOM 10033 C CA . LEU C 1 53 ? 12.76349 -37.03526 36.94981 1.000 41.05484 53 LEU C CA 1
ATOM 10034 C C . LEU C 1 53 ? 13.61244 -38.19789 37.45093 1.000 42.53902 53 LEU C C 1
ATOM 10035 O O . LEU C 1 53 ? 14.75620 -38.36824 37.00802 1.000 45.84515 53 LEU C O 1
ATOM 10051 N N . ARG C 1 54 ? 13.08462 -39.01426 38.36819 1.000 33.80505 54 ARG C N 1
ATOM 10052 C CA . ARG C 1 54 ? 13.83650 -40.19602 38.77256 1.000 32.73375 54 ARG C CA 1
ATOM 10053 C C . ARG C 1 54 ? 14.07308 -41.11445 37.57540 1.000 36.12796 54 ARG C C 1
ATOM 10054 O O . ARG C 1 54 ? 15.16786 -41.67301 37.41274 1.000 38.43430 54 ARG C O 1
ATOM 10075 N N . ALA C 1 55 ? 13.06034 -41.26802 36.71373 1.000 40.37981 55 ALA C N 1
ATOM 10076 C CA . ALA C 1 55 ? 13.22190 -42.09575 35.52291 1.000 44.75725 55 ALA C CA 1
ATOM 10077 C C . ALA C 1 55 ? 14.25936 -41.50297 34.57927 1.000 40.06604 55 ALA C C 1
ATOM 10078 O O . ALA C 1 55 ? 15.07805 -42.23177 34.00947 1.000 38.91912 55 ALA C O 1
ATOM 10085 N N . LEU C 1 56 ? 14.24643 -40.17857 34.40333 1.000 36.23717 56 LEU C N 1
ATOM 10086 C CA . LEU C 1 56 ? 15.26070 -39.54187 33.56642 1.000 33.35109 56 LEU C CA 1
ATOM 10087 C C . LEU C 1 56 ? 16.65890 -39.80268 34.11140 1.000 34.87581 56 LEU C C 1
ATOM 10088 O O . LEU C 1 56 ? 17.59647 -40.06170 33.34708 1.000 38.04662 56 LEU C O 1
ATOM 10104 N N . ARG C 1 57 ? 16.81662 -39.73578 35.43497 1.000 40.27520 57 ARG C N 1
ATOM 10105 C CA . ARG C 1 57 ? 18.10849 -40.03320 36.04315 1.000 37.72085 57 ARG C CA 1
ATOM 10106 C C . ARG C 1 57 ? 18.52868 -41.47267 35.78893 1.000 39.01048 57 ARG C C 1
ATOM 10107 O O . ARG C 1 57 ? 19.69598 -41.73945 35.47740 1.000 42.31003 57 ARG C O 1
ATOM 10128 N N . ALA C 1 58 ? 17.59057 -42.41654 35.90399 1.000 44.79222 58 ALA C N 1
ATOM 10129 C CA . ALA C 1 58 ? 17.93078 -43.81784 35.67418 1.000 44.83887 58 ALA C CA 1
ATOM 10130 C C . ALA C 1 58 ? 18.34881 -44.06528 34.22973 1.000 52.20816 58 ALA C C 1
ATOM 10131 O O . ALA C 1 58 ? 19.19762 -44.92556 33.96664 1.000 54.61277 58 ALA C O 1
ATOM 10138 N N . ARG C 1 59 ? 17.75412 -43.34182 33.28327 1.000 53.38521 59 ARG C N 1
ATOM 10139 C CA . ARG C 1 59 ? 18.07809 -43.49825 31.87141 1.000 57.22602 59 ARG C CA 1
ATOM 10140 C C . ARG C 1 59 ? 19.38216 -42.81326 31.48279 1.000 56.89170 59 ARG C C 1
ATOM 10141 O O . ARG C 1 59 ? 19.77069 -42.87902 30.31075 1.000 64.55819 59 ARG C O 1
ATOM 10162 N N . GLY C 1 60 ? 20.05809 -42.16062 32.42370 1.000 52.10139 60 GLY C N 1
ATOM 10163 C CA . GLY C 1 60 ? 21.33391 -41.53114 32.15870 1.000 52.16315 60 GLY C CA 1
ATOM 10164 C C . GLY C 1 60 ? 21.27366 -40.07557 31.75985 1.000 47.74435 60 GLY C C 1
ATOM 10165 O O . GLY C 1 60 ? 22.31579 -39.50179 31.42327 1.000 49.95183 60 GLY C O 1
ATOM 10169 N N . LYS C 1 61 ? 20.09660 -39.45871 31.78481 1.000 44.35080 61 LYS C N 1
ATOM 10170 C CA . LYS C 1 61 ? 19.97839 -38.05329 31.43228 1.000 40.16049 61 LYS C CA 1
ATOM 10171 C C . LYS C 1 61 ? 20.48913 -37.18754 32.57788 1.000 37.50262 61 LYS C C 1
ATOM 10172 O O . LYS C 1 61 ? 20.25863 -37.49016 33.75264 1.000 42.46392 61 LYS C O 1
ATOM 10191 N N . ARG C 1 62 ? 21.17803 -36.10232 32.23282 1.000 32.73766 62 ARG C N 1
ATOM 10192 C CA . ARG C 1 62 ? 21.67771 -35.16100 33.22582 1.000 35.04333 62 ARG C CA 1
ATOM 10193 C C . ARG C 1 62 ? 20.67122 -34.04376 33.44527 1.000 38.57945 62 ARG C C 1
ATOM 10194 O O . ARG C 1 62 ? 20.19443 -33.43807 32.48513 1.000 35.03759 62 ARG C O 1
ATOM 10215 N N . LEU C 1 63 ? 20.38644 -33.74794 34.70925 1.000 43.65717 63 LEU C N 1
ATOM 10216 C CA . LEU C 1 63 ? 19.35098 -32.79445 35.07291 1.000 37.13182 63 LEU C CA 1
ATOM 10217 C C . LEU C 1 63 ? 19.95684 -31.54625 35.69344 1.000 41.81763 63 LEU C C 1
ATOM 10218 O O . LEU C 1 63 ? 20.84916 -31.63316 36.54497 1.000 41.34376 63 LEU C O 1
ATOM 10234 N N . GLY C 1 64 ? 19.48829 -30.39004 35.22540 1.000 42.35112 64 GLY C N 1
ATOM 10235 C CA . GLY C 1 64 ? 19.83338 -29.12637 35.83000 1.000 38.45541 64 GLY C CA 1
ATOM 10236 C C . GLY C 1 64 ? 18.55671 -28.35577 36.09829 1.000 31.84280 64 GLY C C 1
ATOM 10237 O O . GLY C 1 64 ? 17.51824 -28.61765 35.49748 1.000 32.62625 64 GLY C O 1
ATOM 10241 N N . PHE C 1 65 ? 18.63820 -27.40803 37.02670 1.000 30.15249 65 PHE C N 1
ATOM 10242 C CA . PHE C 1 65 ? 17.46275 -26.64958 37.43842 1.000 28.81014 65 PHE C CA 1
ATOM 10243 C C . PHE C 1 65 ? 17.80994 -25.17006 37.45373 1.000 33.71605 65 PHE C C 1
ATOM 10244 O O . PHE C 1 65 ? 18.84112 -24.77120 38.00563 1.000 40.36708 65 PHE C O 1
ATOM 10261 N N . ILE C 1 66 ? 16.94901 -24.36656 36.83243 1.000 36.92353 66 ILE C N 1
ATOM 10262 C CA . ILE C 1 66 ? 17.16039 -22.93414 36.66724 1.000 37.48321 66 ILE C CA 1
ATOM 10263 C C . ILE C 1 66 ? 15.96829 -22.20808 37.27481 1.000 38.17685 66 ILE C C 1
ATOM 10264 O O . ILE C 1 66 ? 14.81455 -22.52061 36.95875 1.000 46.97906 66 ILE C O 1
ATOM 10280 N N . THR C 1 67 ? 16.25299 -21.25138 38.15333 1.000 34.59412 67 THR C N 1
ATOM 10281 C CA . THR C 1 67 ? 15.23555 -20.45799 38.82594 1.000 38.45408 67 THR C CA 1
ATOM 10282 C C . THR C 1 67 ? 15.63411 -18.99029 38.82083 1.000 41.71631 67 THR C C 1
ATOM 10283 O O . THR C 1 67 ? 16.81586 -18.64879 38.89164 1.000 50.49817 67 THR C O 1
ATOM 10294 N N . ASN C 1 68 ? 14.62663 -18.12554 38.72925 1.000 38.47916 68 ASN C N 1
ATOM 10295 C CA . ASN C 1 68 ? 14.82684 -16.68627 38.81224 1.000 37.54964 68 ASN C CA 1
ATOM 10296 C C . ASN C 1 68 ? 14.67759 -16.16407 40.23701 1.000 39.29772 68 ASN C C 1
ATOM 10297 O O . ASN C 1 68 ? 14.86243 -14.96476 40.46583 1.000 44.99946 68 ASN C O 1
ATOM 10308 N N . ASN C 1 69 ? 14.34852 -17.03707 41.18864 1.000 35.15853 69 ASN C N 1
ATOM 10309 C CA . ASN C 1 69 ? 14.12657 -16.65754 42.58071 1.000 43.43042 69 ASN C CA 1
ATOM 10310 C C . ASN C 1 69 ? 15.42875 -16.69810 43.36951 1.000 34.54429 69 ASN C C 1
ATOM 10311 O O . ASN C 1 69 ? 16.20235 -17.65254 43.25747 1.000 31.00421 69 ASN C O 1
ATOM 10322 N N . SER C 1 70 ? 15.66466 -15.65167 44.16664 1.000 38.58056 70 SER C N 1
ATOM 10323 C CA . SER C 1 70 ? 16.91394 -15.47064 44.89567 1.000 44.28412 70 SER C CA 1
ATOM 10324 C C . SER C 1 70 ? 16.78833 -15.71280 46.40021 1.000 41.86341 70 SER C C 1
ATOM 10325 O O . SER C 1 70 ? 17.66852 -15.29564 47.15824 1.000 44.56563 70 SER C O 1
ATOM 10333 N N . SER C 1 71 ? 15.70671 -16.34596 46.85880 1.000 42.81368 71 SER C N 1
ATOM 10334 C CA . SER C 1 71 ? 15.47179 -16.47629 48.29221 1.000 47.59229 71 SER C CA 1
ATOM 10335 C C . SER C 1 71 ? 16.03394 -17.75958 48.90164 1.000 48.85775 71 SER C C 1
ATOM 10336 O O . SER C 1 71 ? 16.12984 -17.84857 50.13213 1.000 49.95706 71 SER C O 1
ATOM 10344 N N . LYS C 1 72 ? 16.39564 -18.75349 48.09065 1.000 45.32203 72 LYS C N 1
ATOM 10345 C CA . LYS C 1 72 ? 16.94219 -20.01481 48.57395 1.000 41.45774 72 LYS C CA 1
ATOM 10346 C C . LYS C 1 72 ? 18.33458 -20.28953 48.01407 1.000 41.29663 72 LYS C C 1
ATOM 10347 O O . LYS C 1 72 ? 18.66563 -19.88407 46.89621 1.000 39.11361 72 LYS C O 1
ATOM 10366 N N . THR C 1 73 ? 19.15049 -20.98949 48.81085 1.000 39.72426 73 THR C N 1
ATOM 10367 C CA . THR C 1 73 ? 20.48310 -21.39814 48.39581 1.000 37.96785 73 THR C CA 1
ATOM 10368 C C . THR C 1 73 ? 20.39895 -22.64951 47.51445 1.000 39.75238 73 THR C C 1
ATOM 10369 O O . THR C 1 73 ? 19.36745 -23.32457 47.44124 1.000 43.80654 73 THR C O 1
ATOM 10380 N N . ARG C 1 74 ? 21.51348 -22.96239 46.84433 1.000 33.37976 74 ARG C N 1
ATOM 10381 C CA . ARG C 1 74 ? 21.56420 -24.15572 46.00776 1.000 31.60361 74 ARG C CA 1
ATOM 10382 C C . ARG C 1 74 ? 21.28872 -25.40439 46.83024 1.000 30.59671 74 ARG C C 1
ATOM 10383 O O . ARG C 1 74 ? 20.50218 -26.26934 46.42973 1.000 29.55445 74 ARG C O 1
ATOM 10404 N N . THR C 1 75 ? 21.95125 -25.52212 47.98106 1.000 36.50636 75 THR C N 1
ATOM 10405 C CA . THR C 1 75 ? 21.78765 -26.70457 48.81328 1.000 36.42812 75 THR C CA 1
ATOM 10406 C C . THR C 1 75 ? 20.36778 -26.77919 49.36595 1.000 40.47310 75 THR C C 1
ATOM 10407 O O . THR C 1 75 ? 19.81865 -27.87496 49.52549 1.000 41.05388 75 THR C O 1
ATOM 10418 N N . ALA C 1 76 ? 19.75268 -25.62644 49.64768 1.000 41.27370 76 ALA C N 1
ATOM 10419 C CA . ALA C 1 76 ? 18.36085 -25.61493 50.09038 1.000 39.23933 76 ALA C CA 1
ATOM 10420 C C . ALA C 1 76 ? 17.44466 -26.15055 48.99503 1.000 36.60360 76 ALA C C 1
ATOM 10421 O O . ALA C 1 76 ? 16.53521 -26.94791 49.26415 1.000 41.80813 76 ALA C O 1
ATOM 10428 N N . TYR C 1 77 ? 17.66411 -25.71322 47.74948 1.000 36.17476 77 TYR C N 1
ATOM 10429 C CA . TYR C 1 77 ? 16.89560 -26.24941 46.63232 1.000 37.57885 77 TYR C CA 1
ATOM 10430 C C . TYR C 1 77 ? 17.12831 -27.74665 46.48621 1.000 36.46547 77 TYR C C 1
ATOM 10431 O O . TYR C 1 77 ? 16.19910 -28.50052 46.17680 1.000 38.58066 77 TYR C O 1
ATOM 10449 N N . ALA C 1 78 ? 18.37429 -28.19140 46.67228 1.000 36.06633 78 ALA C N 1
ATOM 10450 C CA . ALA C 1 78 ? 18.66592 -29.61776 46.59438 1.000 34.50476 78 ALA C CA 1
ATOM 10451 C C . ALA C 1 78 ? 17.89791 -30.37701 47.66324 1.000 37.72631 78 ALA C C 1
ATOM 10452 O O . ALA C 1 78 ? 17.39294 -31.47896 47.41651 1.000 40.03491 78 ALA C O 1
ATOM 10459 N N . GLU C 1 79 ? 17.79142 -29.79326 48.85824 1.000 42.16656 79 GLU C N 1
ATOM 10460 C CA . GLU C 1 79 ? 17.04017 -30.43796 49.92536 1.000 46.44589 79 GLU C CA 1
ATOM 10461 C C . GLU C 1 79 ? 15.56610 -30.53354 49.55592 1.000 42.62575 79 GLU C C 1
ATOM 10462 O O . GLU C 1 79 ? 14.92780 -31.56353 49.79390 1.000 41.57889 79 GLU C O 1
ATOM 10474 N N . LYS C 1 80 ? 15.00334 -29.46602 48.97784 1.000 39.87870 80 LYS C N 1
ATOM 10475 C CA . LYS C 1 80 ? 13.59934 -29.51909 48.56879 1.000 41.06653 80 LYS C CA 1
ATOM 10476 C C . LYS C 1 80 ? 13.38139 -30.56034 47.47364 1.000 41.21627 80 LYS C C 1
ATOM 10477 O O . LYS C 1 80 ? 12.38642 -31.29539 47.49620 1.000 41.19254 80 LYS C O 1
ATOM 10496 N N . LEU C 1 81 ? 14.29834 -30.63951 46.50627 1.000 34.62297 81 LEU C N 1
ATOM 10497 C CA . LEU C 1 81 ? 14.18626 -31.64881 45.45749 1.000 32.56888 81 LEU C CA 1
ATOM 10498 C C . LEU C 1 81 ? 14.24716 -33.06100 46.03682 1.000 36.54026 81 LEU C C 1
ATOM 10499 O O . LEU C 1 81 ? 13.44927 -33.92995 45.66909 1.000 39.12397 81 LEU C O 1
ATOM 10515 N N . ARG C 1 82 ? 15.19574 -33.31048 46.95068 1.000 35.18640 82 ARG C N 1
ATOM 10516 C CA . ARG C 1 82 ? 15.32444 -34.64170 47.53986 1.000 34.29540 82 ARG C CA 1
ATOM 10517 C C . ARG C 1 82 ? 14.11495 -35.00046 48.38944 1.000 36.16528 82 ARG C C 1
ATOM 10518 O O . ARG C 1 82 ? 13.58482 -36.11295 48.28972 1.000 42.15175 82 ARG C O 1
ATOM 10539 N N . ARG C 1 83 ? 13.65096 -34.05778 49.20830 1.000 40.19588 83 ARG C N 1
ATOM 10540 C CA . ARG C 1 83 ? 12.52593 -34.29779 50.10724 1.000 43.65183 83 ARG C CA 1
ATOM 10541 C C . ARG C 1 83 ? 11.25934 -34.61379 49.32566 1.000 41.61745 83 ARG C C 1
ATOM 10542 O O . ARG C 1 83 ? 10.42429 -35.39834 49.79024 1.000 45.47669 83 ARG C O 1
ATOM 10563 N N . LEU C 1 84 ? 11.08833 -34.00429 48.15551 1.000 42.93556 84 LEU C N 1
ATOM 10564 C CA . LEU C 1 84 ? 9.90467 -34.20448 47.32941 1.000 42.52169 84 LEU C CA 1
ATOM 10565 C C . LEU C 1 84 ? 10.03924 -35.39031 46.37541 1.000 46.10150 84 LEU C C 1
ATOM 10566 O O . LEU C 1 84 ? 9.11352 -35.64419 45.59596 1.000 48.40711 84 LEU C O 1
ATOM 10582 N N . GLY C 1 85 ? 11.15604 -36.11967 46.41864 1.000 46.13981 85 GLY C N 1
ATOM 10583 C CA . GLY C 1 85 ? 11.32880 -37.33622 45.64343 1.000 44.43056 85 GLY C CA 1
ATOM 10584 C C . GLY C 1 85 ? 11.98725 -37.18054 44.29026 1.000 38.96509 85 GLY C C 1
ATOM 10585 O O . GLY C 1 85 ? 12.01684 -38.14934 43.52016 1.000 41.36452 85 GLY C O 1
ATOM 10589 N N . PHE C 1 86 ? 12.52346 -36.00450 43.97547 1.000 33.35456 86 PHE C N 1
ATOM 10590 C CA . PHE C 1 86 ? 13.13862 -35.77316 42.67639 1.000 31.08361 86 PHE C CA 1
ATOM 10591 C C . PHE C 1 86 ? 14.55281 -36.31914 42.56927 1.000 38.41097 86 PHE C C 1
ATOM 10592 O O . PHE C 1 86 ? 15.09037 -36.37633 41.45792 1.000 41.41573 86 PHE C O 1
ATOM 10609 N N . GLY C 1 87 ? 15.17383 -36.70438 43.67539 1.000 43.59726 87 GLY C N 1
ATOM 10610 C CA . GLY C 1 87 ? 16.50683 -37.26839 43.63055 1.000 39.83875 87 GLY C CA 1
ATOM 10611 C C . GLY C 1 87 ? 17.57311 -36.23218 43.91868 1.000 38.17340 87 GLY C C 1
ATOM 10612 O O . GLY C 1 87 ? 17.30281 -35.08937 44.29676 1.000 41.14666 87 GLY C O 1
ATOM 10616 N N . GLY C 1 88 ? 18.82017 -36.65742 43.73866 1.000 41.25449 88 GLY C N 1
ATOM 10617 C CA . GLY C 1 88 ? 19.95559 -35.79169 43.94576 1.000 41.52619 88 GLY C CA 1
ATOM 10618 C C . GLY C 1 88 ? 21.19410 -36.28721 43.22718 1.000 49.98124 88 GLY C C 1
ATOM 10619 O O . GLY C 1 88 ? 21.20298 -37.37096 42.63313 1.000 48.19476 88 GLY C O 1
ATOM 10623 N N . PRO C 1 89 ? 22.26227 -35.48891 43.25594 1.000 54.42397 89 PRO C N 1
ATOM 10624 C CA . PRO C 1 89 ? 23.53442 -35.92879 42.66535 1.000 55.14378 89 PRO C CA 1
ATOM 10625 C C . PRO C 1 89 ? 23.96371 -37.27939 43.22240 1.000 54.14535 89 PRO C C 1
ATOM 10626 O O . PRO C 1 89 ? 23.79151 -37.56795 44.40828 1.000 55.76380 89 PRO C O 1
ATOM 10637 N N . VAL C 1 90 ? 24.53635 -38.11240 42.34979 1.000 53.64035 90 VAL C N 1
ATOM 10638 C CA . VAL C 1 90 ? 24.75073 -39.51580 42.68736 1.000 58.09552 90 VAL C CA 1
ATOM 10639 C C . VAL C 1 90 ? 25.92039 -39.68522 43.65064 1.000 63.42062 90 VAL C C 1
ATOM 10640 O O . VAL C 1 90 ? 25.84637 -40.47620 44.59801 1.000 67.65996 90 VAL C O 1
ATOM 10653 N N . GLY C 1 91 ? 27.01539 -38.96325 43.42764 1.000 60.34901 91 GLY C N 1
ATOM 10654 C CA . GLY C 1 91 ? 28.19640 -39.10679 44.24554 1.000 56.94855 91 GLY C CA 1
ATOM 10655 C C . GLY C 1 91 ? 28.99922 -37.82545 44.30570 1.000 57.42697 91 GLY C C 1
ATOM 10656 O O . GLY C 1 91 ? 28.59082 -36.78843 43.77214 1.000 55.58018 91 GLY C O 1
ATOM 10660 N N . PRO C 1 92 ? 30.16255 -37.86773 44.96036 1.000 56.63968 92 PRO C N 1
ATOM 10661 C CA . PRO C 1 92 ? 31.00456 -36.66070 45.01413 1.000 54.53750 92 PRO C CA 1
ATOM 10662 C C . PRO C 1 92 ? 31.41305 -36.15130 43.64343 1.000 61.21555 92 PRO C C 1
ATOM 10663 O O . PRO C 1 92 ? 31.63785 -34.94358 43.48265 1.000 64.95717 92 PRO C O 1
ATOM 10674 N N . GLU C 1 93 ? 31.50200 -37.03302 42.64087 1.000 66.99595 93 GLU C N 1
ATOM 10675 C CA . GLU C 1 93 ? 31.91504 -36.60090 41.31027 1.000 69.13579 93 GLU C CA 1
ATOM 10676 C C . GLU C 1 93 ? 30.92824 -35.59879 40.72488 1.000 65.71689 93 GLU C C 1
ATOM 10677 O O . GLU C 1 93 ? 31.32614 -34.65582 40.03008 1.000 68.76363 93 GLU C O 1
ATOM 10689 N N . ALA C 1 94 ? 29.63758 -35.79222 40.98222 1.000 61.75077 94 ALA C N 1
ATOM 10690 C CA . ALA C 1 94 ? 28.60662 -34.91698 40.44646 1.000 52.99327 94 ALA C CA 1
ATOM 10691 C C . ALA C 1 94 ? 28.42540 -33.71009 41.35426 1.000 53.64184 94 ALA C C 1
ATOM 10692 O O . ALA C 1 94 ? 28.41377 -33.83437 42.58312 1.000 54.47366 94 ALA C O 1
ATOM 10699 N N . GLY C 1 95 ? 28.29410 -32.53590 40.73964 1.000 52.97007 95 GLY C N 1
ATOM 10700 C CA . GLY C 1 95 ? 28.14808 -31.29878 41.46771 1.000 49.65724 95 GLY C CA 1
ATOM 10701 C C . GLY C 1 95 ? 26.69055 -30.90145 41.63493 1.000 43.77020 95 GLY C C 1
ATOM 10702 O O . GLY C 1 95 ? 25.76961 -31.57234 41.17853 1.000 45.84918 95 GLY C O 1
ATOM 10706 N N . LEU C 1 96 ? 26.50051 -29.77447 42.31674 1.000 41.24130 96 LEU C N 1
ATOM 10707 C CA . LEU C 1 96 ? 25.16308 -29.26295 42.58361 1.000 39.69962 96 LEU C CA 1
ATOM 10708 C C . LEU C 1 96 ? 24.40587 -29.08744 41.27354 1.000 34.06956 96 LEU C C 1
ATOM 10709 O O . LEU C 1 96 ? 24.99291 -28.81121 40.22565 1.000 34.00928 96 LEU C O 1
ATOM 10725 N N . GLU C 1 97 ? 23.08029 -29.24987 41.33529 1.000 34.69483 97 GLU C N 1
ATOM 10726 C CA . GLU C 1 97 ? 22.25957 -29.25861 40.13264 1.000 32.93625 97 GLU C CA 1
ATOM 10727 C C . GLU C 1 97 ? 21.39934 -28.01899 39.95054 1.000 32.79930 97 GLU C C 1
ATOM 10728 O O . GLU C 1 97 ? 20.85007 -27.82636 38.85904 1.000 35.81582 97 GLU C O 1
ATOM 10740 N N . VAL C 1 98 ? 21.27485 -27.17641 40.97012 1.000 28.71520 98 VAL C N 1
ATOM 10741 C CA . VAL C 1 98 ? 20.36891 -26.03567 40.94528 1.000 30.49125 98 VAL C CA 1
ATOM 10742 C C . VAL C 1 98 ? 21.15987 -24.75451 40.75918 1.000 34.11226 98 VAL C C 1
ATOM 10743 O O . VAL C 1 98 ? 22.15333 -24.51285 41.45506 1.000 38.35374 98 VAL C O 1
ATOM 10756 N N . PHE C 1 99 ? 20.70697 -23.93707 39.81487 1.000 33.06361 99 PHE C N 1
ATOM 10757 C CA . PHE C 1 99 ? 21.31301 -22.65047 39.48955 1.000 32.93587 99 PHE C CA 1
ATOM 10758 C C . PHE C 1 99 ? 20.21047 -21.60904 39.63452 1.000 32.47244 99 PHE C C 1
ATOM 10759 O O . PHE C 1 99 ? 19.36776 -21.45045 38.74554 1.000 33.42715 99 PHE C O 1
ATOM 10776 N N . GLY C 1 100 ? 20.21250 -20.91526 40.77170 1.000 33.11329 100 GLY C N 1
ATOM 10777 C CA . GLY C 1 100 ? 19.26395 -19.86235 41.04414 1.000 31.69205 100 GLY C CA 1
ATOM 10778 C C . GLY C 1 100 ? 19.94475 -18.50555 40.98085 1.000 31.25017 100 GLY C C 1
ATOM 10779 O O . GLY C 1 100 ? 21.16486 -18.39860 40.87172 1.000 42.65824 100 GLY C O 1
ATOM 10783 N N . THR C 1 101 ? 19.12709 -17.45684 41.04968 1.000 33.79375 101 THR C N 1
ATOM 10784 C CA . THR C 1 101 ? 19.66570 -16.11057 40.90231 1.000 38.45504 101 THR C CA 1
ATOM 10785 C C . THR C 1 101 ? 20.57462 -15.70837 42.05932 1.000 38.55476 101 THR C C 1
ATOM 10786 O O . THR C 1 101 ? 21.42619 -14.83484 41.87701 1.000 44.60710 101 THR C O 1
ATOM 10797 N N . ALA C 1 102 ? 20.44388 -16.32361 43.23580 1.000 30.54182 102 ALA C N 1
ATOM 10798 C CA . ALA C 1 102 ? 21.37421 -16.01955 44.32295 1.000 31.63883 102 ALA C CA 1
ATOM 10799 C C . ALA C 1 102 ? 22.78295 -16.48116 43.95952 1.000 27.97035 102 ALA C C 1
ATOM 10800 O O . ALA C 1 102 ? 23.73278 -15.68264 43.91621 1.000 35.41771 102 ALA C O 1
ATOM 10807 N N . TYR C 1 103 ? 22.92466 -17.76873 43.63028 1.000 30.99904 103 TYR C N 1
ATOM 10808 C CA . TYR C 1 103 ? 24.22811 -18.29070 43.24544 1.000 34.66518 103 TYR C CA 1
ATOM 10809 C C . TYR C 1 103 ? 24.76397 -17.59002 42.00787 1.000 34.88250 103 TYR C C 1
ATOM 10810 O O . TYR C 1 103 ? 25.93299 -17.19334 41.96204 1.000 44.98422 103 TYR C O 1
ATOM 10828 N N . CYS C 1 104 ? 23.93407 -17.46299 40.97346 1.000 29.72074 104 CYS C N 1
ATOM 10829 C CA . CYS C 1 104 ? 24.43289 -16.89981 39.72550 1.000 34.09509 104 CYS C CA 1
ATOM 10830 C C . CYS C 1 104 ? 24.74433 -15.41521 39.87105 1.000 32.88649 104 CYS C C 1
ATOM 10831 O O . CYS C 1 104 ? 25.64290 -14.91216 39.18878 1.000 34.63089 104 CYS C O 1
ATOM 10838 N N . SER C 1 105 ? 24.04781 -14.70205 40.76504 1.000 27.01127 105 SER C N 1
ATOM 10839 C CA . SER C 1 105 ? 24.46524 -13.34464 41.10655 1.000 31.88418 105 SER C CA 1
ATOM 10840 C C . SER C 1 105 ? 25.85580 -13.35327 41.72433 1.000 35.23643 105 SER C C 1
ATOM 10841 O O . SER C 1 105 ? 26.70733 -12.51600 41.38482 1.000 38.97848 105 SER C O 1
ATOM 10849 N N . ALA C 1 106 ? 26.10582 -14.30440 42.63050 1.000 32.77931 106 ALA C N 1
ATOM 10850 C CA . ALA C 1 106 ? 27.43808 -14.41939 43.21552 1.000 31.03234 106 ALA C CA 1
ATOM 10851 C C . ALA C 1 106 ? 28.49060 -14.67735 42.14454 1.000 33.12092 106 ALA C C 1
ATOM 10852 O O . ALA C 1 106 ? 29.56276 -14.06350 42.15529 1.000 41.41680 106 ALA C O 1
ATOM 10859 N N . LEU C 1 107 ? 28.19178 -15.57754 41.20555 1.000 34.58804 107 LEU C N 1
ATOM 10860 C CA . LEU C 1 107 ? 29.14481 -15.90840 40.14682 1.000 37.18708 107 LEU C CA 1
ATOM 10861 C C . LEU C 1 107 ? 29.40210 -14.69709 39.25412 1.000 33.97577 107 LEU C C 1
ATOM 10862 O O . LEU C 1 107 ? 30.54909 -14.42487 38.86418 1.000 32.53153 107 LEU C O 1
ATOM 10878 N N . TYR C 1 108 ? 28.34018 -13.94934 38.92823 1.000 28.96333 108 TYR C N 1
ATOM 10879 C CA . TYR C 1 108 ? 28.48616 -12.73855 38.12984 1.000 31.27385 108 TYR C CA 1
ATOM 10880 C C . TYR C 1 108 ? 29.40583 -11.74224 38.81050 1.000 36.80030 108 TYR C C 1
ATOM 10881 O O . TYR C 1 108 ? 30.29791 -11.17377 38.17358 1.000 37.30338 108 TYR C O 1
ATOM 10899 N N . LEU C 1 109 ? 29.20657 -11.51274 40.10759 1.000 38.98487 109 LEU C N 1
ATOM 10900 C CA . LEU C 1 109 ? 30.04541 -10.53175 40.78950 1.000 38.21783 109 LEU C CA 1
ATOM 10901 C C . LEU C 1 109 ? 31.48034 -11.03208 40.92344 1.000 38.57527 109 LEU C C 1
ATOM 10902 O O . LEU C 1 109 ? 32.42614 -10.24029 40.84443 1.000 40.01195 109 LEU C O 1
ATOM 10918 N N . ARG C 1 110 ? 31.66805 -12.33875 41.12416 1.000 41.52698 110 ARG C N 1
ATOM 10919 C CA . ARG C 1 110 ? 33.01621 -12.89531 41.10489 1.000 40.15679 110 ARG C CA 1
ATOM 10920 C C . ARG C 1 110 ? 33.70745 -12.56840 39.78823 1.000 43.09151 110 ARG C C 1
ATOM 10921 O O . ARG C 1 110 ? 34.87064 -12.15192 39.76503 1.000 46.69260 110 ARG C O 1
ATOM 10942 N N . GLN C 1 111 ? 33.00073 -12.76539 38.67214 1.000 42.85527 111 GLN C N 1
ATOM 10943 C CA . GLN C 1 111 ? 33.61392 -12.53363 37.36751 1.000 45.53110 111 GLN C CA 1
ATOM 10944 C C . GLN C 1 111 ? 33.84759 -11.04896 37.10330 1.000 44.41035 111 GLN C C 1
ATOM 10945 O O . GLN C 1 111 ? 34.90863 -10.66740 36.59654 1.000 50.11855 111 GLN C O 1
ATOM 10959 N N . ARG C 1 112 ? 32.87627 -10.19698 37.43117 1.000 41.88124 112 ARG C N 1
ATOM 10960 C CA . ARG C 1 112 ? 32.97359 -8.78785 37.08047 1.000 43.31298 112 ARG C CA 1
ATOM 10961 C C . ARG C 1 112 ? 33.76251 -7.95392 38.08062 1.000 43.88539 112 ARG C C 1
ATOM 10962 O O . ARG C 1 112 ? 34.12376 -6.81737 37.75547 1.000 45.68769 112 ARG C O 1
ATOM 10983 N N . LEU C 1 113 ? 34.04816 -8.47665 39.27213 1.000 41.13480 113 LEU C N 1
ATOM 10984 C CA . LEU C 1 113 ? 34.86818 -7.76268 40.24160 1.000 42.40865 113 LEU C CA 1
ATOM 10985 C C . LEU C 1 113 ? 36.20841 -8.46498 40.42189 1.000 46.12290 113 LEU C C 1
ATOM 10986 O O . LEU C 1 113 ? 36.81480 -8.41830 41.49485 1.000 45.52494 113 LEU C O 1
ATOM 11002 N N . ALA C 1 114 ? 36.66959 -9.12476 39.36310 1.000 49.19885 114 ALA C N 1
ATOM 11003 C CA . ALA C 1 114 ? 37.94179 -9.82240 39.40653 1.000 50.05468 114 ALA C CA 1
ATOM 11004 C C . ALA C 1 114 ? 39.05120 -8.80166 39.61774 1.000 52.33866 114 ALA C C 1
ATOM 11005 O O . ALA C 1 114 ? 39.05722 -7.73265 39.00132 1.000 53.54091 114 ALA C O 1
ATOM 11012 N N . GLY C 1 115 ? 39.99331 -9.13191 40.49486 1.000 56.49504 115 GLY C N 1
ATOM 11013 C CA . GLY C 1 115 ? 41.07600 -8.23687 40.82556 1.000 59.31423 115 GLY C CA 1
ATOM 11014 C C . GLY C 1 115 ? 40.74916 -7.21178 41.88490 1.000 59.43134 115 GLY C C 1
ATOM 11015 O O . GLY C 1 115 ? 41.67093 -6.60586 42.44595 1.000 61.26768 115 GLY C O 1
ATOM 11019 N N . VAL C 1 116 ? 39.47424 -6.99116 42.17544 1.000 58.18176 116 VAL C N 1
ATOM 11020 C CA . VAL C 1 116 ? 39.09976 -6.04194 43.23174 1.000 60.07205 116 VAL C CA 1
ATOM 11021 C C . VAL C 1 116 ? 39.42342 -6.69498 44.57148 1.000 61.82618 116 VAL C C 1
ATOM 11022 O O . VAL C 1 116 ? 39.02556 -7.85165 44.79748 1.000 57.61022 116 VAL C O 1
ATOM 11035 N N . PRO C 1 117 ? 40.10785 -6.01675 45.49307 1.000 66.78586 117 PRO C N 1
ATOM 11036 C CA . PRO C 1 117 ? 40.67573 -6.74086 46.63943 1.000 68.86434 117 PRO C CA 1
ATOM 11037 C C . PRO C 1 117 ? 39.69763 -7.31828 47.65106 1.000 71.24968 117 PRO C C 1
ATOM 11038 O O . PRO C 1 117 ? 39.80212 -8.50743 47.97539 1.000 80.26127 117 PRO C O 1
ATOM 11049 N N . ASP C 1 118 ? 38.75610 -6.53808 48.16225 1.000 62.29932 118 ASP C N 1
ATOM 11050 C CA . ASP C 1 118 ? 37.80005 -7.01191 49.16306 1.000 63.03969 118 ASP C CA 1
ATOM 11051 C C . ASP C 1 118 ? 36.41124 -6.53469 48.76364 1.000 62.19437 118 ASP C C 1
ATOM 11052 O O . ASP C 1 118 ? 35.83876 -5.64117 49.40184 1.000 67.04871 118 ASP C O 1
ATOM 11061 N N . PRO C 1 119 ? 35.83579 -7.12436 47.71941 1.000 53.64053 119 PRO C N 1
ATOM 11062 C CA . PRO C 1 119 ? 34.60550 -6.56373 47.15907 1.000 42.50810 119 PRO C CA 1
ATOM 11063 C C . PRO C 1 119 ? 33.48276 -6.56930 48.18040 1.000 39.42832 119 PRO C C 1
ATOM 11064 O O . PRO C 1 119 ? 33.28340 -7.53806 48.91524 1.000 39.29362 119 PRO C O 1
ATOM 11075 N N . LYS C 1 120 ? 32.75105 -5.46348 48.21294 1.000 40.71449 120 LYS C N 1
ATOM 11076 C CA . LYS C 1 120 ? 31.59621 -5.29950 49.07292 1.000 40.07007 120 LYS C CA 1
ATOM 11077 C C . LYS C 1 120 ? 30.42176 -4.91432 48.18971 1.000 34.58950 120 LYS C C 1
ATOM 11078 O O . LYS C 1 120 ? 30.58364 -4.20621 47.19277 1.000 34.39578 120 LYS C O 1
ATOM 11097 N N . ALA C 1 121 ? 29.23837 -5.37715 48.56742 1.000 31.91322 121 ALA C N 1
ATOM 11098 C CA . ALA C 1 121 ? 28.02836 -5.13391 47.79958 1.000 28.40588 121 ALA C CA 1
ATOM 11099 C C . ALA C 1 121 ? 26.92394 -4.70740 48.74675 1.000 31.87742 121 ALA C C 1
ATOM 11100 O O . ALA C 1 121 ? 26.82458 -5.23136 49.85725 1.000 35.66548 121 ALA C O 1
ATOM 11107 N N . TYR C 1 122 ? 26.11827 -3.74159 48.31909 1.000 35.29176 122 TYR C N 1
ATOM 11108 C CA . TYR C 1 122 ? 24.91480 -3.35193 49.04816 1.000 34.25120 122 TYR C CA 1
ATOM 11109 C C . TYR C 1 122 ? 23.77761 -4.19688 48.49431 1.000 33.48182 122 TYR C C 1
ATOM 11110 O O . TYR C 1 122 ? 23.39758 -4.04291 47.32844 1.000 36.71592 122 TYR C O 1
ATOM 11128 N N . VAL C 1 123 ? 23.23859 -5.08738 49.31847 1.000 36.52198 123 VAL C N 1
ATOM 11129 C CA . VAL C 1 123 ? 22.32085 -6.12230 48.86058 1.000 32.05315 123 VAL C CA 1
ATOM 11130 C C . VAL C 1 123 ? 20.92265 -5.76029 49.33101 1.000 32.89471 123 VAL C C 1
ATOM 11131 O O . VAL C 1 123 ? 20.63237 -5.79253 50.53264 1.000 38.69053 123 VAL C O 1
ATOM 11144 N N . LEU C 1 124 ? 20.05871 -5.40236 48.38411 1.000 34.00319 124 LEU C N 1
ATOM 11145 C CA . LEU C 1 124 ? 18.62667 -5.30069 48.64799 1.000 29.69959 124 LEU C CA 1
ATOM 11146 C C . LEU C 1 124 ? 18.01159 -6.67304 48.36502 1.000 32.29222 124 LEU C C 1
ATOM 11147 O O . LEU C 1 124 ? 17.34567 -6.89636 47.35272 1.000 35.39629 124 LEU C O 1
ATOM 11163 N N . GLY C 1 125 ? 18.27670 -7.61010 49.26991 1.000 34.14177 125 GLY C N 1
ATOM 11164 C CA . GLY C 1 125 ? 17.94592 -8.99113 48.98164 1.000 31.70923 125 GLY C CA 1
ATOM 11165 C C . GLY C 1 125 ? 17.96846 -9.88105 50.20539 1.000 34.58009 125 GLY C C 1
ATOM 11166 O O . GLY C 1 125 ? 18.06397 -9.41488 51.34332 1.000 39.25527 125 GLY C O 1
ATOM 11170 N N . SER C 1 126 ? 17.88368 -11.18649 49.93685 1.000 33.66627 126 SER C N 1
ATOM 11171 C CA . SER C 1 126 ? 17.68336 -12.20878 50.94883 1.000 38.40245 126 SER C CA 1
ATOM 11172 C C . SER C 1 126 ? 18.97637 -12.60450 51.65765 1.000 37.52094 126 SER C C 1
ATOM 11173 O O . SER C 1 126 ? 20.07850 -12.37380 51.15354 1.000 35.09832 126 SER C O 1
ATOM 11181 N N . PRO C 1 127 ? 18.85909 -13.23285 52.83115 1.000 36.02819 127 PRO C N 1
ATOM 11182 C CA . PRO C 1 127 ? 20.04136 -13.84722 53.45467 1.000 32.80678 127 PRO C CA 1
ATOM 11183 C C . PRO C 1 127 ? 20.69615 -14.89915 52.57921 1.000 38.89516 127 PRO C C 1
ATOM 11184 O O . PRO C 1 127 ? 21.92223 -15.07894 52.64583 1.000 37.74710 127 PRO C O 1
ATOM 11195 N N . ALA C 1 128 ? 19.91273 -15.61428 51.76672 1.000 40.81468 128 ALA C N 1
ATOM 11196 C CA . ALA C 1 128 ? 20.48574 -16.61360 50.87029 1.000 38.48000 128 ALA C CA 1
ATOM 11197 C C . ALA C 1 128 ? 21.42306 -15.96651 49.86052 1.000 40.08195 128 ALA C C 1
ATOM 11198 O O . ALA C 1 128 ? 22.49876 -16.50211 49.56187 1.000 44.97904 128 ALA C O 1
ATOM 11205 N N . LEU C 1 129 ? 21.02044 -14.82038 49.30613 1.000 36.96261 129 LEU C N 1
ATOM 11206 C CA . LEU C 1 129 ? 21.87917 -14.10832 48.36489 1.000 39.40589 129 LEU C CA 1
ATOM 11207 C C . LEU C 1 129 ? 23.18910 -13.71119 49.03475 1.000 38.65147 129 LEU C C 1
ATOM 11208 O O . LEU C 1 129 ? 24.26703 -13.84189 48.43892 1.000 42.13827 129 LEU C O 1
ATOM 11224 N N . ALA C 1 130 ? 23.12036 -13.25314 50.28951 1.000 33.46725 130 ALA C N 1
ATOM 11225 C CA . ALA C 1 130 ? 24.33174 -12.88492 51.01478 1.000 35.02077 130 ALA C CA 1
ATOM 11226 C C . ALA C 1 130 ? 25.22406 -14.09571 51.27383 1.000 38.69960 130 ALA C C 1
ATOM 11227 O O . ALA C 1 130 ? 26.45186 -13.99392 51.17697 1.000 44.44193 130 ALA C O 1
ATOM 11234 N N . ALA C 1 131 ? 24.63446 -15.24757 51.61379 1.000 33.47702 131 ALA C N 1
ATOM 11235 C CA . ALA C 1 131 ? 25.44176 -16.44716 51.83519 1.000 31.36692 131 ALA C CA 1
ATOM 11236 C C . ALA C 1 131 ? 26.14720 -16.86946 50.55070 1.000 35.16825 131 ALA C C 1
ATOM 11237 O O . ALA C 1 131 ? 27.35520 -17.16642 50.55195 1.000 44.14493 131 ALA C O 1
ATOM 11244 N N . GLU C 1 132 ? 25.41090 -16.87033 49.43523 1.000 30.67471 132 GLU C N 1
ATOM 11245 C CA . GLU C 1 132 ? 26.00909 -17.23761 48.15840 1.000 32.38255 132 GLU C CA 1
ATOM 11246 C C . GLU C 1 132 ? 27.12209 -16.26672 47.79046 1.000 24.24082 132 GLU C C 1
ATOM 11247 O O . GLU C 1 132 ? 28.15780 -16.67237 47.24831 1.000 25.35194 132 GLU C O 1
ATOM 11259 N N . LEU C 1 133 ? 26.92829 -14.97613 48.08335 1.000 25.49172 133 LEU C N 1
ATOM 11260 C CA . LEU C 1 133 ? 27.96877 -13.98843 47.81807 1.000 27.52187 133 LEU C CA 1
ATOM 11261 C C . LEU C 1 133 ? 29.19755 -14.21257 48.69326 1.000 35.18916 133 LEU C C 1
ATOM 11262 O O . LEU C 1 133 ? 30.33333 -14.08286 48.22150 1.000 39.91836 133 LEU C O 1
ATOM 11278 N N . GLU C 1 134 ? 28.99858 -14.54610 49.97152 1.000 34.26000 134 GLU C N 1
ATOM 11279 C CA . GLU C 1 134 ? 30.14555 -14.79055 50.83794 1.000 39.92439 134 GLU C CA 1
ATOM 11280 C C . GLU C 1 134 ? 30.96568 -15.95596 50.30796 1.000 40.90590 134 GLU C C 1
ATOM 11281 O O . GLU C 1 134 ? 32.19997 -15.94823 50.38613 1.000 37.94298 134 GLU C O 1
ATOM 11293 N N . ALA C 1 135 ? 30.29143 -16.97412 49.76665 1.000 45.75850 135 ALA C N 1
ATOM 11294 C CA . ALA C 1 135 ? 31.02624 -18.12109 49.24296 1.000 48.08548 135 ALA C CA 1
ATOM 11295 C C . ALA C 1 135 ? 31.98919 -17.71849 48.13014 1.000 50.08146 135 ALA C C 1
ATOM 11296 O O . ALA C 1 135 ? 33.04581 -18.34041 47.97296 1.000 55.86735 135 ALA C O 1
ATOM 11303 N N . VAL C 1 136 ? 31.65164 -16.69557 47.33630 1.000 50.87124 136 VAL C N 1
ATOM 11304 C CA . VAL C 1 136 ? 32.52281 -16.26060 46.24903 1.000 47.61589 136 VAL C CA 1
ATOM 11305 C C . VAL C 1 136 ? 33.43867 -15.12788 46.66240 1.000 46.56935 136 VAL C C 1
ATOM 11306 O O . VAL C 1 136 ? 34.17030 -14.58490 45.81488 1.000 46.43435 136 VAL C O 1
ATOM 11319 N N . GLY C 1 137 ? 33.42739 -14.73868 47.92999 1.000 46.38906 137 GLY C N 1
ATOM 11320 C CA . GLY C 1 137 ? 34.31163 -13.71632 48.43315 1.000 44.36412 137 GLY C CA 1
ATOM 11321 C C . GLY C 1 137 ? 33.74608 -12.31279 48.48149 1.000 45.88947 137 GLY C C 1
ATOM 11322 O O . GLY C 1 137 ? 34.51348 -11.36508 48.69471 1.000 47.63231 137 GLY C O 1
ATOM 11326 N N . VAL C 1 138 ? 32.43896 -12.14388 48.29442 1.000 45.24758 138 VAL C N 1
ATOM 11327 C CA . VAL C 1 138 ? 31.80737 -10.82807 48.28770 1.000 45.42960 138 VAL C CA 1
ATOM 11328 C C . VAL C 1 138 ? 31.12096 -10.59903 49.62735 1.000 40.24441 138 VAL C C 1
ATOM 11329 O O . VAL C 1 138 ? 30.21154 -11.34660 50.00740 1.000 42.70735 138 VAL C O 1
ATOM 11342 N N . THR C 1 139 ? 31.57256 -9.57372 50.34492 1.000 38.96433 139 THR C N 1
ATOM 11343 C CA . THR C 1 139 ? 30.94319 -9.15661 51.58974 1.000 37.51442 139 THR C CA 1
ATOM 11344 C C . THR C 1 139 ? 29.65937 -8.40178 51.27293 1.000 38.54606 139 THR C C 1
ATOM 11345 O O . THR C 1 139 ? 29.58625 -7.67741 50.27851 1.000 46.61590 139 THR C O 1
ATOM 11356 N N . SER C 1 140 ? 28.64022 -8.58659 52.11027 1.000 39.38065 140 SER C N 1
ATOM 11357 C CA . SER C 1 140 ? 27.33115 -7.98836 51.88159 1.000 37.45574 140 SER C CA 1
ATOM 11358 C C . SER C 1 140 ? 26.97928 -7.01431 52.99689 1.000 36.52480 140 SER C C 1
ATOM 11359 O O . SER C 1 140 ? 27.26141 -7.26161 54.17424 1.000 35.13310 140 SER C O 1
ATOM 11367 N N . VAL C 1 141 ? 26.35746 -5.90641 52.60420 1.000 36.70848 141 VAL C N 1
ATOM 11368 C CA . VAL C 1 141 ? 25.90607 -4.86201 53.51025 1.000 37.67640 141 VAL C CA 1
ATOM 11369 C C . VAL C 1 141 ? 24.45237 -4.55612 53.19346 1.000 36.25541 141 VAL C C 1
ATOM 11370 O O . VAL C 1 141 ? 24.05867 -4.52900 52.02332 1.000 33.53776 141 VAL C O 1
ATOM 11383 N N . GLY C 1 142 ? 23.65298 -4.31654 54.22951 1.000 40.16001 142 GLY C N 1
ATOM 11384 C CA . GLY C 1 142 ? 22.31384 -3.80921 54.01923 1.000 40.04911 142 GLY C CA 1
ATOM 11385 C C . GLY C 1 142 ? 21.20906 -4.83879 53.95331 1.000 42.61408 142 GLY C C 1
ATOM 11386 O O . GLY C 1 142 ? 20.05606 -4.46575 53.70179 1.000 48.41913 142 GLY C O 1
ATOM 11390 N N . VAL C 1 143 ? 21.51067 -6.12111 54.15051 1.000 43.35389 143 VAL C N 1
ATOM 11391 C CA . VAL C 1 143 ? 20.45820 -7.12673 54.16846 1.000 37.40730 143 VAL C CA 1
ATOM 11392 C C . VAL C 1 143 ? 19.59674 -6.93694 55.40947 1.000 40.81644 143 VAL C C 1
ATOM 11393 O O . VAL C 1 143 ? 20.10376 -6.72656 56.52004 1.000 42.54213 143 VAL C O 1
ATOM 11406 N N . GLY C 1 144 ? 18.27983 -7.00658 55.22241 1.000 38.84994 144 GLY C N 1
ATOM 11407 C CA . GLY C 1 144 ? 17.34135 -6.86220 56.30659 1.000 38.62578 144 GLY C CA 1
ATOM 11408 C C . GLY C 1 144 ? 16.64687 -5.51611 56.30478 1.000 40.94247 144 GLY C C 1
ATOM 11409 O O . GLY C 1 144 ? 16.80371 -4.70286 55.38827 1.000 42.13702 144 GLY C O 1
ATOM 11413 N N . PRO C 1 145 ? 15.86635 -5.25457 57.34775 1.000 37.46039 145 PRO C N 1
ATOM 11414 C CA . PRO C 1 145 ? 15.09226 -4.01228 57.39293 1.000 37.81070 145 PRO C CA 1
ATOM 11415 C C . PRO C 1 145 ? 15.96310 -2.77851 57.55595 1.000 46.33953 145 PRO C C 1
ATOM 11416 O O . PRO C 1 145 ? 17.01525 -2.80343 58.19837 1.000 49.11893 145 PRO C O 1
ATOM 11427 N N . ASP C 1 146 ? 15.49477 -1.67657 56.93730 1.000 50.50033 146 ASP C N 1
ATOM 11428 C CA . ASP C 1 146 ? 16.04166 -0.32959 57.12986 1.000 51.31685 146 ASP C CA 1
ATOM 11429 C C . ASP C 1 146 ? 14.83683 0.61487 57.06949 1.000 45.48363 146 ASP C C 1
ATOM 11430 O O . ASP C 1 146 ? 14.57572 1.25873 56.05118 1.000 43.75407 146 ASP C O 1
ATOM 11439 N N . VAL C 1 147 ? 14.08500 0.68269 58.17651 1.000 48.42652 147 VAL C N 1
ATOM 11440 C CA . VAL C 1 147 ? 12.85689 1.47700 58.19676 1.000 55.25809 147 VAL C CA 1
ATOM 11441 C C . VAL C 1 147 ? 13.19457 2.96573 58.24309 1.000 58.99069 147 VAL C C 1
ATOM 11442 O O . VAL C 1 147 ? 14.29607 3.37977 58.62690 1.000 54.08577 147 VAL C O 1
ATOM 11455 N N . LEU C 1 148 ? 12.21991 3.78189 57.84010 1.000 64.44784 148 LEU C N 1
ATOM 11456 C CA . LEU C 1 148 ? 12.43929 5.21649 57.71763 1.000 62.93194 148 LEU C CA 1
ATOM 11457 C C . LEU C 1 148 ? 12.72766 5.86211 59.06710 1.000 58.57652 148 LEU C C 1
ATOM 11458 O O . LEU C 1 148 ? 12.11131 5.54045 60.08736 1.000 49.88313 148 LEU C O 1
ATOM 11474 N N . HIS C 1 149 ? 13.68074 6.78879 59.04388 1.000 65.17380 149 HIS C N 1
ATOM 11475 C CA . HIS C 1 149 ? 14.10229 7.58988 60.18041 1.000 69.22843 149 HIS C CA 1
ATOM 11476 C C . HIS C 1 149 ? 14.29874 9.02651 59.72970 1.000 73.52485 149 HIS C C 1
ATOM 11477 O O . HIS C 1 149 ? 14.62967 9.28433 58.57133 1.000 77.45956 149 HIS C O 1
ATOM 11491 N N . GLY C 1 150 ? 14.09177 9.96543 60.64585 1.000 75.40604 150 GLY C N 1
ATOM 11492 C CA . GLY C 1 150 ? 14.27245 11.36448 60.32725 1.000 74.24736 150 GLY C CA 1
ATOM 11493 C C . GLY C 1 150 ? 13.03507 11.98752 59.71348 1.000 74.65073 150 GLY C C 1
ATOM 11494 O O . GLY C 1 150 ? 12.10567 11.31131 59.26805 1.000 75.46545 150 GLY C O 1
ATOM 11498 N N . ASP C 1 151 ? 13.02962 13.31945 59.68887 1.000 77.70663 151 ASP C N 1
ATOM 11499 C CA . ASP C 1 151 ? 11.88334 14.06762 59.19014 1.000 81.20297 151 ASP C CA 1
ATOM 11500 C C . ASP C 1 151 ? 12.06679 14.58531 57.76751 1.000 75.65644 151 ASP C C 1
ATOM 11501 O O . ASP C 1 151 ? 11.09102 15.05334 57.17016 1.000 78.96617 151 ASP C O 1
ATOM 11510 N N . GLY C 1 152 ? 13.27569 14.52088 57.21011 1.000 67.91024 152 GLY C N 1
ATOM 11511 C CA . GLY C 1 152 ? 13.52288 15.07999 55.90159 1.000 65.33384 152 GLY C CA 1
ATOM 11512 C C . GLY C 1 152 ? 14.73667 14.50847 55.19526 1.000 60.57727 152 GLY C C 1
ATOM 11513 O O . GLY C 1 152 ? 15.45046 13.64797 55.72029 1.000 55.98595 152 GLY C O 1
ATOM 11517 N N . PRO C 1 153 ? 14.97988 14.97856 53.96532 1.000 58.33989 153 PRO C N 1
ATOM 11518 C CA . PRO C 1 153 ? 16.13007 14.46633 53.19893 1.000 57.91940 153 PRO C CA 1
ATOM 11519 C C . PRO C 1 153 ? 17.47004 14.68152 53.87897 1.000 62.68620 153 PRO C C 1
ATOM 11520 O O . PRO C 1 153 ? 18.35303 13.82045 53.77105 1.000 66.93689 153 PRO C O 1
ATOM 11531 N N . SER C 1 154 ? 17.65225 15.80273 54.57960 1.000 67.47732 154 SER C N 1
ATOM 11532 C CA . SER C 1 154 ? 18.93647 16.06867 55.21945 1.000 66.17108 154 SER C CA 1
ATOM 11533 C C . SER C 1 154 ? 19.28826 14.96866 56.21279 1.000 65.44456 154 SER C C 1
ATOM 11534 O O . SER C 1 154 ? 20.44718 14.54756 56.29998 1.000 66.38045 154 SER C O 1
ATOM 11542 N N . ASP C 1 155 ? 18.29891 14.49298 56.97392 1.000 64.44869 155 ASP C N 1
ATOM 11543 C CA . ASP C 1 155 ? 18.53132 13.37725 57.88444 1.000 61.20161 155 ASP C CA 1
ATOM 11544 C C . ASP C 1 155 ? 18.80020 12.08644 57.11780 1.000 52.67602 155 ASP C C 1
ATOM 11545 O O . ASP C 1 155 ? 19.68641 11.30912 57.49185 1.000 53.23867 155 ASP C O 1
ATOM 11554 N N . TRP C 1 156 ? 18.05204 11.84577 56.03613 1.000 53.05839 156 TRP C N 1
ATOM 11555 C CA . TRP C 1 156 ? 18.20963 10.60389 55.28663 1.000 56.00526 156 TRP C CA 1
ATOM 11556 C C . TRP C 1 156 ? 19.57549 10.53918 54.61769 1.000 58.55411 156 TRP C C 1
ATOM 11557 O O . TRP C 1 156 ? 20.20304 9.47475 54.56920 1.000 53.33867 156 TRP C O 1
ATOM 11578 N N . LEU C 1 157 ? 20.04730 11.66838 54.08906 1.000 59.50872 157 LEU C N 1
ATOM 11579 C CA . LEU C 1 157 ? 21.32544 11.71648 53.39488 1.000 57.78931 157 LEU C CA 1
ATOM 11580 C C . LEU C 1 157 ? 22.50965 11.86097 54.34210 1.000 57.25801 157 LEU C C 1
ATOM 11581 O O . LEU C 1 157 ? 23.65742 11.79682 53.88430 1.000 52.82579 157 LEU C O 1
ATOM 11597 N N . ALA C 1 158 ? 22.26510 12.05479 55.63589 1.000 55.79541 158 ALA C N 1
ATOM 11598 C CA . ALA C 1 158 ? 23.34142 12.14965 56.61029 1.000 54.56359 158 ALA C CA 1
ATOM 11599 C C . ALA C 1 158 ? 23.75186 10.78981 57.15379 1.000 58.86291 158 ALA C C 1
ATOM 11600 O O . ALA C 1 158 ? 24.75935 10.69997 57.86369 1.000 63.37366 158 ALA C O 1
ATOM 11607 N N . VAL C 1 159 ? 22.99856 9.74071 56.84047 1.000 60.98619 159 VAL C N 1
ATOM 11608 C CA . VAL C 1 159 ? 23.33558 8.39411 57.31347 1.000 62.30854 159 VAL C CA 1
ATOM 11609 C C . VAL C 1 159 ? 24.65939 7.96110 56.69726 1.000 64.19288 159 VAL C C 1
ATOM 11610 O O . VAL C 1 159 ? 24.85163 8.10053 55.47307 1.000 64.00928 159 VAL C O 1
ATOM 11623 N N . PRO C 1 160 ? 25.59423 7.42993 57.47820 1.000 69.02292 160 PRO C N 1
ATOM 11624 C CA . PRO C 1 160 ? 26.89157 7.04121 56.91590 1.000 66.77268 160 PRO C CA 1
ATOM 11625 C C . PRO C 1 160 ? 26.77952 5.84812 55.97978 1.000 55.88710 160 PRO C C 1
ATOM 11626 O O . PRO C 1 160 ? 25.97064 4.93893 56.18050 1.000 46.64377 160 PRO C O 1
ATOM 11637 N N . LEU C 1 161 ? 27.62285 5.85752 54.95109 1.000 54.33502 161 LEU C N 1
ATOM 11638 C CA . LEU C 1 161 ? 27.68431 4.78705 53.96994 1.000 49.71917 161 LEU C CA 1
ATOM 11639 C C . LEU C 1 161 ? 28.93644 3.95622 54.21148 1.000 47.49979 161 LEU C C 1
ATOM 11640 O O . LEU C 1 161 ? 29.94809 4.46022 54.70884 1.000 41.81046 161 LEU C O 1
ATOM 11656 N N . GLU C 1 162 ? 28.86399 2.67694 53.86686 1.000 48.94838 162 GLU C N 1
ATOM 11657 C CA . GLU C 1 162 ? 30.02515 1.81985 54.03914 1.000 52.70190 162 GLU C CA 1
ATOM 11658 C C . GLU C 1 162 ? 31.04490 2.13461 52.94549 1.000 49.32453 162 GLU C C 1
ATOM 11659 O O . GLU C 1 162 ? 30.66636 2.40310 51.80084 1.000 48.79576 162 GLU C O 1
ATOM 11671 N N . PRO C 1 163 ? 32.33590 2.10925 53.25879 1.000 51.13518 163 PRO C N 1
ATOM 11672 C CA . PRO C 1 163 ? 33.34877 2.40075 52.24236 1.000 51.82261 163 PRO C CA 1
ATOM 11673 C C . PRO C 1 163 ? 33.62472 1.21409 51.33457 1.000 52.30766 163 PRO C C 1
ATOM 11674 O O . PRO C 1 163 ? 33.44128 0.05119 51.69748 1.000 56.79674 163 PRO C O 1
ATOM 11685 N N . ASP C 1 164 ? 34.07713 1.53482 50.12422 1.000 51.04675 164 ASP C N 1
ATOM 11686 C CA . ASP C 1 164 ? 34.53657 0.53102 49.16335 1.000 51.57240 164 ASP C CA 1
ATOM 11687 C C . ASP C 1 164 ? 33.42455 -0.44903 48.79587 1.000 50.01059 164 ASP C C 1
ATOM 11688 O O . ASP C 1 164 ? 33.64688 -1.65752 48.69866 1.000 50.14715 164 ASP C O 1
ATOM 11697 N N . VAL C 1 165 ? 32.22172 0.07283 48.57044 1.000 49.70064 165 VAL C N 1
ATOM 11698 C CA . VAL C 1 165 ? 31.12105 -0.71998 48.02878 1.000 45.15925 165 VAL C CA 1
ATOM 11699 C C . VAL C 1 165 ? 31.19744 -0.62082 46.50960 1.000 48.19035 165 VAL C C 1
ATOM 11700 O O . VAL C 1 165 ? 31.12275 0.47648 45.94460 1.000 49.86913 165 VAL C O 1
ATOM 11713 N N . ARG C 1 166 ? 31.36557 -1.76434 45.85030 1.000 46.85967 166 ARG C N 1
ATOM 11714 C CA . ARG C 1 166 ? 31.58307 -1.82200 44.41089 1.000 46.27120 166 ARG C CA 1
ATOM 11715 C C . ARG C 1 166 ? 30.40632 -2.40246 43.64322 1.000 40.03517 166 ARG C C 1
ATOM 11716 O O . ARG C 1 166 ? 30.49379 -2.52809 42.41798 1.000 39.44217 166 ARG C O 1
ATOM 11737 N N . ALA C 1 167 ? 29.30956 -2.75250 44.31336 1.000 39.67873 167 ALA C N 1
ATOM 11738 C CA . ALA C 1 167 ? 28.13835 -3.23910 43.59782 1.000 33.61031 167 ALA C CA 1
ATOM 11739 C C . ALA C 1 167 ? 26.88780 -3.02878 44.43760 1.000 32.92710 167 ALA C C 1
ATOM 11740 O O . ALA C 1 167 ? 26.94138 -3.02525 45.66986 1.000 31.04623 167 ALA C O 1
ATOM 11747 N N . VAL C 1 168 ? 25.76408 -2.85729 43.74758 1.000 37.88700 168 VAL C N 1
ATOM 11748 C CA . VAL C 1 168 ? 24.43877 -2.84776 44.35631 1.000 36.20353 168 VAL C CA 1
ATOM 11749 C C . VAL C 1 168 ? 23.64975 -3.97566 43.70847 1.000 33.24803 168 VAL C C 1
ATOM 11750 O O . VAL C 1 168 ? 23.48832 -3.99420 42.48173 1.000 39.35498 168 VAL C O 1
ATOM 11763 N N . VAL C 1 169 ? 23.17040 -4.91379 44.52234 1.000 31.45591 169 VAL C N 1
ATOM 11764 C CA . VAL C 1 169 ? 22.41600 -6.07275 44.04946 1.000 26.37350 169 VAL C CA 1
ATOM 11765 C C . VAL C 1 169 ? 20.97843 -5.96323 44.54174 1.000 25.56038 169 VAL C C 1
ATOM 11766 O O . VAL C 1 169 ? 20.73265 -5.88559 45.75245 1.000 29.36042 169 VAL C O 1
ATOM 11779 N N . VAL C 1 170 ? 20.03129 -5.95900 43.60741 1.000 28.35690 170 VAL C N 1
ATOM 11780 C CA . VAL C 1 170 ? 18.60713 -5.91186 43.92172 1.000 31.51118 170 VAL C CA 1
ATOM 11781 C C . VAL C 1 170 ? 18.01104 -7.28349 43.63670 1.000 32.54785 170 VAL C C 1
ATOM 11782 O O . VAL C 1 170 ? 17.91795 -7.70249 42.47589 1.000 37.54374 170 VAL C O 1
ATOM 11795 N N . GLY C 1 171 ? 17.60067 -7.98008 44.69483 1.000 37.46637 171 GLY C N 1
ATOM 11796 C CA . GLY C 1 171 ? 16.90401 -9.24468 44.56816 1.000 40.03866 171 GLY C CA 1
ATOM 11797 C C . GLY C 1 171 ? 15.50898 -9.10587 45.14234 1.000 35.97509 171 GLY C C 1
ATOM 11798 O O . GLY C 1 171 ? 15.02025 -7.98113 45.27251 1.000 39.32126 171 GLY C O 1
ATOM 11802 N N . PHE C 1 172 ? 14.85576 -10.20674 45.49748 1.000 36.57789 172 PHE C N 1
ATOM 11803 C CA . PHE C 1 172 ? 13.54562 -10.09303 46.13828 1.000 41.23034 172 PHE C CA 1
ATOM 11804 C C . PHE C 1 172 ? 13.75476 -9.60804 47.56455 1.000 40.11852 172 PHE C C 1
ATOM 11805 O O . PHE C 1 172 ? 14.16892 -10.36763 48.43877 1.000 41.09709 172 PHE C O 1
ATOM 11822 N N . ASP C 1 173 ? 13.45784 -8.33171 47.80562 1.000 41.02823 173 ASP C N 1
ATOM 11823 C CA . ASP C 1 173 ? 13.61087 -7.73755 49.12777 1.000 38.62904 173 ASP C CA 1
ATOM 11824 C C . ASP C 1 173 ? 12.24182 -7.35220 49.66584 1.000 37.62220 173 ASP C C 1
ATOM 11825 O O . ASP C 1 173 ? 11.72731 -6.27277 49.33369 1.000 34.73658 173 ASP C O 1
ATOM 11834 N N . PRO C 1 174 ? 11.60834 -8.18112 50.49921 1.000 36.85863 174 PRO C N 1
ATOM 11835 C CA . PRO C 1 174 ? 10.34983 -7.75436 51.12767 1.000 35.38934 174 PRO C CA 1
ATOM 11836 C C . PRO C 1 174 ? 10.54176 -6.64031 52.14466 1.000 33.94190 174 PRO C C 1
ATOM 11837 O O . PRO C 1 174 ? 9.54670 -6.06122 52.60344 1.000 36.44329 174 PRO C O 1
ATOM 11848 N N . HIS C 1 175 ? 11.78405 -6.32297 52.50322 1.000 32.08434 175 HIS C N 1
ATOM 11849 C CA . HIS C 1 175 ? 12.09422 -5.20602 53.38143 1.000 36.76113 175 HIS C CA 1
ATOM 11850 C C . HIS C 1 175 ? 12.48104 -3.95264 52.61151 1.000 36.56184 175 HIS C C 1
ATOM 11851 O O . HIS C 1 175 ? 12.97737 -2.99587 53.21440 1.000 42.35604 175 HIS C O 1
ATOM 11865 N N . PHE C 1 176 ? 12.26776 -3.93861 51.29778 1.000 33.73824 176 PHE C N 1
ATOM 11866 C CA . PHE C 1 176 ? 12.58189 -2.77081 50.48539 1.000 37.04191 176 PHE C CA 1
ATOM 11867 C C . PHE C 1 176 ? 11.88131 -1.54239 51.04828 1.000 35.72211 176 PHE C C 1
ATOM 11868 O O . PHE C 1 176 ? 10.71813 -1.60119 51.45398 1.000 36.88229 176 PHE C O 1
ATOM 11885 N N . SER C 1 177 ? 12.61574 -0.43599 51.11047 1.000 33.96011 177 SER C N 1
ATOM 11886 C CA . SER C 1 177 ? 12.10824 0.80171 51.68442 1.000 34.35116 177 SER C CA 1
ATOM 11887 C C . SER C 1 177 ? 12.69366 1.96268 50.89811 1.000 34.76092 177 SER C C 1
ATOM 11888 O O . SER C 1 177 ? 13.62274 1.78947 50.10530 1.000 35.66918 177 SER C O 1
ATOM 11896 N N . TYR C 1 178 ? 12.14484 3.15864 51.12209 1.000 36.59923 178 TYR C N 1
ATOM 11897 C CA . TYR C 1 178 ? 12.72867 4.34096 50.50174 1.000 36.75735 178 TYR C CA 1
ATOM 11898 C C . TYR C 1 178 ? 14.14245 4.58425 51.01166 1.000 37.55577 178 TYR C C 1
ATOM 11899 O O . TYR C 1 178 ? 14.98185 5.12693 50.28569 1.000 44.98575 178 TYR C O 1
ATOM 11917 N N . MET C 1 179 ? 14.42094 4.20236 52.26123 1.000 36.34035 179 MET C N 1
ATOM 11918 C CA . MET C 1 179 ? 15.76574 4.36805 52.80282 1.000 39.48826 179 MET C CA 1
ATOM 11919 C C . MET C 1 179 ? 16.75852 3.50110 52.03748 1.000 38.31215 179 MET C C 1
ATOM 11920 O O . MET C 1 179 ? 17.86750 3.94764 51.71225 1.000 43.35818 179 MET C O 1
ATOM 11934 N N . LYS C 1 180 ? 16.37537 2.25815 51.72849 1.000 37.39734 180 LYS C N 1
ATOM 11935 C CA . LYS C 1 180 ? 17.27122 1.38850 50.97417 1.000 38.58252 180 LYS C CA 1
ATOM 11936 C C . LYS C 1 180 ? 17.44544 1.89370 49.54579 1.000 40.96610 180 LYS C C 1
ATOM 11937 O O . LYS C 1 180 ? 18.54629 1.82658 48.99205 1.000 45.54717 180 LYS C O 1
ATOM 11956 N N . LEU C 1 181 ? 16.38118 2.43276 48.94305 1.000 39.90499 181 LEU C N 1
ATOM 11957 C CA . LEU C 1 181 ? 16.50579 3.03424 47.61808 1.000 41.30769 181 LEU C CA 1
ATOM 11958 C C . LEU C 1 181 ? 17.46174 4.22150 47.63975 1.000 44.78776 181 LEU C C 1
ATOM 11959 O O . LEU C 1 181 ? 18.29283 4.38227 46.73427 1.000 45.15418 181 LEU C O 1
ATOM 11975 N N . THR C 1 182 ? 17.36031 5.06288 48.67175 1.000 44.71879 182 THR C N 1
ATOM 11976 C CA . THR C 1 182 ? 18.24252 6.21996 48.78854 1.000 45.67873 182 THR C CA 1
ATOM 11977 C C . THR C 1 182 ? 19.69403 5.78334 48.94325 1.000 37.29362 182 THR C C 1
ATOM 11978 O O . THR C 1 182 ? 20.59095 6.32745 48.28367 1.000 38.20689 182 THR C O 1
ATOM 11989 N N . LYS C 1 183 ? 19.94810 4.79327 49.80361 1.000 42.14369 183 LYS C N 1
ATOM 11990 C CA . LYS C 1 183 ? 21.31663 4.30671 49.96910 1.000 40.66304 183 LYS C CA 1
ATOM 11991 C C . LYS C 1 183 ? 21.84055 3.68092 48.67717 1.000 36.84127 183 LYS C C 1
ATOM 11992 O O . LYS C 1 183 ? 23.01691 3.85041 48.33039 1.000 38.93226 183 LYS C O 1
ATOM 12011 N N . ALA C 1 184 ? 20.98708 2.94900 47.95233 1.000 35.30366 184 ALA C N 1
ATOM 12012 C CA . ALA C 1 184 ? 21.40669 2.36011 46.68425 1.000 32.88946 184 ALA C CA 1
ATOM 12013 C C . ALA C 1 184 ? 21.79453 3.44097 45.68597 1.000 37.23527 184 ALA C C 1
ATOM 12014 O O . ALA C 1 184 ? 22.82683 3.33445 45.01039 1.000 41.36640 184 ALA C O 1
ATOM 12021 N N . VAL C 1 185 ? 20.97776 4.49238 45.58051 1.000 39.96823 185 VAL C N 1
ATOM 12022 C CA . VAL C 1 185 ? 21.29264 5.58427 44.66499 1.000 36.23761 185 VAL C CA 1
ATOM 12023 C C . VAL C 1 185 ? 22.60995 6.23600 45.05803 1.000 43.89494 185 VAL C C 1
ATOM 12024 O O . VAL C 1 185 ? 23.42971 6.58276 44.19804 1.000 49.13732 185 VAL C O 1
ATOM 12037 N N . ARG C 1 186 ? 22.84214 6.40122 46.36266 1.000 40.63483 186 ARG C N 1
ATOM 12038 C CA . ARG C 1 186 ? 24.08666 7.01746 46.80858 1.000 37.11944 186 ARG C CA 1
ATOM 12039 C C . ARG C 1 186 ? 25.29637 6.15982 46.45690 1.000 37.35647 186 ARG C C 1
ATOM 12040 O O . ARG C 1 186 ? 26.32802 6.68185 46.02055 1.000 38.99790 186 ARG C O 1
ATOM 12061 N N . TYR C 1 187 ? 25.20075 4.84119 46.65243 1.000 39.82192 187 TYR C N 1
ATOM 12062 C CA . TYR C 1 187 ? 26.30247 3.96824 46.25503 1.000 35.65139 187 TYR C CA 1
ATOM 12063 C C . TYR C 1 187 ? 26.52601 4.02500 44.74902 1.000 32.97556 187 TYR C C 1
ATOM 12064 O O . TYR C 1 187 ? 27.66903 4.01753 44.27881 1.000 35.60100 187 TYR C O 1
ATOM 12082 N N . LEU C 1 188 ? 25.44139 4.08023 43.97621 1.000 34.57403 188 LEU C N 1
ATOM 12083 C CA . LEU C 1 188 ? 25.53727 4.09051 42.52312 1.000 35.27294 188 LEU C CA 1
ATOM 12084 C C . LEU C 1 188 ? 25.98159 5.43713 41.97530 1.000 38.54011 188 LEU C C 1
ATOM 12085 O O . LEU C 1 188 ? 26.21005 5.54586 40.76442 1.000 45.12190 188 LEU C O 1
ATOM 12101 N N . GLN C 1 189 ? 26.09073 6.46318 42.82301 1.000 44.28964 189 GLN C N 1
ATOM 12102 C CA . GLN C 1 189 ? 26.69001 7.71666 42.38678 1.000 43.54798 189 GLN C CA 1
ATOM 12103 C C . GLN C 1 189 ? 28.16228 7.54361 42.05169 1.000 50.45750 189 GLN C C 1
ATOM 12104 O O . GLN C 1 189 ? 28.71624 8.32196 41.26763 1.000 53.79961 189 GLN C O 1
ATOM 12118 N N . GLN C 1 190 ? 28.81388 6.54946 42.64023 1.000 53.91789 190 GLN C N 1
ATOM 12119 C CA . GLN C 1 190 ? 30.17254 6.20338 42.25099 1.000 58.28436 190 GLN C CA 1
ATOM 12120 C C . GLN C 1 190 ? 30.12534 5.40950 40.95082 1.000 56.07442 190 GLN C C 1
ATOM 12121 O O . GLN C 1 190 ? 29.44336 4.38086 40.89253 1.000 57.15326 190 GLN C O 1
ATOM 12135 N N . PRO C 1 191 ? 30.81151 5.84606 39.89147 1.000 63.16233 191 PRO C N 1
ATOM 12136 C CA . PRO C 1 191 ? 30.68457 5.13531 38.60808 1.000 61.40945 191 PRO C CA 1
ATOM 12137 C C . PRO C 1 191 ? 31.19694 3.71133 38.66361 1.000 58.02044 191 PRO C C 1
ATOM 12138 O O . PRO C 1 191 ? 30.65753 2.84150 37.96770 1.000 53.85681 191 PRO C O 1
ATOM 12149 N N . ASP C 1 192 ? 32.21955 3.44209 39.48135 1.000 65.07379 192 ASP C N 1
ATOM 12150 C CA . ASP C 1 192 ? 32.77733 2.09726 39.55588 1.000 64.50263 192 ASP C CA 1
ATOM 12151 C C . ASP C 1 192 ? 31.74532 1.08881 40.04470 1.000 56.53046 192 ASP C C 1
ATOM 12152 O O . ASP C 1 192 ? 31.84220 -0.10208 39.72808 1.000 57.24461 192 ASP C O 1
ATOM 12161 N N . CYS C 1 193 ? 30.75872 1.54152 40.81494 1.000 49.66512 193 CYS C N 1
ATOM 12162 C CA . CYS C 1 193 ? 29.76923 0.63905 41.38782 1.000 45.38824 193 CYS C CA 1
ATOM 12163 C C . CYS C 1 193 ? 28.93793 -0.02331 40.29463 1.000 46.40479 193 CYS C C 1
ATOM 12164 O O . CYS C 1 193 ? 28.48314 0.63637 39.35584 1.000 50.78852 193 CYS C O 1
ATOM 12172 N N . LEU C 1 194 ? 28.74190 -1.33412 40.41974 1.000 43.20375 194 LEU C N 1
ATOM 12173 C CA . LEU C 1 194 ? 27.90790 -2.08722 39.49519 1.000 38.25299 194 LEU C CA 1
ATOM 12174 C C . LEU C 1 194 ? 26.47018 -2.11858 40.00105 1.000 40.51977 194 LEU C C 1
ATOM 12175 O O . LEU C 1 194 ? 26.21300 -2.03155 41.20499 1.000 43.81765 194 LEU C O 1
ATOM 12191 N N . LEU C 1 195 ? 25.53211 -2.25964 39.06887 1.000 36.95316 195 LEU C N 1
ATOM 12192 C CA . LEU C 1 195 ? 24.12829 -2.46614 39.40048 1.000 33.15236 195 LEU C CA 1
ATOM 12193 C C . LEU C 1 195 ? 23.69604 -3.79652 38.80328 1.000 31.92578 195 LEU C C 1
ATOM 12194 O O . LEU C 1 195 ? 23.75428 -3.98275 37.58220 1.000 34.59983 195 LEU C O 1
ATOM 12210 N N . VAL C 1 196 ? 23.26242 -4.71065 39.66591 1.000 30.77701 196 VAL C N 1
ATOM 12211 C CA . VAL C 1 196 ? 22.85966 -6.05418 39.27332 1.000 28.16908 196 VAL C CA 1
ATOM 12212 C C . VAL C 1 196 ? 21.44708 -6.30403 39.78063 1.000 25.46798 196 VAL C C 1
ATOM 12213 O O . VAL C 1 196 ? 21.11857 -5.97294 40.92652 1.000 32.86167 196 VAL C O 1
ATOM 12226 N N . GLY C 1 197 ? 20.61425 -6.87898 38.92672 1.000 28.20163 197 GLY C N 1
ATOM 12227 C CA . GLY C 1 197 ? 19.26823 -7.28324 39.30493 1.000 35.23835 197 GLY C CA 1
ATOM 12228 C C . GLY C 1 197 ? 19.11385 -8.78041 39.12680 1.000 38.77792 197 GLY C C 1
ATOM 12229 O O . GLY C 1 197 ? 19.55889 -9.33795 38.12238 1.000 43.74344 197 GLY C O 1
ATOM 12233 N N . THR C 1 198 ? 18.50038 -9.43182 40.11761 1.000 36.86551 198 THR C N 1
ATOM 12234 C CA . THR C 1 198 ? 18.35630 -10.88001 40.04553 1.000 37.27355 198 THR C CA 1
ATOM 12235 C C . THR C 1 198 ? 17.41427 -11.28769 38.91926 1.000 42.67867 198 THR C C 1
ATOM 12236 O O . THR C 1 198 ? 17.68154 -12.25724 38.19908 1.000 48.57712 198 THR C O 1
ATOM 12247 N N . ASN C 1 199 ? 16.31228 -10.56124 38.74847 1.000 38.61535 199 ASN C N 1
ATOM 12248 C CA . ASN C 1 199 ? 15.36754 -10.83830 37.67331 1.000 35.41611 199 ASN C CA 1
ATOM 12249 C C . ASN C 1 199 ? 14.52619 -9.59341 37.44189 1.000 35.54649 199 ASN C C 1
ATOM 12250 O O . ASN C 1 199 ? 14.42153 -8.72533 38.31097 1.000 45.22606 199 ASN C O 1
ATOM 12261 N N . MET C 1 200 ? 13.92877 -9.51540 36.25218 1.000 34.94267 200 MET C N 1
ATOM 12262 C CA . MET C 1 200 ? 13.09986 -8.37671 35.86864 1.000 38.06043 200 MET C CA 1
ATOM 12263 C C . MET C 1 200 ? 11.61475 -8.72917 35.82548 1.000 37.31062 200 MET C C 1
ATOM 12264 O O . MET C 1 200 ? 10.83163 -8.03208 35.17382 1.000 41.45143 200 MET C O 1
ATOM 12278 N N . ASP C 1 201 ? 11.20892 -9.78679 36.52240 1.000 37.79234 201 ASP C N 1
ATOM 12279 C CA . ASP C 1 201 ? 9.80637 -10.17737 36.54371 1.000 36.03282 201 ASP C CA 1
ATOM 12280 C C . ASP C 1 201 ? 8.98978 -9.15311 37.32138 1.000 36.05590 201 ASP C C 1
ATOM 12281 O O . ASP C 1 201 ? 9.36177 -8.75871 38.43104 1.000 39.26218 201 ASP C O 1
ATOM 12290 N N . ASN C 1 202 ? 7.86730 -8.72451 36.74508 1.000 34.84876 202 ASN C N 1
ATOM 12291 C CA . ASN C 1 202 ? 6.98703 -7.78230 37.42940 1.000 42.21740 202 ASN C CA 1
ATOM 12292 C C . ASN C 1 202 ? 6.16159 -8.44160 38.53243 1.000 40.60386 202 ASN C C 1
ATOM 12293 O O . ASN C 1 202 ? 5.70537 -7.74201 39.44569 1.000 36.03473 202 ASN C O 1
ATOM 12304 N N . ARG C 1 203 ? 5.94696 -9.75491 38.46553 1.000 37.95495 203 ARG C N 1
ATOM 12305 C CA . ARG C 1 203 ? 5.15064 -10.46985 39.45208 1.000 32.80997 203 ARG C CA 1
ATOM 12306 C C . ARG C 1 203 ? 5.82306 -11.78091 39.82551 1.000 35.61216 203 ARG C C 1
ATOM 12307 O O . ARG C 1 203 ? 6.45526 -12.43750 38.99475 1.000 41.50099 203 ARG C O 1
ATOM 12328 N N . LEU C 1 204 ? 5.66988 -12.15194 41.09522 1.000 37.33677 204 LEU C N 1
ATOM 12329 C CA . LEU C 1 204 ? 6.13860 -13.42222 41.61592 1.000 42.07727 204 LEU C CA 1
ATOM 12330 C C . LEU C 1 204 ? 4.91544 -14.31696 41.75421 1.000 42.47934 204 LEU C C 1
ATOM 12331 O O . LEU C 1 204 ? 3.99778 -13.98740 42.53880 1.000 36.86281 204 LEU C O 1
ATOM 12347 N N . PRO C 1 205 ? 4.82794 -15.40687 40.98151 1.000 48.25322 205 PRO C N 1
ATOM 12348 C CA . PRO C 1 205 ? 3.65434 -16.29152 41.04964 1.000 49.43575 205 PRO C CA 1
ATOM 12349 C C . PRO C 1 205 ? 3.55754 -17.07399 42.34936 1.000 49.14837 205 PRO C C 1
ATOM 12350 O O . PRO C 1 205 ? 4.56140 -17.52459 42.90544 1.000 46.46053 205 PRO C O 1
ATOM 12361 N N . LEU C 1 206 ? 2.32043 -17.25116 42.81333 1.000 53.24439 206 LEU C N 1
ATOM 12362 C CA . LEU C 1 206 ? 2.00816 -18.01259 44.01675 1.000 56.56865 206 LEU C CA 1
ATOM 12363 C C . LEU C 1 206 ? 0.96338 -19.07010 43.65520 1.000 61.98094 206 LEU C C 1
ATOM 12364 O O . LEU C 1 206 ? 0.46964 -19.11862 42.52479 1.000 67.64662 206 LEU C O 1
ATOM 12380 N N . GLU C 1 207 ? 0.62505 -19.93033 44.61573 1.000 63.20093 207 GLU C N 1
ATOM 12381 C CA . GLU C 1 207 ? -0.32766 -20.99927 44.35206 1.000 67.28850 207 GLU C CA 1
ATOM 12382 C C . GLU C 1 207 ? -1.73879 -20.45966 44.14016 1.000 76.06568 207 GLU C C 1
ATOM 12383 O O . GLU C 1 207 ? -2.12529 -19.42496 44.69130 1.000 79.01013 207 GLU C O 1
ATOM 12395 N N . ASN C 1 208 ? -2.51201 -21.18117 43.32469 1.000 79.56459 208 ASN C N 1
ATOM 12396 C CA . ASN C 1 208 ? -3.93761 -20.91409 43.13468 1.000 80.64428 208 ASN C CA 1
ATOM 12397 C C . ASN C 1 208 ? -4.19402 -19.56974 42.46210 1.000 76.48258 208 ASN C C 1
ATOM 12398 O O . ASN C 1 208 ? -5.22933 -18.93938 42.69182 1.000 73.77017 208 ASN C O 1
ATOM 12409 N N . GLY C 1 209 ? -3.25759 -19.12091 41.63035 1.000 76.41206 209 GLY C N 1
ATOM 12410 C CA . GLY C 1 209 ? -3.41756 -17.89954 40.87157 1.000 75.33777 209 GLY C CA 1
ATOM 12411 C C . GLY C 1 209 ? -3.16468 -16.60794 41.61554 1.000 74.36411 209 GLY C C 1
ATOM 12412 O O . GLY C 1 209 ? -3.31460 -15.53446 41.01575 1.000 79.33858 209 GLY C O 1
ATOM 12416 N N . ARG C 1 210 ? -2.78580 -16.66026 42.88958 1.000 67.64387 210 ARG C N 1
ATOM 12417 C CA . ARG C 1 210 ? -2.39968 -15.44245 43.58385 1.000 60.86289 210 ARG C CA 1
ATOM 12418 C C . ARG C 1 210 ? -0.96834 -15.07150 43.20266 1.000 55.03981 210 ARG C C 1
ATOM 12419 O O . ARG C 1 210 ? -0.18166 -15.90779 42.75061 1.000 51.73823 210 ARG C O 1
ATOM 12440 N N . PHE C 1 211 ? -0.63494 -13.79626 43.38609 1.000 55.77561 211 PHE C N 1
ATOM 12441 C CA . PHE C 1 211 ? 0.68333 -13.29764 43.01984 1.000 49.55538 211 PHE C CA 1
ATOM 12442 C C . PHE C 1 211 ? 1.05457 -12.14120 43.93423 1.000 47.69905 211 PHE C C 1
ATOM 12443 O O . PHE C 1 211 ? 0.18778 -11.50807 44.54476 1.000 48.62071 211 PHE C O 1
ATOM 12460 N N . ILE C 1 212 ? 2.35810 -11.85810 44.01280 1.000 44.24079 212 ILE C N 1
ATOM 12461 C CA . ILE C 1 212 ? 2.83085 -10.64950 44.68777 1.000 40.96313 212 ILE C CA 1
ATOM 12462 C C . ILE C 1 212 ? 3.81351 -9.94043 43.76002 1.000 38.17622 212 ILE C C 1
ATOM 12463 O O . ILE C 1 212 ? 4.17093 -10.44900 42.70322 1.000 35.55700 212 ILE C O 1
ATOM 12479 N N . ALA C 1 213 ? 4.19685 -8.72161 44.12848 1.000 38.91655 213 ALA C N 1
ATOM 12480 C CA . ALA C 1 213 ? 5.06162 -7.93445 43.25683 1.000 35.64543 213 ALA C CA 1
ATOM 12481 C C . ALA C 1 213 ? 6.43334 -8.58887 43.11407 1.000 34.28512 213 ALA C C 1
ATOM 12482 O O . ALA C 1 213 ? 7.01858 -9.06750 44.08941 1.000 28.13414 213 ALA C O 1
ATOM 12489 N N . GLY C 1 214 ? 6.95569 -8.58660 41.87602 1.000 41.87974 214 GLY C N 1
ATOM 12490 C CA . GLY C 1 214 ? 8.22055 -9.22612 41.57461 1.000 43.50403 214 GLY C CA 1
ATOM 12491 C C . GLY C 1 214 ? 9.43651 -8.33379 41.80364 1.000 42.94423 214 GLY C C 1
ATOM 12492 O O . GLY C 1 214 ? 9.32717 -7.13532 42.05981 1.000 45.85742 214 GLY C O 1
ATOM 12496 N N . THR C 1 215 ? 10.61717 -8.96275 41.71995 1.000 38.17271 215 THR C N 1
ATOM 12497 C CA . THR C 1 215 ? 11.87586 -8.24038 41.88395 1.000 37.17130 215 THR C CA 1
ATOM 12498 C C . THR C 1 215 ? 12.07474 -7.16309 40.82623 1.000 37.77693 215 THR C C 1
ATOM 12499 O O . THR C 1 215 ? 12.74957 -6.15600 41.08511 1.000 41.42952 215 THR C O 1
ATOM 12510 N N . GLY C 1 216 ? 11.50156 -7.35046 39.63555 1.000 39.58918 216 GLY C N 1
ATOM 12511 C CA . GLY C 1 216 ? 11.67745 -6.37542 38.57479 1.000 41.15858 216 GLY C CA 1
ATOM 12512 C C . GLY C 1 216 ? 11.18363 -4.99453 38.94785 1.000 39.46616 216 GLY C C 1
ATOM 12513 O O . GLY C 1 216 ? 11.75910 -3.98852 38.52684 1.000 43.12420 216 GLY C O 1
ATOM 12517 N N . CYS C 1 217 ? 10.11888 -4.92391 39.74615 1.000 35.16437 217 CYS C N 1
ATOM 12518 C CA . CYS C 1 217 ? 9.60712 -3.63369 40.19435 1.000 34.28950 217 CYS C CA 1
ATOM 12519 C C . CYS C 1 217 ? 10.67487 -2.88059 40.97992 1.000 37.98006 217 CYS C C 1
ATOM 12520 O O . CYS C 1 217 ? 10.93849 -1.69237 40.73208 1.000 42.80691 217 CYS C O 1
ATOM 12528 N N . LEU C 1 218 ? 11.32725 -3.57991 41.91390 1.000 36.78308 218 LEU C N 1
ATOM 12529 C CA . LEU C 1 218 ? 12.37345 -2.97681 42.73195 1.000 36.33370 218 LEU C CA 1
ATOM 12530 C C . LEU C 1 218 ? 13.57402 -2.57318 41.88208 1.000 33.24113 218 LEU C C 1
ATOM 12531 O O . LEU C 1 218 ? 14.10629 -1.45472 42.02284 1.000 41.28433 218 LEU C O 1
ATOM 12547 N N . VAL C 1 219 ? 13.99489 -3.45908 40.97284 1.000 33.04175 219 VAL C N 1
ATOM 12548 C CA . VAL C 1 219 ? 15.12781 -3.13979 40.11039 1.000 34.19444 219 VAL C CA 1
ATOM 12549 C C . VAL C 1 219 ? 14.82341 -1.90218 39.27673 1.000 38.80995 219 VAL C C 1
ATOM 12550 O O . VAL C 1 219 ? 15.69289 -1.04834 39.07073 1.000 46.25858 219 VAL C O 1
ATOM 12563 N N . ARG C 1 220 ? 13.58942 -1.79112 38.77183 1.000 35.24929 220 ARG C N 1
ATOM 12564 C CA . ARG C 1 220 ? 13.22701 -0.65094 37.93796 1.000 34.89715 220 ARG C CA 1
ATOM 12565 C C . ARG C 1 220 ? 13.26101 0.64423 38.73715 1.000 35.38928 220 ARG C C 1
ATOM 12566 O O . ARG C 1 220 ? 13.72832 1.67917 38.23883 1.000 38.08884 220 ARG C O 1
ATOM 12587 N N . ALA C 1 221 ? 12.75265 0.61427 39.97067 1.000 32.40707 221 ALA C N 1
ATOM 12588 C CA . ALA C 1 221 ? 12.82714 1.80849 40.80722 1.000 36.25928 221 ALA C CA 1
ATOM 12589 C C . ALA C 1 221 ? 14.27381 2.26765 40.95895 1.000 37.92889 221 ALA C C 1
ATOM 12590 O O . ALA C 1 221 ? 14.59274 3.45698 40.77311 1.000 50.23433 221 ALA C O 1
ATOM 12597 N N . VAL C 1 222 ? 15.17252 1.32691 41.27530 1.000 34.09180 222 VAL C N 1
ATOM 12598 C CA . VAL C 1 222 ? 16.57196 1.70461 41.46927 1.000 33.72216 222 VAL C CA 1
ATOM 12599 C C . VAL C 1 222 ? 17.17412 2.21997 40.16523 1.000 32.49879 222 VAL C C 1
ATOM 12600 O O . VAL C 1 222 ? 17.91842 3.20864 40.15623 1.000 35.22484 222 VAL C O 1
ATOM 12613 N N . GLU C 1 223 ? 16.85774 1.56691 39.04315 1.000 35.23993 223 GLU C N 1
ATOM 12614 C CA . GLU C 1 223 ? 17.38735 2.00307 37.75741 1.000 36.95952 223 GLU C CA 1
ATOM 12615 C C . GLU C 1 223 ? 16.99459 3.44069 37.46845 1.000 38.44087 223 GLU C C 1
ATOM 12616 O O . GLU C 1 223 ? 17.82837 4.26200 37.06862 1.000 41.20796 223 GLU C O 1
ATOM 12628 N N . MET C 1 224 ? 15.71346 3.76045 37.66257 1.000 43.95139 224 MET C N 1
ATOM 12629 C CA . MET C 1 224 ? 15.23812 5.09602 37.32716 1.000 42.35540 224 MET C CA 1
ATOM 12630 C C . MET C 1 224 ? 15.90121 6.13872 38.20571 1.000 39.30878 224 MET C C 1
ATOM 12631 O O . MET C 1 224 ? 16.36651 7.17091 37.70663 1.000 38.81961 224 MET C O 1
ATOM 12645 N N . ALA C 1 225 ? 15.98631 5.88206 39.51405 1.000 40.01278 225 ALA C N 1
ATOM 12646 C CA . ALA C 1 225 ? 16.58516 6.88945 40.38435 1.000 32.76324 225 ALA C CA 1
ATOM 12647 C C . ALA C 1 225 ? 18.07454 7.05498 40.09690 1.000 37.78715 225 ALA C C 1
ATOM 12648 O O . ALA C 1 225 ? 18.60021 8.17337 40.15524 1.000 42.56110 225 ALA C O 1
ATOM 12655 N N . ALA C 1 226 ? 18.77163 5.96308 39.77750 1.000 35.25725 226 ALA C N 1
ATOM 12656 C CA . ALA C 1 226 ? 20.19718 6.03530 39.48341 1.000 37.16457 226 ALA C CA 1
ATOM 12657 C C . ALA C 1 226 ? 20.49176 6.35177 38.02430 1.000 41.90571 226 ALA C C 1
ATOM 12658 O O . ALA C 1 226 ? 21.65993 6.57038 37.67548 1.000 41.63799 226 ALA C O 1
ATOM 12665 N N . GLN C 1 227 ? 19.47045 6.39963 37.17470 1.000 37.42486 227 GLN C N 1
ATOM 12666 C CA . GLN C 1 227 ? 19.65425 6.67294 35.75132 1.000 33.95016 227 GLN C CA 1
ATOM 12667 C C . GLN C 1 227 ? 20.70767 5.73996 35.16367 1.000 33.52995 227 GLN C C 1
ATOM 12668 O O . GLN C 1 227 ? 21.65097 6.15388 34.48678 1.000 35.18361 227 GLN C O 1
ATOM 12682 N N . ARG C 1 228 ? 20.53004 4.45709 35.46135 1.000 31.94251 228 ARG C N 1
ATOM 12683 C CA . ARG C 1 228 ? 21.39309 3.37751 35.02145 1.000 46.05183 228 ARG C CA 1
ATOM 12684 C C . ARG C 1 228 ? 20.52334 2.24362 34.49879 1.000 47.32611 228 ARG C C 1
ATOM 12685 O O . ARG C 1 228 ? 19.34014 2.13804 34.83329 1.000 53.26627 228 ARG C O 1
ATOM 12706 N N . GLN C 1 229 ? 21.12806 1.37940 33.69418 1.000 45.46750 229 GLN C N 1
ATOM 12707 C CA . GLN C 1 229 ? 20.47608 0.16449 33.22740 1.000 45.96490 229 GLN C CA 1
ATOM 12708 C C . GLN C 1 229 ? 21.17370 -0.99978 33.91920 1.000 43.40733 229 GLN C C 1
ATOM 12709 O O . GLN C 1 229 ? 22.39760 -1.14324 33.81544 1.000 46.91528 229 GLN C O 1
ATOM 12723 N N . ALA C 1 230 ? 20.40396 -1.80667 34.64021 1.000 41.95353 230 ALA C N 1
ATOM 12724 C CA . ALA C 1 230 ? 20.96400 -2.89104 35.42827 1.000 38.16533 230 ALA C CA 1
ATOM 12725 C C . ALA C 1 230 ? 21.25214 -4.10943 34.56313 1.000 36.83943 230 ALA C C 1
ATOM 12726 O O . ALA C 1 230 ? 20.63113 -4.31584 33.51732 1.000 43.51069 230 ALA C O 1
ATOM 12733 N N . ASP C 1 231 ? 22.21722 -4.91116 35.00769 1.000 36.62655 231 ASP C N 1
ATOM 12734 C CA . ASP C 1 231 ? 22.49473 -6.20729 34.40157 1.000 35.47966 231 ASP C CA 1
ATOM 12735 C C . ASP C 1 231 ? 21.65680 -7.26255 35.11079 1.000 37.21394 231 ASP C C 1
ATOM 12736 O O . ASP C 1 231 ? 21.74637 -7.41428 36.33426 1.000 41.22297 231 ASP C O 1
ATOM 12745 N N . ILE C 1 232 ? 20.83727 -7.97589 34.34620 1.000 37.98010 232 ILE C N 1
ATOM 12746 C CA . ILE C 1 232 ? 19.89736 -8.94717 34.88974 1.000 31.34034 232 ILE C CA 1
ATOM 12747 C C . ILE C 1 232 ? 20.51949 -10.33187 34.77200 1.000 34.53250 232 ILE C C 1
ATOM 12748 O O . ILE C 1 232 ? 20.97388 -10.73022 33.69178 1.000 41.97956 232 ILE C O 1
ATOM 12764 N N . ILE C 1 233 ? 20.52797 -11.07043 35.88083 1.000 38.86030 233 ILE C N 1
ATOM 12765 C CA . ILE C 1 233 ? 21.12458 -12.39780 35.90009 1.000 40.47429 233 ILE C CA 1
ATOM 12766 C C . ILE C 1 233 ? 20.13390 -13.43369 35.39397 1.000 42.19107 233 ILE C C 1
ATOM 12767 O O . ILE C 1 233 ? 20.49818 -14.34704 34.64465 1.000 41.69193 233 ILE C O 1
ATOM 12783 N N . GLY C 1 234 ? 18.86963 -13.30064 35.78188 1.000 39.80491 234 GLY C N 1
ATOM 12784 C CA . GLY C 1 234 ? 17.90239 -14.35068 35.56734 1.000 35.61726 234 GLY C CA 1
ATOM 12785 C C . GLY C 1 234 ? 17.35031 -14.40596 34.15994 1.000 36.26560 234 GLY C C 1
ATOM 12786 O O . GLY C 1 234 ? 17.61465 -13.55851 33.30927 1.000 39.64853 234 GLY C O 1
ATOM 12790 N N . LYS C 1 235 ? 16.57294 -15.45824 33.92446 1.000 33.25976 235 LYS C N 1
ATOM 12791 C CA . LYS C 1 235 ? 15.86221 -15.61235 32.66783 1.000 29.95448 235 LYS C CA 1
ATOM 12792 C C . LYS C 1 235 ? 15.04790 -14.35092 32.39245 1.000 32.17952 235 LYS C C 1
ATOM 12793 O O . LYS C 1 235 ? 14.42536 -13.80672 33.31038 1.000 38.12264 235 LYS C O 1
ATOM 12812 N N . PRO C 1 236 ? 15.00965 -13.85987 31.14534 1.000 37.87662 236 PRO C N 1
ATOM 12813 C CA . PRO C 1 236 ? 15.49839 -14.47438 29.90961 1.000 36.46002 236 PRO C CA 1
ATOM 12814 C C . PRO C 1 236 ? 16.95560 -14.15783 29.58073 1.000 41.09317 236 PRO C C 1
ATOM 12815 O O . PRO C 1 236 ? 17.42335 -14.52377 28.50460 1.000 46.95217 236 PRO C O 1
ATOM 12826 N N . SER C 1 237 ? 17.66331 -13.49088 30.49098 1.000 43.59701 237 SER C N 1
ATOM 12827 C CA . SER C 1 237 ? 19.04619 -13.11986 30.22343 1.000 48.46787 237 SER C CA 1
ATOM 12828 C C . SER C 1 237 ? 19.89799 -14.36331 30.01260 1.000 47.60374 237 SER C C 1
ATOM 12829 O O . SER C 1 237 ? 19.72920 -15.37462 30.69930 1.000 47.61905 237 SER C O 1
ATOM 12837 N N . ARG C 1 238 ? 20.84118 -14.27485 29.07254 1.000 52.63636 238 ARG C N 1
ATOM 12838 C CA . ARG C 1 238 ? 21.68459 -15.42180 28.78330 1.000 51.89756 238 ARG C CA 1
ATOM 12839 C C . ARG C 1 238 ? 22.66487 -15.73802 29.90106 1.000 49.03901 238 ARG C C 1
ATOM 12840 O O . ARG C 1 238 ? 23.25088 -16.82627 29.89243 1.000 49.47923 238 ARG C O 1
ATOM 12861 N N . PHE C 1 239 ? 22.87361 -14.82338 30.84979 1.000 44.08726 239 PHE C N 1
ATOM 12862 C CA . PHE C 1 239 ? 23.91557 -15.07030 31.82864 1.000 41.19681 239 PHE C CA 1
ATOM 12863 C C . PHE C 1 239 ? 23.60587 -16.28905 32.68207 1.000 38.34387 239 PHE C C 1
ATOM 12864 O O . PHE C 1 239 ? 24.52849 -16.97461 33.11633 1.000 40.30036 239 PHE C O 1
ATOM 12881 N N . ILE C 1 240 ? 22.33209 -16.56285 32.96263 1.000 41.39107 240 ILE C N 1
ATOM 12882 C CA . ILE C 1 240 ? 22.01011 -17.72427 33.78627 1.000 39.79904 240 ILE C CA 1
ATOM 12883 C C . ILE C 1 240 ? 22.35603 -19.00955 33.03661 1.000 38.85152 240 ILE C C 1
ATOM 12884 O O . ILE C 1 240 ? 22.82238 -19.98541 33.63065 1.000 48.04363 240 ILE C O 1
ATOM 12900 N N . PHE C 1 241 ? 22.16136 -19.02160 31.71160 1.000 38.19066 241 PHE C N 1
ATOM 12901 C CA . PHE C 1 241 ? 22.61082 -20.16576 30.92376 1.000 39.56371 241 PHE C CA 1
ATOM 12902 C C . PHE C 1 241 ? 24.12667 -20.31563 31.00827 1.000 40.11479 241 PHE C C 1
ATOM 12903 O O . PHE C 1 241 ? 24.64229 -21.43219 31.11062 1.000 38.76853 241 PHE C O 1
ATOM 12920 N N . ASP C 1 242 ? 24.86133 -19.20006 30.94134 1.000 40.89134 242 ASP C N 1
ATOM 12921 C CA . ASP C 1 242 ? 26.31419 -19.26129 31.08312 1.000 42.63098 242 ASP C CA 1
ATOM 12922 C C . ASP C 1 242 ? 26.71660 -19.72588 32.47756 1.000 39.58897 242 ASP C C 1
ATOM 12923 O O . ASP C 1 242 ? 27.71556 -20.43241 32.64110 1.000 37.95260 242 ASP C O 1
ATOM 12932 N N . CYS C 1 243 ? 25.95604 -19.32033 33.49993 1.000 38.56109 243 CYS C N 1
ATOM 12933 C CA . CYS C 1 243 ? 26.17977 -19.78063 34.86784 1.000 37.34763 243 CYS C CA 1
ATOM 12934 C C . CYS C 1 243 ? 26.01249 -21.28894 34.95820 1.000 37.58728 243 CYS C C 1
ATOM 12935 O O . CYS C 1 243 ? 26.80445 -21.97451 35.61680 1.000 42.49879 243 CYS C O 1
ATOM 12942 N N . VAL C 1 244 ? 24.98860 -21.82153 34.28898 1.000 38.23176 244 VAL C N 1
ATOM 12943 C CA . VAL C 1 244 ? 24.80639 -23.26882 34.21420 1.000 38.61393 244 VAL C CA 1
ATOM 12944 C C . VAL C 1 244 ? 25.97501 -23.91352 33.47819 1.000 40.41839 244 VAL C C 1
ATOM 12945 O O . VAL C 1 244 ? 26.53728 -24.91855 33.92682 1.000 41.55376 244 VAL C O 1
ATOM 12958 N N . SER C 1 245 ? 26.36190 -23.33462 32.33898 1.000 41.16614 245 SER C N 1
ATOM 12959 C CA . SER C 1 245 ? 27.37478 -23.94164 31.48056 1.000 47.27053 245 SER C CA 1
ATOM 12960 C C . SER C 1 245 ? 28.74517 -23.93781 32.14556 1.000 47.21350 245 SER C C 1
ATOM 12961 O O . SER C 1 245 ? 29.56624 -24.82003 31.87022 1.000 46.56942 245 SER C O 1
ATOM 12969 N N . GLN C 1 246 ? 29.01306 -22.95050 33.00510 1.000 47.44484 246 GLN C N 1
ATOM 12970 C CA . GLN C 1 246 ? 30.28276 -22.89447 33.71970 1.000 48.62728 246 GLN C CA 1
ATOM 12971 C C . GLN C 1 246 ? 30.56792 -24.19551 34.45293 1.000 43.89960 246 GLN C C 1
ATOM 12972 O O . GLN C 1 246 ? 31.72066 -24.63606 34.53400 1.000 43.83277 246 GLN C O 1
ATOM 12986 N N . GLU C 1 247 ? 29.52620 -24.83331 34.97649 1.000 42.65135 247 GLU C N 1
ATOM 12987 C CA . GLU C 1 247 ? 29.65505 -26.09019 35.70015 1.000 44.03752 247 GLU C CA 1
ATOM 12988 C C . GLU C 1 247 ? 29.31979 -27.30345 34.84841 1.000 34.55758 247 GLU C C 1
ATOM 12989 O O . GLU C 1 247 ? 29.95647 -28.35079 34.99314 1.000 30.90737 247 GLU C O 1
ATOM 13001 N N . TYR C 1 248 ? 28.33605 -27.18166 33.95802 1.000 36.18822 248 TYR C N 1
ATOM 13002 C CA . TYR C 1 248 ? 27.85330 -28.32456 33.19922 1.000 41.95748 248 TYR C CA 1
ATOM 13003 C C . TYR C 1 248 ? 28.55602 -28.49893 31.86033 1.000 46.15703 248 TYR C C 1
ATOM 13004 O O . TYR C 1 248 ? 28.72500 -29.63590 31.40372 1.000 45.28702 248 TYR C O 1
ATOM 13022 N N . GLY C 1 249 ? 28.95839 -27.40878 31.21306 1.000 46.97295 249 GLY C N 1
ATOM 13023 C CA . GLY C 1 249 ? 29.49372 -27.51750 29.87294 1.000 49.36286 249 GLY C CA 1
ATOM 13024 C C . GLY C 1 249 ? 28.39726 -27.95439 28.92626 1.000 52.44371 249 GLY C C 1
ATOM 13025 O O . GLY C 1 249 ? 28.44891 -29.05996 28.37855 1.000 57.97039 249 GLY C O 1
ATOM 13029 N N . ILE C 1 250 ? 27.40416 -27.08936 28.71105 1.000 49.33615 250 ILE C N 1
ATOM 13030 C CA . ILE C 1 250 ? 26.20877 -27.49669 27.98856 1.000 45.72478 250 ILE C CA 1
ATOM 13031 C C . ILE C 1 250 ? 26.51604 -27.63300 26.50578 1.000 50.88230 250 ILE C C 1
ATOM 13032 O O . ILE C 1 250 ? 27.22002 -26.80301 25.91445 1.000 56.30708 250 ILE C O 1
ATOM 13048 N N . ASN C 1 251 ? 25.98317 -28.69239 25.89927 1.000 50.45625 251 ASN C N 1
ATOM 13049 C CA . ASN C 1 251 ? 25.97764 -28.83803 24.45463 1.000 49.86276 251 ASN C CA 1
ATOM 13050 C C . ASN C 1 251 ? 24.59763 -28.43338 23.96826 1.000 53.26083 251 ASN C C 1
ATOM 13051 O O . ASN C 1 251 ? 23.63489 -29.18608 24.18092 1.000 58.29962 251 ASN C O 1
ATOM 13062 N N . PRO C 1 252 ? 24.43954 -27.27399 23.32771 1.000 50.05126 252 PRO C N 1
ATOM 13063 C CA . PRO C 1 252 ? 23.07797 -26.80231 23.02704 1.000 49.66872 252 PRO C CA 1
ATOM 13064 C C . PRO C 1 252 ? 22.26773 -27.78835 22.20573 1.000 50.31865 252 PRO C C 1
ATOM 13065 O O . PRO C 1 252 ? 21.05155 -27.90597 22.41014 1.000 44.92838 252 PRO C O 1
ATOM 13076 N N . GLU C 1 253 ? 22.90583 -28.50175 21.27360 1.000 58.75252 253 GLU C N 1
ATOM 13077 C CA . GLU C 1 253 ? 22.15226 -29.38187 20.39281 1.000 62.79561 253 GLU C CA 1
ATOM 13078 C C . GLU C 1 253 ? 21.55348 -30.56506 21.14675 1.000 59.60021 253 GLU C C 1
ATOM 13079 O O . GLU C 1 253 ? 20.49726 -31.07495 20.75755 1.000 64.05465 253 GLU C O 1
ATOM 13091 N N . ARG C 1 254 ? 22.20365 -31.01064 22.22439 1.000 52.50004 254 ARG C N 1
ATOM 13092 C CA . ARG C 1 254 ? 21.76867 -32.17693 22.98604 1.000 53.09272 254 ARG C CA 1
ATOM 13093 C C . ARG C 1 254 ? 21.18174 -31.79696 24.34323 1.000 49.16661 254 ARG C C 1
ATOM 13094 O O . ARG C 1 254 ? 21.27337 -32.56268 25.30513 1.000 45.10602 254 ARG C O 1
ATOM 13115 N N . THR C 1 255 ? 20.60446 -30.60434 24.43991 1.000 45.81074 255 THR C N 1
ATOM 13116 C CA . THR C 1 255 ? 20.02979 -30.11156 25.68365 1.000 43.08616 255 THR C CA 1
ATOM 13117 C C . THR C 1 255 ? 18.62972 -29.57807 25.42166 1.000 41.85780 255 THR C C 1
ATOM 13118 O O . THR C 1 255 ? 18.37982 -28.95323 24.38683 1.000 38.60263 255 THR C O 1
ATOM 13129 N N . VAL C 1 256 ? 17.71237 -29.84058 26.35578 1.000 46.50898 256 VAL C N 1
ATOM 13130 C CA . VAL C 1 256 ? 16.33136 -29.36913 26.25343 1.000 45.06693 256 VAL C CA 1
ATOM 13131 C C . VAL C 1 256 ? 16.03168 -28.49785 27.46771 1.000 42.55702 256 VAL C C 1
ATOM 13132 O O . VAL C 1 256 ? 16.51421 -28.77679 28.57075 1.000 39.98779 256 VAL C O 1
ATOM 13145 N N . MET C 1 257 ? 15.26053 -27.43041 27.25461 1.000 43.73836 257 MET C N 1
ATOM 13146 C CA . MET C 1 257 ? 14.83627 -26.51850 28.31450 1.000 42.90692 257 MET C CA 1
ATOM 13147 C C . MET C 1 257 ? 13.33590 -26.69027 28.52339 1.000 40.77489 257 MET C C 1
ATOM 13148 O O . MET C 1 257 ? 12.55339 -26.52694 27.58036 1.000 41.46426 257 MET C O 1
ATOM 13162 N N . VAL C 1 258 ? 12.94619 -27.03754 29.74828 1.000 39.79038 258 VAL C N 1
ATOM 13163 C CA . VAL C 1 258 ? 11.55476 -27.27190 30.12398 1.000 41.88639 258 VAL C CA 1
ATOM 13164 C C . VAL C 1 258 ? 11.12821 -26.16479 31.07911 1.000 41.89980 258 VAL C C 1
ATOM 13165 O O . VAL C 1 258 ? 11.74041 -25.98039 32.13804 1.000 41.64224 258 VAL C O 1
ATOM 13178 N N . GLY C 1 259 ? 10.06562 -25.44122 30.71564 1.000 39.08004 259 GLY C N 1
ATOM 13179 C CA . GLY C 1 259 ? 9.61504 -24.30660 31.49680 1.000 32.93533 259 GLY C CA 1
ATOM 13180 C C . GLY C 1 259 ? 8.13265 -24.05891 31.31004 1.000 35.18236 259 GLY C C 1
ATOM 13181 O O . GLY C 1 259 ? 7.50133 -24.59054 30.39559 1.000 43.62412 259 GLY C O 1
ATOM 13185 N N . ASP C 1 260 ? 7.58440 -23.21346 32.18674 1.000 44.52486 260 ASP C N 1
ATOM 13186 C CA . ASP C 1 260 ? 6.16686 -22.88073 32.16839 1.000 51.17899 260 ASP C CA 1
ATOM 13187 C C . ASP C 1 260 ? 5.87505 -21.47804 31.64851 1.000 53.56658 260 ASP C C 1
ATOM 13188 O O . ASP C 1 260 ? 4.70713 -21.16575 31.39129 1.000 54.86613 260 ASP C O 1
ATOM 13197 N N . ARG C 1 261 ? 6.88709 -20.62804 31.49520 1.000 51.36167 261 ARG C N 1
ATOM 13198 C CA . ARG C 1 261 ? 6.69182 -19.22509 31.15511 1.000 53.47629 261 ARG C CA 1
ATOM 13199 C C . ARG C 1 261 ? 7.36205 -18.90504 29.82772 1.000 47.88478 261 ARG C C 1
ATOM 13200 O O . ARG C 1 261 ? 8.56000 -19.15212 29.65442 1.000 46.25351 261 ARG C O 1
ATOM 13221 N N . LEU C 1 262 ? 6.58475 -18.34505 28.89780 1.000 49.07998 262 LEU C N 1
ATOM 13222 C CA . LEU C 1 262 ? 7.10931 -18.04226 27.57368 1.000 49.66542 262 LEU C CA 1
ATOM 13223 C C . LEU C 1 262 ? 8.13163 -16.91295 27.64158 1.000 50.70380 262 LEU C C 1
ATOM 13224 O O . LEU C 1 262 ? 9.16891 -16.96192 26.96834 1.000 50.74958 262 LEU C O 1
ATOM 13240 N N . ASP C 1 263 ? 7.85639 -15.88604 28.45244 1.000 55.49339 263 ASP C N 1
ATOM 13241 C CA . ASP C 1 263 ? 8.70874 -14.70550 28.50851 1.000 63.53161 263 ASP C CA 1
ATOM 13242 C C . ASP C 1 263 ? 10.06384 -14.96851 29.15805 1.000 58.19683 263 ASP C C 1
ATOM 13243 O O . ASP C 1 263 ? 11.00922 -14.21016 28.90977 1.000 53.47117 263 ASP C O 1
ATOM 13252 N N . THR C 1 264 ? 10.18720 -16.00808 29.98403 1.000 54.65610 264 THR C N 1
ATOM 13253 C CA . THR C 1 264 ? 11.44244 -16.31059 30.66711 1.000 47.22735 264 THR C CA 1
ATOM 13254 C C . THR C 1 264 ? 12.04068 -17.61295 30.14604 1.000 46.40407 264 THR C C 1
ATOM 13255 O O . THR C 1 264 ? 13.10008 -17.59710 29.51591 1.000 46.09908 264 THR C O 1
ATOM 13266 N N . ASP C 1 265 ? 11.38246 -18.75026 30.38606 1.000 45.53528 265 ASP C N 1
ATOM 13267 C CA . ASP C 1 265 ? 11.99269 -20.04486 30.10232 1.000 46.53755 265 ASP C CA 1
ATOM 13268 C C . ASP C 1 265 ? 12.13988 -20.27837 28.60204 1.000 45.21272 265 ASP C C 1
ATOM 13269 O O . ASP C 1 265 ? 13.24469 -20.55221 28.10843 1.000 47.66934 265 ASP C O 1
ATOM 13278 N N . ILE C 1 266 ? 11.03765 -20.17091 27.85585 1.000 44.50262 266 ILE C N 1
ATOM 13279 C CA . ILE C 1 266 ? 11.07776 -20.48689 26.43300 1.000 45.54364 266 ILE C CA 1
ATOM 13280 C C . ILE C 1 266 ? 11.96632 -19.49407 25.69263 1.000 42.79670 266 ILE C C 1
ATOM 13281 O O . ILE C 1 266 ? 12.68587 -19.85928 24.75165 1.000 45.28252 266 ILE C O 1
ATOM 13297 N N . LEU C 1 267 ? 11.91975 -18.22021 26.09393 1.000 41.10907 267 LEU C N 1
ATOM 13298 C CA . LEU C 1 267 ? 12.77935 -17.21500 25.47720 1.000 39.46252 267 LEU C CA 1
ATOM 13299 C C . LEU C 1 267 ? 14.25226 -17.52847 25.71352 1.000 50.16110 267 LEU C C 1
ATOM 13300 O O . LEU C 1 267 ? 15.07241 -17.40498 24.79495 1.000 57.02490 267 LEU C O 1
ATOM 13316 N N . LEU C 1 268 ? 14.61066 -17.94077 26.93471 1.000 52.02971 268 LEU C N 1
ATOM 13317 C CA . LEU C 1 268 ? 15.98746 -18.35536 27.18944 1.000 50.61553 268 LEU C CA 1
ATOM 13318 C C . LEU C 1 268 ? 16.37388 -19.52273 26.29287 1.000 44.61377 268 LEU C C 1
ATOM 13319 O O . LEU C 1 268 ? 17.47007 -19.53929 25.72018 1.000 43.61467 268 LEU C O 1
ATOM 13335 N N . GLY C 1 269 ? 15.48446 -20.50663 26.15297 1.000 42.92967 269 GLY C N 1
ATOM 13336 C CA . GLY C 1 269 ? 15.77882 -21.62414 25.27214 1.000 44.40673 269 GLY C CA 1
ATOM 13337 C C . GLY C 1 269 ? 16.03515 -21.18589 23.84221 1.000 49.12049 269 GLY C C 1
ATOM 13338 O O . GLY C 1 269 ? 16.98009 -21.64928 23.19949 1.000 50.31402 269 GLY C O 1
ATOM 13342 N N . SER C 1 270 ? 15.20532 -20.27311 23.32870 1.000 53.47421 270 SER C N 1
ATOM 13343 C CA . SER C 1 270 ? 15.37640 -19.82159 21.95120 1.000 57.93513 270 SER C CA 1
ATOM 13344 C C . SER C 1 270 ? 16.67906 -19.04733 21.77444 1.000 57.78347 270 SER C C 1
ATOM 13345 O O . SER C 1 270 ? 17.40256 -19.25744 20.79318 1.000 59.75561 270 SER C O 1
ATOM 13353 N N . THR C 1 271 ? 16.99759 -18.14760 22.70832 1.000 56.35134 271 THR C N 1
ATOM 13354 C CA . THR C 1 271 ? 18.20163 -17.33723 22.55405 1.000 54.45008 271 THR C CA 1
ATOM 13355 C C . THR C 1 271 ? 19.47834 -18.16369 22.68803 1.000 53.29487 271 THR C C 1
ATOM 13356 O O . THR C 1 271 ? 20.49388 -17.82707 22.06909 1.000 57.39060 271 THR C O 1
ATOM 13367 N N . CYS C 1 272 ? 19.45957 -19.23261 23.48405 1.000 53.57575 272 CYS C N 1
ATOM 13368 C CA . CYS C 1 272 ? 20.64002 -20.06390 23.69130 1.000 56.54710 272 CYS C CA 1
ATOM 13369 C C . CYS C 1 272 ? 20.65398 -21.31983 22.82036 1.000 53.60632 272 CYS C C 1
ATOM 13370 O O . CYS C 1 272 ? 21.47478 -22.21194 23.05567 1.000 50.17109 272 CYS C O 1
ATOM 13378 N N . SER C 1 273 ? 19.77156 -21.40889 21.82466 1.000 53.66218 273 SER C N 1
ATOM 13379 C CA . SER C 1 273 ? 19.76104 -22.51965 20.86866 1.000 57.64119 273 SER C CA 1
ATOM 13380 C C . SER C 1 273 ? 19.51789 -23.86627 21.55073 1.000 58.99363 273 SER C C 1
ATOM 13381 O O . SER C 1 273 ? 20.19499 -24.86040 21.27640 1.000 58.48274 273 SER C O 1
ATOM 13389 N N . LEU C 1 274 ? 18.53866 -23.89547 22.45012 1.000 60.29963 274 LEU C N 1
ATOM 13390 C CA . LEU C 1 274 ? 18.11534 -25.12707 23.09772 1.000 58.36774 274 LEU C CA 1
ATOM 13391 C C . LEU C 1 274 ? 16.72265 -25.52140 22.62254 1.000 53.82414 274 LEU C C 1
ATOM 13392 O O . LEU C 1 274 ? 15.88797 -24.66295 22.32672 1.000 54.32089 274 LEU C O 1
ATOM 13408 N N . LYS C 1 275 ? 16.47338 -26.82737 22.55010 1.000 52.46085 275 LYS C N 1
ATOM 13409 C CA . LYS C 1 275 ? 15.11982 -27.29717 22.29814 1.000 49.88026 275 LYS C CA 1
ATOM 13410 C C . LYS C 1 275 ? 14.24353 -26.94728 23.49697 1.000 44.78248 275 LYS C C 1
ATOM 13411 O O . LYS C 1 275 ? 14.68261 -27.02874 24.64803 1.000 46.99533 275 LYS C O 1
ATOM 13430 N N . THR C 1 276 ? 13.00711 -26.53492 23.22557 1.000 45.75791 276 THR C N 1
ATOM 13431 C CA . THR C 1 276 ? 12.12256 -25.98476 24.24576 1.000 44.55464 276 THR C CA 1
ATOM 13432 C C . THR C 1 276 ? 10.86967 -26.83208 24.39318 1.000 41.78359 276 THR C C 1
ATOM 13433 O O . THR C 1 276 ? 10.25593 -27.22057 23.39410 1.000 48.14820 276 THR C O 1
ATOM 13444 N N . ILE C 1 277 ? 10.49365 -27.11092 25.63970 1.000 38.85405 277 ILE C N 1
ATOM 13445 C CA . ILE C 1 277 ? 9.22769 -27.75872 25.96430 1.000 43.06634 277 ILE C CA 1
ATOM 13446 C C . ILE C 1 277 ? 8.45621 -26.83823 26.90164 1.000 43.34673 277 ILE C C 1
ATOM 13447 O O . ILE C 1 277 ? 9.00219 -26.37781 27.91118 1.000 37.76695 277 ILE C O 1
ATOM 13463 N N . LEU C 1 278 ? 7.19520 -26.57593 26.56922 1.000 48.85819 278 LEU C N 1
ATOM 13464 C CA . LEU C 1 278 ? 6.31311 -25.75997 27.39324 1.000 49.85732 278 LEU C CA 1
ATOM 13465 C C . LEU C 1 278 ? 5.36603 -26.67861 28.15433 1.000 50.83577 278 LEU C C 1
ATOM 13466 O O . LEU C 1 278 ? 4.70048 -27.52449 27.54960 1.000 53.75069 278 LEU C O 1
ATOM 13482 N N . THR C 1 279 ? 5.30863 -26.51421 29.47192 1.000 51.16907 279 THR C N 1
ATOM 13483 C CA . THR C 1 279 ? 4.38983 -27.26752 30.31752 1.000 52.58533 279 THR C CA 1
ATOM 13484 C C . THR C 1 279 ? 3.23474 -26.36570 30.73310 1.000 54.33044 279 THR C C 1
ATOM 13485 O O . THR C 1 279 ? 3.44849 -25.21277 31.12057 1.000 57.04832 279 THR C O 1
ATOM 13496 N N . LEU C 1 280 ? 2.01436 -26.88828 30.64094 1.000 55.98868 280 LEU C N 1
ATOM 13497 C CA . LEU C 1 280 ? 0.81245 -26.10670 30.89602 1.000 57.33743 280 LEU C CA 1
ATOM 13498 C C . LEU C 1 280 ? 0.37827 -26.15351 32.35777 1.000 55.59198 280 LEU C C 1
ATOM 13499 O O . LEU C 1 280 ? -0.71552 -25.67678 32.68382 1.000 59.52867 280 LEU C O 1
ATOM 13515 N N . THR C 1 281 ? 1.20676 -26.71465 33.23787 1.000 50.16527 281 THR C N 1
ATOM 13516 C CA . THR C 1 281 ? 0.95407 -26.70939 34.67313 1.000 53.07450 281 THR C CA 1
ATOM 13517 C C . THR C 1 281 ? 1.26161 -25.36512 35.32663 1.000 56.39512 281 THR C C 1
ATOM 13518 O O . THR C 1 281 ? 1.04385 -25.22258 36.53445 1.000 61.84774 281 THR C O 1
ATOM 13529 N N . GLY C 1 282 ? 1.78061 -24.39176 34.57410 1.000 53.86114 282 GLY C N 1
ATOM 13530 C CA . GLY C 1 282 ? 2.16963 -23.11808 35.14749 1.000 51.17478 282 GLY C CA 1
ATOM 13531 C C . GLY C 1 282 ? 1.46545 -21.91820 34.54457 1.000 52.74388 282 GLY C C 1
ATOM 13532 O O . GLY C 1 282 ? 0.29173 -22.00161 34.17097 1.000 58.09133 282 GLY C O 1
ATOM 13536 N N . VAL C 1 283 ? 2.17622 -20.78923 34.45890 1.000 57.36494 283 VAL C N 1
ATOM 13537 C CA . VAL C 1 283 ? 1.54296 -19.51874 34.10944 1.000 63.59269 283 VAL C CA 1
ATOM 13538 C C . VAL C 1 283 ? 1.05585 -19.51434 32.66235 1.000 62.56778 283 VAL C C 1
ATOM 13539 O O . VAL C 1 283 ? -0.11413 -19.21841 32.39293 1.000 67.54149 283 VAL C O 1
ATOM 13552 N N . SER C 1 284 ? 1.92866 -19.84310 31.71247 1.000 59.02286 284 SER C N 1
ATOM 13553 C CA . SER C 1 284 ? 1.58578 -19.63013 30.31334 1.000 58.90140 284 SER C CA 1
ATOM 13554 C C . SER C 1 284 ? 0.68786 -20.74639 29.78140 1.000 64.40391 284 SER C C 1
ATOM 13555 O O . SER C 1 284 ? 0.66902 -21.87063 30.29021 1.000 68.07390 284 SER C O 1
ATOM 13563 N N . SER C 1 285 ? -0.05510 -20.41185 28.72749 1.000 65.76975 285 SER C N 1
ATOM 13564 C CA . SER C 1 285 ? -1.03975 -21.28846 28.10552 1.000 64.17811 285 SER C CA 1
ATOM 13565 C C . SER C 1 285 ? -0.87707 -21.30261 26.59324 1.000 63.62204 285 SER C C 1
ATOM 13566 O O . SER C 1 285 ? -0.15662 -20.48914 26.01003 1.000 66.74121 285 SER C O 1
ATOM 13574 N N . LEU C 1 286 ? -1.55477 -22.26945 25.95992 1.000 66.21989 286 LEU C N 1
ATOM 13575 C CA . LEU C 1 286 ? -1.51576 -22.38390 24.50619 1.000 72.82753 286 LEU C CA 1
ATOM 13576 C C . LEU C 1 286 ? -2.12726 -21.16904 23.82228 1.000 78.86287 286 LEU C C 1
ATOM 13577 O O . LEU C 1 286 ? -1.74679 -20.84337 22.69586 1.000 81.42070 286 LEU C O 1
ATOM 13593 N N . GLU C 1 287 ? -3.09354 -20.50621 24.46201 1.000 80.88252 287 GLU C N 1
ATOM 13594 C CA . GLU C 1 287 ? -3.64558 -19.28078 23.88996 1.000 85.31645 287 GLU C CA 1
ATOM 13595 C C . GLU C 1 287 ? -2.57144 -18.20185 23.78545 1.000 80.40947 287 GLU C C 1
ATOM 13596 O O . GLU C 1 287 ? -2.50904 -17.46263 22.79251 1.000 78.96709 287 GLU C O 1
ATOM 13608 N N . ASP C 1 288 ? -1.71186 -18.10036 24.80263 1.000 77.22957 288 ASP C N 1
ATOM 13609 C CA . ASP C 1 288 ? -0.61288 -17.14301 24.75437 1.000 75.95592 288 ASP C CA 1
ATOM 13610 C C . ASP C 1 288 ? 0.33037 -17.47004 23.60456 1.000 77.00988 288 ASP C C 1
ATOM 13611 O O . ASP C 1 288 ? 0.75333 -16.57742 22.84841 1.000 84.86425 288 ASP C O 1
ATOM 13620 N N . VAL C 1 289 ? 0.62481 -18.75983 23.42319 1.000 70.43498 289 VAL C N 1
ATOM 13621 C CA . VAL C 1 289 ? 1.49518 -19.17080 22.33128 1.000 69.96947 289 VAL C CA 1
ATOM 13622 C C . VAL C 1 289 ? 0.82969 -18.86283 20.99807 1.000 81.55124 289 VAL C C 1
ATOM 13623 O O . VAL C 1 289 ? 1.49489 -18.50355 20.02486 1.000 87.26381 289 VAL C O 1
ATOM 13636 N N . LYS C 1 290 ? -0.49532 -19.02211 20.92974 1.000 84.76193 290 LYS C N 1
ATOM 13637 C CA . LYS C 1 290 ? -1.22011 -18.74891 19.69511 1.000 84.58318 290 LYS C CA 1
ATOM 13638 C C . LYS C 1 290 ? -1.11098 -17.27455 19.33615 1.000 83.54595 290 LYS C C 1
ATOM 13639 O O . LYS C 1 290 ? -0.88514 -16.92310 18.17188 1.000 84.45640 290 LYS C O 1
ATOM 13658 N N . SER C 1 291 ? -1.28657 -16.39492 20.32780 1.000 82.65345 291 SER C N 1
ATOM 13659 C CA . SER C 1 291 ? -1.13816 -14.96629 20.07217 1.000 86.84670 291 SER C CA 1
ATOM 13660 C C . SER C 1 291 ? 0.26285 -14.65107 19.56334 1.000 87.41457 291 SER C C 1
ATOM 13661 O O . SER C 1 291 ? 0.42724 -13.86123 18.62617 1.000 90.17207 291 SER C O 1
ATOM 13669 N N . ASN C 1 292 ? 1.28940 -15.26396 20.16255 1.000 84.42392 292 ASN C N 1
ATOM 13670 C CA . ASN C 1 292 ? 2.64668 -15.01784 19.67331 1.000 84.94976 292 ASN C CA 1
ATOM 13671 C C . ASN C 1 292 ? 2.85918 -15.59720 18.27587 1.000 85.26391 292 ASN C C 1
ATOM 13672 O O . ASN C 1 292 ? 3.61699 -15.02757 17.48122 1.000 86.21093 292 ASN C O 1
ATOM 13683 N N . GLN C 1 293 ? 2.20614 -16.71843 17.95754 1.000 86.51992 293 GLN C N 1
ATOM 13684 C CA . GLN C 1 293 ? 2.35258 -17.32428 16.63923 1.000 89.14055 293 GLN C CA 1
ATOM 13685 C C . GLN C 1 293 ? 1.66923 -16.49784 15.56296 1.000 98.03442 293 GLN C C 1
ATOM 13686 O O . GLN C 1 293 ? 2.14111 -16.44808 14.42175 1.000 101.02047 293 GLN C O 1
ATOM 13700 N N . GLU C 1 294 ? 0.56698 -15.84117 15.91523 1.000 103.88100 294 GLU C N 1
ATOM 13701 C CA . GLU C 1 294 ? -0.15487 -14.94670 15.02269 1.000 111.23467 294 GLU C CA 1
ATOM 13702 C C . GLU C 1 294 ? 0.45345 -13.55514 14.95671 1.000 117.68896 294 GLU C C 1
ATOM 13703 O O . GLU C 1 294 ? 0.05617 -12.76729 14.09200 1.000 125.04144 294 GLU C O 1
ATOM 13715 N N . SER C 1 295 ? 1.38776 -13.23347 15.84560 1.000 119.01513 295 SER C N 1
ATOM 13716 C CA . SER C 1 295 ? 1.97655 -11.90611 15.87742 1.000 124.67766 295 SER C CA 1
ATOM 13717 C C . SER C 1 295 ? 2.95243 -11.73454 14.71764 1.000 127.18716 295 SER C C 1
ATOM 13718 O O . SER C 1 295 ? 3.49516 -12.70308 14.17602 1.000 125.56937 295 SER C O 1
ATOM 13726 N N . ASP C 1 296 ? 3.20736 -10.47125 14.37446 1.000 131.58309 296 ASP C N 1
ATOM 13727 C CA . ASP C 1 296 ? 4.18909 -10.16313 13.34559 1.000 133.36511 296 ASP C CA 1
ATOM 13728 C C . ASP C 1 296 ? 5.60142 -10.11183 13.91056 1.000 128.76715 296 ASP C C 1
ATOM 13729 O O . ASP C 1 296 ? 6.55500 -10.50748 13.22932 1.000 126.93222 296 ASP C O 1
ATOM 13738 N N . SER C 1 297 ? 5.75521 -9.63517 15.14631 1.000 125.06314 297 SER C N 1
ATOM 13739 C CA . SER C 1 297 ? 7.07909 -9.48346 15.73334 1.000 118.76806 297 SER C CA 1
ATOM 13740 C C . SER C 1 297 ? 7.88313 -10.77164 15.63557 1.000 114.10806 297 SER C C 1
ATOM 13741 O O . SER C 1 297 ? 7.35999 -11.86948 15.83877 1.000 111.35003 297 SER C O 1
ATOM 13749 N N . MET C 1 298 ? 9.17368 -10.61927 15.31967 1.000 115.11300 298 MET C N 1
ATOM 13750 C CA . MET C 1 298 ? 10.10441 -11.74379 15.35261 1.000 113.88149 298 MET C CA 1
ATOM 13751 C C . MET C 1 298 ? 10.40940 -12.14187 16.79222 1.000 110.86884 298 MET C C 1
ATOM 13752 O O . MET C 1 298 ? 10.50464 -13.33641 17.12472 1.000 112.90436 298 MET C O 1
ATOM 13766 N N . PHE C 1 299 ? 10.53489 -11.13704 17.66409 1.000 103.50293 299 PHE C N 1
ATOM 13767 C CA . PHE C 1 299 ? 10.76166 -11.38068 19.08083 1.000 95.87397 299 PHE C CA 1
ATOM 13768 C C . PHE C 1 299 ? 9.66398 -12.25127 19.66953 1.000 90.11145 299 PHE C C 1
ATOM 13769 O O . PHE C 1 299 ? 9.94343 -13.17542 20.44325 1.000 88.67834 299 PHE C O 1
ATOM 13786 N N . LYS C 1 300 ? 8.40502 -11.97194 19.32151 1.000 87.42705 300 LYS C N 1
ATOM 13787 C CA . LYS C 1 300 ? 7.31690 -12.80707 19.81233 1.000 85.04616 300 LYS C CA 1
ATOM 13788 C C . LYS C 1 300 ? 7.37658 -14.21374 19.23454 1.000 82.56393 300 LYS C C 1
ATOM 13789 O O . LYS C 1 300 ? 6.97316 -15.17053 19.90484 1.000 80.64494 300 LYS C O 1
ATOM 13808 N N . LYS C 1 301 ? 7.86898 -14.36853 18.00412 1.000 83.00571 301 LYS C N 1
ATOM 13809 C CA . LYS C 1 301 ? 8.04327 -15.70944 17.46440 1.000 79.58248 301 LYS C CA 1
ATOM 13810 C C . LYS C 1 301 ? 9.05387 -16.50186 18.28130 1.000 71.96845 301 LYS C C 1
ATOM 13811 O O . LYS C 1 301 ? 8.91150 -17.72199 18.42772 1.000 69.33080 301 LYS C O 1
ATOM 13830 N N . LYS C 1 302 ? 10.08176 -15.83628 18.82192 1.000 71.71949 302 LYS C N 1
ATOM 13831 C CA . LYS C 1 302 ? 10.99891 -16.56268 19.70011 1.000 71.78658 302 LYS C CA 1
ATOM 13832 C C . LYS C 1 302 ? 10.30045 -17.11049 20.94389 1.000 69.01622 302 LYS C C 1
ATOM 13833 O O . LYS C 1 302 ? 10.74463 -18.12074 21.50219 1.000 70.17700 302 LYS C O 1
ATOM 13852 N N . MET C 1 303 ? 9.22413 -16.47303 21.39918 1.000 64.59959 303 MET C N 1
ATOM 13853 C CA . MET C 1 303 ? 8.50028 -16.97305 22.57249 1.000 58.30925 303 MET C CA 1
ATOM 13854 C C . MET C 1 303 ? 7.41342 -17.97788 22.19217 1.000 59.28859 303 MET C C 1
ATOM 13855 O O . MET C 1 303 ? 6.27323 -17.89071 22.64351 1.000 60.48874 303 MET C O 1
ATOM 13869 N N . VAL C 1 304 ? 7.76575 -18.95499 21.36167 1.000 58.35799 304 VAL C N 1
ATOM 13870 C CA . VAL C 1 304 ? 6.85781 -20.05983 21.04393 1.000 61.61881 304 VAL C CA 1
ATOM 13871 C C . VAL C 1 304 ? 7.66487 -21.34641 21.19265 1.000 59.49169 304 VAL C C 1
ATOM 13872 O O . VAL C 1 304 ? 8.77508 -21.45118 20.64595 1.000 57.54784 304 VAL C O 1
ATOM 13885 N N . PRO C 1 305 ? 7.15691 -22.34069 21.91739 1.000 55.46678 305 PRO C N 1
ATOM 13886 C CA . PRO C 1 305 ? 7.95243 -23.54539 22.18518 1.000 47.00581 305 PRO C CA 1
ATOM 13887 C C . PRO C 1 305 ? 8.06413 -24.46573 20.97964 1.000 48.89114 305 PRO C C 1
ATOM 13888 O O . PRO C 1 305 ? 7.19278 -24.49983 20.10785 1.000 56.20681 305 PRO C O 1
ATOM 13899 N N . ASP C 1 306 ? 9.16777 -25.21745 20.94237 1.000 50.20432 306 ASP C N 1
ATOM 13900 C CA . ASP C 1 306 ? 9.30995 -26.26703 19.94619 1.000 58.55206 306 ASP C CA 1
ATOM 13901 C C . ASP C 1 306 ? 8.29124 -27.37744 20.17703 1.000 61.42261 306 ASP C C 1
ATOM 13902 O O . ASP C 1 306 ? 7.70552 -27.90615 19.22267 1.000 63.51839 306 ASP C O 1
ATOM 13911 N N . PHE C 1 307 ? 8.06549 -27.73736 21.43901 1.000 60.01236 307 PHE C N 1
ATOM 13912 C CA . PHE C 1 307 ? 7.12643 -28.78679 21.80558 1.000 56.42153 307 PHE C CA 1
ATOM 13913 C C . PHE C 1 307 ? 6.32972 -28.33915 23.02210 1.000 56.92961 307 PHE C C 1
ATOM 13914 O O . PHE C 1 307 ? 6.74137 -27.44028 23.75858 1.000 56.49469 307 PHE C O 1
ATOM 13931 N N . TYR C 1 308 ? 5.17699 -28.97350 23.23342 1.000 59.32137 308 TYR C N 1
ATOM 13932 C CA . TYR C 1 308 ? 4.35785 -28.66545 24.39760 1.000 56.76594 308 TYR C CA 1
ATOM 13933 C C . TYR C 1 308 ? 3.83459 -29.95586 25.01062 1.000 54.37516 308 TYR C C 1
ATOM 13934 O O . TYR C 1 308 ? 3.62735 -30.95694 24.31984 1.000 56.08606 308 TYR C O 1
ATOM 13952 N N . VAL C 1 309 ? 3.65533 -29.92103 26.33146 1.000 49.76812 309 VAL C N 1
ATOM 13953 C CA . VAL C 1 309 ? 3.13973 -31.04478 27.10002 1.000 51.55661 309 VAL C CA 1
ATOM 13954 C C . VAL C 1 309 ? 2.17852 -30.48627 28.14059 1.000 55.07249 309 VAL C C 1
ATOM 13955 O O . VAL C 1 309 ? 2.33461 -29.35603 28.61411 1.000 58.04649 309 VAL C O 1
ATOM 13968 N N . ASP C 1 310 ? 1.16957 -31.28279 28.49194 1.000 57.96136 310 ASP C N 1
ATOM 13969 C CA . ASP C 1 310 ? 0.25979 -30.87447 29.55717 1.000 59.85221 310 ASP C CA 1
ATOM 13970 C C . ASP C 1 310 ? 0.99208 -30.82477 30.89104 1.000 54.88567 310 ASP C C 1
ATOM 13971 O O . ASP C 1 310 ? 0.79065 -29.90154 31.68754 1.000 55.34553 310 ASP C O 1
ATOM 13980 N N . SER C 1 311 ? 1.85025 -31.80929 31.14315 1.000 54.30545 311 SER C N 1
ATOM 13981 C CA . SER C 1 311 ? 2.67339 -31.86675 32.34185 1.000 54.10276 311 SER C CA 1
ATOM 13982 C C . SER C 1 311 ? 3.94019 -32.62760 31.98357 1.000 52.33537 311 SER C C 1
ATOM 13983 O O . SER C 1 311 ? 3.98113 -33.35752 30.99019 1.000 55.69294 311 SER C O 1
ATOM 13991 N N . ILE C 1 312 ? 4.98365 -32.45477 32.79767 1.000 52.85022 312 ILE C N 1
ATOM 13992 C CA . ILE C 1 312 ? 6.21323 -33.18506 32.52532 1.000 58.26653 312 ILE C CA 1
ATOM 13993 C C . ILE C 1 312 ? 5.99651 -34.67862 32.73318 1.000 55.65645 312 ILE C C 1
ATOM 13994 O O . ILE C 1 312 ? 6.76127 -35.49405 32.20586 1.000 56.09047 312 ILE C O 1
ATOM 14010 N N . ALA C 1 313 ? 4.95150 -35.05953 33.47420 1.000 51.17160 313 ALA C N 1
ATOM 14011 C CA . ALA C 1 313 ? 4.62585 -36.47334 33.61263 1.000 47.77326 313 ALA C CA 1
ATOM 14012 C C . ALA C 1 313 ? 4.32103 -37.09872 32.25996 1.000 45.15097 313 ALA C C 1
ATOM 14013 O O . ALA C 1 313 ? 4.43892 -38.31967 32.10912 1.000 46.74659 313 ALA C O 1
ATOM 14020 N N . ASP C 1 314 ? 3.97570 -36.28003 31.26274 1.000 50.06324 314 ASP C N 1
ATOM 14021 C CA . ASP C 1 314 ? 3.74018 -36.77588 29.91234 1.000 54.06886 314 ASP C CA 1
ATOM 14022 C C . ASP C 1 314 ? 4.99143 -37.37977 29.28908 1.000 46.85467 314 ASP C C 1
ATOM 14023 O O . ASP C 1 314 ? 4.89389 -37.99600 28.22282 1.000 48.76970 314 ASP C O 1
ATOM 14032 N N . LEU C 1 315 ? 6.16021 -37.19790 29.90638 1.000 41.46186 315 LEU C N 1
ATOM 14033 C CA . LEU C 1 315 ? 7.37567 -37.82902 29.41291 1.000 42.78502 315 LEU C CA 1
ATOM 14034 C C . LEU C 1 315 ? 7.54415 -39.25628 29.92034 1.000 45.35348 315 LEU C C 1
ATOM 14035 O O . LEU C 1 315 ? 8.41924 -39.97086 29.41906 1.000 46.33088 315 LEU C O 1
ATOM 14051 N N . LEU C 1 316 ? 6.72861 -39.68851 30.88736 1.000 44.91652 316 LEU C N 1
ATOM 14052 C CA . LEU C 1 316 ? 6.87669 -41.03398 31.43751 1.000 49.50745 316 LEU C CA 1
ATOM 14053 C C . LEU C 1 316 ? 6.63245 -42.15328 30.43173 1.000 54.73016 316 LEU C C 1
ATOM 14054 O O . LEU C 1 316 ? 7.32869 -43.17991 30.51729 1.000 55.88172 316 LEU C O 1
ATOM 14070 N N . PRO C 1 317 ? 5.68845 -42.04714 29.49060 1.000 51.16751 317 PRO C N 1
ATOM 14071 C CA . PRO C 1 317 ? 5.53033 -43.13973 28.51263 1.000 47.09601 317 PRO C CA 1
ATOM 14072 C C . PRO C 1 317 ? 6.80500 -43.44309 27.74622 1.000 50.73147 317 PRO C C 1
ATOM 14073 O O . PRO C 1 317 ? 7.06128 -44.60605 27.41293 1.000 59.99932 317 PRO C O 1
ATOM 14084 N N . ALA C 1 318 ? 7.60184 -42.41867 27.43559 1.000 46.51145 318 ALA C N 1
ATOM 14085 C CA . ALA C 1 318 ? 8.85781 -42.59172 26.71584 1.000 53.97015 318 ALA C CA 1
ATOM 14086 C C . ALA C 1 318 ? 10.01274 -43.03002 27.60958 1.000 53.55082 318 ALA C C 1
ATOM 14087 O O . ALA C 1 318 ? 11.05563 -43.43675 27.08735 1.000 59.18862 318 ALA C O 1
ATOM 14094 N N . LEU C 1 319 ? 9.86531 -42.93805 28.93164 1.000 50.50744 319 LEU C N 1
ATOM 14095 C CA . LEU C 1 319 ? 10.93117 -43.26728 29.86849 1.000 51.91459 319 LEU C CA 1
ATOM 14096 C C . LEU C 1 319 ? 10.81901 -44.67672 30.44448 1.000 59.49534 319 LEU C C 1
ATOM 14097 O O . LEU C 1 319 ? 11.37802 -44.94620 31.51359 1.000 61.95461 319 LEU C O 1
ATOM 14113 N N . GLN C 1 320 ? 10.12536 -45.58196 29.76270 1.000 64.47902 320 GLN C N 1
ATOM 14114 C CA . GLN C 1 320 ? 10.00608 -46.95442 30.24685 1.000 67.78569 320 GLN C CA 1
ATOM 14115 C C . GLN C 1 320 ? 11.24372 -47.76067 29.86043 1.000 67.97569 320 GLN C C 1
ATOM 14116 O O . GLN C 1 320 ? 12.05155 -48.12459 30.71414 1.000 69.16661 320 GLN C O 1
ATOM 14130 N N . ALA D 1 11 ? 8.37203 24.06298 15.62951 1.000 102.94610 11 ALA D N 1
ATOM 14131 C CA . ALA D 1 11 ? 9.22897 24.80021 16.55234 1.000 101.16389 11 ALA D CA 1
ATOM 14132 C C . ALA D 1 11 ? 10.63646 24.90947 15.97432 1.000 107.09749 11 ALA D C 1
ATOM 14133 O O . ALA D 1 11 ? 11.14935 23.94668 15.40329 1.000 114.49629 11 ALA D O 1
ATOM 14139 N N . ARG D 1 12 ? 11.26163 26.08712 16.12114 1.000 104.86261 12 ARG D N 1
ATOM 14140 C CA . ARG D 1 12 ? 12.56143 26.32886 15.51114 1.000 106.41730 12 ARG D CA 1
ATOM 14141 C C . ARG D 1 12 ? 13.58641 26.86117 16.49071 1.000 98.14820 12 ARG D C 1
ATOM 14142 O O . ARG D 1 12 ? 14.57298 27.46932 16.07063 1.000 101.17163 12 ARG D O 1
ATOM 14163 N N . CYS D 1 13 ? 13.42471 26.55880 17.78087 1.000 88.39088 13 CYS D N 1
ATOM 14164 C CA . CYS D 1 13 ? 14.27868 27.13507 18.81412 1.000 85.34417 13 CYS D CA 1
ATOM 14165 C C . CYS D 1 13 ? 14.95966 28.40618 18.32917 1.000 86.77198 13 CYS D C 1
ATOM 14166 O O . CYS D 1 13 ? 16.18665 28.43576 18.16639 1.000 89.86725 13 CYS D O 1
ATOM 14174 N N . VAL D 1 14 ? 14.16360 29.44886 18.06459 1.000 84.89227 14 VAL D N 1
ATOM 14175 C CA . VAL D 1 14 ? 14.66771 30.74507 17.61446 1.000 81.72465 14 VAL D CA 1
ATOM 14176 C C . VAL D 1 14 ? 15.07067 31.55692 18.83563 1.000 75.23306 14 VAL D C 1
ATOM 14177 O O . VAL D 1 14 ? 14.41163 31.51085 19.88085 1.000 69.70823 14 VAL D O 1
ATOM 14190 N N . ARG D 1 15 ? 16.16230 32.30644 18.71077 1.000 77.88332 15 ARG D N 1
ATOM 14191 C CA . ARG D 1 15 ? 16.62341 33.12055 19.82336 1.000 79.21953 15 ARG D CA 1
ATOM 14192 C C . ARG D 1 15 ? 15.66588 34.28232 20.01849 1.000 80.56124 15 ARG D C 1
ATOM 14193 O O . ARG D 1 15 ? 15.35776 35.01079 19.07135 1.000 82.12890 15 ARG D O 1
ATOM 14214 N N . LEU D 1 16 ? 15.18059 34.44965 21.24525 1.000 79.25096 16 LEU D N 1
ATOM 14215 C CA . LEU D 1 16 ? 14.20764 35.49888 21.53622 1.000 77.97861 16 LEU D CA 1
ATOM 14216 C C . LEU D 1 16 ? 15.00619 36.76952 21.78654 1.000 81.80214 16 LEU D C 1
ATOM 14217 O O . LEU D 1 16 ? 15.55403 36.97477 22.87325 1.000 76.80485 16 LEU D O 1
ATOM 14233 N N . SER D 1 17 ? 15.04379 37.63410 20.78112 1.000 90.71552 17 SER D N 1
ATOM 14234 C CA . SER D 1 17 ? 15.67545 38.93713 20.88514 1.000 93.69715 17 SER D CA 1
ATOM 14235 C C . SER D 1 17 ? 14.61772 39.94327 21.32532 1.000 91.97336 17 SER D C 1
ATOM 14236 O O . SER D 1 17 ? 13.41621 39.66947 21.29311 1.000 90.23034 17 SER D O 1
ATOM 14244 N N . ALA D 1 18 ? 15.07492 41.11356 21.76969 1.000 92.61827 18 ALA D N 1
ATOM 14245 C CA . ALA D 1 18 ? 14.15109 42.08180 22.34978 1.000 90.59817 18 ALA D CA 1
ATOM 14246 C C . ALA D 1 18 ? 13.00474 42.40424 21.39560 1.000 90.62151 18 ALA D C 1
ATOM 14247 O O . ALA D 1 18 ? 11.84616 42.50429 21.81966 1.000 87.52461 18 ALA D O 1
ATOM 14254 N N . GLU D 1 19 ? 13.29786 42.53583 20.09915 1.000 95.31845 19 GLU D N 1
ATOM 14255 C CA . GLU D 1 19 ? 12.24470 42.77799 19.11497 1.000 99.36641 19 GLU D CA 1
ATOM 14256 C C . GLU D 1 19 ? 11.30448 41.58123 19.02508 1.000 93.03690 19 GLU D C 1
ATOM 14257 O O . GLU D 1 19 ? 10.07236 41.72427 19.09941 1.000 92.60184 19 GLU D O 1
ATOM 14269 N N . ARG D 1 20 ? 11.88044 40.38804 18.87083 1.000 89.97613 20 ARG D N 1
ATOM 14270 C CA . ARG D 1 20 ? 11.09670 39.16140 18.83329 1.000 87.05958 20 ARG D CA 1
ATOM 14271 C C . ARG D 1 20 ? 10.28219 38.99961 20.10813 1.000 80.10890 20 ARG D C 1
ATOM 14272 O O . ARG D 1 20 ? 9.10831 38.60352 20.06429 1.000 78.35683 20 ARG D O 1
ATOM 14293 N N . ALA D 1 21 ? 10.88185 39.33605 21.25347 1.000 75.06430 21 ALA D N 1
ATOM 14294 C CA . ALA D 1 21 ? 10.18404 39.22121 22.52687 1.000 70.63291 21 ALA D CA 1
ATOM 14295 C C . ALA D 1 21 ? 8.99510 40.16585 22.61515 1.000 73.79695 21 ALA D C 1
ATOM 14296 O O . ALA D 1 21 ? 7.93010 39.78205 23.10403 1.000 71.90026 21 ALA D O 1
ATOM 14303 N N . LYS D 1 22 ? 9.16269 41.41520 22.18061 1.000 80.25591 22 LYS D N 1
ATOM 14304 C CA . LYS D 1 22 ? 8.05905 42.37487 22.24444 1.000 81.46449 22 LYS D CA 1
ATOM 14305 C C . LYS D 1 22 ? 6.91703 41.92108 21.33922 1.000 86.56861 22 LYS D C 1
ATOM 14306 O O . LYS D 1 22 ? 5.73531 41.94807 21.73727 1.000 89.54532 22 LYS D O 1
ATOM 14325 N N . LEU D 1 23 ? 7.25692 41.44340 20.13689 1.000 87.77360 23 LEU D N 1
ATOM 14326 C CA . LEU D 1 23 ? 6.24047 40.92166 19.22564 1.000 89.06164 23 LEU D CA 1
ATOM 14327 C C . LEU D 1 23 ? 5.48295 39.75788 19.86141 1.000 86.79141 23 LEU D C 1
ATOM 14328 O O . LEU D 1 23 ? 4.25260 39.68941 19.78840 1.000 90.70157 23 LEU D O 1
ATOM 14344 N N . LEU D 1 24 ? 6.21187 38.81731 20.47702 1.000 80.80279 24 LEU D N 1
ATOM 14345 C CA . LEU D 1 24 ? 5.57015 37.69242 21.15430 1.000 76.29450 24 LEU D CA 1
ATOM 14346 C C . LEU D 1 24 ? 4.67658 38.16053 22.29639 1.000 71.95205 24 LEU D C 1
ATOM 14347 O O . LEU D 1 24 ? 3.53012 37.71905 22.42901 1.000 71.30786 24 LEU D O 1
ATOM 14363 N N . LEU D 1 25 ? 5.18973 39.06628 23.12770 1.000 71.35870 25 LEU D N 1
ATOM 14364 C CA . LEU D 1 25 ? 4.46949 39.52220 24.30864 1.000 70.99755 25 LEU D CA 1
ATOM 14365 C C . LEU D 1 25 ? 3.14129 40.16377 23.94840 1.000 80.33766 25 LEU D C 1
ATOM 14366 O O . LEU D 1 25 ? 2.17797 40.06221 24.71893 1.000 82.33245 25 LEU D O 1
ATOM 14382 N N . ALA D 1 26 ? 3.06327 40.83707 22.79778 1.000 86.03679 26 ALA D N 1
ATOM 14383 C CA . ALA D 1 26 ? 1.77658 41.40881 22.40241 1.000 91.68943 26 ALA D CA 1
ATOM 14384 C C . ALA D 1 26 ? 0.69353 40.33809 22.25717 1.000 98.59513 26 ALA D C 1
ATOM 14385 O O . ALA D 1 26 ? -0.46150 40.56264 22.63809 1.000 98.93421 26 ALA D O 1
ATOM 14392 N N . GLU D 1 27 ? 1.04712 39.16233 21.72706 1.000 111.87285 27 GLU D N 1
ATOM 14393 C CA . GLU D 1 27 ? 0.07075 38.10620 21.45945 1.000 118.22380 27 GLU D CA 1
ATOM 14394 C C . GLU D 1 27 ? -0.34706 37.31730 22.70242 1.000 112.40702 27 GLU D C 1
ATOM 14395 O O . GLU D 1 27 ? -1.37646 36.63605 22.66046 1.000 116.06012 27 GLU D O 1
ATOM 14407 N N . VAL D 1 28 ? 0.41425 37.38415 23.80047 1.000 94.18338 28 VAL D N 1
ATOM 14408 C CA . VAL D 1 28 ? 0.19492 36.50603 24.95060 1.000 80.71406 28 VAL D CA 1
ATOM 14409 C C . VAL D 1 28 ? -0.47141 37.27349 26.08011 1.000 69.41658 28 VAL D C 1
ATOM 14410 O O . VAL D 1 28 ? -0.14952 38.44147 26.34645 1.000 65.03423 28 VAL D O 1
ATOM 14423 N N . ASP D 1 29 ? -1.41789 36.60630 26.74813 1.000 65.05204 29 ASP D N 1
ATOM 14424 C CA . ASP D 1 29 ? -2.08390 37.12996 27.92713 1.000 65.82383 29 ASP D CA 1
ATOM 14425 C C . ASP D 1 29 ? -1.63287 36.47094 29.21560 1.000 59.96708 29 ASP D C 1
ATOM 14426 O O . ASP D 1 29 ? -1.70399 37.09661 30.27575 1.000 59.05780 29 ASP D O 1
ATOM 14435 N N . THR D 1 30 ? -1.15946 35.23001 29.14151 1.000 58.97700 30 THR D N 1
ATOM 14436 C CA . THR D 1 30 ? -0.78554 34.45791 30.31840 1.000 52.33762 30 THR D CA 1
ATOM 14437 C C . THR D 1 30 ? 0.56067 33.78441 30.09491 1.000 47.20490 30 THR D C 1
ATOM 14438 O O . THR D 1 30 ? 0.80324 33.19069 29.03773 1.000 43.45023 30 THR D O 1
ATOM 14449 N N . LEU D 1 31 ? 1.42649 33.87800 31.09958 1.000 46.67901 31 LEU D N 1
ATOM 14450 C CA . LEU D 1 31 ? 2.73200 33.23764 31.10014 1.000 44.68953 31 LEU D CA 1
ATOM 14451 C C . LEU D 1 31 ? 2.77926 32.25525 32.26134 1.000 45.39831 31 LEU D C 1
ATOM 14452 O O . LEU D 1 31 ? 2.53022 32.63137 33.41056 1.000 50.85710 31 LEU D O 1
ATOM 14468 N N . LEU D 1 32 ? 3.09552 31.00279 31.95642 1.000 45.06374 32 LEU D N 1
ATOM 14469 C CA . LEU D 1 32 ? 3.17747 29.93064 32.93488 1.000 42.09060 32 LEU D CA 1
ATOM 14470 C C . LEU D 1 32 ? 4.63848 29.53753 33.07564 1.000 41.50183 32 LEU D C 1
ATOM 14471 O O . LEU D 1 32 ? 5.29240 29.22903 32.07599 1.000 49.83172 32 LEU D O 1
ATOM 14487 N N . PHE D 1 33 ? 5.13329 29.52652 34.31141 1.000 37.63944 33 PHE D N 1
ATOM 14488 C CA . PHE D 1 33 ? 6.54227 29.34619 34.59739 1.000 44.58872 33 PHE D CA 1
ATOM 14489 C C . PHE D 1 33 ? 6.79745 28.07305 35.38663 1.000 46.94900 33 PHE D C 1
ATOM 14490 O O . PHE D 1 33 ? 6.02213 27.71486 36.27771 1.000 49.84082 33 PHE D O 1
ATOM 14507 N N . ASN D 1 34 ? 7.88407 27.39477 35.04457 1.000 49.71777 34 ASN D N 1
ATOM 14508 C CA . ASN D 1 34 ? 8.52128 26.49244 35.97905 1.000 57.73158 34 ASN D CA 1
ATOM 14509 C C . ASN D 1 34 ? 9.39155 27.34773 36.88813 1.000 55.42358 34 ASN D C 1
ATOM 14510 O O . ASN D 1 34 ? 9.94692 28.36065 36.45622 1.000 57.18267 34 ASN D O 1
ATOM 14521 N N . CYS D 1 35 ? 9.50102 26.95714 38.15133 1.000 55.50314 35 CYS D N 1
ATOM 14522 C CA . CYS D 1 35 ? 10.17993 27.83069 39.10246 1.000 56.35312 35 CYS D CA 1
ATOM 14523 C C . CYS D 1 35 ? 11.67727 27.54748 39.19808 1.000 57.47940 35 CYS D C 1
ATOM 14524 O O . CYS D 1 35 ? 12.49036 28.46945 39.08066 1.000 56.30921 35 CYS D O 1
ATOM 14532 N N . ASP D 1 36 ? 12.06286 26.29135 39.39909 1.000 58.98946 36 ASP D N 1
ATOM 14533 C CA . ASP D 1 36 ? 13.46674 25.96351 39.60978 1.000 60.22805 36 ASP D CA 1
ATOM 14534 C C . ASP D 1 36 ? 14.18467 25.88176 38.26949 1.000 55.94771 36 ASP D C 1
ATOM 14535 O O . ASP D 1 36 ? 13.75943 25.15538 37.36610 1.000 53.30739 36 ASP D O 1
ATOM 14544 N N . GLY D 1 37 ? 15.28065 26.62985 38.14635 1.000 57.04624 37 GLY D N 1
ATOM 14545 C CA . GLY D 1 37 ? 16.00848 26.73336 36.90397 1.000 58.90253 37 GLY D CA 1
ATOM 14546 C C . GLY D 1 37 ? 15.55732 27.86229 36.00397 1.000 61.07472 37 GLY D C 1
ATOM 14547 O O . GLY D 1 37 ? 16.23912 28.15285 35.01066 1.000 65.10122 37 GLY D O 1
ATOM 14551 N N . VAL D 1 38 ? 14.43841 28.51245 36.32370 1.000 57.71713 38 VAL D N 1
ATOM 14552 C CA . VAL D 1 38 ? 13.90394 29.59370 35.50689 1.000 53.66199 38 VAL D CA 1
ATOM 14553 C C . VAL D 1 38 ? 13.88473 30.86257 36.34834 1.000 52.79325 38 VAL D C 1
ATOM 14554 O O . VAL D 1 38 ? 14.53990 31.85779 36.01829 1.000 56.29611 38 VAL D O 1
ATOM 14567 N N . LEU D 1 39 ? 13.13576 30.82224 37.45067 1.000 49.84151 39 LEU D N 1
ATOM 14568 C CA . LEU D 1 39 ? 12.99075 31.96238 38.34343 1.000 50.77222 39 LEU D CA 1
ATOM 14569 C C . LEU D 1 39 ? 14.04073 31.96003 39.44622 1.000 53.04135 39 LEU D C 1
ATOM 14570 O O . LEU D 1 39 ? 14.52913 33.02665 39.83847 1.000 50.86618 39 LEU D O 1
ATOM 14586 N N . TRP D 1 40 ? 14.40020 30.78441 39.95942 1.000 56.18267 40 TRP D N 1
ATOM 14587 C CA . TRP D 1 40 ? 15.37806 30.71726 41.03103 1.000 59.76646 40 TRP D CA 1
ATOM 14588 C C . TRP D 1 40 ? 16.16626 29.42183 40.91294 1.000 58.03123 40 TRP D C 1
ATOM 14589 O O . TRP D 1 40 ? 15.70807 28.43903 40.32440 1.000 55.53113 40 TRP D O 1
ATOM 14610 N N . ARG D 1 41 ? 17.36869 29.44330 41.47340 1.000 62.25203 41 ARG D N 1
ATOM 14611 C CA . ARG D 1 41 ? 18.19370 28.25330 41.65545 1.000 65.29413 41 ARG D CA 1
ATOM 14612 C C . ARG D 1 41 ? 18.45453 28.10392 43.14793 1.000 65.36294 41 ARG D C 1
ATOM 14613 O O . ARG D 1 41 ? 19.15763 28.92664 43.74414 1.000 66.04817 41 ARG D O 1
ATOM 14634 N N . GLY D 1 42 ? 17.89229 27.05341 43.74227 1.000 65.41134 42 GLY D N 1
ATOM 14635 C CA . GLY D 1 42 ? 17.94365 26.90484 45.18973 1.000 67.01740 42 GLY D CA 1
ATOM 14636 C C . GLY D 1 42 ? 17.14786 28.00013 45.87446 1.000 70.90070 42 GLY D C 1
ATOM 14637 O O . GLY D 1 42 ? 15.98606 28.25661 45.53941 1.000 75.41088 42 GLY D O 1
ATOM 14641 N N . GLU D 1 43 ? 17.77758 28.65964 46.84466 1.000 76.26155 43 GLU D N 1
ATOM 14642 C CA . GLU D 1 43 ? 17.16745 29.76661 47.56635 1.000 81.91458 43 GLU D CA 1
ATOM 14643 C C . GLU D 1 43 ? 17.59652 31.11466 47.00662 1.000 83.75041 43 GLU D C 1
ATOM 14644 O O . GLU D 1 43 ? 17.25017 32.15482 47.57596 1.000 85.24892 43 GLU D O 1
ATOM 14656 N N . THR D 1 44 ? 18.33392 31.11287 45.90160 1.000 85.05449 44 THR D N 1
ATOM 14657 C CA . THR D 1 44 ? 18.86072 32.32132 45.28416 1.000 82.55050 44 THR D CA 1
ATOM 14658 C C . THR D 1 44 ? 18.11756 32.57693 43.98234 1.000 75.75279 44 THR D C 1
ATOM 14659 O O . THR D 1 44 ? 18.00416 31.67947 43.14027 1.000 72.53230 44 THR D O 1
ATOM 14670 N N . ALA D 1 45 ? 17.60697 33.79399 43.82388 1.000 73.58451 45 ALA D N 1
ATOM 14671 C CA . ALA D 1 45 ? 16.84355 34.12908 42.63230 1.000 70.58062 45 ALA D CA 1
ATOM 14672 C C . ALA D 1 45 ? 17.77828 34.27401 41.43727 1.000 72.32285 45 ALA D C 1
ATOM 14673 O O . ALA D 1 45 ? 18.93626 34.67756 41.57124 1.000 79.08284 45 ALA D O 1
ATOM 14680 N N . VAL D 1 46 ? 17.26659 33.93962 40.26093 1.000 68.12236 46 VAL D N 1
ATOM 14681 C CA . VAL D 1 46 ? 18.03463 34.16425 39.02985 1.000 65.46737 46 VAL D CA 1
ATOM 14682 C C . VAL D 1 46 ? 18.19481 35.66573 38.82188 1.000 68.84913 46 VAL D C 1
ATOM 14683 O O . VAL D 1 46 ? 17.21172 36.41312 38.96637 1.000 69.03824 46 VAL D O 1
ATOM 14696 N N . PRO D 1 47 ? 19.39062 36.16035 38.50189 1.000 70.27716 47 PRO D N 1
ATOM 14697 C CA . PRO D 1 47 ? 19.57786 37.61557 38.42723 1.000 68.02572 47 PRO D CA 1
ATOM 14698 C C . PRO D 1 47 ? 18.65062 38.24739 37.40077 1.000 65.48453 47 PRO D C 1
ATOM 14699 O O . PRO D 1 47 ? 18.61484 37.84079 36.23757 1.000 62.46770 47 PRO D O 1
ATOM 14710 N N . GLY D 1 48 ? 17.89435 39.25267 37.84338 1.000 65.42793 48 GLY D N 1
ATOM 14711 C CA . GLY D 1 48 ? 17.01368 39.99091 36.96763 1.000 63.99692 48 GLY D CA 1
ATOM 14712 C C . GLY D 1 48 ? 15.62971 39.40749 36.79432 1.000 62.09485 48 GLY D C 1
ATOM 14713 O O . GLY D 1 48 ? 14.75792 40.08313 36.23119 1.000 62.30491 48 GLY D O 1
ATOM 14717 N N . ALA D 1 49 ? 15.39454 38.18291 37.25761 1.000 62.65132 49 ALA D N 1
ATOM 14718 C CA . ALA D 1 49 ? 14.10416 37.52689 37.08321 1.000 56.87425 49 ALA D CA 1
ATOM 14719 C C . ALA D 1 49 ? 13.00750 38.23142 37.87400 1.000 50.39696 49 ALA D C 1
ATOM 14720 O O . ALA D 1 49 ? 11.89747 38.42619 37.35086 1.000 45.53876 49 ALA D O 1
ATOM 14727 N N . PRO D 1 50 ? 13.25928 38.61609 39.13045 1.000 52.89916 50 PRO D N 1
ATOM 14728 C CA . PRO D 1 50 ? 12.20446 39.31674 39.88094 1.000 54.59015 50 PRO D CA 1
ATOM 14729 C C . PRO D 1 50 ? 11.71920 40.56851 39.17815 1.000 55.10806 50 PRO D C 1
ATOM 14730 O O . PRO D 1 50 ? 10.50231 40.79550 39.08520 1.000 56.01079 50 PRO D O 1
ATOM 14741 N N . GLU D 1 51 ? 12.64203 41.38577 38.66493 1.000 59.00714 51 GLU D N 1
ATOM 14742 C CA . GLU D 1 51 ? 12.23349 42.58415 37.94467 1.000 62.49069 51 GLU D CA 1
ATOM 14743 C C . GLU D 1 51 ? 11.43163 42.21946 36.70178 1.000 59.51654 51 GLU D C 1
ATOM 14744 O O . GLU D 1 51 ? 10.44105 42.88247 36.37542 1.000 65.06094 51 GLU D O 1
ATOM 14756 N N . THR D 1 52 ? 11.84021 41.15611 35.99990 1.000 50.59519 52 THR D N 1
ATOM 14757 C CA . THR D 1 52 ? 11.16704 40.80419 34.75616 1.000 50.04666 52 THR D CA 1
ATOM 14758 C C . THR D 1 52 ? 9.72044 40.41131 35.02627 1.000 47.35235 52 THR D C 1
ATOM 14759 O O . THR D 1 52 ? 8.80424 40.85454 34.31932 1.000 48.38478 52 THR D O 1
ATOM 14770 N N . LEU D 1 53 ? 9.49122 39.60097 36.06128 1.000 51.60086 53 LEU D N 1
ATOM 14771 C CA . LEU D 1 53 ? 8.12614 39.17734 36.36373 1.000 52.59641 53 LEU D CA 1
ATOM 14772 C C . LEU D 1 53 ? 7.29337 40.32483 36.93054 1.000 54.16315 53 LEU D C 1
ATOM 14773 O O . LEU D 1 53 ? 6.09806 40.43552 36.62258 1.000 59.55772 53 LEU D O 1
ATOM 14789 N N . ARG D 1 54 ? 7.89231 41.19643 37.75161 1.000 51.86447 54 ARG D N 1
ATOM 14790 C CA . ARG D 1 54 ? 7.14789 42.36828 38.20760 1.000 58.00012 54 ARG D CA 1
ATOM 14791 C C . ARG D 1 54 ? 6.71219 43.21630 37.01258 1.000 60.37137 54 ARG D C 1
ATOM 14792 O O . ARG D 1 54 ? 5.57170 43.70608 36.96030 1.000 60.81219 54 ARG D O 1
ATOM 14813 N N . ALA D 1 55 ? 7.59583 43.36137 36.01903 1.000 58.73175 55 ALA D N 1
ATOM 14814 C CA . ALA D 1 55 ? 7.24702 44.10650 34.81523 1.000 55.53711 55 ALA D CA 1
ATOM 14815 C C . ALA D 1 55 ? 6.13065 43.41812 34.04414 1.000 54.48214 55 ALA D C 1
ATOM 14816 O O . ALA D 1 55 ? 5.21835 44.08018 33.53724 1.000 57.62876 55 ALA D O 1
ATOM 14823 N N . LEU D 1 56 ? 6.18329 42.08499 33.94287 1.000 50.48438 56 LEU D N 1
ATOM 14824 C CA . LEU D 1 56 ? 5.11464 41.36504 33.25607 1.000 49.72366 56 LEU D CA 1
ATOM 14825 C C . LEU D 1 56 ? 3.77250 41.62109 33.92899 1.000 47.25500 56 LEU D C 1
ATOM 14826 O O . LEU D 1 56 ? 2.75479 41.81503 33.25299 1.000 49.21485 56 LEU D O 1
ATOM 14842 N N . ARG D 1 57 ? 3.75244 41.63119 35.26415 1.000 45.96536 57 ARG D N 1
ATOM 14843 C CA . ARG D 1 57 ? 2.51315 41.94848 35.96421 1.000 46.12370 57 ARG D CA 1
ATOM 14844 C C . ARG D 1 57 ? 2.06597 43.36496 35.62927 1.000 55.00347 57 ARG D C 1
ATOM 14845 O O . ARG D 1 57 ? 0.87006 43.62321 35.44834 1.000 59.48552 57 ARG D O 1
ATOM 14866 N N . ALA D 1 58 ? 3.02082 44.29800 35.54184 1.000 61.16804 58 ALA D N 1
ATOM 14867 C CA . ALA D 1 58 ? 2.67371 45.68258 35.23673 1.000 60.96483 58 ALA D CA 1
ATOM 14868 C C . ALA D 1 58 ? 2.08148 45.82627 33.83871 1.000 59.23479 58 ALA D C 1
ATOM 14869 O O . ALA D 1 58 ? 1.17515 46.63929 33.62573 1.000 57.73042 58 ALA D O 1
ATOM 14876 N N . ARG D 1 59 ? 2.57312 45.04658 32.87454 1.000 60.83337 59 ARG D N 1
ATOM 14877 C CA . ARG D 1 59 ? 2.07662 45.13480 31.50672 1.000 65.81154 59 ARG D CA 1
ATOM 14878 C C . ARG D 1 59 ? 0.73239 44.44173 31.31875 1.000 67.62358 59 ARG D C 1
ATOM 14879 O O . ARG D 1 59 ? 0.20671 44.43679 30.19965 1.000 72.78009 59 ARG D O 1
ATOM 14900 N N . GLY D 1 60 ? 0.16982 43.86384 32.37742 1.000 63.12348 60 GLY D N 1
ATOM 14901 C CA . GLY D 1 60 ? -1.11929 43.21155 32.30657 1.000 59.90837 60 GLY D CA 1
ATOM 14902 C C . GLY D 1 60 ? -1.07591 41.72457 32.06141 1.000 58.71349 60 GLY D C 1
ATOM 14903 O O . GLY D 1 60 ? -2.13604 41.11661 31.86330 1.000 61.77949 60 GLY D O 1
ATOM 14907 N N . LYS D 1 61 ? 0.10843 41.11641 32.05882 1.000 51.39581 61 LYS D N 1
ATOM 14908 C CA . LYS D 1 61 ? 0.21866 39.68250 31.84951 1.000 47.86022 61 LYS D CA 1
ATOM 14909 C C . LYS D 1 61 ? -0.17554 38.94907 33.12784 1.000 45.63940 61 LYS D C 1
ATOM 14910 O O . LYS D 1 61 ? 0.14612 39.39219 34.23447 1.000 45.29570 61 LYS D O 1
ATOM 14929 N N . ARG D 1 62 ? -0.87800 37.82663 32.97121 1.000 44.31024 62 ARG D N 1
ATOM 14930 C CA . ARG D 1 62 ? -1.25242 36.98321 34.10014 1.000 44.36947 62 ARG D CA 1
ATOM 14931 C C . ARG D 1 62 ? -0.18717 35.90170 34.24243 1.000 44.39753 62 ARG D C 1
ATOM 14932 O O . ARG D 1 62 ? 0.15920 35.24220 33.25984 1.000 43.65556 62 ARG D O 1
ATOM 14953 N N . LEU D 1 63 ? 0.30778 35.69896 35.45892 1.000 46.04572 63 LEU D N 1
ATOM 14954 C CA . LEU D 1 63 ? 1.42070 34.78881 35.70862 1.000 43.13651 63 LEU D CA 1
ATOM 14955 C C . LEU D 1 63 ? 0.93256 33.57908 36.49281 1.000 40.79986 63 LEU D C 1
ATOM 14956 O O . LEU D 1 63 ? 0.18263 33.72420 37.46457 1.000 46.60464 63 LEU D O 1
ATOM 14972 N N . GLY D 1 64 ? 1.33591 32.39109 36.04649 1.000 34.64030 64 GLY D N 1
ATOM 14973 C CA . GLY D 1 64 ? 1.04821 31.17298 36.76432 1.000 36.06377 64 GLY D CA 1
ATOM 14974 C C . GLY D 1 64 ? 2.32069 30.37355 36.95810 1.000 42.92527 64 GLY D C 1
ATOM 14975 O O . GLY D 1 64 ? 3.29830 30.53937 36.23287 1.000 46.72885 64 GLY D O 1
ATOM 14979 N N . PHE D 1 65 ? 2.30059 29.50773 37.96724 1.000 41.86585 65 PHE D N 1
ATOM 14980 C CA . PHE D 1 65 ? 3.47465 28.72376 38.33408 1.000 39.04489 65 PHE D CA 1
ATOM 14981 C C . PHE D 1 65 ? 3.04798 27.27741 38.52836 1.000 42.46422 65 PHE D C 1
ATOM 14982 O O . PHE D 1 65 ? 2.09370 26.99907 39.26177 1.000 50.06152 65 PHE D O 1
ATOM 14999 N N . ILE D 1 66 ? 3.77107 26.36170 37.88805 1.000 40.60318 66 ILE D N 1
ATOM 15000 C CA . ILE D 1 66 ? 3.44748 24.94063 37.89708 1.000 46.36355 66 ILE D CA 1
ATOM 15001 C C . ILE D 1 66 ? 4.63837 24.17469 38.44869 1.000 45.89074 66 ILE D C 1
ATOM 15002 O O . ILE D 1 66 ? 5.76797 24.33694 37.97305 1.000 44.48151 66 ILE D O 1
ATOM 15018 N N . THR D 1 67 ? 4.37164 23.32703 39.43474 1.000 45.06136 67 THR D N 1
ATOM 15019 C CA . THR D 1 67 ? 5.37943 22.52367 40.10502 1.000 45.05920 67 THR D CA 1
ATOM 15020 C C . THR D 1 67 ? 4.89695 21.08453 40.19649 1.000 45.31622 67 THR D C 1
ATOM 15021 O O . THR D 1 67 ? 3.70249 20.81380 40.34333 1.000 48.83127 67 THR D O 1
ATOM 15032 N N . ASN D 1 68 ? 5.84983 20.16636 40.08781 1.000 43.88699 68 ASN D N 1
ATOM 15033 C CA . ASN D 1 68 ? 5.60638 18.73462 40.18519 1.000 40.64384 68 ASN D CA 1
ATOM 15034 C C . ASN D 1 68 ? 5.76872 18.20980 41.60184 1.000 39.47172 68 ASN D C 1
ATOM 15035 O O . ASN D 1 68 ? 5.61090 17.00483 41.82320 1.000 42.77895 68 ASN D O 1
ATOM 15046 N N . ASN D 1 69 ? 6.05706 19.08551 42.55955 1.000 43.93079 69 ASN D N 1
ATOM 15047 C CA . ASN D 1 69 ? 6.30972 18.68028 43.93444 1.000 51.26250 69 ASN D CA 1
ATOM 15048 C C . ASN D 1 69 ? 4.97668 18.46756 44.63745 1.000 50.31086 69 ASN D C 1
ATOM 15049 O O . ASN D 1 69 ? 4.10177 19.33741 44.59558 1.000 55.91810 69 ASN D O 1
ATOM 15060 N N . SER D 1 70 ? 4.82121 17.31871 45.29757 1.000 49.20950 70 SER D N 1
ATOM 15061 C CA . SER D 1 70 ? 3.55520 16.98565 45.93486 1.000 51.16166 70 SER D CA 1
ATOM 15062 C C . SER D 1 70 ? 3.61188 17.09713 47.44998 1.000 60.35284 70 SER D C 1
ATOM 15063 O O . SER D 1 70 ? 2.59729 16.85891 48.11481 1.000 61.60107 70 SER D O 1
ATOM 15071 N N . SER D 1 71 ? 4.76354 17.46125 48.00909 1.000 68.62033 71 SER D N 1
ATOM 15072 C CA . SER D 1 71 ? 4.95188 17.54719 49.44927 1.000 71.35105 71 SER D CA 1
ATOM 15073 C C . SER D 1 71 ? 4.89254 18.97618 49.96971 1.000 73.42665 71 SER D C 1
ATOM 15074 O O . SER D 1 71 ? 4.74289 19.16942 51.18156 1.000 77.54813 71 SER D O 1
ATOM 15082 N N . LYS D 1 72 ? 4.97838 19.97108 49.09073 1.000 72.07044 72 LYS D N 1
ATOM 15083 C CA . LYS D 1 72 ? 5.00928 21.37155 49.47951 1.000 77.51042 72 LYS D CA 1
ATOM 15084 C C . LYS D 1 72 ? 3.67671 21.99946 49.09288 1.000 78.77427 72 LYS D C 1
ATOM 15085 O O . LYS D 1 72 ? 3.07573 21.64682 48.07722 1.000 76.69757 72 LYS D O 1
ATOM 15104 N N . THR D 1 73 ? 3.21900 22.93797 49.92019 1.000 79.11008 73 THR D N 1
ATOM 15105 C CA . THR D 1 73 ? 1.92205 23.55897 49.71024 1.000 76.02392 73 THR D CA 1
ATOM 15106 C C . THR D 1 73 ? 1.97906 24.68967 48.68681 1.000 66.72801 73 THR D C 1
ATOM 15107 O O . THR D 1 73 ? 3.04581 25.19223 48.32513 1.000 56.23167 73 THR D O 1
ATOM 15118 N N . ARG D 1 74 ? 0.78687 25.07894 48.21608 1.000 66.90200 74 ARG D N 1
ATOM 15119 C CA . ARG D 1 74 ? 0.65996 26.23317 47.33546 1.000 63.06328 74 ARG D CA 1
ATOM 15120 C C . ARG D 1 74 ? 1.16642 27.48332 48.03748 1.000 61.30755 74 ARG D C 1
ATOM 15121 O O . ARG D 1 74 ? 1.90037 28.29468 47.45339 1.000 60.44292 74 ARG D O 1
ATOM 15142 N N . THR D 1 75 ? 0.76963 27.65224 49.30208 1.000 63.62492 75 THR D N 1
ATOM 15143 C CA . THR D 1 75 ? 1.12990 28.83895 50.06108 1.000 66.35449 75 THR D CA 1
ATOM 15144 C C . THR D 1 75 ? 2.63403 28.93408 50.26787 1.000 72.29008 75 THR D C 1
ATOM 15145 O O . THR D 1 75 ? 3.18390 30.03820 50.27190 1.000 77.70156 75 THR D O 1
ATOM 15156 N N . ALA D 1 76 ? 3.31739 27.80031 50.42490 1.000 69.35386 76 ALA D N 1
ATOM 15157 C CA . ALA D 1 76 ? 4.76674 27.82543 50.60283 1.000 67.72475 76 ALA D CA 1
ATOM 15158 C C . ALA D 1 76 ? 5.47314 28.35449 49.35644 1.000 65.51661 76 ALA D C 1
ATOM 15159 O O . ALA D 1 76 ? 6.35853 29.21997 49.44343 1.000 71.14393 76 ALA D O 1
ATOM 15166 N N . TYR D 1 77 ? 5.09177 27.84621 48.18175 1.000 56.54480 77 TYR D N 1
ATOM 15167 C CA . TYR D 1 77 ? 5.65523 28.34618 46.93084 1.000 51.42339 77 TYR D CA 1
ATOM 15168 C C . TYR D 1 77 ? 5.33013 29.82048 46.72250 1.000 47.27079 77 TYR D C 1
ATOM 15169 O O . TYR D 1 77 ? 6.19402 30.60411 46.29999 1.000 50.86265 77 TYR D O 1
ATOM 15187 N N . ALA D 1 78 ? 4.08993 30.22195 47.01795 1.000 44.20739 78 ALA D N 1
ATOM 15188 C CA . ALA D 1 78 ? 3.72327 31.62891 46.88707 1.000 53.80924 78 ALA D CA 1
ATOM 15189 C C . ALA D 1 78 ? 4.54083 32.49801 47.83732 1.000 62.23168 78 ALA D C 1
ATOM 15190 O O . ALA D 1 78 ? 4.93008 33.61908 47.48732 1.000 64.59928 78 ALA D O 1
ATOM 15197 N N . GLU D 1 79 ? 4.80461 31.99700 49.04808 1.000 64.98688 79 GLU D N 1
ATOM 15198 C CA . GLU D 1 79 ? 5.63459 32.71862 50.00590 1.000 67.13101 79 GLU D CA 1
ATOM 15199 C C . GLU D 1 79 ? 7.04829 32.90379 49.48795 1.000 63.03626 79 GLU D C 1
ATOM 15200 O O . GLU D 1 79 ? 7.62882 33.98599 49.62969 1.000 64.11523 79 GLU D O 1
ATOM 15212 N N . LYS D 1 80 ? 7.62715 31.86354 48.89284 1.000 63.10058 80 LYS D N 1
ATOM 15213 C CA . LYS D 1 80 ? 8.97127 32.02126 48.34245 1.000 64.91616 80 LYS D CA 1
ATOM 15214 C C . LYS D 1 80 ? 8.97072 33.03338 47.19995 1.000 68.41766 80 LYS D C 1
ATOM 15215 O O . LYS D 1 80 ? 9.87419 33.87818 47.10756 1.000 72.40238 80 LYS D O 1
ATOM 15234 N N . LEU D 1 81 ? 7.94281 32.99258 46.34260 1.000 69.10619 81 LEU D N 1
ATOM 15235 C CA . LEU D 1 81 ? 7.84804 33.97186 45.26078 1.000 68.68298 81 LEU D CA 1
ATOM 15236 C C . LEU D 1 81 ? 7.76617 35.39027 45.81428 1.000 65.61498 81 LEU D C 1
ATOM 15237 O O . LEU D 1 81 ? 8.42985 36.30437 45.30925 1.000 65.59910 81 LEU D O 1
ATOM 15253 N N . ARG D 1 82 ? 6.95624 35.58887 46.85783 1.000 64.63407 82 ARG D N 1
ATOM 15254 C CA . ARG D 1 82 ? 6.84204 36.90356 47.47510 1.000 64.84470 82 ARG D CA 1
ATOM 15255 C C . ARG D 1 82 ? 8.16621 37.35411 48.06926 1.000 67.74474 82 ARG D C 1
ATOM 15256 O O . ARG D 1 82 ? 8.58235 38.50406 47.88792 1.000 68.05055 82 ARG D O 1
ATOM 15277 N N . ARG D 1 83 ? 8.84729 36.44885 48.76805 1.000 73.45798 83 ARG D N 1
ATOM 15278 C CA . ARG D 1 83 ? 10.08676 36.78948 49.45098 1.000 79.14935 83 ARG D CA 1
ATOM 15279 C C . ARG D 1 83 ? 11.17334 37.18835 48.47164 1.000 79.07339 83 ARG D C 1
ATOM 15280 O O . ARG D 1 83 ? 11.94678 38.11700 48.73401 1.000 83.54047 83 ARG D O 1
ATOM 15301 N N . LEU D 1 84 ? 11.23672 36.51357 47.33221 1.000 72.72958 84 LEU D N 1
ATOM 15302 C CA . LEU D 1 84 ? 12.31028 36.73978 46.37586 1.000 68.91501 84 LEU D CA 1
ATOM 15303 C C . LEU D 1 84 ? 12.01025 37.88313 45.41291 1.000 64.12771 84 LEU D C 1
ATOM 15304 O O . LEU D 1 84 ? 12.82962 38.16168 44.53130 1.000 63.72038 84 LEU D O 1
ATOM 15320 N N . GLY D 1 85 ? 10.87161 38.55675 45.56912 1.000 65.67600 85 GLY D N 1
ATOM 15321 C CA . GLY D 1 85 ? 10.54571 39.72480 44.77819 1.000 66.00514 85 GLY D CA 1
ATOM 15322 C C . GLY D 1 85 ? 9.74491 39.46255 43.52352 1.000 59.76158 85 GLY D C 1
ATOM 15323 O O . GLY D 1 85 ? 9.57054 40.38481 42.71722 1.000 58.54492 85 GLY D O 1
ATOM 15327 N N . PHE D 1 86 ? 9.24391 38.24442 43.33149 1.000 54.71618 86 PHE D N 1
ATOM 15328 C CA . PHE D 1 86 ? 8.50360 37.92009 42.12039 1.000 56.93376 86 PHE D CA 1
ATOM 15329 C C . PHE D 1 86 ? 7.06261 38.40869 42.15114 1.000 64.64499 86 PHE D C 1
ATOM 15330 O O . PHE D 1 86 ? 6.39978 38.40332 41.10712 1.000 63.63962 86 PHE D O 1
ATOM 15347 N N . GLY D 1 87 ? 6.56070 38.82337 43.30662 1.000 70.55283 87 GLY D N 1
ATOM 15348 C CA . GLY D 1 87 ? 5.22422 39.37097 43.40704 1.000 68.11911 87 GLY D CA 1
ATOM 15349 C C . GLY D 1 87 ? 4.20053 38.35393 43.86593 1.000 67.95491 87 GLY D C 1
ATOM 15350 O O . GLY D 1 87 ? 4.50553 37.21513 44.23182 1.000 66.72320 87 GLY D O 1
ATOM 15354 N N . GLY D 1 88 ? 2.94613 38.79437 43.83700 1.000 68.73946 88 GLY D N 1
ATOM 15355 C CA . GLY D 1 88 ? 1.83121 37.96636 44.22409 1.000 67.33217 88 GLY D CA 1
ATOM 15356 C C . GLY D 1 88 ? 0.53290 38.47782 43.63710 1.000 65.16836 88 GLY D C 1
ATOM 15357 O O . GLY D 1 88 ? 0.48947 39.53679 43.00218 1.000 61.75206 88 GLY D O 1
ATOM 15361 N N . PRO D 1 89 ? -0.55238 37.72801 43.82867 1.000 67.78893 89 PRO D N 1
ATOM 15362 C CA . PRO D 1 89 ? -1.86064 38.19545 43.35346 1.000 71.73728 89 PRO D CA 1
ATOM 15363 C C . PRO D 1 89 ? -2.13879 39.59670 43.87908 1.000 77.18671 89 PRO D C 1
ATOM 15364 O O . PRO D 1 89 ? -1.72244 39.95841 44.98129 1.000 81.08534 89 PRO D O 1
ATOM 15375 N N . VAL D 1 90 ? -2.84612 40.39386 43.07451 1.000 81.26468 90 VAL D N 1
ATOM 15376 C CA . VAL D 1 90 ? -2.99640 41.81186 43.39144 1.000 93.51097 90 VAL D CA 1
ATOM 15377 C C . VAL D 1 90 ? -3.70375 41.99495 44.73023 1.000 109.42056 90 VAL D C 1
ATOM 15378 O O . VAL D 1 90 ? -3.29841 42.82366 45.55533 1.000 114.53796 90 VAL D O 1
ATOM 15391 N N . GLY D 1 91 ? -4.76225 41.22593 44.97170 1.000 115.41800 91 GLY D N 1
ATOM 15392 C CA . GLY D 1 91 ? -5.49046 41.29447 46.21698 1.000 120.88915 91 GLY D CA 1
ATOM 15393 C C . GLY D 1 91 ? -6.23994 40.00597 46.48310 1.000 123.26591 91 GLY D C 1
ATOM 15394 O O . GLY D 1 91 ? -5.95757 38.96876 45.87492 1.000 119.36483 91 GLY D O 1
ATOM 15398 N N . PRO D 1 92 ? -7.20800 40.03540 47.40380 1.000 128.38428 92 PRO D N 1
ATOM 15399 C CA . PRO D 1 92 ? -8.09205 38.86753 47.55522 1.000 129.79100 92 PRO D CA 1
ATOM 15400 C C . PRO D 1 92 ? -8.87539 38.56321 46.29481 1.000 131.68393 92 PRO D C 1
ATOM 15401 O O . PRO D 1 92 ? -9.29178 37.41432 46.09708 1.000 130.96337 92 PRO D O 1
ATOM 15412 N N . GLU D 1 93 ? -9.07511 39.56002 45.42847 1.000 132.38611 93 GLU D N 1
ATOM 15413 C CA . GLU D 1 93 ? -9.84586 39.35723 44.20756 1.000 129.16939 93 GLU D CA 1
ATOM 15414 C C . GLU D 1 93 ? -9.16407 38.36331 43.27380 1.000 125.99531 93 GLU D C 1
ATOM 15415 O O . GLU D 1 93 ? -9.82370 37.48455 42.70613 1.000 124.89415 93 GLU D O 1
ATOM 15427 N N . ALA D 1 94 ? -7.85081 38.48154 43.09952 1.000 124.12341 94 ALA D N 1
ATOM 15428 C CA . ALA D 1 94 ? -7.12442 37.57411 42.22414 1.000 116.95358 94 ALA D CA 1
ATOM 15429 C C . ALA D 1 94 ? -6.87321 36.24305 42.92268 1.000 109.99161 94 ALA D C 1
ATOM 15430 O O . ALA D 1 94 ? -6.75100 36.17177 44.14877 1.000 111.27622 94 ALA D O 1
ATOM 15437 N N . GLY D 1 95 ? -6.79590 35.17573 42.12068 1.000 97.20260 95 GLY D N 1
ATOM 15438 C CA . GLY D 1 95 ? -6.62301 33.84414 42.65812 1.000 87.25038 95 GLY D CA 1
ATOM 15439 C C . GLY D 1 95 ? -5.16968 33.49795 42.91716 1.000 76.00838 95 GLY D C 1
ATOM 15440 O O . GLY D 1 95 ? -4.25167 34.18526 42.47148 1.000 75.53857 95 GLY D O 1
ATOM 15444 N N . LEU D 1 96 ? -4.96937 32.41283 43.66466 1.000 65.81071 96 LEU D N 1
ATOM 15445 C CA . LEU D 1 96 ? -3.61949 31.92829 43.91587 1.000 57.82159 96 LEU D CA 1
ATOM 15446 C C . LEU D 1 96 ? -2.97769 31.53592 42.58983 1.000 49.94192 96 LEU D C 1
ATOM 15447 O O . LEU D 1 96 ? -3.66082 31.13780 41.64181 1.000 42.62678 96 LEU D O 1
ATOM 15463 N N . GLU D 1 97 ? -1.65121 31.65889 42.51931 1.000 44.68731 97 GLU D N 1
ATOM 15464 C CA . GLU D 1 97 ? -0.94972 31.49338 41.25486 1.000 44.62130 97 GLU D CA 1
ATOM 15465 C C . GLU D 1 97 ? -0.14587 30.20638 41.13685 1.000 42.54252 97 GLU D C 1
ATOM 15466 O O . GLU D 1 97 ? 0.32396 29.90107 40.03599 1.000 38.12183 97 GLU D O 1
ATOM 15478 N N . VAL D 1 98 ? 0.01114 29.43602 42.21213 1.000 46.19309 98 VAL D N 1
ATOM 15479 C CA . VAL D 1 98 ? 0.86014 28.24805 42.19917 1.000 45.58115 98 VAL D CA 1
ATOM 15480 C C . VAL D 1 98 ? -0.01440 27.00523 42.11561 1.000 46.04385 98 VAL D C 1
ATOM 15481 O O . VAL D 1 98 ? -0.97436 26.85298 42.88255 1.000 52.09085 98 VAL D O 1
ATOM 15494 N N . PHE D 1 99 ? 0.32881 26.11168 41.19023 1.000 41.30793 99 PHE D N 1
ATOM 15495 C CA . PHE D 1 99 ? -0.39276 24.86364 40.96246 1.000 41.39575 99 PHE D CA 1
ATOM 15496 C C . PHE D 1 99 ? 0.57690 23.69581 41.07444 1.000 40.93493 99 PHE D C 1
ATOM 15497 O O . PHE D 1 99 ? 1.42572 23.49864 40.19851 1.000 43.43605 99 PHE D O 1
ATOM 15514 N N . GLY D 1 100 ? 0.47820 22.95300 42.17822 1.000 41.71944 100 GLY D N 1
ATOM 15515 C CA . GLY D 1 100 ? 1.29203 21.78220 42.40308 1.000 40.65079 100 GLY D CA 1
ATOM 15516 C C . GLY D 1 100 ? 0.48350 20.50405 42.22596 1.000 42.63600 100 GLY D C 1
ATOM 15517 O O . GLY D 1 100 ? -0.74034 20.51517 42.09392 1.000 43.20510 100 GLY D O 1
ATOM 15521 N N . THR D 1 101 ? 1.20863 19.38497 42.20671 1.000 33.09083 101 THR D N 1
ATOM 15522 C CA . THR D 1 101 ? 0.59494 18.09287 41.92795 1.000 33.20312 101 THR D CA 1
ATOM 15523 C C . THR D 1 101 ? -0.31327 17.59290 43.04931 1.000 33.28501 101 THR D C 1
ATOM 15524 O O . THR D 1 101 ? -1.19483 16.77271 42.78334 1.000 38.65643 101 THR D O 1
ATOM 15535 N N . ALA D 1 102 ? -0.13224 18.04864 44.29056 1.000 33.69098 102 ALA D N 1
ATOM 15536 C CA . ALA D 1 102 ? -1.04442 17.64246 45.36059 1.000 34.61539 102 ALA D CA 1
ATOM 15537 C C . ALA D 1 102 ? -2.44277 18.20787 45.12719 1.000 42.50865 102 ALA D C 1
ATOM 15538 O O . ALA D 1 102 ? -3.43526 17.46426 45.06280 1.000 50.53326 102 ALA D O 1
ATOM 15545 N N . TYR D 1 103 ? -2.52718 19.52846 44.96260 1.000 43.82836 103 TYR D N 1
ATOM 15546 C CA . TYR D 1 103 ? -3.80241 20.19546 44.72792 1.000 45.54164 103 TYR D CA 1
ATOM 15547 C C . TYR D 1 103 ? -4.45896 19.67712 43.45900 1.000 45.17085 103 TYR D C 1
ATOM 15548 O O . TYR D 1 103 ? -5.65762 19.35097 43.43594 1.000 49.54407 103 TYR D O 1
ATOM 15566 N N . CYS D 1 104 ? -3.67626 19.58182 42.38851 1.000 42.71048 104 CYS D N 1
ATOM 15567 C CA A CYS D 1 104 ? -4.23726 19.16410 41.11152 0.515 38.59039 104 CYS D CA 1
ATOM 15568 C CA B CYS D 1 104 ? -4.20759 19.15282 41.10417 0.485 38.60785 104 CYS D CA 1
ATOM 15569 C C . CYS D 1 104 ? -4.58962 17.68017 41.11262 1.000 39.60971 104 CYS D C 1
ATOM 15570 O O . CYS D 1 104 ? -5.52556 17.27796 40.41241 1.000 49.36684 104 CYS D O 1
ATOM 15582 N N . SER D 1 105 ? -3.89864 16.85995 41.90831 1.000 37.69166 105 SER D N 1
ATOM 15583 C CA . SER D 1 105 ? -4.32410 15.47438 42.08251 1.000 41.27236 105 SER D CA 1
ATOM 15584 C C . SER D 1 105 ? -5.68125 15.41560 42.77259 1.000 45.37696 105 SER D C 1
ATOM 15585 O O . SER D 1 105 ? -6.53845 14.59788 42.41102 1.000 44.09494 105 SER D O 1
ATOM 15593 N N . ALA D 1 106 ? -5.88638 16.26202 43.78927 1.000 47.56715 106 ALA D N 1
ATOM 15594 C CA . ALA D 1 106 ? -7.19769 16.31928 44.43356 1.000 47.01046 106 ALA D CA 1
ATOM 15595 C C . ALA D 1 106 ? -8.28327 16.71028 43.43169 1.000 53.78963 106 ALA D C 1
ATOM 15596 O O . ALA D 1 106 ? -9.37443 16.12440 43.42355 1.000 61.23504 106 ALA D O 1
ATOM 15603 N N . LEU D 1 107 ? -8.00035 17.69685 42.57469 1.000 48.50735 107 LEU D N 1
ATOM 15604 C CA . LEU D 1 107 ? -8.97326 18.08168 41.54869 1.000 46.85409 107 LEU D CA 1
ATOM 15605 C C . LEU D 1 107 ? -9.26109 16.92168 40.59947 1.000 43.82222 107 LEU D C 1
ATOM 15606 O O . LEU D 1 107 ? -10.42601 16.64768 40.26141 1.000 47.88340 107 LEU D O 1
ATOM 15622 N N . TYR D 1 108 ? -8.21305 16.20078 40.19780 1.000 44.24724 108 TYR D N 1
ATOM 15623 C CA . TYR D 1 108 ? -8.38338 15.04591 39.32552 1.000 45.76581 108 TYR D CA 1
ATOM 15624 C C . TYR D 1 108 ? -9.28688 14.00083 39.96119 1.000 45.47977 108 TYR D C 1
ATOM 15625 O O . TYR D 1 108 ? -10.20383 13.48132 39.31230 1.000 48.83578 108 TYR D O 1
ATOM 15643 N N . LEU D 1 109 ? -9.05164 13.67874 41.23341 1.000 48.12359 109 LEU D N 1
ATOM 15644 C CA . LEU D 1 109 ? -9.86502 12.64662 41.86907 1.000 52.34638 109 LEU D CA 1
ATOM 15645 C C . LEU D 1 109 ? -11.30061 13.10626 42.09529 1.000 56.27934 109 LEU D C 1
ATOM 15646 O O . LEU D 1 109 ? -12.22769 12.29579 42.01434 1.000 60.44642 109 LEU D O 1
ATOM 15662 N N . ARG D 1 110 ? -11.51645 14.38802 42.40828 1.000 56.30050 110 ARG D N 1
ATOM 15663 C CA . ARG D 1 110 ? -12.89413 14.86092 42.48931 1.000 56.74821 110 ARG D CA 1
ATOM 15664 C C . ARG D 1 110 ? -13.60874 14.63005 41.16271 1.000 54.01488 110 ARG D C 1
ATOM 15665 O O . ARG D 1 110 ? -14.74100 14.13618 41.13231 1.000 58.14197 110 ARG D O 1
ATOM 15686 N N . GLN D 1 111 ? -12.95199 14.97165 40.04526 1.000 52.92020 111 GLN D N 1
ATOM 15687 C CA . GLN D 1 111 ? -13.63039 14.84458 38.75738 1.000 53.48514 111 GLN D CA 1
ATOM 15688 C C . GLN D 1 111 ? -13.85400 13.38518 38.36811 1.000 51.00668 111 GLN D C 1
ATOM 15689 O O . GLN D 1 111 ? -14.94643 13.01897 37.92128 1.000 55.78347 111 GLN D O 1
ATOM 15703 N N . ARG D 1 112 ? -12.84405 12.53350 38.54302 1.000 48.25321 112 ARG D N 1
ATOM 15704 C CA . ARG D 1 112 ? -12.94059 11.15743 38.07222 1.000 51.17826 112 ARG D CA 1
ATOM 15705 C C . ARG D 1 112 ? -13.73346 10.26362 39.01701 1.000 51.23645 112 ARG D C 1
ATOM 15706 O O . ARG D 1 112 ? -14.08660 9.14219 38.63309 1.000 50.17749 112 ARG D O 1
ATOM 15727 N N . LEU D 1 113 ? -14.01234 10.72816 40.23357 1.000 51.96970 113 LEU D N 1
ATOM 15728 C CA . LEU D 1 113 ? -14.86174 10.02494 41.18832 1.000 51.35118 113 LEU D CA 1
ATOM 15729 C C . LEU D 1 113 ? -16.12843 10.82861 41.46402 1.000 60.98450 113 LEU D C 1
ATOM 15730 O O . LEU D 1 113 ? -16.66449 10.80495 42.57392 1.000 60.82535 113 LEU D O 1
ATOM 15746 N N . ALA D 1 114 ? -16.60848 11.55772 40.45274 1.000 68.49214 114 ALA D N 1
ATOM 15747 C CA . ALA D 1 114 ? -17.76062 12.42891 40.64784 1.000 72.82058 114 ALA D CA 1
ATOM 15748 C C . ALA D 1 114 ? -18.99747 11.62863 41.03687 1.000 85.84881 114 ALA D C 1
ATOM 15749 O O . ALA D 1 114 ? -19.80545 12.08493 41.85457 1.000 89.09590 114 ALA D O 1
ATOM 15756 N N . GLY D 1 115 ? -19.16696 10.43676 40.46522 1.000 96.42220 115 GLY D N 1
ATOM 15757 C CA . GLY D 1 115 ? -20.31946 9.62418 40.79490 1.000 100.26167 115 GLY D CA 1
ATOM 15758 C C . GLY D 1 115 ? -20.17813 8.80272 42.05724 1.000 100.45655 115 GLY D C 1
ATOM 15759 O O . GLY D 1 115 ? -21.17921 8.29813 42.57476 1.000 103.14475 115 GLY D O 1
ATOM 15763 N N . VAL D 1 116 ? -18.95951 8.67047 42.56746 1.000 92.78854 116 VAL D N 1
ATOM 15764 C CA . VAL D 1 116 ? -18.69991 7.82720 43.74213 1.000 87.14930 116 VAL D CA 1
ATOM 15765 C C . VAL D 1 116 ? -19.19324 8.50951 45.01379 1.000 85.44149 116 VAL D C 1
ATOM 15766 O O . VAL D 1 116 ? -18.85595 9.68242 45.25518 1.000 81.47167 116 VAL D O 1
ATOM 15779 N N . PRO D 1 117 ? -19.99891 7.83854 45.83722 1.000 89.95170 117 PRO D N 1
ATOM 15780 C CA . PRO D 1 117 ? -20.37413 8.39910 47.13798 1.000 89.17976 117 PRO D CA 1
ATOM 15781 C C . PRO D 1 117 ? -19.27001 8.11642 48.14915 1.000 87.77680 117 PRO D C 1
ATOM 15782 O O . PRO D 1 117 ? -18.63549 7.06149 48.12529 1.000 83.77630 117 PRO D O 1
ATOM 15793 N N . ASP D 1 118 ? -19.05971 9.06349 49.06547 1.000 88.51536 118 ASP D N 1
ATOM 15794 C CA . ASP D 1 118 ? -18.04292 8.97170 50.11514 1.000 84.46639 118 ASP D CA 1
ATOM 15795 C C . ASP D 1 118 ? -16.74859 8.35008 49.55662 1.000 73.33484 118 ASP D C 1
ATOM 15796 O O . ASP D 1 118 ? -16.35494 7.25873 49.97062 1.000 71.67912 118 ASP D O 1
ATOM 15805 N N . PRO D 1 119 ? -16.08338 9.03144 48.62808 1.000 68.62367 119 PRO D N 1
ATOM 15806 C CA . PRO D 1 119 ? -14.89858 8.44299 47.98022 1.000 64.45864 119 PRO D CA 1
ATOM 15807 C C . PRO D 1 119 ? -13.72160 8.29662 48.93441 1.000 62.43495 119 PRO D C 1
ATOM 15808 O O . PRO D 1 119 ? -13.45261 9.17536 49.75615 1.000 66.80264 119 PRO D O 1
ATOM 15819 N N . LYS D 1 120 ? -13.01778 7.16586 48.82159 1.000 57.63193 120 LYS D N 1
ATOM 15820 C CA . LYS D 1 120 ? -11.82637 6.91451 49.61957 1.000 54.52753 120 LYS D CA 1
ATOM 15821 C C . LYS D 1 120 ? -10.68102 6.52948 48.68902 1.000 55.76005 120 LYS D C 1
ATOM 15822 O O . LYS D 1 120 ? -10.89748 5.89690 47.65232 1.000 54.50046 120 LYS D O 1
ATOM 15841 N N . ALA D 1 121 ? -9.45990 6.90583 49.06577 1.000 53.87721 121 ALA D N 1
ATOM 15842 C CA . ALA D 1 121 ? -8.27939 6.61487 48.26406 1.000 49.64372 121 ALA D CA 1
ATOM 15843 C C . ALA D 1 121 ? -7.15388 6.11596 49.15900 1.000 46.94691 121 ALA D C 1
ATOM 15844 O O . ALA D 1 121 ? -6.96416 6.62182 50.26979 1.000 46.70203 121 ALA D O 1
ATOM 15851 N N . TYR D 1 122 ? -6.40520 5.13221 48.66219 1.000 46.26207 122 TYR D N 1
ATOM 15852 C CA . TYR D 1 122 ? -5.18895 4.66473 49.32099 1.000 44.71074 122 TYR D CA 1
ATOM 15853 C C . TYR D 1 122 ? -4.04097 5.51905 48.80028 1.000 43.93025 122 TYR D C 1
ATOM 15854 O O . TYR D 1 122 ? -3.67942 5.44100 47.62017 1.000 46.14646 122 TYR D O 1
ATOM 15872 N N . VAL D 1 123 ? -3.48458 6.34136 49.68017 1.000 40.64065 123 VAL D N 1
ATOM 15873 C CA . VAL D 1 123 ? -2.53149 7.37797 49.31608 1.000 41.38253 123 VAL D CA 1
ATOM 15874 C C . VAL D 1 123 ? -1.16668 6.93651 49.81354 1.000 38.11335 123 VAL D C 1
ATOM 15875 O O . VAL D 1 123 ? -0.91652 6.90020 51.02360 1.000 41.15976 123 VAL D O 1
ATOM 15888 N N . LEU D 1 124 ? -0.28845 6.58808 48.87817 1.000 37.54793 124 LEU D N 1
ATOM 15889 C CA . LEU D 1 124 ? 1.12788 6.40018 49.17437 1.000 38.39290 124 LEU D CA 1
ATOM 15890 C C . LEU D 1 124 ? 1.82729 7.74718 48.99128 1.000 41.45417 124 LEU D C 1
ATOM 15891 O O . LEU D 1 124 ? 2.54022 7.98809 48.01828 1.000 45.38262 124 LEU D O 1
ATOM 15907 N N . GLY D 1 125 ? 1.58869 8.64930 49.93867 1.000 40.00518 125 GLY D N 1
ATOM 15908 C CA . GLY D 1 125 ? 2.02956 10.00543 49.74275 1.000 39.56098 125 GLY D CA 1
ATOM 15909 C C . GLY D 1 125 ? 2.04237 10.83708 51.00539 1.000 45.65222 125 GLY D C 1
ATOM 15910 O O . GLY D 1 125 ? 1.84235 10.32633 52.11437 1.000 45.69315 125 GLY D O 1
ATOM 15914 N N . SER D 1 126 ? 2.25209 12.13749 50.80743 1.000 50.72389 126 SER D N 1
ATOM 15915 C CA . SER D 1 126 ? 2.52182 13.09892 51.86057 1.000 50.87780 126 SER D CA 1
ATOM 15916 C C . SER D 1 126 ? 1.25128 13.55853 52.56870 1.000 51.89043 126 SER D C 1
ATOM 15917 O O . SER D 1 126 ? 0.14195 13.39123 52.05737 1.000 52.29629 126 SER D O 1
ATOM 15925 N N . PRO D 1 127 ? 1.39405 14.14758 53.76129 1.000 56.77827 127 PRO D N 1
ATOM 15926 C CA . PRO D 1 127 ? 0.23435 14.78618 54.40451 1.000 55.12133 127 PRO D CA 1
ATOM 15927 C C . PRO D 1 127 ? -0.38680 15.90322 53.58458 1.000 54.96799 127 PRO D C 1
ATOM 15928 O O . PRO D 1 127 ? -1.60434 16.11583 53.67087 1.000 56.53080 127 PRO D O 1
ATOM 15939 N N . ALA D 1 128 ? 0.40799 16.63813 52.80257 1.000 52.61170 128 ALA D N 1
ATOM 15940 C CA . ALA D 1 128 ? -0.15236 17.70741 51.98089 1.000 51.87191 128 ALA D CA 1
ATOM 15941 C C . ALA D 1 128 ? -1.13690 17.15080 50.96020 1.000 50.15684 128 ALA D C 1
ATOM 15942 O O . ALA D 1 128 ? -2.22331 17.71309 50.75432 1.000 53.28160 128 ALA D O 1
ATOM 15949 N N . LEU D 1 129 ? -0.77296 16.03632 50.31790 1.000 47.59756 129 LEU D N 1
ATOM 15950 C CA . LEU D 1 129 ? -1.66243 15.39221 49.35911 1.000 45.29430 129 LEU D CA 1
ATOM 15951 C C . LEU D 1 129 ? -2.95932 14.95769 50.02415 1.000 45.64684 129 LEU D C 1
ATOM 15952 O O . LEU D 1 129 ? -4.05021 15.15755 49.47171 1.000 47.46404 129 LEU D O 1
ATOM 15968 N N . ALA D 1 130 ? -2.86292 14.38317 51.22598 1.000 45.07497 130 ALA D N 1
ATOM 15969 C CA . ALA D 1 130 ? -4.05640 13.94397 51.93952 1.000 41.71540 130 ALA D CA 1
ATOM 15970 C C . ALA D 1 130 ? -4.94207 15.12064 52.32761 1.000 47.57281 130 ALA D C 1
ATOM 15971 O O . ALA D 1 130 ? -6.17090 15.02441 52.25685 1.000 49.98368 130 ALA D O 1
ATOM 15978 N N . ALA D 1 131 ? -4.34495 16.23324 52.75498 1.000 49.84845 131 ALA D N 1
ATOM 15979 C CA . ALA D 1 131 ? -5.14449 17.40109 53.10871 1.000 51.90934 131 ALA D CA 1
ATOM 15980 C C . ALA D 1 131 ? -5.88099 17.94153 51.89013 1.000 55.03141 131 ALA D C 1
ATOM 15981 O O . ALA D 1 131 ? -7.07990 18.25132 51.96074 1.000 59.26507 131 ALA D O 1
ATOM 15988 N N . GLU D 1 132 ? -5.18173 18.04941 50.75642 1.000 51.34036 132 GLU D N 1
ATOM 15989 C CA . GLU D 1 132 ? -5.82580 18.53820 49.54071 1.000 46.09079 132 GLU D CA 1
ATOM 15990 C C . GLU D 1 132 ? -6.94499 17.60160 49.10372 1.000 48.53949 132 GLU D C 1
ATOM 15991 O O . GLU D 1 132 ? -7.99705 18.05400 48.63518 1.000 51.64307 132 GLU D O 1
ATOM 16003 N N . LEU D 1 133 ? -6.73818 16.29056 49.25063 1.000 48.20826 133 LEU D N 1
ATOM 16004 C CA . LEU D 1 133 ? -7.79090 15.33183 48.93059 1.000 46.88363 133 LEU D CA 1
ATOM 16005 C C . LEU D 1 133 ? -8.97938 15.47673 49.87358 1.000 47.38646 133 LEU D C 1
ATOM 16006 O O . LEU D 1 133 ? -10.13542 15.37059 49.44914 1.000 45.77360 133 LEU D O 1
ATOM 16022 N N . GLU D 1 134 ? -8.71205 15.70234 51.16092 1.000 54.66059 134 GLU D N 1
ATOM 16023 C CA . GLU D 1 134 ? -9.78369 15.88268 52.13199 1.000 60.74000 134 GLU D CA 1
ATOM 16024 C C . GLU D 1 134 ? -10.62105 17.10689 51.78961 1.000 63.46503 134 GLU D C 1
ATOM 16025 O O . GLU D 1 134 ? -11.84803 17.09735 51.95226 1.000 65.02866 134 GLU D O 1
ATOM 16037 N N . ALA D 1 135 ? -9.97175 18.17569 51.31545 1.000 62.20799 135 ALA D N 1
ATOM 16038 C CA . ALA D 1 135 ? -10.69882 19.39386 50.97180 1.000 59.92338 135 ALA D CA 1
ATOM 16039 C C . ALA D 1 135 ? -11.71481 19.16978 49.85563 1.000 64.35722 135 ALA D C 1
ATOM 16040 O O . ALA D 1 135 ? -12.75869 19.83232 49.83186 1.000 72.45872 135 ALA D O 1
ATOM 16047 N N . VAL D 1 136 ? -11.43695 18.25482 48.92390 1.000 63.87198 136 VAL D N 1
ATOM 16048 C CA . VAL D 1 136 ? -12.35271 17.99928 47.81429 1.000 58.73680 136 VAL D CA 1
ATOM 16049 C C . VAL D 1 136 ? -13.29739 16.85021 48.15123 1.000 60.18454 136 VAL D C 1
ATOM 16050 O O . VAL D 1 136 ? -14.07319 16.40240 47.30055 1.000 59.53124 136 VAL D O 1
ATOM 16063 N N . GLY D 1 137 ? -13.23508 16.36190 49.38659 1.000 65.71853 137 GLY D N 1
ATOM 16064 C CA . GLY D 1 137 ? -14.15197 15.33610 49.83683 1.000 67.91630 137 GLY D CA 1
ATOM 16065 C C . GLY D 1 137 ? -13.65128 13.91667 49.72298 1.000 64.94358 137 GLY D C 1
ATOM 16066 O O . GLY D 1 137 ? -14.44284 12.98177 49.90454 1.000 67.94436 137 GLY D O 1
ATOM 16070 N N . VAL D 1 138 ? -12.36823 13.71532 49.44236 1.000 59.01448 138 VAL D N 1
ATOM 16071 C CA . VAL D 1 138 ? -11.80594 12.38043 49.28152 1.000 58.37387 138 VAL D CA 1
ATOM 16072 C C . VAL D 1 138 ? -11.08784 12.01493 50.57214 1.000 60.80251 138 VAL D C 1
ATOM 16073 O O . VAL D 1 138 ? -10.11522 12.67338 50.96224 1.000 59.81653 138 VAL D O 1
ATOM 16086 N N . THR D 1 139 ? -11.56870 10.96291 51.22900 1.000 64.01982 139 THR D N 1
ATOM 16087 C CA . THR D 1 139 ? -10.91017 10.43598 52.41451 1.000 61.49722 139 THR D CA 1
ATOM 16088 C C . THR D 1 139 ? -9.64968 9.69689 51.99711 1.000 58.67669 139 THR D C 1
ATOM 16089 O O . THR D 1 139 ? -9.61549 9.05259 50.94796 1.000 57.80481 139 THR D O 1
ATOM 16100 N N . SER D 1 140 ? -8.59649 9.82318 52.79795 1.000 57.62801 140 SER D N 1
ATOM 16101 C CA . SER D 1 140 ? -7.31572 9.21277 52.47692 1.000 53.62341 140 SER D CA 1
ATOM 16102 C C . SER D 1 140 ? -6.94367 8.20581 53.55378 1.000 52.91554 140 SER D C 1
ATOM 16103 O O . SER D 1 140 ? -7.12438 8.46055 54.74919 1.000 56.14886 140 SER D O 1
ATOM 16111 N N . VAL D 1 141 ? -6.42723 7.06346 53.11582 1.000 51.13556 141 VAL D N 1
ATOM 16112 C CA . VAL D 1 141 ? -5.94651 6.01391 54.00401 1.000 49.46319 141 VAL D CA 1
ATOM 16113 C C . VAL D 1 141 ? -4.55588 5.61057 53.52950 1.000 54.12903 141 VAL D C 1
ATOM 16114 O O . VAL D 1 141 ? -4.28955 5.59753 52.32019 1.000 59.94039 141 VAL D O 1
ATOM 16127 N N . GLY D 1 142 ? -3.68274 5.27387 54.46433 1.000 55.08445 142 GLY D N 1
ATOM 16128 C CA . GLY D 1 142 ? -2.37711 4.74775 54.12868 1.000 52.82191 142 GLY D CA 1
ATOM 16129 C C . GLY D 1 142 ? -1.22219 5.72586 54.19027 1.000 51.00417 142 GLY D C 1
ATOM 16130 O O . GLY D 1 142 ? -0.09830 5.34598 53.84045 1.000 53.80248 142 GLY D O 1
ATOM 16134 N N . VAL D 1 143 ? -1.45390 6.97202 54.60546 1.000 49.50384 143 VAL D N 1
ATOM 16135 C CA . VAL D 1 143 ? -0.34727 7.89277 54.82840 1.000 48.21985 143 VAL D CA 1
ATOM 16136 C C . VAL D 1 143 ? 0.42837 7.44653 56.06238 1.000 47.35034 143 VAL D C 1
ATOM 16137 O O . VAL D 1 143 ? -0.15975 7.09200 57.09360 1.000 46.46801 143 VAL D O 1
ATOM 16150 N N . GLY D 1 144 ? 1.75513 7.45329 55.96452 1.000 46.01324 144 GLY D N 1
ATOM 16151 C CA . GLY D 1 144 ? 2.59151 7.08299 57.08078 1.000 42.47626 144 GLY D CA 1
ATOM 16152 C C . GLY D 1 144 ? 3.19954 5.70288 56.94399 1.000 43.23370 144 GLY D C 1
ATOM 16153 O O . GLY D 1 144 ? 3.08380 5.04096 55.90766 1.000 45.91428 144 GLY D O 1
ATOM 16157 N N . PRO D 1 145 ? 3.85491 5.23880 58.00413 1.000 45.91037 145 PRO D N 1
ATOM 16158 C CA . PRO D 1 145 ? 4.56214 3.95835 57.92633 1.000 50.51847 145 PRO D CA 1
ATOM 16159 C C . PRO D 1 145 ? 3.61887 2.77239 57.82097 1.000 57.42856 145 PRO D C 1
ATOM 16160 O O . PRO D 1 145 ? 2.51204 2.77050 58.36577 1.000 60.78270 145 PRO D O 1
ATOM 16171 N N . ASP D 1 146 ? 4.07601 1.75572 57.07786 1.000 56.89044 146 ASP D N 1
ATOM 16172 C CA . ASP D 1 146 ? 3.45376 0.43386 57.06822 1.000 56.31252 146 ASP D CA 1
ATOM 16173 C C . ASP D 1 146 ? 4.60073 -0.56437 56.87407 1.000 51.36792 146 ASP D C 1
ATOM 16174 O O . ASP D 1 146 ? 4.83606 -1.08469 55.77998 1.000 44.33309 146 ASP D O 1
ATOM 16183 N N . VAL D 1 147 ? 5.33648 -0.82554 57.96047 1.000 54.38635 147 VAL D N 1
ATOM 16184 C CA . VAL D 1 147 ? 6.49828 -1.70063 57.85849 1.000 48.10160 147 VAL D CA 1
ATOM 16185 C C . VAL D 1 147 ? 6.03351 -3.14276 57.68673 1.000 51.21472 147 VAL D C 1
ATOM 16186 O O . VAL D 1 147 ? 4.90749 -3.51581 58.03985 1.000 52.35076 147 VAL D O 1
ATOM 16199 N N . LEU D 1 148 ? 6.92073 -3.96672 57.13356 1.000 52.39770 148 LEU D N 1
ATOM 16200 C CA . LEU D 1 148 ? 6.54636 -5.33222 56.80166 1.000 48.17440 148 LEU D CA 1
ATOM 16201 C C . LEU D 1 148 ? 6.20645 -6.10824 58.06679 1.000 46.75258 148 LEU D C 1
ATOM 16202 O O . LEU D 1 148 ? 6.89536 -6.00352 59.08506 1.000 52.85529 148 LEU D O 1
ATOM 16218 N N . HIS D 1 149 ? 5.13167 -6.88515 57.99701 1.000 53.86080 149 HIS D N 1
ATOM 16219 C CA . HIS D 1 149 ? 4.75211 -7.80747 59.06045 1.000 57.98070 149 HIS D CA 1
ATOM 16220 C C . HIS D 1 149 ? 4.31816 -9.11299 58.41018 1.000 53.25208 149 HIS D C 1
ATOM 16221 O O . HIS D 1 149 ? 3.81606 -9.13294 57.28371 1.000 51.55057 149 HIS D O 1
ATOM 16235 N N . GLY D 1 150 ? 4.50798 -10.20101 59.14478 1.000 53.94890 150 GLY D N 1
ATOM 16236 C CA . GLY D 1 150 ? 4.30270 -11.54050 58.63830 1.000 57.36143 150 GLY D CA 1
ATOM 16237 C C . GLY D 1 150 ? 5.57843 -12.11718 58.04809 1.000 60.62188 150 GLY D C 1
ATOM 16238 O O . GLY D 1 150 ? 6.51793 -11.40435 57.69633 1.000 61.50661 150 GLY D O 1
ATOM 16242 N N . ASP D 1 151 ? 5.59446 -13.44541 57.92316 1.000 60.33779 151 ASP D N 1
ATOM 16243 C CA . ASP D 1 151 ? 6.79264 -14.16685 57.50586 1.000 65.17493 151 ASP D CA 1
ATOM 16244 C C . ASP D 1 151 ? 6.79162 -14.57893 56.04023 1.000 62.32388 151 ASP D C 1
ATOM 16245 O O . ASP D 1 151 ? 7.84114 -14.98311 55.53097 1.000 64.53395 151 ASP D O 1
ATOM 16254 N N . GLY D 1 152 ? 5.66060 -14.48193 55.34808 1.000 54.91921 152 GLY D N 1
ATOM 16255 C CA . GLY D 1 152 ? 5.59144 -14.92883 53.97883 1.000 46.72139 152 GLY D CA 1
ATOM 16256 C C . GLY D 1 152 ? 4.45641 -14.29529 53.20613 1.000 42.43369 152 GLY D C 1
ATOM 16257 O O . GLY D 1 152 ? 3.64643 -13.53708 53.74934 1.000 39.22557 152 GLY D O 1
ATOM 16261 N N . PRO D 1 153 ? 4.36258 -14.62380 51.91428 1.000 46.01407 153 PRO D N 1
ATOM 16262 C CA . PRO D 1 153 ? 3.32364 -13.99775 51.07636 1.000 50.80500 153 PRO D CA 1
ATOM 16263 C C . PRO D 1 153 ? 1.90480 -14.22957 51.55780 1.000 49.11623 153 PRO D C 1
ATOM 16264 O O . PRO D 1 153 ? 1.07206 -13.32231 51.44673 1.000 53.98326 153 PRO D O 1
ATOM 16275 N N . SER D 1 154 ? 1.58853 -15.42053 52.06357 1.000 48.47001 154 SER D N 1
ATOM 16276 C CA . SER D 1 154 ? 0.22924 -15.67357 52.53096 1.000 53.89397 154 SER D CA 1
ATOM 16277 C C . SER D 1 154 ? -0.12897 -14.74138 53.68115 1.000 56.18579 154 SER D C 1
ATOM 16278 O O . SER D 1 154 ? -1.26073 -14.25026 53.76558 1.000 58.08068 154 SER D O 1
ATOM 16286 N N . ASP D 1 155 ? 0.82615 -14.49021 54.58059 1.000 57.06277 155 ASP D N 1
ATOM 16287 C CA . ASP D 1 155 ? 0.59170 -13.55482 55.67330 1.000 57.26924 155 ASP D CA 1
ATOM 16288 C C . ASP D 1 155 ? 0.40730 -12.13623 55.14813 1.000 53.23015 155 ASP D C 1
ATOM 16289 O O . ASP D 1 155 ? -0.45126 -11.39346 55.63890 1.000 52.78701 155 ASP D O 1
ATOM 16298 N N . TRP D 1 156 ? 1.20817 -11.74321 54.15323 1.000 50.33392 156 TRP D N 1
ATOM 16299 C CA . TRP D 1 156 ? 1.12731 -10.39044 53.61457 1.000 52.41470 156 TRP D CA 1
ATOM 16300 C C . TRP D 1 156 ? -0.19026 -10.15817 52.88501 1.000 55.16622 156 TRP D C 1
ATOM 16301 O O . TRP D 1 156 ? -0.76823 -9.06830 52.96894 1.000 53.04481 156 TRP D O 1
ATOM 16322 N N . LEU D 1 157 ? -0.67682 -11.16692 52.15850 1.000 57.25836 157 LEU D N 1
ATOM 16323 C CA . LEU D 1 157 ? -1.90073 -11.04153 51.37942 1.000 54.50287 157 LEU D CA 1
ATOM 16324 C C . LEU D 1 157 ? -3.15564 -11.22654 52.22078 1.000 54.04876 157 LEU D C 1
ATOM 16325 O O . LEU D 1 157 ? -4.26053 -10.96256 51.72812 1.000 53.29243 157 LEU D O 1
ATOM 16341 N N . ALA D 1 158 ? -3.01192 -11.66568 53.46859 1.000 52.70355 158 ALA D N 1
ATOM 16342 C CA . ALA D 1 158 ? -4.12764 -11.82156 54.38985 1.000 49.79740 158 ALA D CA 1
ATOM 16343 C C . ALA D 1 158 ? -4.38113 -10.57618 55.22806 1.000 52.37886 158 ALA D C 1
ATOM 16344 O O . ALA D 1 158 ? -5.36974 -10.53901 55.96898 1.000 54.61560 158 ALA D O 1
ATOM 16351 N N . VAL D 1 159 ? -3.51010 -9.57391 55.14969 1.000 57.73662 159 VAL D N 1
ATOM 16352 C CA . VAL D 1 159 ? -3.70903 -8.35974 55.94840 1.000 61.00848 159 VAL D CA 1
ATOM 16353 C C . VAL D 1 159 ? -5.00913 -7.69730 55.51680 1.000 64.39155 159 VAL D C 1
ATOM 16354 O O . VAL D 1 159 ? -5.23140 -7.50521 54.30450 1.000 63.40383 159 VAL D O 1
ATOM 16367 N N . PRO D 1 160 ? -5.89788 -7.32789 56.43924 1.000 69.13119 160 PRO D N 1
ATOM 16368 C CA . PRO D 1 160 ? -7.17135 -6.72782 56.01979 1.000 66.64595 160 PRO D CA 1
ATOM 16369 C C . PRO D 1 160 ? -6.96017 -5.34953 55.41306 1.000 61.85688 160 PRO D C 1
ATOM 16370 O O . PRO D 1 160 ? -6.10208 -4.57848 55.84795 1.000 60.36900 160 PRO D O 1
ATOM 16381 N N . LEU D 1 161 ? -7.76466 -5.04968 54.39953 1.000 64.47136 161 LEU D N 1
ATOM 16382 C CA . LEU D 1 161 ? -7.71560 -3.79909 53.65940 1.000 62.07311 161 LEU D CA 1
ATOM 16383 C C . LEU D 1 161 ? -8.90635 -2.91394 53.99995 1.000 67.15837 161 LEU D C 1
ATOM 16384 O O . LEU D 1 161 ? -9.95827 -3.38761 54.43757 1.000 70.99557 161 LEU D O 1
ATOM 16400 N N . GLU D 1 162 ? -8.72537 -1.60825 53.78868 1.000 64.06248 162 GLU D N 1
ATOM 16401 C CA . GLU D 1 162 ? -9.79707 -0.65528 54.04453 1.000 63.12470 162 GLU D CA 1
ATOM 16402 C C . GLU D 1 162 ? -10.91806 -0.84608 53.02382 1.000 59.03608 162 GLU D C 1
ATOM 16403 O O . GLU D 1 162 ? -10.65236 -1.12731 51.85164 1.000 56.40138 162 GLU D O 1
ATOM 16415 N N . PRO D 1 163 ? -12.17476 -0.71221 53.43580 1.000 63.45974 163 PRO D N 1
ATOM 16416 C CA . PRO D 1 163 ? -13.28743 -0.87860 52.49658 1.000 67.35302 163 PRO D CA 1
ATOM 16417 C C . PRO D 1 163 ? -13.53489 0.37485 51.66777 1.000 71.87146 163 PRO D C 1
ATOM 16418 O O . PRO D 1 163 ? -13.20471 1.49548 52.05721 1.000 73.97928 163 PRO D O 1
ATOM 16429 N N . ASP D 1 164 ? -14.12529 0.15907 50.49131 1.000 74.64720 164 ASP D N 1
ATOM 16430 C CA . ASP D 1 164 ? -14.58637 1.25166 49.62935 1.000 74.43508 164 ASP D CA 1
ATOM 16431 C C . ASP D 1 164 ? -13.44220 2.16513 49.19383 1.000 69.30858 164 ASP D C 1
ATOM 16432 O O . ASP D 1 164 ? -13.57988 3.39007 49.16874 1.000 74.60580 164 ASP D O 1
ATOM 16441 N N . VAL D 1 165 ? -12.31144 1.57129 48.82753 1.000 59.10728 165 VAL D N 1
ATOM 16442 C CA . VAL D 1 165 ? -11.20006 2.31519 48.24416 1.000 55.10894 165 VAL D CA 1
ATOM 16443 C C . VAL D 1 165 ? -11.37008 2.31983 46.73159 1.000 59.70010 165 VAL D C 1
ATOM 16444 O O . VAL D 1 165 ? -11.39590 1.25753 46.10016 1.000 64.50893 165 VAL D O 1
ATOM 16457 N N . ARG D 1 166 ? -11.49303 3.51100 46.14714 1.000 60.05834 166 ARG D N 1
ATOM 16458 C CA . ARG D 1 166 ? -11.75812 3.63041 44.72612 1.000 54.87489 166 ARG D CA 1
ATOM 16459 C C . ARG D 1 166 ? -10.56877 4.18432 43.95249 1.000 47.43381 166 ARG D C 1
ATOM 16460 O O . ARG D 1 166 ? -10.66893 4.36285 42.73397 1.000 48.63753 166 ARG D O 1
ATOM 16481 N N . ALA D 1 167 ? -9.45173 4.46603 44.61975 1.000 46.15008 167 ALA D N 1
ATOM 16482 C CA . ALA D 1 167 ? -8.27831 4.97817 43.92930 1.000 40.07442 167 ALA D CA 1
ATOM 16483 C C . ALA D 1 167 ? -7.03352 4.66673 44.74346 1.000 40.73633 167 ALA D C 1
ATOM 16484 O O . ALA D 1 167 ? -7.09011 4.53606 45.96849 1.000 46.06016 167 ALA D O 1
ATOM 16491 N N . VAL D 1 168 ? -5.91454 4.54044 44.03880 1.000 41.76494 168 VAL D N 1
ATOM 16492 C CA . VAL D 1 168 ? -4.58837 4.44375 44.63664 1.000 39.71704 168 VAL D CA 1
ATOM 16493 C C . VAL D 1 168 ? -3.78753 5.62085 44.10232 1.000 41.20688 168 VAL D C 1
ATOM 16494 O O . VAL D 1 168 ? -3.62238 5.75785 42.88370 1.000 40.09503 168 VAL D O 1
ATOM 16507 N N . VAL D 1 169 ? -3.30195 6.47089 45.00360 1.000 40.48560 169 VAL D N 1
ATOM 16508 C CA . VAL D 1 169 ? -2.55209 7.66808 44.63571 1.000 39.40711 169 VAL D CA 1
ATOM 16509 C C . VAL D 1 169 ? -1.11170 7.47495 45.07981 1.000 41.46833 169 VAL D C 1
ATOM 16510 O O . VAL D 1 169 ? -0.84612 7.25457 46.26871 1.000 44.98909 169 VAL D O 1
ATOM 16523 N N . VAL D 1 170 ? -0.18682 7.56730 44.13134 1.000 39.24263 170 VAL D N 1
ATOM 16524 C CA . VAL D 1 170 ? 1.23607 7.42597 44.40309 1.000 41.05475 170 VAL D CA 1
ATOM 16525 C C . VAL D 1 170 ? 1.84989 8.81619 44.32793 1.000 43.23989 170 VAL D C 1
ATOM 16526 O O . VAL D 1 170 ? 1.92338 9.42208 43.25174 1.000 43.90612 170 VAL D O 1
ATOM 16539 N N . GLY D 1 171 ? 2.26881 9.33067 45.47990 1.000 43.31216 171 GLY D N 1
ATOM 16540 C CA . GLY D 1 171 ? 2.96537 10.59662 45.56622 1.000 42.89319 171 GLY D CA 1
ATOM 16541 C C . GLY D 1 171 ? 4.34593 10.37106 46.13116 1.000 42.57084 171 GLY D C 1
ATOM 16542 O O . GLY D 1 171 ? 4.86489 9.25170 46.05733 1.000 37.85471 171 GLY D O 1
ATOM 16546 N N . PHE D 1 172 ? 4.96948 11.40766 46.68380 1.000 47.00798 172 PHE D N 1
ATOM 16547 C CA . PHE D 1 172 ? 6.24766 11.22378 47.34844 1.000 49.79817 172 PHE D CA 1
ATOM 16548 C C . PHE D 1 172 ? 6.01365 10.52629 48.68562 1.000 49.92153 172 PHE D C 1
ATOM 16549 O O . PHE D 1 172 ? 5.52392 11.15219 49.63439 1.000 51.76249 172 PHE D O 1
ATOM 16566 N N . ASP D 1 173 ? 6.33640 9.24113 48.75209 1.000 46.78452 173 ASP D N 1
ATOM 16567 C CA . ASP D 1 173 ? 6.15854 8.45767 49.97095 1.000 45.08164 173 ASP D CA 1
ATOM 16568 C C . ASP D 1 173 ? 7.51155 8.00874 50.50236 1.000 45.77489 173 ASP D C 1
ATOM 16569 O O . ASP D 1 173 ? 8.06806 7.00329 50.02367 1.000 40.66232 173 ASP D O 1
ATOM 16578 N N . PRO D 1 174 ? 8.09214 8.71784 51.47502 1.000 46.95171 174 PRO D N 1
ATOM 16579 C CA . PRO D 1 174 ? 9.32534 8.22273 52.10473 1.000 45.77794 174 PRO D CA 1
ATOM 16580 C C . PRO D 1 174 ? 9.08976 7.00670 52.98505 1.000 45.02341 174 PRO D C 1
ATOM 16581 O O . PRO D 1 174 ? 10.06303 6.37564 53.42300 1.000 43.47391 174 PRO D O 1
ATOM 16592 N N . HIS D 1 175 ? 7.83227 6.66666 53.25131 1.000 46.23136 175 HIS D N 1
ATOM 16593 C CA . HIS D 1 175 ? 7.45417 5.47368 53.99176 1.000 46.13691 175 HIS D CA 1
ATOM 16594 C C . HIS D 1 175 ? 7.13967 4.31261 53.06667 1.000 39.93700 175 HIS D C 1
ATOM 16595 O O . HIS D 1 175 ? 6.60102 3.29840 53.52071 1.000 46.26467 175 HIS D O 1
ATOM 16609 N N . PHE D 1 176 ? 7.45222 4.44827 51.78070 1.000 41.03644 176 PHE D N 1
ATOM 16610 C CA . PHE D 1 176 ? 7.18004 3.39348 50.81717 1.000 42.95641 176 PHE D CA 1
ATOM 16611 C C . PHE D 1 176 ? 7.84385 2.09648 51.25419 1.000 41.66364 176 PHE D C 1
ATOM 16612 O O . PHE D 1 176 ? 9.00128 2.08170 51.68001 1.000 46.63088 176 PHE D O 1
ATOM 16629 N N . SER D 1 177 ? 7.09351 1.00438 51.15758 1.000 36.55519 177 SER D N 1
ATOM 16630 C CA . SER D 1 177 ? 7.55850 -0.30314 51.58598 1.000 36.29150 177 SER D CA 1
ATOM 16631 C C . SER D 1 177 ? 6.98407 -1.34620 50.64109 1.000 38.78267 177 SER D C 1
ATOM 16632 O O . SER D 1 177 ? 6.07934 -1.06512 49.84849 1.000 39.16942 177 SER D O 1
ATOM 16640 N N . TYR D 1 178 ? 7.51691 -2.56512 50.73201 1.000 38.77522 178 TYR D N 1
ATOM 16641 C CA . TYR D 1 178 ? 6.92980 -3.66711 49.98333 1.000 35.53093 178 TYR D CA 1
ATOM 16642 C C . TYR D 1 178 ? 5.50736 -3.93996 50.45506 1.000 36.93484 178 TYR D C 1
ATOM 16643 O O . TYR D 1 178 ? 4.66194 -4.36940 49.66354 1.000 47.58108 178 TYR D O 1
ATOM 16661 N N . MET D 1 179 ? 5.22436 -3.68757 51.73905 1.000 38.47256 179 MET D N 1
ATOM 16662 C CA . MET D 1 179 ? 3.86963 -3.85774 52.25691 1.000 47.70260 179 MET D CA 1
ATOM 16663 C C . MET D 1 179 ? 2.89649 -2.89966 51.58037 1.000 46.03769 179 MET D C 1
ATOM 16664 O O . MET D 1 179 ? 1.78178 -3.29190 51.20923 1.000 46.52969 179 MET D O 1
ATOM 16678 N N . LYS D 1 180 ? 3.29673 -1.63806 51.40610 1.000 46.47370 180 LYS D N 1
ATOM 16679 C CA . LYS D 1 180 ? 2.41303 -0.67294 50.75964 1.000 44.95812 180 LYS D CA 1
ATOM 16680 C C . LYS D 1 180 ? 2.23600 -0.99720 49.28172 1.000 41.50557 180 LYS D C 1
ATOM 16681 O O . LYS D 1 180 ? 1.14049 -0.83848 48.73204 1.000 43.62893 180 LYS D O 1
ATOM 16700 N N . LEU D 1 181 ? 3.29641 -1.46981 48.62331 1.000 40.36678 181 LEU D N 1
ATOM 16701 C CA . LEU D 1 181 ? 3.16362 -1.92318 47.24227 1.000 38.30468 181 LEU D CA 1
ATOM 16702 C C . LEU D 1 181 ? 2.18494 -3.08445 47.14932 1.000 36.16715 181 LEU D C 1
ATOM 16703 O O . LEU D 1 181 ? 1.35876 -3.14241 46.22940 1.000 43.70035 181 LEU D O 1
ATOM 16719 N N . THR D 1 182 ? 2.25860 -4.01678 48.10090 1.000 32.84344 182 THR D N 1
ATOM 16720 C CA . THR D 1 182 ? 1.34624 -5.15474 48.10741 1.000 36.37817 182 THR D CA 1
ATOM 16721 C C . THR D 1 182 ? -0.09478 -4.69588 48.29572 1.000 38.71885 182 THR D C 1
ATOM 16722 O O . THR D 1 182 ? -1.00330 -5.15624 47.58752 1.000 45.72299 182 THR D O 1
ATOM 16733 N N . LYS D 1 183 ? -0.32368 -3.77591 49.23949 1.000 32.64505 183 LYS D N 1
ATOM 16734 C CA . LYS D 1 183 ? -1.67767 -3.27745 49.45251 1.000 34.22856 183 LYS D CA 1
ATOM 16735 C C . LYS D 1 183 ? -2.19680 -2.55559 48.21553 1.000 37.72542 183 LYS D C 1
ATOM 16736 O O . LYS D 1 183 ? -3.36707 -2.70752 47.84357 1.000 45.12482 183 LYS D O 1
ATOM 16755 N N . ALA D 1 184 ? -1.33994 -1.76598 47.56160 1.000 35.84270 184 ALA D N 1
ATOM 16756 C CA . ALA D 1 184 ? -1.75815 -1.04882 46.36185 1.000 36.36544 184 ALA D CA 1
ATOM 16757 C C . ALA D 1 184 ? -2.13372 -2.01531 45.24859 1.000 38.95594 184 ALA D C 1
ATOM 16758 O O . ALA D 1 184 ? -3.16720 -1.85094 44.58880 1.000 41.19176 184 ALA D O 1
ATOM 16765 N N . VAL D 1 185 ? -1.30081 -3.03278 45.01974 1.000 40.18895 185 VAL D N 1
ATOM 16766 C CA . VAL D 1 185 ? -1.59831 -4.00552 43.97229 1.000 38.35720 185 VAL D CA 1
ATOM 16767 C C . VAL D 1 185 ? -2.90727 -4.71914 44.27649 1.000 35.56444 185 VAL D C 1
ATOM 16768 O O . VAL D 1 185 ? -3.71653 -4.97599 43.37589 1.000 36.21088 185 VAL D O 1
ATOM 16781 N N . ARG D 1 186 ? -3.14381 -5.04039 45.55168 1.000 40.52817 186 ARG D N 1
ATOM 16782 C CA . ARG D 1 186 ? -4.39171 -5.70172 45.92379 1.000 39.72147 186 ARG D CA 1
ATOM 16783 C C . ARG D 1 186 ? -5.59197 -4.80197 45.66584 1.000 37.53240 186 ARG D C 1
ATOM 16784 O O . ARG D 1 186 ? -6.62301 -5.26409 45.16657 1.000 42.06535 186 ARG D O 1
ATOM 16805 N N . TYR D 1 187 ? -5.48146 -3.51297 46.00281 1.000 40.93296 187 TYR D N 1
ATOM 16806 C CA . TYR D 1 187 ? -6.56579 -2.58350 45.70118 1.000 37.52357 187 TYR D CA 1
ATOM 16807 C C . TYR D 1 187 ? -6.80206 -2.49428 44.19809 1.000 37.84921 187 TYR D C 1
ATOM 16808 O O . TYR D 1 187 ? -7.94622 -2.39447 43.74244 1.000 42.85388 187 TYR D O 1
ATOM 16826 N N . LEU D 1 188 ? -5.72514 -2.51522 43.41388 1.000 42.77876 188 LEU D N 1
ATOM 16827 C CA . LEU D 1 188 ? -5.81732 -2.37696 41.96827 1.000 42.87014 188 LEU D CA 1
ATOM 16828 C C . LEU D 1 188 ? -6.27882 -3.64812 41.26682 1.000 47.94539 188 LEU D C 1
ATOM 16829 O O . LEU D 1 188 ? -6.55341 -3.59780 40.06311 1.000 50.52888 188 LEU D O 1
ATOM 16845 N N . GLN D 1 189 ? -6.36814 -4.78089 41.96958 1.000 51.78185 189 GLN D N 1
ATOM 16846 C CA . GLN D 1 189 ? -6.98185 -5.95903 41.37259 1.000 52.60533 189 GLN D CA 1
ATOM 16847 C C . GLN D 1 189 ? -8.46588 -5.74805 41.11172 1.000 55.52731 189 GLN D C 1
ATOM 16848 O O . GLN D 1 189 ? -9.04815 -6.44314 40.27226 1.000 54.57209 189 GLN D O 1
ATOM 16862 N N . GLN D 1 190 ? -9.09396 -4.82844 41.82891 1.000 59.19029 190 GLN D N 1
ATOM 16863 C CA . GLN D 1 190 ? -10.45694 -4.43381 41.51201 1.000 67.03846 190 GLN D CA 1
ATOM 16864 C C . GLN D 1 190 ? -10.41978 -3.53417 40.28599 1.000 63.26971 190 GLN D C 1
ATOM 16865 O O . GLN D 1 190 ? -9.73786 -2.50435 40.30706 1.000 55.25866 190 GLN D O 1
ATOM 16879 N N . PRO D 1 191 ? -11.13218 -3.87332 39.21056 1.000 68.55400 191 PRO D N 1
ATOM 16880 C CA . PRO D 1 191 ? -10.98353 -3.09459 37.97114 1.000 69.64085 191 PRO D CA 1
ATOM 16881 C C . PRO D 1 191 ? -11.40863 -1.64771 38.11692 1.000 70.12334 191 PRO D C 1
ATOM 16882 O O . PRO D 1 191 ? -10.81298 -0.76854 37.47946 1.000 61.99347 191 PRO D O 1
ATOM 16893 N N . ASP D 1 192 ? -12.41695 -1.37178 38.94682 1.000 76.28867 192 ASP D N 1
ATOM 16894 C CA . ASP D 1 192 ? -12.90026 -0.00598 39.10641 1.000 75.72046 192 ASP D CA 1
ATOM 16895 C C . ASP D 1 192 ? -11.85177 0.91490 39.71913 1.000 68.93611 192 ASP D C 1
ATOM 16896 O O . ASP D 1 192 ? -11.88301 2.12731 39.47862 1.000 67.20667 192 ASP D O 1
ATOM 16905 N N . CYS D 1 193 ? -10.92425 0.37253 40.50619 1.000 62.50930 193 CYS D N 1
ATOM 16906 C CA . CYS D 1 193 ? -9.96709 1.21156 41.21782 1.000 56.50837 193 CYS D CA 1
ATOM 16907 C C . CYS D 1 193 ? -9.07268 1.97449 40.24528 1.000 51.83602 193 CYS D C 1
ATOM 16908 O O . CYS D 1 193 ? -8.58324 1.42206 39.25565 1.000 47.86410 193 CYS D O 1
ATOM 16916 N N . LEU D 1 194 ? -8.86392 3.25605 40.53952 1.000 48.30698 194 LEU D N 1
ATOM 16917 C CA . LEU D 1 194 ? -8.01162 4.12281 39.74113 1.000 45.40965 194 LEU D CA 1
ATOM 16918 C C . LEU D 1 194 ? -6.57145 4.06774 40.23563 1.000 43.64242 194 LEU D C 1
ATOM 16919 O O . LEU D 1 194 ? -6.30988 3.79877 41.41004 1.000 50.98507 194 LEU D O 1
ATOM 16935 N N . LEU D 1 195 ? -5.63439 4.32090 39.32248 1.000 38.30452 195 LEU D N 1
ATOM 16936 C CA . LEU D 1 195 ? -4.22563 4.49788 39.66234 1.000 36.16275 195 LEU D CA 1
ATOM 16937 C C . LEU D 1 195 ? -3.79165 5.87078 39.16851 1.000 36.69356 195 LEU D C 1
ATOM 16938 O O . LEU D 1 195 ? -3.86932 6.15210 37.96694 1.000 37.29199 195 LEU D O 1
ATOM 16954 N N . VAL D 1 196 ? -3.35690 6.72370 40.09228 1.000 36.44763 196 VAL D N 1
ATOM 16955 C CA . VAL D 1 196 ? -2.94990 8.08490 39.77498 1.000 37.58493 196 VAL D CA 1
ATOM 16956 C C . VAL D 1 196 ? -1.55225 8.30054 40.33809 1.000 37.25376 196 VAL D C 1
ATOM 16957 O O . VAL D 1 196 ? -1.26416 7.90681 41.47442 1.000 36.19889 196 VAL D O 1
ATOM 16970 N N . GLY D 1 197 ? -0.68550 8.92356 39.54338 1.000 38.25542 197 GLY D N 1
ATOM 16971 C CA . GLY D 1 197 ? 0.64028 9.28578 40.00113 1.000 33.51126 197 GLY D CA 1
ATOM 16972 C C . GLY D 1 197 ? 0.82449 10.78694 39.95439 1.000 38.38712 197 GLY D C 1
ATOM 16973 O O . GLY D 1 197 ? 0.45223 11.42776 38.96622 1.000 47.08087 197 GLY D O 1
ATOM 16977 N N . THR D 1 198 ? 1.39044 11.36738 41.01255 1.000 36.52536 198 THR D N 1
ATOM 16978 C CA . THR D 1 198 ? 1.55924 12.81643 41.04463 1.000 39.26671 198 THR D CA 1
ATOM 16979 C C . THR D 1 198 ? 2.53709 13.27316 39.96688 1.000 37.94810 198 THR D C 1
ATOM 16980 O O . THR D 1 198 ? 2.36524 14.34666 39.37963 1.000 36.51464 198 THR D O 1
ATOM 16991 N N . ASN D 1 199 ? 3.58380 12.49050 39.71886 1.000 33.38564 199 ASN D N 1
ATOM 16992 C CA . ASN D 1 199 ? 4.53668 12.78333 38.65449 1.000 38.59372 199 ASN D CA 1
ATOM 16993 C C . ASN D 1 199 ? 5.28847 11.50822 38.30344 1.000 38.14448 199 ASN D C 1
ATOM 16994 O O . ASN D 1 199 ? 5.22719 10.50974 39.02340 1.000 38.95089 199 ASN D O 1
ATOM 17005 N N . MET D 1 200 ? 5.97818 11.54797 37.15846 1.000 38.57231 200 MET D N 1
ATOM 17006 C CA . MET D 1 200 ? 6.81578 10.44453 36.70041 1.000 39.20658 200 MET D CA 1
ATOM 17007 C C . MET D 1 200 ? 8.30189 10.78834 36.77107 1.000 46.98945 200 MET D C 1
ATOM 17008 O O . MET D 1 200 ? 9.12440 10.11000 36.14512 1.000 54.71626 200 MET D O 1
ATOM 17022 N N . ASP D 1 201 ? 8.66441 11.82818 37.51822 1.000 44.58645 201 ASP D N 1
ATOM 17023 C CA . ASP D 1 201 ? 10.06260 12.22419 37.60432 1.000 44.81735 201 ASP D CA 1
ATOM 17024 C C . ASP D 1 201 ? 10.85368 11.15495 38.34098 1.000 42.18132 201 ASP D C 1
ATOM 17025 O O . ASP D 1 201 ? 10.44092 10.68515 39.40472 1.000 45.13203 201 ASP D O 1
ATOM 17034 N N . ASN D 1 202 ? 11.99066 10.76395 37.76948 1.000 43.87748 202 ASN D N 1
ATOM 17035 C CA . ASN D 1 202 ? 12.84662 9.77221 38.40826 1.000 42.71713 202 ASN D CA 1
ATOM 17036 C C . ASN D 1 202 ? 13.64720 10.34494 39.57201 1.000 37.24009 202 ASN D C 1
ATOM 17037 O O . ASN D 1 202 ? 14.08749 9.57263 40.43056 1.000 36.61679 202 ASN D O 1
ATOM 17048 N N . ARG D 1 203 ? 13.86457 11.66067 39.62116 1.000 40.53956 203 ARG D N 1
ATOM 17049 C CA . ARG D 1 203 ? 14.63296 12.25702 40.70328 1.000 37.88855 203 ARG D CA 1
ATOM 17050 C C . ARG D 1 203 ? 13.95875 13.53006 41.19867 1.000 37.90411 203 ARG D C 1
ATOM 17051 O O . ARG D 1 203 ? 13.35342 14.27844 40.42712 1.000 42.08922 203 ARG D O 1
ATOM 17072 N N . LEU D 1 204 ? 14.07044 13.75646 42.51015 1.000 36.53385 204 LEU D N 1
ATOM 17073 C CA . LEU D 1 204 ? 13.61602 14.97020 43.16367 1.000 40.94745 204 LEU D CA 1
ATOM 17074 C C . LEU D 1 204 ? 14.80953 15.84690 43.49702 1.000 48.14301 204 LEU D C 1
ATOM 17075 O O . LEU D 1 204 ? 15.67774 15.42553 44.28819 1.000 48.87090 204 LEU D O 1
ATOM 17091 N N . PRO D 1 205 ? 14.91168 17.03813 42.89317 1.000 52.78140 205 PRO D N 1
ATOM 17092 C CA . PRO D 1 205 ? 16.04487 17.92931 43.17902 1.000 55.01803 205 PRO D CA 1
ATOM 17093 C C . PRO D 1 205 ? 16.00544 18.50857 44.58505 1.000 58.30606 205 PRO D C 1
ATOM 17094 O O . PRO D 1 205 ? 14.94463 18.85333 45.10932 1.000 51.50684 205 PRO D O 1
ATOM 17105 N N . LEU D 1 206 ? 17.19079 18.63419 45.18041 1.000 65.41349 206 LEU D N 1
ATOM 17106 C CA . LEU D 1 206 ? 17.38223 19.19573 46.50945 1.000 72.93617 206 LEU D CA 1
ATOM 17107 C C . LEU D 1 206 ? 18.42546 20.30867 46.42418 1.000 86.64133 206 LEU D C 1
ATOM 17108 O O . LEU D 1 206 ? 18.95815 20.60594 45.35088 1.000 88.01469 206 LEU D O 1
ATOM 17124 N N . GLU D 1 207 ? 18.71855 20.92964 47.56653 1.000 100.00331 207 GLU D N 1
ATOM 17125 C CA . GLU D 1 207 ? 19.65221 22.04385 47.59666 1.000 106.85193 207 GLU D CA 1
ATOM 17126 C C . GLU D 1 207 ? 21.06858 21.61255 47.22743 1.000 108.25701 207 GLU D C 1
ATOM 17127 O O . GLU D 1 207 ? 21.49664 20.48970 47.50777 1.000 107.42803 207 GLU D O 1
ATOM 17139 N N . ASN D 1 208 ? 21.79883 22.52999 46.58218 1.000 103.03689 208 ASN D N 1
ATOM 17140 C CA . ASN D 1 208 ? 23.22950 22.35829 46.30759 1.000 101.46589 208 ASN D CA 1
ATOM 17141 C C . ASN D 1 208 ? 23.52504 21.18939 45.37273 1.000 91.69595 208 ASN D C 1
ATOM 17142 O O . ASN D 1 208 ? 24.58206 20.56007 45.46243 1.000 89.30262 208 ASN D O 1
ATOM 17153 N N . GLY D 1 209 ? 22.59711 20.88722 44.47052 1.000 86.95781 209 GLY D N 1
ATOM 17154 C CA . GLY D 1 209 ? 22.80433 19.86340 43.47081 1.000 80.38394 209 GLY D CA 1
ATOM 17155 C C . GLY D 1 209 ? 22.64476 18.43733 43.94192 1.000 73.79074 209 GLY D C 1
ATOM 17156 O O . GLY D 1 209 ? 22.83857 17.51524 43.13783 1.000 68.96100 209 GLY D O 1
ATOM 17160 N N . ARG D 1 210 ? 22.30658 18.21620 45.20672 1.000 72.11072 210 ARG D N 1
ATOM 17161 C CA . ARG D 1 210 ? 22.03215 16.86095 45.65379 1.000 64.21757 210 ARG D CA 1
ATOM 17162 C C . ARG D 1 210 ? 20.59428 16.50976 45.27164 1.000 52.73269 210 ARG D C 1
ATOM 17163 O O . ARG D 1 210 ? 19.76728 17.38647 45.00687 1.000 49.55349 210 ARG D O 1
ATOM 17184 N N . PHE D 1 211 ? 20.29740 15.21346 45.23315 1.000 52.12727 211 PHE D N 1
ATOM 17185 C CA . PHE D 1 211 ? 18.97752 14.77064 44.80518 1.000 47.94379 211 PHE D CA 1
ATOM 17186 C C . PHE D 1 211 ? 18.60098 13.49507 45.53955 1.000 48.90163 211 PHE D C 1
ATOM 17187 O O . PHE D 1 211 ? 19.45686 12.79462 46.08792 1.000 52.79384 211 PHE D O 1
ATOM 17204 N N . ILE D 1 212 ? 17.30065 13.19676 45.54086 1.000 47.57599 212 ILE D N 1
ATOM 17205 C CA . ILE D 1 212 ? 16.80371 11.92559 46.06138 1.000 48.58826 212 ILE D CA 1
ATOM 17206 C C . ILE D 1 212 ? 15.87036 11.31005 45.02431 1.000 43.94541 212 ILE D C 1
ATOM 17207 O O . ILE D 1 212 ? 15.56133 11.91698 44.00364 1.000 37.36649 212 ILE D O 1
ATOM 17223 N N . ALA D 1 213 ? 15.47403 10.06218 45.26439 1.000 40.47070 213 ALA D N 1
ATOM 17224 C CA . ALA D 1 213 ? 14.66425 9.34093 44.29020 1.000 37.85208 213 ALA D CA 1
ATOM 17225 C C . ALA D 1 213 ? 13.31172 10.01984 44.09762 1.000 41.45943 213 ALA D C 1
ATOM 17226 O O . ALA D 1 213 ? 12.68562 10.48037 45.05606 1.000 48.17836 213 ALA D O 1
ATOM 17233 N N . GLY D 1 214 ? 12.85772 10.08063 42.83529 1.000 44.38868 214 GLY D N 1
ATOM 17234 C CA . GLY D 1 214 ? 11.61455 10.75222 42.51640 1.000 40.90124 214 GLY D CA 1
ATOM 17235 C C . GLY D 1 214 ? 10.39438 9.85543 42.66276 1.000 45.51823 214 GLY D C 1
ATOM 17236 O O . GLY D 1 214 ? 10.49559 8.63882 42.80323 1.000 50.55394 214 GLY D O 1
ATOM 17240 N N . THR D 1 215 ? 9.21713 10.49206 42.62261 1.000 39.69461 215 THR D N 1
ATOM 17241 C CA . THR D 1 215 ? 7.95966 9.75658 42.73875 1.000 35.64120 215 THR D CA 1
ATOM 17242 C C . THR D 1 215 ? 7.76738 8.76924 41.59496 1.000 33.72403 215 THR D C 1
ATOM 17243 O O . THR D 1 215 ? 7.10190 7.73595 41.76445 1.000 35.06796 215 THR D O 1
ATOM 17254 N N . GLY D 1 216 ? 8.34593 9.06312 40.43053 1.000 36.30468 216 GLY D N 1
ATOM 17255 C CA . GLY D 1 216 ? 8.18862 8.18538 39.28790 1.000 36.59970 216 GLY D CA 1
ATOM 17256 C C . GLY D 1 216 ? 8.68091 6.77885 39.54690 1.000 31.54259 216 GLY D C 1
ATOM 17257 O O . GLY D 1 216 ? 8.13455 5.81807 39.00504 1.000 34.07667 216 GLY D O 1
ATOM 17261 N N . CYS D 1 217 ? 9.72174 6.63242 40.36313 1.000 33.83924 217 CYS D N 1
ATOM 17262 C CA . CYS D 1 217 ? 10.21060 5.29914 40.70067 1.000 38.07651 217 CYS D CA 1
ATOM 17263 C C . CYS D 1 217 ? 9.11644 4.48267 41.38606 1.000 39.34586 217 CYS D C 1
ATOM 17264 O O . CYS D 1 217 ? 8.82797 3.33777 41.00119 1.000 43.08349 217 CYS D O 1
ATOM 17272 N N . LEU D 1 218 ? 8.45341 5.08947 42.37679 1.000 38.65038 218 LEU D N 1
ATOM 17273 C CA . LEU D 1 218 ? 7.38206 4.40752 43.09470 1.000 40.57719 218 LEU D CA 1
ATOM 17274 C C . LEU D 1 218 ? 6.21463 4.10276 42.16407 1.000 35.77160 218 LEU D C 1
ATOM 17275 O O . LEU D 1 218 ? 5.65163 2.99354 42.18727 1.000 38.16530 218 LEU D O 1
ATOM 17291 N N . VAL D 1 219 ? 5.84616 5.07761 41.32177 1.000 34.89635 219 VAL D N 1
ATOM 17292 C CA . VAL D 1 219 ? 4.74425 4.87727 40.38598 1.000 32.40022 219 VAL D CA 1
ATOM 17293 C C . VAL D 1 219 ? 5.04203 3.72327 39.44159 1.000 33.83787 219 VAL D C 1
ATOM 17294 O O . VAL D 1 219 ? 4.16825 2.88867 39.16997 1.000 38.12129 219 VAL D O 1
ATOM 17307 N N . ARG D 1 220 ? 6.26333 3.66781 38.90359 1.000 28.88099 220 ARG D N 1
ATOM 17308 C CA . ARG D 1 220 ? 6.60430 2.60754 37.96553 1.000 29.32509 220 ARG D CA 1
ATOM 17309 C C . ARG D 1 220 ? 6.56516 1.24831 38.65026 1.000 33.85259 220 ARG D C 1
ATOM 17310 O O . ARG D 1 220 ? 6.13344 0.25679 38.04903 1.000 40.03748 220 ARG D O 1
ATOM 17331 N N . ALA D 1 221 ? 7.00508 1.17663 39.91058 1.000 36.13205 221 ALA D N 1
ATOM 17332 C CA . ALA D 1 221 ? 6.91085 -0.09472 40.62637 1.000 38.05389 221 ALA D CA 1
ATOM 17333 C C . ALA D 1 221 ? 5.46000 -0.56008 40.70949 1.000 35.67516 221 ALA D C 1
ATOM 17334 O O . ALA D 1 221 ? 5.14268 -1.72206 40.39814 1.000 40.51318 221 ALA D O 1
ATOM 17341 N N . VAL D 1 222 ? 4.55480 0.34467 41.10629 1.000 34.15349 222 VAL D N 1
ATOM 17342 C CA . VAL D 1 222 ? 3.14979 -0.04985 41.23328 1.000 33.74090 222 VAL D CA 1
ATOM 17343 C C . VAL D 1 222 ? 2.57560 -0.43067 39.87157 1.000 36.17515 222 VAL D C 1
ATOM 17344 O O . VAL D 1 222 ? 1.82772 -1.40807 39.74445 1.000 39.18621 222 VAL D O 1
ATOM 17357 N N . GLU D 1 223 ? 2.91592 0.33584 38.83262 1.000 35.63628 223 GLU D N 1
ATOM 17358 C CA . GLU D 1 223 ? 2.42815 0.04112 37.49000 1.000 30.35568 223 GLU D CA 1
ATOM 17359 C C . GLU D 1 223 ? 2.85292 -1.35149 37.05518 1.000 30.12736 223 GLU D C 1
ATOM 17360 O O . GLU D 1 223 ? 2.05170 -2.12050 36.51378 1.000 38.54263 223 GLU D O 1
ATOM 17372 N N . MET D 1 224 ? 4.12249 -1.69064 37.27878 1.000 27.42188 224 MET D N 1
ATOM 17373 C CA . MET D 1 224 ? 4.62342 -2.98195 36.83327 1.000 36.50983 224 MET D CA 1
ATOM 17374 C C . MET D 1 224 ? 3.92577 -4.11368 37.57085 1.000 36.60516 224 MET D C 1
ATOM 17375 O O . MET D 1 224 ? 3.50631 -5.09929 36.95487 1.000 42.87689 224 MET D O 1
ATOM 17389 N N . ALA D 1 225 ? 3.78530 -3.99137 38.89636 1.000 37.44301 225 ALA D N 1
ATOM 17390 C CA . ALA D 1 225 ? 3.17304 -5.08512 39.64912 1.000 39.12566 225 ALA D CA 1
ATOM 17391 C C . ALA D 1 225 ? 1.68687 -5.23099 39.33184 1.000 38.87664 225 ALA D C 1
ATOM 17392 O O . ALA D 1 225 ? 1.17661 -6.35436 39.24118 1.000 45.45033 225 ALA D O 1
ATOM 17399 N N . ALA D 1 226 ? 0.97793 -4.11861 39.14273 1.000 34.29120 226 ALA D N 1
ATOM 17400 C CA . ALA D 1 226 ? -0.44769 -4.15814 38.83443 1.000 34.43547 226 ALA D CA 1
ATOM 17401 C C . ALA D 1 226 ? -0.73432 -4.28404 37.34278 1.000 39.54122 226 ALA D C 1
ATOM 17402 O O . ALA D 1 226 ? -1.90197 -4.41514 36.96074 1.000 40.39921 226 ALA D O 1
ATOM 17409 N N . GLN D 1 227 ? 0.29498 -4.24819 36.49636 1.000 42.05356 227 GLN D N 1
ATOM 17410 C CA . GLN D 1 227 ? 0.11726 -4.33290 35.04730 1.000 35.65982 227 GLN D CA 1
ATOM 17411 C C . GLN D 1 227 ? -0.91830 -3.31252 34.58746 1.000 40.83771 227 GLN D C 1
ATOM 17412 O O . GLN D 1 227 ? -1.85297 -3.61297 33.84290 1.000 48.54014 227 GLN D O 1
ATOM 17426 N N . ARG D 1 228 ? -0.72094 -2.07903 35.04987 1.000 45.34083 228 ARG D N 1
ATOM 17427 C CA . ARG D 1 228 ? -1.58049 -0.94348 34.76814 1.000 47.14843 228 ARG D CA 1
ATOM 17428 C C . ARG D 1 228 ? -0.71811 0.22959 34.32694 1.000 45.88883 228 ARG D C 1
ATOM 17429 O O . ARG D 1 228 ? 0.47558 0.30048 34.63141 1.000 50.52033 228 ARG D O 1
ATOM 17450 N N . GLN D 1 229 ? -1.34628 1.16369 33.62825 1.000 44.58155 229 GLN D N 1
ATOM 17451 C CA . GLN D 1 229 ? -0.70862 2.40581 33.21661 1.000 42.82243 229 GLN D CA 1
ATOM 17452 C C . GLN D 1 229 ? -1.36316 3.51050 34.03593 1.000 39.92407 229 GLN D C 1
ATOM 17453 O O . GLN D 1 229 ? -2.58032 3.70516 33.95449 1.000 45.60212 229 GLN D O 1
ATOM 17467 N N . ALA D 1 230 ? -0.56464 4.23134 34.81606 1.000 39.90895 230 ALA D N 1
ATOM 17468 C CA . ALA D 1 230 ? -1.11133 5.21861 35.73378 1.000 41.20081 230 ALA D CA 1
ATOM 17469 C C . ALA D 1 230 ? -1.43857 6.51332 35.00451 1.000 45.04085 230 ALA D C 1
ATOM 17470 O O . ALA D 1 230 ? -0.84632 6.83406 33.97115 1.000 51.06251 230 ALA D O 1
ATOM 17477 N N . ASP D 1 231 ? -2.39677 7.25757 35.55319 1.000 45.26665 231 ASP D N 1
ATOM 17478 C CA . ASP D 1 231 ? -2.68760 8.60276 35.07771 1.000 46.23752 231 ASP D CA 1
ATOM 17479 C C . ASP D 1 231 ? -1.79066 9.56655 35.84407 1.000 39.06237 231 ASP D C 1
ATOM 17480 O O . ASP D 1 231 ? -1.83515 9.61976 37.07918 1.000 44.05089 231 ASP D O 1
ATOM 17489 N N . ILE D 1 232 ? -0.97461 10.31168 35.11149 1.000 35.75424 232 ILE D N 1
ATOM 17490 C CA . ILE D 1 232 ? 0.02532 11.19438 35.69107 1.000 38.51093 232 ILE D CA 1
ATOM 17491 C C . ILE D 1 232 ? -0.53383 12.60747 35.71160 1.000 37.16569 232 ILE D C 1
ATOM 17492 O O . ILE D 1 232 ? -1.05218 13.09385 34.69849 1.000 42.41641 232 ILE D O 1
ATOM 17508 N N . ILE D 1 233 ? -0.44911 13.25669 36.86839 1.000 36.23672 233 ILE D N 1
ATOM 17509 C CA . ILE D 1 233 ? -0.95197 14.61373 37.01661 1.000 35.12870 233 ILE D CA 1
ATOM 17510 C C . ILE D 1 233 ? 0.08638 15.64082 36.59447 1.000 39.24046 233 ILE D C 1
ATOM 17511 O O . ILE D 1 233 ? -0.23255 16.59199 35.87964 1.000 45.54804 233 ILE D O 1
ATOM 17527 N N . GLY D 1 234 ? 1.34141 15.45222 36.99442 1.000 44.89085 234 GLY D N 1
ATOM 17528 C CA . GLY D 1 234 ? 2.33686 16.48680 36.82718 1.000 49.33976 234 GLY D CA 1
ATOM 17529 C C . GLY D 1 234 ? 2.90271 16.54874 35.42449 1.000 50.20318 234 GLY D C 1
ATOM 17530 O O . GLY D 1 234 ? 2.65760 15.68717 34.58069 1.000 50.12580 234 GLY D O 1
ATOM 17534 N N . LYS D 1 235 ? 3.68440 17.59877 35.18484 1.000 45.48365 235 LYS D N 1
ATOM 17535 C CA . LYS D 1 235 ? 4.37127 17.73270 33.91154 1.000 42.38239 235 LYS D CA 1
ATOM 17536 C C . LYS D 1 235 ? 5.17424 16.46029 33.64759 1.000 42.03203 235 LYS D C 1
ATOM 17537 O O . LYS D 1 235 ? 5.79270 15.91870 34.57141 1.000 43.23711 235 LYS D O 1
ATOM 17556 N N . PRO D 1 236 ? 5.20384 15.95468 32.40683 1.000 41.12822 236 PRO D N 1
ATOM 17557 C CA . PRO D 1 236 ? 4.73313 16.56442 31.16133 1.000 42.23620 236 PRO D CA 1
ATOM 17558 C C . PRO D 1 236 ? 3.26437 16.28772 30.83880 1.000 42.53074 236 PRO D C 1
ATOM 17559 O O . PRO D 1 236 ? 2.80426 16.65392 29.75643 1.000 46.17344 236 PRO D O 1
ATOM 17570 N N . SER D 1 237 ? 2.54546 15.64869 31.76305 1.000 38.01952 237 SER D N 1
ATOM 17571 C CA . SER D 1 237 ? 1.14508 15.32041 31.52811 1.000 38.06372 237 SER D CA 1
ATOM 17572 C C . SER D 1 237 ? 0.30999 16.58138 31.34885 1.000 42.71487 237 SER D C 1
ATOM 17573 O O . SER D 1 237 ? 0.56240 17.61005 31.98728 1.000 37.10967 237 SER D O 1
ATOM 17581 N N . ARG D 1 238 ? -0.69604 16.49207 30.47914 1.000 48.69039 238 ARG D N 1
ATOM 17582 C CA . ARG D 1 238 ? -1.51674 17.65098 30.16728 1.000 46.69803 238 ARG D CA 1
ATOM 17583 C C . ARG D 1 238 ? -2.44647 18.04139 31.31291 1.000 48.47260 238 ARG D C 1
ATOM 17584 O O . ARG D 1 238 ? -2.88821 19.19474 31.36001 1.000 51.64300 238 ARG D O 1
ATOM 17605 N N . PHE D 1 239 ? -2.75462 17.12294 32.23871 1.000 41.98832 239 PHE D N 1
ATOM 17606 C CA A PHE D 1 239 ? -3.79153 17.39371 33.23008 0.616 44.39513 239 PHE D CA 1
ATOM 17607 C CA B PHE D 1 239 ? -3.80217 17.41413 33.20783 0.384 44.11680 239 PHE D CA 1
ATOM 17608 C C . PHE D 1 239 ? -3.43449 18.59364 34.09914 1.000 44.27264 239 PHE D C 1
ATOM 17609 O O . PHE D 1 239 ? -4.30954 19.37767 34.48417 1.000 54.98140 239 PHE D O 1
ATOM 17642 N N . ILE D 1 240 ? -2.15621 18.73819 34.45186 1.000 38.31133 240 ILE D N 1
ATOM 17643 C CA . ILE D 1 240 ? -1.78736 19.88257 35.28010 1.000 42.53855 240 ILE D CA 1
ATOM 17644 C C . ILE D 1 240 ? -2.15131 21.17463 34.55709 1.000 39.38600 240 ILE D C 1
ATOM 17645 O O . ILE D 1 240 ? -2.74412 22.08603 35.15111 1.000 45.45217 240 ILE D O 1
ATOM 17661 N N . PHE D 1 241 ? -1.94926 21.21396 33.23534 1.000 35.41491 241 PHE D N 1
ATOM 17662 C CA . PHE D 1 241 ? -2.39268 22.37683 32.47104 1.000 40.93677 241 PHE D CA 1
ATOM 17663 C C . PHE D 1 241 ? -3.89664 22.55969 32.60235 1.000 41.91066 241 PHE D C 1
ATOM 17664 O O . PHE D 1 241 ? -4.37463 23.67070 32.86641 1.000 44.00466 241 PHE D O 1
ATOM 17681 N N . ASP D 1 242 ? -4.65100 21.46161 32.52435 1.000 40.69852 242 ASP D N 1
ATOM 17682 C CA . ASP D 1 242 ? -6.09594 21.55420 32.69120 1.000 43.89322 242 ASP D CA 1
ATOM 17683 C C . ASP D 1 242 ? -6.43973 22.12820 34.05740 1.000 41.97785 242 ASP D C 1
ATOM 17684 O O . ASP D 1 242 ? -7.29171 23.01828 34.16493 1.000 45.10785 242 ASP D O 1
ATOM 17693 N N . CYS D 1 243 ? -5.74737 21.67538 35.10815 1.000 40.23966 243 CYS D N 1
ATOM 17694 C CA A CYS D 1 243 ? -6.00099 22.20002 36.44676 0.739 43.07883 243 CYS D CA 1
ATOM 17695 C CA B CYS D 1 243 ? -6.00847 22.21467 36.44584 0.261 43.13739 243 CYS D CA 1
ATOM 17696 C C . CYS D 1 243 ? -5.77851 23.70782 36.48089 1.000 43.62907 243 CYS D C 1
ATOM 17697 O O . CYS D 1 243 ? -6.52597 24.44066 37.14043 1.000 46.41041 243 CYS D O 1
ATOM 17709 N N . VAL D 1 244 ? -4.75577 24.18353 35.77278 1.000 39.35428 244 VAL D N 1
ATOM 17710 C CA . VAL D 1 244 ? -4.53081 25.61876 35.69952 1.000 44.24646 244 VAL D CA 1
ATOM 17711 C C . VAL D 1 244 ? -5.67385 26.26633 34.93095 1.000 48.88368 244 VAL D C 1
ATOM 17712 O O . VAL D 1 244 ? -6.28917 27.23721 35.39435 1.000 53.12078 244 VAL D O 1
ATOM 17725 N N . SER D 1 245 ? -6.04719 25.66721 33.79363 1.000 43.35973 245 SER D N 1
ATOM 17726 C CA . SER D 1 245 ? -7.03411 26.30011 32.92906 1.000 44.11973 245 SER D CA 1
ATOM 17727 C C . SER D 1 245 ? -8.39308 26.36111 33.61032 1.000 43.46288 245 SER D C 1
ATOM 17728 O O . SER D 1 245 ? -9.12533 27.34422 33.46458 1.000 43.95139 245 SER D O 1
ATOM 17736 N N . GLN D 1 246 ? -8.74330 25.31466 34.35895 1.000 46.40848 246 GLN D N 1
ATOM 17737 C CA . GLN D 1 246 ? -10.00035 25.29659 35.10197 1.000 50.60486 246 GLN D CA 1
ATOM 17738 C C . GLN D 1 246 ? -10.07879 26.41596 36.12945 1.000 48.93405 246 GLN D C 1
ATOM 17739 O O . GLN D 1 246 ? -11.17826 26.90880 36.41422 1.000 50.81718 246 GLN D O 1
ATOM 17753 N N . GLU D 1 247 ? -8.94668 26.84476 36.68990 1.000 47.19334 247 GLU D N 1
ATOM 17754 C CA . GLU D 1 247 ? -8.97511 27.93246 37.66583 1.000 51.09242 247 GLU D CA 1
ATOM 17755 C C . GLU D 1 247 ? -8.68858 29.28849 37.03343 1.000 39.17055 247 GLU D C 1
ATOM 17756 O O . GLU D 1 247 ? -9.26915 30.29515 37.44577 1.000 45.70829 247 GLU D O 1
ATOM 17768 N N . TYR D 1 248 ? -7.81173 29.32623 36.02949 1.000 41.93654 248 TYR D N 1
ATOM 17769 C CA . TYR D 1 248 ? -7.38259 30.55681 35.37649 1.000 42.30010 248 TYR D CA 1
ATOM 17770 C C . TYR D 1 248 ? -8.21800 30.94126 34.15992 1.000 43.23026 248 TYR D C 1
ATOM 17771 O O . TYR D 1 248 ? -8.38048 32.13580 33.88771 1.000 48.71403 248 TYR D O 1
ATOM 17789 N N . GLY D 1 249 ? -8.76373 29.97355 33.42748 1.000 52.14012 249 GLY D N 1
ATOM 17790 C CA . GLY D 1 249 ? -9.40739 30.26170 32.15688 1.000 59.30456 249 GLY D CA 1
ATOM 17791 C C . GLY D 1 249 ? -8.44237 30.59850 31.03323 1.000 58.90905 249 GLY D C 1
ATOM 17792 O O . GLY D 1 249 ? -8.37068 31.74210 30.57188 1.000 65.61404 249 GLY D O 1
ATOM 17796 N N . ILE D 1 250 ? -7.66314 29.59335 30.62136 1.000 54.06509 250 ILE D N 1
ATOM 17797 C CA . ILE D 1 250 ? -6.58888 29.74577 29.64472 1.000 54.66194 250 ILE D CA 1
ATOM 17798 C C . ILE D 1 250 ? -7.09561 29.69894 28.20902 1.000 57.37950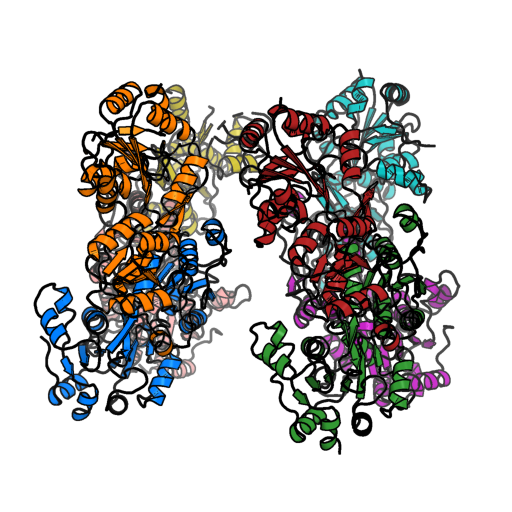 250 ILE D C 1
ATOM 17799 O O . ILE D 1 250 ? -7.98129 28.90935 27.86442 1.000 59.99893 250 ILE D O 1
ATOM 17815 N N . ASN D 1 251 ? -6.53245 30.57567 27.36184 1.000 56.88767 251 ASN D N 1
ATOM 17816 C CA . ASN D 1 251 ? -6.63273 30.46754 25.91519 1.000 53.88242 251 ASN D CA 1
ATOM 17817 C C . ASN D 1 251 ? -5.29223 29.96974 25.38118 1.000 51.90957 251 ASN D C 1
ATOM 17818 O O . ASN D 1 251 ? -4.30923 30.72431 25.42900 1.000 50.12853 251 ASN D O 1
ATOM 17829 N N . PRO D 1 252 ? -5.18664 28.72843 24.88769 1.000 54.60815 252 PRO D N 1
ATOM 17830 C CA . PRO D 1 252 ? -3.84859 28.20119 24.55121 1.000 57.20692 252 PRO D CA 1
ATOM 17831 C C . PRO D 1 252 ? -3.08422 29.05100 23.54975 1.000 63.71327 252 PRO D C 1
ATOM 17832 O O . PRO D 1 252 ? -1.85576 29.16795 23.65642 1.000 59.98620 252 PRO D O 1
ATOM 17843 N N . GLU D 1 253 ? -3.77242 29.64671 22.57326 1.000 71.21686 253 GLU D N 1
ATOM 17844 C CA . GLU D 1 253 ? -3.08040 30.42928 21.55670 1.000 75.60763 253 GLU D CA 1
ATOM 17845 C C . GLU D 1 253 ? -2.41927 31.66308 22.15786 1.000 71.79685 253 GLU D C 1
ATOM 17846 O O . GLU D 1 253 ? -1.43164 32.16481 21.60885 1.000 74.97217 253 GLU D O 1
ATOM 17858 N N . ARG D 1 254 ? -2.94772 32.16895 23.27144 1.000 64.56927 254 ARG D N 1
ATOM 17859 C CA . ARG D 1 254 ? -2.44940 33.38902 23.89111 1.000 65.60723 254 ARG D CA 1
ATOM 17860 C C . ARG D 1 254 ? -1.70318 33.12176 25.19896 1.000 59.07272 254 ARG D C 1
ATOM 17861 O O . ARG D 1 254 ? -1.62888 33.99432 26.06229 1.000 52.63730 254 ARG D O 1
ATOM 17882 N N . THR D 1 255 ? -1.12793 31.92276 25.35079 1.000 57.94716 255 THR D N 1
ATOM 17883 C CA . THR D 1 255 ? -0.43511 31.52419 26.57411 1.000 53.60596 255 THR D CA 1
ATOM 17884 C C . THR D 1 255 ? 0.94053 30.96644 26.24088 1.000 54.06919 255 THR D C 1
ATOM 17885 O O . THR D 1 255 ? 1.10421 30.24917 25.25003 1.000 55.65732 255 THR D O 1
ATOM 17896 N N . VAL D 1 256 ? 1.92812 31.29243 27.08246 1.000 53.55262 256 VAL D N 1
ATOM 17897 C CA . VAL D 1 256 ? 3.31480 30.87907 26.87102 1.000 50.46581 256 VAL D CA 1
ATOM 17898 C C . VAL D 1 256 ? 3.76484 30.03272 28.05562 1.000 48.05336 256 VAL D C 1
ATOM 17899 O O . VAL D 1 256 ? 3.39164 30.31233 29.19820 1.000 49.20712 256 VAL D O 1
ATOM 17912 N N . MET D 1 257 ? 4.54894 28.98721 27.78026 1.000 47.89517 257 MET D N 1
ATOM 17913 C CA . MET D 1 257 ? 5.12340 28.12976 28.81513 1.000 46.16211 257 MET D CA 1
ATOM 17914 C C . MET D 1 257 ? 6.63406 28.34372 28.82388 1.000 44.79455 257 MET D C 1
ATOM 17915 O O . MET D 1 257 ? 7.29907 28.12678 27.80390 1.000 40.88556 257 MET D O 1
ATOM 17929 N N . VAL D 1 258 ? 7.16747 28.76011 29.97079 1.000 46.73286 258 VAL D N 1
ATOM 17930 C CA . VAL D 1 258 ? 8.58989 29.03611 30.14777 1.000 46.14838 258 VAL D CA 1
ATOM 17931 C C . VAL D 1 258 ? 9.16328 27.96780 31.06706 1.000 43.36712 258 VAL D C 1
ATOM 17932 O O . VAL D 1 258 ? 8.66410 27.76424 32.18049 1.000 41.25646 258 VAL D O 1
ATOM 17945 N N . GLY D 1 259 ? 10.20807 27.28337 30.60569 1.000 42.77505 259 GLY D N 1
ATOM 17946 C CA . GLY D 1 259 ? 10.76513 26.18902 31.37130 1.000 43.53310 259 GLY D CA 1
ATOM 17947 C C . GLY D 1 259 ? 12.23161 25.97996 31.06875 1.000 46.24184 259 GLY D C 1
ATOM 17948 O O . GLY D 1 259 ? 12.77967 26.51873 30.10409 1.000 51.74212 259 GLY D O 1
ATOM 17952 N N . ASP D 1 260 ? 12.86418 25.17981 31.92593 1.000 49.61163 260 ASP D N 1
ATOM 17953 C CA . ASP D 1 260 ? 14.27096 24.84951 31.78740 1.000 51.75415 260 ASP D CA 1
ATOM 17954 C C . ASP D 1 260 ? 14.50504 23.41740 31.32972 1.000 53.03008 260 ASP D C 1
ATOM 17955 O O . ASP D 1 260 ? 15.62708 23.09681 30.92590 1.000 54.56117 260 ASP D O 1
ATOM 17964 N N . ARG D 1 261 ? 13.49449 22.55077 31.37912 1.000 53.62216 261 ARG D N 1
ATOM 17965 C CA . ARG D 1 261 ? 13.68253 21.13087 31.09916 1.000 56.05413 261 ARG D CA 1
ATOM 17966 C C . ARG D 1 261 ? 12.79840 20.74817 29.92021 1.000 53.26508 261 ARG D C 1
ATOM 17967 O O . ARG D 1 261 ? 11.57596 20.91592 29.97471 1.000 50.67827 261 ARG D O 1
ATOM 17988 N N . LEU D 1 262 ? 13.42235 20.21013 28.86496 1.000 57.15815 262 LEU D N 1
ATOM 17989 C CA . LEU D 1 262 ? 12.70597 19.90082 27.62975 1.000 60.06050 262 LEU D CA 1
ATOM 17990 C C . LEU D 1 262 ? 11.72507 18.75081 27.81475 1.000 58.26351 262 LEU D C 1
ATOM 17991 O O . LEU D 1 262 ? 10.60530 18.79318 27.29050 1.000 55.13479 262 LEU D O 1
ATOM 18007 N N . ASP D 1 263 ? 12.12574 17.71136 28.54641 1.000 64.65519 263 ASP D N 1
ATOM 18008 C CA . ASP D 1 263 ? 11.28374 16.52999 28.69443 1.000 67.85243 263 ASP D CA 1
ATOM 18009 C C . ASP D 1 263 ? 10.03629 16.79911 29.53131 1.000 61.44004 263 ASP D C 1
ATOM 18010 O O . ASP D 1 263 ? 9.07891 16.02057 29.44769 1.000 60.44091 263 ASP D O 1
ATOM 18019 N N . THR D 1 264 ? 10.01728 17.86463 30.33682 1.000 56.25201 264 THR D N 1
ATOM 18020 C CA . THR D 1 264 ? 8.86692 18.17282 31.18347 1.000 51.42228 264 THR D CA 1
ATOM 18021 C C . THR D 1 264 ? 8.15765 19.44122 30.71956 1.000 52.46244 264 THR D C 1
ATOM 18022 O O . THR D 1 264 ? 7.02199 19.37277 30.24103 1.000 52.88324 264 THR D O 1
ATOM 18033 N N . ASP D 1 265 ? 8.79544 20.60896 30.84536 1.000 50.16666 265 ASP D N 1
ATOM 18034 C CA . ASP D 1 265 ? 8.10682 21.87628 30.60474 1.000 49.70333 265 ASP D CA 1
ATOM 18035 C C . ASP D 1 265 ? 7.80374 22.07488 29.12209 1.000 44.53121 265 ASP D C 1
ATOM 18036 O O . ASP D 1 265 ? 6.64654 22.30146 28.73174 1.000 47.71884 265 ASP D O 1
ATOM 18045 N N . ILE D 1 266 ? 8.83421 21.99200 28.27671 1.000 39.48860 266 ILE D N 1
ATOM 18046 C CA . ILE D 1 266 ? 8.65157 22.25048 26.85345 1.000 43.48424 266 ILE D CA 1
ATOM 18047 C C . ILE D 1 266 ? 7.73373 21.19635 26.24373 1.000 44.23345 266 ILE D C 1
ATOM 18048 O O . ILE D 1 266 ? 6.91314 21.49333 25.36169 1.000 46.04074 266 ILE D O 1
ATOM 18064 N N . LEU D 1 267 ? 7.85410 19.94732 26.70779 1.000 43.16728 267 LEU D N 1
ATOM 18065 C CA . LEU D 1 267 ? 6.98344 18.88655 26.21608 1.000 43.23975 267 LEU D CA 1
ATOM 18066 C C . LEU D 1 267 ? 5.52828 19.19459 26.55410 1.000 45.61272 267 LEU D C 1
ATOM 18067 O O . LEU D 1 267 ? 4.63390 19.00778 25.71981 1.000 51.29831 267 LEU D O 1
ATOM 18083 N N . LEU D 1 268 ? 5.27640 19.67981 27.77677 1.000 41.35922 268 LEU D N 1
ATOM 18084 C CA . LEU D 1 268 ? 3.92796 20.08646 28.15547 1.000 40.16806 268 LEU D CA 1
ATOM 18085 C C . LEU D 1 268 ? 3.41038 21.16830 27.22365 1.000 40.97954 268 LEU D C 1
ATOM 18086 O O . LEU D 1 268 ? 2.27316 21.10152 26.74262 1.000 39.34452 268 LEU D O 1
ATOM 18102 N N . GLY D 1 269 ? 4.24364 22.17140 26.94471 1.000 43.93828 269 GLY D N 1
ATOM 18103 C CA . GLY D 1 269 ? 3.81823 23.22633 26.04285 1.000 47.88988 269 GLY D CA 1
ATOM 18104 C C . GLY D 1 269 ? 3.42966 22.68942 24.68029 1.000 50.57410 269 GLY D C 1
ATOM 18105 O O . GLY D 1 269 ? 2.40228 23.07509 24.11686 1.000 50.47911 269 GLY D O 1
ATOM 18109 N N . SER D 1 270 ? 4.23437 21.77012 24.14330 1.000 55.40259 270 SER D N 1
ATOM 18110 C CA . SER D 1 270 ? 3.93841 21.22007 22.82341 1.000 58.36304 270 SER D CA 1
ATOM 18111 C C . SER D 1 270 ? 2.64700 20.40582 22.83985 1.000 54.81704 270 SER D C 1
ATOM 18112 O O . SER D 1 270 ? 1.82194 20.52681 21.92422 1.000 54.24380 270 SER D O 1
ATOM 18120 N N . THR D 1 271 ? 2.44691 19.57528 23.86800 1.000 53.58222 271 THR D N 1
ATOM 18121 C CA . THR D 1 271 ? 1.24221 18.75083 23.91612 1.000 59.30370 271 THR D CA 1
ATOM 18122 C C . THR D 1 271 ? -0.01964 19.58320 24.12262 1.000 58.05803 271 THR D C 1
ATOM 18123 O O . THR D 1 271 ? -1.09353 19.19629 23.64794 1.000 61.32158 271 THR D O 1
ATOM 18134 N N . CYS D 1 272 ? 0.07761 20.71362 24.82078 1.000 56.09867 272 CYS D N 1
ATOM 18135 C CA . CYS D 1 272 ? -1.07757 21.56640 25.07373 1.000 54.68220 272 CYS D CA 1
ATOM 18136 C C . CYS D 1 272 ? -1.17805 22.73348 24.09814 1.000 53.55457 272 CYS D C 1
ATOM 18137 O O . CYS D 1 272 ? -1.99729 23.63532 24.30764 1.000 51.50967 272 CYS D O 1
ATOM 18145 N N . SER D 1 273 ? -0.37417 22.73165 23.03680 1.000 50.73973 273 SER D N 1
ATOM 18146 C CA . SER D 1 273 ? -0.44658 23.75378 21.99454 1.000 54.92859 273 SER D CA 1
ATOM 18147 C C . SER D 1 273 ? -0.20208 25.14536 22.57540 1.000 55.52535 273 SER D C 1
ATOM 18148 O O . SER D 1 273 ? -0.91565 26.10427 22.27328 1.000 57.80248 273 SER D O 1
ATOM 18156 N N . LEU D 1 274 ? 0.82176 25.24871 23.41814 1.000 55.63798 274 LEU D N 1
ATOM 18157 C CA . LEU D 1 274 ? 1.24005 26.52085 23.98194 1.000 53.09702 274 LEU D CA 1
ATOM 18158 C C . LEU D 1 274 ? 2.57474 26.94790 23.38606 1.000 54.93993 274 LEU D C 1
ATOM 18159 O O . LEU D 1 274 ? 3.42090 26.11408 23.05062 1.000 58.56740 274 LEU D O 1
ATOM 18175 N N . LYS D 1 275 ? 2.75313 28.25781 23.25311 1.000 56.74427 275 LYS D N 1
ATOM 18176 C CA . LYS D 1 275 ? 4.05226 28.79311 22.88013 1.000 58.18415 275 LYS D CA 1
ATOM 18177 C C . LYS D 1 275 ? 5.05111 28.51697 23.99580 1.000 54.04684 275 LYS D C 1
ATOM 18178 O O . LYS D 1 275 ? 4.73831 28.66932 25.17925 1.000 54.68430 275 LYS D O 1
ATOM 18197 N N . THR D 1 276 ? 6.25719 28.09558 23.61624 1.000 53.41220 276 THR D N 1
ATOM 18198 C CA . THR D 1 276 ? 7.24954 27.60999 24.56649 1.000 48.98377 276 THR D CA 1
ATOM 18199 C C . THR D 1 276 ? 8.52037 28.44448 24.50242 1.000 50.64148 276 THR D C 1
ATOM 18200 O O . THR D 1 276 ? 9.00295 28.77991 23.41556 1.000 51.28294 276 THR D O 1
ATOM 18211 N N . ILE D 1 277 ? 9.05336 28.77841 25.67522 1.000 51.25585 277 ILE D N 1
ATOM 18212 C CA . ILE D 1 277 ? 10.34830 29.43452 25.80574 1.000 53.37272 277 ILE D CA 1
ATOM 18213 C C . ILE D 1 277 ? 11.24200 28.54384 26.65641 1.000 52.61660 277 ILE D C 1
ATOM 18214 O O . ILE D 1 277 ? 10.83222 28.09526 27.73330 1.000 51.03579 277 ILE D O 1
ATOM 18230 N N . LEU D 1 278 ? 12.45342 28.28849 26.17224 1.000 53.22360 278 LEU D N 1
ATOM 18231 C CA . LEU D 1 278 ? 13.44383 27.50640 26.89923 1.000 53.03715 278 LEU D CA 1
ATOM 18232 C C . LEU D 1 278 ? 14.44174 28.46402 27.53396 1.000 55.02647 278 LEU D C 1
ATOM 18233 O O . LEU D 1 278 ? 15.01094 29.31890 26.84685 1.000 57.06301 278 LEU D O 1
ATOM 18249 N N . THR D 1 279 ? 14.64908 28.31940 28.83655 1.000 53.86460 279 THR D N 1
ATOM 18250 C CA . THR D 1 279 ? 15.63061 29.10976 29.56790 1.000 55.25171 279 THR D CA 1
ATOM 18251 C C . THR D 1 279 ? 16.84941 28.24044 29.85052 1.000 59.75653 279 THR D C 1
ATOM 18252 O O . THR D 1 279 ? 16.71379 27.09229 30.28514 1.000 60.53210 279 THR D O 1
ATOM 18263 N N . LEU D 1 280 ? 18.03520 28.78302 29.58758 1.000 63.18183 280 LEU D N 1
ATOM 18264 C CA . LEU D 1 280 ? 19.27458 28.02624 29.69878 1.000 65.08362 280 LEU D CA 1
ATOM 18265 C C . LEU D 1 280 ? 19.91415 28.13305 31.07682 1.000 66.95914 280 LEU D C 1
ATOM 18266 O O . LEU D 1 280 ? 21.04826 27.67549 31.25869 1.000 70.56786 280 LEU D O 1
ATOM 18282 N N . THR D 1 281 ? 19.21799 28.72766 32.04249 1.000 64.12525 281 THR D N 1
ATOM 18283 C CA . THR D 1 281 ? 19.67736 28.77955 33.42383 1.000 61.28912 281 THR D CA 1
ATOM 18284 C C . THR D 1 281 ? 19.47032 27.46340 34.16579 1.000 61.28563 281 THR D C 1
ATOM 18285 O O . THR D 1 281 ? 19.87039 27.36357 35.33050 1.000 64.89366 281 THR D O 1
ATOM 18296 N N . GLY D 1 282 ? 18.84753 26.46531 33.53334 1.000 59.45048 282 GLY D N 1
ATOM 18297 C CA . GLY D 1 282 ? 18.52901 25.21742 34.19843 1.000 57.68371 282 GLY D CA 1
ATOM 18298 C C . GLY D 1 282 ? 19.10492 23.95970 33.57513 1.000 53.81685 282 GLY D C 1
ATOM 18299 O O . GLY D 1 282 ? 20.21976 23.96222 33.04421 1.000 55.66263 282 GLY D O 1
ATOM 18303 N N . VAL D 1 283 ? 18.32658 22.87356 33.63354 1.000 54.01334 283 VAL D N 1
ATOM 18304 C CA . VAL D 1 283 ? 18.83340 21.54084 33.31282 1.000 60.59609 283 VAL D CA 1
ATOM 18305 C C . VAL D 1 283 ? 19.22545 21.42865 31.84074 1.000 65.47129 283 VAL D C 1
ATOM 18306 O O . VAL D 1 283 ? 20.34497 21.01225 31.51550 1.000 69.35497 283 VAL D O 1
ATOM 18319 N N . SER D 1 284 ? 18.32106 21.78353 30.93286 1.000 62.24729 284 SER D N 1
ATOM 18320 C CA . SER D 1 284 ? 18.51673 21.50317 29.51687 1.000 62.10953 284 SER D CA 1
ATOM 18321 C C . SER D 1 284 ? 19.40851 22.54506 28.84237 1.000 69.17235 284 SER D C 1
ATOM 18322 O O . SER D 1 284 ? 19.56761 23.67341 29.31786 1.000 70.74418 284 SER D O 1
ATOM 18330 N N . SER D 1 285 ? 19.98833 22.14269 27.70505 1.000 70.54733 285 SER D N 1
ATOM 18331 C CA . SER D 1 285 ? 20.91460 22.97098 26.94409 1.000 67.77663 285 SER D CA 1
ATOM 18332 C C . SER D 1 285 ? 20.50982 22.97952 25.47198 1.000 68.74766 285 SER D C 1
ATOM 18333 O O . SER D 1 285 ? 19.67370 22.18747 25.02511 1.000 69.72115 285 SER D O 1
ATOM 18341 N N . LEU D 1 286 ? 21.10851 23.90745 24.71619 1.000 68.17966 286 LEU D N 1
ATOM 18342 C CA . LEU D 1 286 ? 20.85469 23.97893 23.28074 1.000 65.35668 286 LEU D CA 1
ATOM 18343 C C . LEU D 1 286 ? 21.36744 22.73841 22.56205 1.000 70.54618 286 LEU D C 1
ATOM 18344 O O . LEU D 1 286 ? 20.82025 22.35248 21.52426 1.000 75.11397 286 LEU D O 1
ATOM 18360 N N . GLU D 1 287 ? 22.42151 22.11160 23.08959 1.000 70.02482 287 GLU D N 1
ATOM 18361 C CA . GLU D 1 287 ? 22.93630 20.87958 22.49998 1.000 76.04167 287 GLU D CA 1
ATOM 18362 C C . GLU D 1 287 ? 21.87960 19.78438 22.53929 1.000 71.19812 287 GLU D C 1
ATOM 18363 O O . GLU D 1 287 ? 21.71568 19.02177 21.57494 1.000 67.11301 287 GLU D O 1
ATOM 18375 N N . ASP D 1 288 ? 21.14526 19.69974 23.65025 1.000 72.05145 288 ASP D N 1
ATOM 18376 C CA . ASP D 1 288 ? 20.05128 18.74391 23.75477 1.000 71.98311 288 ASP D CA 1
ATOM 18377 C C . ASP D 1 288 ? 18.97756 19.04732 22.72105 1.000 72.49958 288 ASP D C 1
ATOM 18378 O O . ASP D 1 288 ? 18.41497 18.13075 22.10450 1.000 73.68390 288 ASP D O 1
ATOM 18387 N N . VAL D 1 289 ? 18.68987 20.33458 22.50760 1.000 68.91680 289 VAL D N 1
ATOM 18388 C CA . VAL D 1 289 ? 17.69194 20.71076 21.51401 1.000 67.53102 289 VAL D CA 1
ATOM 18389 C C . VAL D 1 289 ? 18.16794 20.31530 20.12105 1.000 76.15369 289 VAL D C 1
ATOM 18390 O O . VAL D 1 289 ? 17.36978 19.91232 19.27014 1.000 81.07054 289 VAL D O 1
ATOM 18403 N N . LYS D 1 290 ? 19.47489 20.43941 19.86138 1.000 79.14822 290 LYS D N 1
ATOM 18404 C CA . LYS D 1 290 ? 20.02077 20.01268 18.57720 1.000 82.06196 290 LYS D CA 1
ATOM 18405 C C . LYS D 1 290 ? 19.82614 18.51533 18.38239 1.000 84.76095 290 LYS D C 1
ATOM 18406 O O . LYS D 1 290 ? 19.40254 18.06101 17.31287 1.000 86.77596 290 LYS D O 1
ATOM 18425 N N . SER D 1 291 ? 20.14064 17.73030 19.41448 1.000 84.45033 291 SER D N 1
ATOM 18426 C CA . SER D 1 291 ? 19.94734 16.28756 19.31868 1.000 88.65114 291 SER D CA 1
ATOM 18427 C C . SER D 1 291 ? 18.48583 15.94976 19.04576 1.000 89.63948 291 SER D C 1
ATOM 18428 O O . SER D 1 291 ? 18.18569 15.06424 18.23615 1.000 94.78676 291 SER D O 1
ATOM 18436 N N . ASN D 1 292 ? 17.56057 16.64607 19.71166 1.000 85.41237 292 ASN D N 1
ATOM 18437 C CA . ASN D 1 292 ? 16.14073 16.38460 19.49035 1.000 82.50736 292 ASN D CA 1
ATOM 18438 C C . ASN D 1 292 ? 15.67630 16.82678 18.10428 1.000 82.15855 292 ASN D C 1
ATOM 18439 O O . ASN D 1 292 ? 14.81631 16.17549 17.49798 1.000 82.05684 292 ASN D O 1
ATOM 18450 N N . GLN D 1 293 ? 16.24247 17.91614 17.57728 1.000 81.93499 293 GLN D N 1
ATOM 18451 C CA . GLN D 1 293 ? 15.78285 18.45506 16.30126 1.000 83.93877 293 GLN D CA 1
ATOM 18452 C C . GLN D 1 293 ? 16.15049 17.56275 15.12586 1.000 90.80570 293 GLN D C 1
ATOM 18453 O O . GLN D 1 293 ? 15.36369 17.41953 14.18283 1.000 91.83645 293 GLN D O 1
ATOM 18467 N N . GLU D 1 294 ? 17.32692 16.94895 15.16323 1.000 96.44231 294 GLU D N 1
ATOM 18468 C CA . GLU D 1 294 ? 17.75808 16.07421 14.08342 1.000 100.75619 294 GLU D CA 1
ATOM 18469 C C . GLU D 1 294 ? 17.31728 14.62536 14.24793 1.000 101.82608 294 GLU D C 1
ATOM 18470 O O . GLU D 1 294 ? 17.47275 13.84172 13.30524 1.000 106.02908 294 GLU D O 1
ATOM 18482 N N . SER D 1 295 ? 16.78146 14.24900 15.40683 1.000 99.53913 295 SER D N 1
ATOM 18483 C CA . SER D 1 295 ? 16.45289 12.85405 15.65762 1.000 101.96497 295 SER D CA 1
ATOM 18484 C C . SER D 1 295 ? 15.34248 12.36728 14.72590 1.000 105.49000 295 SER D C 1
ATOM 18485 O O . SER D 1 295 ? 14.66536 13.14318 14.04375 1.000 106.57040 295 SER D O 1
ATOM 18493 N N . ASP D 1 296 ? 15.13359 11.04854 14.75833 1.000 108.93036 296 ASP D N 1
ATOM 18494 C CA . ASP D 1 296 ? 14.07516 10.40886 13.99234 1.000 111.74027 296 ASP D CA 1
ATOM 18495 C C . ASP D 1 296 ? 12.73586 10.44935 14.71460 1.000 107.73703 296 ASP D C 1
ATOM 18496 O O . ASP D 1 296 ? 11.68639 10.55501 14.06771 1.000 106.05732 296 ASP D O 1
ATOM 18505 N N . SER D 1 297 ? 12.74277 10.35856 16.04202 1.000 104.80487 297 SER D N 1
ATOM 18506 C CA . SER D 1 297 ? 11.49235 10.31830 16.78426 1.000 96.49944 297 SER D CA 1
ATOM 18507 C C . SER D 1 297 ? 10.70620 11.61202 16.63342 1.000 92.12275 297 SER D C 1
ATOM 18508 O O . SER D 1 297 ? 11.27363 12.70752 16.61254 1.000 91.28712 297 SER D O 1
ATOM 18516 N N . MET D 1 298 ? 9.38089 11.47343 16.51137 1.000 92.67427 298 MET D N 1
ATOM 18517 C CA . MET D 1 298 ? 8.50273 12.63390 16.59371 1.000 95.28821 298 MET D CA 1
ATOM 18518 C C . MET D 1 298 ? 8.41966 13.12669 18.03255 1.000 90.91653 298 MET D C 1
ATOM 18519 O O . MET D 1 298 ? 8.33556 14.33449 18.29017 1.000 89.21527 298 MET D O 1
ATOM 18533 N N . PHE D 1 299 ? 8.43667 12.18196 18.97798 1.000 90.33911 299 PHE D N 1
ATOM 18534 C CA . PHE D 1 299 ? 8.39016 12.50691 20.39588 1.000 88.27885 299 PHE D CA 1
ATOM 18535 C C . PHE D 1 299 ? 9.51391 13.44971 20.78741 1.000 87.74436 299 PHE D C 1
ATOM 18536 O O . PHE D 1 299 ? 9.29162 14.44132 21.49211 1.000 81.87012 299 PHE D O 1
ATOM 18553 N N . LYS D 1 300 ? 10.73393 13.16032 20.33516 1.000 91.58210 300 LYS D N 1
ATOM 18554 C CA . LYS D 1 300 ? 11.85340 14.03301 20.65799 1.000 89.47212 300 LYS D CA 1
ATOM 18555 C C . LYS D 1 300 ? 11.73970 15.37693 19.95273 1.000 89.25379 300 LYS D C 1
ATOM 18556 O O . LYS D 1 300 ? 12.14612 16.40331 20.51058 1.000 85.39107 300 LYS D O 1
ATOM 18575 N N . LYS D 1 301 ? 11.17696 15.40049 18.74187 1.000 91.29169 301 LYS D N 1
ATOM 18576 C CA . LYS D 1 301 ? 10.98101 16.67058 18.05009 1.000 90.93330 301 LYS D CA 1
ATOM 18577 C C . LYS D 1 301 ? 9.98977 17.55294 18.80484 1.000 86.92053 301 LYS D C 1
ATOM 18578 O O . LYS D 1 301 ? 10.12676 18.78131 18.79877 1.000 87.88776 301 LYS D O 1
ATOM 18597 N N . LYS D 1 302 ? 8.98339 16.94984 19.45535 1.000 81.35233 302 LYS D N 1
ATOM 18598 C CA . LYS D 1 302 ? 8.08052 17.72844 20.30294 1.000 75.11911 302 LYS D CA 1
ATOM 18599 C C . LYS D 1 302 ? 8.82635 18.38941 21.45673 1.000 70.80271 302 LYS D C 1
ATOM 18600 O O . LYS D 1 302 ? 8.38099 19.42046 21.97432 1.000 70.49684 302 LYS D O 1
ATOM 18619 N N . MET D 1 303 ? 9.94450 17.80946 21.88366 1.000 69.17921 303 MET D N 1
ATOM 18620 C CA . MET D 1 303 ? 10.76786 18.38797 22.94785 1.000 64.96709 303 MET D CA 1
ATOM 18621 C C . MET D 1 303 ? 11.76815 19.37864 22.35974 1.000 64.59254 303 MET D C 1
ATOM 18622 O O . MET D 1 303 ? 12.96863 19.33269 22.62088 1.000 68.45160 303 MET D O 1
ATOM 18636 N N . VAL D 1 304 ? 11.24550 20.29287 21.54831 1.000 62.58185 304 VAL D N 1
ATOM 18637 C CA . VAL D 1 304 ? 12.02004 21.37263 20.93884 1.000 62.12014 304 VAL D CA 1
ATOM 18638 C C . VAL D 1 304 ? 11.26142 22.66584 21.21271 1.000 59.44225 304 VAL D C 1
ATOM 18639 O O . VAL D 1 304 ? 10.05546 22.74438 20.93366 1.000 56.90137 304 VAL D O 1
ATOM 18652 N N . PRO D 1 305 ? 11.90873 23.69222 21.75848 1.000 58.68972 305 PRO D N 1
ATOM 18653 C CA . PRO D 1 305 ? 11.18869 24.91898 22.10975 1.000 55.72227 305 PRO D CA 1
ATOM 18654 C C . PRO D 1 305 ? 10.89681 25.78370 20.89482 1.000 57.25282 305 PRO D C 1
ATOM 18655 O O . PRO D 1 305 ? 11.61976 25.76615 19.89679 1.000 62.96633 305 PRO D O 1
ATOM 18666 N N . ASP D 1 306 ? 9.80566 26.54848 20.98966 1.000 56.02616 306 ASP D N 1
ATOM 18667 C CA . ASP D 1 306 ? 9.53188 27.55443 19.96988 1.000 57.21501 306 ASP D CA 1
ATOM 18668 C C . ASP D 1 306 ? 10.57324 28.66610 20.01344 1.000 60.78968 306 ASP D C 1
ATOM 18669 O O . ASP D 1 306 ? 11.03898 29.13344 18.96703 1.000 64.71994 306 ASP D O 1
ATOM 18678 N N . PHE D 1 307 ? 10.95822 29.09063 21.21492 1.000 58.42358 307 PHE D N 1
ATOM 18679 C CA . PHE D 1 307 ? 11.94627 30.14098 21.39972 1.000 57.61952 307 PHE D CA 1
ATOM 18680 C C . PHE D 1 307 ? 12.88728 29.72654 22.52213 1.000 54.43652 307 PHE D C 1
ATOM 18681 O O . PHE D 1 307 ? 12.55433 28.87731 23.35191 1.000 56.43488 307 PHE D O 1
ATOM 18698 N N . TYR D 1 308 ? 14.06775 30.34059 22.55203 1.000 56.32309 308 TYR D N 1
ATOM 18699 C CA . TYR D 1 308 ? 15.03312 30.07001 23.60843 1.000 57.78459 308 TYR D CA 1
ATOM 18700 C C . TYR D 1 308 ? 15.62363 31.38259 24.09687 1.000 60.46620 308 TYR D C 1
ATOM 18701 O O . TYR D 1 308 ? 15.76279 32.34777 23.34000 1.000 58.36408 308 TYR D O 1
ATOM 18719 N N . VAL D 1 309 ? 15.96168 31.40133 25.38266 1.000 62.24222 309 VAL D N 1
ATOM 18720 C CA . VAL D 1 309 ? 16.52718 32.57099 26.03878 1.000 61.54781 309 VAL D CA 1
ATOM 18721 C C . VAL D 1 309 ? 17.60911 32.10287 27.00053 1.000 65.12583 309 VAL D C 1
ATOM 18722 O O . VAL D 1 309 ? 17.51880 31.01986 27.58588 1.000 67.63590 309 VAL D O 1
ATOM 18735 N N . ASP D 1 310 ? 18.65245 32.92355 27.15639 1.000 68.69014 310 ASP D N 1
ATOM 18736 C CA . ASP D 1 310 ? 19.69560 32.59923 28.12772 1.000 70.26540 310 ASP D CA 1
ATOM 18737 C C . ASP D 1 310 ? 19.15777 32.69990 29.54687 1.000 67.90004 310 ASP D C 1
ATOM 18738 O O . ASP D 1 310 ? 19.46039 31.85616 30.39825 1.000 68.41043 310 ASP D O 1
ATOM 18747 N N . SER D 1 311 ? 18.35376 33.72547 29.81131 1.000 65.25617 311 SER D N 1
ATOM 18748 C CA . SER D 1 311 ? 17.71987 33.92327 31.10346 1.000 60.99006 311 SER D CA 1
ATOM 18749 C C . SER D 1 311 ? 16.40056 34.63460 30.85953 1.000 61.63923 311 SER D C 1
ATOM 18750 O O . SER D 1 311 ? 16.20592 35.27900 29.82543 1.000 64.37267 311 SER D O 1
ATOM 18758 N N . ILE D 1 312 ? 15.48785 34.51896 31.82438 1.000 60.51397 312 ILE D N 1
ATOM 18759 C CA . ILE D 1 312 ? 14.21376 35.21043 31.68035 1.000 58.41778 312 ILE D CA 1
ATOM 18760 C C . ILE D 1 312 ? 14.43166 36.71308 31.75920 1.000 58.50600 312 ILE D C 1
ATOM 18761 O O . ILE D 1 312 ? 13.63688 37.48852 31.21016 1.000 60.13806 312 ILE D O 1
ATOM 18777 N N . ALA D 1 313 ? 15.53921 37.13947 32.37338 1.000 58.18899 313 ALA D N 1
ATOM 18778 C CA . ALA D 1 313 ? 15.87127 38.55615 32.44168 1.000 58.67967 313 ALA D CA 1
ATOM 18779 C C . ALA D 1 313 ? 16.09143 39.16162 31.06560 1.000 62.22502 313 ALA D C 1
ATOM 18780 O O . ALA D 1 313 ? 15.97110 40.38300 30.91228 1.000 70.34677 313 ALA D O 1
ATOM 18787 N N . ASP D 1 314 ? 16.38800 38.33954 30.05746 1.000 60.11665 314 ASP D N 1
ATOM 18788 C CA . ASP D 1 314 ? 16.54121 38.85832 28.70688 1.000 63.98730 314 ASP D CA 1
ATOM 18789 C C . ASP D 1 314 ? 15.25105 39.46304 28.17889 1.000 62.52004 314 ASP D C 1
ATOM 18790 O O . ASP D 1 314 ? 15.28121 40.12429 27.13460 1.000 69.34001 314 ASP D O 1
ATOM 18799 N N . LEU D 1 315 ? 14.12008 39.24614 28.85925 1.000 55.77786 315 LEU D N 1
ATOM 18800 C CA . LEU D 1 315 ? 12.89609 39.88932 28.41472 1.000 55.12117 315 LEU D CA 1
ATOM 18801 C C . LEU D 1 315 ? 12.73855 41.30601 28.95805 1.000 60.79686 315 LEU D C 1
ATOM 18802 O O . LEU D 1 315 ? 11.85409 42.03075 28.48782 1.000 66.08869 315 LEU D O 1
ATOM 18818 N N . LEU D 1 316 ? 13.58041 41.73442 29.90472 1.000 60.96764 316 LEU D N 1
ATOM 18819 C CA . LEU D 1 316 ? 13.38415 43.05483 30.49182 1.000 64.59173 316 LEU D CA 1
ATOM 18820 C C . LEU D 1 316 ? 13.47378 44.18318 29.47241 1.000 70.26594 316 LEU D C 1
ATOM 18821 O O . LEU D 1 316 ? 12.67440 45.13052 29.56958 1.000 72.58076 316 LEU D O 1
ATOM 18837 N N . PRO D 1 317 ? 14.38574 44.15966 28.49703 1.000 74.18786 317 PRO D N 1
ATOM 18838 C CA . PRO D 1 317 ? 14.38810 45.23781 27.49217 1.000 75.06826 317 PRO D CA 1
ATOM 18839 C C . PRO D 1 317 ? 13.07233 45.35735 26.74285 1.000 77.68688 317 PRO D C 1
ATOM 18840 O O . PRO D 1 317 ? 12.66017 46.47324 26.40206 1.000 80.44692 317 PRO D O 1
ATOM 18851 N N . ALA D 1 318 ? 12.39903 44.23636 26.47359 1.000 80.12715 318 ALA D N 1
ATOM 18852 C CA . ALA D 1 318 ? 11.13483 44.26788 25.75163 1.000 81.11629 318 ALA D CA 1
ATOM 18853 C C . ALA D 1 318 ? 9.95001 44.64893 26.63043 1.000 74.68718 318 ALA D C 1
ATOM 18854 O O . ALA D 1 318 ? 8.89617 45.01746 26.10083 1.000 73.12187 318 ALA D O 1
ATOM 18861 N N . LEU D 1 319 ? 10.09158 44.55328 27.94974 1.000 74.97411 319 LEU D N 1
ATOM 18862 C CA . LEU D 1 319 ? 9.02521 44.87385 28.88884 1.000 81.71712 319 LEU D CA 1
ATOM 18863 C C . LEU D 1 319 ? 9.18535 46.25085 29.52062 1.000 91.55404 319 LEU D C 1
ATOM 18864 O O . LEU D 1 319 ? 8.42537 46.59352 30.43258 1.000 92.91849 319 LEU D O 1
ATOM 18880 N N . GLN D 1 320 ? 10.15074 47.04176 29.06282 1.000 98.75481 320 GLN D N 1
ATOM 18881 C CA . GLN D 1 320 ? 10.42260 48.34883 29.65150 1.000 105.21067 320 GLN D CA 1
ATOM 18882 C C . GLN D 1 320 ? 9.98908 49.47057 28.71416 1.000 109.73028 320 GLN D C 1
ATOM 18883 O O . GLN D 1 320 ? 8.80650 49.80296 28.63582 1.000 109.62347 320 GLN D O 1
ATOM 18897 N N . ALA E 1 11 ? 49.69272 -23.91280 49.86411 1.000 107.39645 11 ALA E N 1
ATOM 18898 C CA . ALA E 1 11 ? 50.60478 -23.91741 48.72575 1.000 107.18254 11 ALA E CA 1
ATOM 18899 C C . ALA E 1 11 ? 52.04942 -23.94428 49.21279 1.000 112.19545 11 ALA E C 1
ATOM 18900 O O . ALA E 1 11 ? 52.66763 -22.89492 49.39629 1.000 115.27724 11 ALA E O 1
ATOM 18906 N N . ARG E 1 12 ? 52.58468 -25.14872 49.41842 1.000 114.75671 12 ARG E N 1
ATOM 18907 C CA . ARG E 1 12 ? 53.90645 -25.31614 50.00732 1.000 121.92887 12 ARG E CA 1
ATOM 18908 C C . ARG E 1 12 ? 54.89813 -25.90230 49.01406 1.000 122.18700 12 ARG E C 1
ATOM 18909 O O . ARG E 1 12 ? 55.87102 -26.54847 49.41498 1.000 127.22753 12 ARG E O 1
ATOM 18930 N N . CYS E 1 13 ? 54.68671 -25.62909 47.72356 1.000 114.20025 13 CYS E N 1
ATOM 18931 C CA . CYS E 1 13 ? 55.47181 -26.22681 46.65111 1.000 110.85133 13 CYS E CA 1
ATOM 18932 C C . CYS E 1 13 ? 56.00216 -27.58862 47.07008 1.000 111.29990 13 CYS E C 1
ATOM 18933 O O . CYS E 1 13 ? 57.20912 -27.74593 47.30399 1.000 114.53156 13 CYS E O 1
ATOM 18941 N N . VAL E 1 14 ? 55.11732 -28.56586 47.18168 1.000 109.01156 14 VAL E N 1
ATOM 18942 C CA . VAL E 1 14 ? 55.48070 -29.92390 47.56539 1.000 112.63050 14 VAL E CA 1
ATOM 18943 C C . VAL E 1 14 ? 55.91506 -30.67580 46.31632 1.000 112.37735 14 VAL E C 1
ATOM 18944 O O . VAL E 1 14 ? 55.33074 -30.51627 45.23971 1.000 108.93296 14 VAL E O 1
ATOM 18957 N N . ARG E 1 15 ? 56.94297 -31.50763 46.45805 1.000 117.72534 15 ARG E N 1
ATOM 18958 C CA . ARG E 1 15 ? 57.38875 -32.32002 45.33932 1.000 116.63060 15 ARG E CA 1
ATOM 18959 C C . ARG E 1 15 ? 56.32199 -33.36620 45.05681 1.000 115.28389 15 ARG E C 1
ATOM 18960 O O . ARG E 1 15 ? 55.85845 -34.05053 45.97455 1.000 120.76377 15 ARG E O 1
ATOM 18981 N N . LEU E 1 16 ? 55.92502 -33.49520 43.79487 1.000 106.77235 16 LEU E N 1
ATOM 18982 C CA . LEU E 1 16 ? 54.84909 -34.42248 43.46319 1.000 100.44129 16 LEU E CA 1
ATOM 18983 C C . LEU E 1 16 ? 55.50151 -35.79599 43.40491 1.000 99.89895 16 LEU E C 1
ATOM 18984 O O . LEU E 1 16 ? 56.13270 -36.15719 42.40741 1.000 97.10616 16 LEU E O 1
ATOM 19000 N N . SER E 1 17 ? 55.32968 -36.57374 44.46285 1.000 105.41976 17 SER E N 1
ATOM 19001 C CA . SER E 1 17 ? 55.82236 -37.93918 44.48059 1.000 112.72212 17 SER E CA 1
ATOM 19002 C C . SER E 1 17 ? 54.71676 -38.85426 43.97750 1.000 113.87291 17 SER E C 1
ATOM 19003 O O . SER E 1 17 ? 53.54000 -38.48491 43.94569 1.000 108.80452 17 SER E O 1
ATOM 19011 N N . ALA E 1 18 ? 55.10849 -40.06065 43.56837 1.000 119.79747 18 ALA E N 1
ATOM 19012 C CA . ALA E 1 18 ? 54.14645 -40.96423 42.94952 1.000 120.95274 18 ALA E CA 1
ATOM 19013 C C . ALA E 1 18 ? 52.94945 -41.19459 43.86337 1.000 125.86382 18 ALA E C 1
ATOM 19014 O O . ALA E 1 18 ? 51.81290 -41.30091 43.39068 1.000 122.88070 18 ALA E O 1
ATOM 19021 N N . GLU E 1 19 ? 53.17959 -41.27195 45.17728 1.000 134.00686 19 GLU E N 1
ATOM 19022 C CA . GLU E 1 19 ? 52.06752 -41.43542 46.11152 1.000 137.56619 19 GLU E CA 1
ATOM 19023 C C . GLU E 1 19 ? 51.15433 -40.20551 46.10353 1.000 134.21621 19 GLU E C 1
ATOM 19024 O O . GLU E 1 19 ? 49.92774 -40.32296 45.91620 1.000 134.54535 19 GLU E O 1
ATOM 19036 N N . ARG E 1 20 ? 51.73613 -39.01285 46.27528 1.000 129.32375 20 ARG E N 1
ATOM 19037 C CA . ARG E 1 20 ? 50.94385 -37.78980 46.22059 1.000 121.52415 20 ARG E CA 1
ATOM 19038 C C . ARG E 1 20 ? 50.28670 -37.63198 44.85602 1.000 117.39920 20 ARG E C 1
ATOM 19039 O O . ARG E 1 20 ? 49.12183 -37.21866 44.75381 1.000 116.38875 20 ARG E O 1
ATOM 19060 N N . ALA E 1 21 ? 51.02367 -37.96856 43.79388 1.000 114.50296 21 ALA E N 1
ATOM 19061 C CA . ALA E 1 21 ? 50.49011 -37.84341 42.44539 1.000 109.43157 21 ALA E CA 1
ATOM 19062 C C . ALA E 1 21 ? 49.28767 -38.74989 42.23464 1.000 111.13315 21 ALA E C 1
ATOM 19063 O O . ALA E 1 21 ? 48.31165 -38.34953 41.59733 1.000 105.60423 21 ALA E O 1
ATOM 19070 N N . LYS E 1 22 ? 49.35070 -39.98702 42.72940 1.000 117.70257 22 LYS E N 1
ATOM 19071 C CA . LYS E 1 22 ? 48.22440 -40.90332 42.57085 1.000 118.56107 22 LYS E CA 1
ATOM 19072 C C . LYS E 1 22 ? 47.00158 -40.39436 43.32468 1.000 119.63938 22 LYS E C 1
ATOM 19073 O O . LYS E 1 22 ? 45.87832 -40.44141 42.79791 1.000 119.41766 22 LYS E O 1
ATOM 19092 N N . LEU E 1 23 ? 47.18913 -39.89612 44.55074 1.000 121.88313 23 LEU E N 1
ATOM 19093 C CA . LEU E 1 23 ? 46.04736 -39.33565 45.27788 1.000 123.51366 23 LEU E CA 1
ATOM 19094 C C . LEU E 1 23 ? 45.43127 -38.17368 44.49303 1.000 119.57065 23 LEU E C 1
ATOM 19095 O O . LEU E 1 23 ? 44.20747 -38.10307 44.30215 1.000 118.04170 23 LEU E O 1
ATOM 19111 N N . LEU E 1 24 ? 46.28208 -37.27134 43.98722 1.000 114.29613 24 LEU E N 1
ATOM 19112 C CA . LEU E 1 24 ? 45.79979 -36.15157 43.18435 1.000 106.23140 24 LEU E CA 1
ATOM 19113 C C . LEU E 1 24 ? 45.04689 -36.63145 41.95013 1.000 102.01725 24 LEU E C 1
ATOM 19114 O O . LEU E 1 24 ? 43.95345 -36.14174 41.64387 1.000 98.59049 24 LEU E O 1
ATOM 19130 N N . LEU E 1 25 ? 45.62049 -37.59361 41.22749 1.000 102.45782 25 LEU E N 1
ATOM 19131 C CA . LEU E 1 25 ? 45.00984 -38.07468 39.99532 1.000 100.22357 25 LEU E CA 1
ATOM 19132 C C . LEU E 1 25 ? 43.64007 -38.67771 40.25886 1.000 101.42124 25 LEU E C 1
ATOM 19133 O O . LEU E 1 25 ? 42.70914 -38.49149 39.46504 1.000 97.58606 25 LEU E O 1
ATOM 19149 N N . ALA E 1 26 ? 43.49214 -39.40521 41.36864 1.000 106.48307 26 ALA E N 1
ATOM 19150 C CA . ALA E 1 26 ? 42.16910 -39.89994 41.73433 1.000 109.94108 26 ALA E CA 1
ATOM 19151 C C . ALA E 1 26 ? 41.21944 -38.74313 42.01830 1.000 110.22524 26 ALA E C 1
ATOM 19152 O O . ALA E 1 26 ? 40.02875 -38.81037 41.68883 1.000 109.95330 26 ALA E O 1
ATOM 19159 N N . GLU E 1 27 ? 41.73126 -37.66236 42.61819 1.000 110.87650 27 GLU E N 1
ATOM 19160 C CA . GLU E 1 27 ? 40.85808 -36.55264 42.98544 1.000 111.27591 27 GLU E CA 1
ATOM 19161 C C . GLU E 1 27 ? 40.42095 -35.68815 41.80388 1.000 104.22775 27 GLU E C 1
ATOM 19162 O O . GLU E 1 27 ? 39.37096 -35.04243 41.89122 1.000 101.35244 27 GLU E O 1
ATOM 19174 N N . VAL E 1 28 ? 41.17653 -35.66093 40.70638 1.000 98.30905 28 VAL E N 1
ATOM 19175 C CA . VAL E 1 28 ? 40.92324 -34.73473 39.60448 1.000 88.78370 28 VAL E CA 1
ATOM 19176 C C . VAL E 1 28 ? 40.44695 -35.50226 38.37780 1.000 82.15979 28 VAL E C 1
ATOM 19177 O O . VAL E 1 28 ? 40.94444 -36.59505 38.08152 1.000 79.88740 28 VAL E O 1
ATOM 19190 N N . ASP E 1 29 ? 39.47250 -34.92381 37.66346 1.000 81.34579 29 ASP E N 1
ATOM 19191 C CA . ASP E 1 29 ? 39.02671 -35.48123 36.39723 1.000 81.03096 29 ASP E CA 1
ATOM 19192 C C . ASP E 1 29 ? 39.48007 -34.66386 35.19215 1.000 74.26572 29 ASP E C 1
ATOM 19193 O O . ASP E 1 29 ? 39.45949 -35.18733 34.07415 1.000 75.01908 29 ASP E O 1
ATOM 19202 N N . THR E 1 30 ? 39.87616 -33.40175 35.38558 1.000 71.41745 30 THR E N 1
ATOM 19203 C CA . THR E 1 30 ? 40.26115 -32.52970 34.28155 1.000 69.23373 30 THR E CA 1
ATOM 19204 C C . THR E 1 30 ? 41.61652 -31.88392 34.54808 1.000 63.80384 30 THR E C 1
ATOM 19205 O O . THR E 1 30 ? 41.87070 -31.36982 35.64523 1.000 61.22263 30 THR E O 1
ATOM 19216 N N . LEU E 1 31 ? 42.48029 -31.91924 33.53254 1.000 57.47274 31 LEU E N 1
ATOM 19217 C CA . LEU E 1 31 ? 43.80581 -31.31633 33.56817 1.000 59.28069 31 LEU E CA 1
ATOM 19218 C C . LEU E 1 31 ? 43.92358 -30.28726 32.44952 1.000 58.01574 31 LEU E C 1
ATOM 19219 O O . LEU E 1 31 ? 43.65966 -30.59790 31.28387 1.000 62.00639 31 LEU E O 1
ATOM 19235 N N . LEU E 1 32 ? 44.30738 -29.06542 32.80874 1.000 54.06624 32 LEU E N 1
ATOM 19236 C CA . LEU E 1 32 ? 44.46588 -27.95585 31.87865 1.000 53.12033 32 LEU E CA 1
ATOM 19237 C C . LEU E 1 32 ? 45.93836 -27.58442 31.78629 1.000 58.86598 32 LEU E C 1
ATOM 19238 O O . LEU E 1 32 ? 46.57523 -27.33731 32.81186 1.000 64.68031 32 LEU E O 1
ATOM 19254 N N . PHE E 1 33 ? 46.46519 -27.52488 30.56405 1.000 58.43327 33 PHE E N 1
ATOM 19255 C CA . PHE E 1 33 ? 47.88644 -27.34851 30.31621 1.000 64.66381 33 PHE E CA 1
ATOM 19256 C C . PHE E 1 33 ? 48.16839 -26.06091 29.55457 1.000 64.50249 33 PHE E C 1
ATOM 19257 O O . PHE E 1 33 ? 47.39844 -25.67170 28.66857 1.000 57.41529 33 PHE E O 1
ATOM 19274 N N . ASN E 1 34 ? 49.27520 -25.40590 29.89899 1.000 75.88043 34 ASN E N 1
ATOM 19275 C CA . ASN E 1 34 ? 49.89247 -24.46701 28.97256 1.000 81.48607 34 ASN E CA 1
ATOM 19276 C C . ASN E 1 34 ? 50.71138 -25.29511 27.98943 1.000 84.98026 34 ASN E C 1
ATOM 19277 O O . ASN E 1 34 ? 51.28271 -26.32489 28.36100 1.000 88.36093 34 ASN E O 1
ATOM 19288 N N . CYS E 1 35 ? 50.77215 -24.85662 26.73661 1.000 84.31929 35 CYS E N 1
ATOM 19289 C CA . CYS E 1 35 ? 51.36494 -25.70666 25.71127 1.000 85.58684 35 CYS E CA 1
ATOM 19290 C C . CYS E 1 35 ? 52.87692 -25.51785 25.61435 1.000 84.22056 35 CYS E C 1
ATOM 19291 O O . CYS E 1 35 ? 53.62910 -26.49706 25.63794 1.000 79.39992 35 CYS E O 1
ATOM 19299 N N . ASP E 1 36 ? 53.33630 -24.27576 25.50415 1.000 85.27695 36 ASP E N 1
ATOM 19300 C CA . ASP E 1 36 ? 54.75530 -24.00495 25.32158 1.000 86.62927 36 ASP E CA 1
ATOM 19301 C C . ASP E 1 36 ? 55.48503 -24.00163 26.65942 1.000 78.50676 36 ASP E C 1
ATOM 19302 O O . ASP E 1 36 ? 55.07994 -23.30973 27.59781 1.000 73.09537 36 ASP E O 1
ATOM 19311 N N . GLY E 1 37 ? 56.56614 -24.78221 26.74144 1.000 79.59571 37 GLY E N 1
ATOM 19312 C CA . GLY E 1 37 ? 57.33230 -24.92966 27.95948 1.000 82.35132 37 GLY E CA 1
ATOM 19313 C C . GLY E 1 37 ? 56.89409 -26.05984 28.86403 1.000 83.23782 37 GLY E C 1
ATOM 19314 O O . GLY E 1 37 ? 57.60820 -26.37741 29.82556 1.000 86.65826 37 GLY E O 1
ATOM 19318 N N . VAL E 1 38 ? 55.75466 -26.68525 28.58174 1.000 81.55358 38 VAL E N 1
ATOM 19319 C CA . VAL E 1 38 ? 55.21965 -27.75927 29.40948 1.000 81.84308 38 VAL E CA 1
ATOM 19320 C C . VAL E 1 38 ? 55.16088 -29.01632 28.55307 1.000 82.16937 38 VAL E C 1
ATOM 19321 O O . VAL E 1 38 ? 55.76134 -30.04410 28.88660 1.000 81.83213 38 VAL E O 1
ATOM 19334 N N . LEU E 1 39 ? 54.43248 -28.93445 27.43987 1.000 82.90793 39 LEU E N 1
ATOM 19335 C CA . LEU E 1 39 ? 54.27134 -30.05793 26.53027 1.000 83.95068 39 LEU E CA 1
ATOM 19336 C C . LEU E 1 39 ? 55.34954 -30.08953 25.45414 1.000 88.62062 39 LEU E C 1
ATOM 19337 O O . LEU E 1 39 ? 55.81958 -31.17098 25.08248 1.000 89.96262 39 LEU E O 1
ATOM 19353 N N . TRP E 1 40 ? 55.76870 -28.92570 24.95635 1.000 89.38439 40 TRP E N 1
ATOM 19354 C CA . TRP E 1 40 ? 56.75401 -28.87935 23.88671 1.000 89.89963 40 TRP E CA 1
ATOM 19355 C C . TRP E 1 40 ? 57.61139 -27.63177 24.04702 1.000 88.70290 40 TRP E C 1
ATOM 19356 O O . TRP E 1 40 ? 57.21589 -26.66070 24.69728 1.000 83.49191 40 TRP E O 1
ATOM 19377 N N . ARG E 1 41 ? 58.79975 -27.67391 23.44819 1.000 95.74116 41 ARG E N 1
ATOM 19378 C CA . ARG E 1 41 ? 59.68277 -26.51634 23.36152 1.000 99.73670 41 ARG E CA 1
ATOM 19379 C C . ARG E 1 41 ? 59.86380 -26.20166 21.88122 1.000 98.05409 41 ARG E C 1
ATOM 19380 O O . ARG E 1 41 ? 60.48256 -26.98472 21.15200 1.000 97.62676 41 ARG E O 1
ATOM 19401 N N . GLY E 1 42 ? 59.33365 -25.06491 21.43543 1.000 94.90505 42 GLY E N 1
ATOM 19402 C CA . GLY E 1 42 ? 59.32557 -24.79067 20.00806 1.000 97.63023 42 GLY E CA 1
ATOM 19403 C C . GLY E 1 42 ? 58.45910 -25.81877 19.30740 1.000 99.46958 42 GLY E C 1
ATOM 19404 O O . GLY E 1 42 ? 57.31109 -26.06382 19.69246 1.000 100.67665 42 GLY E O 1
ATOM 19408 N N . GLU E 1 43 ? 59.01145 -26.43640 18.26528 1.000 103.84686 43 GLU E N 1
ATOM 19409 C CA . GLU E 1 43 ? 58.34358 -27.51369 17.54765 1.000 105.58222 43 GLU E CA 1
ATOM 19410 C C . GLU E 1 43 ? 58.82045 -28.88717 18.00856 1.000 105.61679 43 GLU E C 1
ATOM 19411 O O . GLU E 1 43 ? 58.48337 -29.89555 17.38007 1.000 105.72874 43 GLU E O 1
ATOM 19423 N N . THR E 1 44 ? 59.59826 -28.94193 19.08698 1.000 106.42941 44 THR E N 1
ATOM 19424 C CA . THR E 1 44 ? 60.14702 -30.18220 19.62001 1.000 107.36380 44 THR E CA 1
ATOM 19425 C C . THR E 1 44 ? 59.42199 -30.52664 20.91380 1.000 105.62044 44 THR E C 1
ATOM 19426 O O . THR E 1 44 ? 59.32985 -29.69126 21.82002 1.000 104.50992 44 THR E O 1
ATOM 19437 N N . ALA E 1 45 ? 58.90701 -31.75184 20.99366 1.000 103.78065 45 ALA E N 1
ATOM 19438 C CA . ALA E 1 45 ? 58.14475 -32.17502 22.15884 1.000 100.69916 45 ALA E CA 1
ATOM 19439 C C . ALA E 1 45 ? 59.06532 -32.44719 23.34213 1.000 100.70694 45 ALA E C 1
ATOM 19440 O O . ALA E 1 45 ? 60.21285 -32.87079 23.18002 1.000 103.72693 45 ALA E O 1
ATOM 19447 N N . VAL E 1 46 ? 58.55466 -32.19975 24.54185 1.000 97.43497 46 VAL E N 1
ATOM 19448 C CA . VAL E 1 46 ? 59.30070 -32.59444 25.74228 1.000 98.79364 46 VAL E CA 1
ATOM 19449 C C . VAL E 1 46 ? 59.32962 -34.11817 25.79750 1.000 102.31243 46 VAL E C 1
ATOM 19450 O O . VAL E 1 46 ? 58.27078 -34.75354 25.65279 1.000 101.76215 46 VAL E O 1
ATOM 19463 N N . PRO E 1 47 ? 60.48287 -34.75506 25.99499 1.000 102.87647 47 PRO E N 1
ATOM 19464 C CA . PRO E 1 47 ? 60.51695 -36.22269 25.91884 1.000 106.08200 47 PRO E CA 1
ATOM 19465 C C . PRO E 1 47 ? 59.60842 -36.86333 26.95766 1.000 104.69558 47 PRO E C 1
ATOM 19466 O O . PRO E 1 47 ? 59.68180 -36.55333 28.14884 1.000 104.79290 47 PRO E O 1
ATOM 19477 N N . GLY E 1 48 ? 58.74303 -37.76535 26.49115 1.000 101.70792 48 GLY E N 1
ATOM 19478 C CA . GLY E 1 48 ? 57.84685 -38.50051 27.35557 1.000 97.04711 48 GLY E CA 1
ATOM 19479 C C . GLY E 1 48 ? 56.51647 -37.83509 27.62438 1.000 91.01520 48 GLY E C 1
ATOM 19480 O O . GLY E 1 48 ? 55.61582 -38.48771 28.16806 1.000 92.09563 48 GLY E O 1
ATOM 19484 N N . ALA E 1 49 ? 56.36039 -36.56336 27.26388 1.000 86.41423 49 ALA E N 1
ATOM 19485 C CA . ALA E 1 49 ? 55.11916 -35.83216 27.49090 1.000 80.64230 49 ALA E CA 1
ATOM 19486 C C . ALA E 1 49 ? 53.99463 -36.38845 26.62123 1.000 80.99720 49 ALA E C 1
ATOM 19487 O O . ALA E 1 49 ? 52.86500 -36.55573 27.10658 1.000 78.52296 49 ALA E O 1
ATOM 19494 N N . PRO E 1 50 ? 54.24450 -36.66876 25.33531 1.000 83.54932 50 PRO E N 1
ATOM 19495 C CA . PRO E 1 50 ? 53.17217 -37.25471 24.51026 1.000 83.77007 50 PRO E CA 1
ATOM 19496 C C . PRO E 1 50 ? 52.63352 -38.54651 25.09546 1.000 89.73219 50 PRO E C 1
ATOM 19497 O O . PRO E 1 50 ? 51.41017 -38.74355 25.16404 1.000 94.54485 50 PRO E O 1
ATOM 19508 N N . GLU E 1 51 ? 53.52977 -39.42851 25.54207 1.000 94.00322 51 GLU E N 1
ATOM 19509 C CA . GLU E 1 51 ? 53.10802 -40.66787 26.18300 1.000 100.39105 51 GLU E CA 1
ATOM 19510 C C . GLU E 1 51 ? 52.30310 -40.38082 27.44312 1.000 99.15932 51 GLU E C 1
ATOM 19511 O O . GLU E 1 51 ? 51.30455 -41.05737 27.71983 1.000 102.25571 51 GLU E O 1
ATOM 19523 N N . THR E 1 52 ? 52.71403 -39.36921 28.21428 1.000 90.14779 52 THR E N 1
ATOM 19524 C CA . THR E 1 52 ? 52.02568 -39.06448 29.46384 1.000 86.30985 52 THR E CA 1
ATOM 19525 C C . THR E 1 52 ? 50.59448 -38.60597 29.20032 1.000 85.57878 52 THR E C 1
ATOM 19526 O O . THR E 1 52 ? 49.65996 -39.03391 29.89045 1.000 87.39720 52 THR E O 1
ATOM 19537 N N . LEU E 1 53 ? 50.39690 -37.73901 28.20278 1.000 80.88849 53 LEU E N 1
ATOM 19538 C CA . LEU E 1 53 ? 49.04194 -37.28017 27.90430 1.000 74.94877 53 LEU E CA 1
ATOM 19539 C C . LEU E 1 53 ? 48.19651 -38.39816 27.30163 1.000 73.88425 53 LEU E C 1
ATOM 19540 O O . LEU E 1 53 ? 46.99423 -38.49428 27.58419 1.000 75.31246 53 LEU E O 1
ATOM 19556 N N . ARG E 1 54 ? 48.79604 -39.25467 26.46814 1.000 74.49555 54 ARG E N 1
ATOM 19557 C CA . ARG E 1 54 ? 48.04854 -40.40527 25.97173 1.000 77.97833 54 ARG E CA 1
ATOM 19558 C C . ARG E 1 54 ? 47.58279 -41.27673 27.13277 1.000 80.90298 54 ARG E C 1
ATOM 19559 O O . ARG E 1 54 ? 46.44022 -41.75783 27.14735 1.000 82.57685 54 ARG E O 1
ATOM 19580 N N . ALA E 1 55 ? 48.44812 -41.46480 28.13350 1.000 82.26860 55 ALA E N 1
ATOM 19581 C CA . ALA E 1 55 ? 48.07095 -42.24770 29.30470 1.000 87.55612 55 ALA E CA 1
ATOM 19582 C C . ALA E 1 55 ? 46.95622 -41.57083 30.09425 1.000 86.61526 55 ALA E C 1
ATOM 19583 O O . ALA E 1 55 ? 46.01973 -42.23821 30.54953 1.000 86.02455 55 ALA E O 1
ATOM 19590 N N . LEU E 1 56 ? 47.03555 -40.24728 30.26865 1.000 83.82306 56 LEU E N 1
ATOM 19591 C CA . LEU E 1 56 ? 45.96931 -39.54157 30.97555 1.000 77.56785 56 LEU E CA 1
ATOM 19592 C C . LEU E 1 56 ? 44.63728 -39.71487 30.25445 1.000 73.61248 56 LEU E C 1
ATOM 19593 O O . LEU E 1 56 ? 43.59449 -39.87848 30.89729 1.000 76.63990 56 LEU E O 1
ATOM 19609 N N . ARG E 1 57 ? 44.64492 -39.66315 28.91775 1.000 72.59675 57 ARG E N 1
ATOM 19610 C CA . ARG E 1 57 ? 43.41734 -39.95484 28.18466 1.000 77.25980 57 ARG E CA 1
ATOM 19611 C C . ARG E 1 57 ? 42.95178 -41.38557 28.43340 1.000 82.13078 57 ARG E C 1
ATOM 19612 O O . ARG E 1 57 ? 41.74722 -41.64194 28.55390 1.000 80.22665 57 ARG E O 1
ATOM 19633 N N . ALA E 1 58 ? 43.88993 -42.33427 28.50862 1.000 85.01695 58 ALA E N 1
ATOM 19634 C CA . ALA E 1 58 ? 43.50161 -43.72344 28.73009 1.000 87.24682 58 ALA E CA 1
ATOM 19635 C C . ALA E 1 58 ? 42.81264 -43.90224 30.07865 1.000 91.78249 58 ALA E C 1
ATOM 19636 O O . ALA E 1 58 ? 41.87553 -44.69939 30.20337 1.000 94.47117 58 ALA E O 1
ATOM 19643 N N . ARG E 1 59 ? 43.25449 -43.16600 31.09749 1.000 91.91279 59 ARG E N 1
ATOM 19644 C CA . ARG E 1 59 ? 42.65097 -43.25852 32.42033 1.000 92.06553 59 ARG E CA 1
ATOM 19645 C C . ARG E 1 59 ? 41.33394 -42.49563 32.52459 1.000 84.38542 59 ARG E C 1
ATOM 19646 O O . ARG E 1 59 ? 40.71780 -42.49946 33.59662 1.000 85.96535 59 ARG E O 1
ATOM 19667 N N . GLY E 1 60 ? 40.89507 -41.84006 31.45275 1.000 78.45781 60 GLY E N 1
ATOM 19668 C CA . GLY E 1 60 ? 39.63736 -41.12554 31.45175 1.000 78.18919 60 GLY E CA 1
ATOM 19669 C C . GLY E 1 60 ? 39.72170 -39.66057 31.81029 1.000 77.75004 60 GLY E C 1
ATOM 19670 O O . GLY E 1 60 ? 38.67564 -39.01185 31.93998 1.000 77.14005 60 GLY E O 1
ATOM 19674 N N . LYS E 1 61 ? 40.92461 -39.11441 31.97050 1.000 76.21428 61 LYS E N 1
ATOM 19675 C CA . LYS E 1 61 ? 41.07131 -37.71141 32.31901 1.000 71.62762 61 LYS E CA 1
ATOM 19676 C C . LYS E 1 61 ? 40.79291 -36.84175 31.09862 1.000 68.44363 61 LYS E C 1
ATOM 19677 O O . LYS E 1 61 ? 41.16054 -37.19026 29.97260 1.000 68.18559 61 LYS E O 1
ATOM 19696 N N . ARG E 1 62 ? 40.13443 -35.70929 31.32505 1.000 68.60463 62 ARG E N 1
ATOM 19697 C CA . ARG E 1 62 ? 39.84502 -34.75298 30.26377 1.000 61.97012 62 ARG E CA 1
ATOM 19698 C C . ARG E 1 62 ? 40.93259 -33.69462 30.20967 1.000 57.70859 62 ARG E C 1
ATOM 19699 O O . ARG E 1 62 ? 41.25236 -33.07727 31.22592 1.000 58.07267 62 ARG E O 1
ATOM 19720 N N . LEU E 1 63 ? 41.46091 -33.45342 29.01337 1.000 58.55493 63 LEU E N 1
ATOM 19721 C CA . LEU E 1 63 ? 42.60508 -32.57250 28.82237 1.000 55.01800 63 LEU E CA 1
ATOM 19722 C C . LEU E 1 63 ? 42.17223 -31.31572 28.08501 1.000 52.07007 63 LEU E C 1
ATOM 19723 O O . LEU E 1 63 ? 41.47648 -31.39159 27.06804 1.000 53.11619 63 LEU E O 1
ATOM 19739 N N . GLY E 1 64 ? 42.58585 -30.16349 28.61337 1.000 51.70623 64 GLY E N 1
ATOM 19740 C CA . GLY E 1 64 ? 42.34872 -28.89782 27.96180 1.000 48.27113 64 GLY E CA 1
ATOM 19741 C C . GLY E 1 64 ? 43.65475 -28.13974 27.83770 1.000 48.71137 64 GLY E C 1
ATOM 19742 O O . GLY E 1 64 ? 44.61442 -28.38758 28.56413 1.000 50.48082 64 GLY E O 1
ATOM 19746 N N . PHE E 1 65 ? 43.67809 -27.20790 26.89277 1.000 48.84007 65 PHE E N 1
ATOM 19747 C CA . PHE E 1 65 ? 44.88915 -26.47409 26.53873 1.000 48.43158 65 PHE E CA 1
ATOM 19748 C C . PHE E 1 65 ? 44.57251 -24.99204 26.46016 1.000 48.12797 65 PHE E C 1
ATOM 19749 O O . PHE E 1 65 ? 43.59624 -24.59366 25.81712 1.000 49.43553 65 PHE E O 1
ATOM 19766 N N . ILE E 1 66 ? 45.40370 -24.17972 27.11178 1.000 46.72976 66 ILE E N 1
ATOM 19767 C CA . ILE E 1 66 ? 45.17441 -22.74395 27.22459 1.000 45.36112 66 ILE E CA 1
ATOM 19768 C C . ILE E 1 66 ? 46.37975 -22.00886 26.65439 1.000 46.02337 66 ILE E C 1
ATOM 19769 O O . ILE E 1 66 ? 47.52194 -22.27897 27.04347 1.000 47.61605 66 ILE E O 1
ATOM 19785 N N . THR E 1 67 ? 46.11793 -21.08152 25.73477 1.000 44.87222 67 THR E N 1
ATOM 19786 C CA . THR E 1 67 ? 47.14547 -20.26965 25.10162 1.000 51.70693 67 THR E CA 1
ATOM 19787 C C . THR E 1 67 ? 46.69391 -18.81601 25.06896 1.000 50.51613 67 THR E C 1
ATOM 19788 O O . THR E 1 67 ? 45.50355 -18.52110 24.93954 1.000 53.61398 67 THR E O 1
ATOM 19799 N N . ASN E 1 68 ? 47.66044 -17.91072 25.19826 1.000 54.19398 68 ASN E N 1
ATOM 19800 C CA . ASN E 1 68 ? 47.41217 -16.47562 25.12909 1.000 57.44752 68 ASN E CA 1
ATOM 19801 C C . ASN E 1 68 ? 47.58269 -15.89904 23.73076 1.000 57.88467 68 ASN E C 1
ATOM 19802 O O . ASN E 1 68 ? 47.44396 -14.68356 23.56082 1.000 62.51821 68 ASN E O 1
ATOM 19813 N N . ASN E 1 69 ? 47.86913 -16.72819 22.73274 1.000 58.98292 69 ASN E N 1
ATOM 19814 C CA . ASN E 1 69 ? 48.13290 -16.23352 21.39006 1.000 62.69713 69 ASN E CA 1
ATOM 19815 C C . ASN E 1 69 ? 46.82354 -15.97324 20.65907 1.000 61.10960 69 ASN E C 1
ATOM 19816 O O . ASN E 1 69 ? 45.92309 -16.81883 20.66012 1.000 65.13904 69 ASN E O 1
ATOM 19827 N N . SER E 1 70 ? 46.71758 -14.79831 20.03342 1.000 58.06056 70 SER E N 1
ATOM 19828 C CA . SER E 1 70 ? 45.50389 -14.40893 19.33064 1.000 58.65858 70 SER E CA 1
ATOM 19829 C C . SER E 1 70 ? 45.66705 -14.45980 17.81796 1.000 70.37087 70 SER E C 1
ATOM 19830 O O . SER E 1 70 ? 44.72374 -14.12223 17.09225 1.000 74.25501 70 SER E O 1
ATOM 19838 N N . SER E 1 71 ? 46.83104 -14.88374 17.32630 1.000 73.25879 71 SER E N 1
ATOM 19839 C CA . SER E 1 71 ? 47.12307 -14.92641 15.90049 1.000 71.74364 71 SER E CA 1
ATOM 19840 C C . SER E 1 71 ? 46.97018 -16.32013 15.30661 1.000 73.96485 71 SER E C 1
ATOM 19841 O O . SER E 1 71 ? 46.90062 -16.44739 14.07971 1.000 79.50434 71 SER E O 1
ATOM 19849 N N . LYS E 1 72 ? 46.90652 -17.35503 16.13976 1.000 72.33209 72 LYS E N 1
ATOM 19850 C CA . LYS E 1 72 ? 46.78712 -18.73375 15.69141 1.000 74.99385 72 LYS E CA 1
ATOM 19851 C C . LYS E 1 72 ? 45.41285 -19.26078 16.06681 1.000 75.31657 72 LYS E C 1
ATOM 19852 O O . LYS E 1 72 ? 44.86468 -18.91393 17.11823 1.000 73.20046 72 LYS E O 1
ATOM 19871 N N . THR E 1 73 ? 44.86538 -20.09974 15.19691 1.000 79.06344 73 THR E N 1
ATOM 19872 C CA . THR E 1 73 ? 43.54416 -20.65249 15.41709 1.000 81.21135 73 THR E CA 1
ATOM 19873 C C . THR E 1 73 ? 43.58983 -21.85060 16.35608 1.000 81.98499 73 THR E C 1
ATOM 19874 O O . THR E 1 73 ? 44.64170 -22.43850 16.61944 1.000 82.78519 73 THR E O 1
ATOM 19885 N N . ARG E 1 74 ? 42.40718 -22.19865 16.86854 1.000 87.54875 74 ARG E N 1
ATOM 19886 C CA . ARG E 1 74 ? 42.25304 -23.39490 17.68491 1.000 83.86427 74 ARG E CA 1
ATOM 19887 C C . ARG E 1 74 ? 42.64708 -24.63137 16.89216 1.000 84.80403 74 ARG E C 1
ATOM 19888 O O . ARG E 1 74 ? 43.34551 -25.52192 17.39929 1.000 84.91179 74 ARG E O 1
ATOM 19909 N N . THR E 1 75 ? 42.20500 -24.69155 15.63458 1.000 87.08912 75 THR E N 1
ATOM 19910 C CA . THR E 1 75 ? 42.40851 -25.87304 14.81179 1.000 94.79285 75 THR E CA 1
ATOM 19911 C C . THR E 1 75 ? 43.89279 -26.12760 14.56406 1.000 94.94140 75 THR E C 1
ATOM 19912 O O . THR E 1 75 ? 44.34087 -27.28095 14.55405 1.000 95.56629 75 THR E O 1
ATOM 19923 N N . ALA E 1 76 ? 44.67759 -25.05869 14.39458 1.000 91.94422 76 ALA E N 1
ATOM 19924 C CA . ALA E 1 76 ? 46.11539 -25.19888 14.16905 1.000 92.48136 76 ALA E CA 1
ATOM 19925 C C . ALA E 1 76 ? 46.82545 -25.77236 15.39414 1.000 88.90565 76 ALA E C 1
ATOM 19926 O O . ALA E 1 76 ? 47.64983 -26.69437 15.27917 1.000 94.24115 76 ALA E O 1
ATOM 19933 N N . TYR E 1 77 ? 46.51764 -25.23871 16.57909 1.000 81.28184 77 TYR E N 1
ATOM 19934 C CA . TYR E 1 77 ? 47.07606 -25.77979 17.81569 1.000 77.36705 77 TYR E CA 1
ATOM 19935 C C . TYR E 1 77 ? 46.68941 -27.24219 18.00287 1.000 79.13147 77 TYR E C 1
ATOM 19936 O O . TYR E 1 77 ? 47.52616 -28.07058 18.39510 1.000 83.58871 77 TYR E O 1
ATOM 19954 N N . ALA E 1 78 ? 45.43476 -27.58826 17.70017 1.000 76.37372 78 ALA E N 1
ATOM 19955 C CA . ALA E 1 78 ? 45.00853 -28.98155 17.80725 1.000 72.18150 78 ALA E CA 1
ATOM 19956 C C . ALA E 1 78 ? 45.77835 -29.87656 16.83928 1.000 71.96368 78 ALA E C 1
ATOM 19957 O O . ALA E 1 78 ? 46.14783 -31.01084 17.18237 1.000 71.46019 78 ALA E O 1
ATOM 19964 N N . GLU E 1 79 ? 46.03604 -29.38170 15.62491 1.000 76.32518 79 GLU E N 1
ATOM 19965 C CA . GLU E 1 79 ? 46.79658 -30.16247 14.65507 1.000 88.45818 79 GLU E CA 1
ATOM 19966 C C . GLU E 1 79 ? 48.20742 -30.42380 15.16310 1.000 84.33573 79 GLU E C 1
ATOM 19967 O O . GLU E 1 79 ? 48.72410 -31.54489 15.04717 1.000 84.89260 79 GLU E O 1
ATOM 19979 N N . LYS E 1 80 ? 48.83981 -29.40612 15.75460 1.000 83.08748 80 LYS E N 1
ATOM 19980 C CA . LYS E 1 80 ? 50.17079 -29.61777 16.31651 1.000 86.75741 80 LYS E CA 1
ATOM 19981 C C . LYS E 1 80 ? 50.13113 -30.64981 17.43777 1.000 86.07878 80 LYS E C 1
ATOM 19982 O O . LYS E 1 80 ? 51.02395 -31.50065 17.53870 1.000 84.35210 80 LYS E O 1
ATOM 20001 N N . LEU E 1 81 ? 49.09828 -30.60231 18.28551 1.000 85.44308 81 LEU E N 1
ATOM 20002 C CA . LEU E 1 81 ? 48.99292 -31.60059 19.34884 1.000 84.68032 81 LEU E CA 1
ATOM 20003 C C . LEU E 1 81 ? 48.89916 -33.01222 18.77443 1.000 87.12429 81 LEU E C 1
ATOM 20004 O O . LEU E 1 81 ? 49.55074 -33.93738 19.27554 1.000 87.59450 81 LEU E O 1
ATOM 20020 N N . ARG E 1 82 ? 48.09531 -33.20028 17.72188 1.000 87.89722 82 ARG E N 1
ATOM 20021 C CA . ARG E 1 82 ? 47.99893 -34.52765 17.11267 1.000 92.10165 82 ARG E CA 1
ATOM 20022 C C . ARG E 1 82 ? 49.33936 -34.95885 16.52848 1.000 93.88528 82 ARG E C 1
ATOM 20023 O O . ARG E 1 82 ? 49.72340 -36.12893 16.63638 1.000 96.20231 82 ARG E O 1
ATOM 20044 N N . ARG E 1 83 ? 50.07246 -34.02192 15.92228 1.000 97.98325 83 ARG E N 1
ATOM 20045 C CA . ARG E 1 83 ? 51.33539 -34.35900 15.27069 1.000 107.34573 83 ARG E CA 1
ATOM 20046 C C . ARG E 1 83 ? 52.37759 -34.89528 16.24722 1.000 109.11062 83 ARG E C 1
ATOM 20047 O O . ARG E 1 83 ? 53.10495 -35.84186 15.92466 1.000 115.62997 83 ARG E O 1
ATOM 20068 N N . LEU E 1 84 ? 52.46754 -34.31385 17.44052 1.000 104.44993 84 LEU E N 1
ATOM 20069 C CA . LEU E 1 84 ? 53.47773 -34.71592 18.41081 1.000 104.12946 84 LEU E CA 1
ATOM 20070 C C . LEU E 1 84 ? 53.03884 -35.86815 19.30171 1.000 99.81396 84 LEU E C 1
ATOM 20071 O O . LEU E 1 84 ? 53.80579 -36.27686 20.18215 1.000 97.64509 84 LEU E O 1
ATOM 20087 N N . GLY E 1 85 ? 51.84102 -36.40199 19.10213 1.000 99.43393 85 GLY E N 1
ATOM 20088 C CA . GLY E 1 85 ? 51.41609 -37.56760 19.84047 1.000 98.02142 85 GLY E CA 1
ATOM 20089 C C . GLY E 1 85 ? 50.69761 -37.27283 21.13399 1.000 94.11851 85 GLY E C 1
ATOM 20090 O O . GLY E 1 85 ? 50.45816 -38.20246 21.91314 1.000 95.18287 85 GLY E O 1
ATOM 20094 N N . PHE E 1 86 ? 50.34509 -36.01294 21.39240 1.000 91.79895 86 PHE E N 1
ATOM 20095 C CA . PHE E 1 86 ? 49.68159 -35.65989 22.63860 1.000 90.12984 86 PHE E CA 1
ATOM 20096 C C . PHE E 1 86 ? 48.21026 -36.05227 22.63162 1.000 90.70604 86 PHE E C 1
ATOM 20097 O O . PHE E 1 86 ? 47.56523 -36.01684 23.68613 1.000 86.04534 86 PHE E O 1
ATOM 20114 N N . GLY E 1 87 ? 47.68466 -36.45597 21.48129 1.000 93.97830 87 GLY E N 1
ATOM 20115 C CA . GLY E 1 87 ? 46.31640 -36.91234 21.33005 1.000 91.32153 87 GLY E CA 1
ATOM 20116 C C . GLY E 1 87 ? 45.42416 -35.89388 20.64038 1.000 89.63412 87 GLY E C 1
ATOM 20117 O O . GLY E 1 87 ? 45.86246 -34.84999 20.15466 1.000 88.78713 87 GLY E O 1
ATOM 20121 N N . GLY E 1 88 ? 44.14364 -36.25324 20.59148 1.000 92.03636 88 GLY E N 1
ATOM 20122 C CA . GLY E 1 88 ? 43.12059 -35.44712 19.97058 1.000 96.30810 88 GLY E CA 1
ATOM 20123 C C . GLY E 1 88 ? 41.76488 -35.81953 20.53408 1.000 103.87743 88 GLY E C 1
ATOM 20124 O O . GLY E 1 88 ? 41.63837 -36.77994 21.29902 1.000 108.16670 88 GLY E O 1
ATOM 20128 N N . PRO E 1 89 ? 40.72612 -35.06565 20.18253 1.000 107.16352 89 PRO E N 1
ATOM 20129 C CA . PRO E 1 89 ? 39.38100 -35.40390 20.66747 1.000 109.04511 89 PRO E CA 1
ATOM 20130 C C . PRO E 1 89 ? 39.02494 -36.84015 20.31352 1.000 117.74016 89 PRO E C 1
ATOM 20131 O O . PRO E 1 89 ? 39.12044 -37.25232 19.15537 1.000 122.81533 89 PRO E O 1
ATOM 20142 N N . VAL E 1 90 ? 38.61159 -37.61236 21.32320 1.000 121.40609 90 VAL E N 1
ATOM 20143 C CA . VAL E 1 90 ? 38.35249 -39.03140 21.09839 1.000 131.45694 90 VAL E CA 1
ATOM 20144 C C . VAL E 1 90 ? 37.16185 -39.21863 20.16347 1.000 135.14539 90 VAL E C 1
ATOM 20145 O O . VAL E 1 90 ? 37.20392 -40.04102 19.24109 1.000 136.28806 90 VAL E O 1
ATOM 20158 N N . GLY E 1 91 ? 36.08911 -38.46049 20.37588 1.000 134.23424 91 GLY E N 1
ATOM 20159 C CA . GLY E 1 91 ? 34.90647 -38.57698 19.55609 1.000 139.51597 91 GLY E CA 1
ATOM 20160 C C . GLY E 1 91 ? 35.10905 -37.98670 18.17587 1.000 143.54693 91 GLY E C 1
ATOM 20161 O O . GLY E 1 91 ? 35.92299 -37.07946 17.97956 1.000 143.99847 91 GLY E O 1
ATOM 20165 N N . PRO E 1 92 ? 34.36794 -38.49257 17.18392 1.000 147.12402 92 PRO E N 1
ATOM 20166 C CA . PRO E 1 92 ? 34.51054 -37.92845 15.83076 1.000 148.44871 92 PRO E CA 1
ATOM 20167 C C . PRO E 1 92 ? 34.04291 -36.48891 15.74245 1.000 141.98743 92 PRO E C 1
ATOM 20168 O O . PRO E 1 92 ? 34.72839 -35.65376 15.13842 1.000 140.30510 92 PRO E O 1
ATOM 20179 N N . GLU E 1 93 ? 32.88969 -36.17492 16.32961 1.000 135.72769 93 GLU E N 1
ATOM 20180 C CA . GLU E 1 93 ? 32.37032 -34.81687 16.37023 1.000 129.50078 93 GLU E CA 1
ATOM 20181 C C . GLU E 1 93 ? 32.67060 -34.12453 17.69347 1.000 123.58758 93 GLU E C 1
ATOM 20182 O O . GLU E 1 93 ? 32.07810 -33.08038 17.98445 1.000 122.13369 93 GLU E O 1
ATOM 20194 N N . ALA E 1 94 ? 33.57419 -34.68217 18.49645 1.000 121.51070 94 ALA E N 1
ATOM 20195 C CA . ALA E 1 94 ? 33.83332 -34.15652 19.82742 1.000 116.60658 94 ALA E CA 1
ATOM 20196 C C . ALA E 1 94 ? 34.35558 -32.72498 19.75008 1.000 114.98018 94 ALA E C 1
ATOM 20197 O O . ALA E 1 94 ? 34.87518 -32.27461 18.72510 1.000 119.14170 94 ALA E O 1
ATOM 20204 N N . GLY E 1 95 ? 34.20982 -32.00750 20.86363 1.000 100.95461 95 GLY E N 1
ATOM 20205 C CA . GLY E 1 95 ? 34.55932 -30.60330 20.89217 1.000 91.55583 95 GLY E CA 1
ATOM 20206 C C . GLY E 1 95 ? 36.05800 -30.37763 20.94307 1.000 86.13412 95 GLY E C 1
ATOM 20207 O O . GLY E 1 95 ? 36.82630 -31.21584 21.41135 1.000 90.09306 95 GLY E O 1
ATOM 20211 N N . LEU E 1 96 ? 36.47187 -29.21504 20.44573 1.000 77.68221 96 LEU E N 1
ATOM 20212 C CA . LEU E 1 96 ? 37.88400 -28.86286 20.42197 1.000 74.30502 96 LEU E CA 1
ATOM 20213 C C . LEU E 1 96 ? 38.38178 -28.60696 21.84020 1.000 65.35459 96 LEU E C 1
ATOM 20214 O O . LEU E 1 96 ? 37.62768 -28.19617 22.72674 1.000 59.95612 96 LEU E O 1
ATOM 20230 N N . GLU E 1 97 ? 39.67118 -28.86481 22.04705 1.000 61.56016 97 GLU E N 1
ATOM 20231 C CA . GLU E 1 97 ? 40.28173 -28.83484 23.36798 1.000 51.54769 97 GLU E CA 1
ATOM 20232 C C . GLU E 1 97 ? 41.16548 -27.61286 23.57197 1.000 50.59349 97 GLU E C 1
ATOM 20233 O O . GLU E 1 97 ? 41.71259 -27.43669 24.66532 1.000 50.22979 97 GLU E O 1
ATOM 20245 N N . VAL E 1 98 ? 41.33517 -26.78251 22.54457 1.000 54.80007 98 VAL E N 1
ATOM 20246 C CA . VAL E 1 98 ? 42.24502 -25.64510 22.57771 1.000 55.06704 98 VAL E CA 1
ATOM 20247 C C . VAL E 1 98 ? 41.43562 -24.38682 22.83835 1.000 55.09635 98 VAL E C 1
ATOM 20248 O O . VAL E 1 98 ? 40.41547 -24.14742 22.18111 1.000 57.13403 98 VAL E O 1
ATOM 20261 N N . PHE E 1 99 ? 41.88140 -23.58680 23.80351 1.000 49.48200 99 PHE E N 1
ATOM 20262 C CA . PHE E 1 99 ? 41.21131 -22.33585 24.15519 1.000 46.49985 99 PHE E CA 1
ATOM 20263 C C . PHE E 1 99 ? 42.22358 -21.19728 24.10556 1.000 48.63805 99 PHE E C 1
ATOM 20264 O O . PHE E 1 99 ? 43.05123 -21.04345 25.00715 1.000 48.21506 99 PHE E O 1
ATOM 20281 N N . GLY E 1 100 ? 42.16014 -20.41590 23.02413 1.000 47.97644 100 GLY E N 1
ATOM 20282 C CA . GLY E 1 100 ? 43.02471 -19.27649 22.82770 1.000 49.20430 100 GLY E CA 1
ATOM 20283 C C . GLY E 1 100 ? 42.27506 -17.96512 23.01656 1.000 47.97928 100 GLY E C 1
ATOM 20284 O O . GLY E 1 100 ? 41.05157 -17.92642 23.14498 1.000 48.22830 100 GLY E O 1
ATOM 20288 N N . THR E 1 101 ? 43.04640 -16.87670 23.04083 1.000 42.20956 101 THR E N 1
ATOM 20289 C CA . THR E 1 101 ? 42.48235 -15.56635 23.33625 1.000 39.06411 101 THR E CA 1
ATOM 20290 C C . THR E 1 101 ? 41.56526 -15.04493 22.23513 1.000 44.69434 101 THR E C 1
ATOM 20291 O O . THR E 1 101 ? 40.68411 -14.22921 22.51954 1.000 46.47553 101 THR E O 1
ATOM 20302 N N . ALA E 1 102 ? 41.72757 -15.50395 20.99374 1.000 48.75113 102 ALA E N 1
ATOM 20303 C CA . ALA E 1 102 ? 40.81194 -15.09173 19.93206 1.000 48.17884 102 ALA E CA 1
ATOM 20304 C C . ALA E 1 102 ? 39.40653 -15.62354 20.19663 1.000 49.88739 102 ALA E C 1
ATOM 20305 O O . ALA E 1 102 ? 38.42867 -14.85858 20.24688 1.000 55.75064 102 ALA E O 1
ATOM 20312 N N . TYR E 1 103 ? 39.29696 -16.93880 20.39670 1.000 46.64075 103 TYR E N 1
ATOM 20313 C CA . TYR E 1 103 ? 38.00092 -17.56004 20.63450 1.000 51.47679 103 TYR E CA 1
ATOM 20314 C C . TYR E 1 103 ? 37.35685 -17.01248 21.90145 1.000 48.84472 103 TYR E C 1
ATOM 20315 O O . TYR E 1 103 ? 36.16066 -16.68146 21.91796 1.000 53.20400 103 TYR E O 1
ATOM 20333 N N . CYS E 1 104 ? 38.14219 -16.89367 22.97308 1.000 45.41198 104 CYS E N 1
ATOM 20334 C CA . CYS E 1 104 ? 37.58393 -16.45986 24.24745 1.000 44.90520 104 CYS E CA 1
ATOM 20335 C C . CYS E 1 104 ? 37.25760 -14.97230 24.23584 1.000 47.42984 104 CYS E C 1
ATOM 20336 O O . CYS E 1 104 ? 36.33507 -14.54542 24.93556 1.000 55.02237 104 CYS E O 1
ATOM 20343 N N . SER E 1 105 ? 37.95756 -14.17514 23.42098 1.000 43.59337 105 SER E N 1
ATOM 20344 C CA . SER E 1 105 ? 37.54149 -12.79206 23.21128 1.000 44.78961 105 SER E CA 1
ATOM 20345 C C . SER E 1 105 ? 36.18570 -12.73275 22.51789 1.000 51.51737 105 SER E C 1
ATOM 20346 O O . SER E 1 105 ? 35.32453 -11.92168 22.88513 1.000 59.00859 105 SER E O 1
ATOM 20354 N N . ALA E 1 106 ? 35.97562 -13.58167 21.50378 1.000 46.50652 106 ALA E N 1
ATOM 20355 C CA . ALA E 1 106 ? 34.66008 -13.62207 20.86571 1.000 45.65713 106 ALA E CA 1
ATOM 20356 C C . ALA E 1 106 ? 33.57412 -13.98506 21.87719 1.000 47.25900 106 ALA E C 1
ATOM 20357 O O . ALA E 1 106 ? 32.49032 -13.38756 21.87911 1.000 47.76563 106 ALA E O 1
ATOM 20364 N N . LEU E 1 107 ? 33.84537 -14.96781 22.74316 1.000 50.24596 107 LEU E N 1
ATOM 20365 C CA . LEU E 1 107 ? 32.86843 -15.33151 23.77330 1.000 53.14106 107 LEU E CA 1
ATOM 20366 C C . LEU E 1 107 ? 32.61434 -14.17239 24.73413 1.000 54.35280 107 LEU E C 1
ATOM 20367 O O . LEU E 1 107 ? 31.46333 -13.90219 25.11046 1.000 60.47331 107 LEU E O 1
ATOM 20383 N N . TYR E 1 108 ? 33.67590 -13.46561 25.12708 1.000 52.77543 108 TYR E N 1
ATOM 20384 C CA . TYR E 1 108 ? 33.53243 -12.31475 26.01141 1.000 51.25168 108 TYR E CA 1
ATOM 20385 C C . TYR E 1 108 ? 32.62689 -11.26337 25.38735 1.000 48.77350 108 TYR E C 1
ATOM 20386 O O . TYR E 1 108 ? 31.73888 -10.71702 26.05330 1.000 46.88444 108 TYR E O 1
ATOM 20404 N N . LEU E 1 109 ? 32.83579 -10.96720 24.10287 1.000 52.49603 109 LEU E N 1
ATOM 20405 C CA . LEU E 1 109 ? 32.02773 -9.94190 23.44910 1.000 54.26967 109 LEU E CA 1
ATOM 20406 C C . LEU E 1 109 ? 30.58551 -10.40141 23.26222 1.000 56.92512 109 LEU E C 1
ATOM 20407 O O . LEU E 1 109 ? 29.65373 -9.59843 23.38911 1.000 61.66819 109 LEU E O 1
ATOM 20423 N N . ARG E 1 110 ? 30.37834 -11.68884 22.96716 1.000 56.04621 110 ARG E N 1
ATOM 20424 C CA . ARG E 1 110 ? 29.02264 -12.22091 22.90281 1.000 59.05708 110 ARG E CA 1
ATOM 20425 C C . ARG E 1 110 ? 28.29019 -11.98396 24.21650 1.000 62.58669 110 ARG E C 1
ATOM 20426 O O . ARG E 1 110 ? 27.14544 -11.51564 24.23459 1.000 69.29299 110 ARG E O 1
ATOM 20447 N N . GLN E 1 111 ? 28.94500 -12.31012 25.33450 1.000 58.65513 111 GLN E N 1
ATOM 20448 C CA . GLN E 1 111 ? 28.28831 -12.18817 26.63238 1.000 55.92858 111 GLN E CA 1
ATOM 20449 C C . GLN E 1 111 ? 28.07931 -10.73099 27.02761 1.000 54.16940 111 GLN E C 1
ATOM 20450 O O . GLN E 1 111 ? 27.00711 -10.36811 27.52241 1.000 60.50463 111 GLN E O 1
ATOM 20464 N N . ARG E 1 112 ? 29.08123 -9.87960 26.81505 1.000 55.24814 112 ARG E N 1
ATOM 20465 C CA . ARG E 1 112 ? 28.99723 -8.49934 27.26899 1.000 56.43632 112 ARG E CA 1
ATOM 20466 C C . ARG E 1 112 ? 28.20030 -7.60184 26.33049 1.000 57.81479 112 ARG E C 1
ATOM 20467 O O . ARG E 1 112 ? 27.84810 -6.48259 26.72080 1.000 59.89040 112 ARG E O 1
ATOM 20488 N N . LEU E 1 113 ? 27.90516 -8.05975 25.11694 1.000 58.30238 113 LEU E N 1
ATOM 20489 C CA . LEU E 1 113 ? 27.08576 -7.31795 24.16529 1.000 59.35156 113 LEU E CA 1
ATOM 20490 C C . LEU E 1 113 ? 25.77022 -8.04487 23.90406 1.000 63.56674 113 LEU E C 1
ATOM 20491 O O . LEU E 1 113 ? 25.22642 -7.99276 22.79823 1.000 64.53503 113 LEU E O 1
ATOM 20507 N N . ALA E 1 114 ? 25.25098 -8.72309 24.93200 1.000 66.82821 114 ALA E N 1
ATOM 20508 C CA . ALA E 1 114 ? 24.05629 -9.54143 24.76856 1.000 69.67956 114 ALA E CA 1
ATOM 20509 C C . ALA E 1 114 ? 22.86235 -8.70871 24.33297 1.000 73.93538 114 ALA E C 1
ATOM 20510 O O . ALA E 1 114 ? 22.09424 -9.12034 23.45677 1.000 79.64602 114 ALA E O 1
ATOM 20517 N N . GLY E 1 115 ? 22.68506 -7.52805 24.93241 1.000 74.78808 115 GLY E N 1
ATOM 20518 C CA . GLY E 1 115 ? 21.53804 -6.71594 24.58246 1.000 83.85871 115 GLY E CA 1
ATOM 20519 C C . GLY E 1 115 ? 21.70380 -5.89157 23.32203 1.000 86.22306 115 GLY E C 1
ATOM 20520 O O . GLY E 1 115 ? 20.70709 -5.38529 22.79915 1.000 86.77681 115 GLY E O 1
ATOM 20524 N N . VAL E 1 116 ? 22.92890 -5.73691 22.83722 1.000 83.77907 116 VAL E N 1
ATOM 20525 C CA . VAL E 1 116 ? 23.17613 -4.88542 21.68025 1.000 80.18872 116 VAL E CA 1
ATOM 20526 C C . VAL E 1 116 ? 22.80773 -5.59972 20.38670 1.000 82.39093 116 VAL E C 1
ATOM 20527 O O . VAL E 1 116 ? 23.33608 -6.68906 20.12084 1.000 78.39208 116 VAL E O 1
ATOM 20540 N N . PRO E 1 117 ? 21.92673 -5.04458 19.55348 1.000 88.39366 117 PRO E N 1
ATOM 20541 C CA . PRO E 1 117 ? 21.66227 -5.66603 18.25235 1.000 88.38899 117 PRO E CA 1
ATOM 20542 C C . PRO E 1 117 ? 22.77016 -5.30775 17.27258 1.000 90.06491 117 PRO E C 1
ATOM 20543 O O . PRO E 1 117 ? 23.38723 -4.24150 17.35408 1.000 86.05811 117 PRO E O 1
ATOM 20554 N N . ASP E 1 118 ? 23.01167 -6.21783 16.33576 1.000 92.00232 118 ASP E N 1
ATOM 20555 C CA . ASP E 1 118 ? 24.01941 -6.07056 15.28522 1.000 91.06360 118 ASP E CA 1
ATOM 20556 C C . ASP E 1 118 ? 25.31380 -5.49588 15.89574 1.000 83.21315 118 ASP E C 1
ATOM 20557 O O . ASP E 1 118 ? 25.71798 -4.38213 15.53013 1.000 83.64875 118 ASP E O 1
ATOM 20566 N N . PRO E 1 119 ? 25.95442 -6.21709 16.80359 1.000 76.79650 119 PRO E N 1
ATOM 20567 C CA . PRO E 1 119 ? 27.13349 -5.65118 17.48400 1.000 71.01862 119 PRO E CA 1
ATOM 20568 C C . PRO E 1 119 ? 28.32305 -5.49821 16.54529 1.000 70.51718 119 PRO E C 1
ATOM 20569 O O . PRO E 1 119 ? 28.60298 -6.36929 15.71890 1.000 73.60998 119 PRO E O 1
ATOM 20580 N N . LYS E 1 120 ? 29.02605 -4.37147 16.68454 1.000 68.16315 120 LYS E N 1
ATOM 20581 C CA . LYS E 1 120 ? 30.23761 -4.08343 15.92783 1.000 64.60414 120 LYS E CA 1
ATOM 20582 C C . LYS E 1 120 ? 31.38931 -3.73400 16.86009 1.000 61.41383 120 LYS E C 1
ATOM 20583 O O . LYS E 1 120 ? 31.19127 -3.16110 17.93446 1.000 61.28978 120 LYS E O 1
ATOM 20602 N N . ALA E 1 121 ? 32.59817 -4.11059 16.43830 1.000 56.57373 121 ALA E N 1
ATOM 20603 C CA . ALA E 1 121 ? 33.81284 -3.89032 17.20564 1.000 49.95153 121 ALA E CA 1
ATOM 20604 C C . ALA E 1 121 ? 34.92966 -3.40842 16.29263 1.000 52.70289 121 ALA E C 1
ATOM 20605 O O . ALA E 1 121 ? 35.06569 -3.88758 15.16226 1.000 55.78497 121 ALA E O 1
ATOM 20612 N N . TYR E 1 122 ? 35.72746 -2.46409 16.79006 1.000 50.65824 122 TYR E N 1
ATOM 20613 C CA . TYR E 1 122 ? 36.95315 -2.04242 16.11860 1.000 49.44871 122 TYR E CA 1
ATOM 20614 C C . TYR E 1 122 ? 38.08986 -2.91467 16.64153 1.000 43.52339 122 TYR E C 1
ATOM 20615 O O . TYR E 1 122 ? 38.47560 -2.81412 17.81208 1.000 38.46651 122 TYR E O 1
ATOM 20633 N N . VAL E 1 123 ? 38.63006 -3.75790 15.77026 1.000 47.22083 123 VAL E N 1
ATOM 20634 C CA . VAL E 1 123 ? 39.56033 -4.81116 16.14677 1.000 46.27925 123 VAL E CA 1
ATOM 20635 C C . VAL E 1 123 ? 40.94489 -4.41039 15.66301 1.000 43.15382 123 VAL E C 1
ATOM 20636 O O . VAL E 1 123 ? 41.20293 -4.36487 14.45431 1.000 48.28966 123 VAL E O 1
ATOM 20649 N N . LEU E 1 124 ? 41.82912 -4.10188 16.60883 1.000 41.90553 124 LEU E N 1
ATOM 20650 C CA . LEU E 1 124 ? 43.25772 -3.96301 16.33497 1.000 44.69416 124 LEU E CA 1
ATOM 20651 C C . LEU E 1 124 ? 43.92243 -5.32722 16.52622 1.000 46.26313 124 LEU E C 1
ATOM 20652 O O . LEU E 1 124 ? 44.60307 -5.59145 17.51824 1.000 45.61946 124 LEU E O 1
ATOM 20668 N N . GLY E 1 125 ? 43.69043 -6.21659 15.56550 1.000 43.69910 125 GLY E N 1
ATOM 20669 C CA . GLY E 1 125 ? 44.10352 -7.58394 15.75198 1.000 41.31798 125 GLY E CA 1
ATOM 20670 C C . GLY E 1 125 ? 44.12829 -8.39191 14.47417 1.000 44.73840 125 GLY E C 1
ATOM 20671 O O . GLY E 1 125 ? 43.96728 -7.85688 13.37149 1.000 49.12185 125 GLY E O 1
ATOM 20675 N N . SER E 1 126 ? 44.30166 -9.69914 14.64721 1.000 46.58280 126 SER E N 1
ATOM 20676 C CA . SER E 1 126 ? 44.55398 -10.63356 13.56553 1.000 50.93880 126 SER E CA 1
ATOM 20677 C C . SER E 1 126 ? 43.27078 -10.99518 12.82593 1.000 55.98911 126 SER E C 1
ATOM 20678 O O . SER E 1 126 ? 42.16619 -10.77117 13.32631 1.000 63.36622 126 SER E O 1
ATOM 20686 N N . PRO E 1 127 ? 43.39163 -11.55232 11.61735 1.000 55.73357 127 PRO E N 1
ATOM 20687 C CA . PRO E 1 127 ? 42.19919 -12.09350 10.94709 1.000 57.68892 127 PRO E CA 1
ATOM 20688 C C . PRO E 1 127 ? 41.51940 -13.19727 11.73965 1.000 60.76462 127 PRO E C 1
ATOM 20689 O O . PRO E 1 127 ? 40.29139 -13.34176 11.66076 1.000 65.13811 127 PRO E O 1
ATOM 20700 N N . ALA E 1 128 ? 42.28422 -13.98999 12.49732 1.000 56.76989 128 ALA E N 1
ATOM 20701 C CA . ALA E 1 128 ? 41.69456 -15.06577 13.28999 1.000 56.17354 128 ALA E CA 1
ATOM 20702 C C . ALA E 1 128 ? 40.73454 -14.51922 14.33914 1.000 56.29472 128 ALA E C 1
ATOM 20703 O O . ALA E 1 128 ? 39.64199 -15.06647 14.54444 1.000 56.42209 128 ALA E O 1
ATOM 20710 N N . LEU E 1 129 ? 41.12887 -13.43814 15.01606 1.000 57.10114 129 LEU E N 1
ATOM 20711 C CA . LEU E 1 129 ? 40.25720 -12.81108 16.00334 1.000 53.93497 129 LEU E CA 1
ATOM 20712 C C . LEU E 1 129 ? 38.96504 -12.32731 15.36153 1.000 53.02323 129 LEU E C 1
ATOM 20713 O O . LEU E 1 129 ? 37.87073 -12.53252 15.90678 1.000 53.99732 129 LEU E O 1
ATOM 20729 N N . ALA E 1 130 ? 39.07064 -11.70820 14.18349 1.000 54.05010 130 ALA E N 1
ATOM 20730 C CA . ALA E 1 130 ? 37.88418 -11.22974 13.48552 1.000 56.02771 130 ALA E CA 1
ATOM 20731 C C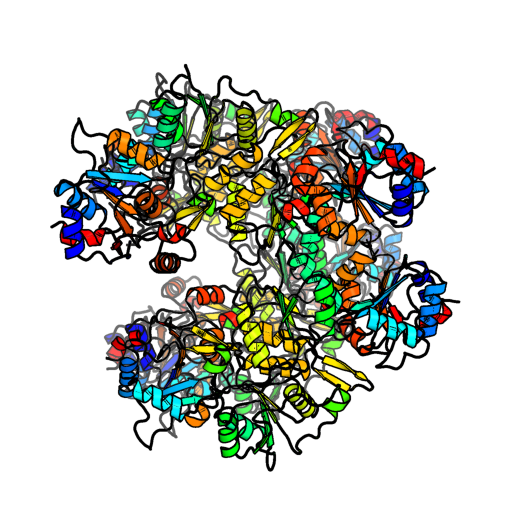 . ALA E 1 130 ? 36.98668 -12.38838 13.07681 1.000 58.98711 130 ALA E C 1
ATOM 20732 O O . ALA E 1 130 ? 35.75832 -12.28405 13.14990 1.000 60.89939 130 ALA E O 1
ATOM 20739 N N . ALA E 1 131 ? 37.58024 -13.50306 12.64374 1.000 59.97516 131 ALA E N 1
ATOM 20740 C CA . ALA E 1 131 ? 36.78326 -14.66920 12.27834 1.000 61.07186 131 ALA E CA 1
ATOM 20741 C C . ALA E 1 131 ? 36.02390 -15.20687 13.48452 1.000 61.04559 131 ALA E C 1
ATOM 20742 O O . ALA E 1 131 ? 34.82965 -15.52728 13.39099 1.000 65.80867 131 ALA E O 1
ATOM 20749 N N . GLU E 1 132 ? 36.70113 -15.30943 14.63114 1.000 56.20561 132 GLU E N 1
ATOM 20750 C CA . GLU E 1 132 ? 36.03625 -15.80963 15.83050 1.000 54.85711 132 GLU E CA 1
ATOM 20751 C C . GLU E 1 132 ? 34.90242 -14.88042 16.25008 1.000 54.04505 132 GLU E C 1
ATOM 20752 O O . GLU E 1 132 ? 33.83932 -15.34481 16.67871 1.000 57.97681 132 GLU E O 1
ATOM 20764 N N . LEU E 1 133 ? 35.10211 -13.56268 16.12673 1.000 51.26997 133 LEU E N 1
ATOM 20765 C CA . LEU E 1 133 ? 34.00754 -12.63839 16.41182 1.000 55.51437 133 LEU E CA 1
ATOM 20766 C C . LEU E 1 133 ? 32.85625 -12.81655 15.42387 1.000 65.80664 133 LEU E C 1
ATOM 20767 O O . LEU E 1 133 ? 31.68254 -12.74074 15.80574 1.000 72.59997 133 LEU E O 1
ATOM 20783 N N . GLU E 1 134 ? 33.17148 -13.03704 14.14469 1.000 68.01631 134 GLU E N 1
ATOM 20784 C CA . GLU E 1 134 ? 32.12127 -13.24105 13.15288 1.000 66.91542 134 GLU E CA 1
ATOM 20785 C C . GLU E 1 134 ? 31.28836 -14.47412 13.47460 1.000 63.98009 134 GLU E C 1
ATOM 20786 O O . GLU E 1 134 ? 30.06423 -14.46380 13.29909 1.000 67.42873 134 GLU E O 1
ATOM 20798 N N . ALA E 1 135 ? 31.92601 -15.54670 13.95316 1.000 62.11652 135 ALA E N 1
ATOM 20799 C CA . ALA E 1 135 ? 31.16451 -16.75007 14.28130 1.000 62.73027 135 ALA E CA 1
ATOM 20800 C C . ALA E 1 135 ? 30.13420 -16.49017 15.37557 1.000 60.64656 135 ALA E C 1
ATOM 20801 O O . ALA E 1 135 ? 29.06847 -17.11389 15.38291 1.000 62.40097 135 ALA E O 1
ATOM 20808 N N . VAL E 1 136 ? 30.42730 -15.57679 16.31718 1.000 62.98499 136 VAL E N 1
ATOM 20809 C CA . VAL E 1 136 ? 29.47513 -15.26296 17.38108 1.000 63.17511 136 VAL E CA 1
ATOM 20810 C C . VAL E 1 136 ? 28.59075 -14.08545 17.01737 1.000 61.72583 136 VAL E C 1
ATOM 20811 O O . VAL E 1 136 ? 27.79834 -13.62255 17.86076 1.000 61.22159 136 VAL E O 1
ATOM 20824 N N . GLY E 1 137 ? 28.69572 -13.56923 15.79996 1.000 59.73373 137 GLY E N 1
ATOM 20825 C CA . GLY E 1 137 ? 27.79984 -12.54328 15.32278 1.000 67.32844 137 GLY E CA 1
ATOM 20826 C C . GLY E 1 137 ? 28.26631 -11.11530 15.47915 1.000 71.80892 137 GLY E C 1
ATOM 20827 O O . GLY E 1 137 ? 27.46323 -10.19643 15.26789 1.000 76.37190 137 GLY E O 1
ATOM 20831 N N . VAL E 1 138 ? 29.52849 -10.88804 15.82467 1.000 68.23444 138 VAL E N 1
ATOM 20832 C CA . VAL E 1 138 ? 30.05444 -9.54521 16.04534 1.000 63.50076 138 VAL E CA 1
ATOM 20833 C C . VAL E 1 138 ? 30.83100 -9.13468 14.80141 1.000 66.66449 138 VAL E C 1
ATOM 20834 O O . VAL E 1 138 ? 31.80817 -9.79294 14.42298 1.000 68.82202 138 VAL E O 1
ATOM 20847 N N . THR E 1 139 ? 30.39554 -8.04975 14.16442 1.000 67.59435 139 THR E N 1
ATOM 20848 C CA . THR E 1 139 ? 31.10025 -7.52364 13.00390 1.000 65.62981 139 THR E CA 1
ATOM 20849 C C . THR E 1 139 ? 32.38907 -6.85495 13.45964 1.000 61.31222 139 THR E C 1
ATOM 20850 O O . THR E 1 139 ? 32.43228 -6.22542 14.51776 1.000 60.47869 139 THR E O 1
ATOM 20861 N N . SER E 1 140 ? 33.45237 -7.02452 12.67575 1.000 60.16545 140 SER E N 1
ATOM 20862 C CA . SER E 1 140 ? 34.76480 -6.48563 13.01058 1.000 56.38607 140 SER E CA 1
ATOM 20863 C C . SER E 1 140 ? 35.21002 -5.50459 11.93588 1.000 54.21367 140 SER E C 1
ATOM 20864 O O . SER E 1 140 ? 35.00738 -5.74113 10.74059 1.000 55.94897 140 SER E O 1
ATOM 20872 N N . VAL E 1 141 ? 35.80078 -4.39475 12.37262 1.000 52.22826 141 VAL E N 1
ATOM 20873 C CA . VAL E 1 141 ? 36.32705 -3.37660 11.47252 1.000 51.10992 141 VAL E CA 1
ATOM 20874 C C . VAL E 1 141 ? 37.73194 -2.99889 11.91921 1.000 49.94062 141 VAL E C 1
ATOM 20875 O O . VAL E 1 141 ? 38.03028 -2.96687 13.11463 1.000 52.27818 141 VAL E O 1
ATOM 20888 N N . GLY E 1 142 ? 38.59307 -2.69083 10.95356 1.000 53.85050 142 GLY E N 1
ATOM 20889 C CA . GLY E 1 142 ? 39.91467 -2.17031 11.24524 1.000 56.05680 142 GLY E CA 1
ATOM 20890 C C . GLY E 1 142 ? 41.05587 -3.16324 11.18465 1.000 55.86751 142 GLY E C 1
ATOM 20891 O O . GLY E 1 142 ? 42.19490 -2.78889 11.49123 1.000 53.37028 142 GLY E O 1
ATOM 20895 N N . VAL E 1 143 ? 40.79426 -4.41614 10.81482 1.000 58.33150 143 VAL E N 1
ATOM 20896 C CA . VAL E 1 143 ? 41.87755 -5.36292 10.59153 1.000 57.39301 143 VAL E CA 1
ATOM 20897 C C . VAL E 1 143 ? 42.62345 -4.95344 9.32747 1.000 60.44970 143 VAL E C 1
ATOM 20898 O O . VAL E 1 143 ? 42.00931 -4.58207 8.31772 1.000 65.61535 143 VAL E O 1
ATOM 20911 N N . GLY E 1 144 ? 43.95216 -5.00031 9.37788 1.000 56.69452 144 GLY E N 1
ATOM 20912 C CA . GLY E 1 144 ? 44.75955 -4.64191 8.23684 1.000 53.53804 144 GLY E CA 1
ATOM 20913 C C . GLY E 1 144 ? 45.42020 -3.28769 8.39036 1.000 53.31314 144 GLY E C 1
ATOM 20914 O O . GLY E 1 144 ? 45.38095 -2.66530 9.45810 1.000 47.69677 144 GLY E O 1
ATOM 20918 N N . PRO E 1 145 ? 46.04963 -2.80674 7.31936 1.000 59.28197 145 PRO E N 1
ATOM 20919 C CA . PRO E 1 145 ? 46.80010 -1.54958 7.41532 1.000 63.49359 145 PRO E CA 1
ATOM 20920 C C . PRO E 1 145 ? 45.89063 -0.34307 7.57707 1.000 65.95424 145 PRO E C 1
ATOM 20921 O O . PRO E 1 145 ? 44.78457 -0.29444 7.03506 1.000 68.48063 145 PRO E O 1
ATOM 20932 N N . ASP E 1 146 ? 46.37300 0.63688 8.35064 1.000 66.25353 146 ASP E N 1
ATOM 20933 C CA . ASP E 1 146 ? 45.77325 1.96984 8.39035 1.000 65.01901 146 ASP E CA 1
ATOM 20934 C C . ASP E 1 146 ? 46.92423 2.95475 8.63315 1.000 56.23845 146 ASP E C 1
ATOM 20935 O O . ASP E 1 146 ? 47.14906 3.44236 9.74285 1.000 55.72073 146 ASP E O 1
ATOM 20944 N N . VAL E 1 147 ? 47.67854 3.23562 7.56770 1.000 51.38508 147 VAL E N 1
ATOM 20945 C CA . VAL E 1 147 ? 48.83251 4.11506 7.69590 1.000 48.89464 147 VAL E CA 1
ATOM 20946 C C . VAL E 1 147 ? 48.36174 5.55965 7.84575 1.000 51.16391 147 VAL E C 1
ATOM 20947 O O . VAL E 1 147 ? 47.22877 5.91972 7.50414 1.000 50.20349 147 VAL E O 1
ATOM 20960 N N . LEU E 1 148 ? 49.25022 6.39657 8.37726 1.000 53.27840 148 LEU E N 1
ATOM 20961 C CA . LEU E 1 148 ? 48.89360 7.77327 8.68169 1.000 49.65412 148 LEU E CA 1
ATOM 20962 C C . LEU E 1 148 ? 48.54822 8.54529 7.41376 1.000 55.83604 148 LEU E C 1
ATOM 20963 O O . LEU E 1 148 ? 49.22097 8.42209 6.38681 1.000 59.12272 148 LEU E O 1
ATOM 20979 N N . HIS E 1 149 ? 47.48133 9.33827 7.48822 1.000 59.90957 149 HIS E N 1
ATOM 20980 C CA . HIS E 1 149 ? 47.12660 10.27766 6.42973 1.000 62.69069 149 HIS E CA 1
ATOM 20981 C C . HIS E 1 149 ? 46.69111 11.57665 7.09753 1.000 59.61862 149 HIS E C 1
ATOM 20982 O O . HIS E 1 149 ? 46.18778 11.57802 8.22317 1.000 60.76167 149 HIS E O 1
ATOM 20996 N N . GLY E 1 150 ? 46.87138 12.67494 6.37830 1.000 62.60676 150 GLY E N 1
ATOM 20997 C CA . GLY E 1 150 ? 46.68586 14.00667 6.91059 1.000 67.31428 150 GLY E CA 1
ATOM 20998 C C . GLY E 1 150 ? 47.98576 14.56205 7.46809 1.000 68.95855 150 GLY E C 1
ATOM 20999 O O . GLY E 1 150 ? 48.92847 13.83406 7.77827 1.000 70.06912 150 GLY E O 1
ATOM 21003 N N . ASP E 1 151 ? 48.02291 15.88740 7.61492 1.000 67.28437 151 ASP E N 1
ATOM 21004 C CA . ASP E 1 151 ? 49.25179 16.57090 8.00544 1.000 69.71172 151 ASP E CA 1
ATOM 21005 C C . ASP E 1 151 ? 49.31268 16.93334 9.47921 1.000 66.57088 151 ASP E C 1
ATOM 21006 O O . ASP E 1 151 ? 50.39421 17.25607 9.97693 1.000 70.09975 151 ASP E O 1
ATOM 21015 N N . GLY E 1 152 ? 48.19417 16.87093 10.18869 1.000 62.64724 152 GLY E N 1
ATOM 21016 C CA . GLY E 1 152 ? 48.15713 17.30950 11.55793 1.000 59.55832 152 GLY E CA 1
ATOM 21017 C C . GLY E 1 152 ? 46.98822 16.72368 12.31103 1.000 53.55166 152 GLY E C 1
ATOM 21018 O O . GLY E 1 152 ? 46.19230 15.94669 11.77594 1.000 53.86793 152 GLY E O 1
ATOM 21022 N N . PRO E 1 153 ? 46.87173 17.08644 13.58710 1.000 54.54327 153 PRO E N 1
ATOM 21023 C CA . PRO E 1 153 ? 45.76898 16.54434 14.39743 1.000 59.78869 153 PRO E CA 1
ATOM 21024 C C . PRO E 1 153 ? 44.38528 16.83755 13.83880 1.000 58.64723 153 PRO E C 1
ATOM 21025 O O . PRO E 1 153 ? 43.49346 15.98799 13.95965 1.000 54.50720 153 PRO E O 1
ATOM 21036 N N . SER E 1 154 ? 44.16270 18.00893 13.23837 1.000 62.43040 154 SER E N 1
ATOM 21037 C CA . SER E 1 154 ? 42.82742 18.31386 12.73086 1.000 64.22113 154 SER E CA 1
ATOM 21038 C C . SER E 1 154 ? 42.40154 17.32299 11.65267 1.000 63.84108 154 SER E C 1
ATOM 21039 O O . SER E 1 154 ? 41.25795 16.85239 11.64910 1.000 65.75722 154 SER E O 1
ATOM 21047 N N . ASP E 1 155 ? 43.31194 16.98401 10.73436 1.000 59.43787 155 ASP E N 1
ATOM 21048 C CA . ASP E 1 155 ? 42.99431 15.99090 9.71397 1.000 56.65235 155 ASP E CA 1
ATOM 21049 C C . ASP E 1 155 ? 42.81345 14.60647 10.32477 1.000 51.05701 155 ASP E C 1
ATOM 21050 O O . ASP E 1 155 ? 41.90786 13.86413 9.92870 1.000 52.44655 155 ASP E O 1
ATOM 21059 N N . TRP E 1 156 ? 43.65283 14.24373 11.29780 1.000 52.77983 156 TRP E N 1
ATOM 21060 C CA . TRP E 1 156 ? 43.57084 12.90778 11.87820 1.000 51.58012 156 TRP E CA 1
ATOM 21061 C C . TRP E 1 156 ? 42.26120 12.70619 12.63055 1.000 49.83475 156 TRP E C 1
ATOM 21062 O O . TRP E 1 156 ? 41.66949 11.62149 12.58015 1.000 52.83442 156 TRP E O 1
ATOM 21083 N N . LEU E 1 157 ? 41.79218 13.73628 13.33388 1.000 46.11221 157 LEU E N 1
ATOM 21084 C CA . LEU E 1 157 ? 40.57014 13.61774 14.11448 1.000 47.48171 157 LEU E CA 1
ATOM 21085 C C . LEU E 1 157 ? 39.31591 13.76547 13.26619 1.000 51.60312 157 LEU E C 1
ATOM 21086 O O . LEU E 1 157 ? 38.21447 13.51144 13.76715 1.000 54.67382 157 LEU E O 1
ATOM 21102 N N . ALA E 1 158 ? 39.45603 14.16472 12.00331 1.000 56.36719 158 ALA E N 1
ATOM 21103 C CA . ALA E 1 158 ? 38.33225 14.28022 11.08615 1.000 56.14016 158 ALA E CA 1
ATOM 21104 C C . ALA E 1 158 ? 38.08650 13.01689 10.27216 1.000 52.99745 158 ALA E C 1
ATOM 21105 O O . ALA E 1 158 ? 37.07657 12.94693 9.56465 1.000 56.97048 158 ALA E O 1
ATOM 21112 N N . VAL E 1 159 ? 38.97234 12.02718 10.34375 1.000 56.16970 159 VAL E N 1
ATOM 21113 C CA . VAL E 1 159 ? 38.77002 10.80886 9.54826 1.000 61.72994 159 VAL E CA 1
ATOM 21114 C C . VAL E 1 159 ? 37.47178 10.14547 9.99086 1.000 68.69788 159 VAL E C 1
ATOM 21115 O O . VAL E 1 159 ? 37.25377 9.95916 11.20458 1.000 62.65458 159 VAL E O 1
ATOM 21128 N N . PRO E 1 160 ? 36.58449 9.76542 9.07191 1.000 80.40792 160 PRO E N 1
ATOM 21129 C CA . PRO E 1 160 ? 35.29165 9.20682 9.48701 1.000 78.44875 160 PRO E CA 1
ATOM 21130 C C . PRO E 1 160 ? 35.43417 7.85226 10.15803 1.000 72.38149 160 PRO E C 1
ATOM 21131 O O . PRO E 1 160 ? 36.30649 7.04776 9.82371 1.000 70.85726 160 PRO E O 1
ATOM 21142 N N . LEU E 1 161 ? 34.55164 7.61494 11.12358 1.000 71.06525 161 LEU E N 1
ATOM 21143 C CA . LEU E 1 161 ? 34.52855 6.39269 11.91073 1.000 69.49024 161 LEU E CA 1
ATOM 21144 C C . LEU E 1 161 ? 33.35824 5.51680 11.48248 1.000 73.23181 161 LEU E C 1
ATOM 21145 O O . LEU E 1 161 ? 32.34560 6.00952 10.97773 1.000 76.80126 161 LEU E O 1
ATOM 21161 N N . GLU E 1 162 ? 33.50552 4.20948 11.69340 1.000 75.92627 162 GLU E N 1
ATOM 21162 C CA . GLU E 1 162 ? 32.45753 3.26579 11.33346 1.000 78.82078 162 GLU E CA 1
ATOM 21163 C C . GLU E 1 162 ? 31.27561 3.45397 12.28636 1.000 77.05307 162 GLU E C 1
ATOM 21164 O O . GLU E 1 162 ? 31.46570 3.76409 13.46505 1.000 70.97671 162 GLU E O 1
ATOM 21176 N N . PRO E 1 163 ? 30.04573 3.27950 11.80653 1.000 80.18145 163 PRO E N 1
ATOM 21177 C CA . PRO E 1 163 ? 28.88816 3.50723 12.67677 1.000 81.31642 163 PRO E CA 1
ATOM 21178 C C . PRO E 1 163 ? 28.62671 2.36218 13.64250 1.000 86.77042 163 PRO E C 1
ATOM 21179 O O . PRO E 1 163 ? 28.90282 1.19452 13.36428 1.000 91.12364 163 PRO E O 1
ATOM 21190 N N . ASP E 1 164 ? 28.07745 2.72768 14.80734 1.000 86.21757 164 ASP E N 1
ATOM 21191 C CA . ASP E 1 164 ? 27.57694 1.76402 15.79652 1.000 84.06607 164 ASP E CA 1
ATOM 21192 C C . ASP E 1 164 ? 28.65749 0.78593 16.26549 1.000 76.97656 164 ASP E C 1
ATOM 21193 O O . ASP E 1 164 ? 28.43666 -0.42413 16.34169 1.000 77.34574 164 ASP E O 1
ATOM 21202 N N . VAL E 1 165 ? 29.83277 1.31565 16.59686 1.000 69.47033 165 VAL E N 1
ATOM 21203 C CA . VAL E 1 165 ? 30.90436 0.51036 17.17778 1.000 62.63377 165 VAL E CA 1
ATOM 21204 C C . VAL E 1 165 ? 30.75138 0.49455 18.69453 1.000 59.75372 165 VAL E C 1
ATOM 21205 O O . VAL E 1 165 ? 30.74806 1.54892 19.34014 1.000 61.08153 165 VAL E O 1
ATOM 21218 N N . ARG E 1 166 ? 30.61427 -0.70569 19.26077 1.000 54.86496 166 ARG E N 1
ATOM 21219 C CA . ARG E 1 166 ? 30.34957 -0.88414 20.68054 1.000 51.73770 166 ARG E CA 1
ATOM 21220 C C . ARG E 1 166 ? 31.51930 -1.48492 21.45206 1.000 46.66037 166 ARG E C 1
ATOM 21221 O O . ARG E 1 166 ? 31.39553 -1.69549 22.66408 1.000 43.55309 166 ARG E O 1
ATOM 21242 N N . ALA E 1 167 ? 32.64596 -1.76757 20.79944 1.000 44.49030 167 ALA E N 1
ATOM 21243 C CA . ALA E 1 167 ? 33.79337 -2.31839 21.50759 1.000 39.09127 167 ALA E CA 1
ATOM 21244 C C . ALA E 1 167 ? 35.07234 -2.03157 20.73520 1.000 39.23532 167 ALA E C 1
ATOM 21245 O O . ALA E 1 167 ? 35.05555 -1.88600 19.51001 1.000 41.27490 167 ALA E O 1
ATOM 21252 N N . VAL E 1 168 ? 36.17827 -1.94828 21.47210 1.000 36.68941 168 VAL E N 1
ATOM 21253 C CA . VAL E 1 168 ? 37.52177 -1.89091 20.90456 1.000 35.90628 168 VAL E CA 1
ATOM 21254 C C . VAL E 1 168 ? 38.28983 -3.08892 21.44505 1.000 37.82016 168 VAL E C 1
ATOM 21255 O O . VAL E 1 168 ? 38.42118 -3.24720 22.66584 1.000 36.46746 168 VAL E O 1
ATOM 21268 N N . VAL E 1 169 ? 38.77863 -3.93558 20.54279 1.000 38.36047 169 VAL E N 1
ATOM 21269 C CA . VAL E 1 169 ? 39.51325 -5.14436 20.90078 1.000 39.11514 169 VAL E CA 1
ATOM 21270 C C . VAL E 1 169 ? 40.95248 -4.95404 20.44790 1.000 40.50062 169 VAL E C 1
ATOM 21271 O O . VAL E 1 169 ? 41.20593 -4.73181 19.25693 1.000 49.68516 169 VAL E O 1
ATOM 21284 N N . VAL E 1 170 ? 41.89072 -5.04552 21.38526 1.000 34.62016 170 VAL E N 1
ATOM 21285 C CA . VAL E 1 170 ? 43.31121 -4.91327 21.08752 1.000 38.97273 170 VAL E CA 1
ATOM 21286 C C . VAL E 1 170 ? 43.92992 -6.30182 21.16790 1.000 42.40992 170 VAL E C 1
ATOM 21287 O O . VAL E 1 170 ? 43.99568 -6.90410 22.24742 1.000 42.23152 170 VAL E O 1
ATOM 21300 N N . GLY E 1 171 ? 44.35874 -6.81971 20.02261 1.000 42.77732 171 GLY E N 1
ATOM 21301 C CA . GLY E 1 171 ? 45.07123 -8.07806 19.97772 1.000 45.73849 171 GLY E CA 1
ATOM 21302 C C . GLY E 1 171 ? 46.46379 -7.84700 19.43272 1.000 44.90157 171 GLY E C 1
ATOM 21303 O O . GLY E 1 171 ? 46.95115 -6.71307 19.45628 1.000 45.82264 171 GLY E O 1
ATOM 21307 N N . PHE E 1 172 ? 47.11268 -8.89213 18.94123 1.000 42.95798 172 PHE E N 1
ATOM 21308 C CA . PHE E 1 172 ? 48.41147 -8.71199 18.29596 1.000 45.25966 172 PHE E CA 1
ATOM 21309 C C . PHE E 1 172 ? 48.14784 -8.07322 16.93961 1.000 47.79951 172 PHE E C 1
ATOM 21310 O O . PHE E 1 172 ? 47.69624 -8.73500 16.00410 1.000 51.29908 172 PHE E O 1
ATOM 21327 N N . ASP E 1 173 ? 48.43511 -6.77598 16.81801 1.000 51.43038 173 ASP E N 1
ATOM 21328 C CA . ASP E 1 173 ? 48.21576 -6.05741 15.56694 1.000 51.06347 173 ASP E CA 1
ATOM 21329 C C . ASP E 1 173 ? 49.56947 -5.66564 14.99576 1.000 47.01475 173 ASP E C 1
ATOM 21330 O O . ASP E 1 173 ? 50.14679 -4.64609 15.40689 1.000 42.16912 173 ASP E O 1
ATOM 21339 N N . PRO E 1 174 ? 50.12243 -6.43114 14.05197 1.000 46.99928 174 PRO E N 1
ATOM 21340 C CA . PRO E 1 174 ? 51.37996 -6.01030 13.42235 1.000 44.53528 174 PRO E CA 1
ATOM 21341 C C . PRO E 1 174 ? 51.21540 -4.77751 12.55535 1.000 45.75519 174 PRO E C 1
ATOM 21342 O O . PRO E 1 174 ? 52.22680 -4.21539 12.11508 1.000 43.26705 174 PRO E O 1
ATOM 21353 N N . HIS E 1 175 ? 49.97888 -4.34713 12.29837 1.000 46.16810 175 HIS E N 1
ATOM 21354 C CA . HIS E 1 175 ? 49.71178 -3.10727 11.58983 1.000 50.77909 175 HIS E CA 1
ATOM 21355 C C . HIS E 1 175 ? 49.43854 -1.94222 12.53171 1.000 47.69571 175 HIS E C 1
ATOM 21356 O O . HIS E 1 175 ? 48.93664 -0.90389 12.08765 1.000 52.84916 175 HIS E O 1
ATOM 21370 N N . PHE E 1 176 ? 49.72903 -2.09392 13.82083 1.000 45.95000 176 PHE E N 1
ATOM 21371 C CA . PHE E 1 176 ? 49.44233 -1.03407 14.77570 1.000 45.89804 176 PHE E CA 1
ATOM 21372 C C . PHE E 1 176 ? 50.09728 0.26005 14.31033 1.000 49.35560 176 PHE E C 1
ATOM 21373 O O . PHE E 1 176 ? 51.25277 0.26826 13.88003 1.000 51.02660 176 PHE E O 1
ATOM 21390 N N . SER E 1 177 ? 49.34091 1.35233 14.38181 1.000 45.59969 177 SER E N 1
ATOM 21391 C CA . SER E 1 177 ? 49.79870 2.64993 13.90696 1.000 45.74286 177 SER E CA 1
ATOM 21392 C C . SER E 1 177 ? 49.23724 3.72952 14.81933 1.000 42.91711 177 SER E C 1
ATOM 21393 O O . SER E 1 177 ? 48.34236 3.47795 15.63025 1.000 38.32830 177 SER E O 1
ATOM 21401 N N . TYR E 1 178 ? 49.76971 4.94795 14.68674 1.000 42.04733 178 TYR E N 1
ATOM 21402 C CA . TYR E 1 178 ? 49.19617 6.06386 15.42831 1.000 40.90922 178 TYR E CA 1
ATOM 21403 C C . TYR E 1 178 ? 47.76845 6.34644 14.97569 1.000 44.32563 178 TYR E C 1
ATOM 21404 O O . TYR E 1 178 ? 46.93618 6.77584 15.78291 1.000 53.29950 178 TYR E O 1
ATOM 21422 N N . MET E 1 179 ? 47.46069 6.09975 13.69590 1.000 44.69100 179 MET E N 1
ATOM 21423 C CA . MET E 1 179 ? 46.09589 6.28985 13.21300 1.000 53.93761 179 MET E CA 1
ATOM 21424 C C . MET E 1 179 ? 45.12688 5.33810 13.90312 1.000 52.64151 179 MET E C 1
ATOM 21425 O O . MET E 1 179 ? 44.02161 5.73775 14.29290 1.000 52.86603 179 MET E O 1
ATOM 21439 N N . LYS E 1 180 ? 45.51824 4.07354 14.06909 1.000 48.38434 180 LYS E N 1
ATOM 21440 C CA . LYS E 1 180 ? 44.62183 3.12037 14.71437 1.000 50.16149 180 LYS E CA 1
ATOM 21441 C C . LYS E 1 180 ? 44.43624 3.46075 16.18975 1.000 48.90854 180 LYS E C 1
ATOM 21442 O O . LYS E 1 180 ? 43.33536 3.31591 16.72972 1.000 49.55935 180 LYS E O 1
ATOM 21461 N N . LEU E 1 181 ? 45.49609 3.93170 16.85545 1.000 44.81580 181 LEU E N 1
ATOM 21462 C CA . LEU E 1 181 ? 45.36753 4.39498 18.23584 1.000 42.55317 181 LEU E CA 1
ATOM 21463 C C . LEU E 1 181 ? 44.42919 5.59280 18.33244 1.000 41.49174 181 LEU E C 1
ATOM 21464 O O . LEU E 1 181 ? 43.62396 5.69000 19.26890 1.000 46.63038 181 LEU E O 1
ATOM 21480 N N . THR E 1 182 ? 44.53766 6.53111 17.38838 1.000 41.71332 182 THR E N 1
ATOM 21481 C CA . THR E 1 182 ? 43.65338 7.69368 17.39199 1.000 42.54236 182 THR E CA 1
ATOM 21482 C C . THR E 1 182 ? 42.20606 7.25479 17.20896 1.000 42.66414 182 THR E C 1
ATOM 21483 O O . THR E 1 182 ? 41.30256 7.72758 17.91546 1.000 51.52553 182 THR E O 1
ATOM 21494 N N . LYS E 1 183 ? 41.97520 6.32370 16.27905 1.000 38.57400 183 LYS E N 1
ATOM 21495 C CA . LYS E 1 183 ? 40.63195 5.80424 16.05578 1.000 35.23321 183 LYS E CA 1
ATOM 21496 C C . LYS E 1 183 ? 40.10899 5.12034 17.31137 1.000 35.73040 183 LYS E C 1
ATOM 21497 O O . LYS E 1 183 ? 38.93486 5.26633 17.67179 1.000 38.53976 183 LYS E O 1
ATOM 21516 N N . ALA E 1 184 ? 40.97937 4.37072 17.99294 1.000 36.28146 184 ALA E N 1
ATOM 21517 C CA . ALA E 1 184 ? 40.58618 3.66352 19.20364 1.000 37.53130 184 ALA E CA 1
ATOM 21518 C C . ALA E 1 184 ? 40.17803 4.62840 20.30774 1.000 37.32862 184 ALA E C 1
ATOM 21519 O O . ALA E 1 184 ? 39.14286 4.43690 20.95626 1.000 37.15707 184 ALA E O 1
ATOM 21526 N N . VAL E 1 185 ? 40.98280 5.66938 20.54811 1.000 42.73419 185 VAL E N 1
ATOM 21527 C CA . VAL E 1 185 ? 40.62604 6.62732 21.59487 1.000 48.15772 185 VAL E CA 1
ATOM 21528 C C . VAL E 1 185 ? 39.31632 7.32059 21.24018 1.000 48.47806 185 VAL E C 1
ATOM 21529 O O . VAL E 1 185 ? 38.46850 7.56616 22.10976 1.000 56.16487 185 VAL E O 1
ATOM 21542 N N . ARG E 1 186 ? 39.12035 7.63542 19.95438 1.000 45.45540 186 ARG E N 1
ATOM 21543 C CA . ARG E 1 186 ? 37.87687 8.28365 19.55026 1.000 46.21518 186 ARG E CA 1
ATOM 21544 C C . ARG E 1 186 ? 36.67601 7.37741 19.79370 1.000 46.92497 186 ARG E C 1
ATOM 21545 O O . ARG E 1 186 ? 35.64070 7.83460 20.29111 1.000 48.67377 186 ARG E O 1
ATOM 21566 N N . TYR E 1 187 ? 36.79283 6.08797 19.46031 1.000 44.44350 187 TYR E N 1
ATOM 21567 C CA . TYR E 1 187 ? 35.70146 5.16522 19.75309 1.000 40.63729 187 TYR E CA 1
ATOM 21568 C C . TYR E 1 187 ? 35.45883 5.07413 21.25347 1.000 44.90506 187 TYR E C 1
ATOM 21569 O O . TYR E 1 187 ? 34.31088 5.01740 21.70734 1.000 54.00178 187 TYR E O 1
ATOM 21587 N N . LEU E 1 188 ? 36.53376 5.06499 22.03933 1.000 45.30477 188 LEU E N 1
ATOM 21588 C CA . LEU E 1 188 ? 36.42949 4.92867 23.48436 1.000 46.01064 188 LEU E CA 1
ATOM 21589 C C . LEU E 1 188 ? 35.96636 6.20991 24.16443 1.000 47.37680 188 LEU E C 1
ATOM 21590 O O . LEU E 1 188 ? 35.72442 6.19091 25.37739 1.000 50.14793 188 LEU E O 1
ATOM 21606 N N . GLN E 1 189 ? 35.85627 7.32346 23.43369 1.000 47.62622 189 GLN E N 1
ATOM 21607 C CA . GLN E 1 189 ? 35.24288 8.50962 24.01943 1.000 52.82060 189 GLN E CA 1
ATOM 21608 C C . GLN E 1 189 ? 33.76004 8.30075 24.31154 1.000 58.07825 189 GLN E C 1
ATOM 21609 O O . GLN E 1 189 ? 33.20037 9.00420 25.15889 1.000 54.48603 189 GLN E O 1
ATOM 21623 N N . GLN E 1 190 ? 33.10990 7.36983 23.61752 1.000 62.34511 190 GLN E N 1
ATOM 21624 C CA . GLN E 1 190 ? 31.75533 6.96568 23.97516 1.000 64.78921 190 GLN E CA 1
ATOM 21625 C C . GLN E 1 190 ? 31.81694 6.06249 25.20044 1.000 63.72521 190 GLN E C 1
ATOM 21626 O O . GLN E 1 190 ? 32.51215 5.04042 25.16775 1.000 57.98253 190 GLN E O 1
ATOM 21640 N N . PRO E 1 191 ? 31.11528 6.39048 26.28957 1.000 72.69591 191 PRO E N 1
ATOM 21641 C CA . PRO E 1 191 ? 31.26406 5.58934 27.51713 1.000 72.07445 191 PRO E CA 1
ATOM 21642 C C . PRO E 1 191 ? 30.80737 4.15088 27.36286 1.000 71.84928 191 PRO E C 1
ATOM 21643 O O . PRO E 1 191 ? 31.39740 3.25246 27.97730 1.000 69.56655 191 PRO E O 1
ATOM 21654 N N . ASP E 1 192 ? 29.77364 3.90207 26.55483 1.000 74.13800 192 ASP E N 1
ATOM 21655 C CA . ASP E 1 192 ? 29.27021 2.54339 26.38937 1.000 73.46555 192 ASP E CA 1
ATOM 21656 C C . ASP E 1 192 ? 30.30315 1.62690 25.74573 1.000 68.44687 192 ASP E C 1
ATOM 21657 O O . ASP E 1 192 ? 30.25644 0.40831 25.94827 1.000 68.17883 192 ASP E O 1
ATOM 21666 N N . CYS E 1 193 ? 31.23037 2.18024 24.96506 1.000 63.75890 193 CYS E N 1
ATOM 21667 C CA . CYS E 1 193 ? 32.19010 1.34437 24.25688 1.000 58.08286 193 CYS E CA 1
ATOM 21668 C C . CYS E 1 193 ? 33.04910 0.57114 25.25067 1.000 55.78252 193 CYS E C 1
ATOM 21669 O O . CYS E 1 193 ? 33.51399 1.11549 26.25602 1.000 51.20907 193 CYS E O 1
ATOM 21677 N N . LEU E 1 194 ? 33.24441 -0.71001 24.96634 1.000 57.31319 194 LEU E N 1
ATOM 21678 C CA . LEU E 1 194 ? 34.06829 -1.57672 25.79238 1.000 52.40570 194 LEU E CA 1
ATOM 21679 C C . LEU E 1 194 ? 35.51128 -1.52727 25.30645 1.000 46.16457 194 LEU E C 1
ATOM 21680 O O . LEU E 1 194 ? 35.78063 -1.26059 24.13271 1.000 46.47190 194 LEU E O 1
ATOM 21696 N N . LEU E 1 195 ? 36.44253 -1.78134 26.22232 1.000 45.22712 195 LEU E N 1
ATOM 21697 C CA . LEU E 1 195 ? 37.85207 -1.94956 25.88290 1.000 39.44802 195 LEU E CA 1
ATOM 21698 C C . LEU E 1 195 ? 38.26669 -3.34152 26.33186 1.000 37.32595 195 LEU E C 1
ATOM 21699 O O . LEU E 1 195 ? 38.19527 -3.65784 27.52441 1.000 39.48210 195 LEU E O 1
ATOM 21715 N N . VAL E 1 196 ? 38.69565 -4.16525 25.37997 1.000 40.39282 196 VAL E N 1
ATOM 21716 C CA . VAL E 1 196 ? 39.07718 -5.54700 25.64448 1.000 42.66446 196 VAL E CA 1
ATOM 21717 C C . VAL E 1 196 ? 40.49390 -5.75750 25.12282 1.000 47.37726 196 VAL E C 1
ATOM 21718 O O . VAL E 1 196 ? 40.81967 -5.32470 24.00866 1.000 45.37686 196 VAL E O 1
ATOM 21731 N N . GLY E 1 197 ? 41.32759 -6.40773 25.92618 1.000 45.05103 197 GLY E N 1
ATOM 21732 C CA . GLY E 1 197 ? 42.65859 -6.77966 25.49936 1.000 36.99465 197 GLY E CA 1
ATOM 21733 C C . GLY E 1 197 ? 42.84148 -8.28060 25.55527 1.000 37.38748 197 GLY E C 1
ATOM 21734 O O . GLY E 1 197 ? 42.48739 -8.91269 26.55628 1.000 42.62864 197 GLY E O 1
ATOM 21738 N N . THR E 1 198 ? 43.41332 -8.86640 24.50517 1.000 39.45198 198 THR E N 1
ATOM 21739 C CA . THR E 1 198 ? 43.58413 -10.31522 24.48048 1.000 39.69253 198 THR E CA 1
ATOM 21740 C C . THR E 1 198 ? 44.55168 -10.77144 25.56775 1.000 39.72704 198 THR E C 1
ATOM 21741 O O . THR E 1 198 ? 44.35649 -11.83306 26.17170 1.000 43.71801 198 THR E O 1
ATOM 21752 N N . ASN E 1 199 ? 45.60705 -10.00217 25.81824 1.000 36.50563 199 ASN E N 1
ATOM 21753 C CA . ASN E 1 199 ? 46.54310 -10.32637 26.88871 1.000 43.02978 199 ASN E CA 1
ATOM 21754 C C . ASN E 1 199 ? 47.31530 -9.06894 27.26255 1.000 42.37355 199 ASN E C 1
ATOM 21755 O O . ASN E 1 199 ? 47.21275 -8.03437 26.60009 1.000 40.02755 199 ASN E O 1
ATOM 21766 N N . MET E 1 200 ? 48.08189 -9.16729 28.35539 1.000 49.29453 200 MET E N 1
ATOM 21767 C CA A MET E 1 200 ? 48.86747 -8.05692 28.88330 0.554 48.85380 200 MET E CA 1
ATOM 21768 C CA B MET E 1 200 ? 48.87160 -8.04047 28.84773 0.446 48.76143 200 MET E CA 1
ATOM 21769 C C . MET E 1 200 ? 50.36186 -8.36536 28.88442 1.000 47.26193 200 MET E C 1
ATOM 21770 O O . MET E 1 200 ? 51.12376 -7.71589 29.60853 1.000 50.46586 200 MET E O 1
ATOM 21797 N N . ASP E 1 201 ? 50.79615 -9.34445 28.09415 1.000 47.44288 201 ASP E N 1
ATOM 21798 C CA . ASP E 1 201 ? 52.19598 -9.75159 28.07957 1.000 50.29978 201 ASP E CA 1
ATOM 21799 C C . ASP E 1 201 ? 53.07334 -8.71305 27.39247 1.000 48.28873 201 ASP E C 1
ATOM 21800 O O . ASP E 1 201 ? 52.72123 -8.17784 26.33794 1.000 46.41692 201 ASP E O 1
ATOM 21809 N N . ASN E 1 202 ? 54.23602 -8.44013 27.99633 1.000 53.17002 202 ASN E N 1
ATOM 21810 C CA . ASN E 1 202 ? 55.15902 -7.47753 27.41680 1.000 53.53230 202 ASN E CA 1
ATOM 21811 C C . ASN E 1 202 ? 55.84392 -8.01332 26.16878 1.000 47.58126 202 ASN E C 1
ATOM 21812 O O . ASN E 1 202 ? 56.20038 -7.23663 25.27496 1.000 44.62359 202 ASN E O 1
ATOM 21823 N N . ARG E 1 203 ? 56.03189 -9.32707 26.08230 1.000 46.68727 203 ARG E N 1
ATOM 21824 C CA . ARG E 1 203 ? 56.77435 -9.90574 24.97787 1.000 45.18606 203 ARG E CA 1
ATOM 21825 C C . ARG E 1 203 ? 56.09139 -11.17158 24.49101 1.000 46.97736 203 ARG E C 1
ATOM 21826 O O . ARG E 1 203 ? 55.49582 -11.92095 25.26939 1.000 52.33452 203 ARG E O 1
ATOM 21847 N N . LEU E 1 204 ? 56.20095 -11.39886 23.18830 1.000 45.90860 204 LEU E N 1
ATOM 21848 C CA . LEU E 1 204 ? 55.75564 -12.62092 22.55130 1.000 50.23420 204 LEU E CA 1
ATOM 21849 C C . LEU E 1 204 ? 56.95895 -13.50619 22.30086 1.000 52.92547 204 LEU E C 1
ATOM 21850 O O . LEU E 1 204 ? 57.87303 -13.10346 21.55061 1.000 55.68676 204 LEU E O 1
ATOM 21866 N N . PRO E 1 205 ? 57.03347 -14.67415 22.94714 1.000 52.75956 205 PRO E N 1
ATOM 21867 C CA . PRO E 1 205 ? 58.15053 -15.59109 22.70373 1.000 55.57931 205 PRO E CA 1
ATOM 21868 C C . PRO E 1 205 ? 58.09769 -16.17400 21.30409 1.000 60.27270 205 PRO E C 1
ATOM 21869 O O . PRO E 1 205 ? 57.02807 -16.48821 20.77770 1.000 62.67258 205 PRO E O 1
ATOM 21880 N N . LEU E 1 206 ? 59.27162 -16.30822 20.70258 1.000 65.93954 206 LEU E N 1
ATOM 21881 C CA . LEU E 1 206 ? 59.42965 -16.93439 19.40163 1.000 71.22058 206 LEU E CA 1
ATOM 21882 C C . LEU E 1 206 ? 60.50296 -18.00716 19.50105 1.000 84.94329 206 LEU E C 1
ATOM 21883 O O . LEU E 1 206 ? 61.16945 -18.16396 20.52812 1.000 90.79816 206 LEU E O 1
ATOM 21899 N N . GLU E 1 207 ? 60.67112 -18.74362 18.40842 1.000 90.93136 207 GLU E N 1
ATOM 21900 C CA . GLU E 1 207 ? 61.64475 -19.82365 18.36963 1.000 99.10005 207 GLU E CA 1
ATOM 21901 C C . GLU E 1 207 ? 63.05401 -19.24768 18.45846 1.000 100.27611 207 GLU E C 1
ATOM 21902 O O . GLU E 1 207 ? 63.31067 -18.10698 18.06476 1.000 98.69162 207 GLU E O 1
ATOM 21914 N N . ASN E 1 208 ? 63.96973 -20.05491 18.98975 1.000 103.66347 208 ASN E N 1
ATOM 21915 C CA . ASN E 1 208 ? 65.38518 -19.72332 19.10856 1.000 108.91542 208 ASN E CA 1
ATOM 21916 C C . ASN E 1 208 ? 65.65259 -18.65372 20.15817 1.000 104.55122 208 ASN E C 1
ATOM 21917 O O . ASN E 1 208 ? 66.66052 -17.94253 20.07872 1.000 105.61319 208 ASN E O 1
ATOM 21928 N N . GLY E 1 209 ? 64.77534 -18.51719 21.14745 1.000 99.73151 209 GLY E N 1
ATOM 21929 C CA . GLY E 1 209 ? 64.99659 -17.55839 22.20421 1.000 94.54137 209 GLY E CA 1
ATOM 21930 C C . GLY E 1 209 ? 64.76330 -16.11852 21.81306 1.000 87.53116 209 GLY E C 1
ATOM 21931 O O . GLY E 1 209 ? 64.95022 -15.22918 22.65257 1.000 86.57145 209 GLY E O 1
ATOM 21935 N N . ARG E 1 210 ? 64.36886 -15.85705 20.56939 1.000 83.29652 210 ARG E N 1
ATOM 21936 C CA . ARG E 1 210 ? 64.05061 -14.50741 20.14319 1.000 77.46884 210 ARG E CA 1
ATOM 21937 C C . ARG E 1 210 ? 62.63680 -14.14998 20.60044 1.000 65.98917 210 ARG E C 1
ATOM 21938 O O . ARG E 1 210 ? 61.82075 -15.02113 20.91285 1.000 66.00263 210 ARG E O 1
ATOM 21959 N N . PHE E 1 211 ? 62.34890 -12.85084 20.63600 1.000 57.00282 211 PHE E N 1
ATOM 21960 C CA . PHE E 1 211 ? 61.03929 -12.37987 21.06642 1.000 54.51871 211 PHE E CA 1
ATOM 21961 C C . PHE E 1 211 ? 60.69722 -11.11676 20.29398 1.000 52.27786 211 PHE E C 1
ATOM 21962 O O . PHE E 1 211 ? 61.57880 -10.43339 19.76426 1.000 55.48601 211 PHE E O 1
ATOM 21979 N N . ILE E 1 212 ? 59.40133 -10.80679 20.23765 1.000 50.59717 212 ILE E N 1
ATOM 21980 C CA . ILE E 1 212 ? 58.95087 -9.53561 19.67390 1.000 51.12308 212 ILE E CA 1
ATOM 21981 C C . ILE E 1 212 ? 57.96642 -8.90294 20.65111 1.000 50.68076 212 ILE E C 1
ATOM 21982 O O . ILE E 1 212 ? 57.57806 -9.50825 21.64571 1.000 47.08124 212 ILE E O 1
ATOM 21998 N N . ALA E 1 213 ? 57.60311 -7.64929 20.39252 1.000 48.60377 213 ALA E N 1
ATOM 21999 C CA . ALA E 1 213 ? 56.75680 -6.93245 21.33862 1.000 44.45360 213 ALA E CA 1
ATOM 22000 C C . ALA E 1 213 ? 55.39493 -7.60556 21.45443 1.000 42.72431 213 ALA E C 1
ATOM 22001 O O . ALA E 1 213 ? 54.79893 -8.01871 20.45569 1.000 42.93367 213 ALA E O 1
ATOM 22008 N N . GLY E 1 214 ? 54.90337 -7.71424 22.69746 1.000 45.97849 214 GLY E N 1
ATOM 22009 C CA . GLY E 1 214 ? 53.64249 -8.37187 22.96365 1.000 39.91558 214 GLY E CA 1
ATOM 22010 C C . GLY E 1 214 ? 52.44469 -7.43963 22.86335 1.000 41.42574 214 GLY E C 1
ATOM 22011 O O . GLY E 1 214 ? 52.57365 -6.21904 22.78455 1.000 41.95580 214 GLY E O 1
ATOM 22015 N N . THR E 1 215 ? 51.25522 -8.05231 22.88118 1.000 41.22277 215 THR E N 1
ATOM 22016 C CA . THR E 1 215 ? 50.01220 -7.29216 22.81830 1.000 40.42585 215 THR E CA 1
ATOM 22017 C C . THR E 1 215 ? 49.86216 -6.34640 24.00143 1.000 41.82349 215 THR E C 1
ATOM 22018 O O . THR E 1 215 ? 49.17887 -5.32034 23.89037 1.000 45.62415 215 THR E O 1
ATOM 22029 N N . GLY E 1 216 ? 50.47944 -6.67251 25.13820 1.000 43.01373 216 GLY E N 1
ATOM 22030 C CA . GLY E 1 216 ? 50.35151 -5.82147 26.30458 1.000 43.04195 216 GLY E CA 1
ATOM 22031 C C . GLY E 1 216 ? 50.83752 -4.40925 26.05945 1.000 46.44534 216 GLY E C 1
ATOM 22032 O O . GLY E 1 216 ? 50.27598 -3.45304 26.60031 1.000 48.83822 216 GLY E O 1
ATOM 22036 N N . CYS E 1 217 ? 51.87552 -4.25436 25.23573 1.000 47.07974 217 CYS E N 1
ATOM 22037 C CA . CYS E 1 217 ? 52.37738 -2.92355 24.90525 1.000 46.15166 217 CYS E CA 1
ATOM 22038 C C . CYS E 1 217 ? 51.30470 -2.10050 24.20000 1.000 43.13729 217 CYS E C 1
ATOM 22039 O O . CYS E 1 217 ? 51.02480 -0.95158 24.57861 1.000 45.70888 217 CYS E O 1
ATOM 22047 N N . LEU E 1 218 ? 50.66126 -2.70109 23.19416 1.000 41.60965 218 LEU E N 1
ATOM 22048 C CA . LEU E 1 218 ? 49.61522 -2.01317 22.44596 1.000 40.42754 218 LEU E CA 1
ATOM 22049 C C . LEU E 1 218 ? 48.43494 -1.68088 23.34884 1.000 41.03645 218 LEU E C 1
ATOM 22050 O O . LEU E 1 218 ? 47.90114 -0.55822 23.31157 1.000 43.26428 218 LEU E O 1
ATOM 22066 N N . VAL E 1 219 ? 48.03203 -2.64027 24.19039 1.000 44.78261 219 VAL E N 1
ATOM 22067 C CA . VAL E 1 219 ? 46.92300 -2.41442 25.10962 1.000 40.54185 219 VAL E CA 1
ATOM 22068 C C . VAL E 1 219 ? 47.23745 -1.26670 26.05603 1.000 36.46618 219 VAL E C 1
ATOM 22069 O O . VAL E 1 219 ? 46.37213 -0.43563 26.34494 1.000 32.12784 219 VAL E O 1
ATOM 22082 N N . ARG E 1 220 ? 48.46567 -1.22032 26.58204 1.000 34.32371 220 ARG E N 1
ATOM 22083 C CA . ARG E 1 220 ? 48.82018 -0.15901 27.51543 1.000 38.60247 220 ARG E CA 1
ATOM 22084 C C . ARG E 1 220 ? 48.78045 1.19870 26.82692 1.000 43.62427 220 ARG E C 1
ATOM 22085 O O . ARG E 1 220 ? 48.34258 2.19122 27.42270 1.000 46.34469 220 ARG E O 1
ATOM 22106 N N . ALA E 1 221 ? 49.23361 1.26389 25.57026 1.000 42.28332 221 ALA E N 1
ATOM 22107 C CA . ALA E 1 221 ? 49.13399 2.51750 24.82443 1.000 41.64794 221 ALA E CA 1
ATOM 22108 C C . ALA E 1 221 ? 47.68189 2.98208 24.74033 1.000 39.75393 221 ALA E C 1
ATOM 22109 O O . ALA E 1 221 ? 47.36350 4.14912 25.03504 1.000 42.49016 221 ALA E O 1
ATOM 22116 N N . VAL E 1 222 ? 46.77850 2.06696 24.36729 1.000 38.23622 222 VAL E N 1
ATOM 22117 C CA . VAL E 1 222 ? 45.36655 2.43647 24.24989 1.000 40.24732 222 VAL E CA 1
ATOM 22118 C C . VAL E 1 222 ? 44.80073 2.83967 25.60757 1.000 43.74768 222 VAL E C 1
ATOM 22119 O O . VAL E 1 222 ? 44.05036 3.81532 25.71954 1.000 47.02301 222 VAL E O 1
ATOM 22132 N N . GLU E 1 223 ? 45.15415 2.09776 26.65806 1.000 47.14145 223 GLU E N 1
ATOM 22133 C CA . GLU E 1 223 ? 44.66846 2.40465 27.99782 1.000 40.93141 223 GLU E CA 1
ATOM 22134 C C . GLU E 1 223 ? 45.08043 3.80559 28.41869 1.000 39.88243 223 GLU E C 1
ATOM 22135 O O . GLU E 1 223 ? 44.26982 4.57140 28.95159 1.000 45.43293 223 GLU E O 1
ATOM 22147 N N . MET E 1 224 ? 46.35103 4.15300 28.20459 1.000 38.76062 224 MET E N 1
ATOM 22148 C CA . MET E 1 224 ? 46.83597 5.45420 28.64321 1.000 40.13732 224 MET E CA 1
ATOM 22149 C C . MET E 1 224 ? 46.15957 6.57998 27.87606 1.000 39.43016 224 MET E C 1
ATOM 22150 O O . MET E 1 224 ? 45.71694 7.57025 28.47004 1.000 43.65304 224 MET E O 1
ATOM 22164 N N . ALA E 1 225 ? 46.07049 6.45329 26.54774 1.000 37.39625 225 ALA E N 1
ATOM 22165 C CA . ALA E 1 225 ? 45.47912 7.54260 25.77598 1.000 38.44844 225 ALA E CA 1
ATOM 22166 C C . ALA E 1 225 ? 43.98741 7.67762 26.06472 1.000 41.63111 225 ALA E C 1
ATOM 22167 O O . ALA E 1 225 ? 43.45850 8.79451 26.12320 1.000 37.94804 225 ALA E O 1
ATOM 22174 N N . ALA E 1 226 ? 43.29786 6.55806 26.26890 1.000 41.82308 226 ALA E N 1
ATOM 22175 C CA . ALA E 1 226 ? 41.87090 6.55991 26.55859 1.000 40.71430 226 ALA E CA 1
ATOM 22176 C C . ALA E 1 226 ? 41.56594 6.72432 28.04198 1.000 44.09841 226 ALA E C 1
ATOM 22177 O O . ALA E 1 226 ? 40.39029 6.83040 28.40915 1.000 48.11820 226 ALA E O 1
ATOM 22184 N N . GLN E 1 227 ? 42.59192 6.74440 28.89277 1.000 43.67585 227 GLN E N 1
ATOM 22185 C CA . GLN E 1 227 ? 42.42602 6.83435 30.34342 1.000 45.56847 227 GLN E CA 1
ATOM 22186 C C . GLN E 1 227 ? 41.41349 5.79384 30.81466 1.000 48.28280 227 GLN E C 1
ATOM 22187 O O . GLN E 1 227 ? 40.45001 6.09102 31.52446 1.000 51.82179 227 GLN E O 1
ATOM 22201 N N . ARG E 1 228 ? 41.64344 4.55680 30.38635 1.000 49.20975 228 ARG E N 1
ATOM 22202 C CA . ARG E 1 228 ? 40.75511 3.44716 30.66072 1.000 50.15402 228 ARG E CA 1
ATOM 22203 C C . ARG E 1 228 ? 41.58364 2.27361 31.16002 1.000 48.81798 228 ARG E C 1
ATOM 22204 O O . ARG E 1 228 ? 42.79277 2.19659 30.91900 1.000 46.31170 228 ARG E O 1
ATOM 22225 N N . GLN E 1 229 ? 40.92281 1.34850 31.84215 1.000 47.57092 229 GLN E N 1
ATOM 22226 C CA . GLN E 1 229 ? 41.53507 0.08585 32.23671 1.000 48.42301 229 GLN E CA 1
ATOM 22227 C C . GLN E 1 229 ? 40.83838 -1.01376 31.44679 1.000 45.32688 229 GLN E C 1
ATOM 22228 O O . GLN E 1 229 ? 39.61872 -1.18007 31.55119 1.000 47.33343 229 GLN E O 1
ATOM 22242 N N . ALA E 1 230 ? 41.60774 -1.76082 30.66236 1.000 45.68390 230 ALA E N 1
ATOM 22243 C CA . ALA E 1 230 ? 41.03046 -2.75989 29.77860 1.000 46.39221 230 ALA E CA 1
ATOM 22244 C C . ALA E 1 230 ? 40.70839 -4.04200 30.53409 1.000 48.56043 230 ALA E C 1
ATOM 22245 O O . ALA E 1 230 ? 41.32717 -4.36009 31.55325 1.000 50.23796 230 ALA E O 1
ATOM 22252 N N . ASP E 1 231 ? 39.72478 -4.77772 30.02005 1.000 49.22114 231 ASP E N 1
ATOM 22253 C CA . ASP E 1 231 ? 39.42746 -6.12040 30.50262 1.000 50.68752 231 ASP E CA 1
ATOM 22254 C C . ASP E 1 231 ? 40.27263 -7.09981 29.69761 1.000 45.48824 231 ASP E C 1
ATOM 22255 O O . ASP E 1 231 ? 40.21773 -7.10640 28.46123 1.000 47.07555 231 ASP E O 1
ATOM 22264 N N . ILE E 1 232 ? 41.07397 -7.89120 30.39885 1.000 41.58749 232 ILE E N 1
ATOM 22265 C CA . ILE E 1 232 ? 42.04438 -8.78827 29.78656 1.000 37.25227 232 ILE E CA 1
ATOM 22266 C C . ILE E 1 232 ? 41.46757 -10.19407 29.74198 1.000 38.12012 232 ILE E C 1
ATOM 22267 O O . ILE E 1 232 ? 40.97622 -10.70636 30.75579 1.000 38.81556 232 ILE E O 1
ATOM 22283 N N . ILE E 1 233 ? 41.52966 -10.81861 28.56452 1.000 41.10047 233 ILE E N 1
ATOM 22284 C CA . ILE E 1 233 ? 40.99005 -12.15916 28.39369 1.000 41.34411 233 ILE E CA 1
ATOM 22285 C C . ILE E 1 233 ? 42.00796 -13.21163 28.80739 1.000 44.31143 233 ILE E C 1
ATOM 22286 O O . ILE E 1 233 ? 41.66926 -14.18156 29.49423 1.000 45.36775 233 ILE E O 1
ATOM 22302 N N . GLY E 1 234 ? 43.27557 -13.02637 28.42935 1.000 48.65398 234 GLY E N 1
ATOM 22303 C CA . GLY E 1 234 ? 44.25615 -14.07860 28.57356 1.000 47.43731 234 GLY E CA 1
ATOM 22304 C C . GLY E 1 234 ? 44.79398 -14.21958 29.98500 1.000 50.26999 234 GLY E C 1
ATOM 22305 O O . GLY E 1 234 ? 44.53954 -13.40574 30.87285 1.000 51.18066 234 GLY E O 1
ATOM 22309 N N . LYS E 1 235 ? 45.55095 -15.29920 30.18171 1.000 49.62979 235 LYS E N 1
ATOM 22310 C CA . LYS E 1 235 ? 46.20419 -15.53272 31.45853 1.000 49.23572 235 LYS E CA 1
ATOM 22311 C C . LYS E 1 235 ? 47.05839 -14.31983 31.81709 1.000 47.49400 235 LYS E C 1
ATOM 22312 O O . LYS E 1 235 ? 47.73277 -13.75829 30.94779 1.000 50.65380 235 LYS E O 1
ATOM 22331 N N . PRO E 1 236 ? 47.07714 -13.89681 33.08933 1.000 47.30897 236 PRO E N 1
ATOM 22332 C CA . PRO E 1 236 ? 46.53246 -14.58620 34.26051 1.000 43.48682 236 PRO E CA 1
ATOM 22333 C C . PRO E 1 236 ? 45.07125 -14.27168 34.56758 1.000 44.50177 236 PRO E C 1
ATOM 22334 O O . PRO E 1 236 ? 44.57383 -14.70812 35.60838 1.000 42.90373 236 PRO E O 1
ATOM 22345 N N . SER E 1 237 ? 44.39205 -13.53379 33.68880 1.000 45.40014 237 SER E N 1
ATOM 22346 C CA . SER E 1 237 ? 43.00512 -13.16842 33.94726 1.000 44.32602 237 SER E CA 1
ATOM 22347 C C . SER E 1 237 ? 42.14126 -14.41796 34.04388 1.000 50.51911 237 SER E C 1
ATOM 22348 O O . SER E 1 237 ? 42.35961 -15.40280 33.33201 1.000 53.09352 237 SER E O 1
ATOM 22356 N N . ARG E 1 238 ? 41.15494 -14.37742 34.93795 1.000 49.93498 238 ARG E N 1
ATOM 22357 C CA . ARG E 1 238 ? 40.31624 -15.54697 35.15709 1.000 47.41519 238 ARG E CA 1
ATOM 22358 C C . ARG E 1 238 ? 39.36065 -15.80018 33.99874 1.000 46.94608 238 ARG E C 1
ATOM 22359 O O . ARG E 1 238 ? 38.79562 -16.89765 33.91862 1.000 50.82058 238 ARG E O 1
ATOM 22380 N N . PHE E 1 239 ? 39.16869 -14.82886 33.09434 1.000 44.03508 239 PHE E N 1
ATOM 22381 C CA A PHE E 1 239 ? 38.14783 -15.01991 32.07731 0.425 46.90316 239 PHE E CA 1
ATOM 22382 C CA B PHE E 1 239 ? 38.17743 -14.97672 32.03380 0.575 46.94572 239 PHE E CA 1
ATOM 22383 C C . PHE E 1 239 ? 38.47954 -16.18112 31.14947 1.000 48.68934 239 PHE E C 1
ATOM 22384 O O . PHE E 1 239 ? 37.56739 -16.84137 30.64979 1.000 54.61254 239 PHE E O 1
ATOM 22417 N N . ILE E 1 240 ? 39.76022 -16.44649 30.89367 1.000 47.40365 240 ILE E N 1
ATOM 22418 C CA . ILE E 1 240 ? 40.08575 -17.57900 30.03330 1.000 49.14068 240 ILE E CA 1
ATOM 22419 C C . ILE E 1 240 ? 39.66257 -18.87916 30.71086 1.000 48.03455 240 ILE E C 1
ATOM 22420 O O . ILE E 1 240 ? 39.18977 -19.81820 30.05224 1.000 50.78330 240 ILE E O 1
ATOM 22436 N N . PHE E 1 241 ? 39.79817 -18.95042 32.03907 1.000 45.93237 241 PHE E N 1
ATOM 22437 C CA . PHE E 1 241 ? 39.27074 -20.10187 32.75809 1.000 41.66901 241 PHE E CA 1
ATOM 22438 C C . PHE E 1 241 ? 37.75202 -20.17052 32.64905 1.000 42.59527 241 PHE E C 1
ATOM 22439 O O . PHE E 1 241 ? 37.18744 -21.25513 32.49472 1.000 42.72216 241 PHE E O 1
ATOM 22456 N N . ASP E 1 242 ? 37.06728 -19.02482 32.75642 1.000 44.73327 242 ASP E N 1
ATOM 22457 C CA . ASP E 1 242 ? 35.61133 -19.02705 32.62501 1.000 41.02543 242 ASP E CA 1
ATOM 22458 C C . ASP E 1 242 ? 35.18532 -19.47932 31.23783 1.000 40.80234 242 ASP E C 1
ATOM 22459 O O . ASP E 1 242 ? 34.17072 -20.15432 31.08968 1.000 45.45397 242 ASP E O 1
ATOM 22468 N N . CYS E 1 243 ? 35.95044 -19.11255 30.21098 1.000 47.12898 243 CYS E N 1
ATOM 22469 C CA . CYS E 1 243 ? 35.68058 -19.55835 28.84421 1.000 44.94871 243 CYS E CA 1
ATOM 22470 C C . CYS E 1 243 ? 35.82831 -21.07149 28.73436 1.000 44.58471 243 CYS E C 1
ATOM 22471 O O . CYS E 1 243 ? 34.90564 -21.78012 28.27991 1.000 50.96871 243 CYS E O 1
ATOM 22478 N N . VAL E 1 244 ? 36.97487 -21.59080 29.18788 1.000 41.68414 244 VAL E N 1
ATOM 22479 C CA . VAL E 1 244 ? 37.16190 -23.03773 29.22382 1.000 43.37905 244 VAL E CA 1
ATOM 22480 C C . VAL E 1 244 ? 35.99868 -23.68714 29.96177 1.000 44.01389 244 VAL E C 1
ATOM 22481 O O . VAL E 1 244 ? 35.49366 -24.72806 29.54323 1.000 41.72182 244 VAL E O 1
ATOM 22494 N N . SER E 1 245 ? 35.58090 -23.10535 31.09308 1.000 48.36173 245 SER E N 1
ATOM 22495 C CA . SER E 1 245 ? 34.51371 -23.70855 31.88716 1.000 51.70537 245 SER E CA 1
ATOM 22496 C C . SER E 1 245 ? 33.17438 -23.62769 31.16430 1.000 52.66605 245 SER E C 1
ATOM 22497 O O . SER E 1 245 ? 32.35549 -24.54612 31.26991 1.000 59.55180 245 SER E O 1
ATOM 22505 N N . GLN E 1 246 ? 32.93084 -22.53547 30.42730 1.000 52.72030 246 GLN E N 1
ATOM 22506 C CA . GLN E 1 246 ? 31.70933 -22.43140 29.64608 1.000 56.13350 246 GLN E CA 1
ATOM 22507 C C . GLN E 1 246 ? 31.60882 -23.60500 28.69064 1.000 48.36226 246 GLN E C 1
ATOM 22508 O O . GLN E 1 246 ? 30.50979 -24.10305 28.41694 1.000 39.42820 246 GLN E O 1
ATOM 22522 N N . GLU E 1 247 ? 32.75023 -24.07307 28.19369 1.000 50.61217 247 GLU E N 1
ATOM 22523 C CA . GLU E 1 247 ? 32.71338 -25.14507 27.20052 1.000 52.58748 247 GLU E CA 1
ATOM 22524 C C . GLU E 1 247 ? 32.87200 -26.54549 27.78070 1.000 49.65893 247 GLU E C 1
ATOM 22525 O O . GLU E 1 247 ? 32.21124 -27.47938 27.31432 1.000 51.75334 247 GLU E O 1
ATOM 22537 N N . TYR E 1 248 ? 33.71026 -26.71521 28.80135 1.000 50.34842 248 TYR E N 1
ATOM 22538 C CA . TYR E 1 248 ? 34.03204 -28.00823 29.38770 1.000 50.65455 248 TYR E CA 1
ATOM 22539 C C . TYR E 1 248 ? 33.14694 -28.38452 30.56804 1.000 53.47509 248 TYR E C 1
ATOM 22540 O O . TYR E 1 248 ? 32.87672 -29.57315 30.77661 1.000 54.97451 248 TYR E O 1
ATOM 22558 N N . GLY E 1 249 ? 32.67914 -27.40493 31.33639 1.000 52.46768 249 GLY E N 1
ATOM 22559 C CA . GLY E 1 249 ? 31.99945 -27.67941 32.58733 1.000 49.88207 249 GLY E CA 1
ATOM 22560 C C . GLY E 1 249 ? 32.93790 -28.14190 33.68547 1.000 49.96158 249 GLY E C 1
ATOM 22561 O O . GLY E 1 249 ? 32.90622 -29.29886 34.11563 1.000 57.58907 249 GLY E O 1
ATOM 22565 N N . ILE E 1 250 ? 33.81459 -27.22950 34.10655 1.000 52.41432 250 ILE E N 1
ATOM 22566 C CA . ILE E 1 250 ? 34.85675 -27.50686 35.08767 1.000 55.44317 250 ILE E CA 1
ATOM 22567 C C . ILE E 1 250 ? 34.30681 -27.43454 36.50510 1.000 56.93275 250 ILE E C 1
ATOM 22568 O O . ILE E 1 250 ? 33.50602 -26.55209 36.83608 1.000 55.91193 250 ILE E O 1
ATOM 22584 N N . ASN E 1 251 ? 34.73026 -28.37915 37.34677 1.000 59.73722 251 ASN E N 1
ATOM 22585 C CA . ASN E 1 251 ? 34.55182 -28.27666 38.78768 1.000 60.59876 251 ASN E CA 1
ATOM 22586 C C . ASN E 1 251 ? 35.90551 -27.88721 39.36768 1.000 62.74622 251 ASN E C 1
ATOM 22587 O O . ASN E 1 251 ? 36.82732 -28.71847 39.36134 1.000 64.33167 251 ASN E O 1
ATOM 22598 N N . PRO E 1 252 ? 36.08858 -26.65585 39.86324 1.000 61.47580 252 PRO E N 1
ATOM 22599 C CA . PRO E 1 252 ? 37.45477 -26.20412 40.19056 1.000 60.36553 252 PRO E CA 1
ATOM 22600 C C . PRO E 1 252 ? 38.19644 -27.09951 41.16751 1.000 66.80818 252 PRO E C 1
ATOM 22601 O O . PRO E 1 252 ? 39.41356 -27.28188 41.02905 1.000 68.14386 252 PRO E O 1
ATOM 22612 N N . GLU E 1 253 ? 37.50265 -27.66499 42.15506 1.000 75.11476 253 GLU E N 1
ATOM 22613 C CA . GLU E 1 253 ? 38.17485 -28.48202 43.15885 1.000 80.84798 253 GLU E CA 1
ATOM 22614 C C . GLU E 1 253 ? 38.76017 -29.75566 42.55925 1.000 81.06429 253 GLU E C 1
ATOM 22615 O O . GLU E 1 253 ? 39.73571 -30.29482 43.09306 1.000 84.74033 253 GLU E O 1
ATOM 22627 N N . ARG E 1 254 ? 38.18579 -30.24733 41.46670 1.000 79.48684 254 ARG E N 1
ATOM 22628 C CA . ARG E 1 254 ? 38.60100 -31.49171 40.82767 1.000 80.19561 254 ARG E CA 1
ATOM 22629 C C . ARG E 1 254 ? 39.32795 -31.26233 39.50274 1.000 72.41371 254 ARG E C 1
ATOM 22630 O O . ARG E 1 254 ? 39.33648 -32.13285 38.63538 1.000 66.40139 254 ARG E O 1
ATOM 22651 N N . THR E 1 255 ? 39.97150 -30.09614 39.35132 1.000 71.18019 255 THR E N 1
ATOM 22652 C CA . THR E 1 255 ? 40.68712 -29.71451 38.13439 1.000 67.64896 255 THR E CA 1
ATOM 22653 C C . THR E 1 255 ? 42.08208 -29.22274 38.49591 1.000 64.99727 255 THR E C 1
ATOM 22654 O O . THR E 1 255 ? 42.26032 -28.54672 39.51258 1.000 64.23231 255 THR E O 1
ATOM 22665 N N . VAL E 1 256 ? 43.07474 -29.57193 37.66853 1.000 64.17458 256 VAL E N 1
ATOM 22666 C CA . VAL E 1 256 ? 44.46847 -29.20452 37.92468 1.000 65.44997 256 VAL E CA 1
ATOM 22667 C C . VAL E 1 256 ? 45.00286 -28.38212 36.75614 1.000 65.30448 256 VAL E C 1
ATOM 22668 O O . VAL E 1 256 ? 44.71161 -28.69101 35.59790 1.000 67.04452 256 VAL E O 1
ATOM 22681 N N . MET E 1 257 ? 45.80726 -27.35509 37.06203 1.000 62.75266 257 MET E N 1
ATOM 22682 C CA . MET E 1 257 ? 46.42718 -26.48329 36.06202 1.000 58.84891 257 MET E CA 1
ATOM 22683 C C . MET E 1 257 ? 47.93984 -26.69353 36.05662 1.000 60.20621 257 MET E C 1
ATOM 22684 O O . MET E 1 257 ? 48.59372 -26.54113 37.09364 1.000 66.08126 257 MET E O 1
ATOM 22698 N N . VAL E 1 258 ? 48.48698 -27.04088 34.89029 1.000 59.47236 258 VAL E N 1
ATOM 22699 C CA . VAL E 1 258 ? 49.91121 -27.31141 34.70452 1.000 63.04991 258 VAL E CA 1
ATOM 22700 C C . VAL E 1 258 ? 50.50826 -26.21061 33.83224 1.000 67.41087 258 VAL E C 1
ATOM 22701 O O . VAL E 1 258 ? 50.00138 -25.93854 32.73372 1.000 72.35622 258 VAL E O 1
ATOM 22714 N N . GLY E 1 259 ? 51.57497 -25.56526 34.32557 1.000 69.09910 259 GLY E N 1
ATOM 22715 C CA . GLY E 1 259 ? 52.16286 -24.43362 33.63300 1.000 72.14588 259 GLY E CA 1
ATOM 22716 C C . GLY E 1 259 ? 53.63848 -24.25873 33.93185 1.000 77.07224 259 GLY E C 1
ATOM 22717 O O . GLY E 1 259 ? 54.18793 -24.87121 34.85171 1.000 83.13971 259 GLY E O 1
ATOM 22721 N N . ASP E 1 260 ? 54.28237 -23.40032 33.12557 1.000 75.87234 260 ASP E N 1
ATOM 22722 C CA . ASP E 1 260 ? 55.70726 -23.12656 33.25772 1.000 76.98514 260 ASP E CA 1
ATOM 22723 C C . ASP E 1 260 ? 56.04913 -21.74444 33.80082 1.000 76.23403 260 ASP E C 1
ATOM 22724 O O . ASP E 1 260 ? 57.18595 -21.54466 34.24082 1.000 79.13011 260 ASP E O 1
ATOM 22733 N N . ARG E 1 261 ? 55.11625 -20.79437 33.79125 1.000 72.72426 261 ARG E N 1
ATOM 22734 C CA . ARG E 1 261 ? 55.40726 -19.41012 34.15958 1.000 73.68689 261 ARG E CA 1
ATOM 22735 C C . ARG E 1 261 ? 54.52448 -19.03907 35.34525 1.000 72.98566 261 ARG E C 1
ATOM 22736 O O . ARG E 1 261 ? 53.29630 -19.15309 35.26934 1.000 72.57726 261 ARG E O 1
ATOM 22757 N N . LEU E 1 262 ? 55.15146 -18.57930 36.43026 1.000 77.33494 262 LEU E N 1
ATOM 22758 C CA . LEU E 1 262 ? 54.42001 -18.29005 37.65994 1.000 79.22979 262 LEU E CA 1
ATOM 22759 C C . LEU E 1 262 ? 53.47984 -17.10105 37.49228 1.000 76.82418 262 LEU E C 1
ATOM 22760 O O . LEU E 1 262 ? 52.36349 -17.11300 38.02602 1.000 75.56163 262 LEU E O 1
ATOM 22776 N N . ASP E 1 263 ? 53.90406 -16.06030 36.77006 1.000 79.31806 263 ASP E N 1
ATOM 22777 C CA . ASP E 1 263 ? 53.07630 -14.86467 36.67033 1.000 79.05600 263 ASP E CA 1
ATOM 22778 C C . ASP E 1 263 ? 51.80807 -15.09719 35.85004 1.000 70.69350 263 ASP E C 1
ATOM 22779 O O . ASP E 1 263 ? 50.85059 -14.32803 35.99221 1.000 68.43610 263 ASP E O 1
ATOM 22788 N N . THR E 1 264 ? 51.77279 -16.12590 34.99615 1.000 63.50752 264 THR E N 1
ATOM 22789 C CA . THR E 1 264 ? 50.61094 -16.38358 34.14847 1.000 57.36811 264 THR E CA 1
ATOM 22790 C C . THR E 1 264 ? 49.87820 -17.65384 34.57025 1.000 58.22135 264 THR E C 1
ATOM 22791 O O . THR E 1 264 ? 48.75161 -17.57430 35.06508 1.000 59.20991 264 THR E O 1
ATOM 22802 N N . ASP E 1 265 ? 50.48313 -18.83320 34.39329 1.000 59.77019 265 ASP E N 1
ATOM 22803 C CA . ASP E 1 265 ? 49.75025 -20.08506 34.58394 1.000 61.78234 265 ASP E CA 1
ATOM 22804 C C . ASP E 1 265 ? 49.43755 -20.33961 36.05703 1.000 56.50142 265 ASP E C 1
ATOM 22805 O O . ASP E 1 265 ? 48.27479 -20.56444 36.42822 1.000 53.63884 265 ASP E O 1
ATOM 22814 N N . ILE E 1 266 ? 50.46451 -20.31907 36.91306 1.000 57.09378 266 ILE E N 1
ATOM 22815 C CA . ILE E 1 266 ? 50.26689 -20.65673 38.31989 1.000 59.15245 266 ILE E CA 1
ATOM 22816 C C . ILE E 1 266 ? 49.34854 -19.63842 38.98380 1.000 62.72119 266 ILE E C 1
ATOM 22817 O O . ILE E 1 266 ? 48.50429 -19.98796 39.82283 1.000 63.38804 266 ILE E O 1
ATOM 22833 N N . LEU E 1 267 ? 49.49790 -18.36187 38.61897 1.000 62.55093 267 LEU E N 1
ATOM 22834 C CA . LEU E 1 267 ? 48.60781 -17.33155 39.14226 1.000 59.15761 267 LEU E CA 1
ATOM 22835 C C . LEU E 1 267 ? 47.16760 -17.59055 38.71590 1.000 62.45478 267 LEU E C 1
ATOM 22836 O O . LEU E 1 267 ? 46.23734 -17.40253 39.50838 1.000 70.98179 267 LEU E O 1
ATOM 22852 N N . LEU E 1 268 ? 46.96063 -18.01175 37.46366 1.000 60.83477 268 LEU E N 1
ATOM 22853 C CA . LEU E 1 268 ? 45.61807 -18.36974 37.01872 1.000 59.93285 268 LEU E CA 1
ATOM 22854 C C . LEU E 1 268 ? 45.04200 -19.48929 37.87264 1.000 61.26178 268 LEU E C 1
ATOM 22855 O O . LEU E 1 268 ? 43.88409 -19.42807 38.30205 1.000 59.92056 268 LEU E O 1
ATOM 22871 N N . GLY E 1 269 ? 45.84042 -20.52501 38.13164 1.000 62.89265 269 GLY E N 1
ATOM 22872 C CA . GLY E 1 269 ? 45.36359 -21.60916 38.97273 1.000 59.74073 269 GLY E CA 1
ATOM 22873 C C . GLY E 1 269 ? 44.97432 -21.13515 40.35915 1.000 58.94290 269 GLY E C 1
ATOM 22874 O O . GLY E 1 269 ? 43.93159 -21.52196 40.89198 1.000 56.49460 269 GLY E O 1
ATOM 22878 N N . SER E 1 270 ? 45.80452 -20.27847 40.95847 1.000 62.48737 270 SER E N 1
ATOM 22879 C CA . SER E 1 270 ? 45.51990 -19.80248 42.30822 1.000 62.75134 270 SER E CA 1
ATOM 22880 C C . SER E 1 270 ? 44.26582 -18.93246 42.34572 1.000 65.65568 270 SER E C 1
ATOM 22881 O O . SER E 1 270 ? 43.42495 -19.09094 43.23947 1.000 66.37375 270 SER E O 1
ATOM 22889 N N . THR E 1 271 ? 44.11355 -18.01452 41.38470 1.000 66.42707 271 THR E N 1
ATOM 22890 C CA . THR E 1 271 ? 42.96470 -17.11446 41.40804 1.000 68.56520 271 THR E CA 1
ATOM 22891 C C . THR E 1 271 ? 41.65654 -17.85194 41.15285 1.000 64.69295 271 THR E C 1
ATOM 22892 O O . THR E 1 271 ? 40.61108 -17.45340 41.67800 1.000 65.93834 271 THR E O 1
ATOM 22903 N N . CYS E 1 272 ? 41.69186 -18.92425 40.36615 1.000 63.66664 272 CYS E N 1
ATOM 22904 C CA . CYS E 1 272 ? 40.49821 -19.68980 40.03627 1.000 64.39695 272 CYS E CA 1
ATOM 22905 C C . CYS E 1 272 ? 40.32422 -20.89554 40.95040 1.000 66.09316 272 CYS E C 1
ATOM 22906 O O . CYS E 1 272 ? 39.49634 -21.76790 40.66492 1.000 65.11741 272 CYS E O 1
ATOM 22914 N N . SER E 1 273 ? 41.09156 -20.96271 42.03834 1.000 65.55171 273 SER E N 1
ATOM 22915 C CA . SER E 1 273 ? 40.94583 -22.01747 43.03900 1.000 63.44252 273 SER E CA 1
ATOM 22916 C C . SER E 1 273 ? 41.15914 -23.39028 42.41120 1.000 57.60159 273 SER E C 1
ATOM 22917 O O . SER E 1 273 ? 40.41429 -24.33756 42.67041 1.000 57.67322 273 SER E O 1
ATOM 22925 N N . LEU E 1 274 ? 42.19411 -23.49744 41.58610 1.000 55.93091 274 LEU E N 1
ATOM 22926 C CA . LEU E 1 274 ? 42.57617 -24.75440 40.97022 1.000 57.78435 274 LEU E CA 1
ATOM 22927 C C . LEU E 1 274 ? 43.87305 -25.24830 41.59404 1.000 59.89990 274 LEU E C 1
ATOM 22928 O O . LEU E 1 274 ? 44.73453 -24.45710 41.98834 1.000 64.37218 274 LEU E O 1
ATOM 22944 N N . LYS E 1 275 ? 44.00239 -26.56534 41.68481 1.000 56.89475 275 LYS E N 1
ATOM 22945 C CA . LYS E 1 275 ? 45.26110 -27.15220 42.10956 1.000 60.12284 275 LYS E CA 1
ATOM 22946 C C . LYS E 1 275 ? 46.30178 -26.85943 41.03644 1.000 59.12923 275 LYS E C 1
ATOM 22947 O O . LYS E 1 275 ? 46.01632 -26.95230 39.83908 1.000 55.23251 275 LYS E O 1
ATOM 22966 N N . THR E 1 276 ? 47.51147 -26.50275 41.45951 1.000 64.44800 276 THR E N 1
ATOM 22967 C CA . THR E 1 276 ? 48.53802 -26.01788 40.54437 1.000 69.16303 276 THR E CA 1
ATOM 22968 C C . THR E 1 276 ? 49.74647 -26.94044 40.54672 1.000 69.52189 276 THR E C 1
ATOM 22969 O O . THR E 1 276 ? 50.20931 -27.37041 41.60873 1.000 73.92264 276 THR E O 1
ATOM 22980 N N . ILE E 1 277 ? 50.23909 -27.24679 39.34790 1.000 65.95072 277 ILE E N 1
ATOM 22981 C CA . ILE E 1 277 ? 51.48026 -27.98279 39.14373 1.000 67.15003 277 ILE E CA 1
ATOM 22982 C C . ILE E 1 277 ? 52.42431 -27.12565 38.31431 1.000 70.92560 277 ILE E C 1
ATOM 22983 O O . ILE E 1 277 ? 52.02922 -26.58496 37.27492 1.000 68.07310 277 ILE E O 1
ATOM 22999 N N . LEU E 1 278 ? 53.65992 -26.98968 38.78838 1.000 75.86701 278 LEU E N 1
ATOM 23000 C CA . LEU E 1 278 ? 54.70906 -26.25697 38.09343 1.000 73.81327 278 LEU E CA 1
ATOM 23001 C C . LEU E 1 278 ? 55.67894 -27.23103 37.44040 1.000 75.02496 278 LEU E C 1
ATOM 23002 O O . LEU E 1 278 ? 56.17028 -28.15497 38.09551 1.000 74.30901 278 LEU E O 1
ATOM 23018 N N . THR E 1 279 ? 55.94169 -27.02932 36.15282 1.000 78.16698 279 THR E N 1
ATOM 23019 C CA . THR E 1 279 ? 56.92950 -27.81434 35.42648 1.000 87.05721 279 THR E CA 1
ATOM 23020 C C . THR E 1 279 ? 58.18544 -26.96926 35.25967 1.000 92.18913 279 THR E C 1
ATOM 23021 O O . THR E 1 279 ? 58.10212 -25.79040 34.89885 1.000 90.79452 279 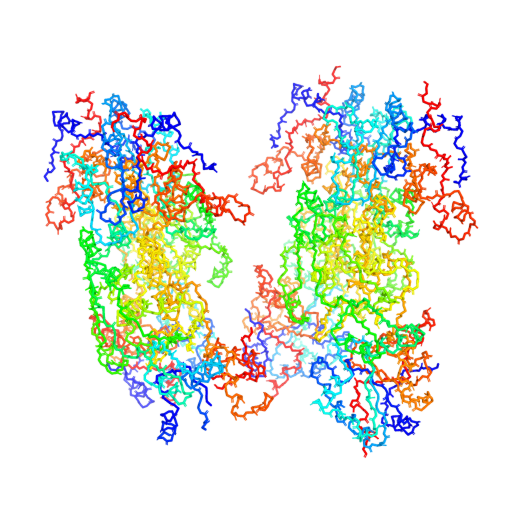THR E O 1
ATOM 23032 N N . LEU E 1 280 ? 59.34127 -27.56351 35.54038 1.000 98.28068 280 LEU E N 1
ATOM 23033 C CA . LEU E 1 280 ? 60.60336 -26.83909 35.50662 1.000 99.28139 280 LEU E CA 1
ATOM 23034 C C . LEU E 1 280 ? 61.24353 -26.89191 34.12966 1.000 99.37849 280 LEU E C 1
ATOM 23035 O O . LEU E 1 280 ? 62.39478 -26.46917 33.97059 1.000 103.11709 280 LEU E O 1
ATOM 23051 N N . THR E 1 281 ? 60.51719 -27.40069 33.13771 1.000 98.48660 281 THR E N 1
ATOM 23052 C CA . THR E 1 281 ? 60.96243 -27.43093 31.75474 1.000 101.14967 281 THR E CA 1
ATOM 23053 C C . THR E 1 281 ? 60.87560 -26.07018 31.08075 1.000 92.94834 281 THR E C 1
ATOM 23054 O O . THR E 1 281 ? 61.32319 -25.93413 29.93790 1.000 88.50155 281 THR E O 1
ATOM 23065 N N . GLY E 1 282 ? 60.32234 -25.06331 31.76172 1.000 89.25523 282 GLY E N 1
ATOM 23066 C CA . GLY E 1 282 ? 60.10909 -23.76384 31.16042 1.000 85.32678 282 GLY E CA 1
ATOM 23067 C C . GLY E 1 282 ? 60.75675 -22.58357 31.85677 1.000 84.32579 282 GLY E C 1
ATOM 23068 O O . GLY E 1 282 ? 61.84548 -22.69059 32.42832 1.000 89.17037 282 GLY E O 1
ATOM 23072 N N . VAL E 1 283 ? 60.05448 -21.44670 31.82614 1.000 82.15137 283 VAL E N 1
ATOM 23073 C CA . VAL E 1 283 ? 60.64311 -20.16575 32.20993 1.000 85.32684 283 VAL E CA 1
ATOM 23074 C C . VAL E 1 283 ? 61.01762 -20.14961 33.68776 1.000 87.52789 283 VAL E C 1
ATOM 23075 O O . VAL E 1 283 ? 62.15497 -19.82727 34.05204 1.000 94.94562 283 VAL E O 1
ATOM 23088 N N . SER E 1 284 ? 60.07401 -20.49134 34.55880 1.000 82.46356 284 SER E N 1
ATOM 23089 C CA . SER E 1 284 ? 60.26210 -20.28143 35.98577 1.000 83.17833 284 SER E CA 1
ATOM 23090 C C . SER E 1 284 ? 61.11549 -21.38413 36.60586 1.000 90.76773 284 SER E C 1
ATOM 23091 O O . SER E 1 284 ? 61.24125 -22.49054 36.07355 1.000 94.08318 284 SER E O 1
ATOM 23099 N N . SER E 1 285 ? 61.70688 -21.05646 37.75649 1.000 93.20830 285 SER E N 1
ATOM 23100 C CA . SER E 1 285 ? 62.61620 -21.94015 38.47031 1.000 96.15424 285 SER E CA 1
ATOM 23101 C C . SER E 1 285 ? 62.19379 -22.01141 39.93303 1.000 94.90304 285 SER E C 1
ATOM 23102 O O . SER E 1 285 ? 61.36309 -21.22845 40.40404 1.000 89.73220 285 SER E O 1
ATOM 23110 N N . LEU E 1 286 ? 62.76458 -22.97879 40.65587 1.000 98.82131 286 LEU E N 1
ATOM 23111 C CA . LEU E 1 286 ? 62.45268 -23.10594 42.07313 1.000 97.55746 286 LEU E CA 1
ATOM 23112 C C . LEU E 1 286 ? 62.94485 -21.90424 42.87077 1.000 97.88927 286 LEU E C 1
ATOM 23113 O O . LEU E 1 286 ? 62.32344 -21.53678 43.87141 1.000 96.02586 286 LEU E O 1
ATOM 23129 N N . GLU E 1 287 ? 64.05112 -21.27587 42.45434 1.000 100.02632 287 GLU E N 1
ATOM 23130 C CA . GLU E 1 287 ? 64.51687 -20.07606 43.14921 1.000 105.62117 287 GLU E CA 1
ATOM 23131 C C . GLU E 1 287 ? 63.50771 -18.93842 43.02193 1.000 105.40477 287 GLU E C 1
ATOM 23132 O O . GLU E 1 287 ? 63.29483 -18.17600 43.97251 1.000 105.86716 287 GLU E O 1
ATOM 23144 N N . ASP E 1 288 ? 62.89086 -18.79307 41.84720 1.000 105.02570 288 ASP E N 1
ATOM 23145 C CA . ASP E 1 288 ? 61.85593 -17.77783 41.67881 1.000 102.95315 288 ASP E CA 1
ATOM 23146 C C . ASP E 1 288 ? 60.67927 -18.05736 42.60581 1.000 106.25458 288 ASP E C 1
ATOM 23147 O O . ASP E 1 288 ? 60.12301 -17.13807 43.22727 1.000 106.79697 288 ASP E O 1
ATOM 23156 N N . VAL E 1 289 ? 60.30595 -19.33280 42.73260 1.000 109.40431 289 VAL E N 1
ATOM 23157 C CA . VAL E 1 289 ? 59.22418 -19.70573 43.63359 1.000 110.81866 289 VAL E CA 1
ATOM 23158 C C . VAL E 1 289 ? 59.62462 -19.38758 45.06736 1.000 118.78453 289 VAL E C 1
ATOM 23159 O O . VAL E 1 289 ? 58.79393 -18.99297 45.89436 1.000 120.84254 289 VAL E O 1
ATOM 23172 N N . LYS E 1 290 ? 60.90977 -19.57203 45.38324 1.000 124.61308 290 LYS E N 1
ATOM 23173 C CA . LYS E 1 290 ? 61.41330 -19.26256 46.71448 1.000 128.08307 290 LYS E CA 1
ATOM 23174 C C . LYS E 1 290 ? 61.26679 -17.77484 46.99149 1.000 126.79758 290 LYS E C 1
ATOM 23175 O O . LYS E 1 290 ? 60.83771 -17.37390 48.07767 1.000 128.01884 290 LYS E O 1
ATOM 23194 N N . SER E 1 291 ? 61.62330 -16.94157 46.01096 1.000 124.11595 291 SER E N 1
ATOM 23195 C CA . SER E 1 291 ? 61.45275 -15.50236 46.16327 1.000 123.82154 291 SER E CA 1
ATOM 23196 C C . SER E 1 291 ? 59.99209 -15.15314 46.40986 1.000 119.95529 291 SER E C 1
ATOM 23197 O O . SER E 1 291 ? 59.68028 -14.30547 47.25524 1.000 123.22924 291 SER E O 1
ATOM 23205 N N . ASN E 1 292 ? 59.07747 -15.80172 45.68428 1.000 114.63298 292 ASN E N 1
ATOM 23206 C CA . ASN E 1 292 ? 57.66461 -15.49149 45.88338 1.000 112.58863 292 ASN E CA 1
ATOM 23207 C C . ASN E 1 292 ? 57.17444 -15.93471 47.25915 1.000 116.69015 292 ASN E C 1
ATOM 23208 O O . ASN E 1 292 ? 56.39303 -15.22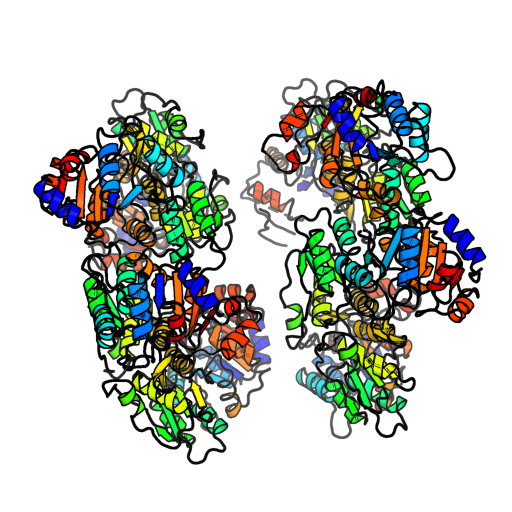158 47.89930 1.000 118.45489 292 ASN E O 1
ATOM 23219 N N . GLN E 1 293 ? 57.60732 -17.10230 47.73076 1.000 118.15241 293 GLN E N 1
ATOM 23220 C CA . GLN E 1 293 ? 57.20289 -17.56618 49.05618 1.000 118.59453 293 GLN E CA 1
ATOM 23221 C C . GLN E 1 293 ? 58.02807 -16.94667 50.18058 1.000 125.50176 293 GLN E C 1
ATOM 23222 O O . GLN E 1 293 ? 57.78640 -17.27114 51.34714 1.000 127.20833 293 GLN E O 1
ATOM 23236 N N . GLU E 1 294 ? 58.99611 -16.07783 49.86612 1.000 131.27280 294 GLU E N 1
ATOM 23237 C CA . GLU E 1 294 ? 59.75476 -15.38511 50.90459 1.000 138.63280 294 GLU E CA 1
ATOM 23238 C C . GLU E 1 294 ? 58.96657 -14.27648 51.58959 1.000 145.59042 294 GLU E C 1
ATOM 23239 O O . GLU E 1 294 ? 59.54760 -13.55627 52.40864 1.000 151.43815 294 GLU E O 1
ATOM 23251 N N . SER E 1 295 ? 57.68377 -14.10665 51.26111 1.000 148.85614 295 SER E N 1
ATOM 23252 C CA . SER E 1 295 ? 56.79522 -13.19127 51.96534 1.000 154.60389 295 SER E CA 1
ATOM 23253 C C . SER E 1 295 ? 57.00459 -11.71699 51.65154 1.000 158.52560 295 SER E C 1
ATOM 23254 O O . SER E 1 295 ? 56.82988 -10.87309 52.53802 1.000 161.36617 295 SER E O 1
ATOM 23262 N N . ASP E 1 296 ? 57.28816 -11.37459 50.39915 1.000 151.44430 296 ASP E N 1
ATOM 23263 C CA . ASP E 1 296 ? 57.39060 -9.95764 50.07734 1.000 150.24414 296 ASP E CA 1
ATOM 23264 C C . ASP E 1 296 ? 56.02229 -9.35702 49.75727 1.000 144.07752 296 ASP E C 1
ATOM 23265 O O . ASP E 1 296 ? 55.76529 -8.19592 50.09656 1.000 145.04207 296 ASP E O 1
ATOM 23274 N N . SER E 1 297 ? 55.12860 -10.12092 49.12935 1.000 136.20912 297 SER E N 1
ATOM 23275 C CA . SER E 1 297 ? 53.81677 -9.60948 48.76032 1.000 130.50361 297 SER E CA 1
ATOM 23276 C C . SER E 1 297 ? 52.78255 -10.72407 48.78299 1.000 125.79910 297 SER E C 1
ATOM 23277 O O . SER E 1 297 ? 53.10406 -11.88832 48.53564 1.000 125.69780 297 SER E O 1
ATOM 23285 N N . MET E 1 298 ? 51.52953 -10.35492 49.08905 1.000 123.53213 298 MET E N 1
ATOM 23286 C CA . MET E 1 298 ? 50.43806 -11.31878 48.97473 1.000 121.12145 298 MET E CA 1
ATOM 23287 C C . MET E 1 298 ? 50.22949 -11.72018 47.52067 1.000 114.99552 298 MET E C 1
ATOM 23288 O O . MET E 1 298 ? 49.98547 -12.89525 47.22172 1.000 112.33738 298 MET E O 1
ATOM 23302 N N . PHE E 1 299 ? 50.35148 -10.75739 46.60131 1.000 111.36891 299 PHE E N 1
ATOM 23303 C CA . PHE E 1 299 ? 50.30392 -11.07695 45.18038 1.000 103.60456 299 PHE E CA 1
ATOM 23304 C C . PHE E 1 299 ? 51.37165 -12.10378 44.84015 1.000 101.23490 299 PHE E C 1
ATOM 23305 O O . PHE E 1 299 ? 51.12426 -13.05025 44.08370 1.000 97.67761 299 PHE E O 1
ATOM 23322 N N . LYS E 1 300 ? 52.57233 -11.92651 45.39657 1.000 105.17170 300 LYS E N 1
ATOM 23323 C CA . LYS E 1 300 ? 53.65719 -12.87667 45.18455 1.000 105.43822 300 LYS E CA 1
ATOM 23324 C C . LYS E 1 300 ? 53.35267 -14.21834 45.83698 1.000 105.20101 300 LYS E C 1
ATOM 23325 O O . LYS E 1 300 ? 53.75615 -15.26213 45.31179 1.000 104.13755 300 LYS E O 1
ATOM 23344 N N . LYS E 1 301 ? 52.63538 -14.22137 46.96737 1.000 107.76530 301 LYS E N 1
ATOM 23345 C CA . LYS E 1 301 ? 52.19530 -15.48858 47.54371 1.000 109.18766 301 LYS E CA 1
ATOM 23346 C C . LYS E 1 301 ? 51.24732 -16.21244 46.59924 1.000 101.96064 301 LYS E C 1
ATOM 23347 O O . LYS E 1 301 ? 51.26106 -17.44768 46.53386 1.000 100.74492 301 LYS E O 1
ATOM 23366 N N . LYS E 1 302 ? 50.42387 -15.46707 45.85904 1.000 99.07948 302 LYS E N 1
ATOM 23367 C CA . LYS E 1 302 ? 49.52938 -16.11103 44.90432 1.000 93.35336 302 LYS E CA 1
ATOM 23368 C C . LYS E 1 302 ? 50.31217 -16.83338 43.81012 1.000 87.26759 302 LYS E C 1
ATOM 23369 O O . LYS E 1 302 ? 49.82505 -17.82247 43.25084 1.000 83.79087 302 LYS E O 1
ATOM 23388 N N . MET E 1 303 ? 51.51649 -16.35981 43.49103 1.000 84.76972 303 MET E N 1
ATOM 23389 C CA . MET E 1 303 ? 52.35308 -16.98949 42.46645 1.000 79.68575 303 MET E CA 1
ATOM 23390 C C . MET E 1 303 ? 53.24921 -18.07832 43.05825 1.000 84.48531 303 MET E C 1
ATOM 23391 O O . MET E 1 303 ? 54.46435 -18.08086 42.86002 1.000 90.28081 303 MET E O 1
ATOM 23405 N N . VAL E 1 304 ? 52.65520 -19.01248 43.79653 1.000 83.08662 304 VAL E N 1
ATOM 23406 C CA . VAL E 1 304 ? 53.39092 -20.15150 44.35006 1.000 82.73118 304 VAL E CA 1
ATOM 23407 C C . VAL E 1 304 ? 52.63560 -21.43997 44.04277 1.000 76.11569 304 VAL E C 1
ATOM 23408 O O . VAL E 1 304 ? 51.42706 -21.52435 44.31208 1.000 71.24188 304 VAL E O 1
ATOM 23421 N N . PRO E 1 305 ? 53.28622 -22.46190 43.48738 1.000 76.60464 305 PRO E N 1
ATOM 23422 C CA . PRO E 1 305 ? 52.56271 -23.68117 43.11230 1.000 74.47342 305 PRO E CA 1
ATOM 23423 C C . PRO E 1 305 ? 52.20997 -24.56197 44.30181 1.000 78.24048 305 PRO E C 1
ATOM 23424 O O . PRO E 1 305 ? 52.90856 -24.59330 45.31546 1.000 83.83658 305 PRO E O 1
ATOM 23435 N N . ASP E 1 306 ? 51.08792 -25.27987 44.15989 1.000 76.08127 306 ASP E N 1
ATOM 23436 C CA . ASP E 1 306 ? 50.73865 -26.30113 45.13646 1.000 79.05982 306 ASP E CA 1
ATOM 23437 C C . ASP E 1 306 ? 51.70544 -27.47920 45.07014 1.000 84.31425 306 ASP E C 1
ATOM 23438 O O . ASP E 1 306 ? 52.12318 -28.01315 46.10569 1.000 89.37884 306 ASP E O 1
ATOM 23447 N N . PHE E 1 307 ? 52.06920 -27.89545 43.85971 1.000 82.10043 307 PHE E N 1
ATOM 23448 C CA . PHE E 1 307 ? 52.98971 -29.00221 43.64984 1.000 84.98723 307 PHE E CA 1
ATOM 23449 C C . PHE E 1 307 ? 53.95224 -28.61219 42.53637 1.000 84.33823 307 PHE E C 1
ATOM 23450 O O . PHE E 1 307 ? 53.67279 -27.71496 41.73877 1.000 82.36743 307 PHE E O 1
ATOM 23467 N N . TYR E 1 308 ? 55.09498 -29.29169 42.48503 1.000 87.34675 308 TYR E N 1
ATOM 23468 C CA . TYR E 1 308 ? 56.08375 -29.03953 41.44395 1.000 90.12402 308 TYR E CA 1
ATOM 23469 C C . TYR E 1 308 ? 56.65655 -30.33943 40.90581 1.000 92.23663 308 TYR E C 1
ATOM 23470 O O . TYR E 1 308 ? 56.79751 -31.32906 41.62776 1.000 94.45339 308 TYR E O 1
ATOM 23488 N N . VAL E 1 309 ? 56.98144 -30.31330 39.61052 1.000 90.77258 309 VAL E N 1
ATOM 23489 C CA . VAL E 1 309 ? 57.55464 -31.44739 38.89803 1.000 93.32251 309 VAL E CA 1
ATOM 23490 C C . VAL E 1 309 ? 58.62493 -30.91769 37.95049 1.000 93.68468 309 VAL E C 1
ATOM 23491 O O . VAL E 1 309 ? 58.51774 -29.80530 37.42583 1.000 90.71564 309 VAL E O 1
ATOM 23504 N N . ASP E 1 310 ? 59.67430 -31.71719 37.74056 1.000 99.34551 310 ASP E N 1
ATOM 23505 C CA . ASP E 1 310 ? 60.69773 -31.34804 36.76563 1.000 103.04432 310 ASP E CA 1
ATOM 23506 C C . ASP E 1 310 ? 60.15295 -31.42013 35.34317 1.000 100.86747 310 ASP E C 1
ATOM 23507 O O . ASP E 1 310 ? 60.47697 -30.57272 34.50304 1.000 99.85145 310 ASP E O 1
ATOM 23516 N N . SER E 1 311 ? 59.33171 -32.42728 35.05492 1.000 98.62556 311 SER E N 1
ATOM 23517 C CA . SER E 1 311 ? 58.69418 -32.57820 33.75385 1.000 94.43642 311 SER E CA 1
ATOM 23518 C C . SER E 1 311 ? 57.34675 -33.24884 33.97863 1.000 96.30152 311 SER E C 1
ATOM 23519 O O . SER E 1 311 ? 57.12065 -33.88675 35.00959 1.000 101.50293 311 SER E O 1
ATOM 23527 N N . ILE E 1 312 ? 56.44455 -33.10466 33.00329 1.000 93.75766 312 ILE E N 1
ATOM 23528 C CA . ILE E 1 312 ? 55.12281 -33.69998 33.15855 1.000 94.32897 312 ILE E CA 1
ATOM 23529 C C . ILE E 1 312 ? 55.18304 -35.22536 33.13529 1.000 99.38837 312 ILE E C 1
ATOM 23530 O O . ILE E 1 312 ? 54.25246 -35.88885 33.60503 1.000 100.35999 312 ILE E O 1
ATOM 23546 N N . ALA E 1 313 ? 56.25294 -35.79548 32.57905 1.000 100.29315 313 ALA E N 1
ATOM 23547 C CA . ALA E 1 313 ? 56.43843 -37.24142 32.57838 1.000 103.62364 313 ALA E CA 1
ATOM 23548 C C . ALA E 1 313 ? 56.62640 -37.83692 33.97289 1.000 107.46183 313 ALA E C 1
ATOM 23549 O O . ALA E 1 313 ? 56.50189 -39.05644 34.11864 1.000 112.74617 313 ALA E O 1
ATOM 23556 N N . ASP E 1 314 ? 56.93155 -37.02762 34.99769 1.000 107.56164 314 ASP E N 1
ATOM 23557 C CA . ASP E 1 314 ? 57.14478 -37.60086 36.32336 1.000 112.44802 314 ASP E CA 1
ATOM 23558 C C . ASP E 1 314 ? 55.91540 -38.30078 36.89055 1.000 113.49820 314 ASP E C 1
ATOM 23559 O O . ASP E 1 314 ? 56.05305 -39.09322 37.82921 1.000 116.39387 314 ASP E O 1
ATOM 23568 N N . LEU E 1 315 ? 54.72262 -38.02867 36.36439 1.000 114.18849 315 LEU E N 1
ATOM 23569 C CA . LEU E 1 315 ? 53.53639 -38.76232 36.79195 1.000 117.15993 315 LEU E CA 1
ATOM 23570 C C . LEU E 1 315 ? 53.26062 -40.00164 35.94252 1.000 123.01938 315 LEU E C 1
ATOM 23571 O O . LEU E 1 315 ? 52.34765 -40.76438 36.27600 1.000 124.02632 315 LEU E O 1
ATOM 23587 N N . LEU E 1 316 ? 54.00975 -40.21606 34.85813 1.000 121.53425 316 LEU E N 1
ATOM 23588 C CA . LEU E 1 316 ? 53.79913 -41.41346 34.04756 1.000 120.31048 316 LEU E CA 1
ATOM 23589 C C . LEU E 1 316 ? 53.95404 -42.68345 34.87154 1.000 121.56720 316 LEU E C 1
ATOM 23590 O O . LEU E 1 316 ? 53.22255 -43.65187 34.60162 1.000 124.29379 316 LEU E O 1
ATOM 23606 N N . PRO E 1 317 ? 54.85544 -42.76292 35.85515 1.000 120.82867 317 PRO E N 1
ATOM 23607 C CA . PRO E 1 317 ? 54.86135 -43.94735 36.72769 1.000 125.35179 317 PRO E CA 1
ATOM 23608 C C . PRO E 1 317 ? 53.51980 -44.19246 37.39560 1.000 125.86354 317 PRO E C 1
ATOM 23609 O O . PRO E 1 317 ? 53.14018 -45.35247 37.60368 1.000 130.74382 317 PRO E O 1
ATOM 23620 N N . ALA E 1 318 ? 52.78859 -43.12911 37.73761 1.000 120.05987 318 ALA E N 1
ATOM 23621 C CA . ALA E 1 318 ? 51.50072 -43.27026 38.40139 1.000 120.48642 318 ALA E CA 1
ATOM 23622 C C . ALA E 1 318 ? 50.36766 -43.63684 37.45068 1.000 124.44621 318 ALA E C 1
ATOM 23623 O O . ALA E 1 318 ? 49.30345 -44.05404 37.91872 1.000 127.86721 318 ALA E O 1
ATOM 23630 N N . LEU E 1 319 ? 50.55958 -43.48926 36.13824 1.000 124.42378 319 LEU E N 1
ATOM 23631 C CA . LEU E 1 319 ? 49.50573 -43.76805 35.17278 1.000 122.19874 319 LEU E CA 1
ATOM 23632 C C . LEU E 1 319 ? 49.63714 -45.14248 34.51414 1.000 127.16161 319 LEU E C 1
ATOM 23633 O O . LEU E 1 319 ? 49.00323 -45.38621 33.48057 1.000 124.79468 319 LEU E O 1
ATOM 23649 N N . GLN E 1 320 ? 50.44010 -46.03961 35.07809 1.000 132.03866 320 GLN E N 1
ATOM 23650 C CA . GLN E 1 320 ? 50.57137 -47.38126 34.51359 1.000 135.90188 320 GLN E CA 1
ATOM 23651 C C . GLN E 1 320 ? 49.67575 -48.35662 35.27564 1.000 133.82312 320 GLN E C 1
ATOM 23652 O O . GLN E 1 320 ? 48.69797 -48.86991 34.73494 1.000 130.77979 320 GLN E O 1
ATOM 23666 N N . GLU F 1 10 ? 54.13292 25.41532 52.11120 1.000 101.73324 10 GLU F N 1
ATOM 23667 C CA . GLU F 1 10 ? 53.38175 26.56617 52.59919 1.000 107.28257 10 GLU F CA 1
ATOM 23668 C C . GLU F 1 10 ? 52.76031 27.35267 51.44675 1.000 105.58509 10 GLU F C 1
ATOM 23669 O O . GLU F 1 10 ? 52.25260 28.45896 51.64093 1.000 108.56882 10 GLU F O 1
ATOM 23680 N N . ALA F 1 11 ? 52.80170 26.77469 50.24789 1.000 98.74155 11 ALA F N 1
ATOM 23681 C CA . ALA F 1 11 ? 52.11165 27.36304 49.10787 1.000 90.20611 11 ALA F CA 1
ATOM 23682 C C . ALA F 1 11 ? 50.62033 27.46825 49.40513 1.000 93.06029 11 ALA F C 1
ATOM 23683 O O . ALA F 1 11 ? 49.98338 26.48723 49.80334 1.000 97.66320 11 ALA F O 1
ATOM 23690 N N . ARG F 1 12 ? 50.06293 28.66510 49.20871 1.000 89.87026 12 ARG F N 1
ATOM 23691 C CA . ARG F 1 12 ? 48.68790 28.96120 49.59133 1.000 91.18503 12 ARG F CA 1
ATOM 23692 C C . ARG F 1 12 ? 47.84397 29.41066 48.40275 1.000 87.07051 12 ARG F C 1
ATOM 23693 O O . ARG F 1 12 ? 46.80527 30.03529 48.58127 1.000 92.70681 12 ARG F O 1
ATOM 23714 N N . CYS F 1 13 ? 48.21705 28.98611 47.18827 1.000 80.85794 13 CYS F N 1
ATOM 23715 C CA . CYS F 1 13 ? 47.55503 29.45319 45.97200 1.000 77.92400 13 CYS F CA 1
ATOM 23716 C C . CYS F 1 13 ? 46.87188 30.79383 46.18620 1.000 79.36928 13 CYS F C 1
ATOM 23717 O O . CYS F 1 13 ? 45.63782 30.86363 46.26559 1.000 83.28584 13 CYS F O 1
ATOM 23725 N N . VAL F 1 14 ? 47.66003 31.86020 46.30556 1.000 77.84748 14 VAL F N 1
ATOM 23726 C CA . VAL F 1 14 ? 47.16264 33.20730 46.55521 1.000 80.53344 14 VAL F CA 1
ATOM 23727 C C . VAL F 1 14 ? 46.82967 33.87098 45.22602 1.000 76.68778 14 VAL F C 1
ATOM 23728 O O . VAL F 1 14 ? 47.52437 33.66614 44.22575 1.000 74.89446 14 VAL F O 1
ATOM 23741 N N . ARG F 1 15 ? 45.76001 34.66637 45.20227 1.000 81.73083 15 ARG F N 1
ATOM 23742 C CA . ARG F 1 15 ? 45.44013 35.41370 43.99604 1.000 82.37973 15 ARG F CA 1
ATOM 23743 C C . ARG F 1 15 ? 46.45744 36.52310 43.80946 1.000 86.81027 15 ARG F C 1
ATOM 23744 O O . ARG F 1 15 ? 46.77252 37.25535 44.75212 1.000 91.74093 15 ARG F O 1
ATOM 23765 N N . LEU F 1 16 ? 46.97684 36.64372 42.59754 1.000 86.65405 16 LEU F N 1
ATOM 23766 C CA . LEU F 1 16 ? 48.01032 37.63334 42.33131 1.000 88.27290 16 LEU F CA 1
ATOM 23767 C C . LEU F 1 16 ? 47.29046 38.95465 42.12744 1.000 90.17247 16 LEU F C 1
ATOM 23768 O O . LEU F 1 16 ? 46.75477 39.23382 41.05028 1.000 88.86877 16 LEU F O 1
ATOM 23784 N N . SER F 1 17 ? 47.31480 39.78547 43.15761 1.000 92.36108 17 SER F N 1
ATOM 23785 C CA . SER F 1 17 ? 46.75632 41.12264 43.07372 1.000 93.86234 17 SER F CA 1
ATOM 23786 C C . SER F 1 17 ? 47.85693 42.03817 42.56719 1.000 95.20254 17 SER F C 1
ATOM 23787 O O . SER F 1 17 ? 49.04049 41.69591 42.59857 1.000 96.20244 17 SER F O 1
ATOM 23795 N N . ALA F 1 18 ? 47.45834 43.20539 42.06940 1.000 92.99630 18 ALA F N 1
ATOM 23796 C CA . ALA F 1 18 ? 48.45038 44.09277 41.47498 1.000 88.59202 18 ALA F CA 1
ATOM 23797 C C . ALA F 1 18 ? 49.56344 44.39066 42.47322 1.000 89.98366 18 ALA F C 1
ATOM 23798 O O . ALA F 1 18 ? 50.74062 44.46165 42.10253 1.000 91.79340 18 ALA F O 1
ATOM 23805 N N . GLU F 1 19 ? 49.20990 44.54167 43.75246 1.000 91.15622 19 GLU F N 1
ATOM 23806 C CA . GLU F 1 19 ? 50.20605 44.77727 44.79558 1.000 95.58293 19 GLU F CA 1
ATOM 23807 C C . GLU F 1 19 ? 51.12220 43.56765 44.97519 1.000 90.99438 19 GLU F C 1
ATOM 23808 O O . GLU F 1 19 ? 52.35873 43.69964 44.98501 1.000 91.77261 19 GLU F O 1
ATOM 23820 N N . ARG F 1 20 ? 50.53296 42.37818 45.13457 1.000 87.40568 20 ARG F N 1
ATOM 23821 C CA . ARG F 1 20 ? 51.33494 41.16784 45.26314 1.000 86.38442 20 ARG F CA 1
ATOM 23822 C C . ARG F 1 20 ? 52.18707 40.95615 44.01832 1.000 82.99663 20 ARG F C 1
ATOM 23823 O O . ARG F 1 20 ? 53.35356 40.54626 44.10969 1.000 83.20778 20 ARG F O 1
ATOM 23844 N N . ALA F 1 21 ? 51.61821 41.24200 42.84256 1.000 81.08311 21 ALA F N 1
ATOM 23845 C CA . ALA F 1 21 ? 52.36424 41.09517 41.59958 1.000 77.50355 21 ALA F CA 1
ATOM 23846 C C . ALA F 1 21 ? 53.56130 42.03439 41.56488 1.000 80.55758 21 ALA F C 1
ATOM 23847 O O . ALA F 1 21 ? 54.64013 41.65115 41.10665 1.000 78.08861 21 ALA F O 1
ATOM 23854 N N . LYS F 1 22 ? 53.38556 43.27830 42.02249 1.000 82.79589 22 LYS F N 1
ATOM 23855 C CA . LYS F 1 22 ? 54.50408 44.21683 42.05794 1.000 84.63225 22 LYS F CA 1
ATOM 23856 C C . LYS F 1 22 ? 55.60973 43.73645 42.98817 1.000 79.43953 22 LYS F C 1
ATOM 23857 O O . LYS F 1 22 ? 56.79584 43.77570 42.62737 1.000 77.85257 22 LYS F O 1
ATOM 23876 N N . LEU F 1 23 ? 55.24573 43.26697 44.18380 1.000 80.34566 23 LEU F N 1
ATOM 23877 C CA . LEU F 1 23 ? 56.26635 42.75930 45.10037 1.000 88.47473 23 LEU F CA 1
ATOM 23878 C C . LEU F 1 23 ? 57.02442 41.59613 44.46585 1.000 86.00226 23 LEU F C 1
ATOM 23879 O O . LEU F 1 23 ? 58.26744 41.57378 44.43484 1.000 88.32687 23 LEU F O 1
ATOM 23895 N N . LEU F 1 24 ? 56.27940 40.64733 43.89476 1.000 81.92229 24 LEU F N 1
ATOM 23896 C CA . LEU F 1 24 ? 56.89403 39.49273 43.25502 1.000 75.55377 24 LEU F CA 1
ATOM 23897 C C . LEU F 1 24 ? 57.81198 39.90592 42.11283 1.000 73.60620 24 LEU F C 1
ATOM 23898 O O . LEU F 1 24 ? 58.95579 39.44382 42.02775 1.000 73.96751 24 LEU F O 1
ATOM 23914 N N . LEU F 1 25 ? 57.33806 40.78467 41.22552 1.000 72.72701 25 LEU F N 1
ATOM 23915 C CA . LEU F 1 25 ? 58.15668 41.17508 40.08570 1.000 73.19582 25 LEU F CA 1
ATOM 23916 C C . LEU F 1 25 ? 59.43191 41.87564 40.53139 1.000 75.94680 25 LEU F C 1
ATOM 23917 O O . LEU F 1 25 ? 60.49708 41.67459 39.93619 1.000 72.71733 25 LEU F O 1
ATOM 23933 N N . ALA F 1 26 ? 59.35267 42.70066 41.57958 1.000 81.39642 26 ALA F N 1
ATOM 23934 C CA . ALA F 1 26 ? 60.57365 43.31068 42.09193 1.000 85.40743 26 ALA F CA 1
ATOM 23935 C C . ALA F 1 26 ? 61.54159 42.23808 42.57135 1.000 89.50679 26 ALA F C 1
ATOM 23936 O O . ALA F 1 26 ? 62.75992 42.37268 42.40594 1.000 92.09145 26 ALA F O 1
ATOM 23943 N N . GLU F 1 27 ? 61.02063 41.15593 43.15936 1.000 92.61225 27 GLU F N 1
ATOM 23944 C CA . GLU F 1 27 ? 61.91944 40.12495 43.66874 1.000 95.05159 27 GLU F CA 1
ATOM 23945 C C . GLU F 1 27 ? 62.51410 39.23335 42.57637 1.000 87.08241 27 GLU F C 1
ATOM 23946 O O . GLU F 1 27 ? 63.56877 38.63118 42.80710 1.000 85.87695 27 GLU F O 1
ATOM 23958 N N . VAL F 1 28 ? 61.88280 39.12929 41.40279 1.000 81.25319 28 VAL F N 1
ATOM 23959 C CA . VAL F 1 28 ? 62.30434 38.18452 40.36955 1.000 79.45857 28 VAL F CA 1
ATOM 23960 C C . VAL F 1 28 ? 62.88570 38.93404 39.17637 1.000 73.97562 28 VAL F C 1
ATOM 23961 O O . VAL F 1 28 ? 62.37311 39.98455 38.77270 1.000 75.65261 28 VAL F O 1
ATOM 23974 N N . ASP F 1 29 ? 63.96511 38.38214 38.61517 1.000 68.04317 29 ASP F N 1
ATOM 23975 C CA . ASP F 1 29 ? 64.55843 38.88002 37.38547 1.000 69.67267 29 ASP F CA 1
ATOM 23976 C C . ASP F 1 29 ? 64.31250 37.97080 36.18690 1.000 58.93039 29 ASP F C 1
ATOM 23977 O O . ASP F 1 29 ? 64.48341 38.42240 35.04949 1.000 55.91334 29 ASP F O 1
ATOM 23986 N N . THR F 1 30 ? 63.92816 36.70962 36.40690 1.000 54.38635 30 THR F N 1
ATOM 23987 C CA . THR F 1 30 ? 63.70855 35.76049 35.32140 1.000 49.48022 30 THR F CA 1
ATOM 23988 C C . THR F 1 30 ? 62.34519 35.09271 35.46448 1.000 48.07958 30 THR F C 1
ATOM 23989 O O . THR F 1 30 ? 61.97980 34.60527 36.54449 1.000 47.19877 30 THR F O 1
ATOM 24000 N N . LEU F 1 31 ? 61.60260 35.06759 34.35960 1.000 49.65110 31 LEU F N 1
ATOM 24001 C CA . LEU F 1 31 ? 60.30315 34.42010 34.28272 1.000 44.73324 31 LEU F CA 1
ATOM 24002 C C . LEU F 1 31 ? 60.35670 33.34944 33.20035 1.000 44.44528 31 LEU F C 1
ATOM 24003 O O . LEU F 1 31 ? 60.75110 33.62819 32.06182 1.000 43.04382 31 LEU F O 1
ATOM 24019 N N . LEU F 1 32 ? 59.97322 32.13040 33.56195 1.000 46.85243 32 LEU F N 1
ATOM 24020 C CA . LEU F 1 32 ? 59.95605 30.99162 32.65739 1.000 46.25988 32 LEU F CA 1
ATOM 24021 C C . LEU F 1 32 ? 58.50866 30.61070 32.38621 1.000 52.66859 32 LEU F C 1
ATOM 24022 O O . LEU F 1 32 ? 57.75267 30.35752 33.32531 1.000 55.15625 32 LEU F O 1
ATOM 24038 N N . PHE F 1 33 ? 58.14422 30.52504 31.10845 1.000 52.42554 33 PHE F N 1
ATOM 24039 C CA . PHE F 1 33 ? 56.76941 30.34474 30.67625 1.000 54.25508 33 PHE F CA 1
ATOM 24040 C C . PHE F 1 33 ? 56.59122 29.01078 29.96766 1.000 56.90870 33 PHE F C 1
ATOM 24041 O O . PHE F 1 33 ? 57.46021 28.57686 29.20573 1.000 55.96264 33 PHE F O 1
ATOM 24058 N N . ASN F 1 34 ? 55.46440 28.36057 30.23499 1.000 58.75566 34 ASN F N 1
ATOM 24059 C CA . ASN F 1 34 ? 54.96185 27.32203 29.35460 1.000 61.53915 34 ASN F CA 1
ATOM 24060 C C . ASN F 1 34 ? 54.21951 27.99878 28.21296 1.000 62.66009 34 ASN F C 1
ATOM 24061 O O . ASN F 1 34 ? 53.64992 29.07881 28.38049 1.000 69.67215 34 ASN F O 1
ATOM 24072 N N . CYS F 1 35 ? 54.25749 27.38224 27.03665 1.000 58.97989 35 CYS F N 1
ATOM 24073 C CA . CYS F 1 35 ? 53.75467 28.06859 25.85377 1.000 57.31281 35 CYS F CA 1
ATOM 24074 C C . CYS F 1 35 ? 52.26414 27.83906 25.59930 1.000 58.10356 35 CYS F C 1
ATOM 24075 O O . CYS F 1 35 ? 51.50952 28.80859 25.47145 1.000 54.39481 35 CYS F O 1
ATOM 24083 N N . ASP F 1 36 ? 51.81585 26.58345 25.54128 1.000 62.17218 36 ASP F N 1
ATOM 24084 C CA . ASP F 1 36 ? 50.42556 26.30669 25.19212 1.000 67.82797 36 ASP F CA 1
ATOM 24085 C C . ASP F 1 36 ? 49.54446 26.40567 26.42923 1.000 67.55403 36 ASP F C 1
ATOM 24086 O O . ASP F 1 36 ? 49.83759 25.79456 27.46303 1.000 66.17610 36 ASP F O 1
ATOM 24095 N N . GLY F 1 37 ? 48.46720 27.18336 26.32785 1.000 67.10771 37 GLY F N 1
ATOM 24096 C CA . GLY F 1 37 ? 47.58398 27.41749 27.44575 1.000 67.27391 37 GLY F CA 1
ATOM 24097 C C . GLY F 1 37 ? 47.96349 28.60110 28.30112 1.000 67.69438 37 GLY F C 1
ATOM 24098 O O . GLY F 1 37 ? 47.17998 28.99346 29.17629 1.000 70.04472 37 GLY F O 1
ATOM 24102 N N . VAL F 1 38 ? 49.14084 29.17874 28.07584 1.000 65.76021 38 VAL F N 1
ATOM 24103 C CA . VAL F 1 38 ? 49.63302 30.30730 28.85395 1.000 62.57782 38 VAL F CA 1
ATOM 24104 C C . VAL F 1 38 ? 49.80863 31.48034 27.89858 1.000 60.94219 38 VAL F C 1
ATOM 24105 O O . VAL F 1 38 ? 49.20336 32.54351 28.07750 1.000 61.61768 38 VAL F O 1
ATOM 24118 N N . LEU F 1 39 ? 50.65050 31.29260 26.88245 1.000 58.13509 39 LEU F N 1
ATOM 24119 C CA . LEU F 1 39 ? 50.92334 32.33716 25.90643 1.000 56.49072 39 LEU F CA 1
ATOM 24120 C C . LEU F 1 39 ? 50.01911 32.26116 24.68150 1.000 63.11041 39 LEU F C 1
ATOM 24121 O O . LEU F 1 39 ? 49.58249 33.30035 24.17353 1.000 68.88356 39 LEU F O 1
ATOM 24137 N N . TRP F 1 40 ? 49.72358 31.05780 24.19179 1.000 60.36944 40 TRP F N 1
ATOM 24138 C CA . TRP F 1 40 ? 48.90270 30.91345 22.99707 1.000 61.53939 40 TRP F CA 1
ATOM 24139 C C . TRP F 1 40 ? 48.12912 29.60573 23.04283 1.000 61.67606 40 TRP F C 1
ATOM 24140 O O . TRP F 1 40 ? 48.52906 28.64398 23.70370 1.000 57.41894 40 TRP F O 1
ATOM 24161 N N . ARG F 1 41 ? 47.01100 29.58501 22.31811 1.000 64.83133 41 ARG F N 1
ATOM 24162 C CA . ARG F 1 41 ? 46.22531 28.37703 22.09911 1.000 65.54126 41 ARG F CA 1
ATOM 24163 C C . ARG F 1 41 ? 46.20034 28.10132 20.60147 1.000 66.67799 41 ARG F C 1
ATOM 24164 O O . ARG F 1 41 ? 45.64364 28.89371 19.83199 1.000 68.55568 41 ARG F O 1
ATOM 24185 N N . GLY F 1 42 ? 46.79842 26.98596 20.19252 1.000 63.75796 42 GLY F N 1
ATOM 24186 C CA . GLY F 1 42 ? 46.99014 26.73564 18.77145 1.000 66.31529 42 GLY F CA 1
ATOM 24187 C C . GLY F 1 42 ? 47.97080 27.74457 18.20803 1.000 67.92573 42 GLY F C 1
ATOM 24188 O O . GLY F 1 42 ? 49.06570 27.93769 18.74641 1.000 70.19080 42 GLY F O 1
ATOM 24192 N N . GLU F 1 43 ? 47.59494 28.38722 17.10561 1.000 73.59487 43 GLU F N 1
ATOM 24193 C CA . GLU F 1 43 ? 48.41201 29.42914 16.49695 1.000 74.97506 43 GLU F CA 1
ATOM 24194 C C . GLU F 1 43 ? 47.92279 30.83093 16.85700 1.000 72.44014 43 GLU F C 1
ATOM 24195 O O . GLU F 1 43 ? 48.42844 31.81336 16.30499 1.000 70.41977 43 GLU F O 1
ATOM 24207 N N . THR F 1 44 ? 46.94726 30.93846 17.76003 1.000 74.17239 44 THR F N 1
ATOM 24208 C CA . THR F 1 44 ? 46.36359 32.21018 18.17622 1.000 76.88586 44 THR F CA 1
ATOM 24209 C C . THR F 1 44 ? 46.76252 32.50805 19.61777 1.000 68.28379 44 THR F C 1
ATOM 24210 O O . THR F 1 44 ? 46.62464 31.64681 20.49368 1.000 65.68025 44 THR F O 1
ATOM 24221 N N . ALA F 1 45 ? 47.25723 33.72311 19.85655 1.000 63.38747 45 ALA F N 1
ATOM 24222 C CA . ALA F 1 45 ? 47.75160 34.10977 21.17192 1.000 63.39800 45 ALA F CA 1
ATOM 24223 C C . ALA F 1 45 ? 46.61725 34.34399 22.16531 1.000 63.49600 45 ALA F C 1
ATOM 24224 O O . ALA F 1 45 ? 45.49632 34.70370 21.79344 1.000 62.76105 45 ALA F O 1
ATOM 24231 N N . VAL F 1 46 ? 46.91871 34.11651 23.43986 1.000 60.70880 46 VAL F N 1
ATOM 24232 C CA . VAL F 1 46 ? 45.98071 34.45419 24.51882 1.000 59.69098 46 VAL F CA 1
ATOM 24233 C C . VAL F 1 46 ? 45.82048 35.96879 24.56933 1.000 65.26582 46 VAL F C 1
ATOM 24234 O O . VAL F 1 46 ? 46.83168 36.69118 24.53090 1.000 66.19027 46 VAL F O 1
ATOM 24247 N N . PRO F 1 47 ? 44.60129 36.50234 24.65273 1.000 65.14611 47 PRO F N 1
ATOM 24248 C CA . PRO F 1 47 ? 44.44577 37.96155 24.58673 1.000 66.57008 47 PRO F CA 1
ATOM 24249 C C . PRO F 1 47 ? 45.22612 38.63697 25.70400 1.000 66.94522 47 PRO F C 1
ATOM 24250 O O . PRO F 1 47 ? 45.08902 38.28917 26.88017 1.000 61.84558 47 PRO F O 1
ATOM 24261 N N . GLY F 1 48 ? 46.05740 39.60699 25.32413 1.000 67.91884 48 GLY F N 1
ATOM 24262 C CA . GLY F 1 48 ? 46.85456 40.35744 26.26859 1.000 61.68988 48 GLY F CA 1
ATOM 24263 C C . GLY F 1 48 ? 48.20709 39.75923 26.58548 1.000 59.98833 48 GLY F C 1
ATOM 24264 O O . GLY F 1 48 ? 49.03146 40.43481 27.21625 1.000 60.17680 48 GLY F O 1
ATOM 24268 N N . ALA F 1 49 ? 48.46702 38.51240 26.17183 1.000 58.89239 49 ALA F N 1
ATOM 24269 C CA . ALA F 1 49 ? 49.75326 37.89208 26.48435 1.000 53.41341 49 ALA F CA 1
ATOM 24270 C C . ALA F 1 49 ? 50.90753 38.54998 25.73888 1.000 55.89014 49 ALA F C 1
ATOM 24271 O O . ALA F 1 49 ? 51.95227 38.81403 26.36493 1.000 58.57049 49 ALA F O 1
ATOM 24278 N N . PRO F 1 50 ? 50.81052 38.83131 24.43474 1.000 54.70941 50 PRO F N 1
ATOM 24279 C CA . PRO F 1 50 ? 51.95420 39.46917 23.75431 1.000 57.72852 50 PRO F CA 1
ATOM 24280 C C . PRO F 1 50 ? 52.33427 40.79868 24.37594 1.000 62.41450 50 PRO F C 1
ATOM 24281 O O . PRO F 1 50 ? 53.52343 41.06589 24.60971 1.000 65.46760 50 PRO F O 1
ATOM 24292 N N . GLU F 1 51 ? 51.34134 41.64544 24.65989 1.000 63.71780 51 GLU F N 1
ATOM 24293 C CA . GLU F 1 51 ? 51.62120 42.92738 25.29193 1.000 67.51530 51 GLU F CA 1
ATOM 24294 C C . GLU F 1 51 ? 52.24306 42.72847 26.66651 1.000 68.25804 51 GLU F C 1
ATOM 24295 O O . GLU F 1 51 ? 53.15845 43.46227 27.05373 1.000 69.24824 51 GLU F O 1
ATOM 24307 N N . THR F 1 52 ? 51.75763 41.73889 27.42192 1.000 63.87998 52 THR F N 1
ATOM 24308 C CA . THR F 1 52 ? 52.26529 41.53106 28.77411 1.000 60.03096 52 THR F CA 1
ATOM 24309 C C . THR F 1 52 ? 53.73379 41.11420 28.74236 1.000 61.07787 52 THR F C 1
ATOM 24310 O O . THR F 1 52 ? 54.54533 41.61092 29.53520 1.000 67.78123 52 THR F O 1
ATOM 24321 N N . LEU F 1 53 ? 54.10108 40.20684 27.83075 1.000 56.49012 53 LEU F N 1
ATOM 24322 C CA . LEU F 1 53 ? 55.49789 39.78198 27.75383 1.000 53.98643 53 LEU F CA 1
ATOM 24323 C C . LEU F 1 53 ? 56.38490 40.89868 27.21027 1.000 53.56361 53 LEU F C 1
ATOM 24324 O O . LEU F 1 53 ? 57.53777 41.04481 27.63694 1.000 57.91265 53 LEU F O 1
ATOM 24340 N N . ARG F 1 54 ? 55.87652 41.69076 26.26087 1.000 52.81714 54 ARG F N 1
ATOM 24341 C CA . ARG F 1 54 ? 56.61093 42.87723 25.82437 1.000 48.67781 54 ARG F CA 1
ATOM 24342 C C . ARG F 1 54 ? 56.86101 43.82372 26.99150 1.000 45.82307 54 ARG F C 1
ATOM 24343 O O . ARG F 1 54 ? 57.96659 44.36924 27.13636 1.000 47.98793 54 ARG F O 1
ATOM 24364 N N . ALA F 1 55 ? 55.86422 43.99414 27.86292 1.000 47.10633 55 ALA F N 1
ATOM 24365 C CA . ALA F 1 55 ? 56.04565 44.84112 29.03683 1.000 53.65369 55 ALA F CA 1
ATOM 24366 C C . ALA F 1 55 ? 57.09447 44.25817 29.97568 1.000 59.09590 55 ALA F C 1
ATOM 24367 O O . ALA F 1 55 ? 57.93391 44.99123 30.51077 1.000 61.83101 55 ALA F O 1
ATOM 24374 N N . LEU F 1 56 ? 57.06688 42.93824 30.18599 1.000 56.66305 56 LEU F N 1
ATOM 24375 C CA . LEU F 1 56 ? 58.07933 42.31539 31.03499 1.000 54.21427 56 LEU F CA 1
ATOM 24376 C C . LEU F 1 56 ? 59.47972 42.52983 30.47331 1.000 48.12067 56 LEU F C 1
ATOM 24377 O O . LEU F 1 56 ? 60.41980 42.81092 31.22602 1.000 52.53145 56 LEU F O 1
ATOM 24393 N N . ARG F 1 57 ? 59.64100 42.40435 29.15096 1.000 42.77116 57 ARG F N 1
ATOM 24394 C CA . ARG F 1 57 ? 60.95214 42.64796 28.55993 1.000 41.81908 57 ARG F CA 1
ATOM 24395 C C . ARG F 1 57 ? 61.38463 44.09214 28.77724 1.000 42.87308 57 ARG F C 1
ATOM 24396 O O . ARG F 1 57 ? 62.55528 44.36129 29.07170 1.000 50.80006 57 ARG F O 1
ATOM 24417 N N . ALA F 1 58 ? 60.44661 45.03801 28.64478 1.000 43.49092 58 ALA F N 1
ATOM 24418 C CA . ALA F 1 58 ? 60.79402 46.44491 28.82661 1.000 52.02076 58 ALA F CA 1
ATOM 24419 C C . ALA F 1 58 ? 61.26962 46.73256 30.24706 1.000 60.74267 58 ALA F C 1
ATOM 24420 O O . ALA F 1 58 ? 62.13516 47.59202 30.44942 1.000 60.14984 58 ALA F O 1
ATOM 24427 N N . ARG F 1 59 ? 60.71509 46.03518 31.23835 1.000 67.05419 59 ARG F N 1
ATOM 24428 C CA . ARG F 1 59 ? 61.09493 46.20233 32.63760 1.000 68.97872 59 ARG F CA 1
ATOM 24429 C C . ARG F 1 59 ? 62.41425 45.52516 32.99132 1.000 62.84802 59 ARG F C 1
ATOM 24430 O O . ARG F 1 59 ? 62.81586 45.56384 34.15977 1.000 64.21614 59 ARG F O 1
ATOM 24451 N N . GLY F 1 60 ? 63.08402 44.89303 32.03382 1.000 57.72824 60 GLY F N 1
ATOM 24452 C CA . GLY F 1 60 ? 64.36008 44.26228 32.29185 1.000 55.17452 60 GLY F CA 1
ATOM 24453 C C . GLY F 1 60 ? 64.27333 42.80485 32.67001 1.000 53.94843 60 GLY F C 1
ATOM 24454 O O . GLY F 1 60 ? 65.30016 42.20716 33.01357 1.000 58.64717 60 GLY F O 1
ATOM 24458 N N . LYS F 1 61 ? 63.08215 42.21664 32.61885 1.000 52.82342 61 LYS F N 1
ATOM 24459 C CA . LYS F 1 61 ? 62.91524 40.81132 32.95135 1.000 49.29698 61 LYS F CA 1
ATOM 24460 C C . LYS F 1 61 ? 63.43710 39.93031 31.82746 1.000 43.27178 61 LYS F C 1
ATOM 24461 O O . LYS F 1 61 ? 63.25518 40.23103 30.64481 1.000 44.48178 61 LYS F O 1
ATOM 24480 N N . ARG F 1 62 ? 64.09108 38.83782 32.20459 1.000 44.93593 62 ARG F N 1
ATOM 24481 C CA . ARG F 1 62 ? 64.55153 37.84241 31.24838 1.000 45.95959 62 ARG F CA 1
ATOM 24482 C C . ARG F 1 62 ? 63.48031 36.77275 31.12172 1.000 48.44610 62 ARG F C 1
ATOM 24483 O O . ARG F 1 62 ? 62.96995 36.28375 32.13342 1.000 47.86580 62 ARG F O 1
ATOM 24504 N N . LEU F 1 63 ? 63.13514 36.42677 29.88690 1.000 50.96549 63 LEU F N 1
ATOM 24505 C CA . LEU F 1 63 ? 62.05190 35.49610 29.60879 1.000 44.42888 63 LEU F CA 1
ATOM 24506 C C . LEU F 1 63 ? 62.62382 34.21504 29.02347 1.000 41.08839 63 LEU F C 1
ATOM 24507 O O . LEU F 1 63 ? 63.47412 34.25326 28.12699 1.000 41.62110 63 LEU F O 1
ATOM 24523 N N . GLY F 1 64 ? 62.17082 33.08526 29.56042 1.000 41.85413 64 GLY F N 1
ATOM 24524 C CA . GLY F 1 64 ? 62.51976 31.79541 29.01869 1.000 37.40311 64 GLY F CA 1
ATOM 24525 C C . GLY F 1 64 ? 61.23882 31.02362 28.77839 1.000 34.00559 64 GLY F C 1
ATOM 24526 O O . GLY F 1 64 ? 60.19773 31.32768 29.35148 1.000 38.79235 64 GLY F O 1
ATOM 24530 N N . PHE F 1 65 ? 61.31917 30.03489 27.89481 1.000 32.23894 65 PHE F N 1
ATOM 24531 C CA . PHE F 1 65 ? 60.13794 29.28306 27.48549 1.000 35.94657 65 PHE F CA 1
ATOM 24532 C C . PHE F 1 65 ? 60.43084 27.79248 27.51815 1.000 40.51256 65 PHE F C 1
ATOM 24533 O O . PHE F 1 65 ? 61.45504 27.34368 26.99273 1.000 42.57263 65 PHE F O 1
ATOM 24550 N N . ILE F 1 66 ? 59.53369 27.03492 28.15029 1.000 42.46346 66 ILE F N 1
ATOM 24551 C CA . ILE F 1 66 ? 59.68821 25.59502 28.33257 1.000 43.49447 66 ILE F CA 1
ATOM 24552 C C . ILE F 1 66 ? 58.46293 24.89349 27.76371 1.000 44.73231 66 ILE F C 1
ATOM 24553 O O . ILE F 1 66 ? 57.32759 25.20845 28.13888 1.000 46.94487 66 ILE F O 1
ATOM 24569 N N . THR F 1 67 ? 58.69927 23.93757 26.87110 1.000 40.91297 67 THR F N 1
ATOM 24570 C CA . THR F 1 67 ? 57.64520 23.14511 26.25673 1.000 42.60001 67 THR F CA 1
ATOM 24571 C C . THR F 1 67 ? 58.07566 21.68626 26.22679 1.000 45.85689 67 THR F C 1
ATOM 24572 O O . THR F 1 67 ? 59.25894 21.37132 26.07798 1.000 44.44103 67 THR F O 1
ATOM 24583 N N . ASN F 1 68 ? 57.09789 20.79896 26.37066 1.000 45.97250 68 ASN F N 1
ATOM 24584 C CA . ASN F 1 68 ? 57.33588 19.36518 26.29846 1.000 41.78470 68 ASN F CA 1
ATOM 24585 C C . ASN F 1 68 ? 57.18094 18.82319 24.88579 1.000 42.10527 68 ASN F C 1
ATOM 24586 O O . ASN F 1 68 ? 57.37930 17.62303 24.67275 1.000 47.89919 68 ASN F O 1
ATOM 24597 N N . ASN F 1 69 ? 56.84223 19.67464 23.92289 1.000 39.44222 69 ASN F N 1
ATOM 24598 C CA . ASN F 1 69 ? 56.63792 19.24807 22.54670 1.000 44.84577 69 ASN F CA 1
ATOM 24599 C C . ASN F 1 69 ? 57.96234 19.23023 21.79688 1.000 39.88725 69 ASN F C 1
ATOM 24600 O O . ASN F 1 69 ? 58.75602 20.17219 21.88607 1.000 44.99580 69 ASN F O 1
ATOM 24611 N N . SER F 1 70 ? 58.19001 18.14193 21.06256 1.000 37.84331 70 SER F N 1
ATOM 24612 C CA . SER F 1 70 ? 59.43826 17.87910 20.36374 1.000 41.04063 70 SER F CA 1
ATOM 24613 C C . SER F 1 70 ? 59.32633 18.05690 18.85381 1.000 41.81228 70 SER F C 1
ATOM 24614 O O . SER F 1 70 ? 60.21399 17.60567 18.12192 1.000 43.93265 70 SER F O 1
ATOM 24622 N N . SER F 1 71 ? 58.25215 18.67667 18.36853 1.000 40.36337 71 SER F N 1
ATOM 24623 C CA . SER F 1 71 ? 58.00500 18.75837 16.93454 1.000 44.00182 71 SER F CA 1
ATOM 24624 C C . SER F 1 71 ? 58.55811 20.02331 16.28837 1.000 46.99741 71 SER F C 1
ATOM 24625 O O . SER F 1 71 ? 58.63113 20.08724 15.05633 1.000 52.66689 71 SER F O 1
ATOM 24633 N N . LYS F 1 72 ? 58.92775 21.03318 17.07299 1.000 46.14389 72 LYS F N 1
ATOM 24634 C CA . LYS F 1 72 ? 59.45338 22.28882 16.55238 1.000 46.96148 72 LYS F CA 1
ATOM 24635 C C . LYS F 1 72 ? 60.84523 22.56077 17.11080 1.000 40.85279 72 LYS F C 1
ATOM 24636 O O . LYS F 1 72 ? 61.16620 22.16855 18.23679 1.000 35.62642 72 LYS F O 1
ATOM 24655 N N . THR F 1 73 ? 61.67679 23.23040 16.30824 1.000 35.47881 73 THR F N 1
ATOM 24656 C CA . THR F 1 73 ? 63.01993 23.60558 16.72546 1.000 36.00753 73 THR F CA 1
ATOM 24657 C C . THR F 1 73 ? 62.97770 24.87309 17.58502 1.000 39.30923 73 THR F C 1
ATOM 24658 O O . THR F 1 73 ? 61.96161 25.56956 17.66146 1.000 40.16610 73 THR F O 1
ATOM 24669 N N . ARG F 1 74 ? 64.10702 25.17241 18.24093 1.000 38.30672 74 ARG F N 1
ATOM 24670 C CA . ARG F 1 74 ? 64.19757 26.39280 19.03653 1.000 40.78306 74 ARG F CA 1
ATOM 24671 C C . ARG F 1 74 ? 63.95976 27.61995 18.16956 1.000 43.74442 74 ARG F C 1
ATOM 24672 O O . ARG F 1 74 ? 63.17132 28.50730 18.51802 1.000 48.42388 74 ARG F O 1
ATOM 24693 N N . THR F 1 75 ? 64.63960 27.68069 17.02580 1.000 44.09628 75 THR F N 1
ATOM 24694 C CA . THR F 1 75 ? 64.52968 28.84254 16.15990 1.000 42.75430 75 THR F CA 1
ATOM 24695 C C . THR F 1 75 ? 63.11474 28.95827 15.60276 1.000 43.04341 75 THR F C 1
ATOM 24696 O O . THR F 1 75 ? 62.60009 30.06825 15.42339 1.000 41.25050 75 THR F O 1
ATOM 24707 N N . ALA F 1 76 ? 62.46517 27.81961 15.34725 1.000 47.96303 76 ALA F N 1
ATOM 24708 C CA . ALA F 1 76 ? 61.08160 27.83370 14.88563 1.000 48.59316 76 ALA F CA 1
ATOM 24709 C C . ALA F 1 76 ? 60.15702 28.41756 15.94760 1.000 40.45770 76 ALA F C 1
ATOM 24710 O O . ALA F 1 76 ? 59.28148 29.23870 15.64014 1.000 43.64669 76 ALA F O 1
ATOM 24717 N N . TYR F 1 77 ? 60.33147 28.00069 17.20582 1.000 40.56315 77 TYR F N 1
ATOM 24718 C CA . TYR F 1 77 ? 59.52892 28.56614 18.28240 1.000 40.03441 77 TYR F CA 1
ATOM 24719 C C . TYR F 1 77 ? 59.77774 30.06273 18.40296 1.000 41.16864 77 TYR F C 1
ATOM 24720 O O . TYR F 1 77 ? 58.84577 30.84320 18.63500 1.000 43.22536 77 TYR F O 1
ATOM 24738 N N . ALA F 1 78 ? 61.04256 30.47562 18.27059 1.000 36.36186 78 ALA F N 1
ATOM 24739 C CA . ALA F 1 78 ? 61.36677 31.89409 18.33527 1.000 38.13372 78 ALA F CA 1
ATOM 24740 C C . ALA F 1 78 ? 60.66673 32.65401 17.21944 1.000 44.66125 78 ALA F C 1
ATOM 24741 O O . ALA F 1 78 ? 60.19038 33.77677 17.42281 1.000 52.80787 78 ALA F O 1
ATOM 24748 N N . GLU F 1 79 ? 60.59014 32.05208 16.03101 1.000 47.62369 79 GLU F N 1
ATOM 24749 C CA . GLU F 1 79 ? 59.89254 32.69717 14.92661 1.000 52.05685 79 GLU F CA 1
ATOM 24750 C C . GLU F 1 79 ? 58.40559 32.83215 15.23617 1.000 49.97814 79 GLU F C 1
ATOM 24751 O O . GLU F 1 79 ? 57.79961 33.87327 14.95501 1.000 49.89916 79 GLU F O 1
ATOM 24763 N N . LYS F 1 80 ? 57.79669 31.79094 15.81879 1.000 49.00660 80 LYS F N 1
ATOM 24764 C CA . LYS F 1 80 ? 56.38092 31.89286 16.16863 1.000 55.41592 80 LYS F CA 1
ATOM 24765 C C . LYS F 1 80 ? 56.16275 32.99199 17.20749 1.000 57.19950 80 LYS F C 1
ATOM 24766 O O . LYS F 1 80 ? 55.19198 33.75524 17.12558 1.000 60.14571 80 LYS F O 1
ATOM 24785 N N . LEU F 1 81 ? 57.05729 33.07983 18.19731 1.000 49.15399 81 LEU F N 1
ATOM 24786 C CA . LEU F 1 81 ? 56.96609 34.13946 19.19671 1.000 46.47981 81 LEU F CA 1
ATOM 24787 C C . LEU F 1 81 ? 57.07261 35.51130 18.54446 1.000 52.59357 81 LEU F C 1
ATOM 24788 O O . LEU F 1 81 ? 56.31785 36.43221 18.88280 1.000 56.00608 81 LEU F O 1
ATOM 24804 N N . ARG F 1 82 ? 58.00498 35.66270 17.60166 1.000 48.54172 82 ARG F N 1
ATOM 24805 C CA . ARG F 1 82 ? 58.18024 36.94444 16.92907 1.000 47.72205 82 ARG F CA 1
ATOM 24806 C C . ARG F 1 82 ? 56.93961 37.31097 16.12700 1.000 51.80046 82 ARG F C 1
ATOM 24807 O O . ARG F 1 82 ? 56.50967 38.47042 16.13995 1.000 58.32997 82 ARG F O 1
ATOM 24828 N N . ARG F 1 83 ? 56.34256 36.33443 15.43406 1.000 54.38037 83 ARG F N 1
ATOM 24829 C CA . ARG F 1 83 ? 55.15188 36.60453 14.63362 1.000 61.08889 83 ARG F CA 1
ATOM 24830 C C . ARG F 1 83 ? 53.97713 37.02951 15.50714 1.000 61.62195 83 ARG F C 1
ATOM 24831 O O . ARG F 1 83 ? 53.18521 37.89762 15.12282 1.000 64.02734 83 ARG F O 1
ATOM 24852 N N . LEU F 1 84 ? 53.85314 36.42977 16.68686 1.000 61.37812 84 LEU F N 1
ATOM 24853 C CA . LEU F 1 84 ? 52.71439 36.64781 17.56746 1.000 61.02087 84 LEU F CA 1
ATOM 24854 C C . LEU F 1 84 ? 52.86854 37.86581 18.46709 1.000 57.92497 84 LEU F C 1
ATOM 24855 O O . LEU F 1 84 ? 51.97630 38.12951 19.28158 1.000 55.62501 84 LEU F O 1
ATOM 24871 N N . GLY F 1 85 ? 53.96176 38.61050 18.34169 1.000 55.21645 85 GLY F N 1
ATOM 24872 C CA . GLY F 1 85 ? 54.12914 39.84253 19.08077 1.000 56.50208 85 GLY F CA 1
ATOM 24873 C C . GLY F 1 85 ? 54.81080 39.69121 20.41746 1.000 56.28504 85 GLY F C 1
ATOM 24874 O O . GLY F 1 85 ? 54.83407 40.65320 21.19362 1.000 60.36091 85 GLY F O 1
ATOM 24878 N N . PHE F 1 86 ? 55.34203 38.50795 20.72392 1.000 56.06300 86 PHE F N 1
ATOM 24879 C CA . PHE F 1 86 ? 55.99811 38.26464 22.00001 1.000 51.12492 86 PHE F CA 1
ATOM 24880 C C . PHE F 1 86 ? 57.43717 38.75343 22.05724 1.000 50.18538 86 PHE F C 1
ATOM 24881 O O . PHE F 1 86 ? 58.00211 38.82452 23.15557 1.000 54.26895 86 PHE F O 1
ATOM 24898 N N . GLY F 1 87 ? 58.05274 39.08126 20.93125 1.000 47.84200 87 GLY F N 1
ATOM 24899 C CA . GLY F 1 87 ? 59.40282 39.60484 20.96140 1.000 50.09646 87 GLY F CA 1
ATOM 24900 C C . GLY F 1 87 ? 60.43487 38.51991 20.73281 1.000 53.63446 87 GLY F C 1
ATOM 24901 O O . GLY F 1 87 ? 60.12739 37.37722 20.38139 1.000 58.41602 87 GLY F O 1
ATOM 24905 N N . GLY F 1 88 ? 61.69298 38.90118 20.93316 1.000 56.08416 88 GLY F N 1
ATOM 24906 C CA . GLY F 1 88 ? 62.79417 37.97779 20.80121 1.000 57.78744 88 GLY F CA 1
ATOM 24907 C C . GLY F 1 88 ? 64.02225 38.43515 21.55963 1.000 60.84341 88 GLY F C 1
ATOM 24908 O O . GLY F 1 88 ? 64.06663 39.54417 22.10207 1.000 61.13447 88 GLY F O 1
ATOM 24912 N N . PRO F 1 89 ? 65.03965 37.57612 21.63298 1.000 65.84823 89 PRO F N 1
ATOM 24913 C CA . PRO F 1 89 ? 66.30090 37.98479 22.26427 1.000 67.13265 89 PRO F CA 1
ATOM 24914 C C . PRO F 1 89 ? 66.82267 39.25545 21.61101 1.000 68.53740 89 PRO F C 1
ATOM 24915 O O . PRO F 1 89 ? 66.66388 39.46593 20.40645 1.000 59.86319 89 PRO F O 1
ATOM 24926 N N . VAL F 1 90 ? 67.45034 40.10813 22.41529 1.000 81.14200 90 VAL F N 1
ATOM 24927 C CA . VAL F 1 90 ? 67.74287 41.46189 21.96053 1.000 88.72065 90 VAL F CA 1
ATOM 24928 C C . VAL F 1 90 ? 68.83555 41.44331 20.89258 1.000 89.43626 90 VAL F C 1
ATOM 24929 O O . VAL F 1 90 ? 68.54740 41.64429 19.70775 1.000 94.27756 90 VAL F O 1
ATOM 24942 N N . GLY F 1 91 ? 70.07626 41.15371 21.27433 1.000 76.93736 91 GLY F N 1
ATOM 24943 C CA . GLY F 1 91 ? 71.20505 41.47346 20.43271 1.000 75.94491 91 GLY F CA 1
ATOM 24944 C C . GLY F 1 91 ? 71.94022 40.28148 19.85883 1.000 76.11371 91 GLY F C 1
ATOM 24945 O O . GLY F 1 91 ? 71.49057 39.13520 19.94421 1.000 75.65216 91 GLY F O 1
ATOM 24949 N N . PRO F 1 92 ? 73.09796 40.54377 19.24440 1.000 73.02985 92 PRO F N 1
ATOM 24950 C CA . PRO F 1 92 ? 73.91155 39.43442 18.71743 1.000 72.29916 92 PRO F CA 1
ATOM 24951 C C . PRO F 1 92 ? 74.38868 38.47395 19.79154 1.000 79.73383 92 PRO F C 1
ATOM 24952 O O . PRO F 1 92 ? 74.47090 37.26330 19.54735 1.000 84.17249 92 PRO F O 1
ATOM 24963 N N . GLU F 1 93 ? 74.70947 38.98503 20.98310 1.000 84.66178 93 GLU F N 1
ATOM 24964 C CA . GLU F 1 93 ? 75.20593 38.13145 22.05664 1.000 87.88485 93 GLU F CA 1
ATOM 24965 C C . GLU F 1 93 ? 74.10749 37.24369 22.62674 1.000 82.33681 93 GLU F C 1
ATOM 24966 O O . GLU F 1 93 ? 74.38038 36.10951 23.03513 1.000 83.50027 93 GLU F O 1
ATOM 24978 N N . ALA F 1 94 ? 72.86802 37.72978 22.64788 1.000 79.14356 94 ALA F N 1
ATOM 24979 C CA . ALA F 1 94 ? 71.78916 37.01873 23.31834 1.000 72.03187 94 ALA F CA 1
ATOM 24980 C C . ALA F 1 94 ? 71.59332 35.62471 22.73661 1.000 68.97535 94 ALA F C 1
ATOM 24981 O O . ALA F 1 94 ? 71.69518 35.41472 21.52505 1.000 73.00152 94 ALA F O 1
ATOM 24988 N N . GLY F 1 95 ? 71.30282 34.66138 23.62167 1.000 62.55110 95 GLY F N 1
ATOM 24989 C CA . GLY F 1 95 ? 71.02793 33.30467 23.20220 1.000 56.70163 95 GLY F CA 1
ATOM 24990 C C . GLY F 1 95 ? 69.54155 33.04282 23.03791 1.000 49.24632 95 GLY F C 1
ATOM 24991 O O . GLY F 1 95 ? 68.69921 33.84587 23.43208 1.000 49.30908 95 GLY F O 1
ATOM 24995 N N . LEU F 1 96 ? 69.22813 31.89703 22.43480 1.000 44.46790 96 LEU F N 1
ATOM 24996 C CA . LEU F 1 96 ? 67.83501 31.52235 22.23414 1.000 44.45927 96 LEU F CA 1
ATOM 24997 C C . LEU F 1 96 ? 67.12298 31.34482 23.56841 1.000 40.70662 96 LEU F C 1
ATOM 24998 O O . LEU F 1 96 ? 67.73135 31.00804 24.58718 1.000 39.93720 96 LEU F O 1
ATOM 25014 N N . GLU F 1 97 ? 65.81037 31.58640 23.55151 1.000 43.34682 97 GLU F N 1
ATOM 25015 C CA . GLU F 1 97 ? 65.01640 31.64019 24.76656 1.000 39.30305 97 GLU F CA 1
ATOM 25016 C C . GLU F 1 97 ? 64.10687 30.43814 24.96568 1.000 40.94173 97 GLU F C 1
ATOM 25017 O O . GLU F 1 97 ? 63.56378 30.27460 26.06355 1.000 45.89156 97 GLU F O 1
ATOM 25029 N N . VAL F 1 98 ? 63.93945 29.58920 23.95434 1.000 39.54137 98 VAL F N 1
ATOM 25030 C CA . VAL F 1 98 ? 62.98925 28.48313 24.00515 1.000 35.05485 98 VAL F CA 1
ATOM 25031 C C . VAL F 1 98 ? 63.73243 27.18165 24.24005 1.000 33.19908 98 VAL F C 1
ATOM 25032 O O . VAL F 1 98 ? 64.70351 26.86801 23.54052 1.000 36.56361 98 VAL F O 1
ATOM 25045 N N . PHE F 1 99 ? 63.25763 26.41683 25.21450 1.000 33.68136 99 PHE F N 1
ATOM 25046 C CA . PHE F 1 99 ? 63.83470 25.12712 25.56932 1.000 31.34288 99 PHE F CA 1
ATOM 25047 C C . PHE F 1 99 ? 62.70904 24.10354 25.46822 1.000 31.99992 99 PHE F C 1
ATOM 25048 O O . PHE F 1 99 ? 61.88457 23.97599 26.37893 1.000 33.69535 99 PHE F O 1
ATOM 25065 N N . GLY F 1 100 ? 62.67460 23.38589 24.34558 1.000 34.28563 100 GLY F N 1
ATOM 25066 C CA . GLY F 1 100 ? 61.71134 22.33560 24.11877 1.000 31.21811 100 GLY F CA 1
ATOM 25067 C C . GLY F 1 100 ? 62.39365 20.97902 24.19142 1.000 33.53397 100 GLY F C 1
ATOM 25068 O O . GLY F 1 100 ? 63.61881 20.87053 24.22965 1.000 41.88783 100 GLY F O 1
ATOM 25072 N N . THR F 1 101 ? 61.57354 19.93210 24.18592 1.000 36.33254 101 THR F N 1
ATOM 25073 C CA . THR F 1 101 ? 62.11141 18.59127 24.37905 1.000 38.00528 101 THR F CA 1
ATOM 25074 C C . THR F 1 101 ? 63.00498 18.13663 23.23137 1.000 29.57363 101 THR F C 1
ATOM 25075 O O . THR F 1 101 ? 63.81223 17.22726 23.42693 1.000 32.48076 101 THR F O 1
ATOM 25086 N N . ALA F 1 102 ? 62.88481 18.72459 22.04078 1.000 29.85485 102 ALA F N 1
ATOM 25087 C CA . ALA F 1 102 ? 63.80079 18.35810 20.96047 1.000 32.87244 102 ALA F CA 1
ATOM 25088 C C . ALA F 1 102 ? 65.22821 18.77196 21.30857 1.000 30.49404 102 ALA F C 1
ATOM 25089 O O . ALA F 1 102 ? 66.14923 17.93684 21.34545 1.000 36.96906 102 ALA F O 1
ATOM 25096 N N . TYR F 1 103 ? 65.41992 20.05832 21.61381 1.000 29.13571 103 TYR F N 1
ATOM 25097 C CA . TYR F 1 103 ? 66.74248 20.54377 21.97839 1.000 32.80133 103 TYR F CA 1
ATOM 25098 C C . TYR F 1 103 ? 67.25856 19.87544 23.24187 1.000 38.07486 103 TYR F C 1
ATOM 25099 O O . TYR F 1 103 ? 68.43290 19.50202 23.31597 1.000 40.72050 103 TYR F O 1
ATOM 25117 N N . CYS F 1 104 ? 66.41047 19.74099 24.26024 1.000 43.60698 104 CYS F N 1
ATOM 25118 C CA . CYS F 1 104 ? 66.89270 19.17907 25.51635 1.000 45.46359 104 CYS F CA 1
ATOM 25119 C C . CYS F 1 104 ? 67.15390 17.68101 25.39200 1.000 41.07867 104 CYS F C 1
ATOM 25120 O O . CYS F 1 104 ? 68.02625 17.15399 26.08822 1.000 40.85421 104 CYS F O 1
ATOM 25127 N N . SER F 1 105 ? 66.44930 16.98393 24.49372 1.000 37.61924 105 SER F N 1
ATOM 25128 C CA . SER F 1 105 ? 66.82612 15.60956 24.17806 1.000 41.93296 105 SER F CA 1
ATOM 25129 C C . SER F 1 105 ? 68.22168 15.56411 23.57585 1.000 38.06834 105 SER F C 1
ATOM 25130 O O . SER F 1 105 ? 69.05553 14.73008 23.96378 1.000 41.89491 105 SER F O 1
ATOM 25138 N N . ALA F 1 106 ? 68.50082 16.47872 22.64043 1.000 31.58338 106 ALA F N 1
ATOM 25139 C CA . ALA F 1 106 ? 69.84048 16.54759 22.06225 1.000 35.99775 106 ALA F CA 1
ATOM 25140 C C . ALA F 1 106 ? 70.89254 16.83797 23.12743 1.000 39.61297 106 ALA F C 1
ATOM 25141 O O . ALA F 1 106 ? 71.96947 16.23374 23.12878 1.000 43.81201 106 ALA F O 1
ATOM 25148 N N . LEU F 1 107 ? 70.59876 17.77246 24.03401 1.000 41.62514 107 LEU F N 1
ATOM 25149 C CA . LEU F 1 107 ? 71.54713 18.13511 25.08650 1.000 41.78002 107 LEU F CA 1
ATOM 25150 C C . LEU F 1 107 ? 71.79837 16.95607 26.02038 1.000 33.34259 107 LEU F C 1
ATOM 25151 O O . LEU F 1 107 ? 72.94520 16.67926 26.40266 1.000 40.51185 107 LEU F O 1
ATOM 25167 N N . TYR F 1 108 ? 70.73387 16.23177 26.37389 1.000 35.92234 108 TYR F N 1
ATOM 25168 C CA . TYR F 1 108 ? 70.86425 15.04645 27.21186 1.000 34.68907 108 TYR F CA 1
ATOM 25169 C C . TYR F 1 108 ? 71.77449 14.02422 26.55627 1.000 34.34432 108 TYR F C 1
ATOM 25170 O O . TYR F 1 108 ? 72.65395 13.45264 27.20946 1.000 34.35216 108 TYR F O 1
ATOM 25188 N N . LEU F 1 109 ? 71.57855 13.77403 25.26026 1.000 33.35208 109 LEU F N 1
ATOM 25189 C CA . LEU F 1 109 ? 72.42312 12.78371 24.60083 1.000 36.45138 109 LEU F CA 1
ATOM 25190 C C . LEU F 1 109 ? 73.85895 13.27851 24.45577 1.000 39.29706 109 LEU F C 1
ATOM 25191 O O . LEU F 1 109 ? 74.79782 12.47667 24.53166 1.000 38.56481 109 LEU F O 1
ATOM 25207 N N . ARG F 1 110 ? 74.05678 14.58316 24.24432 1.000 41.01599 110 ARG F N 1
ATOM 25208 C CA . ARG F 1 110 ? 75.41079 15.12077 24.22582 1.000 41.65037 110 ARG F CA 1
ATOM 25209 C C . ARG F 1 110 ? 76.10837 14.78377 25.53640 1.000 47.40140 110 ARG F C 1
ATOM 25210 O O . ARG F 1 110 ? 77.26512 14.35080 25.55536 1.000 57.95278 110 ARG F O 1
ATOM 25231 N N . GLN F 1 111 ? 75.40318 14.99676 26.65697 1.000 44.41206 111 GLN F N 1
ATOM 25232 C CA . GLN F 1 111 ? 76.00558 14.77269 27.96938 1.000 42.81826 111 GLN F CA 1
ATOM 25233 C C . GLN F 1 111 ? 76.22464 13.28804 28.25432 1.000 38.47988 111 GLN F C 1
ATOM 25234 O O . GLN F 1 111 ? 77.28857 12.90273 28.74999 1.000 45.49209 111 GLN F O 1
ATOM 25248 N N . ARG F 1 112 ? 75.24560 12.43656 27.94608 1.000 38.91174 112 ARG F N 1
ATOM 25249 C CA . ARG F 1 112 ? 75.33888 11.03175 28.33531 1.000 40.67043 112 ARG F CA 1
ATOM 25250 C C . ARG F 1 112 ? 76.12716 10.17361 27.34897 1.000 42.30983 112 ARG F C 1
ATOM 25251 O O . ARG F 1 112 ? 76.46695 9.03403 27.68311 1.000 50.46166 112 ARG F O 1
ATOM 25272 N N . LEU F 1 113 ? 76.41453 10.67725 26.15358 1.000 43.12007 113 LEU F N 1
ATOM 25273 C CA . LEU F 1 113 ? 77.23436 9.99285 25.15590 1.000 46.55715 113 LEU F CA 1
ATOM 25274 C C . LEU F 1 113 ? 78.51530 10.78539 24.91291 1.000 50.28376 113 LEU F C 1
ATOM 25275 O O . LEU F 1 113 ? 79.02886 10.85711 23.79311 1.000 49.18520 113 LEU F O 1
ATOM 25291 N N . ALA F 1 114 ? 79.04588 11.38215 25.98485 1.000 54.09908 114 ALA F N 1
ATOM 25292 C CA . ALA F 1 114 ? 80.15827 12.32038 25.86848 1.000 59.87019 114 ALA F CA 1
ATOM 25293 C C . ALA F 1 114 ? 81.38739 11.68660 25.22591 1.000 65.10161 114 ALA F C 1
ATOM 25294 O O . ALA F 1 114 ? 81.99829 12.27210 24.32382 1.000 72.18816 114 ALA F O 1
ATOM 25301 N N . GLY F 1 115 ? 81.77552 10.49930 25.68043 1.000 59.67073 115 GLY F N 1
ATOM 25302 C CA . GLY F 1 115 ? 82.95137 9.83189 25.15241 1.000 66.63047 115 GLY F CA 1
ATOM 25303 C C . GLY F 1 115 ? 82.74959 9.09241 23.84673 1.000 71.86545 115 GLY F C 1
ATOM 25304 O O . GLY F 1 115 ? 83.73369 8.67151 23.22966 1.000 75.93407 115 GLY F O 1
ATOM 25308 N N . VAL F 1 116 ? 81.50633 8.93173 23.41497 1.000 70.98697 116 VAL F N 1
ATOM 25309 C CA . VAL F 1 116 ? 81.19683 8.12914 22.22458 1.000 69.51258 116 VAL F CA 1
ATOM 25310 C C . VAL F 1 116 ? 81.72607 8.84488 20.98663 1.000 70.27633 116 VAL F C 1
ATOM 25311 O O . VAL F 1 116 ? 81.47660 10.05068 20.81811 1.000 64.62760 116 VAL F O 1
ATOM 25324 N N . PRO F 1 117 ? 82.44421 8.14828 20.08362 1.000 81.43744 117 PRO F N 1
ATOM 25325 C CA . PRO F 1 117 ? 83.11447 8.84593 18.97525 1.000 83.84858 117 PRO F CA 1
ATOM 25326 C C . PRO F 1 117 ? 82.20982 9.41375 17.88952 1.000 80.79623 117 PRO F C 1
ATOM 25327 O O . PRO F 1 117 ? 82.40947 10.56157 17.47701 1.000 86.19276 117 PRO F O 1
ATOM 25338 N N . ASP F 1 118 ? 81.23231 8.65164 17.40837 1.000 66.88672 118 ASP F N 1
ATOM 25339 C CA . ASP F 1 118 ? 80.30739 9.11490 16.36776 1.000 60.00765 118 ASP F CA 1
ATOM 25340 C C . ASP F 1 118 ? 78.90848 8.63401 16.72211 1.000 57.61176 118 ASP F C 1
ATOM 25341 O O . ASP F 1 118 ? 78.34375 7.75442 16.06082 1.000 57.90154 118 ASP F O 1
ATOM 25350 N N . PRO F 1 119 ? 78.30396 9.21805 17.75517 1.000 50.27469 119 PRO F N 1
ATOM 25351 C CA . PRO F 1 119 ? 77.04808 8.66758 18.27653 1.000 43.71273 119 PRO F CA 1
ATOM 25352 C C . PRO F 1 119 ? 75.92449 8.70156 17.25379 1.000 40.19169 119 PRO F C 1
ATOM 25353 O O . PRO F 1 119 ? 75.74798 9.67443 16.51822 1.000 37.57103 119 PRO F O 1
ATOM 25364 N N . LYS F 1 120 ? 75.16694 7.60887 17.21324 1.000 39.74926 120 LYS F N 1
ATOM 25365 C CA . LYS F 1 120 ? 73.99438 7.48000 16.36222 1.000 39.86306 120 LYS F CA 1
ATOM 25366 C C . LYS F 1 120 ? 72.82243 7.06979 17.23991 1.000 38.85410 120 LYS F C 1
ATOM 25367 O O . LYS F 1 120 ? 72.99263 6.35094 18.22680 1.000 39.07605 120 LYS F O 1
ATOM 25386 N N . ALA F 1 121 ? 71.63032 7.54635 16.88137 1.000 38.25087 121 ALA F N 1
ATOM 25387 C CA . ALA F 1 121 ? 70.42350 7.30581 17.65816 1.000 34.87977 121 ALA F CA 1
ATOM 25388 C C . ALA F 1 121 ? 69.28915 6.89683 16.73468 1.000 34.98028 121 ALA F C 1
ATOM 25389 O O . ALA F 1 121 ? 69.15315 7.44018 15.63790 1.000 38.58521 121 ALA F O 1
ATOM 25396 N N . TYR F 1 122 ? 68.48239 5.93739 17.18095 1.000 40.76192 122 TYR F N 1
ATOM 25397 C CA . TYR F 1 122 ? 67.26877 5.54316 16.47224 1.000 41.65377 122 TYR F CA 1
ATOM 25398 C C . TYR F 1 122 ? 66.13032 6.39880 17.01340 1.000 39.39423 122 TYR F C 1
ATOM 25399 O O . TYR F 1 122 ? 65.77101 6.28828 18.19087 1.000 44.58584 122 TYR F O 1
ATOM 25417 N N . VAL F 1 123 ? 65.58001 7.26077 16.16517 1.000 35.49933 123 VAL F N 1
ATOM 25418 C CA . VAL F 1 123 ? 64.65433 8.30376 16.58990 1.000 34.70085 123 VAL F CA 1
ATOM 25419 C C . VAL F 1 123 ? 63.25327 7.95046 16.11569 1.000 32.66998 123 VAL F C 1
ATOM 25420 O O . VAL F 1 123 ? 62.96605 7.98010 14.91321 1.000 37.54999 123 VAL F O 1
ATOM 25433 N N . LEU F 1 124 ? 62.37780 7.61801 17.06408 1.000 25.98017 124 LEU F N 1
ATOM 25434 C CA . LEU F 1 124 ? 60.94307 7.54700 16.79920 1.000 31.55221 124 LEU F CA 1
ATOM 25435 C C . LEU F 1 124 ? 60.35616 8.93647 17.05974 1.000 35.21896 124 LEU F C 1
ATOM 25436 O O . LEU F 1 124 ? 59.69190 9.19161 18.06642 1.000 34.48326 124 LEU F O 1
ATOM 25452 N N . GLY F 1 125 ? 60.64050 9.84899 16.13651 1.000 36.83801 125 GLY F N 1
ATOM 25453 C CA . GLY F 1 125 ? 60.32688 11.24072 16.38433 1.000 37.29908 125 GLY F CA 1
ATOM 25454 C C . GLY F 1 125 ? 60.36545 12.09369 15.13441 1.000 41.27554 125 GLY F C 1
ATOM 25455 O O . GLY F 1 125 ? 60.46901 11.59197 14.01119 1.000 45.18202 125 GLY F O 1
ATOM 25459 N N . SER F 1 126 ? 60.28988 13.40794 15.36644 1.000 40.01359 126 SER F N 1
ATOM 25460 C CA . SER F 1 126 ? 60.10016 14.42292 14.34430 1.000 39.45359 126 SER F CA 1
ATOM 25461 C C . SER F 1 126 ? 61.39196 14.81036 13.62886 1.000 37.21059 126 SER F C 1
ATOM 25462 O O . SER F 1 126 ? 62.49428 14.55073 14.11629 1.000 38.58926 126 SER F O 1
ATOM 25470 N N . PRO F 1 127 ? 61.27312 15.44816 12.45798 1.000 40.36232 127 PRO F N 1
ATOM 25471 C CA . PRO F 1 127 ? 62.46001 16.04272 11.82255 1.000 42.94420 127 PRO F CA 1
ATOM 25472 C C . PRO F 1 127 ? 63.14259 17.08791 12.68575 1.000 43.58001 127 PRO F C 1
ATOM 25473 O O . PRO F 1 127 ? 64.37232 17.24190 12.61314 1.000 43.45678 127 PRO F O 1
ATOM 25484 N N . ALA F 1 128 ? 62.37689 17.82600 13.49391 1.000 43.59630 128 ALA F N 1
ATOM 25485 C CA . ALA F 1 128 ? 62.97051 18.83134 14.36920 1.000 45.76600 128 ALA F CA 1
ATOM 25486 C C . ALA F 1 128 ? 63.91057 18.18467 15.37413 1.000 45.01541 128 ALA F C 1
ATOM 25487 O O . ALA F 1 128 ? 64.99982 18.70645 15.65292 1.000 49.39770 128 ALA F O 1
ATOM 25494 N N . LEU F 1 129 ? 63.49755 17.04640 15.93658 1.000 41.93032 129 LEU F N 1
ATOM 25495 C CA . LEU F 1 129 ? 64.34588 16.33091 16.88119 1.000 41.28342 129 LEU F CA 1
ATOM 25496 C C . LEU F 1 129 ? 65.65085 15.90814 16.22313 1.000 38.12434 129 LEU F C 1
ATOM 25497 O O . LEU F 1 129 ? 66.72536 16.03154 16.82417 1.000 37.85334 129 LEU F O 1
ATOM 25513 N N . ALA F 1 130 ? 65.57997 15.41808 14.98026 1.000 37.27967 130 ALA F N 1
ATOM 25514 C CA . ALA F 1 130 ? 66.78896 15.01792 14.26635 1.000 31.66876 130 ALA F CA 1
ATOM 25515 C C . ALA F 1 130 ? 67.68708 16.21218 13.96824 1.000 33.18134 130 ALA F C 1
ATOM 25516 O O . ALA F 1 130 ? 68.91419 16.09892 14.04654 1.000 42.52663 130 ALA F O 1
ATOM 25523 N N . ALA F 1 131 ? 67.10654 17.36003 13.60341 1.000 29.66822 131 ALA F N 1
ATOM 25524 C CA . ALA F 1 131 ? 67.93204 18.54114 13.35331 1.000 29.94754 131 ALA F CA 1
ATOM 25525 C C . ALA F 1 131 ? 68.65967 18.96625 14.62446 1.000 37.80743 131 ALA F C 1
ATOM 25526 O O . ALA F 1 131 ? 69.86617 19.26158 14.60027 1.000 45.01952 131 ALA F O 1
ATOM 25533 N N . GLU F 1 132 ? 67.94189 18.98846 15.75172 1.000 33.35722 132 GLU F N 1
ATOM 25534 C CA . GLU F 1 132 ? 68.57477 19.34805 17.01627 1.000 32.90134 132 GLU F CA 1
ATOM 25535 C C . GLU F 1 132 ? 69.65860 18.34580 17.39218 1.000 32.93871 132 GLU F C 1
ATOM 25536 O O . GLU F 1 132 ? 70.70592 18.72512 17.93008 1.000 42.49227 132 GLU F O 1
ATOM 25548 N N . LEU F 1 133 ? 69.42639 17.05869 17.12273 1.000 32.42148 133 LEU F N 1
ATOM 25549 C CA . LEU F 1 133 ? 70.44620 16.05173 17.40196 1.000 36.74055 133 LEU F CA 1
ATOM 25550 C C . LEU F 1 133 ? 71.67418 16.25186 16.52349 1.000 36.54165 133 LEU F C 1
ATOM 25551 O O . LEU F 1 133 ? 72.80878 16.09034 16.98591 1.000 41.61254 133 LEU F O 1
ATOM 25567 N N . GLU F 1 134 ? 71.46976 16.59340 15.24931 1.000 37.00073 134 GLU F N 1
ATOM 25568 C CA . GLU F 1 134 ? 72.60433 16.85848 14.37514 1.000 40.08707 134 GLU F CA 1
ATOM 25569 C C . GLU F 1 134 ? 73.41773 18.02731 14.90448 1.000 38.90441 134 GLU F C 1
ATOM 25570 O O . GLU F 1 134 ? 74.65400 18.01741 14.84342 1.000 38.86310 134 GLU F O 1
ATOM 25582 N N . ALA F 1 135 ? 72.73577 19.04115 15.44746 1.000 36.94434 135 ALA F N 1
ATOM 25583 C CA . ALA F 1 135 ? 73.45165 20.21173 15.94598 1.000 34.54876 135 ALA F CA 1
ATOM 25584 C C . ALA F 1 135 ? 74.44523 19.84412 17.04219 1.000 34.15677 135 ALA F C 1
ATOM 25585 O O . ALA F 1 135 ? 75.49015 20.49174 17.16538 1.000 36.72267 135 ALA F O 1
ATOM 25592 N N . VAL F 1 136 ? 74.14109 18.82388 17.85451 1.000 34.40903 136 VAL F N 1
ATOM 25593 C CA . VAL F 1 136 ? 75.05442 18.40039 18.91135 1.000 36.89737 136 VAL F CA 1
ATOM 25594 C C . VAL F 1 136 ? 75.93943 17.23616 18.48813 1.000 40.33247 136 VAL F C 1
ATOM 25595 O O . VAL F 1 136 ? 76.69627 16.70827 19.31613 1.000 47.75652 136 VAL F O 1
ATOM 25608 N N . GLY F 1 137 ? 75.87891 16.82051 17.22603 1.000 39.08569 137 GLY F N 1
ATOM 25609 C CA . GLY F 1 137 ? 76.74977 15.78372 16.72040 1.000 41.88118 137 GLY F CA 1
ATOM 25610 C C . GLY F 1 137 ? 76.18521 14.37965 16.72371 1.000 47.45574 137 GLY F C 1
ATOM 25611 O O . GLY F 1 137 ? 76.94601 13.42764 16.50664 1.000 48.77821 137 GLY F O 1
ATOM 25615 N N . VAL F 1 138 ? 74.88750 14.21364 16.96423 1.000 44.73759 138 VAL F N 1
ATOM 25616 C CA . VAL F 1 138 ? 74.25721 12.89793 17.00890 1.000 37.30369 138 VAL F CA 1
ATOM 25617 C C . VAL F 1 138 ? 73.51469 12.66931 15.69957 1.000 35.68737 138 VAL F C 1
ATOM 25618 O O . VAL F 1 138 ? 72.59246 13.42101 15.35889 1.000 36.96278 138 VAL F O 1
ATOM 25631 N N . THR F 1 139 ? 73.92374 11.63889 14.96321 1.000 34.99069 139 THR F N 1
ATOM 25632 C CA . THR F 1 139 ? 73.24407 11.22742 13.74177 1.000 30.18425 139 THR F CA 1
ATOM 25633 C C . THR F 1 139 ? 71.95418 10.49707 14.09408 1.000 33.93649 139 THR F C 1
ATOM 25634 O O . THR F 1 139 ? 71.87169 9.80571 15.10727 1.000 44.15199 139 THR F O 1
ATOM 25645 N N . SER F 1 140 ? 70.93472 10.66980 13.25013 1.000 38.18261 140 SER F N 1
ATOM 25646 C CA . SER F 1 140 ? 69.61587 10.09737 13.48986 1.000 33.74694 140 SER F CA 1
ATOM 25647 C C . SER F 1 140 ? 69.28837 9.05585 12.42750 1.000 36.64096 140 SER F C 1
ATOM 25648 O O . SER F 1 140 ? 69.61838 9.22198 11.24837 1.000 33.45091 140 SER F O 1
ATOM 25656 N N . VAL F 1 141 ? 68.64705 7.97555 12.86253 1.000 43.93578 141 VAL F N 1
ATOM 25657 C CA . VAL F 1 141 ? 68.21853 6.89045 11.99356 1.000 42.14385 141 VAL F CA 1
ATOM 25658 C C . VAL F 1 141 ? 66.75031 6.61149 12.27124 1.000 39.14486 141 VAL F C 1
ATOM 25659 O O . VAL F 1 141 ? 66.31748 6.62684 13.42822 1.000 40.41092 141 VAL F O 1
ATOM 25672 N N . GLY F 1 142 ? 65.97942 6.35802 11.21379 1.000 38.83067 142 GLY F N 1
ATOM 25673 C CA . GLY F 1 142 ? 64.62620 5.87085 11.38127 1.000 41.69920 142 GLY F CA 1
ATOM 25674 C C . GLY F 1 142 ? 63.52901 6.91293 11.41163 1.000 41.16287 142 GLY F C 1
ATOM 25675 O O . GLY F 1 142 ? 62.36161 6.54887 11.61305 1.000 41.86764 142 GLY F O 1
ATOM 25679 N N . VAL F 1 143 ? 63.84629 8.19290 11.21988 1.000 37.95322 143 VAL F N 1
ATOM 25680 C CA . VAL F 1 143 ? 62.80536 9.21426 11.21861 1.000 34.60414 143 VAL F CA 1
ATOM 25681 C C . VAL F 1 143 ? 61.92187 9.03947 9.99023 1.000 35.84335 143 VAL F C 1
ATOM 25682 O O . VAL F 1 143 ? 62.40913 8.82975 8.87127 1.000 32.98143 143 VAL F O 1
ATOM 25695 N N . GLY F 1 144 ? 60.60797 9.12570 10.20163 1.000 42.56350 144 GLY F N 1
ATOM 25696 C CA . GLY F 1 144 ? 59.63230 8.97502 9.14826 1.000 41.16486 144 GLY F CA 1
ATOM 25697 C C . GLY F 1 144 ? 58.91992 7.63620 9.20525 1.000 42.65416 144 GLY F C 1
ATOM 25698 O O . GLY F 1 144 ? 59.09673 6.84897 10.14017 1.000 44.95782 144 GLY F O 1
ATOM 25702 N N . PRO F 1 145 ? 58.09349 7.35624 8.19913 1.000 42.23504 145 PRO F N 1
ATOM 25703 C CA . PRO F 1 145 ? 57.32404 6.10774 8.20129 1.000 45.27248 145 PRO F CA 1
ATOM 25704 C C . PRO F 1 145 ? 58.18091 4.86670 7.99434 1.000 47.58789 145 PRO F C 1
ATOM 25705 O O . PRO F 1 145 ? 59.21970 4.88951 7.32919 1.000 48.86863 145 PRO F O 1
ATOM 25716 N N . ASP F 1 146 ? 57.71619 3.75950 8.60508 1.000 43.25158 146 ASP F N 1
ATOM 25717 C CA . ASP F 1 146 ? 58.25695 2.41201 8.39603 1.000 45.75472 146 ASP F CA 1
ATOM 25718 C C . ASP F 1 146 ? 57.06738 1.44506 8.43973 1.000 48.91446 146 ASP F C 1
ATOM 25719 O O . ASP F 1 146 ? 56.78025 0.82140 9.46609 1.000 48.92441 146 ASP F O 1
ATOM 25728 N N . VAL F 1 147 ? 56.35213 1.34104 7.31133 1.000 52.37537 147 VAL F N 1
ATOM 25729 C CA . VAL F 1 147 ? 55.14418 0.51807 7.26667 1.000 59.55320 147 VAL F CA 1
ATOM 25730 C C . VAL F 1 147 ? 55.51589 -0.96516 7.27489 1.000 62.39791 147 VAL F C 1
ATOM 25731 O O . VAL F 1 147 ? 56.62800 -1.36748 6.90917 1.000 60.20796 147 VAL F O 1
ATOM 25744 N N . LEU F 1 148 ? 54.55369 -1.78932 7.69333 1.000 67.20009 148 LEU F N 1
ATOM 25745 C CA . LEU F 1 148 ? 54.78900 -3.21711 7.86887 1.000 70.83089 148 LEU F CA 1
ATOM 25746 C C . LEU F 1 148 ? 55.10465 -3.89596 6.54128 1.000 71.18298 148 LEU F C 1
ATOM 25747 O O . LEU F 1 148 ? 54.52406 -3.57318 5.50017 1.000 70.17502 148 LEU F O 1
ATOM 25763 N N . HIS F 1 149 ? 56.03561 -4.84950 6.59714 1.000 75.38104 149 HIS F N 1
ATOM 25764 C CA . HIS F 1 149 ? 56.43028 -5.65785 5.45830 1.000 85.56916 149 HIS F CA 1
ATOM 25765 C C . HIS F 1 149 ? 56.50280 -7.10922 5.91463 1.000 90.29831 149 HIS F C 1
ATOM 25766 O O . HIS F 1 149 ? 56.73492 -7.38195 7.09631 1.000 93.22860 149 HIS F O 1
ATOM 25780 N N . GLY F 1 150 ? 56.29059 -8.04418 4.99874 1.000 88.32892 150 GLY F N 1
ATOM 25781 C CA . GLY F 1 150 ? 56.41631 -9.44233 5.34182 1.000 92.17842 150 GLY F CA 1
ATOM 25782 C C . GLY F 1 150 ? 55.15630 -10.01343 5.95653 1.000 94.39386 150 GLY F C 1
ATOM 25783 O O . GLY F 1 150 ? 54.22664 -9.30329 6.34097 1.000 96.33521 150 GLY F O 1
ATOM 25787 N N . ASP F 1 151 ? 55.13005 -11.34323 6.04645 1.000 94.07428 151 ASP F N 1
ATOM 25788 C CA . ASP F 1 151 ? 53.97892 -12.05063 6.58290 1.000 90.06345 151 ASP F CA 1
ATOM 25789 C C . ASP F 1 151 ? 54.14177 -12.46554 8.04108 1.000 84.13915 151 ASP F C 1
ATOM 25790 O O . ASP F 1 151 ? 53.14662 -12.83789 8.67163 1.000 85.52387 151 ASP F O 1
ATOM 25799 N N . GLY F 1 152 ? 55.34930 -12.40127 8.59788 1.000 76.13151 152 GLY F N 1
ATOM 25800 C CA . GLY F 1 152 ? 55.56947 -12.89054 9.93774 1.000 72.84312 152 GLY F CA 1
ATOM 25801 C C . GLY F 1 152 ? 56.80724 -12.35122 10.62353 1.000 65.53116 152 GLY F C 1
ATOM 25802 O O . GLY F 1 152 ? 57.57280 -11.56271 10.06133 1.000 63.63508 152 GLY F O 1
ATOM 25806 N N . PRO F 1 153 ? 57.02613 -12.78928 11.86930 1.000 63.55636 153 PRO F N 1
ATOM 25807 C CA . PRO F 1 153 ? 58.18789 -12.29512 12.62916 1.000 59.04565 153 PRO F CA 1
ATOM 25808 C C . PRO F 1 153 ? 59.52926 -12.55238 11.96573 1.000 63.71523 153 PRO F C 1
ATOM 25809 O O . PRO F 1 153 ? 60.43786 -11.72624 12.10266 1.000 68.51221 153 PRO F O 1
ATOM 25820 N N . SER F 1 154 ? 59.70502 -13.68512 11.28440 1.000 69.76786 154 SER F N 1
ATOM 25821 C CA . SER F 1 154 ? 60.99724 -13.95976 10.66212 1.000 72.27947 154 SER F CA 1
ATOM 25822 C C . SER F 1 154 ? 61.34535 -12.88533 9.63828 1.000 71.21636 154 SER F C 1
ATOM 25823 O O . SER F 1 154 ? 62.50115 -12.45708 9.54741 1.000 74.43153 154 SER F O 1
ATOM 25831 N N . ASP F 1 155 ? 60.35556 -12.43164 8.86172 1.000 71.42091 155 ASP F N 1
ATOM 25832 C CA . ASP F 1 155 ? 60.58880 -11.33777 7.92410 1.000 72.40871 155 ASP F CA 1
ATOM 25833 C C . ASP F 1 155 ? 60.87407 -10.02957 8.65672 1.000 66.89980 155 ASP F C 1
ATOM 25834 O O . ASP F 1 155 ? 61.75443 -9.26289 8.24893 1.000 64.38164 155 ASP F O 1
ATOM 25843 N N . TRP F 1 156 ? 60.14618 -9.75949 9.74423 1.000 64.04253 156 TRP F N 1
ATOM 25844 C CA . TRP F 1 156 ? 60.31423 -8.49464 10.45336 1.000 64.60567 156 TRP F CA 1
ATOM 25845 C C . TRP F 1 156 ? 61.68730 -8.39828 11.10612 1.000 60.61405 156 TRP F C 1
ATOM 25846 O O . TRP F 1 156 ? 62.30584 -7.32781 11.11387 1.000 59.85095 156 TRP F O 1
ATOM 25867 N N . LEU F 1 157 ? 62.17325 -9.50293 11.66815 1.000 59.40446 157 LEU F N 1
ATOM 25868 C CA . LEU F 1 157 ? 63.45124 -9.52854 12.36144 1.000 60.58723 157 LEU F CA 1
ATOM 25869 C C . LEU F 1 157 ? 64.63703 -9.69572 11.42008 1.000 60.72656 157 LEU F C 1
ATOM 25870 O O . LEU F 1 157 ? 65.78248 -9.63839 11.88274 1.000 59.54815 157 LEU F O 1
ATOM 25886 N N . ALA F 1 158 ? 64.40084 -9.91643 10.12783 1.000 61.99030 158 ALA F N 1
ATOM 25887 C CA . ALA F 1 158 ? 65.49943 -10.06313 9.18600 1.000 65.86702 158 ALA F CA 1
ATOM 25888 C C . ALA F 1 158 ? 65.95599 -8.74625 8.57494 1.000 63.30290 158 ALA F C 1
ATOM 25889 O O . ALA F 1 158 ? 67.01263 -8.72023 7.93372 1.000 63.59325 158 ALA F O 1
ATOM 25896 N N . VAL F 1 159 ? 65.20735 -7.66340 8.74579 1.000 61.34160 159 VAL F N 1
ATOM 25897 C CA . VAL F 1 159 ? 65.66195 -6.38084 8.18973 1.000 61.50569 159 VAL F CA 1
ATOM 25898 C C . VAL F 1 159 ? 66.91872 -5.93820 8.92918 1.000 59.03522 159 VAL F C 1
ATOM 25899 O O . VAL F 1 159 ? 66.96371 -6.00713 10.17034 1.000 57.14573 159 VAL F O 1
ATOM 25912 N N . PRO F 1 160 ? 67.94891 -5.49047 8.22274 1.000 64.97335 160 PRO F N 1
ATOM 25913 C CA . PRO F 1 160 ? 69.20281 -5.11934 8.88406 1.000 63.86380 160 PRO F CA 1
ATOM 25914 C C . PRO F 1 160 ? 69.05541 -3.88846 9.76136 1.000 56.90131 160 PRO F C 1
ATOM 25915 O O . PRO F 1 160 ? 68.25154 -2.99325 9.48962 1.000 52.86864 160 PRO F O 1
ATOM 25926 N N . LEU F 1 161 ? 69.84737 -3.85869 10.83008 1.000 55.55642 161 LEU F N 1
ATOM 25927 C CA . LEU F 1 161 ? 69.88924 -2.72947 11.74670 1.000 52.45512 161 LEU F CA 1
ATOM 25928 C C . LEU F 1 161 ? 71.16385 -1.93797 11.48817 1.000 54.58214 161 LEU F C 1
ATOM 25929 O O . LEU F 1 161 ? 72.17953 -2.48510 11.05325 1.000 50.12579 161 LEU F O 1
ATOM 25945 N N . GLU F 1 162 ? 71.10282 -0.64023 11.75261 1.000 54.16312 162 GLU F N 1
ATOM 25946 C CA . GLU F 1 162 ? 72.26555 0.20057 11.51930 1.000 50.64507 162 GLU F CA 1
ATOM 25947 C C . GLU F 1 162 ? 73.29531 -0.05207 12.62027 1.000 50.96123 162 GLU F C 1
ATOM 25948 O O . GLU F 1 162 ? 72.92557 -0.25801 13.78017 1.000 50.92709 162 GLU F O 1
ATOM 25960 N N . PRO F 1 163 ? 74.58621 -0.03503 12.30050 1.000 54.98028 163 PRO F N 1
ATOM 25961 C CA . PRO F 1 163 ? 75.59930 -0.27541 13.33299 1.000 53.05047 163 PRO F CA 1
ATOM 25962 C C . PRO F 1 163 ? 75.87979 0.93620 14.21018 1.000 50.35069 163 PRO F C 1
ATOM 25963 O O . PRO F 1 163 ? 75.71412 2.09115 13.81521 1.000 47.28687 163 PRO F O 1
ATOM 25974 N N . ASP F 1 164 ? 76.32742 0.63819 15.43226 1.000 55.20674 164 ASP F N 1
ATOM 25975 C CA . ASP F 1 164 ? 76.78557 1.64648 16.39374 1.000 55.62032 164 ASP F CA 1
ATOM 25976 C C . ASP F 1 164 ? 75.67545 2.62663 16.76875 1.000 53.54535 164 ASP F C 1
ATOM 25977 O O . ASP F 1 164 ? 75.90059 3.83397 16.87155 1.000 55.19139 164 ASP F O 1
ATOM 25986 N N . VAL F 1 165 ? 74.47293 2.10951 17.00018 1.000 50.25223 165 VAL F N 1
ATOM 25987 C CA . VAL F 1 165 ? 73.37700 2.91650 17.52948 1.000 42.79638 165 VAL F CA 1
ATOM 25988 C C . VAL F 1 165 ? 73.44092 2.82352 19.04953 1.000 42.99381 165 VAL F C 1
ATOM 25989 O O . VAL F 1 165 ? 73.30832 1.73487 19.61995 1.000 46.04287 165 VAL F O 1
ATOM 26002 N N . ARG F 1 166 ? 73.63424 3.96730 19.70472 1.000 36.31682 166 ARG F N 1
ATOM 26003 C CA . ARG F 1 166 ? 73.86581 4.02554 21.14118 1.000 38.43937 166 ARG F CA 1
ATOM 26004 C C . ARG F 1 166 ? 72.69512 4.60583 21.91991 1.000 34.93197 166 ARG F C 1
ATOM 26005 O O . ARG F 1 166 ? 72.79541 4.73829 23.14385 1.000 38.23215 166 ARG F O 1
ATOM 26026 N N . ALA F 1 167 ? 71.59542 4.96011 21.25729 1.000 33.73146 167 ALA F N 1
ATOM 26027 C CA . ALA F 1 167 ? 70.42385 5.44514 21.97199 1.000 32.82552 167 ALA F CA 1
ATOM 26028 C C . ALA F 1 167 ? 69.17891 5.26401 21.11568 1.000 33.82763 167 ALA F C 1
ATOM 26029 O O . ALA F 1 167 ? 69.25061 5.22534 19.88255 1.000 27.94136 167 ALA F O 1
ATOM 26036 N N . VAL F 1 168 ? 68.04161 5.14000 21.79484 1.000 29.74239 168 VAL F N 1
ATOM 26037 C CA . VAL F 1 168 ? 66.72287 5.16832 21.17290 1.000 27.80005 168 VAL F CA 1
ATOM 26038 C C . VAL F 1 168 ? 65.97183 6.34832 21.76956 1.000 25.89242 168 VAL F C 1
ATOM 26039 O O . VAL F 1 168 ? 65.82579 6.43856 22.99507 1.000 31.15569 168 VAL F O 1
ATOM 26052 N N . VAL F 1 169 ? 65.51072 7.25404 20.91313 1.000 29.39663 169 VAL F N 1
ATOM 26053 C CA . VAL F 1 169 ? 64.77978 8.44142 21.34044 1.000 29.26470 169 VAL F CA 1
ATOM 26054 C C . VAL F 1 169 ? 63.33446 8.29115 20.88711 1.000 28.55375 169 VAL F C 1
ATOM 26055 O O . VAL F 1 169 ? 63.06677 8.13920 19.68791 1.000 35.15251 169 VAL F O 1
ATOM 26068 N N . VAL F 1 170 ? 62.40697 8.32038 21.84087 1.000 32.50577 170 VAL F N 1
ATOM 26069 C CA . VAL F 1 170 ? 60.97737 8.24713 21.55907 1.000 35.73977 170 VAL F CA 1
ATOM 26070 C C . VAL F 1 170 ? 60.38168 9.62572 21.81522 1.000 35.83786 170 VAL F C 1
ATOM 26071 O O . VAL F 1 170 ? 60.34082 10.09350 22.96015 1.000 36.60699 170 VAL F O 1
ATOM 26084 N N . GLY F 1 171 ? 59.94590 10.29054 20.74891 1.000 38.55244 171 GLY F N 1
ATOM 26085 C CA . GLY F 1 171 ? 59.23944 11.54992 20.86629 1.000 37.46545 171 GLY F CA 1
ATOM 26086 C C . GLY F 1 171 ? 57.84778 11.40470 20.28919 1.000 37.82917 171 GLY F C 1
ATOM 26087 O O . GLY F 1 171 ? 57.36440 10.27849 20.14272 1.000 42.69620 171 GLY F O 1
ATOM 26091 N N . PHE F 1 172 ? 57.19542 12.50981 19.93828 1.000 40.15195 172 PHE F N 1
ATOM 26092 C CA . PHE F 1 172 ? 55.89619 12.41212 19.28322 1.000 43.02121 172 PHE F CA 1
ATOM 26093 C C . PHE F 1 172 ? 56.11208 11.93079 17.85570 1.000 44.63437 172 PHE F C 1
ATOM 26094 O O . PHE F 1 172 ? 56.57113 12.69526 17.00060 1.000 45.31304 172 PHE F O 1
ATOM 26111 N N . ASP F 1 173 ? 55.79765 10.66598 17.60591 1.000 46.18931 173 ASP F N 1
ATOM 26112 C CA . ASP F 1 173 ? 55.95911 10.06361 16.28483 1.000 42.41998 173 ASP F CA 1
ATOM 26113 C C . ASP F 1 173 ? 54.58952 9.69176 15.73798 1.000 40.35875 173 ASP F C 1
ATOM 26114 O O . ASP F 1 173 ? 54.04515 8.63075 16.09416 1.000 41.71671 173 ASP F O 1
ATOM 26123 N N . PRO F 1 174 ? 53.98343 10.51750 14.87861 1.000 37.34470 174 PRO F N 1
ATOM 26124 C CA . PRO F 1 174 ? 52.71860 10.10641 14.25073 1.000 38.50700 174 PRO F CA 1
ATOM 26125 C C . PRO F 1 174 ? 52.88937 8.96305 13.26750 1.000 39.66640 174 PRO F C 1
ATOM 26126 O O . PRO F 1 174 ? 51.88050 8.40827 12.80688 1.000 38.96422 174 PRO F O 1
ATOM 26137 N N . HIS F 1 175 ? 54.12532 8.60168 12.92835 1.000 35.93964 175 HIS F N 1
ATOM 26138 C CA . HIS F 1 175 ? 54.40605 7.46316 12.06688 1.000 38.69007 175 HIS F CA 1
ATOM 26139 C C . HIS F 1 175 ? 54.76162 6.21630 12.85931 1.000 42.44073 175 HIS F C 1
ATOM 26140 O O . HIS F 1 175 ? 55.24264 5.23615 12.27823 1.000 43.04224 175 HIS F O 1
ATOM 26154 N N . PHE F 1 176 ? 54.54610 6.23494 14.17200 1.000 43.83217 176 PHE F N 1
ATOM 26155 C CA . PHE F 1 176 ? 54.81742 5.07496 15.00902 1.000 39.27208 176 PHE F CA 1
ATOM 26156 C C . PHE F 1 176 ? 54.08071 3.85532 14.47837 1.000 39.59484 176 PHE F C 1
ATOM 26157 O O . PHE F 1 176 ? 52.90424 3.93278 14.11139 1.000 44.62445 176 PHE F O 1
ATOM 26174 N N . SER F 1 177 ? 54.79464 2.73603 14.41780 1.000 40.02420 177 SER F N 1
ATOM 26175 C CA . SER F 1 177 ? 54.25446 1.49498 13.88286 1.000 37.83729 177 SER F CA 1
ATOM 26176 C C . SER F 1 177 ? 54.85247 0.34189 14.67456 1.000 37.40991 177 SER F C 1
ATOM 26177 O O . SER F 1 177 ? 55.79308 0.52178 15.45378 1.000 34.96386 177 SER F O 1
ATOM 26185 N N . TYR F 1 178 ? 54.29647 -0.85362 14.46955 1.000 40.23182 178 TYR F N 1
ATOM 26186 C CA . TYR F 1 178 ? 54.87315 -2.03521 15.09769 1.000 39.04477 178 TYR F CA 1
ATOM 26187 C C . TYR F 1 178 ? 56.29064 -2.30175 14.60216 1.000 39.21135 178 TYR F C 1
ATOM 26188 O O . TYR F 1 178 ? 57.11966 -2.81631 15.35971 1.000 45.75059 178 TYR F O 1
ATOM 26206 N N . MET F 1 179 ? 56.59667 -1.95744 13.34545 1.000 38.61122 179 MET F N 1
ATOM 26207 C CA . MET F 1 179 ? 57.96175 -2.13081 12.85260 1.000 42.69088 179 MET F CA 1
ATOM 26208 C C . MET F 1 179 ? 58.94650 -1.23946 13.59972 1.000 45.05378 179 MET F C 1
ATOM 26209 O O . MET F 1 179 ? 60.05421 -1.67550 13.94052 1.000 51.17311 179 MET F O 1
ATOM 26223 N N . LYS F 1 180 ? 58.57737 0.01724 13.84858 1.000 44.82298 180 LYS F N 1
ATOM 26224 C CA . LYS F 1 180 ? 59.49146 0.90395 14.56105 1.000 40.07758 180 LYS F CA 1
ATOM 26225 C C . LYS F 1 180 ? 59.66596 0.44874 16.00343 1.000 40.90220 180 LYS F C 1
ATOM 26226 O O . LYS F 1 180 ? 60.76913 0.52418 16.55505 1.000 43.59845 180 LYS F O 1
ATOM 26245 N N . LEU F 1 181 ? 58.59505 -0.05740 16.61896 1.000 42.33866 181 LEU F N 1
ATOM 26246 C CA . LEU F 1 181 ? 58.70696 -0.64939 17.94769 1.000 39.36872 181 LEU F CA 1
ATOM 26247 C C . LEU F 1 181 ? 59.64640 -1.84861 17.93738 1.000 38.38202 181 LEU F C 1
ATOM 26248 O O . LEU F 1 181 ? 60.46856 -2.01696 18.84892 1.000 40.89499 181 LEU F O 1
ATOM 26264 N N . THR F 1 182 ? 59.54203 -2.69115 16.90846 1.000 38.48134 182 THR F N 1
ATOM 26265 C CA . THR F 1 182 ? 60.40442 -3.86462 16.80945 1.000 40.69036 182 THR F CA 1
ATOM 26266 C C . THR F 1 182 ? 61.86626 -3.45372 16.67961 1.000 37.71166 182 THR F C 1
ATOM 26267 O O . THR F 1 182 ? 62.74312 -4.01089 17.35660 1.000 40.88538 182 THR F O 1
ATOM 26278 N N . LYS F 1 183 ? 62.14638 -2.46366 15.82618 1.000 36.01341 183 LYS F N 1
ATOM 26279 C CA . LYS F 1 183 ? 63.51676 -1.98016 15.67292 1.000 36.68233 183 LYS F CA 1
ATOM 26280 C C . LYS F 1 183 ? 64.03703 -1.37153 16.96859 1.000 33.91147 183 LYS F C 1
ATOM 26281 O O . LYS F 1 183 ? 65.20505 -1.56726 17.33212 1.000 36.01233 183 LYS F O 1
ATOM 26300 N N . ALA F 1 184 ? 63.18624 -0.62735 17.68002 1.000 37.33805 184 ALA F N 1
ATOM 26301 C CA . ALA F 1 184 ? 63.59930 -0.03920 18.94826 1.000 37.36737 184 ALA F CA 1
ATOM 26302 C C . ALA F 1 184 ? 63.96910 -1.12433 19.94684 1.000 38.95156 184 ALA F C 1
ATOM 26303 O O . ALA F 1 184 ? 64.99805 -1.03550 20.63006 1.000 39.74280 184 ALA F O 1
ATOM 26310 N N . VAL F 1 185 ? 63.13577 -2.16377 20.04250 1.000 39.36306 185 VAL F N 1
ATOM 26311 C CA . VAL F 1 185 ? 63.41907 -3.25595 20.96654 1.000 42.90209 185 VAL F CA 1
ATOM 26312 C C . VAL F 1 185 ? 64.72973 -3.93583 20.59646 1.000 44.18010 185 VAL F C 1
ATOM 26313 O O . VAL F 1 185 ? 65.51819 -4.31757 21.47064 1.000 46.05585 185 VAL F O 1
ATOM 26326 N N . ARG F 1 186 ? 64.98528 -4.10516 19.29846 1.000 44.36397 186 ARG F N 1
ATOM 26327 C CA . ARG F 1 186 ? 66.23073 -4.74942 18.89117 1.000 42.94587 186 ARG F CA 1
ATOM 26328 C C . ARG F 1 186 ? 67.44344 -3.90248 19.25521 1.000 35.42883 186 ARG F C 1
ATOM 26329 O O . ARG F 1 186 ? 68.44359 -4.42829 19.75479 1.000 37.92694 186 ARG F O 1
ATOM 26350 N N . TYR F 1 187 ? 67.37994 -2.58928 19.01535 1.000 37.24154 187 TYR F N 1
ATOM 26351 C CA . TYR F 1 187 ? 68.50038 -1.73133 19.39015 1.000 35.71871 187 TYR F CA 1
ATOM 26352 C C . TYR F 1 187 ? 68.71825 -1.74894 20.89700 1.000 38.99863 187 TYR F C 1
ATOM 26353 O O . TYR F 1 187 ? 69.86118 -1.76009 21.36838 1.000 38.37171 187 TYR F O 1
ATOM 26371 N N . LEU F 1 188 ? 67.63179 -1.75581 21.67061 1.000 40.50689 188 LEU F N 1
ATOM 26372 C CA . LEU F 1 188 ? 67.74410 -1.73898 23.12108 1.000 36.84533 188 LEU F CA 1
ATOM 26373 C C . LEU F 1 188 ? 68.16362 -3.08641 23.68200 1.000 40.93923 188 LEU F C 1
ATOM 26374 O O . LEU F 1 188 ? 68.44736 -3.18320 24.87979 1.000 46.34155 188 LEU F O 1
ATOM 26390 N N . GLN F 1 189 ? 68.21028 -4.12292 22.84410 1.000 40.35055 189 GLN F N 1
ATOM 26391 C CA . GLN F 1 189 ? 68.76325 -5.39800 23.27293 1.000 47.30615 189 GLN F CA 1
ATOM 26392 C C . GLN F 1 189 ? 70.24778 -5.28193 23.58245 1.000 53.66258 189 GLN F C 1
ATOM 26393 O O . GLN F 1 189 ? 70.78572 -6.11685 24.31691 1.000 57.24113 189 GLN F O 1
ATOM 26407 N N . GLN F 1 190 ? 70.93119 -4.28472 23.02052 1.000 55.08236 190 GLN F N 1
ATOM 26408 C CA . GLN F 1 190 ? 72.30048 -3.99122 23.41930 1.000 56.34092 190 GLN F CA 1
ATOM 26409 C C . GLN F 1 190 ? 72.25734 -3.24495 24.74856 1.000 60.05766 190 GLN F C 1
ATOM 26410 O O . GLN F 1 190 ? 71.60103 -2.20116 24.83506 1.000 65.30492 190 GLN F O 1
ATOM 26424 N N . PRO F 1 191 ? 72.92587 -3.72818 25.79719 1.000 61.13108 191 PRO F N 1
ATOM 26425 C CA . PRO F 1 191 ? 72.78982 -3.06253 27.10487 1.000 59.99499 191 PRO F CA 1
ATOM 26426 C C . PRO F 1 191 ? 73.30191 -1.63396 27.10697 1.000 64.01620 191 PRO F C 1
ATOM 26427 O O . PRO F 1 191 ? 72.75417 -0.78861 27.82823 1.000 62.02274 191 PRO F O 1
ATOM 26438 N N . ASP F 1 192 ? 74.33897 -1.33548 26.31870 1.000 73.86107 192 ASP F N 1
ATOM 26439 C CA . ASP F 1 192 ? 74.89319 0.01365 26.28287 1.000 79.10488 192 ASP F CA 1
ATOM 26440 C C . ASP F 1 192 ? 73.89739 1.03657 25.74248 1.000 70.82005 192 ASP F C 1
ATOM 26441 O O . ASP F 1 192 ? 73.98807 2.22337 26.07886 1.000 72.80309 192 ASP F O 1
ATOM 26450 N N . CYS F 1 193 ? 72.94705 0.60865 24.91243 1.000 58.58062 193 CYS F N 1
ATOM 26451 C CA . CYS F 1 193 ? 72.01307 1.54020 24.28972 1.000 48.63047 193 CYS F CA 1
ATOM 26452 C C . CYS F 1 193 ? 71.14981 2.23554 25.33992 1.000 48.52302 193 CYS F C 1
ATOM 26453 O O . CYS F 1 193 ? 70.63701 1.59626 26.26286 1.000 51.26058 193 CYS F O 1
ATOM 26461 N N . LEU F 1 194 ? 70.99158 3.55316 25.19454 1.000 41.54705 194 LEU F N 1
ATOM 26462 C CA . LEU F 1 194 ? 70.15294 4.34770 26.08307 1.000 35.23365 194 LEU F CA 1
ATOM 26463 C C . LEU F 1 194 ? 68.72073 4.41134 25.55693 1.000 37.90950 194 LEU F C 1
ATOM 26464 O O . LEU F 1 194 ? 68.47372 4.28535 24.35435 1.000 40.84261 194 LEU F O 1
ATOM 26480 N N . LEU F 1 195 ? 67.77652 4.60887 26.47705 1.000 35.36166 195 LEU F N 1
ATOM 26481 C CA . LEU F 1 195 ? 66.37704 4.85648 26.14537 1.000 32.30377 195 LEU F CA 1
ATOM 26482 C C . LEU F 1 195 ? 65.96119 6.20339 26.71952 1.000 32.86650 195 LEU F C 1
ATOM 26483 O O . LEU F 1 195 ? 66.02885 6.40934 27.93609 1.000 30.65517 195 LEU F O 1
ATOM 26499 N N . VAL F 1 196 ? 65.53275 7.11219 25.84530 1.000 31.05043 196 VAL F N 1
ATOM 26500 C CA . VAL F 1 196 ? 65.12925 8.45619 26.23429 1.000 30.03103 196 VAL F CA 1
ATOM 26501 C C . VAL F 1 196 ? 63.72417 8.72493 25.71700 1.000 30.75708 196 VAL F C 1
ATOM 26502 O O . VAL F 1 196 ? 63.39515 8.38118 24.57419 1.000 30.52289 196 VAL F O 1
ATOM 26515 N N . GLY F 1 197 ? 62.90008 9.32255 26.55332 1.000 29.89384 197 GLY F N 1
ATOM 26516 C CA . GLY F 1 197 ? 61.56089 9.77382 26.15964 1.000 31.94230 197 GLY F CA 1
ATOM 26517 C C . GLY F 1 197 ? 61.44718 11.27700 26.32973 1.000 35.96366 197 GLY F C 1
ATOM 26518 O O . GLY F 1 197 ? 61.86188 11.81971 27.34558 1.000 36.97286 197 GLY F O 1
ATOM 26522 N N . THR F 1 198 ? 60.86520 11.92810 25.31808 1.000 32.80721 198 THR F N 1
ATOM 26523 C CA . THR F 1 198 ? 60.74440 13.38710 25.39067 1.000 35.43140 198 THR F CA 1
ATOM 26524 C C . THR F 1 198 ? 59.82121 13.80878 26.52801 1.000 38.37711 198 THR F C 1
ATOM 26525 O O . THR F 1 198 ? 60.09414 14.78783 27.23025 1.000 40.23959 198 THR F O 1
ATOM 26536 N N . ASN F 1 199 ? 58.72061 13.08518 26.72048 1.000 38.96421 199 ASN F N 1
ATOM 26537 C CA . ASN F 1 199 ? 57.80661 13.35763 27.82226 1.000 39.23872 199 ASN F CA 1
ATOM 26538 C C . ASN F 1 199 ? 56.98844 12.09693 28.05441 1.000 37.45878 199 ASN F C 1
ATOM 26539 O O . ASN F 1 199 ? 56.97577 11.18342 27.22465 1.000 30.87225 199 ASN F O 1
ATOM 26550 N N . MET F 1 200 ? 56.30102 12.05603 29.19517 1.000 41.07778 200 MET F N 1
ATOM 26551 C CA . MET F 1 200 ? 55.46405 10.91673 29.55725 1.000 45.22832 200 MET F CA 1
ATOM 26552 C C . MET F 1 200 ? 53.97790 11.26465 29.54872 1.000 44.79957 200 MET F C 1
ATOM 26553 O O . MET F 1 200 ? 53.17296 10.55444 30.15823 1.000 51.27607 200 MET F O 1
ATOM 26567 N N . ASP F 1 201 ? 53.59598 12.33279 28.85037 1.000 45.07922 201 ASP F N 1
ATOM 26568 C CA . ASP F 1 201 ? 52.20006 12.74947 28.81966 1.000 49.32635 201 ASP F CA 1
ATOM 26569 C C . ASP F 1 201 ? 51.34113 11.69358 28.13967 1.000 45.31753 201 ASP F C 1
ATOM 26570 O O . ASP F 1 201 ? 51.68580 11.19056 27.06777 1.000 45.57104 201 ASP F O 1
ATOM 26579 N N . ASN F 1 202 ? 50.20477 11.36204 28.76482 1.000 42.85742 202 ASN F N 1
ATOM 26580 C CA . ASN F 1 202 ? 49.29949 10.38789 28.16745 1.000 46.38553 202 ASN F CA 1
ATOM 26581 C C . ASN F 1 202 ? 48.52855 10.98523 26.99643 1.000 50.36348 202 ASN F C 1
ATOM 26582 O O . ASN F 1 202 ? 48.12932 10.25806 26.07826 1.000 46.95050 202 ASN F O 1
ATOM 26593 N N . ARG F 1 203 ? 48.31487 12.29961 27.01051 1.000 52.58169 203 ARG F N 1
ATOM 26594 C CA . ARG F 1 203 ? 47.54029 12.97424 25.98388 1.000 52.11860 203 ARG F CA 1
ATOM 26595 C C . ARG F 1 203 ? 48.20089 14.28726 25.60072 1.000 52.18674 203 ARG F C 1
ATOM 26596 O O . ARG F 1 203 ? 48.83446 14.95370 26.42287 1.000 58.35143 203 ARG F O 1
ATOM 26617 N N . LEU F 1 204 ? 48.03549 14.64553 24.33417 1.000 49.53495 204 LEU F N 1
ATOM 26618 C CA . LEU F 1 204 ? 48.45919 15.92357 23.79778 1.000 51.35126 204 LEU F CA 1
ATOM 26619 C C . LEU F 1 204 ? 47.25294 16.83635 23.70099 1.000 54.27345 204 LEU F C 1
ATOM 26620 O O . LEU F 1 204 ? 46.30310 16.52458 22.95191 1.000 52.73769 204 LEU F O 1
ATOM 26636 N N . PRO F 1 205 ? 47.22399 17.93064 24.47187 1.000 56.20830 205 PRO F N 1
ATOM 26637 C CA . PRO F 1 205 ? 46.09052 18.86270 24.41859 1.000 55.69182 205 PRO F CA 1
ATOM 26638 C C . PRO F 1 205 ? 46.03205 19.61758 23.10185 1.000 51.75996 205 PRO F C 1
ATOM 26639 O O . PRO F 1 205 ? 47.05844 20.01566 22.54800 1.000 52.09281 205 PRO F O 1
ATOM 26650 N N . LEU F 1 206 ? 44.81185 19.82291 22.61211 1.000 53.54644 206 LEU F N 1
ATOM 26651 C CA . LEU F 1 206 ? 44.56262 20.58009 21.39391 1.000 64.05428 206 LEU F CA 1
ATOM 26652 C C . LEU F 1 206 ? 43.53535 21.66100 21.70447 1.000 76.67589 206 LEU F C 1
ATOM 26653 O O . LEU F 1 206 ? 42.94380 21.68607 22.78688 1.000 83.51812 206 LEU F O 1
ATOM 26669 N N . GLU F 1 207 ? 43.31601 22.56523 20.74984 1.000 81.52043 207 GLU F N 1
ATOM 26670 C CA . GLU F 1 207 ? 42.36739 23.64577 20.98155 1.000 89.38425 207 GLU F CA 1
ATOM 26671 C C . GLU F 1 207 ? 40.93553 23.11445 20.96437 1.000 88.12686 207 GLU F C 1
ATOM 26672 O O . GLU F 1 207 ? 40.63111 22.09473 20.33910 1.000 83.09160 207 GLU F O 1
ATOM 26684 N N . ASN F 1 208 ? 40.05513 23.82970 21.66266 1.000 93.89449 208 ASN F N 1
ATOM 26685 C CA . ASN F 1 208 ? 38.62342 23.54402 21.70323 1.000 98.20583 208 ASN F CA 1
ATOM 26686 C C . ASN F 1 208 ? 38.32062 22.25855 22.46976 1.000 94.57169 208 ASN F C 1
ATOM 26687 O O . ASN F 1 208 ? 37.30284 21.60690 22.22441 1.000 94.91030 208 ASN F O 1
ATOM 26698 N N . GLY F 1 209 ? 39.19252 21.89181 23.40808 1.000 93.79261 209 GLY F N 1
ATOM 26699 C CA . GLY F 1 209 ? 38.98487 20.74120 24.26291 1.000 92.00336 209 GLY F CA 1
ATOM 26700 C C . GLY F 1 209 ? 39.25726 19.38672 23.64451 1.000 88.66341 209 GLY F C 1
ATOM 26701 O O . GLY F 1 209 ? 39.05543 18.36799 24.31989 1.000 90.65925 209 GLY F O 1
ATOM 26705 N N . ARG F 1 210 ? 39.68904 19.32901 22.38938 1.000 74.02025 210 ARG F N 1
ATOM 26706 C CA . ARG F 1 210 ? 40.05369 18.06574 21.75511 1.000 60.98375 210 ARG F CA 1
ATOM 26707 C C . ARG F 1 210 ? 41.48420 17.68637 22.12891 1.000 60.01311 210 ARG F C 1
ATOM 26708 O O . ARG F 1 210 ? 42.28133 18.51922 22.56651 1.000 60.86375 210 ARG F O 1
ATOM 26729 N N . PHE F 1 211 ? 41.79661 16.39789 21.98175 1.000 59.82353 211 PHE F N 1
ATOM 26730 C CA . PHE F 1 211 ? 43.10868 15.88488 22.35602 1.000 49.87619 211 PHE F CA 1
ATOM 26731 C C . PHE F 1 211 ? 43.46722 14.70362 21.46613 1.000 46.65738 211 PHE F C 1
ATOM 26732 O O . PHE F 1 211 ? 42.60005 14.09967 20.82688 1.000 47.89891 211 PHE F O 1
ATOM 26749 N N . ILE F 1 212 ? 44.76188 14.37857 21.42484 1.000 44.26354 212 ILE F N 1
ATOM 26750 C CA . ILE F 1 212 ? 45.21827 13.14953 20.77338 1.000 42.35475 212 ILE F CA 1
ATOM 26751 C C . ILE F 1 212 ? 46.19109 12.42729 21.70312 1.000 38.12322 212 ILE F C 1
ATOM 26752 O O . ILE F 1 212 ? 46.52403 12.91298 22.77846 1.000 37.18148 212 ILE F O 1
ATOM 26768 N N . ALA F 1 213 ? 46.57997 11.21161 21.31746 1.000 39.75482 213 ALA F N 1
ATOM 26769 C CA . ALA F 1 213 ? 47.44449 10.40459 22.17213 1.000 42.16406 213 ALA F CA 1
ATOM 26770 C C . ALA F 1 213 ? 48.81517 11.05434 22.34160 1.000 41.52042 213 ALA F C 1
ATOM 26771 O O . ALA F 1 213 ? 49.40156 11.56580 21.38370 1.000 43.01678 213 ALA F O 1
ATOM 26778 N N . GLY F 1 214 ? 49.33317 11.02649 23.58160 1.000 46.73610 214 GLY F N 1
ATOM 26779 C CA . GLY F 1 214 ? 50.61073 11.64266 23.88219 1.000 49.26441 214 GLY F CA 1
ATOM 26780 C C . GLY F 1 214 ? 51.79185 10.70885 23.65429 1.000 46.54889 214 GLY F C 1
ATOM 26781 O O . GLY F 1 214 ? 51.63390 9.50752 23.45489 1.000 46.20259 214 GLY F O 1
ATOM 26785 N N . THR F 1 215 ? 52.99972 11.29503 23.68844 1.000 46.88813 215 THR F N 1
ATOM 26786 C CA . THR F 1 215 ? 54.21065 10.49870 23.50460 1.000 44.63241 215 THR F CA 1
ATOM 26787 C C . THR F 1 215 ? 54.38534 9.46806 24.61271 1.000 39.70490 215 THR F C 1
ATOM 26788 O O . THR F 1 215 ? 55.05833 8.45413 24.41348 1.000 37.92015 215 THR F O 1
ATOM 26799 N N . GLY F 1 216 ? 53.82328 9.72368 25.79994 1.000 40.54915 216 GLY F N 1
ATOM 26800 C CA . GLY F 1 216 ? 53.97387 8.78061 26.89259 1.000 42.47387 216 GLY F CA 1
ATOM 26801 C C . GLY F 1 216 ? 53.45379 7.40161 26.54974 1.000 42.62534 216 GLY F C 1
ATOM 26802 O O . GLY F 1 216 ? 54.00250 6.39696 27.00521 1.000 41.65238 216 GLY F O 1
ATOM 26806 N N . CYS F 1 217 ? 52.39557 7.32812 25.74323 1.000 45.29704 217 CYS F N 1
ATOM 26807 C CA . CYS F 1 217 ? 51.88084 6.03251 25.31095 1.000 44.78544 217 CYS F CA 1
ATOM 26808 C C . CYS F 1 217 ? 52.94398 5.27019 24.52667 1.000 47.18213 217 CYS F C 1
ATOM 26809 O O . CYS F 1 217 ? 53.21710 4.09105 24.79253 1.000 53.07808 217 CYS F O 1
ATOM 26817 N N . LEU F 1 218 ? 53.59108 5.95571 23.57751 1.000 44.33512 218 LEU F N 1
ATOM 26818 C CA . LEU F 1 218 ? 54.63551 5.34149 22.76317 1.000 45.27667 218 LEU F CA 1
ATOM 26819 C C . LEU F 1 218 ? 55.83591 4.93896 23.61515 1.000 46.32310 218 LEU F C 1
ATOM 26820 O O . LEU F 1 218 ? 56.37288 3.82275 23.47440 1.000 51.27609 218 LEU F O 1
ATOM 26836 N N . VAL F 1 219 ? 56.25334 5.82991 24.52109 1.000 42.53354 219 VAL F N 1
ATOM 26837 C CA . VAL F 1 219 ? 57.37426 5.53958 25.40734 1.000 42.51161 219 VAL F CA 1
ATOM 26838 C C . VAL F 1 219 ? 57.07483 4.31868 26.25938 1.000 45.65788 219 VAL F C 1
ATOM 26839 O O . VAL F 1 219 ? 57.93588 3.45142 26.44757 1.000 46.47961 219 VAL F O 1
ATOM 26852 N N . ARG F 1 220 ? 55.86021 4.24079 26.80608 1.000 42.45988 220 ARG F N 1
ATOM 26853 C CA A ARG F 1 220 ? 55.48167 3.10964 27.64250 0.617 41.47497 220 ARG F CA 1
ATOM 26854 C CA B ARG F 1 220 ? 55.49501 3.10857 27.64582 0.383 41.75921 220 ARG F CA 1
ATOM 26855 C C . ARG F 1 220 ? 55.50551 1.81094 26.84941 1.000 40.41772 220 ARG F C 1
ATOM 26856 O O . ARG F 1 220 ? 55.94568 0.76981 27.35645 1.000 38.31381 220 ARG F O 1
ATOM 26897 N N . ALA F 1 221 ? 55.02602 1.84777 25.60240 1.000 36.45959 221 ALA F N 1
ATOM 26898 C CA . ALA F 1 221 ? 55.06527 0.64197 24.77985 1.000 32.56227 221 ALA F CA 1
ATOM 26899 C C . ALA F 1 221 ? 56.49980 0.14609 24.62645 1.000 34.98972 221 ALA F C 1
ATOM 26900 O O . ALA F 1 221 ? 56.79126 -1.04583 24.83582 1.000 44.79439 221 ALA F O 1
ATOM 26907 N N . VAL F 1 222 ? 57.41972 1.05819 24.28460 1.000 33.60007 222 VAL F N 1
ATOM 26908 C CA . VAL F 1 222 ? 58.81636 0.64963 24.11629 1.000 32.69544 222 VAL F CA 1
ATOM 26909 C C . VAL F 1 222 ? 59.39951 0.16595 25.44134 1.000 37.69033 222 VAL F C 1
ATOM 26910 O O . VAL F 1 222 ? 60.14555 -0.81892 25.48093 1.000 43.06321 222 VAL F O 1
ATOM 26923 N N . GLU F 1 223 ? 59.07521 0.84824 26.54536 1.000 35.37195 223 GLU F N 1
ATOM 26924 C CA . GLU F 1 223 ? 59.58673 0.42999 27.84560 1.000 39.77457 223 GLU F CA 1
ATOM 26925 C C . GLU F 1 223 ? 59.17826 -1.00323 28.15175 1.000 37.58430 223 GLU F C 1
ATOM 26926 O O . GLU F 1 223 ? 60.00198 -1.82574 28.57040 1.000 37.16804 223 GLU F O 1
ATOM 26938 N N . MET F 1 224 ? 57.89718 -1.31651 27.94546 1.000 37.41751 224 MET F N 1
ATOM 26939 C CA . MET F 1 224 ? 57.38661 -2.63923 28.28378 1.000 37.08363 224 MET F CA 1
ATOM 26940 C C . MET F 1 224 ? 58.03267 -3.70896 27.42157 1.000 38.83324 224 MET F C 1
ATOM 26941 O O . MET F 1 224 ? 58.47631 -4.74352 27.93326 1.000 41.52027 224 MET F O 1
ATOM 26955 N N . ALA F 1 225 ? 58.11898 -3.47550 26.10977 1.000 41.41436 225 ALA F N 1
ATOM 26956 C CA . ALA F 1 225 ? 58.70630 -4.50018 25.24950 1.000 41.08339 225 ALA F CA 1
ATOM 26957 C C . ALA F 1 225 ? 60.19653 -4.67267 25.53216 1.000 43.28026 225 ALA F C 1
ATOM 26958 O O . ALA F 1 225 ? 60.72054 -5.78900 25.47011 1.000 47.41191 225 ALA F O 1
ATOM 26965 N N . ALA F 1 226 ? 60.90022 -3.57736 25.83984 1.000 50.02895 226 ALA F N 1
ATOM 26966 C CA . ALA F 1 226 ? 62.32284 -3.63005 26.14890 1.000 43.78713 226 ALA F CA 1
ATOM 26967 C C . ALA F 1 226 ? 62.59935 -3.91212 27.61947 1.000 46.15545 226 ALA F C 1
ATOM 26968 O O . ALA F 1 226 ? 63.76476 -4.09047 27.99158 1.000 46.40919 226 ALA F O 1
ATOM 26975 N N . GLN F 1 227 ? 61.56434 -3.96471 28.45572 1.000 46.37805 227 GLN F N 1
ATOM 26976 C CA . GLN F 1 227 ? 61.74122 -4.19898 29.88766 1.000 43.69934 227 GLN F CA 1
ATOM 26977 C C . GLN F 1 227 ? 62.78445 -3.23564 30.44311 1.000 39.03531 227 GLN F C 1
ATOM 26978 O O . GLN F 1 227 ? 63.73420 -3.61801 31.12888 1.000 40.54882 227 GLN F O 1
ATOM 26992 N N . ARG F 1 228 ? 62.58818 -1.96116 30.11571 1.000 39.10271 228 ARG F N 1
ATOM 26993 C CA . ARG F 1 228 ? 63.48145 -0.88175 30.48796 1.000 43.14720 228 ARG F CA 1
ATOM 26994 C C . ARG F 1 228 ? 62.65695 0.27092 31.04434 1.000 45.31901 228 ARG F C 1
ATOM 26995 O O . ARG F 1 228 ? 61.45255 0.37721 30.79533 1.000 50.83695 228 ARG F O 1
ATOM 27016 N N . GLN F 1 229 ? 63.32279 1.14186 31.79187 1.000 44.28456 229 GLN F N 1
ATOM 27017 C CA . GLN F 1 229 ? 62.74216 2.39573 32.25021 1.000 49.71075 229 GLN F CA 1
ATOM 27018 C C . GLN F 1 229 ? 63.41691 3.53151 31.49514 1.000 44.51767 229 GLN F C 1
ATOM 27019 O O . GLN F 1 229 ? 64.64331 3.67383 31.54913 1.000 47.21177 229 GLN F O 1
ATOM 27033 N N . ALA F 1 230 ? 62.61991 4.33618 30.80340 1.000 43.89711 230 ALA F N 1
ATOM 27034 C CA . ALA F 1 230 ? 63.16606 5.40215 29.98367 1.000 41.66736 230 ALA F CA 1
ATOM 27035 C C . ALA F 1 230 ? 63.52142 6.59797 30.85214 1.000 37.77757 230 ALA F C 1
ATOM 27036 O O . ALA F 1 230 ? 62.92485 6.82561 31.90692 1.000 43.20948 230 ALA F O 1
ATOM 27043 N N . ASP F 1 231 ? 64.50459 7.36515 30.39628 1.000 42.62100 231 ASP F N 1
ATOM 27044 C CA . ASP F 1 231 ? 64.84774 8.63296 31.02617 1.000 46.46023 231 ASP F CA 1
ATOM 27045 C C . ASP F 1 231 ? 64.01798 9.71489 30.34817 1.000 44.91244 231 ASP F C 1
ATOM 27046 O O . ASP F 1 231 ? 64.09413 9.88562 29.12516 1.000 45.44387 231 ASP F O 1
ATOM 27055 N N . ILE F 1 232 ? 63.22846 10.43624 31.13266 1.000 44.86748 232 ILE F N 1
ATOM 27056 C CA . ILE F 1 232 ? 62.28949 11.41578 30.60375 1.000 39.16704 232 ILE F CA 1
ATOM 27057 C C . ILE F 1 232 ? 62.92559 12.79575 30.68226 1.000 37.75891 232 ILE F C 1
ATOM 27058 O O . ILE F 1 232 ? 63.44109 13.19885 31.73332 1.000 40.35693 232 ILE F O 1
ATOM 27074 N N . ILE F 1 233 ? 62.89483 13.51162 29.55449 1.000 37.54385 233 ILE F N 1
ATOM 27075 C CA . ILE F 1 233 ? 63.47459 14.84362 29.46158 1.000 40.90129 233 ILE F CA 1
ATOM 27076 C C . ILE F 1 233 ? 62.48218 15.89978 29.92849 1.000 43.51877 233 ILE F C 1
ATOM 27077 O O . ILE F 1 233 ? 62.85234 16.85401 30.62593 1.000 40.98685 233 ILE F O 1
ATOM 27093 N N . GLY F 1 234 ? 61.21219 15.75259 29.56280 1.000 46.72035 234 GLY F N 1
ATOM 27094 C CA . GLY F 1 234 ? 60.25754 16.82408 29.72876 1.000 43.64834 234 GLY F CA 1
ATOM 27095 C C . GLY F 1 234 ? 59.72364 16.96860 31.13638 1.000 38.30590 234 GLY F C 1
ATOM 27096 O O . GLY F 1 234 ? 59.96251 16.15234 32.02349 1.000 31.69692 234 GLY F O 1
ATOM 27100 N N . LYS F 1 235 ? 58.98324 18.05617 31.32353 1.000 41.41446 235 LYS F N 1
ATOM 27101 C CA . LYS F 1 235 ? 58.29890 18.30076 32.58063 1.000 43.80841 235 LYS F CA 1
ATOM 27102 C C . LYS F 1 235 ? 57.44141 17.08772 32.92944 1.000 44.28192 235 LYS F C 1
ATOM 27103 O O . LYS F 1 235 ? 56.77901 16.52731 32.04811 1.000 46.50006 235 LYS F O 1
ATOM 27122 N N . PRO F 1 236 ? 57.40448 16.66182 34.20061 1.000 46.39971 236 PRO F N 1
ATOM 27123 C CA . PRO F 1 236 ? 57.93882 17.31717 35.40009 1.000 47.23979 236 PRO F CA 1
ATOM 27124 C C . PRO F 1 236 ? 59.39624 17.00568 35.73756 1.000 44.75429 236 PRO F C 1
ATOM 27125 O O . PRO F 1 236 ? 59.86187 17.40560 36.80166 1.000 46.41273 236 PRO F O 1
ATOM 27136 N N . SER F 1 237 ? 60.10748 16.31211 34.85189 1.000 44.57903 237 SER F N 1
ATOM 27137 C CA . SER F 1 237 ? 61.49847 15.97110 35.11991 1.000 48.50166 237 SER F CA 1
ATOM 27138 C C . SER F 1 237 ? 62.34694 17.22758 35.26693 1.000 44.92042 237 SER F C 1
ATOM 27139 O O . SER F 1 237 ? 62.13462 18.22319 34.57159 1.000 44.57260 237 SER F O 1
ATOM 27147 N N . ARG F 1 238 ? 63.31476 17.18008 36.18689 1.000 48.97725 238 ARG F N 1
ATOM 27148 C CA . ARG F 1 238 ? 64.18122 18.33105 36.39745 1.000 49.56337 238 ARG F CA 1
ATOM 27149 C C . ARG F 1 238 ? 65.16020 18.54380 35.25244 1.000 50.83627 238 ARG F C 1
ATOM 27150 O O . ARG F 1 238 ? 65.75301 19.62574 35.16918 1.000 51.70538 238 ARG F O 1
ATOM 27171 N N . PHE F 1 239 ? 65.35076 17.55640 34.36957 1.000 47.88921 239 PHE F N 1
ATOM 27172 C CA . PHE F 1 239 ? 66.36639 17.73003 33.34522 1.000 43.08634 239 PHE F CA 1
ATOM 27173 C C . PHE F 1 239 ? 66.07561 18.94901 32.48557 1.000 41.68687 239 PHE F C 1
ATOM 27174 O O . PHE F 1 239 ? 66.99913 19.63451 32.05217 1.000 42.25968 239 PHE F O 1
ATOM 27191 N N . ILE F 1 240 ? 64.80362 19.21482 32.19546 1.000 42.35022 240 ILE F N 1
ATOM 27192 C CA . ILE F 1 240 ? 64.47436 20.37054 31.36765 1.000 38.91092 240 ILE F CA 1
ATOM 27193 C C . ILE F 1 240 ? 64.90673 21.65597 32.07116 1.000 40.30783 240 ILE F C 1
ATOM 27194 O O . ILE F 1 240 ? 65.37751 22.60245 31.43206 1.000 45.89957 240 ILE F O 1
ATOM 27210 N N . PHE F 1 241 ? 64.77241 21.70366 33.40471 1.000 38.28887 241 PHE F N 1
ATOM 27211 C CA . PHE F 1 241 ? 65.27886 22.85534 34.14549 1.000 39.54522 241 PHE F CA 1
ATOM 27212 C C . PHE F 1 241 ? 66.79678 22.94667 34.04060 1.000 43.16220 241 PHE F C 1
ATOM 27213 O O . PHE F 1 241 ? 67.35204 24.03952 33.90051 1.000 41.88516 241 PHE F O 1
ATOM 27230 N N . ASP F 1 242 ? 67.48934 21.80576 34.13786 1.000 45.76168 242 ASP F N 1
ATOM 27231 C CA . ASP F 1 242 ? 68.94351 21.80261 33.99005 1.000 41.37991 242 ASP F CA 1
ATOM 27232 C C . ASP F 1 242 ? 69.34420 22.25550 32.59322 1.000 38.01572 242 ASP F C 1
ATOM 27233 O O . ASP F 1 242 ? 70.34449 22.95895 32.41713 1.000 38.81442 242 ASP F O 1
ATOM 27242 N N . CYS F 1 243 ? 68.55742 21.86527 31.59111 1.000 37.26810 243 CYS F N 1
ATOM 27243 C CA . CYS F 1 243 ? 68.76432 22.28354 30.20829 1.000 34.49424 243 CYS F CA 1
ATOM 27244 C C . CYS F 1 243 ? 68.61280 23.79041 30.06818 1.000 32.59209 243 CYS F C 1
ATOM 27245 O O . CYS F 1 243 ? 69.42629 24.44508 29.40169 1.000 33.03903 243 CYS F O 1
ATOM 27252 N N . VAL F 1 244 ? 67.58219 24.36002 30.69724 1.000 34.15075 244 VAL F N 1
ATOM 27253 C CA . VAL F 1 244 ? 67.41786 25.81330 30.69830 1.000 36.71964 244 VAL F CA 1
ATOM 27254 C C . VAL F 1 244 ? 68.60100 26.47795 31.39076 1.000 35.09798 244 VAL F C 1
ATOM 27255 O O . VAL F 1 244 ? 69.17508 27.45073 30.88699 1.000 38.07554 244 VAL F O 1
ATOM 27268 N N . SER F 1 245 ? 68.98653 25.95139 32.55691 1.000 40.93613 245 SER F N 1
ATOM 27269 C CA . SER F 1 245 ? 70.01623 26.57831 33.37713 1.000 42.71168 245 SER F CA 1
ATOM 27270 C C . SER F 1 245 ? 71.38319 26.51275 32.71257 1.000 46.99381 245 SER F C 1
ATOM 27271 O O . SER F 1 245 ? 72.22229 27.38741 32.94687 1.000 50.27703 245 SER F O 1
ATOM 27279 N N . GLN F 1 246 ? 71.62717 25.48586 31.89689 1.000 50.23467 246 GLN F N 1
ATOM 27280 C CA . GLN F 1 246 ? 72.90959 25.36254 31.21534 1.000 47.08082 246 GLN F CA 1
ATOM 27281 C C . GLN F 1 246 ? 73.25876 26.64047 30.46699 1.000 40.72067 246 GLN F C 1
ATOM 27282 O O . GLN F 1 246 ? 74.42862 27.02783 30.38740 1.000 38.32186 246 GLN F O 1
ATOM 27296 N N . GLU F 1 247 ? 72.25094 27.31247 29.91041 1.000 41.67865 247 GLU F N 1
ATOM 27297 C CA . GLU F 1 247 ? 72.43551 28.57578 29.20397 1.000 44.36753 247 GLU F CA 1
ATOM 27298 C C . GLU F 1 247 ? 72.04022 29.79658 30.01871 1.000 42.88333 247 GLU F C 1
ATOM 27299 O O . GLU F 1 247 ? 72.67180 30.84831 29.87424 1.000 44.93402 247 GLU F O 1
ATOM 27311 N N . TYR F 1 248 ? 71.01610 29.69257 30.86878 1.000 43.68595 248 TYR F N 1
ATOM 27312 C CA . TYR F 1 248 ? 70.52609 30.86066 31.58520 1.000 44.02237 248 TYR F CA 1
ATOM 27313 C C . TYR F 1 248 ? 71.24460 31.08560 32.90879 1.000 47.91827 248 TYR F C 1
ATOM 27314 O O . TYR F 1 248 ? 71.40482 32.23846 33.32956 1.000 47.62408 248 TYR F O 1
ATOM 27332 N N . GLY F 1 249 ? 71.66875 30.02346 33.58528 1.000 44.11244 249 GLY F N 1
ATOM 27333 C CA . GLY F 1 249 ? 72.23521 30.20108 34.90567 1.000 42.90637 249 GLY F CA 1
ATOM 27334 C C . GLY F 1 249 ? 71.15939 30.68930 35.84934 1.000 40.82198 249 GLY F C 1
ATOM 27335 O O . GLY F 1 249 ? 71.20699 31.83427 36.30816 1.000 45.79650 249 GLY F O 1
ATOM 27339 N N . ILE F 1 250 ? 70.17895 29.83976 36.13833 1.000 42.35463 250 ILE F N 1
ATOM 27340 C CA . ILE F 1 250 ? 68.99622 30.27705 36.86593 1.000 43.51464 250 ILE F CA 1
ATOM 27341 C C . ILE F 1 250 ? 69.33543 30.45948 38.33572 1.000 47.01970 250 ILE F C 1
ATOM 27342 O O . ILE F 1 250 ? 70.04417 29.64535 38.93968 1.000 52.15833 250 ILE F O 1
ATOM 27358 N N . ASN F 1 251 ? 68.82148 31.54309 38.91049 1.000 49.41664 251 ASN F N 1
ATOM 27359 C CA . ASN F 1 251 ? 68.84139 31.74892 40.34758 1.000 47.51961 251 ASN F CA 1
ATOM 27360 C C . ASN F 1 251 ? 67.47126 31.36121 40.86843 1.000 49.79268 251 ASN F C 1
ATOM 27361 O O . ASN F 1 251 ? 66.50712 32.11176 40.65694 1.000 57.72301 251 ASN F O 1
ATOM 27372 N N . PRO F 1 252 ? 67.32538 30.22024 41.54387 1.000 48.30031 252 PRO F N 1
ATOM 27373 C CA . PRO F 1 252 ? 65.96902 29.75398 41.87468 1.000 53.45328 252 PRO F CA 1
ATOM 27374 C C . PRO F 1 252 ? 65.16727 30.75671 42.68054 1.000 58.38837 252 PRO F C 1
ATOM 27375 O O . PRO F 1 252 ? 63.95466 30.89035 42.46721 1.000 55.74977 252 PRO F O 1
ATOM 27386 N N . GLU F 1 253 ? 65.80999 31.47292 43.60320 1.000 62.87991 253 GLU F N 1
ATOM 27387 C CA . GLU F 1 253 ? 65.06300 32.38091 44.46495 1.000 68.50899 253 GLU F CA 1
ATOM 27388 C C . GLU F 1 253 ? 64.50648 33.57101 43.69091 1.000 67.52208 253 GLU F C 1
ATOM 27389 O O . GLU F 1 253 ? 63.46490 34.11537 44.07301 1.000 64.49908 253 GLU F O 1
ATOM 27401 N N . ARG F 1 254 ? 65.16438 33.98544 42.60302 1.000 68.03185 254 ARG F N 1
ATOM 27402 C CA . ARG F 1 254 ? 64.71542 35.13145 41.82007 1.000 68.58940 254 ARG F CA 1
ATOM 27403 C C . ARG F 1 254 ? 64.11343 34.71939 40.47813 1.000 61.59048 254 ARG F C 1
ATOM 27404 O O . ARG F 1 254 ? 64.12410 35.49773 39.52213 1.000 53.37729 254 ARG F O 1
ATOM 27425 N N . THR F 1 255 ? 63.57754 33.50461 40.39448 1.000 59.80436 255 THR F N 1
ATOM 27426 C CA . THR F 1 255 ? 62.99881 32.99727 39.15964 1.000 55.22000 255 THR F CA 1
ATOM 27427 C C . THR F 1 255 ? 61.60629 32.45631 39.43611 1.000 53.95170 255 THR F C 1
ATOM 27428 O O . THR F 1 255 ? 61.37910 31.79892 40.45608 1.000 54.69223 255 THR F O 1
ATOM 27439 N N . VAL F 1 256 ? 60.67468 32.73509 38.52252 1.000 51.04288 256 VAL F N 1
ATOM 27440 C CA . VAL F 1 256 ? 59.29320 32.28502 38.67613 1.000 50.80618 256 VAL F CA 1
ATOM 27441 C C . VAL F 1 256 ? 58.91260 31.44429 37.46262 1.000 47.87477 256 VAL F C 1
ATOM 27442 O O . VAL F 1 256 ? 59.27549 31.78288 36.33123 1.000 49.28015 256 VAL F O 1
ATOM 27455 N N . MET F 1 257 ? 58.14035 30.38155 37.69775 1.000 47.50157 257 MET F N 1
ATOM 27456 C CA . MET F 1 257 ? 57.63994 29.50142 36.64659 1.000 50.34062 257 MET F CA 1
ATOM 27457 C C . MET F 1 257 ? 56.14217 29.73987 36.48861 1.000 54.37806 257 MET F C 1
ATOM 27458 O O . MET F 1 257 ? 55.37610 29.56357 37.44261 1.000 63.49341 257 MET F O 1
ATOM 27472 N N . VAL F 1 258 ? 55.73307 30.11873 35.28072 1.000 48.15898 258 VAL F N 1
ATOM 27473 C CA . VAL F 1 258 ? 54.34589 30.41275 34.94632 1.000 46.41567 258 VAL F CA 1
ATOM 27474 C C . VAL F 1 258 ? 53.85588 29.27491 34.06315 1.000 44.44060 258 VAL F C 1
ATOM 27475 O O . VAL F 1 258 ? 54.44538 29.00198 33.01047 1.000 47.78207 258 VAL F O 1
ATOM 27488 N N . GLY F 1 259 ? 52.78014 28.61127 34.48554 1.000 45.98132 259 GLY F N 1
ATOM 27489 C CA . GLY F 1 259 ? 52.30143 27.44227 33.77784 1.000 43.70775 259 GLY F CA 1
ATOM 27490 C C . GLY F 1 259 ? 50.81370 27.24708 33.96754 1.000 47.04601 259 GLY F C 1
ATOM 27491 O O . GLY F 1 259 ? 50.18703 27.85906 34.83479 1.000 53.10075 259 GLY F O 1
ATOM 27495 N N . ASP F 1 260 ? 50.25360 26.36874 33.13388 1.000 50.72612 260 ASP F N 1
ATOM 27496 C CA . ASP F 1 260 ? 48.82746 26.07424 33.14474 1.000 56.39803 260 ASP F CA 1
ATOM 27497 C C . ASP F 1 260 ? 48.47353 24.69669 33.68633 1.000 56.40408 260 ASP F C 1
ATOM 27498 O O . ASP F 1 260 ? 47.29749 24.45666 33.98832 1.000 58.76159 260 ASP F O 1
ATOM 27507 N N . ARG F 1 261 ? 49.43695 23.79051 33.81494 1.000 53.30695 261 ARG F N 1
ATOM 27508 C CA . ARG F 1 261 ? 49.18428 22.39444 34.15801 1.000 54.39716 261 ARG F CA 1
ATOM 27509 C C . ARG F 1 261 ? 49.91377 22.04344 35.44685 1.000 55.73802 261 ARG F C 1
ATOM 27510 O O . ARG F 1 261 ? 51.13632 22.19663 35.53390 1.000 57.48701 261 ARG F O 1
ATOM 27531 N N . LEU F 1 262 ? 49.16351 21.55460 36.43988 1.000 59.36430 262 LEU F N 1
ATOM 27532 C CA . LEU F 1 262 ? 49.75601 21.22212 37.73078 1.000 65.02137 262 LEU F CA 1
ATOM 27533 C C . LEU F 1 262 ? 50.68237 20.01740 37.61207 1.000 64.34977 262 LEU F C 1
ATOM 27534 O O . LEU F 1 262 ? 51.73311 19.96521 38.26359 1.000 62.02404 262 LEU F O 1
ATOM 27550 N N . ASP F 1 263 ? 50.30493 19.03752 36.78712 1.000 67.78949 263 ASP F N 1
ATOM 27551 C CA . ASP F 1 263 ? 51.05886 17.79560 36.70713 1.000 68.73373 263 ASP F CA 1
ATOM 27552 C C . ASP F 1 263 ? 52.44547 18.01013 36.11399 1.000 64.94242 263 ASP F C 1
ATOM 27553 O O . ASP F 1 263 ? 53.36835 17.23907 36.40568 1.000 66.23557 263 ASP F O 1
ATOM 27562 N N . THR F 1 264 ? 52.62204 19.05766 35.30804 1.000 59.69430 264 THR F N 1
ATOM 27563 C CA . THR F 1 264 ? 53.89585 19.32561 34.64815 1.000 53.69823 264 THR F CA 1
ATOM 27564 C C . THR F 1 264 ? 54.53616 20.61447 35.15117 1.000 44.89524 264 THR F C 1
ATOM 27565 O O . THR F 1 264 ? 55.59356 20.56926 35.78565 1.000 43.20269 264 THR F O 1
ATOM 27576 N N . ASP F 1 265 ? 53.92547 21.77197 34.88415 1.000 41.88093 265 ASP F N 1
ATOM 27577 C CA . ASP F 1 265 ? 54.60109 23.04507 35.12254 1.000 47.32399 265 ASP F CA 1
ATOM 27578 C C . ASP F 1 265 ? 54.78406 23.31343 36.61243 1.000 48.44243 265 ASP F C 1
ATOM 27579 O O . ASP F 1 265 ? 55.90838 23.55234 37.07890 1.000 48.05350 265 ASP F O 1
ATOM 27588 N N . ILE F 1 266 ? 53.69269 23.27600 37.37931 1.000 51.81105 266 ILE F N 1
ATOM 27589 C CA . ILE F 1 266 ? 53.77172 23.63108 38.79240 1.000 50.75149 266 ILE F CA 1
ATOM 27590 C C . ILE F 1 266 ? 54.62737 22.62245 39.55015 1.000 45.89860 266 ILE F C 1
ATOM 27591 O O . ILE F 1 266 ? 55.37949 22.98529 40.46462 1.000 45.96136 266 ILE F O 1
ATOM 27607 N N . LEU F 1 267 ? 54.52293 21.34068 39.19073 1.000 44.08678 267 LEU F N 1
ATOM 27608 C CA . LEU F 1 267 ? 55.36440 20.32869 39.81901 1.000 48.65268 267 LEU F CA 1
ATOM 27609 C C . LEU F 1 267 ? 56.83945 20.58910 39.53966 1.000 52.63669 267 LEU F C 1
ATOM 27610 O O . LEU F 1 267 ? 57.67863 20.44444 40.43594 1.000 56.69987 267 LEU F O 1
ATOM 27626 N N . LEU F 1 268 ? 57.17809 20.96742 38.30115 1.000 54.67621 268 LEU F N 1
ATOM 27627 C CA . LEU F 1 268 ? 58.56028 21.32126 37.99498 1.000 51.31116 268 LEU F CA 1
ATOM 27628 C C . LEU F 1 268 ? 59.02137 22.48181 38.86533 1.000 48.95526 268 LEU F C 1
ATOM 27629 O O . LEU F 1 268 ? 60.12122 22.44977 39.42968 1.000 47.07580 268 LEU F O 1
ATOM 27645 N N . GLY F 1 269 ? 58.18441 23.51287 38.99702 1.000 52.54336 269 GLY F N 1
ATOM 27646 C CA . GLY F 1 269 ? 58.54840 24.63621 39.84471 1.000 58.74509 269 GLY F CA 1
ATOM 27647 C C . GLY F 1 269 ? 58.80659 24.21846 41.27979 1.000 60.76143 269 GLY F C 1
ATOM 27648 O O . GLY F 1 269 ? 59.77287 24.66313 41.90439 1.000 62.97578 269 GLY F O 1
ATOM 27652 N N . SER F 1 270 ? 57.94500 23.35349 41.82137 1.000 59.36915 270 SER F N 1
ATOM 27653 C CA . SER F 1 270 ? 58.10701 22.91194 43.20347 1.000 62.68741 270 SER F CA 1
ATOM 27654 C C . SER F 1 270 ? 59.37047 22.07382 43.38222 1.000 65.50817 270 SER F C 1
ATOM 27655 O O . SER F 1 270 ? 60.10441 22.25470 44.36213 1.000 70.08395 270 SER F O 1
ATOM 27663 N N . THR F 1 271 ? 59.64531 21.15065 42.45490 1.000 62.82449 271 THR F N 1
ATOM 27664 C CA . THR F 1 271 ? 60.82515 20.30422 42.59971 1.000 64.96313 271 THR F CA 1
ATOM 27665 C C . THR F 1 271 ? 62.11668 21.10446 42.44824 1.000 66.06078 271 THR F C 1
ATOM 27666 O O . THR F 1 271 ? 63.13254 20.75791 43.06298 1.000 65.45771 271 THR F O 1
ATOM 27677 N N . CYS F 1 272 ? 62.10188 22.17078 41.64613 1.000 65.36713 272 CYS F N 1
ATOM 27678 C CA . CYS F 1 272 ? 63.28467 22.99393 41.42878 1.000 62.94868 272 CYS F CA 1
ATOM 27679 C C . CYS F 1 272 ? 63.30856 24.24008 42.30967 1.000 58.96046 272 CYS F C 1
ATOM 27680 O O . CYS F 1 272 ? 64.13552 25.12719 42.08361 1.000 59.00125 272 CYS F O 1
ATOM 27688 N N . SER F 1 273 ? 62.42150 24.32906 43.29995 1.000 63.25914 273 SER F N 1
ATOM 27689 C CA . SER F 1 273 ? 62.43288 25.42237 44.27325 1.000 65.83454 273 SER F CA 1
ATOM 27690 C C . SER F 1 273 ? 62.25408 26.78434 43.60066 1.000 66.69530 273 SER F C 1
ATOM 27691 O O . SER F 1 273 ? 62.95831 27.75027 43.90362 1.000 69.58722 273 SER F O 1
ATOM 27699 N N . LEU F 1 274 ? 61.29825 26.85684 42.67818 1.000 64.34024 274 LEU F N 1
ATOM 27700 C CA . LEU F 1 274 ? 60.93532 28.09944 42.01168 1.000 60.56084 274 LEU F CA 1
ATOM 27701 C C . LEU F 1 274 ? 59.55024 28.54337 42.46801 1.000 66.23550 274 LEU F C 1
ATOM 27702 O O . LEU F 1 274 ? 58.68218 27.71138 42.74483 1.000 70.72182 274 LEU F O 1
ATOM 27718 N N . LYS F 1 275 ? 59.33936 29.85771 42.55782 1.000 66.89977 275 LYS F N 1
ATOM 27719 C CA . LYS F 1 275 ? 57.98876 30.35038 42.79522 1.000 67.74903 275 LYS F CA 1
ATOM 27720 C C . LYS F 1 275 ? 57.12796 30.06342 41.56840 1.000 59.39766 275 LYS F C 1
ATOM 27721 O O . LYS F 1 275 ? 57.57313 30.21788 40.42704 1.000 57.37407 275 LYS F O 1
ATOM 27740 N N . THR F 1 276 ? 55.88591 29.64837 41.81156 1.000 58.16399 276 THR F N 1
ATOM 27741 C CA . THR F 1 276 ? 55.01329 29.11058 40.77752 1.000 57.33282 276 THR F CA 1
ATOM 27742 C C . THR F 1 276 ? 53.78130 29.99081 40.61766 1.000 54.55372 276 THR F C 1
ATOM 27743 O O . THR F 1 276 ? 53.19302 30.43461 41.60947 1.000 57.62541 276 THR F O 1
ATOM 27754 N N . ILE F 1 277 ? 53.40276 30.25524 39.36879 1.000 50.06885 277 ILE F N 1
ATOM 27755 C CA . ILE F 1 277 ? 52.15979 30.94899 39.04669 1.000 53.80560 277 ILE F CA 1
ATOM 27756 C C . ILE F 1 277 ? 51.32398 30.04732 38.14733 1.000 52.99705 277 ILE F C 1
ATOM 27757 O O . ILE F 1 277 ? 51.82899 29.51681 37.15143 1.000 46.91119 277 ILE F O 1
ATOM 27773 N N . LEU F 1 278 ? 50.05485 29.86881 38.50713 1.000 55.12278 278 LEU F N 1
ATOM 27774 C CA . LEU F 1 278 ? 49.10932 29.08501 37.72264 1.000 56.73256 278 LEU F CA 1
ATOM 27775 C C . LEU F 1 278 ? 48.18783 30.02674 36.95809 1.000 60.74974 278 LEU F C 1
ATOM 27776 O O . LEU F 1 278 ? 47.55742 30.90427 37.55543 1.000 61.48184 278 LEU F O 1
ATOM 27792 N N . THR F 1 279 ? 48.10745 29.83829 35.64264 1.000 63.78844 279 THR F N 1
ATOM 27793 C CA . THR F 1 279 ? 47.20964 30.60837 34.78813 1.000 65.94817 279 THR F CA 1
ATOM 27794 C C . THR F 1 279 ? 46.02123 29.73236 34.41194 1.000 67.51002 279 THR F C 1
ATOM 27795 O O . THR F 1 279 ? 46.19519 28.56242 34.05415 1.000 66.88910 279 THR F O 1
ATOM 27806 N N . LEU F 1 280 ? 44.81805 30.29317 34.50066 1.000 66.38242 280 LEU F N 1
ATOM 27807 C CA . LEU F 1 280 ? 43.60332 29.51464 34.30692 1.000 67.58781 280 LEU F CA 1
ATOM 27808 C C . LEU F 1 280 ? 43.14224 29.49430 32.85457 1.000 70.10487 280 LEU F C 1
ATOM 27809 O O . LEU F 1 280 ? 42.03953 29.00998 32.57434 1.000 75.68382 280 LEU F O 1
ATOM 27825 N N . THR F 1 281 ? 43.95317 30.00168 31.93144 1.000 68.84376 281 THR F N 1
ATOM 27826 C CA . THR F 1 281 ? 43.65065 29.91777 30.50830 1.000 73.00281 281 THR F CA 1
ATOM 27827 C C . THR F 1 281 ? 43.91650 28.53214 29.92749 1.000 72.88117 281 THR F C 1
ATOM 27828 O O . THR F 1 281 ? 43.64130 28.31611 28.74206 1.000 73.85372 281 THR F O 1
ATOM 27839 N N . GLY F 1 282 ? 44.45324 27.59975 30.71923 1.000 70.52161 282 GLY F N 1
ATOM 27840 C CA . GLY F 1 282 ? 44.81413 26.28827 30.21678 1.000 68.12125 282 GLY F CA 1
ATOM 27841 C C . GLY F 1 282 ? 44.13880 25.11711 30.90613 1.000 71.07207 282 GLY F C 1
ATOM 27842 O O . GLY F 1 282 ? 42.98038 25.20977 31.32240 1.000 78.65683 282 GLY F O 1
ATOM 27846 N N . VAL F 1 283 ? 44.87137 24.00548 31.03265 1.000 70.13029 283 VAL F N 1
ATOM 27847 C CA . VAL F 1 283 ? 44.27557 22.73567 31.44630 1.000 71.44778 283 VAL F CA 1
ATOM 27848 C C . VAL F 1 283 ? 43.77320 22.78431 32.88701 1.000 71.93717 283 VAL F C 1
ATOM 27849 O O . VAL F 1 283 ? 42.60952 22.46512 33.15805 1.000 74.01616 283 VAL F O 1
ATOM 27862 N N . SER F 1 284 ? 44.62501 23.17530 33.83067 1.000 72.40008 284 SER F N 1
ATOM 27863 C CA . SER F 1 284 ? 44.27310 23.01111 35.23463 1.000 74.03574 284 SER F CA 1
ATOM 27864 C C . SER F 1 284 ? 43.34192 24.12103 35.71284 1.000 75.67357 284 SER F C 1
ATOM 27865 O O . SER F 1 284 ? 43.27953 25.21269 35.14179 1.000 77.08801 284 SER F O 1
ATOM 27873 N N . SER F 1 285 ? 42.62032 23.82279 36.79522 1.000 76.91422 285 SER F N 1
ATOM 27874 C CA . SER F 1 285 ? 41.61272 24.71665 37.34505 1.000 82.71652 285 SER F CA 1
ATOM 27875 C C . SER F 1 285 ? 41.84758 24.88570 38.84086 1.000 83.26039 285 SER F C 1
ATOM 27876 O O . SER F 1 285 ? 42.60092 24.13272 39.46639 1.000 79.72300 285 SER F O 1
ATOM 27884 N N . LEU F 1 286 ? 41.18449 25.89428 39.41613 1.000 85.40907 286 LEU F N 1
ATOM 27885 C CA . LEU F 1 286 ? 41.30095 26.12735 40.84961 1.000 83.82217 286 LEU F CA 1
ATOM 27886 C C . LEU F 1 286 ? 40.73443 24.96092 41.64581 1.000 89.73627 286 LEU F C 1
ATOM 27887 O O . LEU F 1 286 ? 41.22667 24.65819 42.74158 1.000 91.25574 286 LEU F O 1
ATOM 27903 N N . GLU F 1 287 ? 39.71979 24.27829 41.10516 1.000 93.51975 287 GLU F N 1
ATOM 27904 C CA . GLU F 1 287 ? 39.16442 23.12691 41.80248 1.000 98.49797 287 GLU F CA 1
ATOM 27905 C C . GLU F 1 287 ? 40.21182 22.02533 41.94604 1.000 91.91277 287 GLU F C 1
ATOM 27906 O O . GLU F 1 287 ? 40.27320 21.34273 42.97448 1.000 90.71496 287 GLU F O 1
ATOM 27918 N N . ASP F 1 288 ? 41.02565 21.81730 40.90601 1.000 86.93877 288 ASP F N 1
ATOM 27919 C CA . ASP F 1 288 ? 42.07558 20.80550 40.97327 1.000 83.62700 288 ASP F CA 1
ATOM 27920 C C . ASP F 1 288 ? 43.10744 21.13780 42.04517 1.000 86.71904 288 ASP F C 1
ATOM 27921 O O . ASP F 1 288 ? 43.53808 20.25103 42.79961 1.000 89.88423 288 ASP F O 1
ATOM 27930 N N . VAL F 1 289 ? 43.50512 22.40919 42.14783 1.000 85.05684 289 VAL F N 1
ATOM 27931 C CA . VAL F 1 289 ? 44.45404 22.77796 43.19182 1.000 83.82329 289 VAL F CA 1
ATOM 27932 C C . VAL F 1 289 ? 43.80814 22.58024 44.55765 1.000 93.36772 289 VAL F C 1
ATOM 27933 O O . VAL F 1 289 ? 44.47395 22.20007 45.52312 1.000 97.06753 289 VAL F O 1
ATOM 27946 N N . LYS F 1 290 ? 42.50193 22.85095 44.66197 1.000 95.23431 290 LYS F N 1
ATOM 27947 C CA . LYS F 1 290 ? 41.79557 22.60985 45.91492 1.000 96.24206 290 LYS F CA 1
ATOM 27948 C C . LYS F 1 290 ? 41.84048 21.13082 46.27771 1.000 98.63719 290 LYS F C 1
ATOM 27949 O O . LYS F 1 290 ? 42.07210 20.77039 47.43797 1.000 99.84571 290 LYS F O 1
ATOM 27968 N N . SER F 1 291 ? 41.60650 20.26036 45.29264 1.000 99.96880 291 SER F N 1
ATOM 27969 C CA . SER F 1 291 ? 41.67851 18.82406 45.53457 1.000 100.50731 291 SER F CA 1
ATOM 27970 C C . SER F 1 291 ? 43.06053 18.42894 46.03597 1.000 100.16145 291 SER F C 1
ATOM 27971 O O . SER F 1 291 ? 43.18539 17.61524 46.95823 1.000 102.21583 291 SER F O 1
ATOM 27979 N N . ASN F 1 292 ? 44.11356 18.99568 45.43950 1.000 96.79004 292 ASN F N 1
ATOM 27980 C CA . ASN F 1 292 ? 45.46606 18.70246 45.91253 1.000 91.44590 292 ASN F CA 1
ATOM 27981 C C . ASN F 1 292 ? 45.69513 19.27022 47.31110 1.000 89.70000 292 ASN F C 1
ATOM 27982 O O . ASN F 1 292 ? 46.46202 18.69980 48.09622 1.000 86.44490 292 ASN F O 1
ATOM 27993 N N . GLN F 1 293 ? 45.03996 20.38782 47.63221 1.000 91.81028 293 GLN F N 1
ATOM 27994 C CA . GLN F 1 293 ? 45.14961 21.03094 48.93827 1.000 94.07018 293 GLN F CA 1
ATOM 27995 C C . GLN F 1 293 ? 44.52478 20.18100 50.03315 1.000 106.34963 293 GLN F C 1
ATOM 27996 O O . GLN F 1 293 ? 44.83814 20.38243 51.21032 1.000 108.90346 293 GLN F O 1
ATOM 28010 N N . GLU F 1 294 ? 43.66618 19.22496 49.66390 1.000 115.00815 294 GLU F N 1
ATOM 28011 C CA . GLU F 1 294 ? 43.12214 18.27690 50.62763 1.000 124.13094 294 GLU F CA 1
ATOM 28012 C C . GLU F 1 294 ? 44.23293 17.42178 51.21483 1.000 133.48160 294 GLU F C 1
ATOM 28013 O O . GLU F 1 294 ? 44.06550 16.84194 52.29294 1.000 138.59192 294 GLU F O 1
ATOM 28025 N N . SER F 1 295 ? 45.36329 17.35091 50.52232 1.000 139.47472 295 SER F N 1
ATOM 28026 C CA . SER F 1 295 ? 46.53730 16.60279 50.94563 1.000 146.44586 295 SER F CA 1
ATOM 28027 C C . SER F 1 295 ? 46.20419 15.15453 51.29206 1.000 154.37433 295 SER F C 1
ATOM 28028 O O . SER F 1 295 ? 46.43856 14.67832 52.40472 1.000 156.09960 295 SER F O 1
ATOM 28036 N N . ASP F 1 296 ? 45.69648 14.43444 50.29321 1.000 159.18340 296 ASP F N 1
ATOM 28037 C CA . ASP F 1 296 ? 45.63090 12.98774 50.43847 1.000 158.56129 296 ASP F CA 1
ATOM 28038 C C . ASP F 1 296 ? 47.04246 12.43263 50.32374 1.000 151.72221 296 ASP F C 1
ATOM 28039 O O . ASP F 1 296 ? 47.41302 11.48291 51.02382 1.000 151.54040 296 ASP F O 1
ATOM 28048 N N . SER F 1 297 ? 47.83234 13.01480 49.42694 1.000 142.22097 297 SER F N 1
ATOM 28049 C CA . SER F 1 297 ? 49.24036 12.70773 49.25281 1.000 132.70842 297 SER F CA 1
ATOM 28050 C C . SER F 1 297 ? 50.04641 13.99681 49.38137 1.000 127.25562 297 SER F C 1
ATOM 28051 O O . SER F 1 297 ? 49.57116 15.08061 49.02420 1.000 128.01408 297 SER F O 1
ATOM 28059 N N . MET F 1 298 ? 51.26690 13.87801 49.90710 1.000 122.09923 298 MET F N 1
ATOM 28060 C CA . MET F 1 298 ? 52.19827 15.00852 49.91253 1.000 121.66933 298 MET F CA 1
ATOM 28061 C C . MET F 1 298 ? 52.62658 15.36109 48.49164 1.000 116.51846 298 MET F C 1
ATOM 28062 O O . MET F 1 298 ? 52.89225 16.53548 48.18784 1.000 114.97514 298 MET F O 1
ATOM 28076 N N . PHE F 1 299 ? 52.69342 14.35918 47.61175 1.000 110.08601 299 PHE F N 1
ATOM 28077 C CA . PHE F 1 299 ? 52.96519 14.60760 46.20022 1.000 103.39012 299 PHE F CA 1
ATOM 28078 C C . PHE F 1 299 ? 51.99054 15.62325 45.62267 1.000 100.85017 299 PHE F C 1
ATOM 28079 O O . PHE F 1 299 ? 52.38088 16.49668 44.83875 1.000 97.91144 299 PHE F O 1
ATOM 28096 N N . LYS F 1 300 ? 50.71322 15.51549 45.98618 1.000 101.56529 300 LYS F N 1
ATOM 28097 C CA . LYS F 1 300 ? 49.71796 16.48846 45.54290 1.000 100.16855 300 LYS F CA 1
ATOM 28098 C C . LYS F 1 300 ? 49.99359 17.85808 46.14526 1.000 99.84212 300 LYS F C 1
ATOM 28099 O O . LYS F 1 300 ? 49.72390 18.88067 45.50359 1.000 98.31224 300 LYS F O 1
ATOM 28118 N N . LYS F 1 301 ? 50.54983 17.90157 47.36271 1.000 101.86085 301 LYS F N 1
ATOM 28119 C CA . LYS F 1 301 ? 50.98113 19.17250 47.93199 1.000 102.74233 301 LYS F CA 1
ATOM 28120 C C . LYS F 1 301 ? 52.06618 19.81523 47.08393 1.000 93.26113 301 LYS F C 1
ATOM 28121 O O . LYS F 1 301 ? 52.11752 21.04758 46.97386 1.000 90.66540 301 LYS F O 1
ATOM 28140 N N . LYS F 1 302 ? 52.93863 19.01091 46.47508 1.000 87.87252 302 LYS F N 1
ATOM 28141 C CA . LYS F 1 302 ? 53.92393 19.61070 45.58585 1.000 82.39337 302 LYS F CA 1
ATOM 28142 C C . LYS F 1 302 ? 53.23557 20.30890 44.41578 1.000 80.84810 302 LYS F C 1
ATOM 28143 O O . LYS F 1 302 ? 53.74636 21.30423 43.89063 1.000 81.69779 302 LYS F O 1
ATOM 28162 N N . MET F 1 303 ? 52.07625 19.79956 44.00320 1.000 77.21036 303 MET F N 1
ATOM 28163 C CA . MET F 1 303 ? 51.30188 20.35025 42.88939 1.000 69.95618 303 MET F CA 1
ATOM 28164 C C . MET F 1 303 ? 50.29687 21.40184 43.34849 1.000 65.18732 303 MET F C 1
ATOM 28165 O O . MET F 1 303 ? 49.11090 21.33565 43.03010 1.000 55.78591 303 MET F O 1
ATOM 28179 N N . VAL F 1 304 ? 50.77036 22.38708 44.10450 1.000 68.55251 304 VAL F N 1
ATOM 28180 C CA . VAL F 1 304 ? 49.93902 23.52066 44.51032 1.000 68.99832 304 VAL F CA 1
ATOM 28181 C C . VAL F 1 304 ? 50.71655 24.78668 44.17031 1.000 70.12556 304 VAL F C 1
ATOM 28182 O O . VAL F 1 304 ? 51.87592 24.92987 44.58858 1.000 70.32826 304 VAL F O 1
ATOM 28195 N N . PRO F 1 305 ? 50.13576 25.72652 43.43029 1.000 71.14408 305 PRO F N 1
ATOM 28196 C CA . PRO F 1 305 ? 50.89208 26.91750 43.03108 1.000 69.65933 305 PRO F CA 1
ATOM 28197 C C . PRO F 1 305 ? 51.04360 27.90317 44.17684 1.000 74.29184 305 PRO F C 1
ATOM 28198 O O . PRO F 1 305 ? 50.19635 27.99777 45.06724 1.000 78.77991 305 PRO F O 1
ATOM 28209 N N . ASP F 1 306 ? 52.15007 28.64828 44.13971 1.000 73.52062 306 ASP F N 1
ATOM 28210 C CA . ASP F 1 306 ? 52.33205 29.72962 45.09633 1.000 70.35660 306 ASP F CA 1
ATOM 28211 C C . ASP F 1 306 ? 51.31965 30.84522 44.85989 1.000 68.82894 306 ASP F C 1
ATOM 28212 O O . ASP F 1 306 ? 50.78051 31.41968 45.81425 1.000 77.05023 306 ASP F O 1
ATOM 28221 N N . PHE F 1 307 ? 51.04781 31.16050 43.59645 1.000 61.21716 307 PHE F N 1
ATOM 28222 C CA . PHE F 1 307 ? 50.10168 32.20457 43.22878 1.000 63.99476 307 PHE F CA 1
ATOM 28223 C C . PHE F 1 307 ? 49.23919 31.70018 42.08100 1.000 64.38585 307 PHE F C 1
ATOM 28224 O O . PHE F 1 307 ? 49.60941 30.76247 41.37158 1.000 63.77505 307 PHE F O 1
ATOM 28241 N N . TYR F 1 308 ? 48.08095 32.33454 41.89551 1.000 65.84095 308 TYR F N 1
ATOM 28242 C CA . TYR F 1 308 ? 47.18313 31.96528 40.81208 1.000 70.85855 308 TYR F CA 1
ATOM 28243 C C . TYR F 1 308 ? 46.69512 33.22277 40.10886 1.000 77.71496 308 TYR F C 1
ATOM 28244 O O . TYR F 1 308 ? 46.51932 34.27713 40.72630 1.000 83.40299 308 TYR F O 1
ATOM 28262 N N . VAL F 1 309 ? 46.48437 33.09443 38.80179 1.000 74.63225 309 VAL F N 1
ATOM 28263 C CA . VAL F 1 309 ? 46.03080 34.19581 37.96521 1.000 73.67878 309 VAL F CA 1
ATOM 28264 C C . VAL F 1 309 ? 45.06119 33.65172 36.92637 1.000 73.39903 309 VAL F C 1
ATOM 28265 O O . VAL F 1 309 ? 45.20865 32.52528 36.44531 1.000 73.80733 309 VAL F O 1
ATOM 28278 N N . ASP F 1 310 ? 44.05441 34.46337 36.57925 1.000 73.52351 310 ASP F N 1
ATOM 28279 C CA . ASP F 1 310 ? 43.10849 34.06926 35.53372 1.000 76.38790 310 ASP F CA 1
ATOM 28280 C C . ASP F 1 310 ? 43.77160 34.06353 34.16286 1.000 74.61018 310 ASP F C 1
ATOM 28281 O O . ASP F 1 310 ? 43.53034 33.16230 33.35209 1.000 73.91069 310 ASP F O 1
ATOM 28290 N N . SER F 1 311 ? 44.60569 35.06268 33.88822 1.000 79.47155 311 SER F N 1
ATOM 28291 C CA . SER F 1 311 ? 45.35621 35.14900 32.64492 1.000 79.90135 311 SER F CA 1
ATOM 28292 C C . SER F 1 311 ? 46.65693 35.87582 32.94270 1.000 77.56095 311 SER F C 1
ATOM 28293 O O . SER F 1 311 ? 46.77162 36.59063 33.94104 1.000 79.98289 311 SER F O 1
ATOM 28301 N N . ILE F 1 312 ? 47.64813 35.68545 32.07104 1.000 73.73337 312 ILE F N 1
ATOM 28302 C CA . ILE F 1 312 ? 48.91256 36.38410 32.26745 1.000 74.83505 312 ILE F CA 1
ATOM 28303 C C . ILE F 1 312 ? 48.72837 37.87901 32.04095 1.000 71.30592 312 ILE F C 1
ATOM 28304 O O . ILE F 1 312 ? 49.51135 38.68566 32.56193 1.000 74.06281 312 ILE F O 1
ATOM 28320 N N . ALA F 1 313 ? 47.66595 38.27417 31.32939 1.000 63.09563 313 ALA F N 1
ATOM 28321 C CA . ALA F 1 313 ? 47.37189 39.68943 31.13978 1.000 61.60973 313 ALA F CA 1
ATOM 28322 C C . ALA F 1 313 ? 47.11935 40.40234 32.45921 1.000 63.99988 313 ALA F C 1
ATOM 28323 O O . ALA F 1 313 ? 47.27179 41.62760 32.53095 1.000 67.66225 313 ALA F O 1
ATOM 28330 N N . ASP F 1 314 ? 46.76087 39.66152 33.50968 1.000 66.49531 314 ASP F N 1
ATOM 28331 C CA . ASP F 1 314 ? 46.55513 40.26277 34.81943 1.000 73.95042 314 ASP F CA 1
ATOM 28332 C C . ASP F 1 314 ? 47.83372 40.85244 35.39303 1.000 76.23073 314 ASP F C 1
ATOM 28333 O O . ASP F 1 314 ? 47.76726 41.57180 36.39560 1.000 80.07276 314 ASP F O 1
ATOM 28342 N N . LEU F 1 315 ? 48.99111 40.54615 34.80261 1.000 73.64320 315 LEU F N 1
ATOM 28343 C CA . LEU F 1 315 ? 50.24291 41.15345 35.23107 1.000 73.85249 315 LEU F CA 1
ATOM 28344 C C . LEU F 1 315 ? 50.49302 42.50580 34.58362 1.000 80.05799 315 LEU F C 1
ATOM 28345 O O . LEU F 1 315 ? 51.41149 43.21603 35.00916 1.000 84.44791 315 LEU F O 1
ATOM 28361 N N . LEU F 1 316 ? 49.70090 42.88195 33.58072 1.000 78.43350 316 LEU F N 1
ATOM 28362 C CA . LEU F 1 316 ? 49.94179 44.14530 32.89315 1.000 77.48712 316 LEU F CA 1
ATOM 28363 C C . LEU F 1 316 ? 49.77985 45.34535 33.82473 1.000 82.95061 316 LEU F C 1
ATOM 28364 O O . LEU F 1 316 ? 50.54895 46.31218 33.68063 1.000 87.21883 316 LEU F O 1
ATOM 28380 N N . PRO F 1 317 ? 48.82914 45.36107 34.77133 1.000 85.64660 317 PRO F N 1
ATOM 28381 C CA . PRO F 1 317 ? 48.73260 46.51083 35.69154 1.000 86.99704 317 PRO F CA 1
ATOM 28382 C C . PRO F 1 317 ? 49.99962 46.79508 36.47714 1.000 86.32357 317 PRO F C 1
ATOM 28383 O O . PRO F 1 317 ? 50.32005 47.96678 36.71655 1.000 88.03076 317 PRO F O 1
ATOM 28394 N N . ALA F 1 318 ? 50.72909 45.76185 36.89263 1.000 79.31297 318 ALA F N 1
ATOM 28395 C CA . ALA F 1 318 ? 51.95983 45.95371 37.64933 1.000 74.60924 318 ALA F CA 1
ATOM 28396 C C . ALA F 1 318 ? 53.14300 46.32660 36.76567 1.000 76.94820 318 ALA F C 1
ATOM 28397 O O . ALA F 1 318 ? 54.18020 46.74576 37.28905 1.000 81.21257 318 ALA F O 1
ATOM 28404 N N . LEU F 1 319 ? 53.01625 46.16992 35.44866 1.000 77.58767 319 LEU F N 1
ATOM 28405 C CA . LEU F 1 319 ? 54.09977 46.42143 34.50982 1.000 77.71462 319 LEU F CA 1
ATOM 28406 C C . LEU F 1 319 ? 54.02205 47.79438 33.84931 1.000 79.80002 319 LEU F C 1
ATOM 28407 O O . LEU F 1 319 ? 54.65425 48.00834 32.80886 1.000 77.02674 319 LEU F O 1
ATOM 28423 N N . GLN F 1 320 ? 53.27007 48.72613 34.42325 1.000 87.58221 320 GLN F N 1
ATOM 28424 C CA . GLN F 1 320 ? 53.12990 50.04973 33.82437 1.000 95.85987 320 GLN F CA 1
ATOM 28425 C C . GLN F 1 320 ? 54.20248 50.99839 34.34849 1.000 99.15109 320 GLN F C 1
ATOM 28426 O O . GLN F 1 320 ? 54.89901 51.64806 33.56878 1.000 100.46409 320 GLN F O 1
ATOM 28440 N N . PHE G 1 65 ? 43.96246 41.48801 -9.01133 1.000 84.65193 65 PHE G N 1
ATOM 28441 C CA . PHE G 1 65 ? 42.89092 40.87377 -9.78642 1.000 85.99624 65 PHE G CA 1
ATOM 28442 C C . PHE G 1 65 ? 43.34403 39.53398 -10.35961 1.000 86.28900 65 PHE G C 1
ATOM 28443 O O . PHE G 1 65 ? 44.37883 39.45071 -11.02108 1.000 89.58793 65 PHE G O 1
ATOM 28460 N N . ILE G 1 66 ? 42.56368 38.48809 -10.10125 1.000 83.62174 66 ILE G N 1
ATOM 28461 C CA . ILE G 1 66 ? 42.85525 37.14090 -10.57640 1.000 77.99731 66 ILE G CA 1
ATOM 28462 C C . ILE G 1 66 ? 41.69412 36.68832 -11.45138 1.000 84.12260 66 ILE G C 1
ATOM 28463 O O . ILE G 1 66 ? 40.53779 36.70606 -11.01377 1.000 86.92553 66 ILE G O 1
ATOM 28479 N N . THR G 1 67 ? 42.00430 36.28050 -12.68131 1.000 82.93118 67 THR G N 1
ATOM 28480 C CA . THR G 1 67 ? 41.00471 35.88643 -13.66373 1.000 77.55262 67 THR G CA 1
ATOM 28481 C C . THR G 1 67 ? 41.38111 34.52958 -14.23969 1.000 75.78304 67 THR G C 1
ATOM 28482 O O . THR G 1 67 ? 42.55962 34.21564 -14.40376 1.000 74.49564 67 THR G O 1
ATOM 28493 N N . ASN G 1 68 ? 40.36246 33.72192 -14.54563 1.000 74.43710 68 ASN G N 1
ATOM 28494 C CA . ASN G 1 68 ? 40.57023 32.39807 -15.11447 1.000 76.95402 68 ASN G CA 1
ATOM 28495 C C . ASN G 1 68 ? 40.45474 32.38894 -16.63466 1.000 81.05494 68 ASN G C 1
ATOM 28496 O O . ASN G 1 68 ? 40.42583 31.31014 -17.23704 1.000 79.05220 68 ASN G O 1
ATOM 28507 N N . ASN G 1 69 ? 40.40409 33.55912 -17.26644 1.000 83.20263 69 ASN G N 1
ATOM 28508 C CA . ASN G 1 69 ? 40.16806 33.66486 -18.70054 1.000 80.46150 69 ASN G CA 1
ATOM 28509 C C . ASN G 1 69 ? 41.47886 33.87279 -19.44619 1.000 73.48178 69 ASN G C 1
ATOM 28510 O O . ASN G 1 69 ? 42.26116 34.76776 -19.10789 1.000 71.24411 69 ASN G O 1
ATOM 28521 N N . SER G 1 70 ? 41.70625 33.04265 -20.46217 1.000 66.04985 70 SER G N 1
ATOM 28522 C CA . SER G 1 70 ? 42.87521 33.13354 -21.32291 1.000 61.68072 70 SER G CA 1
ATOM 28523 C C . SER G 1 70 ? 42.59388 33.88342 -22.61808 1.000 70.79118 70 SER G C 1
ATOM 28524 O O . SER G 1 70 ? 43.51525 34.08415 -23.41586 1.000 69.74333 70 SER G O 1
ATOM 28532 N N . SER G 1 71 ? 41.34569 34.30577 -22.84062 1.000 78.32774 71 SER G N 1
ATOM 28533 C CA . SER G 1 71 ? 40.96753 34.92798 -24.10134 1.000 81.32857 71 SER G CA 1
ATOM 28534 C C . SER G 1 71 ? 41.44203 36.37318 -24.20180 1.000 83.96386 71 SER G C 1
ATOM 28535 O O . SER G 1 71 ? 41.69998 36.85648 -25.31004 1.000 85.21802 71 SER G O 1
ATOM 28543 N N . LYS G 1 72 ? 41.56945 37.06901 -23.07597 1.000 88.59198 72 LYS G N 1
ATOM 28544 C CA . LYS G 1 72 ? 41.96393 38.46845 -23.05025 1.000 95.52707 72 LYS G CA 1
ATOM 28545 C C . LYS G 1 72 ? 43.38842 38.61093 -22.52455 1.000 95.41798 72 LYS G C 1
ATOM 28546 O O . LYS G 1 72 ? 43.82818 37.84651 -21.66126 1.000 89.88287 72 LYS G O 1
ATOM 28565 N N . THR G 1 73 ? 44.10927 39.60027 -23.05655 1.000 99.48323 73 THR G N 1
ATOM 28566 C CA . THR G 1 73 ? 45.45840 39.90285 -22.60398 1.000 98.12374 73 THR G CA 1
ATOM 28567 C C . THR G 1 73 ? 45.41785 40.71119 -21.30515 1.000 99.44784 73 THR G C 1
ATOM 28568 O O . THR G 1 73 ? 44.37630 41.23597 -20.90090 1.000 101.15949 73 THR G O 1
ATOM 28579 N N . ARG G 1 74 ? 46.57972 40.81536 -20.64844 1.000 97.11986 74 ARG G N 1
ATOM 28580 C CA . ARG G 1 74 ? 46.68937 41.66350 -19.46554 1.000 94.47341 74 ARG G CA 1
ATOM 28581 C C . ARG G 1 74 ? 46.42528 43.12131 -19.81868 1.000 97.20870 74 ARG G C 1
ATOM 28582 O O . ARG G 1 74 ? 45.62905 43.80091 -19.16018 1.000 97.15993 74 ARG G O 1
ATOM 28603 N N . THR G 1 75 ? 47.11042 43.62564 -20.85144 1.000 98.83665 75 THR G N 1
ATOM 28604 C CA . THR G 1 75 ? 46.90370 45.00268 -21.27620 1.000 100.39017 75 THR G CA 1
ATOM 28605 C C . THR G 1 75 ? 45.43521 45.27985 -21.55458 1.000 98.21418 75 THR G C 1
ATOM 28606 O O . THR G 1 75 ? 44.96040 46.39133 -21.31020 1.000 98.01666 75 THR G O 1
ATOM 28617 N N . ALA G 1 76 ? 44.69863 44.28805 -22.05546 1.000 101.14245 76 ALA G N 1
ATOM 28618 C CA . ALA G 1 76 ? 43.29058 44.50712 -22.36459 1.000 109.11336 76 ALA G CA 1
ATOM 28619 C C . ALA G 1 76 ? 42.45356 44.61595 -21.09402 1.000 113.85627 76 ALA G C 1
ATOM 28620 O O . ALA G 1 76 ? 41.54606 45.45100 -21.01854 1.000 117.40340 76 ALA G O 1
ATOM 28627 N N . TYR G 1 77 ? 42.74051 43.79165 -20.07990 1.000 116.46017 77 TYR G N 1
ATOM 28628 C CA . TYR G 1 77 ? 42.06458 43.96264 -18.79785 1.000 121.22561 77 TYR G CA 1
ATOM 28629 C C . TYR G 1 77 ? 42.40025 45.31912 -18.18808 1.000 129.56143 77 TYR G C 1
ATOM 28630 O O . TYR G 1 77 ? 41.53816 45.97252 -17.59237 1.000 133.58763 77 TYR G O 1
ATOM 28648 N N . ALA G 1 78 ? 43.65735 45.75319 -18.31902 1.000 132.95888 78 ALA G N 1
ATOM 28649 C CA . ALA G 1 78 ? 44.04612 47.06107 -17.80439 1.000 137.84762 78 ALA G CA 1
ATOM 28650 C C . ALA G 1 78 ? 43.31719 48.17572 -18.54436 1.000 147.11191 78 ALA G C 1
ATOM 28651 O O . ALA G 1 78 ? 42.86344 49.14590 -17.92991 1.000 150.93455 78 ALA G O 1
ATOM 28658 N N . GLU G 1 79 ? 43.19449 48.04981 -19.86817 1.000 149.75779 79 GLU G N 1
ATOM 28659 C CA . GLU G 1 79 ? 42.46254 49.02342 -20.66317 1.000 154.47038 79 GLU G CA 1
ATOM 28660 C C . GLU G 1 79 ? 40.98190 49.03243 -20.31819 1.000 152.48251 79 GLU G C 1
ATOM 28661 O O . GLU G 1 79 ? 40.33718 50.07962 -20.39478 1.000 158.97269 79 GLU G O 1
ATOM 28673 N N . LYS G 1 80 ? 40.42401 47.87426 -19.96622 1.000 142.99834 80 LYS G N 1
ATOM 28674 C CA . LYS G 1 80 ? 39.01809 47.79608 -19.58908 1.000 139.12845 80 LYS G CA 1
ATOM 28675 C C . LYS G 1 80 ? 38.78812 48.36986 -18.19763 1.000 133.19937 80 LYS G C 1
ATOM 28676 O O . LYS G 1 80 ? 37.73829 48.96994 -17.93784 1.000 130.97807 80 LYS G O 1
ATOM 28695 N N . LEU G 1 81 ? 39.75951 48.20045 -17.29809 1.000 128.81297 81 LEU G N 1
ATOM 28696 C CA . LEU G 1 81 ? 39.68357 48.80903 -15.97562 1.000 129.96682 81 LEU G CA 1
ATOM 28697 C C . LEU G 1 81 ? 39.85090 50.32270 -16.05655 1.000 139.93913 81 LEU G C 1
ATOM 28698 O O . LEU G 1 81 ? 39.17517 51.06683 -15.33560 1.000 147.68505 81 LEU G O 1
ATOM 28714 N N . ARG G 1 82 ? 40.75025 50.79566 -16.92578 1.000 139.18962 82 ARG G N 1
ATOM 28715 C CA . ARG G 1 82 ? 40.92053 52.23032 -17.13174 1.000 148.53219 82 ARG G CA 1
ATOM 28716 C C . ARG G 1 82 ? 39.70806 52.82894 -17.83639 1.000 156.88181 82 ARG G C 1
ATOM 28717 O O . ARG G 1 82 ? 39.25707 53.92723 -17.49094 1.000 163.40806 82 ARG G O 1
ATOM 28738 N N . ARG G 1 83 ? 39.16798 52.11124 -18.82361 1.000 155.75092 83 ARG G N 1
ATOM 28739 C CA . ARG G 1 83 ? 38.01713 52.58147 -19.58649 1.000 158.95153 83 ARG G CA 1
ATOM 28740 C C . ARG G 1 83 ? 36.79726 52.74522 -18.69397 1.000 158.62536 83 ARG G C 1
ATOM 28741 O O . ARG G 1 83 ? 36.03941 53.71314 -18.83421 1.000 166.23421 83 ARG G O 1
ATOM 28762 N N . LEU G 1 84 ? 36.59403 51.81247 -17.77080 1.000 141.07766 84 LEU G N 1
ATOM 28763 C CA . LEU G 1 84 ? 35.47670 51.86881 -16.83937 1.000 133.59811 84 LEU G CA 1
ATOM 28764 C C . LEU G 1 84 ? 35.91466 52.51169 -15.52745 1.000 127.81379 84 LEU G C 1
ATOM 28765 O O . LEU G 1 84 ? 35.11093 52.68824 -14.61336 1.000 123.87800 84 LEU G O 1
ATOM 28781 N N . LEU G 1 96 ? 51.58622 45.50010 -13.41045 1.000 92.97264 96 LEU G N 1
ATOM 28782 C CA . LEU G 1 96 ? 50.13656 45.49866 -13.60133 1.000 95.93412 96 LEU G CA 1
ATOM 28783 C C . LEU G 1 96 ? 49.47490 44.63667 -12.52667 1.000 93.44938 96 LEU G C 1
ATOM 28784 O O . LEU G 1 96 ? 50.12286 43.77813 -11.92938 1.000 89.51114 96 LEU G O 1
ATOM 28800 N N . GLU G 1 97 ? 48.18425 44.86683 -12.28462 1.000 96.68304 97 GLU G N 1
ATOM 28801 C CA . GLU G 1 97 ? 47.48279 44.23159 -11.17887 1.000 95.97768 97 GLU G CA 1
ATOM 28802 C C . GLU G 1 97 ? 46.60589 43.05974 -11.60106 1.000 90.87943 97 GLU G C 1
ATOM 28803 O O . GLU G 1 97 ? 45.99895 42.42038 -10.73566 1.000 89.19347 97 GLU G O 1
ATOM 28815 N N . VAL G 1 98 ? 46.51332 42.76149 -12.89393 1.000 90.86397 98 VAL G N 1
ATOM 28816 C CA . VAL G 1 98 ? 45.64321 41.69770 -13.38417 1.000 88.79492 98 VAL G CA 1
ATOM 28817 C C . VAL G 1 98 ? 46.48939 40.47538 -13.70669 1.000 83.53845 98 VAL G C 1
ATOM 28818 O O . VAL G 1 98 ? 47.51853 40.57902 -14.38740 1.000 82.23021 98 VAL G O 1
ATOM 28831 N N . PHE G 1 99 ? 46.05806 39.31798 -13.21058 1.000 78.96615 99 PHE G N 1
ATOM 28832 C CA . PHE G 1 99 ? 46.73926 38.04951 -13.45040 1.000 74.80665 99 PHE G CA 1
ATOM 28833 C C . PHE G 1 99 ? 45.72322 37.06872 -14.01733 1.000 70.16118 99 PHE G C 1
ATOM 28834 O O . PHE G 1 99 ? 44.81805 36.62145 -13.30459 1.000 69.10521 99 PHE G O 1
ATOM 28851 N N . GLY G 1 100 ? 45.86649 36.74923 -15.30338 1.000 68.01463 100 GLY G N 1
ATOM 28852 C CA . GLY G 1 100 ? 44.99289 35.82162 -15.98057 1.000 68.19104 100 GLY G CA 1
ATOM 28853 C C . GLY G 1 100 ? 45.73221 34.54607 -16.35340 1.000 69.83372 100 GLY G C 1
ATOM 28854 O O . GLY G 1 100 ? 46.95581 34.45665 -16.27952 1.000 71.74433 100 GLY G O 1
ATOM 28858 N N . THR G 1 101 ? 44.95390 33.54447 -16.76902 1.000 69.67429 101 THR G N 1
ATOM 28859 C CA . THR G 1 101 ? 45.53400 32.24088 -17.06591 1.000 65.06599 101 THR G CA 1
ATOM 28860 C C . THR G 1 101 ? 46.45001 32.27681 -18.28371 1.000 65.69234 101 THR G C 1
ATOM 28861 O O . THR G 1 101 ? 47.33830 31.42631 -18.39181 1.000 67.25050 101 THR G O 1
ATOM 28872 N N . ALA G 1 102 ? 46.28433 33.25037 -19.18167 1.000 62.93699 102 ALA G N 1
ATOM 28873 C CA . ALA G 1 102 ? 47.20498 33.38349 -20.30686 1.000 61.51971 102 ALA G CA 1
ATOM 28874 C C . ALA G 1 102 ? 48.61510 33.70147 -19.81525 1.000 67.82759 102 ALA G C 1
ATOM 28875 O O . ALA G 1 102 ? 49.57030 32.95400 -20.07484 1.000 68.36019 102 ALA G O 1
ATOM 28882 N N . TYR G 1 103 ? 48.75217 34.80087 -19.06932 1.000 72.89511 103 TYR G N 1
ATOM 28883 C CA . TYR G 1 103 ? 50.05595 35.22955 -18.57153 1.000 70.03587 103 TYR G CA 1
ATOM 28884 C C . TYR G 1 103 ? 50.67191 34.19205 -17.64117 1.000 65.81668 103 TYR G C 1
ATOM 28885 O O . TYR G 1 103 ? 51.85945 33.85721 -17.76092 1.000 73.21270 103 TYR G O 1
ATOM 28903 N N . CYS G 1 104 ? 49.88707 33.68101 -16.69043 1.000 58.40164 104 CYS G N 1
ATOM 28904 C CA . CYS G 1 104 ? 50.44706 32.73999 -15.72704 1.000 66.79725 104 CYS G CA 1
ATOM 28905 C C . CYS G 1 104 ? 50.75394 31.39169 -16.37372 1.000 66.14027 104 CYS G C 1
ATOM 28906 O O . CYS G 1 104 ? 51.70006 30.71692 -15.95724 1.000 67.70241 104 CYS G O 1
ATOM 28913 N N . SER G 1 105 ? 50.00642 30.99462 -17.40943 1.000 64.95851 105 SER G N 1
ATOM 28914 C CA . SER G 1 105 ? 50.39390 29.81922 -18.18401 1.000 65.62619 105 SER G CA 1
ATOM 28915 C C . SER G 1 105 ? 51.72680 30.04898 -18.88641 1.000 70.04484 105 SER G C 1
ATOM 28916 O O . SER G 1 105 ? 52.57734 29.14595 -18.94438 1.000 73.01414 105 SER G O 1
ATOM 28924 N N . ALA G 1 106 ? 51.92824 31.25251 -19.43038 1.000 68.37780 106 ALA G N 1
ATOM 28925 C CA . ALA G 1 106 ? 53.21633 31.57390 -20.03676 1.000 70.05396 106 ALA G CA 1
ATOM 28926 C C . ALA G 1 106 ? 54.34418 31.44293 -19.01662 1.000 71.06530 106 ALA G C 1
ATOM 28927 O O . ALA G 1 106 ? 55.39650 30.86225 -19.30534 1.000 71.12618 106 ALA G O 1
ATOM 28934 N N . LEU G 1 107 ? 54.13671 31.98012 -17.80770 1.000 71.18278 107 LEU G N 1
ATOM 28935 C CA . LEU G 1 107 ? 55.15010 31.84473 -16.76304 1.000 72.12195 107 LEU G CA 1
ATOM 28936 C C . LEU G 1 107 ? 55.38741 30.37764 -16.41415 1.000 62.81357 107 LEU G C 1
ATOM 28937 O O . LEU G 1 107 ? 56.53088 29.95715 -16.19446 1.000 62.40833 107 LEU G O 1
ATOM 28953 N N . TYR G 1 108 ? 54.31184 29.58898 -16.33946 1.000 60.96998 108 TYR G N 1
ATOM 28954 C CA . TYR G 1 108 ? 54.43805 28.17747 -15.99563 1.000 63.99676 108 TYR G CA 1
ATOM 28955 C C . TYR G 1 108 ? 55.31958 27.45337 -17.00201 1.000 66.24563 108 TYR G C 1
ATOM 28956 O O . TYR G 1 108 ? 56.21244 26.68601 -16.62370 1.000 70.02784 108 TYR G O 1
ATOM 28974 N N . LEU G 1 109 ? 55.09018 27.69091 -18.29552 1.000 63.43267 109 LEU G N 1
ATOM 28975 C CA . LEU G 1 109 ? 55.91492 27.02604 -19.30172 1.000 64.86664 109 LEU G CA 1
ATOM 28976 C C . LEU G 1 109 ? 57.34363 27.56472 -19.28770 1.000 72.41594 109 LEU G C 1
ATOM 28977 O O . LEU G 1 109 ? 58.30063 26.80080 -19.46810 1.000 73.30664 109 LEU G O 1
ATOM 28993 N N . ARG G 1 110 ? 57.51217 28.87473 -19.08006 1.000 73.75629 110 ARG G N 1
ATOM 28994 C CA . ARG G 1 110 ? 58.85318 29.43263 -18.94481 1.000 74.53437 110 ARG G CA 1
ATOM 28995 C C . ARG G 1 110 ? 59.62998 28.69857 -17.85966 1.000 78.03409 110 ARG G C 1
ATOM 28996 O O . ARG G 1 110 ? 60.79722 28.33826 -18.04683 1.000 86.76091 110 ARG G O 1
ATOM 29017 N N . GLN G 1 111 ? 58.98441 28.45932 -16.71533 1.000 76.06477 111 GLN G N 1
ATOM 29018 C CA . GLN G 1 111 ? 59.65285 27.78126 -15.60912 1.000 79.40347 111 GLN G CA 1
ATOM 29019 C C . GLN G 1 111 ? 59.90613 26.31175 -15.92983 1.000 79.97484 111 GLN G C 1
ATOM 29020 O O . GLN G 1 111 ? 61.01585 25.80577 -15.72667 1.000 85.70999 111 GLN G O 1
ATOM 29034 N N . ARG G 1 112 ? 58.88926 25.60902 -16.43400 1.000 76.19236 112 ARG G N 1
ATOM 29035 C CA . ARG G 1 112 ? 58.99581 24.17296 -16.65918 1.000 76.06610 112 ARG G CA 1
ATOM 29036 C C . ARG G 1 112 ? 59.76259 23.81307 -17.92734 1.000 77.73610 112 ARG G C 1
ATOM 29037 O O . ARG G 1 112 ? 60.03545 22.62792 -18.14632 1.000 79.96368 112 ARG G O 1
ATOM 29058 N N . LEU G 1 113 ? 60.11155 24.78862 -18.76030 1.000 76.89802 113 LEU G N 1
ATOM 29059 C CA . LEU G 1 113 ? 60.93422 24.56689 -19.94351 1.000 76.33004 113 LEU G CA 1
ATOM 29060 C C . LEU G 1 113 ? 62.22529 25.37557 -19.84106 1.000 79.90397 113 LEU G C 1
ATOM 29061 O O . LEU G 1 113 ? 62.68451 25.98050 -20.81206 1.000 83.16439 113 LEU G O 1
ATOM 29077 N N . ALA G 1 114 ? 62.82453 25.38974 -18.64604 1.000 80.31109 114 ALA G N 1
ATOM 29078 C CA . ALA G 1 114 ? 63.98381 26.23674 -18.39475 1.000 84.24671 114 ALA G CA 1
ATOM 29079 C C . ALA G 1 114 ? 65.19856 25.81000 -19.21027 1.000 88.58448 114 ALA G C 1
ATOM 29080 O O . ALA G 1 114 ? 65.99203 26.66207 -19.62909 1.000 89.71338 114 ALA G O 1
ATOM 29087 N N . GLY G 1 115 ? 65.36431 24.51305 -19.44421 1.000 90.52428 115 GLY G N 1
ATOM 29088 C CA . GLY G 1 115 ? 66.51719 23.99496 -20.14580 1.000 96.24056 115 GLY G CA 1
ATOM 29089 C C . GLY G 1 115 ? 66.33497 23.76792 -21.62986 1.000 101.10866 115 GLY G C 1
ATOM 29090 O O . GLY G 1 115 ? 67.24041 23.21855 -22.26866 1.000 103.71784 115 GLY G O 1
ATOM 29094 N N . VAL G 1 116 ? 65.20601 24.17023 -22.20357 1.000 102.57786 116 VAL G N 1
ATOM 29095 C CA . VAL G 1 116 ? 64.92823 23.92112 -23.61806 1.000 105.67678 116 VAL G CA 1
ATOM 29096 C C . VAL G 1 116 ? 65.50896 25.06911 -24.43594 1.000 112.12892 116 VAL G C 1
ATOM 29097 O O . VAL G 1 116 ? 65.28907 26.24124 -24.09780 1.000 110.06606 116 VAL G O 1
ATOM 29110 N N . PRO G 1 117 ? 66.25584 24.78844 -25.51573 1.000 121.17148 117 PRO G N 1
ATOM 29111 C CA . PRO G 1 117 ? 66.92751 25.87491 -26.24514 1.000 123.70917 117 PRO G CA 1
ATOM 29112 C C . PRO G 1 117 ? 65.96908 26.82804 -26.94615 1.000 122.51270 117 PRO G C 1
ATOM 29113 O O . PRO G 1 117 ? 66.14110 28.04774 -26.85523 1.000 126.43638 117 PRO G O 1
ATOM 29124 N N . ASP G 1 118 ? 64.96861 26.30037 -27.64979 1.000 114.89045 118 ASP G N 1
ATOM 29125 C CA . ASP G 1 118 ? 63.96449 27.12223 -28.33034 1.000 110.62785 118 ASP G CA 1
ATOM 29126 C C . ASP G 1 118 ? 62.60745 26.45386 -28.16921 1.000 97.92285 118 ASP G C 1
ATOM 29127 O O . ASP G 1 118 ? 62.10486 25.79100 -29.08488 1.000 92.61057 118 ASP G O 1
ATOM 29136 N N . PRO G 1 119 ? 61.97338 26.62033 -27.00849 1.000 92.31822 119 PRO G N 1
ATOM 29137 C CA . PRO G 1 119 ? 60.74842 25.86332 -26.72148 1.000 86.05559 119 PRO G CA 1
ATOM 29138 C C . PRO G 1 119 ? 59.60710 26.22664 -27.65940 1.000 83.23286 119 PRO G C 1
ATOM 29139 O O . PRO G 1 119 ? 59.46304 27.37310 -28.08802 1.000 85.22951 119 PRO G O 1
ATOM 29150 N N . LYS G 1 120 ? 58.78582 25.22303 -27.97069 1.000 79.77473 120 LYS G N 1
ATOM 29151 C CA . LYS G 1 120 ? 57.61290 25.39144 -28.82067 1.000 74.17871 120 LYS G CA 1
ATOM 29152 C C . LYS G 1 120 ? 56.43960 24.65964 -28.18387 1.000 65.80525 120 LYS G C 1
ATOM 29153 O O . LYS G 1 120 ? 56.62111 23.68940 -27.44386 1.000 60.72277 120 LYS G O 1
ATOM 29172 N N . ALA G 1 121 ? 55.23157 25.13944 -28.47806 1.000 64.06934 121 ALA G N 1
ATOM 29173 C CA . ALA G 1 121 ? 54.01913 24.68199 -27.81371 1.000 62.57055 121 ALA G CA 1
ATOM 29174 C C . ALA G 1 121 ? 52.87936 24.59500 -28.81304 1.000 57.82825 121 ALA G C 1
ATOM 29175 O O . ALA G 1 121 ? 52.66558 25.52650 -29.59492 1.000 56.19831 121 ALA G O 1
ATOM 29182 N N . TYR G 1 122 ? 52.14279 23.48699 -28.77018 1.000 53.78971 122 TYR G N 1
ATOM 29183 C CA . TYR G 1 122 ? 50.89690 23.35012 -29.51586 1.000 56.83123 122 TYR G CA 1
ATOM 29184 C C . TYR G 1 122 ? 49.77523 23.91676 -28.65167 1.000 60.46583 122 TYR G C 1
ATOM 29185 O O . TYR G 1 122 ? 49.39844 23.31941 -27.63764 1.000 65.35072 122 TYR G O 1
ATOM 29203 N N . VAL G 1 123 ? 49.24522 25.06404 -29.05645 1.000 59.76784 123 VAL G N 1
ATOM 29204 C CA . VAL G 1 123 ? 48.28377 25.82130 -28.26803 1.000 61.13154 123 VAL G CA 1
ATOM 29205 C C . VAL G 1 123 ? 46.90315 25.61680 -28.87270 1.000 61.57493 123 VAL G C 1
ATOM 29206 O O . VAL G 1 123 ? 46.61379 26.10298 -29.97178 1.000 64.88814 123 VAL G O 1
ATOM 29219 N N . LEU G 1 124 ? 46.05009 24.88796 -28.15515 1.000 58.00042 124 LEU G N 1
ATOM 29220 C CA . LEU G 1 124 ? 44.61686 24.86938 -28.44177 1.000 57.18774 124 LEU G CA 1
ATOM 29221 C C . LEU G 1 124 ? 43.96699 25.99090 -27.62645 1.000 60.77169 124 LEU G C 1
ATOM 29222 O O . LEU G 1 124 ? 43.18913 25.76889 -26.69655 1.000 59.23724 124 LEU G O 1
ATOM 29238 N N . GLY G 1 125 ? 44.33195 27.22319 -27.98176 1.000 60.04091 125 GLY G N 1
ATOM 29239 C CA . GLY G 1 125 ? 43.89502 28.37785 -27.22311 1.000 58.53090 125 GLY G CA 1
ATOM 29240 C C . GLY G 1 125 ? 43.90673 29.64594 -28.05000 1.000 61.69427 125 GLY G C 1
ATOM 29241 O O . GLY G 1 125 ? 44.20361 29.64010 -29.24687 1.000 61.12418 125 GLY G O 1
ATOM 29245 N N . SER G 1 126 ? 43.59340 30.75043 -27.37034 1.000 66.49926 126 SER G N 1
ATOM 29246 C CA . SER G 1 126 ? 43.36561 32.03593 -28.00707 1.000 66.18124 126 SER G CA 1
ATOM 29247 C C . SER G 1 126 ? 44.67127 32.68924 -28.44822 1.000 68.54892 126 SER G C 1
ATOM 29248 O O . SER G 1 126 ? 45.76117 32.21473 -28.12399 1.000 71.92966 126 SER G O 1
ATOM 29256 N N . PRO G 1 127 ? 44.58580 33.79255 -29.20291 1.000 72.75554 127 PRO G N 1
ATOM 29257 C CA . PRO G 1 127 ? 45.81132 34.52813 -29.55774 1.000 73.46166 127 PRO G CA 1
ATOM 29258 C C . PRO G 1 127 ? 46.46832 35.23229 -28.38171 1.000 73.16225 127 PRO G C 1
ATOM 29259 O O . PRO G 1 127 ? 47.68487 35.45410 -28.41854 1.000 74.86015 127 PRO G O 1
ATOM 29270 N N . ALA G 1 128 ? 45.71015 35.60211 -27.34527 1.000 70.69024 128 ALA G N 1
ATOM 29271 C CA . ALA G 1 128 ? 46.31497 36.24162 -26.18009 1.000 67.84076 128 ALA G CA 1
ATOM 29272 C C . ALA G 1 128 ? 47.27150 35.29126 -25.47008 1.000 67.44329 128 ALA G C 1
ATOM 29273 O O . ALA G 1 128 ? 48.36668 35.69117 -25.04788 1.000 73.15430 128 ALA G O 1
ATOM 29280 N N . LEU G 1 129 ? 46.86475 34.02845 -25.31712 1.000 62.20720 129 LEU G N 1
ATOM 29281 C CA . LEU G 1 129 ? 47.74449 33.02041 -24.73644 1.000 58.65737 129 LEU G CA 1
ATOM 29282 C C . LEU G 1 129 ? 49.02457 32.88771 -25.54893 1.000 57.24177 129 LEU G C 1
ATOM 29283 O O . LEU G 1 129 ? 50.12493 32.81153 -24.98512 1.000 58.01897 129 LEU G O 1
ATOM 29299 N N . ALA G 1 130 ? 48.90389 32.89900 -26.87939 1.000 59.19653 130 ALA G N 1
ATOM 29300 C CA . ALA G 1 130 ? 50.07920 32.79709 -27.73575 1.000 64.06601 130 ALA G CA 1
ATOM 29301 C C . ALA G 1 130 ? 50.97965 34.01930 -27.59990 1.000 73.57476 130 ALA G C 1
ATOM 29302 O O . ALA G 1 130 ? 52.20688 33.89074 -27.61472 1.000 80.75040 130 ALA G O 1
ATOM 29309 N N . ALA G 1 131 ? 50.39730 35.21305 -27.46586 1.000 74.01984 131 ALA G N 1
ATOM 29310 C CA . ALA G 1 131 ? 51.21032 36.41275 -27.28350 1.000 74.31203 131 ALA G CA 1
ATOM 29311 C C . ALA G 1 131 ? 51.98178 36.35246 -25.96913 1.000 76.03614 131 ALA G C 1
ATOM 29312 O O . ALA G 1 131 ? 53.19134 36.62309 -25.92626 1.000 77.36520 131 ALA G O 1
ATOM 29319 N N . GLU G 1 132 ? 51.29229 35.99982 -24.87952 1.000 72.49866 132 GLU G N 1
ATOM 29320 C CA . GLU G 1 132 ? 51.97121 35.86357 -23.59494 1.000 72.06483 132 GLU G CA 1
ATOM 29321 C C . GLU G 1 132 ? 53.09232 34.83436 -23.68082 1.000 69.45349 132 GLU G C 1
ATOM 29322 O O . GLU G 1 132 ? 54.18529 35.04907 -23.14359 1.000 65.82615 132 GLU G O 1
ATOM 29334 N N . LEU G 1 133 ? 52.84206 33.71106 -24.36179 1.000 75.10480 133 LEU G N 1
ATOM 29335 C CA . LEU G 1 133 ? 53.87874 32.69752 -24.52893 1.000 78.26604 133 LEU G CA 1
ATOM 29336 C C . LEU G 1 133 ? 55.04570 33.22953 -25.35219 1.000 81.95469 133 LEU G C 1
ATOM 29337 O O . LEU G 1 133 ? 56.20700 32.89364 -25.08851 1.000 80.53476 133 LEU G O 1
ATOM 29353 N N . GLU G 1 134 ? 54.75555 34.05677 -26.35953 1.000 86.75892 134 GLU G N 1
ATOM 29354 C CA . GLU G 1 134 ? 55.81307 34.64140 -27.17491 1.000 90.85741 134 GLU G CA 1
ATOM 29355 C C . GLU G 1 134 ? 56.69556 35.55833 -26.34062 1.000 88.26715 134 GLU G C 1
ATOM 29356 O O . GLU G 1 134 ? 57.92063 35.57972 -26.51211 1.000 88.31019 134 GLU G O 1
ATOM 29368 N N . ALA G 1 135 ? 56.08967 36.31903 -25.42359 1.000 83.70184 135 ALA G N 1
ATOM 29369 C CA . ALA G 1 135 ? 56.86796 37.23746 -24.59897 1.000 83.44418 135 ALA G CA 1
ATOM 29370 C C . ALA G 1 135 ? 57.95420 36.50349 -23.81946 1.000 82.54943 135 ALA G C 1
ATOM 29371 O O . ALA G 1 135 ? 59.08115 36.99950 -23.69679 1.000 86.86223 135 ALA G O 1
ATOM 29378 N N . VAL G 1 136 ? 57.63659 35.31860 -23.28202 1.000 77.61705 136 VAL G N 1
ATOM 29379 C CA . VAL G 1 136 ? 58.60448 34.56116 -22.49660 1.000 77.99669 136 VAL G CA 1
ATOM 29380 C C . VAL G 1 136 ? 59.47501 33.65350 -23.35698 1.000 76.55866 136 VAL G C 1
ATOM 29381 O O . VAL G 1 136 ? 60.28018 32.88389 -22.81279 1.000 74.70388 136 VAL G O 1
ATOM 29394 N N . GLY G 1 137 ? 59.34273 33.71900 -24.67973 1.000 77.27195 137 GLY G N 1
ATOM 29395 C CA . GLY G 1 137 ? 60.17672 32.94353 -25.57288 1.000 81.44193 137 GLY G CA 1
ATOM 29396 C C . GLY G 1 137 ? 59.64257 31.58131 -25.94677 1.000 80.58141 137 GLY G C 1
ATOM 29397 O O . GLY G 1 137 ? 60.39310 30.77260 -26.50915 1.000 82.42010 137 GLY G O 1
ATOM 29401 N N . VAL G 1 138 ? 58.38078 31.29393 -25.66002 1.000 77.41173 138 VAL G N 1
ATOM 29402 C CA . VAL G 1 138 ? 57.76244 30.02383 -26.01622 1.000 77.85368 138 VAL G CA 1
ATOM 29403 C C . VAL G 1 138 ? 57.04135 30.21544 -27.34293 1.000 77.25755 138 VAL G C 1
ATOM 29404 O O . VAL G 1 138 ? 56.04604 30.94794 -27.42171 1.000 74.85578 138 VAL G O 1
ATOM 29417 N N . THR G 1 139 ? 57.54466 29.56920 -28.39326 1.000 78.64858 139 THR G N 1
ATOM 29418 C CA . THR G 1 139 ? 56.89538 29.61867 -29.69703 1.000 79.74917 139 THR G CA 1
ATOM 29419 C C . THR G 1 139 ? 55.54650 28.91747 -29.61581 1.000 82.89316 139 THR G C 1
ATOM 29420 O O . THR G 1 139 ? 55.39025 27.93618 -28.88937 1.000 86.28968 139 THR G O 1
ATOM 29431 N N . SER G 1 140 ? 54.56341 29.42954 -30.35034 1.000 82.86672 140 SER G N 1
ATOM 29432 C CA . SER G 1 140 ? 53.20950 28.89330 -30.31033 1.000 81.33361 140 SER G CA 1
ATOM 29433 C C . SER G 1 140 ? 52.74966 28.51632 -31.71068 1.000 82.49854 140 SER G C 1
ATOM 29434 O O . SER G 1 140 ? 52.94392 29.28514 -32.66133 1.000 84.64161 140 SER G O 1
ATOM 29442 N N . VAL G 1 141 ? 52.14238 27.33644 -31.83071 1.000 79.93244 141 VAL G N 1
ATOM 29443 C CA . VAL G 1 141 ? 51.57397 26.85886 -33.08424 1.000 75.53400 141 VAL G CA 1
ATOM 29444 C C . VAL G 1 141 ? 50.23644 26.20073 -32.77568 1.000 70.16651 141 VAL G C 1
ATOM 29445 O O . VAL G 1 141 ? 50.06377 25.57731 -31.72689 1.000 69.24048 141 VAL G O 1
ATOM 29458 N N . GLY G 1 142 ? 49.29174 26.32265 -33.70099 1.000 70.61869 142 GLY G N 1
ATOM 29459 C CA . GLY G 1 142 ? 47.99871 25.68236 -33.56029 1.000 66.87040 142 GLY G CA 1
ATOM 29460 C C . GLY G 1 142 ? 46.85253 26.62185 -33.26632 1.000 64.23498 142 GLY G C 1
ATOM 29461 O O . GLY G 1 142 ? 45.69335 26.19492 -33.33617 1.000 64.89122 142 GLY G O 1
ATOM 29465 N N . VAL G 1 143 ? 47.13177 27.88247 -32.92756 1.000 66.92886 143 VAL G N 1
ATOM 29466 C CA . VAL G 1 143 ? 46.06121 28.85100 -32.73817 1.000 68.27823 143 VAL G CA 1
ATOM 29467 C C . VAL G 1 143 ? 45.30891 29.02319 -34.04998 1.000 69.89029 143 VAL G C 1
ATOM 29468 O O . VAL G 1 143 ? 45.90382 29.02701 -35.13662 1.000 70.89694 143 VAL G O 1
ATOM 29481 N N . GLY G 1 144 ? 43.98838 29.15340 -33.95458 1.000 68.45034 144 GLY G N 1
ATOM 29482 C CA . GLY G 1 144 ? 43.15875 29.34727 -35.11969 1.000 69.32497 144 GLY G CA 1
ATOM 29483 C C . GLY G 1 144 ? 42.49206 28.06527 -35.57567 1.000 70.22763 144 GLY G C 1
ATOM 29484 O O . GLY G 1 144 ? 42.46836 27.06035 -34.86062 1.000 70.17785 144 GLY G O 1
ATOM 29488 N N . PRO G 1 145 ? 41.94675 28.08028 -36.79183 1.000 70.74958 145 PRO G N 1
ATOM 29489 C CA . PRO G 1 145 ? 41.16005 26.93434 -37.26218 1.000 68.56662 145 PRO G CA 1
ATOM 29490 C C . PRO G 1 145 ? 42.01956 25.74092 -37.64085 1.000 67.11310 145 PRO G C 1
ATOM 29491 O O . PRO G 1 145 ? 43.16047 25.87913 -38.09101 1.000 73.23720 145 PRO G O 1
ATOM 29502 N N . ASP G 1 146 ? 41.44517 24.54372 -37.44837 1.000 61.85471 146 ASP G N 1
ATOM 29503 C CA . ASP G 1 146 ? 41.98863 23.30685 -38.01260 1.000 63.38375 146 ASP G CA 1
ATOM 29504 C C . ASP G 1 146 ? 40.78870 22.39383 -38.29662 1.000 63.03676 146 ASP G C 1
ATOM 29505 O O . ASP G 1 146 ? 40.43329 21.50959 -37.51091 1.000 61.77360 146 ASP G O 1
ATOM 29514 N N . VAL G 1 147 ? 40.15308 22.62638 -39.44016 1.000 60.62153 147 VAL G N 1
ATOM 29515 C CA . VAL G 1 147 ? 38.99141 21.84805 -39.84671 1.000 57.75309 147 VAL G CA 1
ATOM 29516 C C . VAL G 1 147 ? 39.45471 20.49031 -40.35759 1.000 63.41214 147 VAL G C 1
ATOM 29517 O O . VAL G 1 147 ? 40.57921 20.33281 -40.85121 1.000 68.79844 147 VAL G O 1
ATOM 29530 N N . LEU G 1 148 ? 38.57890 19.49566 -40.23376 1.000 58.18460 148 LEU G N 1
ATOM 29531 C CA . LEU G 1 148 ? 38.92798 18.13339 -40.60826 1.000 52.03934 148 LEU G CA 1
ATOM 29532 C C . LEU G 1 148 ? 39.33834 18.05911 -42.07386 1.000 58.90848 148 LEU G C 1
ATOM 29533 O O . LEU G 1 148 ? 38.69984 18.65081 -42.94911 1.000 65.31229 148 LEU G O 1
ATOM 29549 N N . HIS G 1 149 ? 40.42529 17.33744 -42.33241 1.000 62.90650 149 HIS G N 1
ATOM 29550 C CA . HIS G 1 149 ? 40.80519 16.95756 -43.68567 1.000 61.59647 149 HIS G CA 1
ATOM 29551 C C . HIS G 1 149 ? 41.21853 15.49318 -43.67038 1.000 51.09563 149 HIS G C 1
ATOM 29552 O O . HIS G 1 149 ? 41.76897 14.99901 -42.68407 1.000 50.91226 149 HIS G O 1
ATOM 29566 N N . GLY G 1 150 ? 40.93183 14.80357 -44.76184 1.000 52.80725 150 GLY G N 1
ATOM 29567 C CA . GLY G 1 150 ? 41.11735 13.36766 -44.82574 1.000 56.03342 150 GLY G CA 1
ATOM 29568 C C . GLY G 1 150 ? 39.81338 12.62290 -44.60467 1.000 57.18181 150 GLY G C 1
ATOM 29569 O O . GLY G 1 150 ? 38.91931 13.07508 -43.87918 1.000 49.82055 150 GLY G O 1
ATOM 29573 N N . ASP G 1 151 ? 39.69548 11.45829 -45.24477 1.000 66.27420 151 ASP G N 1
ATOM 29574 C CA . ASP G 1 151 ? 38.47861 10.66266 -45.17250 1.000 69.22095 151 ASP G CA 1
ATOM 29575 C C . ASP G 1 151 ? 38.52010 9.58273 -44.09979 1.000 66.29049 151 ASP G C 1
ATOM 29576 O O . ASP G 1 151 ? 37.49289 8.94366 -43.85139 1.000 71.55797 151 ASP G O 1
ATOM 29585 N N . GLY G 1 152 ? 39.66677 9.35810 -43.46369 1.000 61.93338 152 GLY G N 1
ATOM 29586 C CA . GLY G 1 152 ? 39.79490 8.27377 -42.52099 1.000 60.38237 152 GLY G CA 1
ATOM 29587 C C . GLY G 1 152 ? 40.91021 8.46635 -41.51661 1.000 60.01668 152 GLY G C 1
ATOM 29588 O O . GLY G 1 152 ? 41.70494 9.40676 -41.60237 1.000 64.23573 152 GLY G O 1
ATOM 29592 N N . PRO G 1 153 ? 40.98768 7.56351 -40.53476 1.000 58.90484 153 PRO G N 1
ATOM 29593 C CA . PRO G 1 153 ? 42.03540 7.69555 -39.50735 1.000 57.08086 153 PRO G CA 1
ATOM 29594 C C . PRO G 1 153 ? 43.44992 7.70051 -40.05915 1.000 58.21281 153 PRO G C 1
ATOM 29595 O O . PRO G 1 153 ? 44.29848 8.43724 -39.54474 1.000 59.21812 153 PRO G O 1
ATOM 29606 N N . SER G 1 154 ? 43.74283 6.89134 -41.08021 1.000 60.65876 154 SER G N 1
ATOM 29607 C CA . SER G 1 154 ? 45.10472 6.84633 -41.60370 1.000 61.92760 154 SER G CA 1
ATOM 29608 C C . SER G 1 154 ? 45.51269 8.19255 -42.18973 1.000 59.78047 154 SER G C 1
ATOM 29609 O O . SER G 1 154 ? 46.66036 8.62611 -42.03015 1.000 58.84507 154 SER G O 1
ATOM 29617 N N . ASP G 1 155 ? 44.58383 8.87243 -42.86770 1.000 61.45934 155 ASP G N 1
ATOM 29618 C CA . ASP G 1 155 ? 44.86762 10.20846 -43.37806 1.000 60.23274 155 ASP G CA 1
ATOM 29619 C C . ASP G 1 155 ? 44.97358 11.22721 -42.24998 1.000 55.17409 155 ASP G C 1
ATOM 29620 O O . ASP G 1 155 ? 45.75966 12.17623 -42.34645 1.000 57.59467 155 ASP G O 1
ATOM 29629 N N . TRP G 1 156 ? 44.19732 11.04941 -41.17766 1.000 53.94304 156 TRP G N 1
ATOM 29630 C CA . TRP G 1 156 ? 44.26001 11.97807 -40.05359 1.000 57.13700 156 TRP G CA 1
ATOM 29631 C C . TRP G 1 156 ? 45.59118 11.86264 -39.31828 1.000 58.88220 156 TRP G C 1
ATOM 29632 O O . TRP G 1 156 ? 46.17139 12.87472 -38.90874 1.000 58.73622 156 TRP G O 1
ATOM 29653 N N . LEU G 1 157 ? 46.08988 10.63865 -39.14821 1.000 59.67417 157 LEU G N 1
ATOM 29654 C CA . LEU G 1 157 ? 47.33251 10.37792 -38.43422 1.000 60.62033 157 LEU G CA 1
ATOM 29655 C C . LEU G 1 157 ? 48.56912 10.59821 -39.29463 1.000 63.78959 157 LEU G C 1
ATOM 29656 O O . LEU G 1 157 ? 49.68939 10.48467 -38.78399 1.000 60.35298 157 LEU G O 1
ATOM 29672 N N . ALA G 1 158 ? 48.39366 10.89481 -40.58065 1.000 66.90031 158 ALA G N 1
ATOM 29673 C CA . ALA G 1 158 ? 49.49828 11.19024 -41.48076 1.000 68.43147 158 ALA G CA 1
ATOM 29674 C C . ALA G 1 158 ? 49.74288 12.68309 -41.64392 1.000 69.84196 158 ALA G C 1
ATOM 29675 O O . ALA G 1 158 ? 50.72395 13.06923 -42.28873 1.000 72.02009 158 ALA G O 1
ATOM 29682 N N . VAL G 1 159 ? 48.87979 13.52112 -41.07873 1.000 71.11464 159 VAL G N 1
ATOM 29683 C CA . VAL G 1 159 ? 49.03910 14.97592 -41.17967 1.000 72.41546 159 VAL G CA 1
ATOM 29684 C C . VAL G 1 159 ? 50.37880 15.37929 -40.57710 1.000 79.72914 159 VAL G C 1
ATOM 29685 O O . VAL G 1 159 ? 50.67608 15.00729 -39.42458 1.000 80.91629 159 VAL G O 1
ATOM 29698 N N . PRO G 1 160 ? 51.21995 16.13249 -41.28963 1.000 86.57994 160 PRO G N 1
ATOM 29699 C CA . PRO G 1 160 ? 52.53002 16.49592 -40.72903 1.000 87.22190 160 PRO G CA 1
ATOM 29700 C C . PRO G 1 160 ? 52.39402 17.43765 -39.54113 1.000 83.28579 160 PRO G C 1
ATOM 29701 O O . PRO G 1 160 ? 51.56313 18.34926 -39.53822 1.000 82.06527 160 PRO G O 1
ATOM 29712 N N . LEU G 1 161 ? 53.22192 17.20391 -38.52645 1.000 84.74019 161 LEU G N 1
ATOM 29713 C CA . LEU G 1 161 ? 53.19146 17.95324 -37.27835 1.000 86.41901 161 LEU G CA 1
ATOM 29714 C C . LEU G 1 161 ? 54.48123 18.75007 -37.11892 1.000 88.08830 161 LEU G C 1
ATOM 29715 O O . LEU G 1 161 ? 55.51716 18.41629 -37.69987 1.000 90.54677 161 LEU G O 1
ATOM 29731 N N . GLU G 1 162 ? 54.40720 19.81386 -36.31676 1.000 84.42230 162 GLU G N 1
ATOM 29732 C CA . GLU G 1 162 ? 55.54763 20.70149 -36.14429 1.000 85.05116 162 GLU G CA 1
ATOM 29733 C C . GLU G 1 162 ? 56.64502 20.01397 -35.33324 1.000 86.99652 162 GLU G C 1
ATOM 29734 O O . GLU G 1 162 ? 56.35786 19.22894 -34.42535 1.000 86.68928 162 GLU G O 1
ATOM 29746 N N . PRO G 1 163 ? 57.91056 20.29559 -35.63627 1.000 89.05882 163 PRO G N 1
ATOM 29747 C CA . PRO G 1 163 ? 59.00414 19.67170 -34.88789 1.000 90.69753 163 PRO G CA 1
ATOM 29748 C C . PRO G 1 163 ? 59.29565 20.40004 -33.58732 1.000 93.08098 163 PRO G C 1
ATOM 29749 O O . PRO G 1 163 ? 59.05362 21.59971 -33.44576 1.000 94.84616 163 PRO G O 1
ATOM 29760 N N . ASP G 1 164 ? 59.82367 19.64555 -32.62512 1.000 93.86788 164 ASP G N 1
ATOM 29761 C CA . ASP G 1 164 ? 60.30333 20.20856 -31.36255 1.000 93.81192 164 ASP G CA 1
ATOM 29762 C C . ASP G 1 164 ? 59.17688 20.85603 -30.55716 1.000 88.08699 164 ASP G C 1
ATOM 29763 O O . ASP G 1 164 ? 59.35143 21.92624 -29.96969 1.000 85.02295 164 ASP G O 1
ATOM 29772 N N . VAL G 1 165 ? 58.01584 20.20825 -30.51937 1.000 81.90708 165 VAL G N 1
ATOM 29773 C CA . VAL G 1 165 ? 56.91057 20.65725 -29.67744 1.000 76.65044 165 VAL G CA 1
ATOM 29774 C C . VAL G 1 165 ? 57.05963 19.97484 -28.32186 1.000 73.12741 165 VAL G C 1
ATOM 29775 O O . VAL G 1 165 ? 56.93889 18.75136 -28.21561 1.000 72.70744 165 VAL G O 1
ATOM 29788 N N . ARG G 1 166 ? 57.32307 20.76885 -27.28641 1.000 68.19333 166 ARG G N 1
ATOM 29789 C CA . ARG G 1 166 ? 57.55617 20.25277 -25.94633 1.000 62.55761 166 ARG G CA 1
ATOM 29790 C C . ARG G 1 166 ? 56.37075 20.45338 -25.01171 1.000 55.63134 166 ARG G C 1
ATOM 29791 O O . ARG G 1 166 ? 56.44861 20.05200 -23.84744 1.000 50.80780 166 ARG G O 1
ATOM 29812 N N . ALA G 1 167 ? 55.28002 21.05729 -25.48093 1.000 58.26916 167 ALA G N 1
ATOM 29813 C CA . ALA G 1 167 ? 54.14566 21.32264 -24.61099 1.000 54.07093 167 ALA G CA 1
ATOM 29814 C C . ALA G 1 167 ? 52.86467 21.40317 -25.42522 1.000 48.85823 167 ALA G C 1
ATOM 29815 O O . ALA G 1 167 ? 52.86320 21.86129 -26.56974 1.000 47.25081 167 ALA G O 1
ATOM 29822 N N . VAL G 1 168 ? 51.77352 20.95483 -24.80950 1.000 49.51711 168 VAL G N 1
ATOM 29823 C CA . VAL G 1 168 ? 50.42449 21.09215 -25.34825 1.000 48.77272 168 VAL G CA 1
ATOM 29824 C C . VAL G 1 168 ? 49.63130 21.90905 -24.33666 1.000 52.08442 168 VAL G C 1
ATOM 29825 O O . VAL G 1 168 ? 49.40416 21.45439 -23.20721 1.000 52.48549 168 VAL G O 1
ATOM 29838 N N . VAL G 1 169 ? 49.22175 23.11346 -24.72748 1.000 52.41875 169 VAL G N 1
ATOM 29839 C CA . VAL G 1 169 ? 48.46218 24.01006 -23.86118 1.000 52.46868 169 VAL G CA 1
ATOM 29840 C C . VAL G 1 169 ? 47.02265 24.01917 -24.35219 1.000 48.14994 169 VAL G C 1
ATOM 29841 O O . VAL G 1 169 ? 46.75924 24.37441 -25.50796 1.000 49.52067 169 VAL G O 1
ATOM 29854 N N . VAL G 1 170 ? 46.09808 23.61856 -23.48572 1.000 47.66187 170 VAL G N 1
ATOM 29855 C CA . VAL G 1 170 ? 44.67398 23.62052 -23.80016 1.000 48.18454 170 VAL G CA 1
ATOM 29856 C C . VAL G 1 170 ? 44.04814 24.79842 -23.06641 1.000 51.13634 170 VAL G C 1
ATOM 29857 O O . VAL G 1 170 ? 44.00419 24.82240 -21.83143 1.000 51.27125 170 VAL G O 1
ATOM 29870 N N . GLY G 1 171 ? 43.57772 25.78217 -23.82766 1.000 56.04490 171 GLY G N 1
ATOM 29871 C CA . GLY G 1 171 ? 42.83918 26.89664 -23.27429 1.000 57.78229 171 GLY G CA 1
ATOM 29872 C C . GLY G 1 171 ? 41.44119 26.94082 -23.85303 1.000 58.70485 171 GLY G C 1
ATOM 29873 O O . GLY G 1 171 ? 40.93673 25.92248 -24.33785 1.000 56.70483 171 GLY G O 1
ATOM 29877 N N . PHE G 1 172 ? 40.80204 28.10518 -23.81556 1.000 59.17687 172 PHE G N 1
ATOM 29878 C CA . PHE G 1 172 ? 39.49177 28.26706 -24.43911 1.000 57.33653 172 PHE G CA 1
ATOM 29879 C C . PHE G 1 172 ? 39.70281 28.36701 -25.94415 1.000 60.25799 172 PHE G C 1
ATOM 29880 O O . PHE G 1 172 ? 40.12784 29.40503 -26.45718 1.000 64.47329 172 PHE G O 1
ATOM 29897 N N . ASP G 1 173 ? 39.41591 27.27878 -26.65803 1.000 63.39999 173 ASP G N 1
ATOM 29898 C CA . ASP G 1 173 ? 39.58618 27.23853 -28.10666 1.000 66.52643 173 ASP G CA 1
ATOM 29899 C C . ASP G 1 173 ? 38.22185 27.15074 -28.77077 1.000 66.06032 173 ASP G C 1
ATOM 29900 O O . ASP G 1 173 ? 37.62522 26.06326 -28.81842 1.000 65.56175 173 ASP G O 1
ATOM 29909 N N . PRO G 1 174 ? 37.67917 28.24988 -29.30219 1.000 64.27088 174 PRO G N 1
ATOM 29910 C CA . PRO G 1 174 ? 36.43536 28.13814 -30.07578 1.000 62.81885 174 PRO G CA 1
ATOM 29911 C C . PRO G 1 174 ? 36.63447 27.40482 -31.38830 1.000 62.72417 174 PRO G C 1
ATOM 29912 O O . PRO G 1 174 ? 35.64263 27.03826 -32.03228 1.000 66.51323 174 PRO G O 1
ATOM 29923 N N . HIS G 1 175 ? 37.88339 27.18255 -31.79736 1.000 59.84876 175 HIS G N 1
ATOM 29924 C CA . HIS G 1 175 ? 38.20865 26.42833 -32.99662 1.000 57.39927 175 HIS G CA 1
ATOM 29925 C C . HIS G 1 175 ? 38.43811 24.95131 -32.71327 1.000 54.48517 175 HIS G C 1
ATOM 29926 O O . HIS G 1 175 ? 38.86764 24.22165 -33.61333 1.000 53.09474 175 HIS G O 1
ATOM 29940 N N . PHE G 1 176 ? 38.18676 24.50379 -31.48468 1.000 54.46410 176 PHE G N 1
ATOM 29941 C CA . PHE G 1 176 ? 38.43309 23.11644 -31.11872 1.000 51.46530 176 PHE G CA 1
ATOM 29942 C C . PHE G 1 176 ? 37.82906 22.18377 -32.15736 1.000 53.38790 176 PHE G C 1
ATOM 29943 O O . PHE G 1 176 ? 36.68951 22.37180 -32.59217 1.000 58.98663 176 PHE G O 1
ATOM 29960 N N . SER G 1 177 ? 38.60887 21.18751 -32.56825 1.000 49.10080 177 SER G N 1
ATOM 29961 C CA . SER G 1 177 ? 38.17129 20.23899 -33.58032 1.000 48.92867 177 SER G CA 1
ATOM 29962 C C . SER G 1 177 ? 38.77248 18.88033 -33.26059 1.000 49.33046 177 SER G C 1
ATOM 29963 O O . SER G 1 177 ? 39.77508 18.77674 -32.54880 1.000 49.80147 177 SER G O 1
ATOM 29971 N N . TYR G 1 178 ? 38.14462 17.83021 -33.79469 1.000 48.67707 178 TYR G N 1
ATOM 29972 C CA . TYR G 1 178 ? 38.71429 16.49752 -33.64684 1.000 41.85072 178 TYR G CA 1
ATOM 29973 C C . TYR G 1 178 ? 40.11330 16.43507 -34.24533 1.000 44.25311 178 TYR G C 1
ATOM 29974 O O . TYR G 1 178 ? 40.94315 15.64086 -33.79204 1.000 50.63670 178 TYR G O 1
ATOM 29992 N N . MET G 1 179 ? 40.40004 17.27119 -35.25100 1.000 49.25392 179 MET G N 1
ATOM 29993 C CA . MET G 1 179 ? 41.75697 17.34887 -35.78474 1.000 54.27103 179 MET G CA 1
ATOM 29994 C C . MET G 1 179 ? 42.72460 17.91305 -34.74996 1.000 54.53326 179 MET G C 1
ATOM 29995 O O . MET G 1 179 ? 43.84327 17.40753 -34.59576 1.000 55.90808 179 MET G O 1
ATOM 30009 N N . LYS G 1 180 ? 42.31542 18.96173 -34.03070 1.000 56.48549 180 LYS G N 1
ATOM 30010 C CA . LYS G 1 180 ? 43.19025 19.53791 -33.01446 1.000 53.88770 180 LYS G CA 1
ATOM 30011 C C . LYS G 1 180 ? 43.37496 18.57511 -31.84940 1.000 48.57919 180 LYS G C 1
ATOM 30012 O O . LYS G 1 180 ? 44.48286 18.44396 -31.31580 1.000 51.39330 180 LYS G O 1
ATOM 30031 N N . LEU G 1 181 ? 42.30583 17.87856 -31.45426 1.000 45.94647 181 LEU G N 1
ATOM 30032 C CA . LEU G 1 181 ? 42.43076 16.82579 -30.45206 1.000 48.08223 181 LEU G CA 1
ATOM 30033 C C . LEU G 1 181 ? 43.39580 15.74021 -30.91231 1.000 50.41911 181 LEU G C 1
ATOM 30034 O O . LEU G 1 181 ? 44.20461 15.23868 -30.12031 1.000 53.40147 181 LEU G O 1
ATOM 30050 N N . THR G 1 182 ? 43.31877 15.35759 -32.18911 1.000 48.00654 182 THR G N 1
ATOM 30051 C CA . THR G 1 182 ? 44.20737 14.32748 -32.71598 1.000 46.38735 182 THR G CA 1
ATOM 30052 C C . THR G 1 182 ? 45.65967 14.78246 -32.65577 1.000 44.81415 182 THR G C 1
ATOM 30053 O O . THR G 1 182 ? 46.54140 14.03064 -32.21914 1.000 48.56059 182 THR G O 1
ATOM 30064 N N . LYS G 1 183 ? 45.92774 16.01318 -33.09973 1.000 44.56322 183 LYS G N 1
ATOM 30065 C CA . LYS G 1 183 ? 47.28814 16.53673 -33.03596 1.000 42.67218 183 LYS G CA 1
ATOM 30066 C C . LYS G 1 183 ? 47.78256 16.59836 -31.59820 1.000 45.85678 183 LYS G C 1
ATOM 30067 O O . LYS G 1 183 ? 48.94515 16.28324 -31.32227 1.000 53.47644 183 LYS G O 1
ATOM 30086 N N . ALA G 1 184 ? 46.91342 17.00339 -30.66779 1.000 45.04736 184 ALA G N 1
ATOM 30087 C CA . ALA G 1 184 ? 47.29900 17.05799 -29.26241 1.000 41.97610 184 ALA G CA 1
ATOM 30088 C C . ALA G 1 184 ? 47.68613 15.67882 -28.74589 1.000 45.51423 184 ALA G C 1
ATOM 30089 O O . ALA G 1 184 ? 48.72389 15.51845 -28.09444 1.000 53.21343 184 ALA G O 1
ATOM 30096 N N . VAL G 1 185 ? 46.84697 14.67189 -29.00849 1.000 48.31616 185 VAL G N 1
ATOM 30097 C CA . VAL G 1 185 ? 47.14355 13.31797 -28.54459 1.000 48.15926 185 VAL G CA 1
ATOM 30098 C C . VAL G 1 185 ? 48.45653 12.83028 -29.14280 1.000 54.53572 185 VAL G C 1
ATOM 30099 O O . VAL G 1 185 ? 49.27905 12.20962 -28.45588 1.000 69.91606 185 VAL G O 1
ATOM 30112 N N . ARG G 1 186 ? 48.68040 13.10852 -30.42919 1.000 51.75872 186 ARG G N 1
ATOM 30113 C CA . ARG G 1 186 ? 49.92621 12.69365 -31.06554 1.000 58.25212 186 ARG G CA 1
ATOM 30114 C C . ARG G 1 186 ? 51.12838 13.35799 -30.40414 1.000 61.42837 186 ARG G C 1
ATOM 30115 O O . ARG G 1 186 ? 52.12636 12.69528 -30.09360 1.000 64.32211 186 ARG G O 1
ATOM 30136 N N . TYR G 1 187 ? 51.05048 14.67197 -30.17476 1.000 59.40407 187 TYR G N 1
ATOM 30137 C CA . TYR G 1 187 ? 52.14109 15.36662 -29.50035 1.000 57.84636 187 TYR G CA 1
ATOM 30138 C C . TYR G 1 187 ? 52.38984 14.77762 -28.11753 1.000 59.74153 187 TYR G C 1
ATOM 30139 O O . TYR G 1 187 ? 53.54146 14.63541 -27.68876 1.000 59.43844 187 TYR G O 1
ATOM 30157 N N . LEU G 1 188 ? 51.31846 14.42756 -27.40646 1.000 59.01916 188 LEU G N 1
ATOM 30158 C CA . LEU G 1 188 ? 51.43172 13.92312 -26.04494 1.000 57.93549 188 LEU G CA 1
ATOM 30159 C C . LEU G 1 188 ? 51.85303 12.46358 -25.98385 1.000 63.70731 188 LEU G C 1
ATOM 30160 O O . LEU G 1 188 ? 52.18271 11.98038 -24.89508 1.000 66.41389 188 LEU G O 1
ATOM 30176 N N . GLN G 1 189 ? 51.84815 11.74841 -27.11193 1.000 66.63987 189 GLN G N 1
ATOM 30177 C CA . GLN G 1 189 ? 52.42848 10.40925 -27.12975 1.000 65.29370 189 GLN G CA 1
ATOM 30178 C C . GLN G 1 189 ? 53.91996 10.42998 -26.81244 1.000 68.73997 189 GLN G C 1
ATOM 30179 O O . GLN G 1 189 ? 54.46226 9.41208 -26.36634 1.000 68.52418 189 GLN G O 1
ATOM 30193 N N . GLN G 1 190 ? 54.59433 11.55585 -27.03363 1.000 68.30338 190 GLN G N 1
ATOM 30194 C CA . GLN G 1 190 ? 55.98006 11.70308 -26.59668 1.000 71.63088 190 GLN G CA 1
ATOM 30195 C C . GLN G 1 190 ? 56.00659 11.99850 -25.10006 1.000 73.88921 190 GLN G C 1
ATOM 30196 O O . GLN G 1 190 ? 55.30705 12.90621 -24.64390 1.000 70.24448 190 GLN G O 1
ATOM 30210 N N . PRO G 1 191 ? 56.79737 11.26397 -24.31078 1.000 83.93685 191 PRO G N 1
ATOM 30211 C CA . PRO G 1 191 ? 56.71196 11.43928 -22.84905 1.000 85.91655 191 PRO G CA 1
ATOM 30212 C C . PRO G 1 191 ? 57.15541 12.81072 -22.36817 1.000 85.06875 191 PRO G C 1
ATOM 30213 O O . PRO G 1 191 ? 56.54221 13.36413 -21.44411 1.000 78.68550 191 PRO G O 1
ATOM 30224 N N . ASP G 1 192 ? 58.20510 13.38071 -22.96476 1.000 89.06844 192 ASP G N 1
ATOM 30225 C CA . ASP G 1 192 ? 58.70752 14.67407 -22.51837 1.000 88.65769 192 ASP G CA 1
ATOM 30226 C C . ASP G 1 192 ? 57.71540 15.80562 -22.75365 1.000 79.68265 192 ASP G C 1
ATOM 30227 O O . ASP G 1 192 ? 57.83221 16.85372 -22.11017 1.000 76.75531 192 ASP G O 1
ATOM 30236 N N . CYS G 1 193 ? 56.75306 15.62704 -23.65553 1.000 74.49829 193 CYS G N 1
ATOM 30237 C CA . CYS G 1 193 ? 55.78368 16.67792 -23.92968 1.000 71.14153 193 CYS G CA 1
ATOM 30238 C C . CYS G 1 193 ? 54.89147 16.90181 -22.71501 1.000 71.40363 193 CYS G C 1
ATOM 30239 O O . CYS G 1 193 ? 54.43587 15.94968 -22.07486 1.000 73.75881 193 CYS G O 1
ATOM 30247 N N . LEU G 1 194 ? 54.64704 18.17066 -22.39711 1.000 67.85310 194 LEU G N 1
ATOM 30248 C CA . LEU G 1 194 ? 53.83838 18.53919 -21.24468 1.000 62.36971 194 LEU G CA 1
ATOM 30249 C C . LEU G 1 194 ? 52.39034 18.77449 -21.66085 1.000 57.06612 194 LEU G C 1
ATOM 30250 O O . LEU G 1 194 ? 52.09969 19.09886 -22.81602 1.000 53.92371 194 LEU G O 1
ATOM 30266 N N . LEU G 1 195 ? 51.48164 18.60831 -20.70193 1.000 52.50948 195 LEU G N 1
ATOM 30267 C CA . LEU G 1 195 ? 50.06678 18.91784 -20.88370 1.000 51.77837 195 LEU G CA 1
ATOM 30268 C C . LEU G 1 195 ? 49.66081 19.93021 -19.82184 1.000 52.24895 195 LEU G C 1
ATOM 30269 O O . LEU G 1 195 ? 49.70326 19.62866 -18.62369 1.000 51.47766 195 LEU G O 1
ATOM 30285 N N . VAL G 1 196 ? 49.27672 21.12639 -20.26226 1.000 52.56418 196 VAL G N 1
ATOM 30286 C CA . VAL G 1 196 ? 48.92019 22.22611 -19.37480 1.000 50.30995 196 VAL G CA 1
ATOM 30287 C C . VAL G 1 196 ? 47.51429 22.68859 -19.72701 1.000 50.55501 196 VAL G C 1
ATOM 30288 O O . VAL G 1 196 ? 47.20074 22.89485 -20.90485 1.000 53.33143 196 VAL G O 1
ATOM 30301 N N . GLY G 1 197 ? 46.67419 22.84418 -18.71171 1.000 47.15229 197 GLY G N 1
ATOM 30302 C CA . GLY G 1 197 ? 45.32506 23.36245 -18.87912 1.000 48.30731 197 GLY G CA 1
ATOM 30303 C C . GLY G 1 197 ? 45.21009 24.71502 -18.19833 1.000 54.50368 197 GLY G C 1
ATOM 30304 O O . GLY G 1 197 ? 45.75630 24.91795 -17.11064 1.000 60.13512 197 GLY G O 1
ATOM 30308 N N . THR G 1 198 ? 44.50478 25.64084 -18.84960 1.000 53.00672 198 THR G N 1
ATOM 30309 C CA . THR G 1 198 ? 44.35756 26.97806 -18.28642 1.000 52.70868 198 THR G CA 1
ATOM 30310 C C . THR G 1 198 ? 43.35921 26.98570 -17.13436 1.000 53.04935 198 THR G C 1
ATOM 30311 O O . THR G 1 198 ? 43.54099 27.72191 -16.15964 1.000 56.51249 198 THR G O 1
ATOM 30322 N N . ASN G 1 199 ? 42.30614 26.17804 -17.22793 1.000 53.38843 199 ASN G N 1
ATOM 30323 C CA . ASN G 1 199 ? 41.36880 25.99262 -16.12733 1.000 57.11215 199 ASN G CA 1
ATOM 30324 C C . ASN G 1 199 ? 40.58460 24.71434 -16.38986 1.000 59.10581 199 ASN G C 1
ATOM 30325 O O . ASN G 1 199 ? 40.61835 24.15776 -17.48929 1.000 64.12201 199 ASN G O 1
ATOM 30336 N N . MET G 1 200 ? 39.88606 24.24472 -15.35426 1.000 62.60894 200 MET G N 1
ATOM 30337 C CA . MET G 1 200 ? 39.05457 23.04925 -15.45349 1.000 65.00898 200 MET G CA 1
ATOM 30338 C C . MET G 1 200 ? 37.57847 23.36810 -15.23753 1.000 62.11361 200 MET G C 1
ATOM 30339 O O . MET G 1 200 ? 36.78245 22.45973 -14.97878 1.000 58.32122 200 MET G O 1
ATOM 30353 N N . ASP G 1 201 ? 37.19738 24.64064 -15.34493 1.000 66.56080 201 ASP G N 1
ATOM 30354 C CA . ASP G 1 201 ? 35.79728 25.01640 -15.20868 1.000 72.37899 201 ASP G CA 1
ATOM 30355 C C . ASP G 1 201 ? 34.95235 24.26962 -16.23053 1.000 70.97953 201 ASP G C 1
ATOM 30356 O O . ASP G 1 201 ? 35.34603 24.11178 -17.38897 1.000 67.68860 201 ASP G O 1
ATOM 30365 N N . ASN G 1 202 ? 33.78151 23.80325 -15.79639 1.000 76.81757 202 ASN G N 1
ATOM 30366 C CA . ASN G 1 202 ? 32.88059 23.11432 -16.70981 1.000 75.82525 202 ASN G CA 1
ATOM 30367 C C . ASN G 1 202 ? 32.04302 24.08244 -17.53444 1.000 75.24867 202 ASN G C 1
ATOM 30368 O O . ASN G 1 202 ? 31.51945 23.68707 -18.58048 1.000 77.63862 202 ASN G O 1
ATOM 30379 N N . ARG G 1 203 ? 31.91697 25.33734 -17.10074 1.000 75.47998 203 ARG G N 1
ATOM 30380 C CA . ARG G 1 203 ? 31.16523 26.34004 -17.84031 1.000 72.32972 203 ARG G CA 1
ATOM 30381 C C . ARG G 1 203 ? 31.85579 27.69352 -17.72939 1.000 75.72793 203 ARG G C 1
ATOM 30382 O O . ARG G 1 203 ? 32.52478 27.99341 -16.73885 1.000 77.46602 203 ARG G O 1
ATOM 30403 N N . LEU G 1 204 ? 31.68581 28.50170 -18.78401 1.000 73.79748 204 LEU G N 1
ATOM 30404 C CA . LEU G 1 204 ? 32.14289 29.88038 -18.83902 1.000 71.66586 204 LEU G CA 1
ATOM 30405 C C . LEU G 1 204 ? 30.94105 30.79371 -18.66592 1.000 76.12200 204 LEU G C 1
ATOM 30406 O O . LEU G 1 204 ? 30.00650 30.73665 -19.49712 1.000 72.84771 204 LEU G O 1
ATOM 30422 N N . PRO G 1 205 ? 30.89245 31.59109 -17.59377 1.000 80.30778 205 PRO G N 1
ATOM 30423 C CA . PRO G 1 205 ? 29.74672 32.48213 -17.37467 1.000 83.00535 205 PRO G CA 1
ATOM 30424 C C . PRO G 1 205 ? 29.70121 33.62946 -18.36861 1.000 87.16941 205 PRO G C 1
ATOM 30425 O O . PRO G 1 205 ? 30.73035 34.13021 -18.82829 1.000 86.75559 205 PRO G O 1
ATOM 30436 N N . LEU G 1 206 ? 28.47787 34.05646 -18.67839 1.000 90.69059 206 LEU G N 1
ATOM 30437 C CA . LEU G 1 206 ? 28.23082 35.13497 -19.62329 1.000 94.62226 206 LEU G CA 1
ATOM 30438 C C . LEU G 1 206 ? 27.14333 36.04369 -19.06486 1.000 102.32569 206 LEU G C 1
ATOM 30439 O O . LEU G 1 206 ? 26.51189 35.74310 -18.04760 1.000 103.55112 206 LEU G O 1
ATOM 30455 N N . GLU G 1 207 ? 26.92750 37.16828 -19.74563 1.000 108.26086 207 GLU G N 1
ATOM 30456 C CA . GLU G 1 207 ? 25.91848 38.12475 -19.31638 1.000 115.11798 207 GLU G CA 1
ATOM 30457 C C . GLU G 1 207 ? 24.53834 37.47635 -19.26686 1.000 116.19263 207 GLU G C 1
ATOM 30458 O O . GLU G 1 207 ? 24.22981 36.55545 -20.02585 1.000 116.41259 207 GLU G O 1
ATOM 30470 N N . ASN G 1 208 ? 23.70597 37.97879 -18.35267 1.000 117.41250 208 ASN G N 1
ATOM 30471 C CA . ASN G 1 208 ? 22.29489 37.60719 -18.25889 1.000 118.73504 208 ASN G CA 1
ATOM 30472 C C . ASN G 1 208 ? 22.08976 36.15728 -17.82300 1.000 114.86095 208 ASN G C 1
ATOM 30473 O O . ASN G 1 208 ? 21.05601 35.56111 -18.12100 1.000 115.61464 208 ASN G O 1
ATOM 30484 N N . GLY G 1 209 ? 23.05835 35.57915 -17.11725 1.000 111.02120 209 GLY G N 1
ATOM 30485 C CA . GLY G 1 209 ? 22.92447 34.21248 -16.65883 1.000 110.76022 209 GLY G CA 1
ATOM 30486 C C . GLY G 1 209 ? 23.10991 33.15539 -17.72172 1.000 107.90110 209 GLY G C 1
ATOM 30487 O O . GLY G 1 209 ? 22.86829 31.97420 -17.44545 1.000 105.85566 209 GLY G O 1
ATOM 30491 N N . ARG G 1 210 ? 23.51287 33.53812 -18.93024 1.000 106.67640 210 ARG G N 1
ATOM 30492 C CA . ARG G 1 210 ? 23.83841 32.57311 -19.96686 1.000 99.86616 210 ARG G CA 1
ATOM 30493 C C . ARG G 1 210 ? 25.21661 31.97489 -19.69704 1.000 87.70193 210 ARG G C 1
ATOM 30494 O O . ARG G 1 210 ? 26.03759 32.54802 -18.97699 1.000 84.53926 210 ARG G O 1
ATOM 30515 N N . PHE G 1 211 ? 25.46704 30.80630 -20.28426 1.000 82.51305 211 PHE G N 1
ATOM 30516 C CA . PHE G 1 211 ? 26.75300 30.14579 -20.11416 1.000 76.97728 211 PHE G CA 1
ATOM 30517 C C . PHE G 1 211 ? 27.11106 29.39584 -21.38635 1.000 77.93511 211 PHE G C 1
ATOM 30518 O O . PHE G 1 211 ? 26.23279 28.99719 -22.15645 1.000 81.96151 211 PHE G O 1
ATOM 30535 N N . ILE G 1 212 ? 28.41302 29.20806 -21.60390 1.000 71.89885 212 ILE G N 1
ATOM 30536 C CA . ILE G 1 212 ? 28.88936 28.32329 -22.66517 1.000 67.19089 212 ILE G CA 1
ATOM 30537 C C . ILE G 1 212 ? 29.86607 27.33482 -22.03883 1.000 62.97474 212 ILE G C 1
ATOM 30538 O O . ILE G 1 212 ? 30.17528 27.41238 -20.85412 1.000 64.08179 212 ILE G O 1
ATOM 30554 N N . ALA G 1 213 ? 30.31369 26.36244 -22.82818 1.000 60.38016 213 ALA G N 1
ATOM 30555 C CA . ALA G 1 213 ? 31.15523 25.30654 -22.27467 1.000 59.26624 213 ALA G CA 1
ATOM 30556 C C . ALA G 1 213 ? 32.50129 25.87108 -21.83298 1.000 63.02416 213 ALA G C 1
ATOM 30557 O O . ALA G 1 213 ? 33.05727 26.77080 -22.46983 1.000 65.77216 213 ALA G O 1
ATOM 30564 N N . GLY G 1 214 ? 33.02456 25.33393 -20.72674 1.000 64.36034 214 GLY G N 1
ATOM 30565 C CA . GLY G 1 214 ? 34.28310 25.79757 -20.19339 1.000 62.91573 214 GLY G CA 1
ATOM 30566 C C . GLY G 1 214 ? 35.48210 25.08652 -20.79530 1.000 59.01575 214 GLY G C 1
ATOM 30567 O O . GLY G 1 214 ? 35.36268 24.03203 -21.41604 1.000 54.53190 214 GLY G O 1
ATOM 30571 N N . THR G 1 215 ? 36.65767 25.69007 -20.60307 1.000 61.55639 215 THR G N 1
ATOM 30572 C CA . THR G 1 215 ? 37.89746 25.05501 -21.03360 1.000 62.26786 215 THR G CA 1
ATOM 30573 C C . THR G 1 215 ? 38.06875 23.67137 -20.41837 1.000 64.38759 215 THR G C 1
ATOM 30574 O O . THR G 1 215 ? 38.77615 22.83302 -20.99053 1.000 67.37277 215 THR G O 1
ATOM 30585 N N . GLY G 1 216 ? 37.43512 23.41599 -19.27086 1.000 61.62327 216 GLY G N 1
ATOM 30586 C CA . GLY G 1 216 ? 37.55554 22.11729 -18.63557 1.000 61.72424 216 GLY G CA 1
ATOM 30587 C C . GLY G 1 216 ? 37.05555 20.97900 -19.49971 1.000 61.28936 216 GLY G C 1
ATOM 30588 O O . GLY G 1 216 ? 37.60337 19.87653 -19.45383 1.000 61.55533 216 GLY G O 1
ATOM 30592 N N . CYS G 1 217 ? 36.01128 21.22186 -20.29430 1.000 61.31811 217 CYS G N 1
ATOM 30593 C CA . CYS G 1 217 ? 35.54057 20.20553 -21.23052 1.000 60.13333 217 CYS G CA 1
ATOM 30594 C C . CYS G 1 217 ? 36.65551 19.79395 -22.18703 1.000 54.52679 217 CYS G C 1
ATOM 30595 O O . CYS G 1 217 ? 36.94643 18.59937 -22.35723 1.000 55.13460 217 CYS G O 1
ATOM 30603 N N . LEU G 1 218 ? 37.30645 20.78399 -22.80510 1.000 51.99745 218 LEU G N 1
ATOM 30604 C CA . LEU G 1 218 ? 38.37320 20.50741 -23.76058 1.000 54.43666 218 LEU G CA 1
ATOM 30605 C C . LEU G 1 218 ? 39.55425 19.82479 -23.07914 1.000 60.51384 218 LEU G C 1
ATOM 30606 O O . LEU G 1 218 ? 40.13837 18.87073 -23.62285 1.000 70.40719 218 LEU G O 1
ATOM 30622 N N . VAL G 1 219 ? 39.90273 20.28157 -21.87007 1.000 56.45167 219 VAL G N 1
ATOM 30623 C CA . VAL G 1 219 ? 41.00582 19.67682 -21.12862 1.000 52.64761 219 VAL G CA 1
ATOM 30624 C C . VAL G 1 219 ? 40.70401 18.21603 -20.81979 1.000 53.87003 219 VAL G C 1
ATOM 30625 O O . VAL G 1 219 ? 41.57032 17.34728 -20.96759 1.000 55.79675 219 VAL G O 1
ATOM 30638 N N . ARG G 1 220 ? 39.47709 17.92234 -20.37438 1.000 50.94058 220 ARG G N 1
ATOM 30639 C CA . ARG G 1 220 ? 39.11080 16.54886 -20.04741 1.000 50.08772 220 ARG G CA 1
ATOM 30640 C C . ARG G 1 220 ? 39.14919 15.66611 -21.28669 1.000 49.86379 220 ARG G C 1
ATOM 30641 O O . ARG G 1 220 ? 39.56564 14.50305 -21.21538 1.000 47.79211 220 ARG G O 1
ATOM 30662 N N . ALA G 1 221 ? 38.72008 16.19833 -22.43503 1.000 53.59676 221 ALA G N 1
ATOM 30663 C CA . ALA G 1 221 ? 38.79610 15.42004 -23.66908 1.000 53.99994 221 ALA G CA 1
ATOM 30664 C C . ALA G 1 221 ? 40.24217 15.04417 -23.98617 1.000 58.22319 221 ALA G C 1
ATOM 30665 O O . ALA G 1 221 ? 40.55549 13.86545 -24.23118 1.000 63.93148 221 ALA G O 1
ATOM 30672 N N . VAL G 1 222 ? 41.14431 16.03516 -23.97027 1.000 55.11676 222 VAL G N 1
ATOM 30673 C CA . VAL G 1 222 ? 42.54741 15.74481 -24.26614 1.000 53.39741 222 VAL G CA 1
ATOM 30674 C C . VAL G 1 222 ? 43.11905 14.77246 -23.23715 1.000 54.41775 222 VAL G C 1
ATOM 30675 O O . VAL G 1 222 ? 43.89273 13.86860 -23.57848 1.000 52.55772 222 VAL G O 1
ATOM 30688 N N . GLU G 1 223 ? 42.73387 14.92880 -21.96675 1.000 56.72380 223 GLU G N 1
ATOM 30689 C CA . GLU G 1 223 ? 43.24225 14.05509 -20.91446 1.000 55.60965 223 GLU G CA 1
ATOM 30690 C C . GLU G 1 223 ? 42.82570 12.61085 -21.14910 1.000 54.11835 223 GLU G C 1
ATOM 30691 O O . GLU G 1 223 ? 43.64597 11.69083 -21.05216 1.000 55.72559 223 GLU G O 1
ATOM 30703 N N . MET G 1 224 ? 41.54166 12.39114 -21.44024 1.000 50.54110 224 MET G N 1
ATOM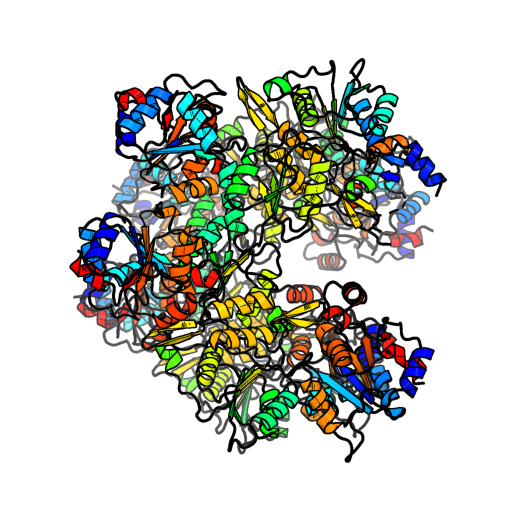 30704 C CA . MET G 1 224 ? 41.05819 11.03499 -21.66491 1.000 51.08506 224 MET G CA 1
ATOM 30705 C C . MET G 1 224 ? 41.75008 10.40666 -22.86371 1.000 49.81187 224 MET G C 1
ATOM 30706 O O . MET G 1 224 ? 42.20874 9.26069 -22.79847 1.000 49.64068 224 MET G O 1
ATOM 30720 N N . ALA G 1 225 ? 41.84330 11.14487 -23.97359 1.000 52.50671 225 ALA G N 1
ATOM 30721 C CA . ALA G 1 225 ? 42.46361 10.56927 -25.16321 1.000 53.86947 225 ALA G CA 1
ATOM 30722 C C . ALA G 1 225 ? 43.94045 10.26853 -24.92729 1.000 55.56752 225 ALA G C 1
ATOM 30723 O O . ALA G 1 225 ? 44.46130 9.25601 -25.41096 1.000 51.79159 225 ALA G O 1
ATOM 30730 N N . ALA G 1 226 ? 44.63069 11.12869 -24.18026 1.000 54.15274 226 ALA G N 1
ATOM 30731 C CA . ALA G 1 226 ? 46.05829 10.97224 -23.93405 1.000 51.35715 226 ALA G CA 1
ATOM 30732 C C . ALA G 1 226 ? 46.36577 10.11428 -22.71297 1.000 57.69047 226 ALA G C 1
ATOM 30733 O O . ALA G 1 226 ? 47.54336 9.85489 -22.43882 1.000 60.22563 226 ALA G O 1
ATOM 30740 N N . GLN G 1 227 ? 45.34470 9.66123 -21.98268 1.000 58.04809 227 GLN G N 1
ATOM 30741 C CA . GLN G 1 227 ? 45.54547 8.88726 -20.75516 1.000 53.23490 227 GLN G CA 1
ATOM 30742 C C . GLN G 1 227 ? 46.51257 9.60999 -19.81964 1.000 53.70696 227 GLN G C 1
ATOM 30743 O O . GLN G 1 227 ? 47.41543 9.01454 -19.22910 1.000 54.05629 227 GLN G O 1
ATOM 30757 N N . ARG G 1 228 ? 46.29635 10.91861 -19.67775 1.000 54.55213 228 ARG G N 1
ATOM 30758 C CA . ARG G 1 228 ? 47.14988 11.80188 -18.90278 1.000 53.71737 228 ARG G CA 1
ATOM 30759 C C . ARG G 1 228 ? 46.30116 12.65100 -17.96378 1.000 54.20607 228 ARG G C 1
ATOM 30760 O O . ARG G 1 228 ? 45.08689 12.78180 -18.14090 1.000 57.47836 228 ARG G O 1
ATOM 30781 N N . GLN G 1 229 ? 46.95740 13.24603 -16.96780 1.000 52.84786 229 GLN G N 1
ATOM 30782 C CA . GLN G 1 229 ? 46.34067 14.24457 -16.10222 1.000 52.93589 229 GLN G CA 1
ATOM 30783 C C . GLN G 1 229 ? 47.06460 15.57129 -16.29436 1.000 52.25994 229 GLN G C 1
ATOM 30784 O O . GLN G 1 229 ? 48.28867 15.64134 -16.13918 1.000 54.87066 229 GLN G O 1
ATOM 30798 N N . ALA G 1 230 ? 46.30545 16.61681 -16.61882 1.000 54.34269 230 ALA G N 1
ATOM 30799 C CA . ALA G 1 230 ? 46.88242 17.90954 -16.95702 1.000 56.71971 230 ALA G CA 1
ATOM 30800 C C . ALA G 1 230 ? 47.21956 18.72093 -15.71197 1.000 61.75545 230 ALA G C 1
ATOM 30801 O O . ALA G 1 230 ? 46.63458 18.53034 -14.63889 1.000 67.44836 230 ALA G O 1
ATOM 30808 N N . ASP G 1 231 ? 48.17879 19.62950 -15.86337 1.000 60.39782 231 ASP G N 1
ATOM 30809 C CA . ASP G 1 231 ? 48.53501 20.57677 -14.81365 1.000 64.92255 231 ASP G CA 1
ATOM 30810 C C . ASP G 1 231 ? 47.71773 21.84707 -15.01752 1.000 59.44375 231 ASP G C 1
ATOM 30811 O O . ASP G 1 231 ? 47.87516 22.53174 -16.03397 1.000 60.11581 231 ASP G O 1
ATOM 30820 N N . ILE G 1 232 ? 46.85497 22.16077 -14.05668 1.000 57.83019 232 ILE G N 1
ATOM 30821 C CA . ILE G 1 232 ? 45.89064 23.24725 -14.19854 1.000 50.44885 232 ILE G CA 1
ATOM 30822 C C . ILE G 1 232 ? 46.48399 24.52564 -13.61772 1.000 52.19826 232 ILE G C 1
ATOM 30823 O O . ILE G 1 232 ? 46.86772 24.56901 -12.44446 1.000 61.78983 232 ILE G O 1
ATOM 30839 N N . ILE G 1 233 ? 46.54468 25.57334 -14.44158 1.000 53.77738 233 ILE G N 1
ATOM 30840 C CA . ILE G 1 233 ? 47.09954 26.84975 -14.00918 1.000 60.52007 233 ILE G CA 1
ATOM 30841 C C . ILE G 1 233 ? 46.08268 27.64235 -13.19460 1.000 61.66253 233 ILE G C 1
ATOM 30842 O O . ILE G 1 233 ? 46.41489 28.20890 -12.14877 1.000 59.50095 233 ILE G O 1
ATOM 30858 N N . GLY G 1 234 ? 44.83137 27.69860 -13.65716 1.000 63.29553 234 GLY G N 1
ATOM 30859 C CA . GLY G 1 234 ? 43.86801 28.61831 -13.09522 1.000 61.21366 234 GLY G CA 1
ATOM 30860 C C . GLY G 1 234 ? 43.27774 28.14875 -11.78089 1.000 63.92730 234 GLY G C 1
ATOM 30861 O O . GLY G 1 234 ? 43.48936 27.01972 -11.33815 1.000 65.13654 234 GLY G O 1
ATOM 30865 N N . LYS G 1 235 ? 42.53625 29.05394 -11.14841 1.000 64.44952 235 LYS G N 1
ATOM 30866 C CA . LYS G 1 235 ? 41.85352 28.72503 -9.90725 1.000 69.53674 235 LYS G CA 1
ATOM 30867 C C . LYS G 1 235 ? 41.03398 27.45294 -10.10885 1.000 71.84920 235 LYS G C 1
ATOM 30868 O O . LYS G 1 235 ? 40.47009 27.24705 -11.19205 1.000 74.46839 235 LYS G O 1
ATOM 30887 N N . PRO G 1 236 ? 40.93579 26.57648 -9.10111 1.000 73.71693 236 PRO G N 1
ATOM 30888 C CA . PRO G 1 236 ? 41.43514 26.66451 -7.72248 1.000 74.45695 236 PRO G CA 1
ATOM 30889 C C . PRO G 1 236 ? 42.88182 26.21395 -7.48355 1.000 73.61792 236 PRO G C 1
ATOM 30890 O O . PRO G 1 236 ? 43.25611 26.02245 -6.32607 1.000 71.33004 236 PRO G O 1
ATOM 30901 N N . SER G 1 237 ? 43.68203 26.05978 -8.53743 1.000 72.90433 237 SER G N 1
ATOM 30902 C CA . SER G 1 237 ? 45.03897 25.55501 -8.37146 1.000 72.71631 237 SER G CA 1
ATOM 30903 C C . SER G 1 237 ? 45.93408 26.58526 -7.68752 1.000 75.89074 237 SER G C 1
ATOM 30904 O O . SER G 1 237 ? 45.70730 27.79511 -7.76973 1.000 77.08165 237 SER G O 1
ATOM 30912 N N . ARG G 1 238 ? 46.97528 26.08275 -7.01197 1.000 84.31244 238 ARG G N 1
ATOM 30913 C CA . ARG G 1 238 ? 47.88699 26.95052 -6.27163 1.000 85.51008 238 ARG G CA 1
ATOM 30914 C C . ARG G 1 238 ? 48.66286 27.87579 -7.20459 1.000 85.29913 238 ARG G C 1
ATOM 30915 O O . ARG G 1 238 ? 48.90965 29.04020 -6.86178 1.000 84.05083 238 ARG G O 1
ATOM 30936 N N . PHE G 1 239 ? 49.01990 27.39221 -8.40018 1.000 84.76235 239 PHE G N 1
ATOM 30937 C CA A PHE G 1 239 ? 49.97910 28.11577 -9.22310 0.464 85.23862 239 PHE G CA 1
ATOM 30938 C CA B PHE G 1 239 ? 49.96692 28.10783 -9.24949 0.536 85.24490 239 PHE G CA 1
ATOM 30939 C C . PHE G 1 239 ? 49.55925 29.56289 -9.44430 1.000 81.94001 239 PHE G C 1
ATOM 30940 O O . PHE G 1 239 ? 50.38161 30.47776 -9.32927 1.000 87.07506 239 PHE G O 1
ATOM 30973 N N . ILE G 1 240 ? 48.28783 29.79377 -9.78057 1.000 73.91487 240 ILE G N 1
ATOM 30974 C CA . ILE G 1 240 ? 47.86560 31.15902 -10.09667 1.000 72.76049 240 ILE G CA 1
ATOM 30975 C C . ILE G 1 240 ? 48.24190 32.09126 -8.95019 1.000 79.93486 240 ILE G C 1
ATOM 30976 O O . ILE G 1 240 ? 48.87591 33.13417 -9.15738 1.000 83.95771 240 ILE G O 1
ATOM 30992 N N . PHE G 1 241 ? 47.93576 31.68837 -7.71199 1.000 79.27186 241 PHE G N 1
ATOM 30993 C CA . PHE G 1 241 ? 48.34759 32.49321 -6.56694 1.000 75.96633 241 PHE G CA 1
ATOM 30994 C C . PHE G 1 241 ? 49.85592 32.70781 -6.57863 1.000 74.54425 241 PHE G C 1
ATOM 30995 O O . PHE G 1 241 ? 50.33346 33.84763 -6.51131 1.000 73.82247 241 PHE G O 1
ATOM 31012 N N . ASP G 1 242 ? 50.62459 31.62065 -6.68374 1.000 76.55822 242 ASP G N 1
ATOM 31013 C CA . ASP G 1 242 ? 52.07537 31.74390 -6.77632 1.000 80.77543 242 ASP G CA 1
ATOM 31014 C C . ASP G 1 242 ? 52.46130 32.74684 -7.85322 1.000 75.29018 242 ASP G C 1
ATOM 31015 O O . ASP G 1 242 ? 53.30688 33.61951 -7.63397 1.000 73.38139 242 ASP G O 1
ATOM 31024 N N . CYS G 1 243 ? 51.82333 32.65103 -9.02573 1.000 74.79057 243 CYS G N 1
ATOM 31025 C CA . CYS G 1 243 ? 52.10533 33.59818 -10.10218 1.000 72.48677 243 CYS G CA 1
ATOM 31026 C C . CYS G 1 243 ? 51.94269 35.02265 -9.58779 1.000 64.99623 243 CYS G C 1
ATOM 31027 O O . CYS G 1 243 ? 52.88306 35.82443 -9.64084 1.000 62.87159 243 CYS G O 1
ATOM 31034 N N . VAL G 1 244 ? 50.77769 35.32598 -9.00284 1.000 65.20441 244 VAL G N 1
ATOM 31035 C CA . VAL G 1 244 ? 50.58362 36.62099 -8.35276 1.000 68.79373 244 VAL G CA 1
ATOM 31036 C C . VAL G 1 244 ? 51.72020 36.88732 -7.37275 1.000 75.17282 244 VAL G C 1
ATOM 31037 O O . VAL G 1 244 ? 52.41216 37.91142 -7.45380 1.000 81.43213 244 VAL G O 1
ATOM 31050 N N . SER G 1 245 ? 51.95321 35.94606 -6.44975 1.000 74.39634 245 SER G N 1
ATOM 31051 C CA . SER G 1 245 ? 52.98092 36.15702 -5.43714 1.000 78.48377 245 SER G CA 1
ATOM 31052 C C . SER G 1 245 ? 54.33947 36.42711 -6.06700 1.000 77.24816 245 SER G C 1
ATOM 31053 O O . SER G 1 245 ? 55.14035 37.18223 -5.50590 1.000 84.70897 245 SER G O 1
ATOM 31061 N N . GLN G 1 246 ? 54.62262 35.83132 -7.22928 1.000 72.59155 246 GLN G N 1
ATOM 31062 C CA . GLN G 1 246 ? 55.95104 36.00062 -7.80425 1.000 80.84450 246 GLN G CA 1
ATOM 31063 C C . GLN G 1 246 ? 56.21236 37.44261 -8.21372 1.000 85.03398 246 GLN G C 1
ATOM 31064 O O . GLN G 1 246 ? 57.37789 37.84747 -8.29866 1.000 91.89616 246 GLN G O 1
ATOM 31078 N N . GLU G 1 247 ? 55.16156 38.22951 -8.44647 1.000 80.23663 247 GLU G N 1
ATOM 31079 C CA . GLU G 1 247 ? 55.31634 39.64388 -8.75864 1.000 81.37804 247 GLU G CA 1
ATOM 31080 C C . GLU G 1 247 ? 54.94833 40.54965 -7.59217 1.000 80.18257 247 GLU G C 1
ATOM 31081 O O . GLU G 1 247 ? 55.65977 41.52236 -7.32110 1.000 82.70041 247 GLU G O 1
ATOM 31093 N N . TYR G 1 248 ? 53.85486 40.24570 -6.88858 1.000 76.51705 248 TYR G N 1
ATOM 31094 C CA . TYR G 1 248 ? 53.37721 41.11931 -5.82686 1.000 79.75262 248 TYR G CA 1
ATOM 31095 C C . TYR G 1 248 ? 54.19083 40.98506 -4.54474 1.000 86.22055 248 TYR G C 1
ATOM 31096 O O . TYR G 1 248 ? 54.28475 41.94842 -3.77492 1.000 89.70299 248 TYR G O 1
ATOM 31114 N N . GLY G 1 249 ? 54.78033 39.81887 -4.29422 1.000 87.28989 249 GLY G N 1
ATOM 31115 C CA . GLY G 1 249 ? 55.37916 39.55875 -3.00071 1.000 92.20244 249 GLY G CA 1
ATOM 31116 C C . GLY G 1 249 ? 54.35052 39.73710 -1.90279 1.000 102.10247 249 GLY G C 1
ATOM 31117 O O . GLY G 1 249 ? 54.57475 40.47500 -0.93790 1.000 107.73009 249 GLY G O 1
ATOM 31121 N N . ILE G 1 250 ? 53.20703 39.05432 -2.05134 1.000 106.74230 250 ILE G N 1
ATOM 31122 C CA . ILE G 1 250 ? 52.08370 39.28003 -1.16044 1.000 115.68059 250 ILE G CA 1
ATOM 31123 C C . ILE G 1 250 ? 52.44628 38.87415 0.26909 1.000 129.40039 250 ILE G C 1
ATOM 31124 O O . ILE G 1 250 ? 53.30233 38.01104 0.50115 1.000 130.31610 250 ILE G O 1
ATOM 31140 N N . ASN G 1 251 ? 51.80440 39.53005 1.23512 1.000 140.98171 251 ASN G N 1
ATOM 31141 C CA . ASN G 1 251 ? 51.83264 39.07325 2.61413 1.000 147.16698 251 ASN G CA 1
ATOM 31142 C C . ASN G 1 251 ? 50.53140 38.33343 2.87920 1.000 146.70697 251 ASN G C 1
ATOM 31143 O O . ASN G 1 251 ? 49.46445 38.96738 2.88636 1.000 153.81961 251 ASN G O 1
ATOM 31154 N N . PRO G 1 252 ? 50.55158 37.01262 3.07657 1.000 134.66794 252 PRO G N 1
ATOM 31155 C CA . PRO G 1 252 ? 49.28250 36.28306 3.23511 1.000 130.95483 252 PRO G CA 1
ATOM 31156 C C . PRO G 1 252 ? 48.37099 36.88206 4.28726 1.000 133.67759 252 PRO G C 1
ATOM 31157 O O . PRO G 1 252 ? 47.14245 36.80346 4.15743 1.000 135.61612 252 PRO G O 1
ATOM 31168 N N . GLU G 1 253 ? 48.94089 37.49465 5.32529 1.000 134.64322 253 GLU G N 1
ATOM 31169 C CA . GLU G 1 253 ? 48.14244 37.98177 6.44218 1.000 142.65235 253 GLU G CA 1
ATOM 31170 C C . GLU G 1 253 ? 47.42339 39.28409 6.10689 1.000 140.01056 253 GLU G C 1
ATOM 31171 O O . GLU G 1 253 ? 46.26325 39.46566 6.49284 1.000 142.82044 253 GLU G O 1
ATOM 31183 N N . ARG G 1 254 ? 48.08165 40.19766 5.39805 1.000 130.82386 254 ARG G N 1
ATOM 31184 C CA . ARG G 1 254 ? 47.45472 41.46894 5.04359 1.000 127.47278 254 ARG G CA 1
ATOM 31185 C C . ARG G 1 254 ? 46.88559 41.41171 3.62833 1.000 125.42011 254 ARG G C 1
ATOM 31186 O O . ARG G 1 254 ? 46.87442 42.41364 2.91285 1.000 125.94016 254 ARG G O 1
ATOM 31207 N N . ASP G 1 260 ? 33.40283 35.12695 -5.82330 1.000 135.09033 260 ASP G N 1
ATOM 31208 C CA . ASP G 1 260 ? 32.04787 34.98743 -6.34115 1.000 137.28041 260 ASP G CA 1
ATOM 31209 C C . ASP G 1 260 ? 31.63839 33.51875 -6.46381 1.000 134.83946 260 ASP G C 1
ATOM 31210 O O . ASP G 1 260 ? 30.47299 33.21284 -6.70808 1.000 136.69338 260 ASP G O 1
ATOM 31219 N N . ARG G 1 261 ? 32.59938 32.61258 -6.28441 1.000 129.93373 261 ARG G N 1
ATOM 31220 C CA . ARG G 1 261 ? 32.37202 31.18348 -6.46671 1.000 125.12524 261 ARG G CA 1
ATOM 31221 C C . ARG G 1 261 ? 33.04763 30.43071 -5.33113 1.000 122.67005 261 ARG G C 1
ATOM 31222 O O . ARG G 1 261 ? 34.24616 30.60176 -5.09651 1.000 121.98454 261 ARG G O 1
ATOM 31243 N N . LEU G 1 262 ? 32.26995 29.60222 -4.62481 1.000 123.69655 262 LEU G N 1
ATOM 31244 C CA . LEU G 1 262 ? 32.76478 28.95234 -3.41447 1.000 123.46423 262 LEU G CA 1
ATOM 31245 C C . LEU G 1 262 ? 33.80613 27.88417 -3.72526 1.000 118.85899 262 LEU G C 1
ATOM 31246 O O . LEU G 1 262 ? 34.74794 27.69590 -2.94324 1.000 116.94222 262 LEU G O 1
ATOM 31262 N N . ASP G 1 263 ? 33.67288 27.19151 -4.85050 1.000 117.16721 263 ASP G N 1
ATOM 31263 C CA . ASP G 1 263 ? 34.54617 26.06734 -5.15529 1.000 115.91564 263 ASP G CA 1
ATOM 31264 C C . ASP G 1 263 ? 35.79460 26.45861 -5.93973 1.000 111.67998 263 ASP G C 1
ATOM 31265 O O . ASP G 1 263 ? 36.63591 25.59134 -6.19795 1.000 108.48956 263 ASP G O 1
ATOM 31274 N N . THR G 1 264 ? 35.94439 27.73066 -6.32220 1.000 109.51881 264 THR G N 1
ATOM 31275 C CA . THR G 1 264 ? 37.15509 28.18370 -7.00487 1.000 103.72287 264 THR G CA 1
ATOM 31276 C C . THR G 1 264 ? 37.90461 29.20697 -6.15919 1.000 103.91562 264 THR G C 1
ATOM 31277 O O . THR G 1 264 ? 39.01352 28.91952 -5.70172 1.000 103.55340 264 THR G O 1
ATOM 31288 N N . ASP G 1 265 ? 37.33557 30.39254 -5.93045 1.000 103.60104 265 ASP G N 1
ATOM 31289 C CA . ASP G 1 265 ? 38.05697 31.44464 -5.22088 1.000 102.08504 265 ASP G CA 1
ATOM 31290 C C . ASP G 1 265 ? 38.30721 31.06421 -3.76496 1.000 96.55060 265 ASP G C 1
ATOM 31291 O O . ASP G 1 265 ? 39.44922 31.10864 -3.28558 1.000 93.57494 265 ASP G O 1
ATOM 31300 N N . ILE G 1 266 ? 37.24867 30.68296 -3.04614 1.000 97.74885 266 ILE G N 1
ATOM 31301 C CA . ILE G 1 266 ? 37.37449 30.38675 -1.62202 1.000 105.24669 266 ILE G CA 1
ATOM 31302 C C . ILE G 1 266 ? 38.28961 29.18672 -1.40246 1.000 108.47502 266 ILE G C 1
ATOM 31303 O O . ILE G 1 266 ? 39.08774 29.15720 -0.45404 1.000 113.05772 266 ILE G O 1
ATOM 31319 N N . LEU G 1 267 ? 38.18225 28.17284 -2.26689 1.000 104.29048 267 LEU G N 1
ATOM 31320 C CA . LEU G 1 267 ? 39.05802 27.01095 -2.15791 1.000 101.69826 267 LEU G CA 1
ATOM 31321 C C . LEU G 1 267 ? 40.51618 27.41386 -2.33770 1.000 102.10847 267 LEU G C 1
ATOM 31322 O O . LEU G 1 267 ? 41.39637 26.94475 -1.60345 1.000 104.26310 267 LEU G O 1
ATOM 31338 N N . LEU G 1 268 ? 40.78944 28.28737 -3.31124 1.000 99.33967 268 LEU G N 1
ATOM 31339 C CA . LEU G 1 268 ? 42.13884 28.81121 -3.48814 1.000 95.73318 268 LEU G CA 1
ATOM 31340 C C . LEU G 1 268 ? 42.62164 29.49604 -2.21778 1.000 95.04531 268 LEU G C 1
ATOM 31341 O O . LEU G 1 268 ? 43.74089 29.25193 -1.75188 1.000 94.89717 268 LEU G O 1
ATOM 31357 N N . GLY G 1 269 ? 41.78530 30.36158 -1.64219 1.000 95.47306 269 GLY G N 1
ATOM 31358 C CA . GLY G 1 269 ? 42.16780 31.02750 -0.40787 1.000 101.63472 269 GLY G CA 1
ATOM 31359 C C . GLY G 1 269 ? 42.53035 30.04631 0.69061 1.000 108.19960 269 GLY G C 1
ATOM 31360 O O . GLY G 1 269 ? 43.54793 30.19977 1.37164 1.000 110.21568 269 GLY G O 1
ATOM 31364 N N . SER G 1 270 ? 41.70343 29.01364 0.86970 1.000 109.82613 270 SER G N 1
ATOM 31365 C CA . SER G 1 270 ? 41.96409 28.03467 1.92113 1.000 113.34612 270 SER G CA 1
ATOM 31366 C C . SER G 1 270 ? 43.27483 27.29557 1.67016 1.000 112.53937 270 SER G C 1
ATOM 31367 O O . SER G 1 270 ? 44.09563 27.13740 2.58158 1.000 118.42980 270 SER G O 1
ATOM 31375 N N . THR G 1 271 ? 43.49008 26.83079 0.43540 1.000 108.79337 271 THR G N 1
ATOM 31376 C CA . THR G 1 271 ? 44.71611 26.10290 0.12981 1.000 109.32614 271 THR G CA 1
ATOM 31377 C C . THR G 1 271 ? 45.94318 27.00670 0.12393 1.000 107.54466 271 THR G C 1
ATOM 31378 O O . THR G 1 271 ? 47.06780 26.50145 0.20685 1.000 108.80948 271 THR G O 1
ATOM 31389 N N . CYS G 1 272 ? 45.75507 28.32359 0.02596 1.000 111.75340 272 CYS G N 1
ATOM 31390 C CA . CYS G 1 272 ? 46.85856 29.27606 0.03542 1.000 112.08336 272 CYS G CA 1
ATOM 31391 C C . CYS G 1 272 ? 46.85617 30.14508 1.29007 1.000 112.83753 272 CYS G C 1
ATOM 31392 O O . CYS G 1 272 ? 47.51879 31.18691 1.32272 1.000 111.08248 272 CYS G O 1
ATOM 31400 N N . SER G 1 273 ? 46.11346 29.73804 2.31741 1.000 114.18133 273 SER G N 1
ATOM 31401 C CA . SER G 1 273 ? 46.18700 30.34695 3.64417 1.000 114.99561 273 SER G CA 1
ATOM 31402 C C . SER G 1 273 ? 45.98953 31.86025 3.58423 1.000 117.86969 273 SER G C 1
ATOM 31403 O O . SER G 1 273 ? 46.77492 32.64038 4.12738 1.000 119.36765 273 SER G O 1
ATOM 31411 N N . LEU G 1 274 ? 44.91741 32.27486 2.91647 1.000 120.15415 274 LEU G N 1
ATOM 31412 C CA . LEU G 1 274 ? 44.51833 33.67135 2.86935 1.000 123.83993 274 LEU G CA 1
ATOM 31413 C C . LEU G 1 274 ? 43.10345 33.81543 3.41191 1.000 125.81859 274 LEU G C 1
ATOM 31414 O O . LEU G 1 274 ? 42.34609 32.84469 3.50016 1.000 123.19876 274 LEU G O 1
ATOM 31430 N N . LYS G 1 275 ? 42.75314 35.04588 3.77942 1.000 131.80796 275 LYS G N 1
ATOM 31431 C CA . LYS G 1 275 ? 41.39240 35.33358 4.20904 1.000 139.87808 275 LYS G CA 1
ATOM 31432 C C . LYS G 1 275 ? 40.42470 35.05183 3.06929 1.000 151.78694 275 LYS G C 1
ATOM 31433 O O . LYS G 1 275 ? 40.66334 35.44556 1.92350 1.000 154.95891 275 LYS G O 1
ATOM 31452 N N . THR G 1 276 ? 39.33521 34.36055 3.38474 1.000 161.34408 276 THR G N 1
ATOM 31453 C CA . THR G 1 276 ? 38.30615 34.01762 2.41170 1.000 162.66233 276 THR G CA 1
ATOM 31454 C C . THR G 1 276 ? 37.09920 34.91515 2.64567 1.000 164.24637 276 THR G C 1
ATOM 31455 O O . THR G 1 276 ? 36.54722 34.94223 3.75085 1.000 169.74220 276 THR G O 1
ATOM 31466 N N . ILE G 1 277 ? 36.70128 35.65237 1.61302 1.000 150.34275 277 ILE G N 1
ATOM 31467 C CA . ILE G 1 277 ? 35.55751 36.55502 1.68533 1.000 141.25306 277 ILE G CA 1
ATOM 31468 C C . ILE G 1 277 ? 34.74754 36.39551 0.40717 1.000 136.91627 277 ILE G C 1
ATOM 31469 O O . ILE G 1 277 ? 35.31081 36.23973 -0.68113 1.000 137.73850 277 ILE G O 1
ATOM 31485 N N . LEU G 1 278 ? 33.42419 36.43854 0.54204 1.000 132.14478 278 LEU G N 1
ATOM 31486 C CA . LEU G 1 278 ? 32.50727 36.14447 -0.54872 1.000 125.46024 278 LEU G CA 1
ATOM 31487 C C . LEU G 1 278 ? 31.59753 37.33517 -0.81440 1.000 122.20622 278 LEU G C 1
ATOM 31488 O O . LEU G 1 278 ? 31.23721 38.07836 0.10247 1.000 122.44859 278 LEU G O 1
ATOM 31504 N N . THR G 1 279 ? 31.23368 37.51086 -2.08300 1.000 118.29401 279 THR G N 1
ATOM 31505 C CA . THR G 1 279 ? 30.26475 38.53080 -2.47215 1.000 115.99762 279 THR G CA 1
ATOM 31506 C C . THR G 1 279 ? 29.01456 37.85951 -3.03615 1.000 116.79790 279 THR G C 1
ATOM 31507 O O . THR G 1 279 ? 29.10036 37.04213 -3.95409 1.000 115.74157 279 THR G O 1
ATOM 31518 N N . LYS G 1 302 ? 36.95482 22.20823 2.80012 1.000 115.71046 302 LYS G N 1
ATOM 31519 C CA . LYS G 1 302 ? 38.06927 23.13290 2.63010 1.000 115.08127 302 LYS G CA 1
ATOM 31520 C C . LYS G 1 302 ? 37.59671 24.51144 2.16867 1.000 123.70610 302 LYS G C 1
ATOM 31521 O O . LYS G 1 302 ? 38.33398 25.49168 2.27610 1.000 126.93317 302 LYS G O 1
ATOM 31540 N N . MET G 1 303 ? 36.36571 24.58756 1.66054 1.000 129.31707 303 MET G N 1
ATOM 31541 C CA . MET G 1 303 ? 35.81187 25.82633 1.11865 1.000 133.13520 303 MET G CA 1
ATOM 31542 C C . MET G 1 303 ? 34.76667 26.37519 2.08392 1.000 136.76481 303 MET G C 1
ATOM 31543 O O . MET G 1 303 ? 33.66814 25.82198 2.20038 1.000 136.27813 303 MET G O 1
ATOM 31557 N N . VAL G 1 304 ? 35.11507 27.45952 2.77273 1.000 139.44603 304 VAL G N 1
ATOM 31558 C CA . VAL G 1 304 ? 34.20344 28.16431 3.67391 1.000 139.52241 304 VAL G CA 1
ATOM 31559 C C . VAL G 1 304 ? 34.60208 29.63702 3.70289 1.000 134.57866 304 VAL G C 1
ATOM 31560 O O . VAL G 1 304 ? 35.76876 29.94772 3.98549 1.000 133.96905 304 VAL G O 1
ATOM 31573 N N . PRO G 1 305 ? 33.69470 30.57168 3.42992 1.000 128.28988 305 PRO G N 1
ATOM 31574 C CA . PRO G 1 305 ? 34.04522 31.99131 3.53465 1.000 126.75074 305 PRO G CA 1
ATOM 31575 C C . PRO G 1 305 ? 33.97142 32.47950 4.97377 1.000 130.78423 305 PRO G C 1
ATOM 31576 O O . PRO G 1 305 ? 33.27503 31.91636 5.82031 1.000 135.63791 305 PRO G O 1
ATOM 31587 N N . ASP G 1 306 ? 34.71449 33.55335 5.24094 1.000 129.56630 306 ASP G N 1
ATOM 31588 C CA . ASP G 1 306 ? 34.72111 34.16856 6.55987 1.000 129.80653 306 ASP G CA 1
ATOM 31589 C C . ASP G 1 306 ? 33.91770 35.46241 6.62132 1.000 136.59575 306 ASP G C 1
ATOM 31590 O O . ASP G 1 306 ? 33.74578 36.01052 7.71495 1.000 141.00382 306 ASP G O 1
ATOM 31599 N N . PHE G 1 307 ? 33.42209 35.95783 5.48813 1.000 138.71549 307 PHE G N 1
ATOM 31600 C CA . PHE G 1 307 ? 32.64559 37.19021 5.46380 1.000 143.78876 307 PHE G CA 1
ATOM 31601 C C . PHE G 1 307 ? 31.75509 37.19583 4.22861 1.000 145.66471 307 PHE G C 1
ATOM 31602 O O . PHE G 1 307 ? 32.00489 36.47668 3.25789 1.000 145.17612 307 PHE G O 1
ATOM 31619 N N . TYR G 1 308 ? 30.71231 38.02673 4.27834 1.000 148.45033 308 TYR G N 1
ATOM 31620 C CA . TYR G 1 308 ? 29.80805 38.22061 3.15148 1.000 149.09712 308 TYR G CA 1
ATOM 31621 C C . TYR G 1 308 ? 29.52254 39.70689 2.99476 1.000 149.78415 308 TYR G C 1
ATOM 31622 O O . TYR G 1 308 ? 29.39440 40.42704 3.98890 1.000 154.54028 308 TYR G O 1
ATOM 31640 N N . VAL G 1 309 ? 29.43250 40.16300 1.74714 1.000 138.10867 309 VAL G N 1
ATOM 31641 C CA . VAL G 1 309 ? 29.09341 41.55646 1.47002 1.000 129.62529 309 VAL G CA 1
ATOM 31642 C C . VAL G 1 309 ? 27.98182 41.61114 0.42577 1.000 127.47888 309 VAL G C 1
ATOM 31643 O O . VAL G 1 309 ? 27.94215 40.79363 -0.49382 1.000 125.49767 309 VAL G O 1
ATOM 31656 N N . ALA H 1 11 ? 35.61735 -19.69260 -15.58382 1.000 124.63434 11 ALA H N 1
ATOM 31657 C CA . ALA H 1 11 ? 36.45582 -18.79035 -16.36434 1.000 120.97662 11 ALA H CA 1
ATOM 31658 C C . ALA H 1 11 ? 37.93373 -19.07580 -16.10812 1.000 123.44958 11 ALA H C 1
ATOM 31659 O O . ALA H 1 11 ? 38.57841 -18.40157 -15.30101 1.000 126.57856 11 ALA H O 1
ATOM 31665 N N . ARG H 1 12 ? 38.45995 -20.08406 -16.80628 1.000 117.19246 12 ARG H N 1
ATOM 31666 C CA . ARG H 1 12 ? 39.84677 -20.49712 -16.66743 1.000 113.88023 12 ARG H CA 1
ATOM 31667 C C . ARG H 1 12 ? 40.63926 -20.31812 -17.95562 1.000 106.10928 12 ARG H C 1
ATOM 31668 O O . ARG H 1 12 ? 41.64904 -20.99094 -18.15150 1.000 108.10045 12 ARG H O 1
ATOM 31689 N N . CYS H 1 13 ? 40.23129 -19.36361 -18.80258 1.000 99.82481 13 CYS H N 1
ATOM 31690 C CA . CYS H 1 13 ? 40.83149 -19.19007 -20.12447 1.000 95.32647 13 CYS H CA 1
ATOM 31691 C C . CYS H 1 13 ? 41.46833 -20.48241 -20.61295 1.000 91.84289 13 CYS H C 1
ATOM 31692 O O . CYS H 1 13 ? 42.70122 -20.59793 -20.63855 1.000 91.47361 13 CYS H O 1
ATOM 31700 N N . VAL H 1 14 ? 40.64072 -21.46465 -20.97340 1.000 90.48647 14 VAL H N 1
ATOM 31701 C CA . VAL H 1 14 ? 41.09898 -22.77248 -21.43246 1.000 93.04510 14 VAL H CA 1
ATOM 31702 C C . VAL H 1 14 ? 41.33757 -22.70418 -22.93438 1.000 90.17998 14 VAL H C 1
ATOM 31703 O O . VAL H 1 14 ? 40.56295 -22.08627 -23.67135 1.000 87.69352 14 VAL H O 1
ATOM 31716 N N . ARG H 1 15 ? 42.40723 -23.34805 -23.40030 1.000 93.83697 15 ARG H N 1
ATOM 31717 C CA . ARG H 1 15 ? 42.68179 -23.37677 -24.82981 1.000 93.41278 15 ARG H CA 1
ATOM 31718 C C . ARG H 1 15 ? 41.69079 -24.29560 -25.52025 1.000 95.02781 15 ARG H C 1
ATOM 31719 O O . ARG H 1 15 ? 41.47127 -25.42910 -25.08457 1.000 97.13444 15 ARG H O 1
ATOM 31740 N N . LEU H 1 16 ? 41.07690 -23.79953 -26.58908 1.000 95.81401 16 LEU H N 1
ATOM 31741 C CA . LEU H 1 16 ? 40.05913 -24.56981 -27.29444 1.000 99.07073 16 LEU H CA 1
ATOM 31742 C C . LEU H 1 16 ? 40.77228 -25.50762 -28.25613 1.000 103.18406 16 LEU H C 1
ATOM 31743 O O . LEU H 1 16 ? 41.25045 -25.09211 -29.31521 1.000 98.95144 16 LEU H O 1
ATOM 31759 N N . SER H 1 17 ? 40.82731 -26.78095 -27.89197 1.000 109.49915 17 SER H N 1
ATOM 31760 C CA . SER H 1 17 ? 41.35105 -27.80112 -28.78080 1.000 112.52068 17 SER H CA 1
ATOM 31761 C C . SER H 1 17 ? 40.18075 -28.33834 -29.59370 1.000 115.74456 17 SER H C 1
ATOM 31762 O O . SER H 1 17 ? 39.01427 -28.15250 -29.23719 1.000 117.16983 17 SER H O 1
ATOM 31770 N N . ALA H 1 18 ? 40.49895 -28.99681 -30.70674 1.000 116.47332 18 ALA H N 1
ATOM 31771 C CA . ALA H 1 18 ? 39.44507 -29.43002 -31.61711 1.000 113.84713 18 ALA H CA 1
ATOM 31772 C C . ALA H 1 18 ? 38.41564 -30.29447 -30.89648 1.000 113.03129 18 ALA H C 1
ATOM 31773 O O . ALA H 1 18 ? 37.21473 -30.20124 -31.17366 1.000 112.02718 18 ALA H O 1
ATOM 31780 N N . GLU H 1 19 ? 38.86271 -31.14022 -29.96542 1.000 112.16062 19 GLU H N 1
ATOM 31781 C CA . GLU H 1 19 ? 37.93257 -31.95819 -29.18749 1.000 112.00345 19 GLU H CA 1
ATOM 31782 C C . GLU H 1 19 ? 37.04191 -31.07906 -28.30778 1.000 107.37618 19 GLU H C 1
ATOM 31783 O O . GLU H 1 19 ? 35.80465 -31.22050 -28.30199 1.000 109.59100 19 GLU H O 1
ATOM 31795 N N . ARG H 1 20 ? 37.65594 -30.15137 -27.56304 1.000 99.63083 20 ARG H N 1
ATOM 31796 C CA . ARG H 1 20 ? 36.87771 -29.22924 -26.74627 1.000 95.14345 20 ARG H CA 1
ATOM 31797 C C . ARG H 1 20 ? 35.92927 -28.41442 -27.61876 1.000 87.73744 20 ARG H C 1
ATOM 31798 O O . ARG H 1 20 ? 34.77863 -28.14888 -27.23628 1.000 83.72702 20 ARG H O 1
ATOM 31819 N N . ALA H 1 21 ? 36.40791 -28.00295 -28.79802 1.000 84.39296 21 ALA H N 1
ATOM 31820 C CA . ALA H 1 21 ? 35.58329 -27.23019 -29.71817 1.000 80.18784 21 ALA H CA 1
ATOM 31821 C C . ALA H 1 21 ? 34.37790 -28.03197 -30.18005 1.000 84.00822 21 ALA H C 1
ATOM 31822 O O . ALA H 1 21 ? 33.27398 -27.49353 -30.28490 1.000 87.29597 21 ALA H O 1
ATOM 31829 N N . LYS H 1 22 ? 34.57109 -29.31960 -30.46896 1.000 89.09974 22 LYS H N 1
ATOM 31830 C CA . LYS H 1 22 ? 33.45582 -30.16532 -30.87512 1.000 92.34875 22 LYS H CA 1
ATOM 31831 C C . LYS H 1 22 ? 32.40085 -30.22812 -29.78333 1.000 92.50479 22 LYS H C 1
ATOM 31832 O O . LYS H 1 22 ? 31.19900 -30.07468 -30.04593 1.000 88.73084 22 LYS H O 1
ATOM 31851 N N . LEU H 1 23 ? 32.83947 -30.42498 -28.53971 1.000 95.86059 23 LEU H N 1
ATOM 31852 C CA . LEU H 1 23 ? 31.88304 -30.50920 -27.43575 1.000 95.47409 23 LEU H CA 1
ATOM 31853 C C . LEU H 1 23 ? 31.10364 -29.20042 -27.27744 1.000 92.27026 23 LEU H C 1
ATOM 31854 O O . LEU H 1 23 ? 29.86114 -29.19721 -27.22412 1.000 95.81583 23 LEU H O 1
ATOM 31870 N N . LEU H 1 24 ? 31.81501 -28.06798 -27.26477 1.000 87.27723 24 LEU H N 1
ATOM 31871 C CA . LEU H 1 24 ? 31.14501 -26.77506 -27.14338 1.000 81.88886 24 LEU H CA 1
ATOM 31872 C C . LEU H 1 24 ? 30.17902 -26.53116 -28.29590 1.000 78.93059 24 LEU H C 1
ATOM 31873 O O . LEU H 1 24 ? 29.03187 -26.12124 -28.08339 1.000 78.25531 24 LEU H O 1
ATOM 31889 N N . LEU H 1 25 ? 30.62561 -26.77561 -29.52895 1.000 81.83360 25 LEU H N 1
ATOM 31890 C CA . LEU H 1 25 ? 29.77860 -26.52645 -30.68742 1.000 83.69952 25 LEU H CA 1
ATOM 31891 C C . LEU H 1 25 ? 28.51568 -27.36781 -30.62382 1.000 88.83049 25 LEU H C 1
ATOM 31892 O O . LEU H 1 25 ? 27.43273 -26.90647 -31.00417 1.000 88.72719 25 LEU H O 1
ATOM 31908 N N . ALA H 1 26 ? 28.63099 -28.60695 -30.13942 1.000 89.28976 26 ALA H N 1
ATOM 31909 C CA . ALA H 1 26 ? 27.43796 -29.41939 -29.94614 1.000 89.79431 26 ALA H CA 1
ATOM 31910 C C . ALA H 1 26 ? 26.50271 -28.77540 -28.93099 1.000 89.95294 26 ALA H C 1
ATOM 31911 O O . ALA H 1 26 ? 25.27703 -28.84243 -29.07945 1.000 92.98834 26 ALA H O 1
ATOM 31918 N N . GLU H 1 27 ? 27.05682 -28.13529 -27.89292 1.000 89.46669 27 GLU H N 1
ATOM 31919 C CA . GLU H 1 27 ? 26.17191 -27.56983 -26.88100 1.000 92.85004 27 GLU H CA 1
ATOM 31920 C C . GLU H 1 27 ? 25.46997 -26.28847 -27.33455 1.000 91.17446 27 GLU H C 1
ATOM 31921 O O . GLU H 1 27 ? 24.39992 -25.96776 -26.80419 1.000 93.25793 27 GLU H O 1
ATOM 31933 N N . VAL H 1 28 ? 26.02709 -25.55509 -28.30134 1.000 87.02178 28 VAL H N 1
ATOM 31934 C CA . VAL H 1 28 ? 25.53175 -24.22653 -28.65331 1.000 84.41583 28 VAL H CA 1
ATOM 31935 C C . VAL H 1 28 ? 24.88294 -24.24240 -30.03023 1.000 80.64855 28 VAL H C 1
ATOM 31936 O O . VAL H 1 28 ? 25.35979 -24.90935 -30.95651 1.000 80.53264 28 VAL H O 1
ATOM 31949 N N . ASP H 1 29 ? 23.78377 -23.49504 -30.14920 1.000 78.02653 29 ASP H N 1
ATOM 31950 C CA . ASP H 1 29 ? 23.08993 -23.27361 -31.40537 1.000 77.85424 29 ASP H CA 1
ATOM 31951 C C . ASP H 1 29 ? 23.27832 -21.87100 -31.97396 1.000 67.72361 29 ASP H C 1
ATOM 31952 O O . ASP H 1 29 ? 23.02457 -21.67503 -33.16738 1.000 63.24360 29 ASP H O 1
ATOM 31961 N N . THR H 1 30 ? 23.70743 -20.89704 -31.16390 1.000 63.89276 30 THR H N 1
ATOM 31962 C CA . THR H 1 30 ? 23.90571 -19.52263 -31.61799 1.000 56.25290 30 THR H CA 1
ATOM 31963 C C . THR H 1 30 ? 25.28084 -19.00965 -31.20349 1.000 56.31805 30 THR H C 1
ATOM 31964 O O . THR H 1 30 ? 25.70157 -19.18559 -30.05394 1.000 62.19447 30 THR H O 1
ATOM 31975 N N . LEU H 1 31 ? 25.97610 -18.38725 -32.15455 1.000 52.24773 31 LEU H N 1
ATOM 31976 C CA . LEU H 1 31 ? 27.27197 -17.75147 -31.94571 1.000 54.10224 31 LEU H CA 1
ATOM 31977 C C . LEU H 1 31 ? 27.18858 -16.27582 -32.30651 1.000 55.26508 31 LEU H C 1
ATOM 31978 O O . LEU H 1 31 ? 26.77037 -15.92258 -33.41391 1.000 51.72997 31 LEU H O 1
ATOM 31994 N N . LEU H 1 32 ? 27.59010 -15.42207 -31.36948 1.000 56.10562 32 LEU H N 1
ATOM 31995 C CA . LEU H 1 32 ? 27.59167 -13.97551 -31.53776 1.000 51.52154 32 LEU H CA 1
ATOM 31996 C C . LEU H 1 32 ? 29.04154 -13.51544 -31.59542 1.000 53.21256 32 LEU H C 1
ATOM 31997 O O . LEU H 1 32 ? 29.82985 -13.86190 -30.71425 1.000 62.11618 32 LEU H O 1
ATOM 32013 N N . PHE H 1 33 ? 29.38844 -12.75291 -32.63253 1.000 47.24913 33 PHE H N 1
ATOM 32014 C CA . PHE H 1 33 ? 30.76145 -12.37429 -32.92881 1.000 51.73947 33 PHE H CA 1
ATOM 32015 C C . PHE H 1 33 ? 30.95045 -10.86418 -32.85470 1.000 50.15907 33 PHE H C 1
ATOM 32016 O O . PHE H 1 33 ? 30.06883 -10.10014 -33.25752 1.000 41.54613 33 PHE H O 1
ATOM 32033 N N . ASN H 1 34 ? 32.09845 -10.44072 -32.33390 1.000 59.08088 34 ASN H N 1
ATOM 32034 C CA . ASN H 1 34 ? 32.59886 -9.10036 -32.59356 1.000 61.95105 34 ASN H CA 1
ATOM 32035 C C . ASN H 1 34 ? 33.30885 -9.11302 -33.94193 1.000 59.90652 34 ASN H C 1
ATOM 32036 O O . ASN H 1 34 ? 33.88301 -10.12538 -34.34525 1.000 61.26068 34 ASN H O 1
ATOM 32047 N N . CYS H 1 35 ? 33.22875 -7.99735 -34.66438 1.000 63.60341 35 CYS H N 1
ATOM 32048 C CA . CYS H 1 35 ? 33.70841 -7.97772 -36.04430 1.000 65.23050 35 CYS H CA 1
ATOM 32049 C C . CYS H 1 35 ? 35.18031 -7.58309 -36.16370 1.000 64.06333 35 CYS H C 1
ATOM 32050 O O . CYS H 1 35 ? 35.95965 -8.29972 -36.80109 1.000 64.15320 35 CYS H O 1
ATOM 32058 N N . ASP H 1 36 ? 35.58186 -6.46271 -35.56785 1.000 63.47527 36 ASP H N 1
ATOM 32059 C CA . ASP H 1 36 ? 36.95679 -5.99465 -35.69566 1.000 67.27462 36 ASP H CA 1
ATOM 32060 C C . ASP H 1 36 ? 37.85587 -6.71644 -34.70184 1.000 68.99913 36 ASP H C 1
ATOM 32061 O O . ASP H 1 36 ? 37.57055 -6.75010 -33.50056 1.000 72.63676 36 ASP H O 1
ATOM 32070 N N . GLY H 1 37 ? 38.94466 -7.29333 -35.20904 1.000 66.78952 37 GLY H N 1
ATOM 32071 C CA . GLY H 1 37 ? 39.83890 -8.08517 -34.40016 1.000 69.11067 37 GLY H CA 1
ATOM 32072 C C . GLY H 1 37 ? 39.48496 -9.55177 -34.33850 1.000 67.89932 37 GLY H C 1
ATOM 32073 O O . GLY H 1 37 ? 40.26965 -10.34130 -33.79834 1.000 73.34011 37 GLY H O 1
ATOM 32077 N N . VAL H 1 38 ? 38.32039 -9.93555 -34.85875 1.000 63.39287 38 VAL H N 1
ATOM 32078 C CA . VAL H 1 38 ? 37.86262 -11.31707 -34.81900 1.000 62.20179 38 VAL H CA 1
ATOM 32079 C C . VAL H 1 38 ? 37.67525 -11.83583 -36.23751 1.000 61.49322 38 VAL H C 1
ATOM 32080 O O . VAL H 1 38 ? 38.34763 -12.78187 -36.66157 1.000 62.58518 38 VAL H O 1
ATOM 32093 N N . LEU H 1 39 ? 36.76343 -11.20787 -36.97939 1.000 64.29039 39 LEU H N 1
ATOM 32094 C CA . LEU H 1 39 ? 36.45285 -11.59834 -38.34820 1.000 58.22036 39 LEU H CA 1
ATOM 32095 C C . LEU H 1 39 ? 37.31258 -10.85830 -39.36001 1.000 59.56836 39 LEU H C 1
ATOM 32096 O O . LEU H 1 39 ? 37.69046 -11.42891 -40.39005 1.000 61.69868 39 LEU H O 1
ATOM 32112 N N . TRP H 1 40 ? 37.61770 -9.59249 -39.09450 1.000 60.91737 40 TRP H N 1
ATOM 32113 C CA . TRP H 1 40 ? 38.42339 -8.80727 -40.01140 1.000 63.48762 40 TRP H CA 1
ATOM 32114 C C . TRP H 1 40 ? 39.23521 -7.78021 -39.24188 1.000 65.47211 40 TRP H C 1
ATOM 32115 O O . TRP H 1 40 ? 38.89490 -7.39529 -38.12011 1.000 66.82533 40 TRP H O 1
ATOM 32136 N N . ARG H 1 41 ? 40.32738 -7.35224 -39.86644 1.000 69.71361 41 ARG H N 1
ATOM 32137 C CA . ARG H 1 41 ? 41.12131 -6.22680 -39.39333 1.000 69.00751 41 ARG H CA 1
ATOM 32138 C C . ARG H 1 41 ? 41.04599 -5.19658 -40.51462 1.000 67.63553 41 ARG H C 1
ATOM 32139 O O . ARG H 1 41 ? 41.58594 -5.42727 -41.60316 1.000 67.88224 41 ARG H O 1
ATOM 32160 N N . GLY H 1 42 ? 40.37698 -4.07673 -40.26833 1.000 66.12790 42 GLY H N 1
ATOM 32161 C CA . GLY H 1 42 ? 40.14703 -3.13680 -41.35216 1.000 70.05955 42 GLY H CA 1
ATOM 32162 C C . GLY H 1 42 ? 39.24874 -3.75106 -42.40922 1.000 72.90897 42 GLY H C 1
ATOM 32163 O O . GLY H 1 42 ? 38.16962 -4.27556 -42.11139 1.000 73.47503 42 GLY H O 1
ATOM 32167 N N . GLU H 1 43 ? 39.69183 -3.68583 -43.66572 1.000 73.06253 43 GLU H N 1
ATOM 32168 C CA . GLU H 1 43 ? 38.95271 -4.25232 -44.78547 1.000 69.28238 43 GLU H CA 1
ATOM 32169 C C . GLU H 1 43 ? 39.47979 -5.61843 -45.21067 1.000 66.84131 43 GLU H C 1
ATOM 32170 O O . GLU H 1 43 ? 39.01938 -6.16150 -46.22042 1.000 64.78249 43 GLU H O 1
ATOM 32182 N N . THR H 1 44 ? 40.42548 -6.18386 -44.46696 1.000 66.19399 44 THR H N 1
ATOM 32183 C CA . THR H 1 44 ? 41.02873 -7.46916 -44.79542 1.000 64.72331 44 THR H CA 1
ATOM 32184 C C . THR H 1 44 ? 40.55387 -8.50419 -43.78679 1.000 62.40955 44 THR H C 1
ATOM 32185 O O . THR H 1 44 ? 40.69356 -8.30452 -42.57514 1.000 61.31048 44 THR H O 1
ATOM 32196 N N . ALA H 1 45 ? 40.01260 -9.61292 -44.28617 1.000 61.69657 45 ALA H N 1
ATOM 32197 C CA . ALA H 1 45 ? 39.46076 -10.63335 -43.40633 1.000 58.99540 45 ALA H CA 1
ATOM 32198 C C . ALA H 1 45 ? 40.58159 -11.39753 -42.71267 1.000 57.04275 45 ALA H C 1
ATOM 32199 O O . ALA H 1 45 ? 41.67410 -11.57416 -43.25780 1.000 63.37604 45 ALA H O 1
ATOM 32206 N N . VAL H 1 46 ? 40.30297 -11.84900 -41.49724 1.000 52.47611 46 VAL H N 1
ATOM 32207 C CA . VAL H 1 46 ? 41.26350 -12.69897 -40.78301 1.000 56.55762 46 VAL H CA 1
ATOM 32208 C C . VAL H 1 46 ? 41.37877 -14.02950 -41.51766 1.000 63.72068 46 VAL H C 1
ATOM 32209 O O . VAL H 1 46 ? 40.34668 -14.62371 -41.87449 1.000 69.99045 46 VAL H O 1
ATOM 32222 N N . PRO H 1 47 ? 42.58636 -14.53338 -41.77710 1.000 63.23824 47 PRO H N 1
ATOM 32223 C CA . PRO H 1 47 ? 42.71008 -15.75779 -42.58293 1.000 61.29445 47 PRO H CA 1
ATOM 32224 C C . PRO H 1 47 ? 41.97663 -16.92604 -41.94302 1.000 57.97052 47 PRO H C 1
ATOM 32225 O O . PRO H 1 47 ? 42.17271 -17.23725 -40.76613 1.000 61.77290 47 PRO H O 1
ATOM 32236 N N . GLY H 1 48 ? 41.12153 -17.57187 -42.73559 1.000 52.87253 48 GLY H N 1
ATOM 32237 C CA . GLY H 1 48 ? 40.36345 -18.71792 -42.29045 1.000 54.84020 48 GLY H CA 1
ATOM 32238 C C . GLY H 1 48 ? 39.04380 -18.38411 -41.63326 1.000 53.42423 48 GLY H C 1
ATOM 32239 O O . GLY H 1 48 ? 38.21875 -19.28734 -41.43642 1.000 54.15876 48 GLY H O 1
ATOM 32243 N N . ALA H 1 49 ? 38.81085 -17.11393 -41.29758 1.000 50.73616 49 ALA H N 1
ATOM 32244 C CA . ALA H 1 49 ? 37.55724 -16.74686 -40.64297 1.000 51.29257 49 ALA H CA 1
ATOM 32245 C C . ALA H 1 49 ? 36.36988 -16.90515 -41.58332 1.000 59.07283 49 ALA H C 1
ATOM 32246 O O . ALA H 1 49 ? 35.33905 -17.46294 -41.16012 1.000 61.54218 49 ALA H O 1
ATOM 32253 N N . PRO H 1 50 ? 36.42610 -16.44628 -42.83979 1.000 60.52156 50 PRO H N 1
ATOM 32254 C CA . PRO H 1 50 ? 35.27395 -16.64346 -43.73785 1.000 61.52583 50 PRO H CA 1
ATOM 32255 C C . PRO H 1 50 ? 34.92251 -18.10674 -43.93595 1.000 59.20580 50 PRO H C 1
ATOM 32256 O O . PRO H 1 50 ? 33.73775 -18.47620 -43.90178 1.000 55.66101 50 PRO H O 1
ATOM 32267 N N . GLU H 1 51 ? 35.93109 -18.95661 -44.14960 1.000 58.86148 51 GLU H N 1
ATOM 32268 C CA . GLU H 1 51 ? 35.66464 -20.38219 -44.28874 1.000 65.56727 51 GLU H CA 1
ATOM 32269 C C . GLU H 1 51 ? 35.01027 -20.92713 -43.02797 1.000 64.98793 51 GLU H C 1
ATOM 32270 O O . GLU H 1 51 ? 34.07255 -21.73057 -43.09949 1.000 68.92450 51 GLU H O 1
ATOM 32282 N N . THR H 1 52 ? 35.47895 -20.47605 -41.86000 1.000 59.78260 52 THR H N 1
ATOM 32283 C CA . THR H 1 52 ? 34.96261 -21.00182 -40.60337 1.000 54.99404 52 THR H CA 1
ATOM 32284 C C . THR H 1 52 ? 33.49577 -20.62814 -40.42481 1.000 52.34099 52 THR H C 1
ATOM 32285 O O . THR H 1 52 ? 32.68146 -21.47020 -40.02138 1.000 53.84777 52 THR H O 1
ATOM 32296 N N . LEU H 1 53 ? 33.13564 -19.37793 -40.72738 1.000 52.25965 53 LEU H N 1
ATOM 32297 C CA . LEU H 1 53 ? 31.74500 -18.96697 -40.55969 1.000 53.52574 53 LEU H CA 1
ATOM 32298 C C . LEU H 1 53 ? 30.83363 -19.61570 -41.59823 1.000 56.28549 53 LEU H C 1
ATOM 32299 O O . LEU H 1 53 ? 29.69796 -19.99167 -41.27875 1.000 60.68644 53 LEU H O 1
ATOM 32315 N N . ARG H 1 54 ? 31.29823 -19.76890 -42.84266 1.000 58.90627 54 ARG H N 1
ATOM 32316 C CA . ARG H 1 54 ? 30.48596 -20.49860 -43.81277 1.000 56.57070 54 ARG H CA 1
ATOM 32317 C C . ARG H 1 54 ? 30.25401 -21.92965 -43.33263 1.000 55.05570 54 ARG H C 1
ATOM 32318 O O . ARG H 1 54 ? 29.14318 -22.47181 -43.45252 1.000 58.09660 54 ARG H O 1
ATOM 32339 N N . ALA H 1 55 ? 31.28881 -22.54602 -42.74977 1.000 51.13624 55 ALA H N 1
ATOM 32340 C CA . ALA H 1 55 ? 31.14505 -23.89451 -42.21505 1.000 53.35747 55 ALA H CA 1
ATOM 32341 C C . ALA H 1 55 ? 30.13421 -23.92618 -41.07608 1.000 54.73574 55 ALA H C 1
ATOM 32342 O O . ALA H 1 55 ? 29.33030 -24.85974 -40.97463 1.000 53.65223 55 ALA H O 1
ATOM 32349 N N . LEU H 1 56 ? 30.16383 -22.91691 -40.20212 1.000 53.66643 56 LEU H N 1
ATOM 32350 C CA . LEU H 1 56 ? 29.17636 -22.84752 -39.12962 1.000 58.22323 56 LEU H CA 1
ATOM 32351 C C . LEU H 1 56 ? 27.76350 -22.75295 -39.69427 1.000 56.23392 56 LEU H C 1
ATOM 32352 O O . LEU H 1 56 ? 26.83391 -23.38033 -39.17322 1.000 52.69025 56 LEU H O 1
ATOM 32368 N N . ARG H 1 57 ? 27.58116 -21.96780 -40.76033 1.000 55.12804 57 ARG H N 1
ATOM 32369 C CA . ARG H 1 57 ? 26.26397 -21.88932 -41.38438 1.000 57.45615 57 ARG H CA 1
ATOM 32370 C C . ARG H 1 57 ? 25.83869 -23.25609 -41.90528 1.000 59.34152 57 ARG H C 1
ATOM 32371 O O . ARG H 1 57 ? 24.66591 -23.63549 -41.79559 1.000 60.99681 57 ARG H O 1
ATOM 32392 N N . ALA H 1 58 ? 26.78181 -24.01590 -42.47129 1.000 60.35793 58 ALA H N 1
ATOM 32393 C CA . ALA H 1 58 ? 26.43838 -25.34572 -42.96400 1.000 63.23210 58 ALA H CA 1
ATOM 32394 C C . ALA H 1 58 ? 25.99342 -26.26966 -41.83495 1.000 66.82293 58 ALA H C 1
ATOM 32395 O O . ALA H 1 58 ? 25.12097 -27.12104 -42.04114 1.000 66.07903 58 ALA H O 1
ATOM 32402 N N . ARG H 1 59 ? 26.57159 -26.12501 -40.63998 1.000 71.21144 59 ARG H N 1
ATOM 32403 C CA . ARG H 1 59 ? 26.19406 -26.99893 -39.53767 1.000 74.13886 59 ARG H CA 1
ATOM 32404 C C . ARG H 1 59 ? 24.86336 -26.60797 -38.90325 1.000 75.30798 59 ARG H C 1
ATOM 32405 O O . ARG H 1 59 ? 24.41979 -27.28278 -37.96772 1.000 81.16533 59 ARG H O 1
ATOM 32426 N N . GLY H 1 60 ? 24.22451 -25.54127 -39.37709 1.000 70.95713 60 GLY H N 1
ATOM 32427 C CA . GLY H 1 60 ? 22.94309 -25.12948 -38.85047 1.000 68.96598 60 GLY H CA 1
ATOM 32428 C C . GLY H 1 60 ? 23.02245 -24.13524 -37.71966 1.000 64.50997 60 GLY H C 1
ATOM 32429 O O . GLY H 1 60 ? 21.98662 -23.80758 -37.12836 1.000 60.92962 60 GLY H O 1
ATOM 32433 N N . LYS H 1 61 ? 24.21739 -23.65243 -37.39700 1.000 65.42972 61 LYS H N 1
ATOM 32434 C CA . LYS H 1 61 ? 24.39506 -22.69067 -36.32182 1.000 62.34869 61 LYS H CA 1
ATOM 32435 C C . LYS H 1 61 ? 23.93818 -21.30771 -36.77466 1.000 58.84913 61 LYS H C 1
ATOM 32436 O O . LYS H 1 61 ? 24.11616 -20.92825 -37.93547 1.000 61.70277 61 LYS H O 1
ATOM 32455 N N . ARG H 1 62 ? 23.33106 -20.56235 -35.85451 1.000 55.04504 62 ARG H N 1
ATOM 32456 C CA . ARG H 1 62 ? 22.89004 -19.20004 -36.12072 1.000 52.40320 62 ARG H CA 1
ATOM 32457 C C . ARG H 1 62 ? 23.98123 -18.21592 -35.72702 1.000 54.36691 62 ARG H C 1
ATOM 32458 O O . ARG H 1 62 ? 24.62598 -18.37422 -34.68900 1.000 63.44817 62 ARG H O 1
ATOM 32479 N N . LEU H 1 63 ? 24.23080 -17.24442 -36.59878 1.000 51.69121 63 LEU H N 1
ATOM 32480 C CA . LEU H 1 63 ? 25.31043 -16.28317 -36.42100 1.000 48.85399 63 LEU H CA 1
ATOM 32481 C C . LEU H 1 63 ? 24.73282 -14.89376 -36.18654 1.000 48.60101 63 LEU H C 1
ATOM 32482 O O . LEU H 1 63 ? 23.82463 -14.46411 -36.90519 1.000 52.67456 63 LEU H O 1
ATOM 32498 N N . GLY H 1 64 ? 25.25547 -14.20371 -35.17213 1.000 45.66487 64 GLY H N 1
ATOM 32499 C CA . GLY H 1 64 ? 24.92386 -12.81679 -34.94489 1.000 43.23816 64 GLY H CA 1
ATOM 32500 C C . GLY H 1 64 ? 26.21132 -12.02590 -34.81858 1.000 45.11741 64 GLY H C 1
ATOM 32501 O O . GLY H 1 64 ? 27.26419 -12.57478 -34.50754 1.000 52.13451 64 GLY H O 1
ATOM 32505 N N . PHE H 1 65 ? 26.12102 -10.72217 -35.07582 1.000 45.91880 65 PHE H N 1
ATOM 32506 C CA . PHE H 1 65 ? 27.30842 -9.87094 -35.10537 1.000 44.73021 65 PHE H CA 1
ATOM 32507 C C . PHE H 1 65 ? 27.06039 -8.59374 -34.31763 1.000 44.80873 65 PHE H C 1
ATOM 32508 O O . PHE H 1 65 ? 26.03147 -7.93538 -34.50063 1.000 49.63960 65 PHE H O 1
ATOM 32525 N N . ILE H 1 66 ? 28.00197 -8.25837 -33.43386 1.000 46.79574 66 ILE H N 1
ATOM 32526 C CA . ILE H 1 66 ? 27.88553 -7.11639 -32.53217 1.000 53.01161 66 ILE H CA 1
ATOM 32527 C C . ILE H 1 66 ? 29.11079 -6.22678 -32.68946 1.000 58.78595 66 ILE H C 1
ATOM 32528 O O . ILE H 1 66 ? 30.24584 -6.71332 -32.64876 1.000 63.76649 66 ILE H O 1
ATOM 32544 N N . THR H 1 67 ? 28.87846 -4.92837 -32.87134 1.000 64.31217 67 THR H N 1
ATOM 32545 C CA . THR H 1 67 ? 29.94335 -3.94489 -33.01515 1.000 71.72613 67 THR H CA 1
ATOM 32546 C C . THR H 1 67 ? 29.65139 -2.70638 -32.17995 1.000 74.17114 67 THR H C 1
ATOM 32547 O O . THR H 1 67 ? 28.49586 -2.31295 -32.00713 1.000 75.78356 67 THR H O 1
ATOM 32558 N N . ASN H 1 68 ? 30.71770 -2.09736 -31.65481 1.000 75.94619 68 ASN H N 1
ATOM 32559 C CA . ASN H 1 68 ? 30.60388 -0.80513 -30.99051 1.000 77.75868 68 ASN H CA 1
ATOM 32560 C C . ASN H 1 68 ? 30.82547 0.34831 -31.95834 1.000 79.52143 68 ASN H C 1
ATOM 32561 O O . ASN H 1 68 ? 30.76568 1.51146 -31.54590 1.000 86.17688 68 ASN H O 1
ATOM 32572 N N . ASN H 1 69 ? 31.08815 0.05553 -33.22382 1.000 72.09401 69 ASN H N 1
ATOM 32573 C CA . ASN H 1 69 ? 31.28173 1.08436 -34.22997 1.000 67.90507 69 ASN H CA 1
ATOM 32574 C C . ASN H 1 69 ? 29.93260 1.51934 -34.78835 1.000 52.56490 69 ASN H C 1
ATOM 32575 O O . ASN H 1 69 ? 29.08435 0.68240 -35.10894 1.000 44.37109 69 ASN H O 1
ATOM 32586 N N . SER H 1 70 ? 29.74490 2.83441 -34.89412 1.000 49.43518 70 SER H N 1
ATOM 32587 C CA . SER H 1 70 ? 28.48376 3.42717 -35.31846 1.000 54.74268 70 SER H CA 1
ATOM 32588 C C . SER H 1 70 ? 28.54676 3.96851 -36.74444 1.000 57.38979 70 SER H C 1
ATOM 32589 O O . SER H 1 70 ? 27.68638 4.75991 -37.13831 1.000 51.40550 70 SER H O 1
ATOM 32597 N N . SER H 1 71 ? 29.54492 3.55819 -37.52930 1.000 73.53615 71 SER H N 1
ATOM 32598 C CA . SER H 1 71 ? 29.76787 4.16994 -38.82778 1.000 74.74419 71 SER H CA 1
ATOM 32599 C C . SER H 1 71 ? 29.01705 3.50067 -39.97081 1.000 66.54232 71 SER H C 1
ATOM 32600 O O . SER H 1 71 ? 28.87694 4.11267 -41.03690 1.000 68.00935 71 SER H O 1
ATOM 32608 N N . LYS H 1 72 ? 28.54216 2.27046 -39.79661 1.000 55.16191 72 LYS H N 1
ATOM 32609 C CA . LYS H 1 72 ? 27.85167 1.56329 -40.86552 1.000 46.68777 72 LYS H CA 1
ATOM 32610 C C . LYS H 1 72 ? 26.46765 1.11166 -40.41393 1.000 41.34317 72 LYS H C 1
ATOM 32611 O O . LYS H 1 72 ? 26.23726 0.84713 -39.23057 1.000 43.46531 72 LYS H O 1
ATOM 32630 N N . THR H 1 73 ? 25.54320 1.04101 -41.37296 1.000 38.46348 73 THR H N 1
ATOM 32631 C CA . THR H 1 73 ? 24.19684 0.54078 -41.14038 1.000 36.80526 73 THR H CA 1
ATOM 32632 C C . THR H 1 73 ? 24.21929 -0.99037 -41.12360 1.000 40.43022 73 THR H C 1
ATOM 32633 O O . THR H 1 73 ? 25.22329 -1.62492 -41.45972 1.000 44.90219 73 THR H O 1
ATOM 32644 N N . ARG H 1 74 ? 23.10265 -1.59208 -40.70102 1.000 36.76845 74 ARG H N 1
ATOM 32645 C CA . ARG H 1 74 ? 23.02814 -3.04952 -40.66078 1.000 35.61602 74 ARG H CA 1
ATOM 32646 C C . ARG H 1 74 ? 23.25036 -3.65447 -42.04237 1.000 36.84684 74 ARG H C 1
ATOM 32647 O O . ARG H 1 74 ? 24.06625 -4.57250 -42.21200 1.000 44.37156 74 ARG H O 1
ATOM 32668 N N . THR H 1 75 ? 22.54414 -3.13778 -43.05094 1.000 33.31657 75 THR H N 1
ATOM 32669 C CA . THR H 1 75 ? 22.64537 -3.72353 -44.38066 1.000 39.39654 75 THR H CA 1
ATOM 32670 C C . THR H 1 75 ? 24.04889 -3.52733 -44.94590 1.000 41.94517 75 THR H C 1
ATOM 32671 O O . THR H 1 75 ? 24.56046 -4.39756 -45.66019 1.000 47.05734 75 THR H O 1
ATOM 32682 N N . ALA H 1 76 ? 24.68645 -2.39983 -44.62263 1.000 43.96885 76 ALA H N 1
ATOM 32683 C CA . ALA H 1 76 ? 26.05373 -2.15678 -45.07080 1.000 41.76774 76 ALA H CA 1
ATOM 32684 C C . ALA H 1 76 ? 27.02310 -3.16216 -44.46026 1.000 45.05286 76 ALA H C 1
ATOM 32685 O O . ALA H 1 76 ? 27.90357 -3.69009 -45.15394 1.000 53.17539 76 ALA H O 1
ATOM 32692 N N . TYR H 1 77 ? 26.89414 -3.42513 -43.15578 1.000 44.38074 77 TYR H N 1
ATOM 32693 C CA . TYR H 1 77 ? 27.74948 -4.42377 -42.52566 1.000 39.51519 77 TYR H CA 1
ATOM 32694 C C . TYR H 1 77 ? 27.52744 -5.78927 -43.16444 1.000 38.69674 77 TYR H C 1
ATOM 32695 O O . TYR H 1 77 ? 28.47872 -6.55510 -43.37741 1.000 40.65687 77 TYR H O 1
ATOM 32713 N N . ALA H 1 78 ? 26.26309 -6.12104 -43.44964 1.000 35.26979 78 ALA H N 1
ATOM 32714 C CA . ALA H 1 78 ? 25.96168 -7.38806 -44.10473 1.000 34.96817 78 ALA H CA 1
ATOM 32715 C C . ALA H 1 78 ? 26.61708 -7.45385 -45.47725 1.000 41.20793 78 ALA H C 1
ATOM 32716 O O . ALA H 1 78 ? 27.10373 -8.51156 -45.89417 1.000 48.18981 78 ALA H O 1
ATOM 32723 N N . GLU H 1 79 ? 26.63546 -6.32858 -46.19417 1.000 42.44266 79 GLU H N 1
ATOM 32724 C CA . GLU H 1 79 ? 27.28980 -6.28240 -47.49728 1.000 45.40465 79 GLU H CA 1
ATOM 32725 C C . GLU H 1 79 ? 28.78634 -6.52832 -47.35765 1.000 43.74276 79 GLU H C 1
ATOM 32726 O O . GLU H 1 79 ? 29.38425 -7.23292 -48.17813 1.000 45.23660 79 GLU H O 1
ATOM 32738 N N . LYS H 1 80 ? 29.41349 -5.94513 -46.33069 1.000 40.34599 80 LYS H N 1
ATOM 32739 C CA . LYS H 1 80 ? 30.83812 -6.19500 -46.11446 1.000 41.90371 80 LYS H CA 1
ATOM 32740 C C . LYS H 1 80 ? 31.09503 -7.66527 -45.80623 1.000 44.27548 80 LYS H C 1
ATOM 32741 O O . LYS H 1 80 ? 32.06287 -8.25281 -46.30498 1.000 48.10695 80 LYS H O 1
ATOM 32760 N N . LEU H 1 81 ? 30.23616 -8.27724 -44.98663 1.000 45.88597 81 LEU H N 1
ATOM 32761 C CA . LEU H 1 81 ? 30.37607 -9.70161 -44.69273 1.000 45.76448 81 LEU H CA 1
ATOM 32762 C C . LEU H 1 81 ? 30.23325 -10.54552 -45.95640 1.000 43.90620 81 LEU H C 1
ATOM 32763 O O . LEU H 1 81 ? 31.00856 -11.48434 -46.17859 1.000 40.99435 81 LEU H O 1
ATOM 32779 N N . ARG H 1 82 ? 29.24220 -10.22528 -46.79433 1.000 38.79289 82 ARG H N 1
ATOM 32780 C CA . ARG H 1 82 ? 29.02625 -10.97574 -48.02667 1.000 39.26619 82 ARG H CA 1
ATOM 32781 C C . ARG H 1 82 ? 30.21178 -10.81786 -48.96696 1.000 49.81448 82 ARG H C 1
ATOM 32782 O O . ARG H 1 82 ? 30.64887 -11.78250 -49.60451 1.000 56.23411 82 ARG H O 1
ATOM 32803 N N . ARG H 1 83 ? 30.74050 -9.59810 -49.06027 1.000 56.47582 83 ARG H N 1
ATOM 32804 C CA . ARG H 1 83 ? 31.86589 -9.29719 -49.93991 1.000 57.79914 83 ARG H CA 1
ATOM 32805 C C . ARG H 1 83 ? 33.11711 -10.05321 -49.50924 1.000 51.77342 83 ARG H C 1
ATOM 32806 O O . ARG H 1 83 ? 33.89529 -10.51085 -50.35397 1.000 49.49849 83 ARG H O 1
ATOM 32827 N N . LEU H 1 84 ? 33.32907 -10.19016 -48.19983 1.000 53.03471 84 LEU H N 1
ATOM 32828 C CA . LEU H 1 84 ? 34.48477 -10.88110 -47.63932 1.000 54.51865 84 LEU H CA 1
ATOM 32829 C C . LEU H 1 84 ? 34.27851 -12.38565 -47.46187 1.000 52.99249 84 LEU H C 1
ATOM 32830 O O . LEU H 1 84 ? 35.17091 -13.05536 -46.93040 1.000 52.01490 84 LEU H O 1
ATOM 32846 N N . GLY H 1 85 ? 33.13478 -12.93136 -47.86989 1.000 55.65620 85 GLY H N 1
ATOM 32847 C CA . GLY H 1 85 ? 32.93802 -14.37099 -47.88391 1.000 58.66608 85 GLY H CA 1
ATOM 32848 C C . GLY H 1 85 ? 32.32856 -14.98797 -46.64451 1.000 53.33847 85 GLY H C 1
ATOM 32849 O O . GLY H 1 85 ? 32.29215 -16.22150 -46.54482 1.000 53.18200 85 GLY H O 1
ATOM 32853 N N . PHE H 1 86 ? 31.84520 -14.18335 -45.70267 1.000 49.47725 86 PHE H N 1
ATOM 32854 C CA . PHE H 1 86 ? 31.26836 -14.70590 -44.47028 1.000 53.44657 86 PHE H CA 1
ATOM 32855 C C . PHE H 1 86 ? 29.84040 -15.20052 -44.63472 1.000 52.24384 86 PHE H C 1
ATOM 32856 O O . PHE H 1 86 ? 29.30252 -15.81153 -43.70432 1.000 54.91582 86 PHE H O 1
ATOM 32873 N N . GLY H 1 87 ? 29.19874 -14.92068 -45.75745 1.000 49.10964 87 GLY H N 1
ATOM 32874 C CA . GLY H 1 87 ? 27.84933 -15.39217 -46.00803 1.000 49.44832 87 GLY H CA 1
ATOM 32875 C C . GLY H 1 87 ? 26.82644 -14.33464 -45.63484 1.000 51.05062 87 GLY H C 1
ATOM 32876 O O . GLY H 1 87 ? 27.15340 -13.20315 -45.26786 1.000 49.81704 87 GLY H O 1
ATOM 32880 N N . GLY H 1 88 ? 25.56089 -14.70813 -45.75789 1.000 55.12617 88 GLY H N 1
ATOM 32881 C CA . GLY H 1 88 ? 24.49520 -13.81202 -45.37970 1.000 55.10079 88 GLY H CA 1
ATOM 32882 C C . GLY H 1 88 ? 23.14956 -14.48623 -45.24685 1.000 48.40223 88 GLY H C 1
ATOM 32883 O O . GLY H 1 88 ? 22.97794 -15.66205 -45.57970 1.000 47.57805 88 GLY H O 1
ATOM 32887 N N . PRO H 1 89 ? 22.16600 -13.75163 -44.73186 1.000 50.68237 89 PRO H N 1
ATOM 32888 C CA . PRO H 1 89 ? 20.79127 -14.26227 -44.74170 1.000 53.63777 89 PRO H CA 1
ATOM 32889 C C . PRO H 1 89 ? 20.38385 -14.58516 -46.17011 1.000 59.30212 89 PRO H C 1
ATOM 32890 O O . PRO H 1 89 ? 20.65193 -13.81443 -47.09382 1.000 62.92305 89 PRO H O 1
ATOM 32901 N N . VAL H 1 90 ? 19.73924 -15.73153 -46.35468 1.000 62.34889 90 VAL H N 1
ATOM 32902 C CA . VAL H 1 90 ? 19.23587 -16.12466 -47.66486 1.000 69.09158 90 VAL H CA 1
ATOM 32903 C C . VAL H 1 90 ? 17.76404 -16.48810 -47.52854 1.000 72.01769 90 VAL H C 1
ATOM 32904 O O . VAL H 1 90 ? 17.38001 -17.19910 -46.59030 1.000 72.02491 90 VAL H O 1
ATOM 32917 N N . GLY H 1 91 ? 16.95194 -15.99707 -48.45643 1.000 70.01162 91 GLY H N 1
ATOM 32918 C CA . GLY H 1 91 ? 15.53402 -16.25204 -48.44599 1.000 66.80351 91 GLY H CA 1
ATOM 32919 C C . GLY H 1 91 ? 14.77182 -15.16934 -47.71369 1.000 61.08493 91 GLY H C 1
ATOM 32920 O O . GLY H 1 91 ? 15.33273 -14.40964 -46.91972 1.000 59.53312 91 GLY H O 1
ATOM 32924 N N . PRO H 1 92 ? 13.46458 -15.08165 -47.96838 1.000 60.92487 92 PRO H N 1
ATOM 32925 C CA . PRO H 1 92 ? 12.66890 -14.02533 -47.32312 1.000 61.97282 92 PRO H CA 1
ATOM 32926 C C . PRO H 1 92 ? 12.53441 -14.19205 -45.82030 1.000 64.68219 92 PRO H C 1
ATOM 32927 O O . PRO H 1 92 ? 12.40886 -13.18712 -45.10920 1.000 68.82397 92 PRO H O 1
ATOM 32938 N N . GLU H 1 93 ? 12.55470 -15.42542 -45.31082 1.000 68.68326 93 GLU H N 1
ATOM 32939 C CA . GLU H 1 93 ? 12.33341 -15.63705 -43.88423 1.000 69.61387 93 GLU H CA 1
ATOM 32940 C C . GLU H 1 93 ? 13.50279 -15.11820 -43.05292 1.000 63.45271 93 GLU H C 1
ATOM 32941 O O . GLU H 1 93 ? 13.29619 -14.51264 -41.99508 1.000 62.79740 93 GLU H O 1
ATOM 32953 N N . ALA H 1 94 ? 14.73261 -15.33203 -43.51939 1.000 59.95803 94 ALA H N 1
ATOM 32954 C CA . ALA H 1 94 ? 15.91262 -15.02779 -42.71912 1.000 60.57654 94 ALA H CA 1
ATOM 32955 C C . ALA H 1 94 ? 16.01621 -13.53652 -42.41790 1.000 65.26910 94 ALA H C 1
ATOM 32956 O O . ALA H 1 94 ? 15.74453 -12.69189 -43.27413 1.000 77.68642 94 ALA H O 1
ATOM 32963 N N . GLY H 1 95 ? 16.43348 -13.21725 -41.18882 1.000 60.95191 95 GLY H N 1
ATOM 32964 C CA . GLY H 1 95 ? 16.47552 -11.85626 -40.70462 1.000 55.58929 95 GLY H CA 1
ATOM 32965 C C . GLY H 1 95 ? 17.89381 -11.30307 -40.63028 1.000 51.94194 95 GLY H C 1
ATOM 32966 O O . GLY H 1 95 ? 18.88084 -12.02152 -40.77536 1.000 51.59410 95 GLY H O 1
ATOM 32970 N N . LEU H 1 96 ? 17.97677 -9.99083 -40.40294 1.000 50.97091 96 LEU H N 1
ATOM 32971 C CA . LEU H 1 96 ? 19.27401 -9.32979 -40.38359 1.000 47.86579 96 LEU H CA 1
ATOM 32972 C C . LEU H 1 96 ? 20.07843 -9.83019 -39.18782 1.000 47.58379 96 LEU H C 1
ATOM 32973 O O . LEU H 1 96 ? 19.53674 -10.09593 -38.11422 1.000 52.70277 96 LEU H O 1
ATOM 32989 N N . GLU H 1 97 ? 21.40054 -9.92732 -39.37685 1.000 48.95967 97 GLU H N 1
ATOM 32990 C CA . GLU H 1 97 ? 22.27632 -10.56293 -38.39971 1.000 48.32150 97 GLU H CA 1
ATOM 32991 C C . GLU H 1 97 ? 23.20195 -9.61161 -37.65450 1.000 39.96158 97 GLU H C 1
ATOM 32992 O O . GLU H 1 97 ? 23.82766 -10.03265 -36.67524 1.000 44.43083 97 GLU H O 1
ATOM 33004 N N . VAL H 1 98 ? 23.31325 -8.35728 -38.07982 1.000 39.69384 98 VAL H N 1
ATOM 33005 C CA . VAL H 1 98 ? 24.27874 -7.42018 -37.51606 1.000 42.41614 98 VAL H CA 1
ATOM 33006 C C . VAL H 1 98 ? 23.57306 -6.41967 -36.61717 1.000 42.69721 98 VAL H C 1
ATOM 33007 O O . VAL H 1 98 ? 22.56816 -5.81282 -37.00979 1.000 47.42193 98 VAL H O 1
ATOM 33020 N N . PHE H 1 99 ? 24.11454 -6.24509 -35.41333 1.000 36.77445 99 PHE H N 1
ATOM 33021 C CA . PHE H 1 99 ? 23.60488 -5.30242 -34.42135 1.000 37.74291 99 PHE H CA 1
ATOM 33022 C C . PHE H 1 99 ? 24.77216 -4.39901 -34.03014 1.000 39.09603 99 PHE H C 1
ATOM 33023 O O . PHE H 1 99 ? 25.60975 -4.77011 -33.20177 1.000 42.49846 99 PHE H O 1
ATOM 33040 N N . GLY H 1 100 ? 24.81961 -3.20298 -34.61726 1.000 44.86810 100 GLY H N 1
ATOM 33041 C CA . GLY H 1 100 ? 25.84310 -2.22761 -34.31909 1.000 44.00382 100 GLY H CA 1
ATOM 33042 C C . GLY H 1 100 ? 25.27648 -1.07912 -33.49787 1.000 43.98605 100 GLY H C 1
ATOM 33043 O O . GLY H 1 100 ? 24.06754 -0.96008 -33.30546 1.000 47.89604 100 GLY H O 1
ATOM 33047 N N . THR H 1 101 ? 26.17702 -0.21158 -33.02894 1.000 47.82820 101 THR H N 1
ATOM 33048 C CA . THR H 1 101 ? 25.75158 0.86030 -32.13299 1.000 48.33178 101 THR H CA 1
ATOM 33049 C C . THR H 1 101 ? 24.82408 1.86208 -32.81292 1.000 47.67630 101 THR H C 1
ATOM 33050 O O . THR H 1 101 ? 24.02399 2.50970 -32.13045 1.000 56.27442 101 THR H O 1
ATOM 33061 N N . ALA H 1 102 ? 24.88397 1.99843 -34.13770 1.000 39.77788 102 ALA H N 1
ATOM 33062 C CA . ALA H 1 102 ? 23.94387 2.88905 -34.81699 1.000 42.54462 102 ALA H CA 1
ATOM 33063 C C . ALA H 1 102 ? 22.52108 2.34929 -34.70106 1.000 45.57326 102 ALA H C 1
ATOM 33064 O O . ALA H 1 102 ? 21.61075 3.03954 -34.21475 1.000 46.55852 102 ALA H O 1
ATOM 33071 N N . TYR H 1 103 ? 22.32510 1.09298 -35.10539 1.000 43.69892 103 TYR H N 1
ATOM 33072 C CA . TYR H 1 103 ? 21.00722 0.47739 -35.03045 1.000 41.28759 103 TYR H CA 1
ATOM 33073 C C . TYR H 1 103 ? 20.49305 0.42943 -33.59834 1.000 40.88338 103 TYR H C 1
ATOM 33074 O O . TYR H 1 103 ? 19.32639 0.74442 -33.33253 1.000 47.23642 103 TYR H O 1
ATOM 33092 N N . CYS H 1 104 ? 21.34517 0.02164 -32.65767 1.000 41.38387 104 CYS H N 1
ATOM 33093 C CA . CYS H 1 104 ? 20.87815 -0.13871 -31.28634 1.000 44.73777 104 CYS H CA 1
ATOM 33094 C C . CYS H 1 104 ? 20.64219 1.20959 -30.61938 1.000 41.88522 104 CYS H C 1
ATOM 33095 O O . CYS H 1 104 ? 19.75708 1.32606 -29.76545 1.000 41.66177 104 CYS H O 1
ATOM 33102 N N . SER H 1 105 ? 21.38908 2.24570 -31.01254 1.000 40.70744 105 SER H N 1
ATOM 33103 C CA . SER H 1 105 ? 21.08392 3.59376 -30.54636 1.000 39.97837 105 SER H CA 1
ATOM 33104 C C . SER H 1 105 ? 19.70884 4.03083 -31.03042 1.000 48.57002 105 SER H C 1
ATOM 33105 O O . SER H 1 105 ? 18.91708 4.60585 -30.26523 1.000 53.99986 105 SER H O 1
ATOM 33113 N N . ALA H 1 106 ? 19.40409 3.75568 -32.30307 1.000 46.78709 106 ALA H N 1
ATOM 33114 C CA . ALA H 1 106 ? 18.07505 4.06201 -32.81806 1.000 43.81298 106 ALA H CA 1
ATOM 33115 C C . ALA H 1 106 ? 17.00072 3.31517 -32.03774 1.000 45.59636 106 ALA H C 1
ATOM 33116 O O . ALA H 1 106 ? 15.95767 3.88458 -31.70279 1.000 49.86354 106 ALA H O 1
ATOM 33123 N N . LEU H 1 107 ? 17.23764 2.03601 -31.74077 1.000 48.85876 107 LEU H N 1
ATOM 33124 C CA . LEU H 1 107 ? 16.24211 1.24999 -31.01122 1.000 51.82090 107 LEU H CA 1
ATOM 33125 C C . LEU H 1 107 ? 16.04314 1.81428 -29.60102 1.000 54.67435 107 LEU H C 1
ATOM 33126 O O . LEU H 1 107 ? 14.90895 1.89896 -29.10459 1.000 60.83003 107 LEU H O 1
ATOM 33142 N N . TYR H 1 108 ? 17.13803 2.22422 -28.94802 1.000 51.76040 108 TYR H N 1
ATOM 33143 C CA . TYR H 1 108 ? 17.04976 2.84062 -27.62600 1.000 53.12609 108 TYR H CA 1
ATOM 33144 C C . TYR H 1 108 ? 16.19133 4.09760 -27.65728 1.000 55.57084 108 TYR H C 1
ATOM 33145 O O . TYR H 1 108 ? 15.29668 4.27753 -26.81780 1.000 57.24876 108 TYR H O 1
ATOM 33163 N N . LEU H 1 109 ? 16.43702 4.97884 -28.63031 1.000 55.22917 109 LEU H N 1
ATOM 33164 C CA . LEU H 1 109 ? 15.63796 6.20029 -28.69831 1.000 55.36232 109 LEU H CA 1
ATOM 33165 C C . LEU H 1 109 ? 14.19072 5.89038 -29.06366 1.000 57.54260 109 LEU H C 1
ATOM 33166 O O . LEU H 1 109 ? 13.27703 6.59192 -28.61837 1.000 61.54683 109 LEU H O 1
ATOM 33182 N N . ARG H 1 110 ? 13.96367 4.85732 -29.87820 1.000 58.97222 110 ARG H N 1
ATOM 33183 C CA . ARG H 1 110 ? 12.60268 4.41556 -30.15443 1.000 60.40776 110 ARG H CA 1
ATOM 33184 C C . ARG H 1 110 ? 11.87966 4.09404 -28.85495 1.000 56.56251 110 ARG H C 1
ATOM 33185 O O . ARG H 1 110 ? 10.73022 4.50009 -28.64607 1.000 56.36204 110 ARG H O 1
ATOM 33206 N N . GLN H 1 111 ? 12.55085 3.36048 -27.96446 1.000 58.80780 111 GLN H N 1
ATOM 33207 C CA . GLN H 1 111 ? 11.91116 2.94305 -26.71928 1.000 64.83974 111 GLN H CA 1
ATOM 33208 C C . GLN H 1 111 ? 11.68693 4.12682 -25.78609 1.000 61.98286 111 GLN H C 1
ATOM 33209 O O . GLN H 1 111 ? 10.61333 4.25873 -25.18905 1.000 67.48994 111 GLN H O 1
ATOM 33223 N N . ARG H 1 112 ? 12.68039 5.00803 -25.66454 1.000 56.25941 112 ARG H N 1
ATOM 33224 C CA . ARG H 1 112 ? 12.62332 6.11129 -24.71287 1.000 55.20272 112 ARG H CA 1
ATOM 33225 C C . ARG H 1 112 ? 11.79267 7.29335 -25.19551 1.000 51.64359 112 ARG H C 1
ATOM 33226 O O . ARG H 1 112 ? 11.48267 8.17714 -24.38890 1.000 55.66959 112 ARG H O 1
ATOM 33247 N N . LEU H 1 113 ? 11.43702 7.33580 -26.47349 1.000 47.10007 113 LEU H N 1
ATOM 33248 C CA . LEU H 1 113 ? 10.60313 8.38263 -27.05719 1.000 48.74423 113 LEU H CA 1
ATOM 33249 C C . LEU H 1 113 ? 9.29807 7.80309 -27.59555 1.000 55.71716 113 LEU H C 1
ATOM 33250 O O . LEU H 1 113 ? 8.77104 8.25254 -28.61555 1.000 61.28740 113 LEU H O 1
ATOM 33266 N N . ALA H 1 114 ? 8.75367 6.79700 -26.90280 1.000 57.81548 114 ALA H N 1
ATOM 33267 C CA . ALA H 1 114 ? 7.61762 6.04721 -27.43320 1.000 62.90057 114 ALA H CA 1
ATOM 33268 C C . ALA H 1 114 ? 6.40192 6.92910 -27.69329 1.000 72.67108 114 ALA H C 1
ATOM 33269 O O . ALA H 1 114 ? 5.69301 6.73676 -28.68862 1.000 78.44226 114 ALA H O 1
ATOM 33276 N N . GLY H 1 115 ? 6.13862 7.89489 -26.82162 1.000 75.41154 115 GLY H N 1
ATOM 33277 C CA . GLY H 1 115 ? 4.97356 8.74494 -26.97397 1.000 78.35585 115 GLY H CA 1
ATOM 33278 C C . GLY H 1 115 ? 5.23180 10.06354 -27.67479 1.000 75.59297 115 GLY H C 1
ATOM 33279 O O . GLY H 1 115 ? 4.28792 10.76362 -28.05613 1.000 76.14782 115 GLY H O 1
ATOM 33283 N N . VAL H 1 116 ? 6.49736 10.40198 -27.87741 1.000 72.08406 116 VAL H N 1
ATOM 33284 C CA . VAL H 1 116 ? 6.84190 11.73291 -28.39137 1.000 70.32314 116 VAL H CA 1
ATOM 33285 C C . VAL H 1 116 ? 6.38538 11.87073 -29.83822 1.000 69.55459 116 VAL H C 1
ATOM 33286 O O . VAL H 1 116 ? 6.70523 11.00808 -30.67471 1.000 60.64983 116 VAL H O 1
ATOM 33299 N N . PRO H 1 117 ? 5.63003 12.92082 -30.17475 1.000 74.51189 117 PRO H N 1
ATOM 33300 C CA . PRO H 1 117 ? 5.19658 13.11627 -31.56601 1.000 72.34412 117 PRO H CA 1
ATOM 33301 C C . PRO H 1 117 ? 6.33782 13.69012 -32.39802 1.000 68.02046 117 PRO H C 1
ATOM 33302 O O . PRO H 1 117 ? 7.00807 14.63569 -31.98054 1.000 69.59378 117 PRO H O 1
ATOM 33313 N N . ASP H 1 118 ? 6.54557 13.12443 -33.58457 1.000 62.91569 118 ASP H N 1
ATOM 33314 C CA . ASP H 1 118 ? 7.59321 13.55935 -34.50311 1.000 60.43345 118 ASP H CA 1
ATOM 33315 C C . ASP H 1 118 ? 8.89258 13.88373 -33.77281 1.000 58.44352 118 ASP H C 1
ATOM 33316 O O . ASP H 1 118 ? 9.32793 15.04540 -33.73891 1.000 58.85326 118 ASP H O 1
ATOM 33325 N N . PRO H 1 119 ? 9.53807 12.87966 -33.18775 1.000 56.62499 119 PRO H N 1
ATOM 33326 C CA . PRO H 1 119 ? 10.75203 13.12870 -32.39638 1.000 51.57473 119 PRO H CA 1
ATOM 33327 C C . PRO H 1 119 ? 11.92258 13.57431 -33.26756 1.000 53.58773 119 PRO H C 1
ATOM 33328 O O . PRO H 1 119 ? 12.12076 13.07193 -34.37714 1.000 58.57818 119 PRO H O 1
ATOM 33339 N N . LYS H 1 120 ? 12.69527 14.52316 -32.75069 1.000 50.43031 120 LYS H N 1
ATOM 33340 C CA . LYS H 1 120 ? 13.88444 15.03984 -33.41704 1.000 46.38457 120 LYS H CA 1
ATOM 33341 C C . LYS H 1 120 ? 15.07493 14.92481 -32.47661 1.000 43.00266 120 LYS H C 1
ATOM 33342 O O . LYS H 1 120 ? 14.93294 15.04776 -31.26173 1.000 47.83604 120 LYS H O 1
ATOM 33361 N N . ALA H 1 121 ? 16.25233 14.67004 -33.04716 1.000 40.66817 121 ALA H N 1
ATOM 33362 C CA . ALA H 1 121 ? 17.46751 14.48953 -32.26693 1.000 41.64455 121 ALA H CA 1
ATOM 33363 C C . ALA H 1 121 ? 18.61746 15.24426 -32.91576 1.000 45.99211 121 ALA H C 1
ATOM 33364 O O . ALA H 1 121 ? 18.74160 15.25406 -34.14227 1.000 45.90628 121 ALA H O 1
ATOM 33371 N N . TYR H 1 122 ? 19.46258 15.85765 -32.08859 1.000 47.18944 122 TYR H N 1
ATOM 33372 C CA . TYR H 1 122 ? 20.69149 16.49445 -32.55414 1.000 43.61358 122 TYR H CA 1
ATOM 33373 C C . TYR H 1 122 ? 21.79770 15.44509 -32.50242 1.000 41.53444 122 TYR H C 1
ATOM 33374 O O . TYR H 1 122 ? 22.16403 14.97405 -31.42006 1.000 43.12640 122 TYR H O 1
ATOM 33392 N N . VAL H 1 123 ? 22.31876 15.07183 -33.66555 1.000 39.53274 123 VAL H N 1
ATOM 33393 C CA . VAL H 1 123 ? 23.22501 13.93941 -33.79790 1.000 39.59973 123 VAL H CA 1
ATOM 33394 C C . VAL H 1 123 ? 24.62842 14.47082 -34.04946 1.000 43.99699 123 VAL H C 1
ATOM 33395 O O . VAL H 1 123 ? 24.92238 14.99606 -35.13004 1.000 48.63534 123 VAL H O 1
ATOM 33408 N N . LEU H 1 124 ? 25.49953 14.33088 -33.05045 1.000 47.24128 124 LEU H N 1
ATOM 33409 C CA . LEU H 1 124 ? 26.93775 14.50941 -33.24461 1.000 47.56207 124 LEU H CA 1
ATOM 33410 C C . LEU H 1 124 ? 27.53109 13.15241 -33.62414 1.000 47.73530 124 LEU H C 1
ATOM 33411 O O . LEU H 1 124 ? 28.19138 12.47702 -32.83246 1.000 50.67232 124 LEU H O 1
ATOM 33427 N N . GLY H 1 125 ? 27.25944 12.74656 -34.85939 1.000 41.89255 125 GLY H N 1
ATOM 33428 C CA . GLY H 1 125 ? 27.57766 11.39579 -35.25227 1.000 40.07864 125 GLY H CA 1
ATOM 33429 C C . GLY H 1 125 ? 27.55321 11.19242 -36.75025 1.000 40.73674 125 GLY H C 1
ATOM 33430 O O . GLY H 1 125 ? 27.47583 12.14541 -37.52928 1.000 41.40739 125 GLY H O 1
ATOM 33434 N N . SER H 1 126 ? 27.61608 9.91793 -37.13536 1.000 45.75440 126 SER H N 1
ATOM 33435 C CA . SER H 1 126 ? 27.79616 9.50949 -38.51600 1.000 43.43622 126 SER H CA 1
ATOM 33436 C C . SER H 1 126 ? 26.48683 9.55440 -39.30032 1.000 41.06991 126 SER H C 1
ATOM 33437 O O . SER H 1 126 ? 25.39839 9.56528 -38.72156 1.000 45.85030 126 SER H O 1
ATOM 33445 N N . PRO H 1 127 ? 26.57184 9.57758 -40.63385 1.000 38.51871 127 PRO H N 1
ATOM 33446 C CA . PRO H 1 127 ? 25.35485 9.42268 -41.44938 1.000 37.34293 127 PRO H CA 1
ATOM 33447 C C . PRO H 1 127 ? 24.61525 8.11555 -41.21339 1.000 42.44640 127 PRO H C 1
ATOM 33448 O O . PRO H 1 127 ? 23.37787 8.08182 -41.31238 1.000 40.83399 127 PRO H O 1
ATOM 33459 N N . ALA H 1 128 ? 25.33010 7.03114 -40.90297 1.000 39.32527 128 ALA H N 1
ATOM 33460 C CA . ALA H 1 128 ? 24.66516 5.75637 -40.65040 1.000 39.12140 128 ALA H CA 1
ATOM 33461 C C . ALA H 1 128 ? 23.73471 5.85576 -39.45053 1.000 38.79390 128 ALA H C 1
ATOM 33462 O O . ALA H 1 128 ? 22.62527 5.30444 -39.46030 1.000 41.67680 128 ALA H O 1
ATOM 33469 N N . LEU H 1 129 ? 24.18651 6.53291 -38.39309 1.000 39.73229 129 LEU H N 1
ATOM 33470 C CA . LEU H 1 129 ? 23.34987 6.72078 -37.21377 1.000 39.03478 129 LEU H CA 1
ATOM 33471 C C . LEU H 1 129 ? 22.07883 7.47326 -37.57618 1.000 38.63387 129 LEU H C 1
ATOM 33472 O O . LEU H 1 129 ? 20.98540 7.12443 -37.11129 1.000 50.61621 129 LEU H O 1
ATOM 33488 N N . ALA H 1 130 ? 22.19959 8.49574 -38.42833 1.000 32.35073 130 ALA H N 1
ATOM 33489 C CA . ALA H 1 130 ? 21.02591 9.24306 -38.86502 1.000 32.67494 130 ALA H CA 1
ATOM 33490 C C . ALA H 1 130 ? 20.08028 8.36326 -39.67534 1.000 34.45904 130 ALA H C 1
ATOM 33491 O O . ALA H 1 130 ? 18.85689 8.45246 -39.52518 1.000 46.82572 130 ALA H O 1
ATOM 33498 N N . ALA H 1 131 ? 20.62657 7.49885 -40.53429 1.000 31.65852 131 ALA H N 1
ATOM 33499 C CA . ALA H 1 131 ? 19.77771 6.60735 -41.32023 1.000 28.63764 131 ALA H CA 1
ATOM 33500 C C . ALA H 1 131 ? 19.01108 5.64480 -40.42061 1.000 36.28868 131 ALA H C 1
ATOM 33501 O O . ALA H 1 131 ? 17.79967 5.43996 -40.59503 1.000 44.18119 131 ALA H O 1
ATOM 33508 N N . GLU H 1 132 ? 19.70071 5.05356 -39.44332 1.000 35.64908 132 GLU H N 1
ATOM 33509 C CA . GLU H 1 132 ? 19.04063 4.12694 -38.52867 1.000 40.91801 132 GLU H CA 1
ATOM 33510 C C . GLU H 1 132 ? 17.96390 4.84352 -37.72064 1.000 37.39043 132 GLU H C 1
ATOM 33511 O O . GLU H 1 132 ? 16.84757 4.32391 -37.54050 1.000 42.11835 132 GLU H O 1
ATOM 33523 N N . LEU H 1 133 ? 18.25418 6.07461 -37.28804 1.000 34.73617 133 LEU H N 1
ATOM 33524 C CA . LEU H 1 133 ? 17.26573 6.84370 -36.54186 1.000 41.13219 133 LEU H CA 1
ATOM 33525 C C . LEU H 1 133 ? 16.04844 7.13240 -37.40789 1.000 41.86772 133 LEU H C 1
ATOM 33526 O O . LEU H 1 133 ? 14.90951 7.07654 -36.93065 1.000 42.10545 133 LEU H O 1
ATOM 33542 N N . GLU H 1 134 ? 16.26692 7.44039 -38.69135 1.000 42.46038 134 GLU H N 1
ATOM 33543 C CA . GLU H 1 134 ? 15.13580 7.64600 -39.58562 1.000 39.10776 134 GLU H CA 1
ATOM 33544 C C . GLU H 1 134 ? 14.30276 6.37847 -39.68081 1.000 41.42306 134 GLU H C 1
ATOM 33545 O O . GLU H 1 134 ? 13.06744 6.43162 -39.67123 1.000 42.81461 134 GLU H O 1
ATOM 33557 N N . ALA H 1 135 ? 14.96952 5.22281 -39.75150 1.000 41.47676 135 ALA H N 1
ATOM 33558 C CA . ALA H 1 135 ? 14.23954 3.96361 -39.82637 1.000 35.83576 135 ALA H CA 1
ATOM 33559 C C . ALA H 1 135 ? 13.36939 3.77027 -38.59654 1.000 42.19956 135 ALA H C 1
ATOM 33560 O O . ALA H 1 135 ? 12.30070 3.15567 -38.68208 1.000 46.45784 135 ALA H O 1
ATOM 33567 N N . VAL H 1 136 ? 13.80629 4.28755 -37.44253 1.000 47.10912 136 VAL H N 1
ATOM 33568 C CA . VAL H 1 136 ? 13.01756 4.13599 -36.21839 1.000 47.17299 136 VAL H CA 1
ATOM 33569 C C . VAL H 1 136 ? 12.07413 5.30882 -35.97493 1.000 47.15929 136 VAL H C 1
ATOM 33570 O O . VAL H 1 136 ? 11.35949 5.31468 -34.96336 1.000 52.35868 136 VAL H O 1
ATOM 33583 N N . GLY H 1 137 ? 11.99793 6.26517 -36.89502 1.000 43.96314 137 GLY H N 1
ATOM 33584 C CA . GLY H 1 137 ? 11.07051 7.37249 -36.78497 1.000 36.61481 137 GLY H CA 1
ATOM 33585 C C . GLY H 1 137 ? 11.62723 8.63884 -36.17183 1.000 34.99098 137 GLY H C 1
ATOM 33586 O O . GLY H 1 137 ? 10.84730 9.54984 -35.86742 1.000 35.82107 137 GLY H O 1
ATOM 33590 N N . VAL H 1 138 ? 12.94150 8.72238 -35.97089 1.000 36.85550 138 VAL H N 1
ATOM 33591 C CA . VAL H 1 138 ? 13.58152 9.88681 -35.36532 1.000 42.28641 138 VAL H CA 1
ATOM 33592 C C . VAL H 1 138 ? 14.28332 10.69765 -36.44959 1.000 44.27960 138 VAL H C 1
ATOM 33593 O O . VAL H 1 138 ? 15.18869 10.19426 -37.12731 1.000 40.91986 138 VAL H O 1
ATOM 33606 N N . THR H 1 139 ? 13.85477 11.94822 -36.61792 1.000 43.57698 139 THR H N 1
ATOM 33607 C CA . THR H 1 139 ? 14.51060 12.88826 -37.51987 1.000 41.06590 139 THR H CA 1
ATOM 33608 C C . THR H 1 139 ? 15.79828 13.39590 -36.88109 1.000 44.32532 139 THR H C 1
ATOM 33609 O O . THR H 1 139 ? 15.87415 13.55203 -35.66171 1.000 55.67307 139 THR H O 1
ATOM 33620 N N . SER H 1 140 ? 16.81991 13.63134 -37.70721 1.000 40.77944 140 SER H N 1
ATOM 33621 C CA . SER H 1 140 ? 18.13745 14.02938 -37.22863 1.000 35.62519 140 SER H CA 1
ATOM 33622 C C . SER H 1 140 ? 18.51624 15.42122 -37.71640 1.000 38.53746 140 SER H C 1
ATOM 33623 O O . SER H 1 140 ? 18.19498 15.81217 -38.84331 1.000 36.82908 140 SER H O 1
ATOM 33631 N N . VAL H 1 141 ? 19.18173 16.16716 -36.83603 1.000 43.41462 141 VAL H N 1
ATOM 33632 C CA . VAL H 1 141 ? 19.69680 17.49907 -37.12005 1.000 49.27346 141 VAL H CA 1
ATOM 33633 C C . VAL H 1 141 ? 21.15498 17.54137 -36.68779 1.000 45.59503 141 VAL H C 1
ATOM 33634 O O . VAL H 1 141 ? 21.51575 16.97038 -35.65543 1.000 50.68498 141 VAL H O 1
ATOM 33647 N N . GLY H 1 142 ? 21.99193 18.22321 -37.46427 1.000 43.30123 142 GLY H N 1
ATOM 33648 C CA . GLY H 1 142 ? 23.34414 18.49367 -37.02694 1.000 45.36059 142 GLY H CA 1
ATOM 33649 C C . GLY H 1 142 ? 24.40712 17.52364 -37.48966 1.000 46.12002 142 GLY H C 1
ATOM 33650 O O . GLY H 1 142 ? 25.56934 17.67397 -37.09033 1.000 49.30637 142 GLY H O 1
ATOM 33654 N N . VAL H 1 143 ? 24.06353 16.53065 -38.30943 1.000 46.62297 143 VAL H N 1
ATOM 33655 C CA . VAL H 1 143 ? 25.07917 15.61932 -38.82101 1.000 42.23259 143 VAL H CA 1
ATOM 33656 C C . VAL H 1 143 ? 25.98279 16.38414 -39.77775 1.000 44.13873 143 VAL H C 1
ATOM 33657 O O . VAL H 1 143 ? 25.50808 17.13175 -40.64359 1.000 44.53713 143 VAL H O 1
ATOM 33670 N N . GLY H 1 144 ? 27.29272 16.20402 -39.62478 1.000 42.19543 144 GLY H N 1
ATOM 33671 C CA . GLY H 1 144 ? 28.25045 16.86448 -40.47686 1.000 44.27626 144 GLY H CA 1
ATOM 33672 C C . GLY H 1 144 ? 28.95679 18.02943 -39.80937 1.000 46.51167 144 GLY H C 1
ATOM 33673 O O . GLY H 1 144 ? 28.83310 18.26626 -38.60155 1.000 44.08264 144 GLY H O 1
ATOM 33677 N N . PRO H 1 145 ? 29.73283 18.76986 -40.60033 1.000 41.22905 145 PRO H N 1
ATOM 33678 C CA . PRO H 1 145 ? 30.51579 19.88234 -40.05161 1.000 44.18325 145 PRO H CA 1
ATOM 33679 C C . PRO H 1 145 ? 29.65650 21.05925 -39.61362 1.000 51.73461 145 PRO H C 1
ATOM 33680 O O . PRO H 1 145 ? 28.58332 21.32205 -40.16158 1.000 56.01440 145 PRO H O 1
ATOM 33691 N N . ASP H 1 146 ? 30.15590 21.77098 -38.58507 1.000 57.03847 146 ASP H N 1
ATOM 33692 C CA . ASP H 1 146 ? 29.60807 23.06038 -38.14363 1.000 57.12714 146 ASP H CA 1
ATOM 33693 C C . ASP H 1 146 ? 30.81288 23.91222 -37.72763 1.000 55.13573 146 ASP H C 1
ATOM 33694 O O . ASP H 1 146 ? 31.15336 24.01512 -36.54639 1.000 55.45707 146 ASP H O 1
ATOM 33703 N N . VAL H 1 147 ? 31.47065 24.51803 -38.72403 1.000 59.51779 147 VAL H N 1
ATOM 33704 C CA . VAL H 1 147 ? 32.70113 25.26675 -38.47632 1.000 65.70960 147 VAL H CA 1
ATOM 33705 C C . VAL H 1 147 ? 32.39171 26.57191 -37.74818 1.000 64.89846 147 VAL H C 1
ATOM 33706 O O . VAL H 1 147 ? 31.26917 27.09072 -37.77333 1.000 59.49210 147 VAL H O 1
ATOM 33719 N N . LEU H 1 148 ? 33.41539 27.10744 -37.08449 1.000 68.41034 148 LEU H N 1
ATOM 33720 C CA . LEU H 1 148 ? 33.24065 28.30917 -36.28012 1.000 73.57132 148 LEU H CA 1
ATOM 33721 C C . LEU H 1 148 ? 32.87921 29.49721 -37.16081 1.000 76.19310 148 LEU H C 1
ATOM 33722 O O . LEU H 1 148 ? 33.44044 29.69293 -38.24240 1.000 77.36137 148 LEU H O 1
ATOM 33738 N N . HIS H 1 149 ? 31.93661 30.29843 -36.66870 1.000 78.03184 149 HIS H N 1
ATOM 33739 C CA . HIS H 1 149 ? 31.49480 31.51591 -37.32189 1.000 84.57265 149 HIS H CA 1
ATOM 33740 C C . HIS H 1 149 ? 31.40278 32.61463 -36.27621 1.000 90.42789 149 HIS H C 1
ATOM 33741 O O . HIS H 1 149 ? 31.14145 32.34589 -35.09989 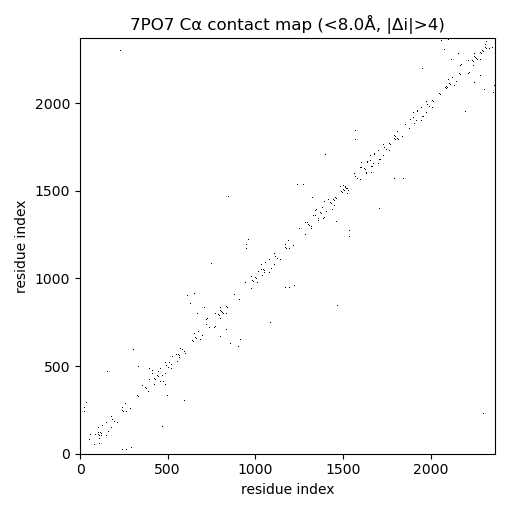1.000 91.20340 149 HIS H O 1
ATOM 33755 N N . GLY H 1 150 ? 31.62811 33.85189 -36.69475 1.000 95.87412 150 GLY H N 1
ATOM 33756 C CA . GLY H 1 150 ? 31.53342 34.96217 -35.77551 1.000 100.43417 150 GLY H CA 1
ATOM 33757 C C . GLY H 1 150 ? 32.81049 35.15791 -34.98593 1.000 101.36779 150 GLY H C 1
ATOM 33758 O O . GLY H 1 150 ? 33.71074 34.31728 -34.96324 1.000 99.33116 150 GLY H O 1
ATOM 33762 N N . ASP H 1 151 ? 32.89272 36.31499 -34.33169 1.000 105.88601 151 ASP H N 1
ATOM 33763 C CA . ASP H 1 151 ? 34.07037 36.67110 -33.55411 1.000 106.82615 151 ASP H CA 1
ATOM 33764 C C . ASP H 1 151 ? 33.88973 36.46930 -32.04985 1.000 106.04035 151 ASP H C 1
ATOM 33765 O O . ASP H 1 151 ? 34.87436 36.58111 -31.31230 1.000 109.57980 151 ASP H O 1
ATOM 33774 N N . GLY H 1 152 ? 32.67445 36.18269 -31.57057 1.000 95.16578 152 GLY H N 1
ATOM 33775 C CA . GLY H 1 152 ? 32.44409 36.07723 -30.14542 1.000 90.31799 152 GLY H CA 1
ATOM 33776 C C . GLY H 1 152 ? 31.23748 35.25176 -29.73120 1.000 83.50310 152 GLY H C 1
ATOM 33777 O O . GLY H 1 152 ? 30.48957 34.73110 -30.56406 1.000 85.12835 152 GLY H O 1
ATOM 33781 N N . PRO H 1 153 ? 31.03737 35.11457 -28.41048 1.000 78.16182 153 PRO H N 1
ATOM 33782 C CA . PRO H 1 153 ? 29.91454 34.29721 -27.91556 1.000 74.96573 153 PRO H CA 1
ATOM 33783 C C . PRO H 1 153 ? 28.54381 34.76769 -28.36565 1.000 79.84676 153 PRO H C 1
ATOM 33784 O O . PRO H 1 153 ? 27.66151 33.93073 -28.59080 1.000 78.14210 153 PRO H O 1
ATOM 33795 N N . SER H 1 154 ? 28.32237 36.07859 -28.47615 1.000 90.51312 154 SER H N 1
ATOM 33796 C CA . SER H 1 154 ? 27.00199 36.56258 -28.86515 1.000 93.67371 154 SER H CA 1
ATOM 33797 C C . SER H 1 154 ? 26.60518 36.03520 -30.23840 1.000 91.83333 154 SER H C 1
ATOM 33798 O O . SER H 1 154 ? 25.44972 35.65073 -30.45056 1.000 91.61860 154 SER H O 1
ATOM 33806 N N . ASP H 1 155 ? 27.55072 35.99827 -31.18366 1.000 92.67548 155 ASP H N 1
ATOM 33807 C CA . ASP H 1 155 ? 27.25365 35.42727 -32.49423 1.000 93.25379 155 ASP H CA 1
ATOM 33808 C C . ASP H 1 155 ? 26.99850 33.92558 -32.39987 1.000 84.99679 155 ASP H C 1
ATOM 33809 O O . ASP H 1 155 ? 26.11282 33.40178 -33.08546 1.000 84.83531 155 ASP H O 1
ATOM 33818 N N . TRP H 1 156 ? 27.76257 33.21294 -31.56333 1.000 79.95247 156 TRP H N 1
ATOM 33819 C CA . TRP H 1 156 ? 27.59304 31.76515 -31.46959 1.000 75.03237 156 TRP H CA 1
ATOM 33820 C C . TRP H 1 156 ? 26.22499 31.41730 -30.89585 1.000 76.26550 156 TRP H C 1
ATOM 33821 O O . TRP H 1 156 ? 25.57521 30.46577 -31.34343 1.000 75.66502 156 TRP H O 1
ATOM 33842 N N . LEU H 1 157 ? 25.77665 32.18343 -29.90267 1.000 79.12772 157 LEU H N 1
ATOM 33843 C CA . LEU H 1 157 ? 24.50045 31.96821 -29.23563 1.000 79.22471 157 LEU H CA 1
ATOM 33844 C C . LEU H 1 157 ? 23.33206 32.56944 -30.00200 1.000 82.61415 157 LEU H C 1
ATOM 33845 O O . LEU H 1 157 ? 22.17926 32.35363 -29.61066 1.000 83.34799 157 LEU H O 1
ATOM 33861 N N . ALA H 1 158 ? 23.59922 33.30937 -31.07639 1.000 85.63627 158 ALA H N 1
ATOM 33862 C CA . ALA H 1 158 ? 22.55012 33.88510 -31.90440 1.000 87.59539 158 ALA H CA 1
ATOM 33863 C C . ALA H 1 158 ? 22.08517 32.93240 -32.99470 1.000 85.73984 158 ALA H C 1
ATOM 33864 O O . ALA H 1 158 ? 21.09450 33.22302 -33.67399 1.000 86.19051 158 ALA H O 1
ATOM 33871 N N . VAL H 1 159 ? 22.77887 31.81789 -33.17882 1.000 87.07320 159 VAL H N 1
ATOM 33872 C CA . VAL H 1 159 ? 22.39296 30.83274 -34.19396 1.000 88.65711 159 VAL H CA 1
ATOM 33873 C C . VAL H 1 159 ? 21.04551 30.22677 -33.82210 1.000 87.33160 159 VAL H C 1
ATOM 33874 O O . VAL H 1 159 ? 20.84999 29.82083 -32.66298 1.000 84.27477 159 VAL H O 1
ATOM 33887 N N . PRO H 1 160 ? 20.09510 30.14678 -34.74998 1.000 89.87512 160 PRO H N 1
ATOM 33888 C CA . PRO H 1 160 ? 18.79656 29.54976 -34.41821 1.000 88.00325 160 PRO H CA 1
ATOM 33889 C C . PRO H 1 160 ? 18.92256 28.05163 -34.18778 1.000 75.43361 160 PRO H C 1
ATOM 33890 O O . PRO H 1 160 ? 19.69707 27.36684 -34.86038 1.000 70.31991 160 PRO H O 1
ATOM 33901 N N . LEU H 1 161 ? 18.14622 27.54271 -33.23254 1.000 72.23403 161 LEU H N 1
ATOM 33902 C CA . LEU H 1 161 ? 18.11057 26.11680 -32.94623 1.000 72.82845 161 LEU H CA 1
ATOM 33903 C C . LEU H 1 161 ? 16.79814 25.53047 -33.44930 1.000 75.18730 161 LEU H C 1
ATOM 33904 O O . LEU H 1 161 ? 15.77306 26.21522 -33.51081 1.000 82.51448 161 LEU H O 1
ATOM 33920 N N . GLU H 1 162 ? 16.84060 24.25441 -33.80610 1.000 70.81660 162 GLU H N 1
ATOM 33921 C CA . GLU H 1 162 ? 15.65936 23.60290 -34.34943 1.000 66.46125 162 GLU H CA 1
ATOM 33922 C C . GLU H 1 162 ? 14.64456 23.31258 -33.24695 1.000 61.31348 162 GLU H C 1
ATOM 33923 O O . GLU H 1 162 ? 15.02299 22.98192 -32.11920 1.000 60.79230 162 GLU H O 1
ATOM 33935 N N . PRO H 1 163 ? 13.35449 23.42337 -33.54523 1.000 62.53811 163 PRO H N 1
ATOM 33936 C CA . PRO H 1 163 ? 12.32305 23.17104 -32.53457 1.000 66.61370 163 PRO H CA 1
ATOM 33937 C C . PRO H 1 163 ? 12.05239 21.68676 -32.31806 1.000 70.52914 163 PRO H C 1
ATOM 33938 O O . PRO H 1 163 ? 12.29736 20.83909 -33.17891 1.000 71.15240 163 PRO H O 1
ATOM 33949 N N . ASP H 1 164 ? 11.54844 21.38555 -31.11953 1.000 72.36729 164 ASP H N 1
ATOM 33950 C CA . ASP H 1 164 ? 11.08811 20.04311 -30.76169 1.000 68.56766 164 ASP H CA 1
ATOM 33951 C C . ASP H 1 164 ? 12.20629 19.00823 -30.86404 1.000 58.80300 164 ASP H C 1
ATOM 33952 O O . ASP H 1 164 ? 12.00915 17.89998 -31.36793 1.000 51.56304 164 ASP H O 1
ATOM 33961 N N . VAL H 1 165 ? 13.38790 19.36557 -30.37643 1.000 57.92786 165 VAL H N 1
ATOM 33962 C CA . VAL H 1 165 ? 14.49680 18.42490 -30.27049 1.000 54.48293 165 VAL H CA 1
ATOM 33963 C C . VAL H 1 165 ? 14.42663 17.77578 -28.89171 1.000 56.23830 165 VAL H C 1
ATOM 33964 O O . VAL H 1 165 ? 14.53682 18.46050 -27.86909 1.000 64.33641 165 VAL H O 1
ATOM 33977 N N . ARG H 1 166 ? 14.24260 16.45501 -28.86558 1.000 51.89390 166 ARG H N 1
ATOM 33978 C CA . ARG H 1 166 ? 14.04862 15.68780 -27.63906 1.000 53.63312 166 ARG H CA 1
ATOM 33979 C C . ARG H 1 166 ? 15.21453 14.77011 -27.29759 1.000 54.02073 166 ARG H C 1
ATOM 33980 O O . ARG H 1 166 ? 15.13165 14.04332 -26.30205 1.000 60.82560 166 ARG H O 1
ATOM 34001 N N . ALA H 1 167 ? 16.29382 14.77362 -28.07887 1.000 49.39056 167 ALA H N 1
ATOM 34002 C CA . ALA H 1 167 ? 17.44068 13.94308 -27.73612 1.000 46.35875 167 ALA H CA 1
ATOM 34003 C C . ALA H 1 167 ? 18.70640 14.49906 -28.37488 1.000 45.15187 167 ALA H C 1
ATOM 34004 O O . ALA H 1 167 ? 18.66060 15.13199 -29.43335 1.000 42.87760 167 ALA H O 1
ATOM 34011 N N . VAL H 1 168 ? 19.83436 14.25169 -27.70982 1.000 47.08741 168 VAL H N 1
ATOM 34012 C CA . VAL H 1 168 ? 21.16550 14.52259 -28.24381 1.000 42.77601 168 VAL H CA 1
ATOM 34013 C C . VAL H 1 168 ? 21.91857 13.19855 -28.26069 1.000 43.97381 168 VAL H C 1
ATOM 34014 O O . VAL H 1 168 ? 22.05980 12.55160 -27.21474 1.000 48.62813 168 VAL H O 1
ATOM 34027 N N . VAL H 1 169 ? 22.39608 12.79407 -29.43435 1.000 42.74367 169 VAL H N 1
ATOM 34028 C CA . VAL H 1 169 ? 23.12248 11.53893 -29.59731 1.000 40.90356 169 VAL H CA 1
ATOM 34029 C C . VAL H 1 169 ? 24.57051 11.87548 -29.92385 1.000 42.84662 169 VAL H C 1
ATOM 34030 O O . VAL H 1 169 ? 24.84076 12.57003 -30.91122 1.000 45.84575 169 VAL H O 1
ATOM 34043 N N . VAL H 1 170 ? 25.49765 11.39196 -29.09968 1.000 44.93091 170 VAL H N 1
ATOM 34044 C CA . VAL H 1 170 ? 26.92642 11.59383 -29.31484 1.000 47.64032 170 VAL H CA 1
ATOM 34045 C C . VAL H 1 170 ? 27.50525 10.26555 -29.78651 1.000 48.87262 170 VAL H C 1
ATOM 34046 O O . VAL H 1 170 ? 27.56928 9.29530 -29.02039 1.000 46.04219 170 VAL H O 1
ATOM 34059 N N . GLY H 1 171 ? 27.91675 10.21853 -31.04904 1.000 50.26205 171 GLY H N 1
ATOM 34060 C CA . GLY H 1 171 ? 28.59414 9.06112 -31.59547 1.000 50.13692 171 GLY H CA 1
ATOM 34061 C C . GLY H 1 171 ? 29.99105 9.46434 -32.01108 1.000 51.60373 171 GLY H C 1
ATOM 34062 O O . GLY H 1 171 ? 30.49374 10.48621 -31.53431 1.000 54.73189 171 GLY H O 1
ATOM 34066 N N . PHE H 1 172 ? 30.63714 8.69455 -32.88257 1.000 52.84240 172 PHE H N 1
ATOM 34067 C CA . PHE H 1 172 ? 31.94638 9.09971 -33.37857 1.000 52.71122 172 PHE H CA 1
ATOM 34068 C C . PHE H 1 172 ? 31.75519 10.23335 -34.37796 1.000 55.00368 172 PHE H C 1
ATOM 34069 O O . PHE H 1 172 ? 31.29986 10.00242 -35.50415 1.000 58.20598 172 PHE H O 1
ATOM 34086 N N . ASP H 1 173 ? 32.08426 11.45545 -33.96945 1.000 55.46975 173 ASP H N 1
ATOM 34087 C CA . ASP H 1 173 ? 31.94287 12.62079 -34.83610 1.000 50.73702 173 ASP H CA 1
ATOM 34088 C C . ASP H 1 173 ? 33.31905 13.19389 -35.15360 1.000 44.11647 173 ASP H C 1
ATOM 34089 O O . ASP H 1 173 ? 33.87147 13.96364 -34.35131 1.000 38.01783 173 ASP H O 1
ATOM 34098 N N . PRO H 1 174 ? 33.91798 12.85800 -36.30104 1.000 41.42902 174 PRO H N 1
ATOM 34099 C CA . PRO H 1 174 ? 35.18553 13.50129 -36.67793 1.000 41.23605 174 PRO H CA 1
ATOM 34100 C C . PRO H 1 174 ? 35.02289 14.96919 -37.02812 1.000 37.99823 174 PRO H C 1
ATOM 34101 O O . PRO H 1 174 ? 36.03240 15.66860 -37.19737 1.000 34.20473 174 PRO H O 1
ATOM 34112 N N . HIS H 1 175 ? 33.78813 15.44762 -37.15423 1.000 41.78453 175 HIS H N 1
ATOM 34113 C CA . HIS H 1 175 ? 33.48459 16.85422 -37.37477 1.000 43.06909 175 HIS H CA 1
ATOM 34114 C C . HIS H 1 175 ? 33.12419 17.57976 -36.08636 1.000 43.26629 175 HIS H C 1
ATOM 34115 O O . HIS H 1 175 ? 32.63165 18.71206 -36.14066 1.000 49.65949 175 HIS H O 1
ATOM 34129 N N . PHE H 1 176 ? 33.35095 16.95104 -34.93361 1.000 41.28989 176 PHE H N 1
ATOM 34130 C CA . PHE H 1 176 ? 33.06897 17.57927 -33.64786 1.000 45.55579 176 PHE H CA 1
ATOM 34131 C C . PHE H 1 176 ? 33.79585 18.91257 -33.53710 1.000 48.52057 176 PHE H C 1
ATOM 34132 O O . PHE H 1 176 ? 34.97265 19.02998 -33.88967 1.000 48.26153 176 PHE H O 1
ATOM 34149 N N . SER H 1 177 ? 33.07581 19.92479 -33.05766 1.000 47.58488 177 SER H N 1
ATOM 34150 C CA . SER H 1 177 ? 33.60018 21.27819 -32.94200 1.000 44.62579 177 SER H CA 1
ATOM 34151 C C . SER H 1 177 ? 33.00051 21.91744 -31.69880 1.000 45.27067 177 SER H C 1
ATOM 34152 O O . SER H 1 177 ? 32.06031 21.38782 -31.10146 1.000 51.34017 177 SER H O 1
ATOM 34160 N N . TYR H 1 178 ? 33.55392 23.06744 -31.30450 1.000 47.22476 178 TYR H N 1
ATOM 34161 C CA . TYR H 1 178 ? 32.95877 23.81373 -30.20084 1.000 46.93181 178 TYR H CA 1
ATOM 34162 C C . TYR H 1 178 ? 31.55932 24.29937 -30.55480 1.000 48.09625 178 TYR H C 1
ATOM 34163 O O . TYR H 1 178 ? 30.70947 24.43895 -29.66939 1.000 53.58083 178 TYR H O 1
ATOM 34181 N N . MET H 1 179 ? 31.30088 24.56969 -31.83800 1.000 46.74947 179 MET H N 1
ATOM 34182 C CA . MET H 1 179 ? 29.96584 24.99388 -32.24540 1.000 52.05017 179 MET H CA 1
ATOM 34183 C C . MET H 1 179 ? 28.95078 23.88502 -31.98504 1.000 57.04056 179 MET H C 1
ATOM 34184 O O . MET H 1 179 ? 27.85075 24.13914 -31.47320 1.000 68.22463 179 MET H O 1
ATOM 34198 N N . LYS H 1 180 ? 29.30632 22.64102 -32.32141 1.000 51.06948 180 LYS H N 1
ATOM 34199 C CA . LYS H 1 180 ? 28.39198 21.52824 -32.08953 1.000 44.10344 180 LYS H CA 1
ATOM 34200 C C . LYS H 1 180 ? 28.22627 21.25553 -30.59877 1.000 50.58053 180 LYS H C 1
ATOM 34201 O O . LYS H 1 180 ? 27.12560 20.92411 -30.14171 1.000 55.03157 180 LYS H O 1
ATOM 34220 N N . LEU H 1 181 ? 29.30234 21.40670 -29.82051 1.000 48.88062 181 LEU H N 1
ATOM 34221 C CA . LEU H 1 181 ? 29.18551 21.28597 -28.37108 1.000 49.50658 181 LEU H CA 1
ATOM 34222 C C . LEU H 1 181 ? 28.23283 22.33400 -27.81189 1.000 50.06781 181 LEU H C 1
ATOM 34223 O O . LEU H 1 181 ? 27.40489 22.03482 -26.94113 1.000 51.95726 181 LEU H O 1
ATOM 34239 N N . THR H 1 182 ? 28.33353 23.56942 -28.30543 1.000 48.63712 182 THR H N 1
ATOM 34240 C CA . THR H 1 182 ? 27.45854 24.64198 -27.84109 1.000 52.56744 182 THR H CA 1
ATOM 34241 C C . THR H 1 182 ? 26.00359 24.35005 -28.19325 1.000 56.44376 182 THR H C 1
ATOM 34242 O O . THR H 1 182 ? 25.10828 24.51732 -27.35187 1.000 59.56298 182 THR H O 1
ATOM 34253 N N . LYS H 1 183 ? 25.74446 23.89486 -29.42538 1.000 53.49903 183 LYS H N 1
ATOM 34254 C CA . LYS H 1 183 ? 24.37210 23.55578 -29.79490 1.000 53.16949 183 LYS H CA 1
ATOM 34255 C C . LYS H 1 183 ? 23.83120 22.41428 -28.93849 1.000 52.64267 183 LYS H C 1
ATOM 34256 O O . LYS H 1 183 ? 22.66878 22.44566 -28.51163 1.000 58.71409 183 LYS H O 1
ATOM 34275 N N . ALA H 1 184 ? 24.66187 21.39961 -28.66937 1.000 47.21624 184 ALA H N 1
ATOM 34276 C CA . ALA H 1 184 ? 24.22018 20.28399 -27.84006 1.000 46.15794 184 ALA H CA 1
ATOM 34277 C C . ALA H 1 184 ? 23.88374 20.75154 -26.43193 1.000 54.16683 184 ALA H C 1
ATOM 34278 O O . ALA H 1 184 ? 22.86311 20.34274 -25.86228 1.000 55.25295 184 ALA H O 1
ATOM 34285 N N . VAL H 1 185 ? 24.73609 21.59738 -25.85130 1.000 60.22454 185 VAL H N 1
ATOM 34286 C CA . VAL H 1 185 ? 24.48700 22.11161 -24.50787 1.000 59.78905 185 VAL H CA 1
ATOM 34287 C C . VAL H 1 185 ? 23.18472 22.90145 -24.47667 1.000 62.17512 185 VAL H C 1
ATOM 34288 O O . VAL H 1 185 ? 22.35953 22.74647 -23.55958 1.000 67.52086 185 VAL H O 1
ATOM 34301 N N . ARG H 1 186 ? 22.94814 23.71475 -25.50839 1.000 61.75962 186 ARG H N 1
ATOM 34302 C CA . ARG H 1 186 ? 21.72100 24.50095 -25.55023 1.000 64.70706 186 ARG H CA 1
ATOM 34303 C C . ARG H 1 186 ? 20.49761 23.59905 -25.64407 1.000 62.05717 186 ARG H C 1
ATOM 34304 O O . ARG H 1 186 ? 19.49838 23.82366 -24.95102 1.000 62.69938 186 ARG H O 1
ATOM 34325 N N . TYR H 1 187 ? 20.55774 22.56166 -26.49000 1.000 61.08147 187 TYR H N 1
ATOM 34326 C CA . TYR H 1 187 ? 19.43857 21.62810 -26.58073 1.000 53.11887 187 TYR H CA 1
ATOM 34327 C C . TYR H 1 187 ? 19.21070 20.91689 -25.25086 1.000 50.98576 187 TYR H C 1
ATOM 34328 O O . TYR H 1 187 ? 18.06551 20.67170 -24.85575 1.000 51.65246 187 TYR H O 1
ATOM 34346 N N . LEU H 1 188 ? 20.29269 20.56726 -24.55153 1.000 48.07142 188 LEU H N 1
ATOM 34347 C CA . LEU H 1 188 ? 20.18981 19.85786 -23.28324 1.000 51.80033 188 LEU H CA 1
ATOM 34348 C C . LEU H 1 188 ? 19.75728 20.75686 -22.13576 1.000 61.43891 188 LEU H C 1
ATOM 34349 O O . LEU H 1 188 ? 19.50482 20.24925 -21.03610 1.000 67.61607 188 LEU H O 1
ATOM 34365 N N . GLN H 1 189 ? 19.66967 22.07052 -22.35278 1.000 60.80309 189 GLN H N 1
ATOM 34366 C CA . GLN H 1 189 ? 19.07426 22.92043 -21.32806 1.000 65.77633 189 GLN H CA 1
ATOM 34367 C C . GLN H 1 189 ? 17.61069 22.57192 -21.08087 1.000 73.45307 189 GLN H C 1
ATOM 34368 O O . GLN H 1 189 ? 17.08320 22.86928 -20.00520 1.000 78.04731 189 GLN H O 1
ATOM 34382 N N . GLN H 1 190 ? 16.94439 21.94864 -22.04883 1.000 77.32720 190 GLN H N 1
ATOM 34383 C CA . GLN H 1 190 ? 15.59102 21.44589 -21.84546 1.000 81.02754 190 GLN H CA 1
ATOM 34384 C C . GLN H 1 190 ? 15.64168 20.16080 -21.02812 1.000 80.88188 190 GLN H C 1
ATOM 34385 O O . GLN H 1 190 ? 16.33109 19.21611 -21.42684 1.000 81.07727 190 GLN H O 1
ATOM 34399 N N . PRO H 1 191 ? 14.93692 20.07190 -19.89774 1.000 85.56887 191 PRO H N 1
ATOM 34400 C CA . PRO H 1 191 ? 15.05012 18.85082 -19.08281 1.000 86.62823 191 PRO H CA 1
ATOM 34401 C C . PRO H 1 191 ? 14.56536 17.61934 -19.81976 1.000 87.52249 191 PRO H C 1
ATOM 34402 O O . PRO H 1 191 ? 15.09119 16.51918 -19.60244 1.000 89.73335 191 PRO H O 1
ATOM 34413 N N . ASP H 1 192 ? 13.56821 17.77926 -20.69372 1.000 88.05601 192 ASP H N 1
ATOM 34414 C CA . ASP H 1 192 ? 13.01564 16.64666 -21.42371 1.000 86.11642 192 ASP H CA 1
ATOM 34415 C C . ASP H 1 192 ? 14.04847 16.00693 -22.34201 1.000 79.81166 192 ASP H C 1
ATOM 34416 O O . ASP H 1 192 ? 13.96491 14.80692 -22.62816 1.000 78.25109 192 ASP H O 1
ATOM 34425 N N . CYS H 1 193 ? 15.02350 16.78447 -22.80978 1.000 75.96569 193 CYS H N 1
ATOM 34426 C CA . CYS H 1 193 ? 15.99052 16.28811 -23.78091 1.000 71.21480 193 CYS H CA 1
ATOM 34427 C C . CYS H 1 193 ? 16.84608 15.17431 -23.18716 1.000 65.88159 193 CYS H C 1
ATOM 34428 O O . CYS H 1 193 ? 17.33565 15.28393 -22.06038 1.000 68.37964 193 CYS H O 1
ATOM 34436 N N . LEU H 1 194 ? 17.02266 14.09914 -23.95332 1.000 61.72692 194 LEU H N 1
ATOM 34437 C CA . LEU H 1 194 ? 17.86529 12.98184 -23.55190 1.000 57.75822 194 LEU H CA 1
ATOM 34438 C C . LEU H 1 194 ? 19.29310 13.18001 -24.05259 1.000 51.10248 194 LEU H C 1
ATOM 34439 O O . LEU H 1 194 ? 19.53089 13.87135 -25.04573 1.000 49.96160 194 LEU H O 1
ATOM 34455 N N . LEU H 1 195 ? 20.24602 12.56995 -23.34863 1.000 52.03601 195 LEU H N 1
ATOM 34456 C CA . LEU H 1 195 ? 21.63683 12.50141 -23.79072 1.000 47.74005 195 LEU H CA 1
ATOM 34457 C C . LEU H 1 195 ? 22.02004 11.03325 -23.91108 1.000 47.87689 195 LEU H C 1
ATOM 34458 O O . LEU H 1 195 ? 21.97739 10.29845 -22.91849 1.000 48.80421 195 LEU H O 1
ATOM 34474 N N . VAL H 1 196 ? 22.39813 10.61200 -25.11763 1.000 47.83805 196 VAL H N 1
ATOM 34475 C CA . VAL H 1 196 ? 22.73138 9.21976 -25.40018 1.000 45.42250 196 VAL H CA 1
ATOM 34476 C C . VAL H 1 196 ? 24.12305 9.16022 -26.01298 1.000 43.07989 196 VAL H C 1
ATOM 34477 O O . VAL H 1 196 ? 24.45911 9.96342 -26.88970 1.000 39.92394 196 VAL H O 1
ATOM 34490 N N . GLY H 1 197 ? 24.92774 8.21328 -25.54801 1.000 44.84760 197 GLY H N 1
ATOM 34491 C CA . GLY H 1 197 ? 26.25165 7.96830 -26.10758 1.000 43.86074 197 GLY H CA 1
ATOM 34492 C C . GLY H 1 197 ? 26.37328 6.55606 -26.64522 1.000 47.13660 197 GLY H C 1
ATOM 34493 O O . GLY H 1 197 ? 25.93922 5.60177 -25.99971 1.000 52.27441 197 GLY H O 1
ATOM 34497 N N . THR H 1 198 ? 26.96022 6.42983 -27.83774 1.000 48.59896 198 THR H N 1
ATOM 34498 C CA . THR H 1 198 ? 27.11904 5.10918 -28.43685 1.000 53.18946 198 THR H CA 1
ATOM 34499 C C . THR H 1 198 ? 28.08677 4.24846 -27.63161 1.000 59.08741 198 THR H C 1
ATOM 34500 O O . THR H 1 198 ? 27.85371 3.04834 -27.44353 1.000 61.60362 198 THR H O 1
ATOM 34511 N N . ASN H 1 199 ? 29.17479 4.84422 -27.15170 1.000 61.39248 199 ASN H N 1
ATOM 34512 C CA . ASN H 1 199 ? 30.15728 4.14121 -26.33677 1.000 64.83185 199 ASN H CA 1
ATOM 34513 C C . ASN H 1 199 ? 30.93576 5.17918 -25.54248 1.000 65.45777 199 ASN H C 1
ATOM 34514 O O . ASN H 1 199 ? 30.81563 6.38394 -25.77452 1.000 66.16335 199 ASN H O 1
ATOM 34525 N N . MET H 1 200 ? 31.73925 4.69392 -24.59624 1.000 70.25787 200 MET H N 1
ATOM 34526 C CA . MET H 1 200 ? 32.50708 5.55805 -23.70432 1.000 73.97882 200 MET H CA 1
ATOM 34527 C C . MET H 1 200 ? 34.00946 5.34629 -23.84859 1.000 68.76106 200 MET H C 1
ATOM 34528 O O . MET H 1 200 ? 34.77660 5.81965 -23.00230 1.000 67.32531 200 MET H O 1
ATOM 34542 N N . ASP H 1 201 ? 34.45367 4.66752 -24.90421 1.000 67.90010 201 ASP H N 1
ATOM 34543 C CA . ASP H 1 201 ? 35.87158 4.37622 -25.05929 1.000 67.94744 201 ASP H CA 1
ATOM 34544 C C . ASP H 1 201 ? 36.66618 5.66439 -25.22305 1.000 63.91107 201 ASP H C 1
ATOM 34545 O O . ASP H 1 201 ? 36.29444 6.54381 -26.00588 1.000 65.13818 201 ASP H O 1
ATOM 34554 N N . ASN H 1 202 ? 37.77201 5.77190 -24.47972 1.000 62.74792 202 ASN H N 1
ATOM 34555 C CA . ASN H 1 202 ? 38.62608 6.94577 -24.60292 1.000 61.97947 202 ASN H CA 1
ATOM 34556 C C . ASN H 1 202 ? 39.42757 6.90285 -25.89532 1.000 58.87954 202 ASN H C 1
ATOM 34557 O O . ASN H 1 202 ? 39.82271 7.95020 -26.41873 1.000 55.07936 202 ASN H O 1
ATOM 34568 N N . ARG H 1 203 ? 39.67921 5.70271 -26.41549 1.000 62.47012 203 ARG H N 1
ATOM 34569 C CA . ARG H 1 203 ? 40.46858 5.52197 -27.62022 1.000 61.41176 203 ARG H CA 1
ATOM 34570 C C . ARG H 1 203 ? 39.79579 4.48497 -28.50625 1.000 62.80728 203 ARG H C 1
ATOM 34571 O O . ARG H 1 203 ? 39.18341 3.52741 -28.02704 1.000 68.30463 203 ARG H O 1
ATOM 34592 N N . LEU H 1 204 ? 39.91857 4.70186 -29.80899 1.000 63.02293 204 LEU H N 1
ATOM 34593 C CA . LEU H 1 204 ? 39.44956 3.78314 -30.82353 1.000 66.09172 204 LEU H CA 1
ATOM 34594 C C . LEU H 1 204 ? 40.65192 3.02916 -31.36011 1.000 64.25015 204 LEU H C 1
ATOM 34595 O O . LEU H 1 204 ? 41.59802 3.67336 -31.87083 1.000 60.48406 204 LEU H O 1
ATOM 34611 N N . PRO H 1 205 ? 40.68505 1.69871 -31.21913 1.000 67.78732 205 PRO H N 1
ATOM 34612 C CA . PRO H 1 205 ? 41.83167 0.92637 -31.71118 1.000 69.19920 205 PRO H CA 1
ATOM 34613 C C . PRO H 1 205 ? 41.91052 0.94030 -33.22683 1.000 63.87903 205 PRO H C 1
ATOM 34614 O O . PRO H 1 205 ? 40.89646 0.87949 -33.92599 1.000 60.13683 205 PRO H O 1
ATOM 34625 N N . LEU H 1 206 ? 43.13789 1.01319 -33.72728 1.000 64.76844 206 LEU H N 1
ATOM 34626 C CA . LEU H 1 206 ? 43.41366 0.99695 -35.15295 1.000 71.41681 206 LEU H CA 1
ATOM 34627 C C . LEU H 1 206 ? 44.44432 -0.08960 -35.43918 1.000 84.10816 206 LEU H C 1
ATOM 34628 O O . LEU H 1 206 ? 44.92817 -0.78019 -34.53623 1.000 86.90786 206 LEU H O 1
ATOM 34644 N N . GLU H 1 207 ? 44.77312 -0.23744 -36.71663 1.000 89.02016 207 GLU H N 1
ATOM 34645 C CA . GLU H 1 207 ? 45.70060 -1.26863 -37.15284 1.000 95.75664 207 GLU H CA 1
ATOM 34646 C C . GLU H 1 207 ? 47.10734 -1.01965 -36.62743 1.000 95.76092 207 GLU H C 1
ATOM 34647 O O . GLU H 1 207 ? 47.55292 0.12404 -36.50766 1.000 91.91098 207 GLU H O 1
ATOM 34659 N N . ASN H 1 208 ? 47.80846 -2.11226 -36.30440 1.000 99.43314 208 ASN H N 1
ATOM 34660 C CA . ASN H 1 208 ? 49.22847 -2.07324 -35.94115 1.000 101.93849 208 ASN H CA 1
ATOM 34661 C C . ASN H 1 208 ? 49.48888 -1.27413 -34.66613 1.000 97.41047 208 ASN H C 1
ATOM 34662 O O . ASN H 1 208 ? 50.55065 -0.66515 -34.50994 1.000 96.71052 208 ASN H O 1
ATOM 34673 N N . GLY H 1 209 ? 48.53036 -1.26119 -33.74510 1.000 95.72917 209 GLY H N 1
ATOM 34674 C CA . GLY H 1 209 ? 48.70653 -0.58561 -32.47835 1.000 93.43010 209 GLY H CA 1
ATOM 34675 C C . GLY H 1 209 ? 48.50346 0.91348 -32.48509 1.000 88.66152 209 GLY H C 1
ATOM 34676 O O . GLY H 1 209 ? 48.70232 1.54744 -31.43934 1.000 88.83447 209 GLY H O 1
ATOM 34680 N N . ARG H 1 210 ? 48.12364 1.51002 -33.61279 1.000 81.76906 210 ARG H N 1
ATOM 34681 C CA . ARG H 1 210 ? 47.80119 2.92782 -33.58853 1.000 76.93062 210 ARG H CA 1
ATOM 34682 C C . ARG H 1 210 ? 46.38489 3.10506 -33.04088 1.000 71.94616 210 ARG H C 1
ATOM 34683 O O . ARG H 1 210 ? 45.57981 2.16914 -33.01747 1.000 69.70301 210 ARG H O 1
ATOM 34704 N N . PHE H 1 211 ? 46.08906 4.31777 -32.57998 1.000 67.53639 211 PHE H N 1
ATOM 34705 C CA . PHE H 1 211 ? 44.78859 4.60583 -31.99131 1.000 60.82950 211 PHE H CA 1
ATOM 34706 C C . PHE H 1 211 ? 44.42220 6.05248 -32.27291 1.000 57.16262 211 PHE H C 1
ATOM 34707 O O . PHE H 1 211 ? 45.28735 6.88429 -32.56068 1.000 55.78863 211 PHE H O 1
ATOM 34724 N N . ILE H 1 212 ? 43.12246 6.34944 -32.18978 1.000 57.69970 212 ILE H N 1
ATOM 34725 C CA . ILE H 1 212 ? 42.66748 7.74025 -32.24236 1.000 59.41690 212 ILE H CA 1
ATOM 34726 C C . ILE H 1 212 ? 41.70414 7.98107 -31.08659 1.000 60.16333 212 ILE H C 1
ATOM 34727 O O . ILE H 1 212 ? 41.30679 7.05730 -30.38446 1.000 61.26482 212 ILE H O 1
ATOM 34743 N N . ALA H 1 213 ? 41.36324 9.24749 -30.86098 1.000 59.62123 213 ALA H N 1
ATOM 34744 C CA . ALA H 1 213 ? 40.51957 9.57451 -29.71931 1.000 56.98116 213 ALA H CA 1
ATOM 34745 C C . ALA H 1 213 ? 39.14235 8.94470 -29.89310 1.000 46.89428 213 ALA H C 1
ATOM 34746 O O . ALA H 1 213 ? 38.54412 9.00359 -30.97009 1.000 41.45784 213 ALA H O 1
ATOM 34753 N N . GLY H 1 214 ? 38.63279 8.34761 -28.81400 1.000 51.48803 214 GLY H N 1
ATOM 34754 C CA . GLY H 1 214 ? 37.36421 7.65284 -28.86477 1.000 50.11880 214 GLY H CA 1
ATOM 34755 C C . GLY H 1 214 ? 36.17080 8.55120 -28.59388 1.000 48.41442 214 GLY H C 1
ATOM 34756 O O . GLY H 1 214 ? 36.30411 9.68828 -28.14951 1.000 52.17256 214 GLY H O 1
ATOM 34760 N N . THR H 1 215 ? 34.98135 7.99459 -28.84881 1.000 49.09690 215 THR H N 1
ATOM 34761 C CA . THR H 1 215 ? 33.73842 8.72118 -28.60878 1.000 53.58338 215 THR H CA 1
ATOM 34762 C C . THR H 1 215 ? 33.57684 9.12472 -27.14987 1.000 53.59817 215 THR H C 1
ATOM 34763 O O . THR H 1 215 ? 32.89188 10.11328 -26.85476 1.000 53.81570 215 THR H O 1
ATOM 34774 N N . GLY H 1 216 ? 34.19075 8.38392 -26.22663 1.000 56.76097 216 GLY H N 1
ATOM 34775 C CA . GLY H 1 216 ? 34.05037 8.71462 -24.82217 1.000 59.46871 216 GLY H CA 1
ATOM 34776 C C . GLY H 1 216 ? 34.51974 10.11633 -24.49342 1.000 59.83677 216 GLY H C 1
ATOM 34777 O O . GLY H 1 216 ? 33.94016 10.78426 -23.63372 1.000 53.62366 216 GLY H O 1
ATOM 34781 N N . CYS H 1 217 ? 35.55613 10.59255 -25.18387 1.000 62.22908 217 CYS H N 1
ATOM 34782 C CA . CYS H 1 217 ? 36.04171 11.95151 -24.96122 1.000 59.69972 217 CYS H CA 1
ATOM 34783 C C . CYS H 1 217 ? 34.95330 12.97023 -25.27532 1.000 57.66181 217 CYS H C 1
ATOM 34784 O O . CYS H 1 217 ? 34.68190 13.88453 -24.48214 1.000 58.93722 217 CYS H O 1
ATOM 34792 N N . LEU H 1 218 ? 34.29709 12.80313 -26.42717 1.000 56.11875 218 LEU H N 1
ATOM 34793 C CA . LEU H 1 218 ? 33.23324 13.71073 -26.83835 1.000 51.62513 218 LEU H CA 1
ATOM 34794 C C . LEU H 1 218 ? 32.04523 13.63358 -25.88708 1.000 52.39606 218 LEU H C 1
ATOM 34795 O O . LEU H 1 218 ? 31.48383 14.66904 -25.48419 1.000 51.72648 218 LEU H O 1
ATOM 34811 N N . VAL H 1 219 ? 31.65260 12.41177 -25.51487 1.000 55.48596 219 VAL H N 1
ATOM 34812 C CA . VAL H 1 219 ? 30.51807 12.24049 -24.61527 1.000 55.03153 219 VAL H CA 1
ATOM 34813 C C . VAL H 1 219 ? 30.81049 12.90221 -23.27410 1.000 57.65187 219 VAL H C 1
ATOM 34814 O O . VAL H 1 219 ? 29.93124 13.52574 -22.66988 1.000 60.97021 219 VAL H O 1
ATOM 34827 N N . ARG H 1 220 ? 32.05365 12.78182 -22.78977 1.000 55.30409 220 ARG H N 1
ATOM 34828 C CA . ARG H 1 220 ? 32.42611 13.39164 -21.51719 1.000 53.30004 220 ARG H CA 1
ATOM 34829 C C . ARG H 1 220 ? 32.38772 14.91114 -21.60384 1.000 53.52212 220 ARG H C 1
ATOM 34830 O O . ARG H 1 220 ? 31.93667 15.57947 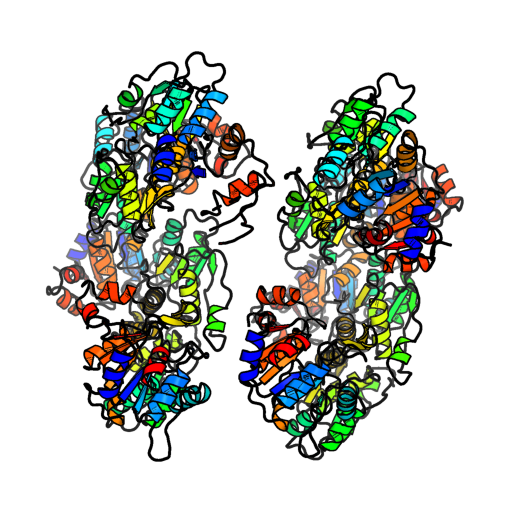-20.66578 1.000 57.35176 220 ARG H O 1
ATOM 34851 N N . ALA H 1 221 ? 32.87071 15.47805 -22.71247 1.000 55.58527 221 ALA H N 1
ATOM 34852 C CA . ALA H 1 221 ? 32.78410 16.92622 -22.88439 1.000 58.89131 221 ALA H CA 1
ATOM 34853 C C . ALA H 1 221 ? 31.33612 17.39530 -22.78329 1.000 60.42308 221 ALA H C 1
ATOM 34854 O O . ALA H 1 221 ? 31.02604 18.36236 -22.06592 1.000 64.93058 221 ALA H O 1
ATOM 34861 N N . VAL H 1 222 ? 30.42903 16.71225 -23.49316 1.000 54.09653 222 VAL H N 1
ATOM 34862 C CA . VAL H 1 222 ? 29.02249 17.11346 -23.44797 1.000 50.86303 222 VAL H CA 1
ATOM 34863 C C . VAL H 1 222 ? 28.45921 16.93472 -22.04116 1.000 53.98450 222 VAL H C 1
ATOM 34864 O O . VAL H 1 222 ? 27.70538 17.78240 -21.54731 1.000 60.43772 222 VAL H O 1
ATOM 34877 N N . GLU H 1 223 ? 28.81332 15.83223 -21.37390 1.000 52.80508 223 GLU H N 1
ATOM 34878 C CA . GLU H 1 223 ? 28.33173 15.59914 -20.01714 1.000 55.69581 223 GLU H CA 1
ATOM 34879 C C . GLU H 1 223 ? 28.73853 16.74293 -19.09844 1.000 58.49293 223 GLU H C 1
ATOM 34880 O O . GLU H 1 223 ? 27.92203 17.25931 -18.32653 1.000 61.21204 223 GLU H O 1
ATOM 34892 N N . MET H 1 224 ? 30.00459 17.15675 -19.17568 1.000 57.35707 224 MET H N 1
ATOM 34893 C CA . MET H 1 224 ? 30.49798 18.20486 -18.29176 1.000 58.52013 224 MET H CA 1
ATOM 34894 C C . MET H 1 224 ? 29.81489 19.53755 -18.56602 1.000 58.89815 224 MET H C 1
ATOM 34895 O O . MET H 1 224 ? 29.37778 20.22286 -17.63426 1.000 62.28133 224 MET H O 1
ATOM 34909 N N . ALA H 1 225 ? 29.71380 19.93023 -19.83949 1.000 58.44140 225 ALA H N 1
ATOM 34910 C CA . ALA H 1 225 ? 29.12721 21.23703 -20.13041 1.000 56.14418 225 ALA H CA 1
ATOM 34911 C C . ALA H 1 225 ? 27.63719 21.26175 -19.80803 1.000 59.86702 225 ALA H C 1
ATOM 34912 O O . ALA H 1 225 ? 27.11930 22.27393 -19.32059 1.000 61.14457 225 ALA H O 1
ATOM 34919 N N . ALA H 1 226 ? 26.93320 20.15939 -20.05983 1.000 58.49094 226 ALA H N 1
ATOM 34920 C CA . ALA H 1 226 ? 25.50810 20.07087 -19.77109 1.000 60.18385 226 ALA H CA 1
ATOM 34921 C C . ALA H 1 226 ? 25.22967 19.63348 -18.33900 1.000 62.20060 226 ALA H C 1
ATOM 34922 O O . ALA H 1 226 ? 24.06363 19.60362 -17.93115 1.000 66.11704 226 ALA H O 1
ATOM 34929 N N . GLN H 1 227 ? 26.26832 19.30362 -17.57132 1.000 59.48617 227 GLN H N 1
ATOM 34930 C CA . GLN H 1 227 ? 26.10647 18.84278 -16.19413 1.000 61.58186 227 GLN H CA 1
ATOM 34931 C C . GLN H 1 227 ? 25.09844 17.70066 -16.14182 1.000 64.83242 227 GLN H C 1
ATOM 34932 O O . GLN H 1 227 ? 24.16329 17.69032 -15.33977 1.000 71.61962 227 GLN H O 1
ATOM 34946 N N . ARG H 1 228 ? 25.29593 16.73361 -17.03581 1.000 65.25462 228 ARG H N 1
ATOM 34947 C CA . ARG H 1 228 ? 24.39683 15.60062 -17.18344 1.000 68.67178 228 ARG H CA 1
ATOM 34948 C C . ARG H 1 228 ? 25.20766 14.31864 -17.31020 1.000 69.21815 228 ARG H C 1
ATOM 34949 O O . ARG H 1 228 ? 26.39764 14.33738 -17.63523 1.000 73.43324 228 ARG H O 1
ATOM 34970 N N . GLN H 1 229 ? 24.53123 13.19928 -17.06880 1.000 68.19469 229 GLN H N 1
ATOM 34971 C CA . GLN H 1 229 ? 25.07964 11.85954 -17.25677 1.000 66.95059 229 GLN H CA 1
ATOM 34972 C C . GLN H 1 229 ? 24.44359 11.19547 -18.47194 1.000 63.78012 229 GLN H C 1
ATOM 34973 O O . GLN H 1 229 ? 23.21563 11.08582 -18.55640 1.000 64.19777 229 GLN H O 1
ATOM 34987 N N . ALA H 1 230 ? 25.28183 10.75795 -19.40697 1.000 58.87722 230 ALA H N 1
ATOM 34988 C CA . ALA H 1 230 ? 24.80901 10.15706 -20.64256 1.000 59.04430 230 ALA H CA 1
ATOM 34989 C C . ALA H 1 230 ? 24.45210 8.68862 -20.43881 1.000 65.28381 230 ALA H C 1
ATOM 34990 O O . ALA H 1 230 ? 24.98423 8.01157 -19.55517 1.000 66.77776 230 ALA H O 1
ATOM 34997 N N . ASP H 1 231 ? 23.52185 8.20957 -21.26340 1.000 69.61586 231 ASP H N 1
ATOM 34998 C CA . ASP H 1 231 ? 23.16861 6.79330 -21.32953 1.000 67.86398 231 ASP H CA 1
ATOM 34999 C C . ASP H 1 231 ? 23.98133 6.12385 -22.43252 1.000 63.17650 231 ASP H C 1
ATOM 35000 O O . ASP H 1 231 ? 23.92530 6.55146 -23.59091 1.000 57.35182 231 ASP H O 1
ATOM 35009 N N . ILE H 1 232 ? 24.73228 5.07791 -22.08200 1.000 64.64867 232 ILE H N 1
ATOM 35010 C CA . ILE H 1 232 ? 25.64458 4.41883 -23.01442 1.000 60.45118 232 ILE H CA 1
ATOM 35011 C C . ILE H 1 232 ? 24.96510 3.18274 -23.59017 1.000 66.56949 232 ILE H C 1
ATOM 35012 O O . ILE H 1 232 ? 24.48115 2.32063 -22.84342 1.000 72.29120 232 ILE H O 1
ATOM 35028 N N . ILE H 1 233 ? 24.94048 3.09296 -24.91875 1.000 65.11607 233 ILE H N 1
ATOM 35029 C CA . ILE H 1 233 ? 24.28442 1.98908 -25.61267 1.000 67.99304 233 ILE H CA 1
ATOM 35030 C C . ILE H 1 233 ? 25.23692 0.81565 -25.82949 1.000 70.16166 233 ILE H C 1
ATOM 35031 O O . ILE H 1 233 ? 24.83393 -0.34494 -25.71480 1.000 74.51613 233 ILE H O 1
ATOM 35047 N N . GLY H 1 234 ? 26.50623 1.09433 -26.15014 1.000 67.81453 234 GLY H N 1
ATOM 35048 C CA . GLY H 1 234 ? 27.41794 0.06677 -26.60950 1.000 69.67558 234 GLY H CA 1
ATOM 35049 C C . GLY H 1 234 ? 28.00933 -0.80278 -25.50864 1.000 72.68474 234 GLY H C 1
ATOM 35050 O O . GLY H 1 234 ? 27.82494 -0.57417 -24.31511 1.000 77.71073 234 GLY H O 1
ATOM 35054 N N . LYS H 1 235 ? 28.72856 -1.83567 -25.95227 1.000 71.88025 235 LYS H N 1
ATOM 35055 C CA . LYS H 1 235 ? 29.44406 -2.71943 -25.04453 1.000 76.44971 235 LYS H CA 1
ATOM 35056 C C . LYS H 1 235 ? 30.34498 -1.89316 -24.12831 1.000 77.96224 235 LYS H C 1
ATOM 35057 O O . LYS H 1 235 ? 30.96598 -0.92638 -24.58390 1.000 77.07753 235 LYS H O 1
ATOM 35076 N N . PRO H 1 236 ? 30.46217 -2.24638 -22.83587 1.000 79.71705 236 PRO H N 1
ATOM 35077 C CA . PRO H 1 236 ? 29.99222 -3.47579 -22.19126 1.000 82.61352 236 PRO H CA 1
ATOM 35078 C C . PRO H 1 236 ? 28.56867 -3.40085 -21.65918 1.000 84.62742 236 PRO H C 1
ATOM 35079 O O . PRO H 1 236 ? 28.12522 -4.33581 -20.99061 1.000 85.19238 236 PRO H O 1
ATOM 35090 N N . SER H 1 237 ? 27.86092 -2.31186 -21.95243 1.000 86.19356 237 SER H N 1
ATOM 35091 C CA . SER H 1 237 ? 26.50275 -2.15450 -21.44922 1.000 87.12839 237 SER H CA 1
ATOM 35092 C C . SER H 1 237 ? 25.63474 -3.28791 -21.97977 1.000 90.08030 237 SER H C 1
ATOM 35093 O O . SER H 1 237 ? 25.75851 -3.69458 -23.13823 1.000 94.76548 237 SER H O 1
ATOM 35101 N N . ARG H 1 238 ? 24.74456 -3.80211 -21.12678 1.000 90.36235 238 ARG H N 1
ATOM 35102 C CA . ARG H 1 238 ? 23.94733 -4.95676 -21.52657 1.000 85.67504 238 ARG H CA 1
ATOM 35103 C C . ARG H 1 238 ? 22.86547 -4.61318 -22.54402 1.000 79.05237 238 ARG H C 1
ATOM 35104 O O . ARG H 1 238 ? 22.31701 -5.53499 -23.16088 1.000 77.80978 238 ARG H O 1
ATOM 35125 N N . PHE H 1 239 ? 22.55316 -3.32842 -22.75242 1.000 73.25962 239 PHE H N 1
ATOM 35126 C CA . PHE H 1 239 ? 21.50979 -2.98737 -23.71167 1.000 70.56091 239 PHE H CA 1
ATOM 35127 C C . PHE H 1 239 ? 21.78830 -3.61667 -25.06962 1.000 71.70181 239 PHE H C 1
ATOM 35128 O O . PHE H 1 239 ? 20.86631 -4.09166 -25.74323 1.000 76.36376 239 PHE H O 1
ATOM 35145 N N . ILE H 1 240 ? 23.05453 -3.62590 -25.49416 1.000 64.22491 240 ILE H N 1
ATOM 35146 C CA . ILE H 1 240 ? 23.36526 -4.15661 -26.81741 1.000 62.25268 240 ILE H CA 1
ATOM 35147 C C . ILE H 1 240 ? 22.94546 -5.61926 -26.90365 1.000 59.71237 240 ILE H C 1
ATOM 35148 O O . ILE H 1 240 ? 22.32193 -6.03848 -27.88777 1.000 64.04314 240 ILE H O 1
ATOM 35164 N N . PHE H 1 241 ? 23.16205 -6.38907 -25.82955 1.000 56.94572 241 PHE H N 1
ATOM 35165 C CA . PHE H 1 241 ? 22.69147 -7.76987 -25.83584 1.000 58.66858 241 PHE H CA 1
ATOM 35166 C C . PHE H 1 241 ? 21.17811 -7.80755 -25.96919 1.000 58.07670 241 PHE H C 1
ATOM 35167 O O . PHE H 1 241 ? 20.63174 -8.58614 -26.76034 1.000 56.85125 241 PHE H O 1
ATOM 35184 N N . ASP H 1 242 ? 20.48587 -6.93089 -25.23829 1.000 61.16213 242 ASP H N 1
ATOM 35185 C CA . ASP H 1 242 ? 19.03830 -6.85422 -25.36786 1.000 61.11584 242 ASP H CA 1
ATOM 35186 C C . ASP H 1 242 ? 18.66402 -6.48000 -26.79262 1.000 61.42875 242 ASP H C 1
ATOM 35187 O O . ASP H 1 242 ? 17.76237 -7.08432 -27.38710 1.000 50.34737 242 ASP H O 1
ATOM 35196 N N . CYS H 1 243 ? 19.39238 -5.52219 -27.37821 1.000 64.03117 243 CYS H N 1
ATOM 35197 C CA . CYS H 1 243 ? 19.16572 -5.15783 -28.77337 1.000 60.63861 243 CYS H CA 1
ATOM 35198 C C . CYS H 1 243 ? 19.23090 -6.39312 -29.65886 1.000 55.95672 243 CYS H C 1
ATOM 35199 O O . CYS H 1 243 ? 18.41371 -6.55817 -30.57225 1.000 57.23205 243 CYS H O 1
ATOM 35206 N N . VAL H 1 244 ? 20.17467 -7.29433 -29.37232 1.000 54.80533 244 VAL H N 1
ATOM 35207 C CA . VAL H 1 244 ? 20.26437 -8.54794 -30.11348 1.000 51.58636 244 VAL H CA 1
ATOM 35208 C C . VAL H 1 244 ? 19.10825 -9.46966 -29.74299 1.000 56.35587 244 VAL H C 1
ATOM 35209 O O . VAL H 1 244 ? 18.39974 -9.98941 -30.61673 1.000 62.82027 244 VAL H O 1
ATOM 35222 N N . SER H 1 245 ? 18.84210 -9.61908 -28.44216 1.000 58.54415 245 SER H N 1
ATOM 35223 C CA . SER H 1 245 ? 17.90148 -10.65102 -28.02152 1.000 61.11170 245 SER H CA 1
ATOM 35224 C C . SER H 1 245 ? 16.49038 -10.36367 -28.52025 1.000 63.40523 245 SER H C 1
ATOM 35225 O O . SER H 1 245 ? 15.79704 -11.29734 -28.94548 1.000 66.27942 245 SER H O 1
ATOM 35233 N N . GLN H 1 246 ? 16.09306 -9.08382 -28.59926 1.000 65.73325 246 GLN H N 1
ATOM 35234 C CA . GLN H 1 246 ? 14.76129 -8.76849 -29.09782 1.000 69.57517 246 GLN H CA 1
ATOM 35235 C C . GLN H 1 246 ? 14.47761 -9.43252 -30.43408 1.000 66.19247 246 GLN H C 1
ATOM 35236 O O . GLN H 1 246 ? 13.32893 -9.79447 -30.71561 1.000 65.69447 246 GLN H O 1
ATOM 35250 N N . GLU H 1 247 ? 15.49711 -9.60333 -31.27061 1.000 63.20601 247 GLU H N 1
ATOM 35251 C CA . GLU H 1 247 ? 15.27099 -10.26171 -32.54737 1.000 60.26433 247 GLU H CA 1
ATOM 35252 C C . GLU H 1 247 ? 15.60309 -11.74081 -32.50828 1.000 57.53767 247 GLU H C 1
ATOM 35253 O O . GLU H 1 247 ? 14.93332 -12.53383 -33.17824 1.000 60.85471 247 GLU H O 1
ATOM 35265 N N . TYR H 1 248 ? 16.60620 -12.13409 -31.73027 1.000 56.93136 248 TYR H N 1
ATOM 35266 C CA . TYR H 1 248 ? 17.05409 -13.51980 -31.75911 1.000 58.20325 248 TYR H CA 1
ATOM 35267 C C . TYR H 1 248 ? 16.34824 -14.38443 -30.72550 1.000 60.43945 248 TYR H C 1
ATOM 35268 O O . TYR H 1 248 ? 16.13113 -15.57706 -30.97158 1.000 62.06612 248 TYR H O 1
ATOM 35286 N N . GLY H 1 249 ? 15.98423 -13.81654 -29.57868 1.000 59.02591 249 GLY H N 1
ATOM 35287 C CA . GLY H 1 249 ? 15.44156 -14.61534 -28.50065 1.000 63.75699 249 GLY H CA 1
ATOM 35288 C C . GLY H 1 249 ? 16.53093 -15.52885 -27.98870 1.000 67.11904 249 GLY H C 1
ATOM 35289 O O . GLY H 1 249 ? 16.43332 -16.75327 -28.11112 1.000 67.91365 249 GLY H O 1
ATOM 35293 N N . ILE H 1 250 ? 17.57210 -14.94381 -27.39567 1.000 70.15770 250 ILE H N 1
ATOM 35294 C CA . ILE H 1 250 ? 18.76258 -15.71273 -27.06933 1.000 69.60474 250 ILE H CA 1
ATOM 35295 C C . ILE H 1 250 ? 18.49747 -16.59602 -25.86118 1.000 70.14822 250 ILE H C 1
ATOM 35296 O O . ILE H 1 250 ? 17.88688 -16.17134 -24.87041 1.000 72.79539 250 ILE H O 1
ATOM 35312 N N . ASN H 1 251 ? 18.95819 -17.84010 -25.94819 1.000 73.42427 251 ASN H N 1
ATOM 35313 C CA . ASN H 1 251 ? 19.01743 -18.73620 -24.80850 1.000 78.17504 251 ASN H CA 1
ATOM 35314 C C . ASN H 1 251 ? 20.45756 -18.75154 -24.32793 1.000 78.84361 251 ASN H C 1
ATOM 35315 O O . ASN H 1 251 ? 21.31792 -19.32823 -25.01086 1.000 77.88852 251 ASN H O 1
ATOM 35326 N N . PRO H 1 252 ? 20.77825 -18.13148 -23.18932 1.000 77.81327 252 PRO H N 1
ATOM 35327 C CA . PRO H 1 252 ? 22.19947 -17.98317 -22.82441 1.000 78.58533 252 PRO H CA 1
ATOM 35328 C C . PRO H 1 252 ? 22.94304 -19.30311 -22.73701 1.000 82.94528 252 PRO H C 1
ATOM 35329 O O . PRO H 1 252 ? 24.12849 -19.36477 -23.09039 1.000 81.16328 252 PRO H O 1
ATOM 35340 N N . GLU H 1 253 ? 22.28097 -20.36778 -22.28003 1.000 87.56531 253 GLU H N 1
ATOM 35341 C CA . GLU H 1 253 ? 22.96814 -21.64166 -22.10947 1.000 90.68938 253 GLU H CA 1
ATOM 35342 C C . GLU H 1 253 ? 23.43209 -22.21889 -23.44026 1.000 86.99910 253 GLU H C 1
ATOM 35343 O O . GLU H 1 253 ? 24.43348 -22.94325 -23.48106 1.000 86.47579 253 GLU H O 1
ATOM 35355 N N . ARG H 1 254 ? 22.73286 -21.91560 -24.53483 1.000 84.69585 254 ARG H N 1
ATOM 35356 C CA . ARG H 1 254 ? 23.08215 -22.44961 -25.84440 1.000 85.58185 254 ARG H CA 1
ATOM 35357 C C . ARG H 1 254 ? 23.66322 -21.38302 -26.77568 1.000 77.62883 254 ARG H C 1
ATOM 35358 O O . ARG H 1 254 ? 23.58090 -21.51017 -27.99606 1.000 72.49549 254 ARG H O 1
ATOM 35379 N N . THR H 1 255 ? 24.26785 -20.32970 -26.21230 1.000 72.72156 255 THR H N 1
ATOM 35380 C CA . THR H 1 255 ? 24.83048 -19.23609 -26.99865 1.000 67.66146 255 THR H CA 1
ATOM 35381 C C . THR H 1 255 ? 26.25538 -18.94113 -26.55103 1.000 71.74321 255 THR H C 1
ATOM 35382 O O . THR H 1 255 ? 26.55825 -18.97411 -25.35487 1.000 76.50468 255 THR H O 1
ATOM 35393 N N . VAL H 1 256 ? 27.12588 -18.64965 -27.52153 1.000 72.29836 256 VAL H N 1
ATOM 35394 C CA . VAL H 1 256 ? 28.53165 -18.34636 -27.25924 1.000 72.39300 256 VAL H CA 1
ATOM 35395 C C . VAL H 1 256 ? 28.85653 -16.95506 -27.79040 1.000 70.02485 256 VAL H C 1
ATOM 35396 O O . VAL H 1 256 ? 28.30902 -16.52878 -28.81227 1.000 72.75841 256 VAL H O 1
ATOM 35409 N N . MET H 1 257 ? 29.72626 -16.24284 -27.07151 1.000 65.58772 257 MET H N 1
ATOM 35410 C CA . MET H 1 257 ? 30.19887 -14.91278 -27.44468 1.000 62.26916 257 MET H CA 1
ATOM 35411 C C . MET H 1 257 ? 31.67457 -15.00513 -27.81844 1.000 63.02971 257 MET H C 1
ATOM 35412 O O . MET H 1 257 ? 32.49696 -15.43145 -27.00206 1.000 69.88104 257 MET H O 1
ATOM 35426 N N . VAL H 1 258 ? 32.00552 -14.60841 -29.04587 1.000 59.48708 258 VAL H N 1
ATOM 35427 C CA . VAL H 1 258 ? 33.37455 -14.61505 -29.55205 1.000 61.10067 258 VAL H CA 1
ATOM 35428 C C . VAL H 1 258 ? 33.80872 -13.16195 -29.68654 1.000 66.95947 258 VAL H C 1
ATOM 35429 O O . VAL H 1 258 ? 33.16331 -12.37850 -30.39527 1.000 71.59615 258 VAL H O 1
ATOM 35442 N N . GLY H 1 259 ? 34.90522 -12.80129 -29.01742 1.000 67.34957 259 GLY H N 1
ATOM 35443 C CA . GLY H 1 259 ? 35.35247 -11.42382 -29.00248 1.000 67.74347 259 GLY H CA 1
ATOM 35444 C C . GLY H 1 259 ? 36.84852 -11.33683 -28.79701 1.000 69.94211 259 GLY H C 1
ATOM 35445 O O . GLY H 1 259 ? 37.50387 -12.30326 -28.40238 1.000 77.04565 259 GLY H O 1
ATOM 35449 N N . ASP H 1 260 ? 37.38378 -10.14343 -29.06410 1.000 69.40974 260 ASP H N 1
ATOM 35450 C CA . ASP H 1 260 ? 38.81204 -9.89270 -28.95035 1.000 75.31517 260 ASP H CA 1
ATOM 35451 C C . ASP H 1 260 ? 39.19218 -9.00355 -27.77399 1.000 75.92781 260 ASP H C 1
ATOM 35452 O O . ASP H 1 260 ? 40.37853 -8.93939 -27.43353 1.000 78.45578 260 ASP H O 1
ATOM 35461 N N . ARG H 1 261 ? 38.23612 -8.31926 -27.14896 1.000 72.23436 261 ARG H N 1
ATOM 35462 C CA . ARG H 1 261 ? 38.52724 -7.30053 -26.14551 1.000 70.55568 261 ARG H CA 1
ATOM 35463 C C . ARG H 1 261 ? 37.88545 -7.70700 -24.82576 1.000 67.62463 261 ARG H C 1
ATOM 35464 O O . ARG H 1 261 ? 36.67082 -7.92627 -24.76940 1.000 67.37607 261 ARG H O 1
ATOM 35485 N N . LEU H 1 262 ? 38.69566 -7.79872 -23.76390 1.000 70.34234 262 LEU H N 1
ATOM 35486 C CA . LEU H 1 262 ? 38.16717 -8.22210 -22.47133 1.000 70.52589 262 LEU H CA 1
ATOM 35487 C C . LEU H 1 262 ? 37.24386 -7.17052 -21.86486 1.000 71.94986 262 LEU H C 1
ATOM 35488 O O . LEU H 1 262 ? 36.21126 -7.51422 -21.27475 1.000 71.10360 262 LEU H O 1
ATOM 35504 N N . ASP H 1 263 ? 37.58918 -5.88739 -21.98965 1.000 77.56218 263 ASP H N 1
ATOM 35505 C CA . ASP H 1 263 ? 36.80372 -4.86367 -21.31366 1.000 83.47827 263 ASP H CA 1
ATOM 35506 C C . ASP H 1 263 ? 35.40196 -4.72176 -21.90025 1.000 82.78738 263 ASP H C 1
ATOM 35507 O O . ASP H 1 263 ? 34.49713 -4.25823 -21.19540 1.000 84.44570 263 ASP H O 1
ATOM 35516 N N . THR H 1 264 ? 35.19333 -5.12393 -23.15411 1.000 78.27887 264 THR H N 1
ATOM 35517 C CA . THR H 1 264 ? 33.88884 -5.00701 -23.80051 1.000 74.01209 264 THR H CA 1
ATOM 35518 C C . THR H 1 264 ? 33.26762 -6.36947 -24.09146 1.000 71.09727 264 THR H C 1
ATOM 35519 O O . THR H 1 264 ? 32.23606 -6.70696 -23.50549 1.000 65.96955 264 THR H O 1
ATOM 35530 N N . ASP H 1 265 ? 33.86046 -7.16952 -24.98246 1.000 72.25175 265 ASP H N 1
ATOM 35531 C CA . ASP H 1 265 ? 33.18202 -8.37177 -25.46505 1.000 73.32464 265 ASP H CA 1
ATOM 35532 C C . ASP H 1 265 ? 33.04459 -9.41670 -24.36160 1.000 74.87221 265 ASP H C 1
ATOM 35533 O O . ASP H 1 265 ? 31.93467 -9.89137 -24.07121 1.000 78.41318 265 ASP H O 1
ATOM 35542 N N . ILE H 1 266 ? 34.16169 -9.78333 -23.72918 1.000 73.03165 266 ILE H N 1
ATOM 35543 C CA . ILE H 1 266 ? 34.13603 -10.85219 -22.73623 1.000 73.20244 266 ILE H CA 1
ATOM 35544 C C . ILE H 1 266 ? 33.28713 -10.44770 -21.53752 1.000 68.24714 266 ILE H C 1
ATOM 35545 O O . ILE H 1 266 ? 32.56188 -11.27143 -20.96492 1.000 66.73810 266 ILE H O 1
ATOM 35561 N N . LEU H 1 267 ? 33.36302 -9.17434 -21.13706 1.000 68.29315 267 LEU H N 1
ATOM 35562 C CA . LEU H 1 267 ? 32.54201 -8.69845 -20.02771 1.000 72.31228 267 LEU H CA 1
ATOM 35563 C C . LEU H 1 267 ? 31.05535 -8.79284 -20.34964 1.000 75.56561 267 LEU H C 1
ATOM 35564 O O . LEU H 1 267 ? 30.25739 -9.20000 -19.49738 1.000 79.52354 267 LEU H O 1
ATOM 35580 N N . LEU H 1 268 ? 30.65844 -8.41278 -21.56904 1.000 73.52131 268 LEU H N 1
ATOM 35581 C CA . LEU H 1 268 ? 29.25978 -8.56124 -21.96031 1.000 70.05547 268 LEU H CA 1
ATOM 35582 C C . LEU H 1 268 ? 28.83460 -10.02071 -21.90180 1.000 69.77929 268 LEU H C 1
ATOM 35583 O O . LEU H 1 268 ? 27.74677 -10.33866 -21.40738 1.000 74.04628 268 LEU H O 1
ATOM 35599 N N . GLY H 1 269 ? 29.67612 -10.92525 -22.40341 1.000 67.78157 269 GLY H N 1
ATOM 35600 C CA . GLY H 1 269 ? 29.34262 -12.33734 -22.31889 1.000 71.47009 269 GLY H CA 1
ATOM 35601 C C . GLY H 1 269 ? 29.15416 -12.80186 -20.88601 1.000 76.22224 269 GLY H C 1
ATOM 35602 O O . GLY H 1 269 ? 28.20639 -13.52724 -20.57431 1.000 76.41718 269 GLY H O 1
ATOM 35606 N N . SER H 1 270 ? 30.04952 -12.37607 -19.99058 1.000 78.62121 270 SER H N 1
ATOM 35607 C CA . SER H 1 270 ? 29.96708 -12.79787 -18.59641 1.000 82.68299 270 SER H CA 1
ATOM 35608 C C . SER H 1 270 ? 28.71808 -12.24561 -17.91858 1.000 80.82631 270 SER H C 1
ATOM 35609 O O . SER H 1 270 ? 28.02936 -12.96998 -17.18936 1.000 81.11011 270 SER H O 1
ATOM 35617 N N . THR H 1 271 ? 28.40671 -10.96816 -18.14474 1.000 82.38922 271 THR H N 1
ATOM 35618 C CA . THR H 1 271 ? 27.25157 -10.36294 -17.49355 1.000 85.00626 271 THR H CA 1
ATOM 35619 C C . THR H 1 271 ? 25.93789 -10.94843 -18.00099 1.000 83.17708 271 THR H C 1
ATOM 35620 O O . THR H 1 271 ? 24.95856 -11.01215 -17.24757 1.000 82.42940 271 THR H O 1
ATOM 35631 N N . CYS H 1 272 ? 25.89464 -11.38329 -19.26005 1.000 82.34269 272 CYS H N 1
ATOM 35632 C CA . CYS H 1 272 ? 24.68198 -11.92434 -19.86122 1.000 81.59150 272 CYS H CA 1
ATOM 35633 C C . CYS H 1 272 ? 24.62538 -13.44779 -19.81584 1.000 80.88602 272 CYS H C 1
ATOM 35634 O O . CYS H 1 272 ? 23.76012 -14.04476 -20.46512 1.000 80.06609 272 CYS H O 1
ATOM 35642 N N . SER H 1 273 ? 25.51727 -14.08449 -19.05697 1.000 80.78895 273 SER H N 1
ATOM 35643 C CA . SER H 1 273 ? 25.49751 -15.53305 -18.84183 1.000 80.58526 273 SER H CA 1
ATOM 35644 C C . SER H 1 273 ? 25.66330 -16.30990 -20.14878 1.000 82.84341 273 SER H C 1
ATOM 35645 O O . SER H 1 273 ? 24.95660 -17.28510 -20.41214 1.000 84.61769 273 SER H O 1
ATOM 35653 N N . LEU H 1 274 ? 26.61839 -15.87391 -20.96604 1.000 81.59055 274 LEU H N 1
ATOM 35654 C CA . LEU H 1 274 ? 26.97681 -16.55188 -22.20463 1.000 77.02158 274 LEU H CA 1
ATOM 35655 C C . LEU H 1 274 ? 28.37136 -17.15975 -22.07827 1.000 77.49421 274 LEU H C 1
ATOM 35656 O O . LEU H 1 274 ? 29.23481 -16.62465 -21.37828 1.000 75.24973 274 LEU H O 1
ATOM 35672 N N . LYS H 1 275 ? 28.58579 -18.29311 -22.74560 1.000 78.86436 275 LYS H N 1
ATOM 35673 C CA . LYS H 1 275 ? 29.92636 -18.85733 -22.84237 1.000 80.06169 275 LYS H CA 1
ATOM 35674 C C . LYS H 1 275 ? 30.78394 -17.93588 -23.70974 1.000 77.41542 275 LYS H C 1
ATOM 35675 O O . LYS H 1 275 ? 30.31944 -17.42787 -24.73463 1.000 74.25039 275 LYS H O 1
ATOM 35694 N N . THR H 1 276 ? 32.03841 -17.71978 -23.30879 1.000 77.10729 276 THR H N 1
ATOM 35695 C CA . THR H 1 276 ? 32.90304 -16.73680 -23.95610 1.000 70.89135 276 THR H CA 1
ATOM 35696 C C . THR H 1 276 ? 34.14706 -17.38958 -24.54588 1.000 68.80634 276 THR H C 1
ATOM 35697 O O . THR H 1 276 ? 34.78426 -18.23102 -23.90541 1.000 71.57694 276 THR H O 1
ATOM 35708 N N . ILE H 1 277 ? 34.48775 -16.99007 -25.77079 1.000 67.98943 277 ILE H N 1
ATOM 35709 C CA . ILE H 1 277 ? 35.72631 -17.39014 -26.43017 1.000 67.62837 277 ILE H CA 1
ATOM 35710 C C . ILE H 1 277 ? 36.50556 -16.12370 -26.76720 1.000 67.45073 277 ILE H C 1
ATOM 35711 O O . ILE H 1 277 ? 35.95031 -15.18409 -27.34872 1.000 60.97508 277 ILE H O 1
ATOM 35727 N N . LEU H 1 278 ? 37.78573 -16.10306 -26.40574 1.000 74.64163 278 LEU H N 1
ATOM 35728 C CA . LEU H 1 278 ? 38.67293 -14.98224 -26.68819 1.000 74.92737 278 LEU H CA 1
ATOM 35729 C C . LEU H 1 278 ? 39.55868 -15.30705 -27.88233 1.000 76.71708 278 LEU H C 1
ATOM 35730 O O . LEU H 1 278 ? 40.21347 -16.35365 -27.90741 1.000 81.17534 278 LEU H O 1
ATOM 35746 N N . THR H 1 279 ? 39.57880 -14.40987 -28.86271 1.000 74.54267 279 THR H N 1
ATOM 35747 C CA . THR H 1 279 ? 40.45352 -14.53786 -30.01923 1.000 74.25525 279 THR H CA 1
ATOM 35748 C C . THR H 1 279 ? 41.61811 -13.56882 -29.86360 1.000 75.22471 279 THR H C 1
ATOM 35749 O O . THR H 1 279 ? 41.41734 -12.39470 -29.53339 1.000 74.72355 279 THR H O 1
ATOM 35760 N N . LEU H 1 280 ? 42.83004 -14.06240 -30.09979 1.000 76.34810 280 LEU H N 1
ATOM 35761 C CA . LEU H 1 280 ? 44.04162 -13.28057 -29.89573 1.000 79.47540 280 LEU H CA 1
ATOM 35762 C C . LEU H 1 280 ? 44.43550 -12.51036 -31.14498 1.000 79.00165 280 LEU H C 1
ATOM 35763 O O . LEU H 1 280 ? 45.53678 -11.94886 -31.19759 1.000 77.67469 280 LEU H O 1
ATOM 35779 N N . THR H 1 281 ? 43.56090 -12.47490 -32.14704 1.000 81.19532 281 THR H N 1
ATOM 35780 C CA . THR H 1 281 ? 43.76781 -11.68949 -33.35514 1.000 85.86992 281 THR H CA 1
ATOM 35781 C C . THR H 1 281 ? 43.54601 -10.20072 -33.12248 1.000 86.57592 281 THR H C 1
ATOM 35782 O O . THR H 1 281 ? 43.75988 -9.41176 -34.04978 1.000 87.60147 281 THR H O 1
ATOM 35793 N N . GLY H 1 282 ? 43.12099 -9.80075 -31.92058 1.000 86.71741 282 GLY H N 1
ATOM 35794 C CA . GLY H 1 282 ? 42.81871 -8.41212 -31.64347 1.000 89.31362 282 GLY H CA 1
ATOM 35795 C C . GLY H 1 282 ? 43.59341 -7.78741 -30.49734 1.000 92.07824 282 GLY H C 1
ATOM 35796 O O . GLY H 1 282 ? 44.75496 -8.12717 -30.25274 1.000 95.82865 282 GLY H O 1
ATOM 35800 N N . VAL H 1 283 ? 42.93376 -6.87437 -29.77823 1.000 91.68823 283 VAL H N 1
ATOM 35801 C CA . VAL H 1 283 ? 43.61666 -6.01986 -28.80995 1.000 89.36933 283 VAL H CA 1
ATOM 35802 C C . VAL H 1 283 ? 44.15507 -6.83801 -27.63764 1.000 90.03573 283 VAL H C 1
ATOM 35803 O O . VAL H 1 283 ? 45.31801 -6.68977 -27.24510 1.000 95.12284 283 VAL H O 1
ATOM 35816 N N . SER H 1 284 ? 43.32298 -7.69570 -27.05037 1.000 87.89862 284 SER H N 1
ATOM 35817 C CA . SER H 1 284 ? 43.67669 -8.34848 -25.79943 1.000 88.62947 284 SER H CA 1
ATOM 35818 C C . SER H 1 284 ? 44.61936 -9.52708 -26.02793 1.000 91.23286 284 SER H C 1
ATOM 35819 O O . SER H 1 284 ? 44.67931 -10.11555 -27.11116 1.000 92.47010 284 SER H O 1
ATOM 35827 N N . SER H 1 285 ? 45.36060 -9.86751 -24.97091 1.000 93.21998 285 SER H N 1
ATOM 35828 C CA . SER H 1 285 ? 46.36688 -10.91964 -25.00803 1.000 92.55759 285 SER H CA 1
ATOM 35829 C C . SER H 1 285 ? 46.19644 -11.83796 -23.80320 1.000 90.51983 285 SER H C 1
ATOM 35830 O O . SER H 1 285 ? 45.46953 -11.53242 -22.85301 1.000 89.83062 285 SER H O 1
ATOM 35838 N N . LEU H 1 286 ? 46.87103 -12.99094 -23.85760 1.000 88.18444 286 LEU H N 1
ATOM 35839 C CA . LEU H 1 286 ? 46.84403 -13.91186 -22.72716 1.000 90.14264 286 LEU H CA 1
ATOM 35840 C C . LEU H 1 286 ? 47.49801 -13.28899 -21.50078 1.000 95.16735 286 LEU H C 1
ATOM 35841 O O . LEU H 1 286 ? 47.11722 -13.60375 -20.36754 1.000 97.87335 286 LEU H O 1
ATOM 35857 N N . GLU H 1 287 ? 48.48212 -12.40674 -21.70427 1.000 99.42832 287 GLU H N 1
ATOM 35858 C CA . GLU H 1 287 ? 49.09198 -11.69811 -20.58275 1.000 108.53830 287 GLU H CA 1
ATOM 35859 C C . GLU H 1 287 ? 48.07174 -10.81029 -19.88185 1.000 109.58349 287 GLU H C 1
ATOM 35860 O O . GLU H 1 287 ? 48.04605 -10.72958 -18.64741 1.000 114.16113 287 GLU H O 1
ATOM 35872 N N . ASP H 1 288 ? 47.22893 -10.12428 -20.65686 1.000 104.80509 288 ASP H N 1
ATOM 35873 C CA . ASP H 1 288 ? 46.17373 -9.30757 -20.06867 1.000 100.94594 288 ASP H CA 1
ATOM 35874 C C . ASP H 1 288 ? 45.18720 -10.17384 -19.29840 1.000 96.18952 288 ASP H C 1
ATOM 35875 O O . ASP H 1 288 ? 44.72212 -9.79269 -18.21472 1.000 96.34627 288 ASP H O 1
ATOM 35884 N N . VAL H 1 289 ? 44.86145 -11.35108 -19.83815 1.000 93.05866 289 VAL H N 1
ATOM 35885 C CA . VAL H 1 289 ? 43.95232 -12.24785 -19.13719 1.000 90.93873 289 VAL H CA 1
ATOM 35886 C C . VAL H 1 289 ? 44.58732 -12.69414 -17.82766 1.000 96.66160 289 VAL H C 1
ATOM 35887 O O . VAL H 1 289 ? 43.90919 -12.83645 -16.80787 1.000 99.29460 289 VAL H O 1
ATOM 35900 N N . LYS H 1 290 ? 45.90457 -12.92258 -17.84241 1.000 100.96042 290 LYS H N 1
ATOM 35901 C CA . LYS H 1 290 ? 46.62565 -13.29940 -16.63116 1.000 106.24167 290 LYS H CA 1
ATOM 35902 C C . LYS H 1 290 ? 46.57011 -12.18798 -15.59345 1.000 110.58447 290 LYS H C 1
ATOM 35903 O O . LYS H 1 290 ? 46.33299 -12.44613 -14.40733 1.000 111.00933 290 LYS H O 1
ATOM 35922 N N . SER H 1 291 ? 46.79559 -10.94373 -16.02069 1.000 113.27455 291 SER H N 1
ATOM 35923 C CA . SER H 1 291 ? 46.69707 -9.81890 -15.09576 1.000 115.39360 291 SER H CA 1
ATOM 35924 C C . SER H 1 291 ? 45.30101 -9.73571 -14.48983 1.000 114.90826 291 SER H C 1
ATOM 35925 O O . SER H 1 291 ? 45.15231 -9.48535 -13.28808 1.000 116.59918 291 SER H O 1
ATOM 35933 N N . ASN H 1 292 ? 44.26212 -9.94358 -15.30576 1.000 113.16762 292 ASN H N 1
ATOM 35934 C CA . ASN H 1 292 ? 42.90201 -9.93530 -14.77241 1.000 111.68765 292 ASN H CA 1
ATOM 35935 C C . ASN H 1 292 ? 42.66179 -11.12087 -13.84172 1.000 112.47532 292 ASN H C 1
ATOM 35936 O O . ASN H 1 292 ? 41.86542 -11.02143 -12.90077 1.000 114.03882 292 ASN H O 1
ATOM 35947 N N . GLN H 1 293 ? 43.33974 -12.24324 -14.09079 1.000 109.11857 293 GLN H N 1
ATOM 35948 C CA . GLN H 1 293 ? 43.16866 -13.45435 -13.30211 1.000 111.90595 293 GLN H CA 1
ATOM 35949 C C . GLN H 1 293 ? 43.70766 -13.28769 -11.88748 1.000 126.16597 293 GLN H C 1
ATOM 35950 O O . GLN H 1 293 ? 43.33341 -14.05744 -10.99662 1.000 129.19376 293 GLN H O 1
ATOM 35964 N N . GLU H 1 294 ? 44.57027 -12.29683 -11.66480 1.000 133.75514 294 GLU H N 1
ATOM 35965 C CA . GLU H 1 294 ? 45.13261 -12.04190 -10.35142 1.000 139.74911 294 GLU H CA 1
ATOM 35966 C C . GLU H 1 294 ? 44.07090 -11.41959 -9.44658 1.000 146.50271 294 GLU H C 1
ATOM 35967 O O . GLU H 1 294 ? 43.07391 -10.85768 -9.91016 1.000 142.41093 294 GLU H O 1
ATOM 35979 N N . SER H 1 295 ? 44.29559 -11.51696 -8.13221 1.000 160.31374 295 SER H N 1
ATOM 35980 C CA . SER H 1 295 ? 43.31437 -11.04046 -7.15267 1.000 166.78099 295 SER H CA 1
ATOM 35981 C C . SER H 1 295 ? 43.57782 -9.57265 -6.84326 1.000 174.02577 295 SER H C 1
ATOM 35982 O O . SER H 1 295 ? 44.34988 -9.22701 -5.94641 1.000 180.82575 295 SER H O 1
ATOM 35990 N N . ASP H 1 296 ? 42.87745 -8.69972 -7.56805 1.000 173.86768 296 ASP H N 1
ATOM 35991 C CA . ASP H 1 296 ? 42.84785 -7.27006 -7.28521 1.000 174.92624 296 ASP H CA 1
ATOM 35992 C C . ASP H 1 296 ? 41.43003 -6.71796 -7.26630 1.000 169.34894 296 ASP H C 1
ATOM 35993 O O . ASP H 1 296 ? 41.11127 -5.89274 -6.40954 1.000 171.27867 296 ASP H O 1
ATOM 36002 N N . SER H 1 297 ? 40.56251 -7.17583 -8.17136 1.000 159.24931 297 SER H N 1
ATOM 36003 C CA . SER H 1 297 ? 39.19882 -6.66981 -8.24200 1.000 151.53468 297 SER H CA 1
ATOM 36004 C C . SER H 1 297 ? 38.31237 -7.75327 -8.83637 1.000 143.86483 297 SER H C 1
ATOM 36005 O O . SER H 1 297 ? 38.75569 -8.55278 -9.66523 1.000 142.24587 297 SER H O 1
ATOM 36013 N N . MET H 1 298 ? 37.05325 -7.77568 -8.39671 1.000 140.69299 298 MET H N 1
ATOM 36014 C CA . MET H 1 298 ? 36.06880 -8.70510 -8.95290 1.000 135.96788 298 MET H CA 1
ATOM 36015 C C . MET H 1 298 ? 35.73107 -8.37332 -10.40545 1.000 127.54738 298 MET H C 1
ATOM 36016 O O . MET H 1 298 ? 35.51844 -9.28328 -11.22701 1.000 120.94295 298 MET H O 1
ATOM 36030 N N . PHE H 1 299 ? 35.69455 -7.08014 -10.74839 1.000 126.89480 299 PHE H N 1
ATOM 36031 C CA . PHE H 1 299 ? 35.45372 -6.69075 -12.13108 1.000 123.19814 299 PHE H CA 1
ATOM 36032 C C . PHE H 1 299 ? 36.45872 -7.34343 -13.06896 1.000 121.02690 299 PHE H C 1
ATOM 36033 O O . PHE H 1 299 ? 36.09683 -7.81874 -14.15284 1.000 116.60054 299 PHE H O 1
ATOM 36050 N N . LYS H 1 300 ? 37.72879 -7.38049 -12.66341 1.000 125.03739 300 LYS H N 1
ATOM 36051 C CA . LYS H 1 300 ? 38.75537 -7.95446 -13.51984 1.000 124.94607 300 LYS H CA 1
ATOM 36052 C C . LYS H 1 300 ? 38.53386 -9.44928 -13.70945 1.000 125.29662 300 LYS H C 1
ATOM 36053 O O . LYS H 1 300 ? 38.77309 -9.98587 -14.79699 1.000 123.48163 300 LYS H O 1
ATOM 36072 N N . LYS H 1 301 ? 38.05363 -10.13410 -12.66540 1.000 127.97801 301 LYS H N 1
ATOM 36073 C CA . LYS H 1 301 ? 37.75099 -11.55482 -12.78530 1.000 126.26795 301 LYS H CA 1
ATOM 36074 C C . LYS H 1 301 ? 36.60996 -11.80683 -13.76119 1.000 122.31745 301 LYS H C 1
ATOM 36075 O O . LYS H 1 301 ? 36.63264 -12.79705 -14.50369 1.000 118.69753 301 LYS H O 1
ATOM 36094 N N . LYS H 1 302 ? 35.60050 -10.93205 -13.78004 1.000 124.11475 302 LYS H N 1
ATOM 36095 C CA . LYS H 1 302 ? 34.54536 -11.10489 -14.77712 1.000 120.88639 302 LYS H CA 1
ATOM 36096 C C . LYS H 1 302 ? 35.09980 -10.97505 -16.19304 1.000 115.44210 302 LYS H C 1
ATOM 36097 O O . LYS H 1 302 ? 34.55511 -11.56535 -17.13339 1.000 111.15366 302 LYS H O 1
ATOM 36116 N N . MET H 1 303 ? 36.17878 -10.21433 -16.35933 1.000 108.05164 303 MET H N 1
ATOM 36117 C CA . MET H 1 303 ? 36.83043 -10.01089 -17.65501 1.000 95.24216 303 MET H CA 1
ATOM 36118 C C . MET H 1 303 ? 37.88144 -11.08452 -17.92583 1.000 90.73431 303 MET H C 1
ATOM 36119 O O . MET H 1 303 ? 39.02241 -10.79017 -18.27642 1.000 89.49896 303 MET H O 1
ATOM 36133 N N . VAL H 1 304 ? 37.49138 -12.34769 -17.77151 1.000 87.63220 304 VAL H N 1
ATOM 36134 C CA . VAL H 1 304 ? 38.36189 -13.48413 -18.07533 1.000 86.98893 304 VAL H CA 1
ATOM 36135 C C . VAL H 1 304 ? 37.58299 -14.45191 -18.95820 1.000 88.44534 304 VAL H C 1
ATOM 36136 O O . VAL H 1 304 ? 36.44754 -14.81905 -18.61355 1.000 88.27625 304 VAL H O 1
ATOM 36149 N N . PRO H 1 305 ? 38.13052 -14.89143 -20.08923 1.000 90.94305 305 PRO H N 1
ATOM 36150 C CA . PRO H 1 305 ? 37.36346 -15.75855 -20.99038 1.000 84.84298 305 PRO H CA 1
ATOM 36151 C C . PRO H 1 305 ? 37.25268 -17.18771 -20.48171 1.000 86.16031 305 PRO H C 1
ATOM 36152 O O . PRO H 1 305 ? 38.12946 -17.69961 -19.78460 1.000 89.69500 305 PRO H O 1
ATOM 36163 N N . ASP H 1 306 ? 36.13190 -17.82645 -20.83777 1.000 84.97545 306 ASP H N 1
ATOM 36164 C CA . ASP H 1 306 ? 35.96695 -19.24727 -20.55827 1.000 87.07435 306 ASP H CA 1
ATOM 36165 C C . ASP H 1 306 ? 36.91434 -20.08608 -21.40967 1.000 85.49473 306 ASP H C 1
ATOM 36166 O O . ASP H 1 306 ? 37.49820 -21.06517 -20.92724 1.000 90.73038 306 ASP H O 1
ATOM 36175 N N . PHE H 1 307 ? 37.08001 -19.70912 -22.67658 1.000 77.67238 307 PHE H N 1
ATOM 36176 C CA . PHE H 1 307 ? 37.96980 -20.38685 -23.60568 1.000 77.85784 307 PHE H CA 1
ATOM 36177 C C . PHE H 1 307 ? 38.76897 -19.32605 -24.35433 1.000 76.76815 307 PHE H C 1
ATOM 36178 O O . PHE H 1 307 ? 38.36404 -18.16397 -24.43211 1.000 78.03869 307 PHE H O 1
ATOM 36195 N N . TYR H 1 308 ? 39.90556 -19.73268 -24.91904 1.000 79.42472 308 TYR H N 1
ATOM 36196 C CA . TYR H 1 308 ? 40.72450 -18.81694 -25.70081 1.000 76.12680 308 TYR H CA 1
ATOM 36197 C C . TYR H 1 308 ? 41.18156 -19.52565 -26.96673 1.000 75.69058 308 TYR H C 1
ATOM 36198 O O . TYR H 1 308 ? 41.37564 -20.74396 -26.98015 1.000 77.43683 308 TYR H O 1
ATOM 36216 N N . VAL H 1 309 ? 41.34441 -18.74753 -28.03376 1.000 75.66751 309 VAL H N 1
ATOM 36217 C CA . VAL H 1 309 ? 41.76411 -19.26856 -29.32843 1.000 77.75314 309 VAL H CA 1
ATOM 36218 C C . VAL H 1 309 ? 42.72567 -18.27812 -29.97070 1.000 82.37990 309 VAL H C 1
ATOM 36219 O O . VAL H 1 309 ? 42.60448 -17.06283 -29.79250 1.000 83.19056 309 VAL H O 1
ATOM 36232 N N . ASP H 1 310 ? 43.69923 -18.80708 -30.72250 1.000 85.05175 310 ASP H N 1
ATOM 36233 C CA . ASP H 1 310 ? 44.62065 -17.93517 -31.44757 1.000 85.99287 310 ASP H CA 1
ATOM 36234 C C . ASP H 1 310 ? 43.90579 -17.20273 -32.57646 1.000 81.02470 310 ASP H C 1
ATOM 36235 O O . ASP H 1 310 ? 44.13865 -16.00977 -32.79976 1.000 82.16589 310 ASP H O 1
ATOM 36244 N N . SER H 1 311 ? 43.03686 -17.90365 -33.29834 1.000 79.46070 311 SER H N 1
ATOM 36245 C CA . SER H 1 311 ? 42.22021 -17.31731 -34.35219 1.000 77.20677 311 SER H CA 1
ATOM 36246 C C . SER H 1 311 ? 40.93801 -18.13164 -34.42129 1.000 73.35537 311 SER H C 1
ATOM 36247 O O . SER H 1 311 ? 40.89942 -19.28406 -33.98353 1.000 76.58195 311 SER H O 1
ATOM 36255 N N . ILE H 1 312 ? 39.87949 -17.53657 -34.97806 1.000 70.72929 312 ILE H N 1
ATOM 36256 C CA . ILE H 1 312 ? 38.64118 -18.29286 -35.07265 1.000 73.45675 312 ILE H CA 1
ATOM 36257 C C . ILE H 1 312 ? 38.77794 -19.43537 -36.07780 1.000 75.20068 312 ILE H C 1
ATOM 36258 O O . ILE H 1 312 ? 38.02323 -20.41578 -36.01562 1.000 74.86076 312 ILE H O 1
ATOM 36274 N N . ALA H 1 313 ? 39.75373 -19.34714 -36.98604 1.000 74.19341 313 ALA H N 1
ATOM 36275 C CA . ALA H 1 313 ? 39.97399 -20.42224 -37.94341 1.000 72.91243 313 ALA H CA 1
ATOM 36276 C C . ALA H 1 313 ? 40.28139 -21.73803 -37.25007 1.000 72.38787 313 ALA H C 1
ATOM 36277 O O . ALA H 1 313 ? 40.07820 -22.80426 -37.84279 1.000 74.16241 313 ALA H O 1
ATOM 36284 N N . ASP H 1 314 ? 40.72826 -21.68544 -35.99593 1.000 75.03104 314 ASP H N 1
ATOM 36285 C CA . ASP H 1 314 ? 41.02307 -22.88686 -35.22723 1.000 80.65460 314 ASP H CA 1
ATOM 36286 C C . ASP H 1 314 ? 39.78916 -23.73474 -34.95543 1.000 83.98459 314 ASP H C 1
ATOM 36287 O O . ASP H 1 314 ? 39.93398 -24.88596 -34.52940 1.000 92.62853 314 ASP H O 1
ATOM 36296 N N . LEU H 1 315 ? 38.58851 -23.19864 -35.18088 1.000 80.01708 315 LEU H N 1
ATOM 36297 C CA . LEU H 1 315 ? 37.36117 -23.97782 -35.06638 1.000 80.14167 315 LEU H CA 1
ATOM 36298 C C . LEU H 1 315 ? 37.01614 -24.74533 -36.33356 1.000 80.05192 315 LEU H C 1
ATOM 36299 O O . LEU H 1 315 ? 36.10116 -25.57637 -36.30219 1.000 79.28234 315 LEU H O 1
ATOM 36315 N N . LEU H 1 316 ? 37.71864 -24.49860 -37.43733 1.000 79.20466 316 LEU H N 1
ATOM 36316 C CA . LEU H 1 316 ? 37.37691 -25.17235 -38.68560 1.000 79.81733 316 LEU H CA 1
ATOM 36317 C C . LEU H 1 316 ? 37.54472 -26.68695 -38.60224 1.000 85.71746 316 LEU H C 1
ATOM 36318 O O . LEU H 1 316 ? 36.71216 -27.40341 -39.18555 1.000 87.68740 316 LEU H O 1
ATOM 36334 N N . PRO H 1 317 ? 38.55833 -27.23595 -37.91908 1.000 89.07183 317 PRO H N 1
ATOM 36335 C CA . PRO H 1 317 ? 38.65262 -28.70492 -37.81527 1.000 93.39579 317 PRO H CA 1
ATOM 36336 C C . PRO H 1 317 ? 37.44240 -29.36560 -37.17774 1.000 96.89953 317 PRO H C 1
ATOM 36337 O O . PRO H 1 317 ? 37.06884 -30.47559 -37.57910 1.000 100.72092 317 PRO H O 1
ATOM 36348 N N . ALA H 1 318 ? 36.81473 -28.72134 -36.19238 1.000 93.85571 318 ALA H N 1
ATOM 36349 C CA . ALA H 1 318 ? 35.66748 -29.32572 -35.52844 1.000 93.61374 318 ALA H CA 1
ATOM 36350 C C . ALA H 1 318 ? 34.41241 -29.24671 -36.38213 1.000 90.96687 318 ALA H C 1
ATOM 36351 O O . ALA H 1 318 ? 33.43658 -29.95163 -36.10244 1.000 88.69929 318 ALA H O 1
ATOM 36358 N N . LEU H 1 319 ? 34.42107 -28.40149 -37.40979 1.000 89.99416 319 LEU H N 1
ATOM 36359 C CA . LEU H 1 319 ? 33.29494 -28.26159 -38.31685 1.000 89.10207 319 LEU H CA 1
ATOM 36360 C C . LEU H 1 319 ? 33.50019 -29.06708 -39.59230 1.000 94.86850 319 LEU H C 1
ATOM 36361 O O . LEU H 1 319 ? 32.53254 -29.30697 -40.32263 1.000 92.26821 319 LEU H O 1
ATOM 36377 N N . GLN H 1 320 ? 34.73784 -29.49005 -39.85837 1.000 108.25639 320 GLN H N 1
ATOM 36378 C CA . GLN H 1 320 ? 35.10257 -30.22739 -41.06763 1.000 114.93733 320 GLN H CA 1
ATOM 36379 C C . GLN H 1 320 ? 34.59115 -29.51227 -42.31657 1.000 116.18225 320 GLN H C 1
ATOM 36380 O O . GLN H 1 320 ? 34.02355 -30.12116 -43.22562 1.000 121.48398 320 GLN H O 1
ATOM 36394 N N . GLY H 1 321 ? 34.80810 -28.20009 -42.36092 1.000 133.57128 321 GLY H N 1
ATOM 36395 C CA . GLY H 1 321 ? 34.35782 -27.39292 -43.48081 1.000 161.73706 321 GLY H CA 1
ATOM 36396 C C . GLY H 1 321 ? 35.36632 -26.35861 -43.93376 1.000 167.95275 321 GLY H C 1
ATOM 36397 O O . GLY H 1 321 ? 35.54088 -25.33086 -43.27613 1.000 167.78736 321 GLY H O 1
#

Sequence (2371 aa):
RCVRLSAERAKLLLAEVDTLLFNCDGVLWRGETAVPGAPETLRALRARGKRLGFITNNSSKTRTAYAEKLRRLGFGGPLEVFGTAYCCSALYLRQRLAGVPDPKAYVLGSPALAAELEAVGVTSVGVGPDVLHGDGPSDWLAVPLEPDVRAVVVGFDPHFSYMKLTKAVRYLQQPDCLLVGTNMDNRLPLENGRFIAGTGCLVRAVEMAAQRQADIIGKPSRFIFDCCVSQEYGINPERTVMVGDRLDTDILLGSTCSLKTILTLTGVSSLEDVKSNQESDSMFKKKMVPDFYVDSIADLLPALARCVRLSAERAKLLLAEVDTLLFNCDGVLWRGETAVPGAPETLRALRARGKRLGFITNNSSKTRTAYAEKLRRLGFGGPVGPEAGLEVFGTAYCSALYLRQRLAGVPDPKAYVLGSPALAAELEAVGVTSVGVGPDVLHGDGPSDWLAVPLEPDVRAVVVGFDPHFSYMKLTKAVRYLQQPDCLLVGTNMDNRLPLENGRFIAGTGCLVRAVEMAAQRQADIIGKPSRFIFDCVSQEYGINPERTVMVGDRLDTDILLGSTCSLKTILTLTGVSSLEDVKSNQESDSMFKKKMVPDFYVDSIADLLPALQARCVRLSAERAKLLLAEVDTLLFNCDGVLWRGETAVPGAPETLRALRARGKRLGFITNNSSKTRTAYAEKLRRLGFGGPVGPEAGLEVFGTAYCSALYLRQRLAGVPDPKAYVLGSPALAAELEAVGVTSVGVGPDVLHGDGPSDWLAVPLEPDVRAVVVGFDPHFSYMKLTKAVRYLQQPDCLLVGTNMDNRLPLENGRFIAGTGCLVRAVEMAAQRQADIIGKPSRFIFDCVSQEYGINPERTVMVGDRLDTDILLGSTCSLKTILTLTGVSSLEDVKSNQESDSMFKKKMVPDFYVDSIADLLPALQARCVRLSAERAKLLLAEVDTLLFNCDGVLWRGETAVPGAPETLRALRARGKRLGFITNNSSKTRTAYAEKLRRLGFGGPVGPEAGLEVFGTAYCCSALYLRQRLAGVPDPKAYVLGSPALAAELEAVGVTSVGVGPDVLHGDGPSDWLAVPLEPDVRAVVVGFDPHFSYMKLTKAVRYLQQPDCLLVGTNMDNRLPLENGRFIAGTGCLVRAVEMAAQRQADIIGKPSRFFIFDCCVSQEYGINPERTVMVGDRLDTDILLGSTCSLKTILTLTGVSSLEDVKSNQESDSMFKKKMVPDFYVDSIADLLPALQARCVRLSAERAKLLLAEVDTLLFNCDGVLWRGETAVPGAPETLRALRARGKRLGFITNNSSKTRTAYAEKLRRLGFGGPVGPEAGLEVFGTAYCSALYLRQRLAGVPDPKAYVLGSPALAAELEAVGVTSVGVGPDVLHGDGPSDWLAVPLEPDVRAVVVGFDPHFSYMKLTKAVRYLQQPDCLLVGTNMMDNRLPLENGRFIAGTGCLVRAVEMAAQRQADIIGKPSRFFIFDCVSQEYGINPERTVMVGDRLDTDILLGSTCSLKTILTLTGVSSLEDVKSNQESDSMFKKKMVPDFYVDSIADLLPALQEARCVRLSAERAKLLLAEVDTLLFNCDGVLWRGETAVPGAPETLRALRARGKRLGFITNNSSKTRTAYAEKLRRLGFGGPVGPEAGLEVFGTAYCSALYLRQRLAGVPDPKAYVLGSPALAAELEAVGVTSVGVGPDVLHGDGPSDWLAVPLEPDVRAVVVGFDPHFSYMKLTKAVRYLQQPDCLLVGTNMDNRLPLENGRFIAGTGCLVRRAVEMAAQRQADIIGKPSRFIFDCVSQEYGINPERTVMVGDRLDTDILLGSTCSLKTILTLTGVSSLEDVKSNQESDSMFKKKMVPDFYVDSIADLLPALQFITNNSSKTRTAYAEKLRRLLEVFGTAYCSALYLRQRLAGVPDPKAYVLGSPALAAELEAVGVTSVGVGPDVLHGDGPSDWLAVPLEPDVRAVVVGFDPHFSYMKLTKAVRYLQQPDCLLVGTNMDNRLPLENGRFIAGTGCLVRAVEMAAQRQADIIGKPSRFFIFDCVSQEYGINPERDRLDTDILLGSTCSLKTILTKMVPDFYVARCVRLSAERAKLLLAEVDTLLFNCDGVLWRGETAVPGAPETLRALRARGKRLGFITNNSSKTRTAYAEKLRRLGFGGPVGPEAGLEVFGTAYCSALYLRQRLAGVPDPKAYVLGSPALAAELEAVGVTSVGVGPDVLHGDGPSDWLAVPLEPDVRAVVVGFDPHFSYMKLTKAVRYLQQPDCLLVGTNMDNRLPLENGRFIAGTGCLVRAVEMAAQRQADIIGKPSRFIFDCVSQEYGINPERTVMVGDRLDTDILLGSTCSLKTILTLTGVSSLEDVKSNQESDSMFKKKMVPDFYVDSIADLLPALQG

Solvent-accessible surface area: 98008 Å² total; per-residue (Å²): 248,18,54,134,30,48,46,134,100,2,143,117,21,19,80,85,2,66,6,2,0,0,7,3,42,1,0,0,9,63,28,101,92,39,11,106,30,0,20,93,0,0,111,25,0,50,92,169,57,37,90,1,0,1,0,4,13,42,1,50,97,37,27,92,42,12,23,69,22,4,154,128,30,23,0,21,38,126,92,23,4,0,4,0,1,33,3,0,0,9,22,0,67,53,63,10,68,78,28,122,116,14,35,0,6,0,0,3,10,102,10,0,17,52,19,0,101,87,32,48,2,57,24,31,30,55,14,98,26,71,34,83,41,143,18,40,69,75,10,25,52,21,99,54,80,81,106,18,74,0,0,0,0,0,21,1,25,58,3,12,1,0,1,0,3,32,0,7,58,18,8,102,117,116,100,3,24,6,0,0,0,7,58,20,51,55,36,43,30,80,127,65,106,32,0,0,1,5,0,0,0,0,82,2,0,9,31,0,10,112,60,167,15,42,31,1,0,4,52,20,71,30,0,11,10,8,0,5,24,61,24,17,12,52,40,117,69,1,1,0,2,0,4,53,9,65,7,0,0,27,0,0,31,68,5,79,9,28,2,6,0,0,42,38,16,75,7,39,43,127,65,0,78,59,14,65,131,92,114,39,157,157,56,87,102,35,18,0,66,32,35,4,88,16,0,25,58,8,76,91,26,50,72,191,18,52,122,10,25,52,140,107,2,132,106,4,18,71,60,2,59,4,5,0,3,13,1,59,6,0,0,9,98,27,104,84,36,5,115,22,0,19,94,0,0,114,26,3,56,78,140,65,41,91,3,0,0,0,5,19,57,2,64,79,34,20,83,40,12,20,94,16,3,150,112,35,22,0,21,27,49,146,35,144,171,43,49,64,22,1,0,4,0,0,28,0,1,0,4,18,0,121,67,126,7,80,81,25,119,113,17,40,0,4,0,0,4,11,104,9,0,23,48,15,0,133,85,23,48,2,77,30,32,34,55,14,90,32,75,34,72,45,148,16,45,76,64,12,17,76,28,118,51,83,85,109,1,68,0,0,0,0,0,29,2,27,60,3,14,1,0,0,0,0,37,0,4,53,5,5,108,73,122,66,4,48,6,0,0,0,12,93,22,45,45,42,45,43,78,128,74,98,31,3,1,2,5,3,0,1,4,86,1,0,22,17,0,10,110,66,160,10,60,27,0,0,4,37,32,146,20,0,16,41,0,0,27,107,84,29,60,23,76,51,145,98,0,1,0,1,0,7,41,7,59,6,1,0,4,0,0,43,80,12,75,8,69,2,3,0,0,41,28,22,89,8,42,52,104,62,5,123,56,16,90,117,101,106,50,174,107,60,140,99,26,17,0,38,36,37,4,87,18,1,23,64,7,46,92,20,3,192,75,197,18,46,135,9,27,48,134,99,0,111,120,8,10,70,90,0,52,1,1,0,0,15,2,53,5,0,0,5,88,24,145,86,22,1,100,23,0,14,79,0,0,104,19,0,54,76,123,64,41,92,4,0,0,0,4,11,58,1,57,91,33,19,85,40,14,26,72,40,2,129,171,43,24,0,23,34,53,142,20,121,106,45,38,62,22,2,0,4,0,0,28,0,0,0,2,4,0,80,27,70,8,54,85,35,121,113,17,37,0,1,0,0,3,10,103,10,0,23,53,18,0,134,82,23,47,2,72,33,35,29,53,16,93,31,81,40,66,47,143,16,41,83,68,9,22,78,32,117,60,85,87,112,11,63,0,0,0,0,0,18,2,26,64,3,12,1,1,0,0,4,33,0,6,41,12,6,94,105,114,69,1,42,6,0,0,0,8,58,23,50,54,36,48,42,83,148,74,114,33,4,1,1,4,0,0,1,0,73,2,0,2,18,0,8,101,70,152,11,62,31,0,0,4,50,33,41,26,0,16,8,1,0,5,11,41,22,15,15,57,39,119,92,0,0,0,0,0,6,35,5,60,6,0,0,9,0,0,39,67,9,82,9,52,2,2,0,0,55,30,27,88,10,34,68,121,54,2,117,71,15,71,127,24,133,41,156,118,96,88,100,28,3,0,42,43,35,3,86,17,0,24,57,2,46,79,6,6,153,73,190,20,54,123,7,32,44,113,114,0,131,118,15,11,78,75,0,68,4,2,0,0,21,5,66,5,0,0,8,134,39,143,94,25,2,107,27,0,20,95,0,0,110,10,0,57,75,121,63,34,95,2,0,0,0,14,19,23,4,48,115,66,31,96,47,26,27,71,42,3,142,127,34,22,0,24,35,44,126,23,148,152,42,43,81,19,2,0,7,0,5,57,3,0,0,23,8,0,124,81,113,11,86,78,23,107,132,20,34,0,6,0,0,3,9,102,18,0,15,63,39,0,103,87,30,46,1,59,30,26,31,60,12,101,28,79,33,86,38,145,14,42,68,67,11,21,77,17,116,57,84,84,108,17,76,0,0,0,0,0,18,1,23,55,4,12,1,0,0,0,4,34,0,6,50,17,6,94,117,112,99,3,44,5,0,0,0,11,61,30,38,57,41,93,48,119,141,74,125,37,2,0,2,5,0,0,1,0,77,2,0,15,24,0,7,106,63,172,10,50,25,1,0,7,40,23,107,53,0,12,40,5,0,26,110,70,28,56,26,71,50,66,73,1,0,0,0,0,7,71,4,48,11,1,0,12,0,0,43,65,5,77,7,53,2,2,0,0,50,26,27,110,8,41,67,136,64,3,141,68,9,66,144,35,125,40,136,112,83,106,85,25,3,0,44,47,36,2,85,17,0,22,61,2,33,93,10,4,155,85,210,15,45,164,15,25,56,132,111,2,139,130,11,12,85,76,2,48,0,3,0,4,22,2,70,9,0,0,7,105,21,127,90,26,2,105,30,0,18,86,0,0,116,15,0,42,73,120,62,38,83,3,0,1,0,12,22,24,4,47,118,56,32,78,44,39,20,95,38,5,178,156,32,22,0,20,27,49,140,23,149,163,46,59,48,25,2,0,6,0,4,34,0,0,0,7,5,0,86,29,57,10,64,76,32,109,132,22,33,0,5,0,0,3,8,102,12,0,15,58,32,0,130,87,36,48,2,75,32,25,32,59,12,102,29,80,34,86,38,143,17,40,77,57,10,27,76,24,115,61,88,86,116,18,78,0,0,0,0,0,16,1,27,57,2,12,1,1,0,0,0,23,0,2,47,14,8,102,120,114,84,3,47,7,0,0,0,10,88,26,50,60,44,89,49,97,115,75,100,36,2,0,2,5,3,0,0,4,88,2,0,21,28,0,9,119,63,168,11,66,22,0,0,6,24,28,24,19,0,4,4,0,0,0,15,75,25,12,2,40,29,110,50,0,0,0,4,0,10,83,8,53,14,0,0,7,0,0,41,72,3,79,7,51,1,4,0,0,55,31,28,111,9,46,60,127,64,0,102,68,19,82,136,77,107,40,145,120,77,103,108,21,6,0,41,42,33,6,88,23,4,24,66,14,25,91,24,4,143,202,42,180,20,42,129,12,26,56,147,102,2,121,114,9,12,69,74,2,62,2,3,0,0,16,3,55,4,0,0,7,90,28,105,88,29,1,104,28,0,19,94,0,0,126,18,0,54,77,116,62,37,92,2,0,0,0,6,13,58,1,57,68,33,22,86,32,11,27,66,10,3,155,133,36,25,0,24,32,47,149,32,149,165,32,46,63,17,1,0,4,0,1,25,0,0,0,10,8,0,124,76,130,8,86,76,28,123,114,17,40,0,2,0,0,3,10,104,10,0,22,52,18,0,133,81,19,48,2,73,32,33,33,56,16,92,34,87,38,66,42,148,17,38,74,65,9,24,79,34,117,57,85,91,110,11,68,0,0,0,0,0,21,1,27,62,2,14,0,1,0,0,3,44,0,7,52,13,8,105,102,118,69,0,45,5,0,0,0,5,63,22,37,54,38,54,43,86,130,74,99,35,0,0,2,7,0,0,1,0,72,0,0,10,18,0,11,108,64,164,8,60,38,0,0,5,50,34,124,16,0,15,54,1,0,32,122,83,25,54,18,69,50,142,94,0,0,0,0,0,5,44,6,72,7,0,0,7,0,0,41,71,8,85,8,48,2,3,0,0,56,30,28,92,10,37,70,120,63,1,132,61,16,82,119,62,121,44,134,115,80,112,97,22,6,0,38,38,38,3,85,18,0,28,62,2,38,83,13,7,148,127,57,37,17,36,2,41,94,36,29,89,37,28,9,97,107,95,201,179,158,92,88,2,0,4,0,2,31,0,0,0,6,22,0,108,70,126,10,90,78,26,137,102,17,31,0,5,0,0,2,10,98,7,0,14,55,23,0,105,88,39,42,1,47,29,31,28,54,14,96,24,76,32,88,37,149,14,42,60,75,10,24,73,14,119,52,80,82,112,17,75,0,0,0,0,0,17,1,25,54,2,12,1,0,0,0,4,32,0,7,56,19,8,93,119,116,91,4,23,7,0,0,0,9,61,21,41,50,32,98,45,134,133,74,98,37,2,0,1,4,0,0,1,0,69,1,0,8,26,0,10,121,64,161,8,52,35,0,0,24,47,34,132,32,0,23,50,1,11,26,118,91,107,62,55,75,53,121,230,126,75,79,59,9,42,5,37,10,7,42,54,7,87,51,147,8,86,47,114,184,71,103,47,87,134,193,125,74,190,19,50,125,12,30,51,93,96,1,102,104,9,12,77,86,2,62,2,2,0,0,14,2,68,4,0,0,8,108,38,114,93,24,2,100,22,0,13,75,0,0,107,7,0,60,67,122,65,45,90,2,0,0,0,8,26,52,3,55,66,32,21,87,32,11,22,78,13,3,153,129,30,23,0,22,23,47,130,55,133,130,50,50,70,23,1,0,4,0,1,32,0,0,1,6,22,0,87,28,53,8,68,74,28,111,127,18,37,0,2,0,0,3,13,103,10,0,21,48,16,0,132,87,25,47,2,78,33,35,27,54,14,93,37,86,34,75,40,139,15,42,72,54,13,28,78,31,116,51,79,88,109,2,64,0,0,0,0,0,27,1,26,63,3,13,1,7,0,0,5,45,0,4,54,4,5,100,79,120,90,2,24,4,0,0,0,8,66,24,40,45,47,50,40,106,150,72,93,36,3,1,2,4,0,0,1,0,77,1,0,17,23,0,6,106,67,158,8,54,45,0,0,6,58,36,68,25,0,16,9,1,0,4,17,64,23,15,12,71,44,139,102,1,0,0,0,0,7,48,5,56,8,0,0,29,0,0,41,71,6,82,9,62,2,2,0,0,46,27,27,77,11,44,71,94,60,4,113,61,16,64,92,114,127,44,131,144,92,96,101,24,2,0,45,42,33,4,85,22,0,25,61,2,50,77,14,5,142,60

Secondary structure (DSSP, 8-state):
-PEEP-HHHHHHHHHH-SEEEE-TBTTTEETTEEPTTHHHHHHHHHHTT-EEEEEE---SS-HHHHHHHHHHTT------EEEHHHHHHHHHHHHTTT-SS-EEEEES-HHHHHHHHHTT-EEE--S-----SSSHHHHHHS---SSEEEEEE---TT-BHHHHHHHHHHHTSTT-EEEES---SEEE-GGG-EEE-HHHHHHHHHHHHT--PEE-STTSHHHHHHHHHHH---GGGEEEEES-IIIIIHHHHHTT-EEEEETTSS--HHHHHHHHS-S-HHHHHT--SEEES-GGGGTTT-/---EE--HHHHHHHHHH-SEEEEESBTTTEETTEEPTTHHHHHHHHHHTT-EEEEE----SS-HHHHHHHHHHTT-----SSS----EE-HHHHHHHHHHHHTTT-SS-EEEEES-HHHHHHHHHTT-EEE--S-----SSSHHHHHTS---SSEEEEEE---TT-BHHHHHHHHHHHTSTT-EEEES---SEEE-GGG-EEE-HHHHHHHHHHHHT--PEE-STTSTHHHHHHHHHH---GGGEEEEES-IIIIIHHHHHTT-EEEEETTSS--HHHHHHHHS-SSHHHHHS--SEEES-GGGGHHHH-/---EE--HHHHHHHHHH-SEEEEESBTTTEETTEEPTTHHHHHHHHHHTT-EEEEE----SS-HHHHHHHHHHTT-----STTS---EE-HHHHHHHHHHHHTTT-SS-EEEEES-HHHHHHHHHTT-EEE--S-----SSSHHHHHTS---SSEEEEEE---TT-BHHHHHHHHHHHTSTT-EEEES---SEEE-GGG-EEE-HHHHHHHHHHHHT--PEE-STTSHHHHHHHHHHH---GGGEEEEES-IIIIIHHHHHTT-EEEEETTSS--HHHHHHHHH---HHHHHTS-SEEES-GGGGGGGG-/---EE--HHHHHHHHHH-SEEEE--BTTTEETTEEPTTHHHHHHHHHHTT-EEEEE---SSS-HHHHHHHHHHTT----SSSSSPP-EE-HHHHHHHHHHHHTTT-SS-EEEEES-HHHHHHHHHTT-EEE--S-----SSSHHHHHTS---SSEEEEEE---TT-BHHHHHHHHHHHTSTT-EEEES---SEEE-GGG-EEE-HHHHHHHHHHHHT--PEE-STTSHHHHHHHHHHH---GGGEEEEES-IIIIIHHHHHTT-EEEEETTSS--HHHHHHHHHSS-HHHHHSS-SEEES-GGGGGGGG-/---EE--HHHHHHHHHH-SEEEEESBTTTEETTEEPTTHHHHHHHHHHTT-EEEEE---SSS-HHHHHHHHHHTTS---SSSSPPP-EE-HHHHHHHHHHHHTSS-SS-EEEEES-HHHHHHHHHTT-EEE--S-----SSSHHHHHHS---TT--EEEE---TT-BHHHHHHHHHHHTSTT-EEEES---SEEE-GGG-EEE-HHHHHHHHHHHHT--PEE-STTSTHHHHHHHHHH---GGGEEEEES-IIIIIHHHHHTT-EEEEETTSS--HHHHHHHHTSS-HHHHHT--SEEESSGGGGGGGG-/----EE--HHHHHHHHHH-SEEEEESBTTTEETTEEPTTHHHHHHHHHHTT-EEEEEE---SS-HHHHHHHHHHTT-----SSSPPP-EEEHHHHHHHHHHHHTTT-SS-EEEEES-HHHHHHHHHTT-EEE--S-----SSSHHHHHHS---SSEEEEEE---TT-BHHHHHHHHHHHTSTT-EEEES---SEEE-GGG-EEE-HHHHHHHHHHHHT--PEE-STTSTHHHHHHHHHH---GGGEEEEES-IIIIIHHHHHTT-EEEEETTSS--HHHHHHHHT-SSHHHHHT--SEEES-GGGGGGGG-/-B---SSS-HHHHHHHHHH----B-HHHHHHHHHHHHTTT-SS-EEEEES-HHHHHHHHHTT-EEE--S-----SSSHHHHTTS---SS--EEEE---TT-BHHHHHHHHHHHTSTT-EEEES---SEEE-GGG-EEE-HHHHHHHHHHHHT--PEE-STTSHHHHHHHHHHH---S----IIIIIHHHHHTT----B-----S-B-/---EE--HHHHHHHHHH-SEEEEESBTTTEETTEEPTTHHHHHHHHHHTT-EEEEEES--SS-HHHHHHHHHHTT-----SSS----EEEHHHHHHHHHHHHTSS-SS-EEEEES-HHHHHHHHHTT-EEE--S-----SSSHHHHHTS---SSEEEEEE---TT-BHHHHHHHHHHHTSTT-EEEES---SEEE-GGG-EEE-HHHHHHHHHHHHT--PEE-STTSTHHHHHHHHHH---GGGEEEEES-IIIIIHHHHHTT-EEEEETTSS--HHHHHHHHSTT-HHHHHTS-SEEES-GGGGHHHHT-

Foldseek 3Di:
DAAADALVNLLVLLVQAQEEEEECDLAQDADLGGDPQNLVLLVVCVVVRHHYAYEYLAQADALVRVQVSCVVNNNDCDVRYFYLLLLVLVVCCVLCVPPDQEEEEELDYVNSQVSVVVSRYHYPNADADDDDDDDDVVLLPDDDDPRHAEYEQHPHPRDDVSSLNNLLVQLVPVRYAYAYSAQDQWDAHPPRDTDGHSNVVSVSSCVSNVHDHHYCAFPDCSSVVVNCVPVVDDQRRYEYEYADLRGGQLNNLVSNHAYEHEPSRDDDVVQLVVLVPPPDVSSVSSHHRYYDPHPSSNVSND/DQAAACALVNLLVLLVQAQEEEEEPDLFQPADLGGDPQNLVLLVLCVVVNHHYAYEYLAQAAAQVRVQVSCVVNNNDAFDDDVGDGRYQYLLLLVLVVCLVVCPPPDQEEEEELDYPNSQVNNVVSRYHYPNADADDDDDDDDVVLVPDDDDPRHAEYEQADHPRDDVSSLVNLLVQVVPPRHAYAYSAQDQWAAHPPRDIDGGSNVVSVSSCVSNVHDHHYCAFPDLSSVVVNCVPVVDDASNYEFEYADQRGRQLNNLVSNHAYEHAPSDDDDVVQLVVLVVPPDPSSVSRHHPYYYPHSSSNVVSSD/DAAAACALVNLLVLLVQAQEEEEEPDLFQAAPLGGDPLNLVLLVLCVVVRHHYAYEYLAQADALVRVQVSCVVNNNDADDDPVDDGRYQYLLLLVLVVCLVVCPPPDQEEEEELDYPNSQVSNVVSRYHYDPADADDDDDDDDVVLVPDDADPRHQEYEQHPHPRDDVSSLVNLLVQVVPVSYAYAYSALDQWDDHPPGDIDGHSNVVSVSSCVSNVHDHHYCAFPDQSSVVVNCVRVVDDQRNYEFEYADLRGGQLNNLVSNHAYEHEPSDDDDVVQLVVLVPDPDPSSVSSHHPYYYPGSSSSVSSSD/DAQAACALVNLLVLLVLAQEEEEECDLAQPPALGGDPQSLVLLVLCVVVRHHYAYEELAQADDLVVVQVSCVVNNNDFDPDPVDDRRYFYLLLLVLVVCCVLCVVPPQEEAEELEYPSSQVSNVVSRYHYPPADADEDDDDDDVVLLPPDDDPRHQEYEQADHPNDDVSSLSNLLVQVVPVRHAYAYSALDQWADDPPGDIDGHSNVVSVSSCVSNVHDHHYCAFPHQSSVVVCCVRPVDDQSNYEFEYAFLRGGLLNNLVSVHAYEHEPSDDDDVVQLVCLCPDPDPSSPSSHHPYYYPHSSSNVSNSD/DAAAACALVNLLVLLVLAQEEEEECDLFQAPALGGDPQSLVLLVLSVVVRHHYAYEELAQADDLVVVQVSCVVNNNDFDPDPPDDGRYFYLLLLVLVVCCVLCVPPPQAEEEELDYVSSQVNVVVSRYHYDPQDADEDDDDDDVVLLPDDDDPRHAEYEQAPHPRDYVSSLSNLLVQVVPVRYAYAYSAQDQWADDPPRDIDGGSNVVSVSSCVSNVHDHHYCAFPHLSSVVVSCVPPVDDQSNYEWEYADLRGGQLNNLVSVHAYEYEPSDDDDVVQLVVLVVPPDVSSVSSHHPYYDPHSSSNVVSSD/DQDAAACALVNLLVLLVLAQEEEEEPDLFAPADLGGDPLNLVLLVLSVVVNHHYAYEYLAQAAALVRVQVSCVVNNNDFFDDPVDDGRYQYLLLLVLVVCCVVCVPPDQEEEEELDYPNSQVSNVVSRYHYPPADADDDDDDDDVVLVPDDADPRHAEYEQADHPRDDVSSLVNLLVQVVPVRHAYAYSALDQWADHPPGDIHGGSNVVSVSSCVSNVHDHHYCAFPDLSSVVVSCVPVVDDQSNYEFEYADLRGGQLNNLVSNHQYEHEPSDDDDPVQLVVLVVCPDVSSVSSHHSYYYPGSSSNVSSSD/DEELAQADACVRVVVVVVVCVVYFYLLLLVLVVCCVVCVPPPQEEEEELDHVNSQVSVVVSRYHYDNADADEDDDDDDVVLLPPDDDPRHQEYEQADHPRDDVSSLSNLLVQVVDPRRAYAYSALDQWDADPPRDIDGGSNVVSVSSCVSNVHDHHYCHFPDQSSVVVSCVPVVDDQAVDDQRTQQCNCCVVVHAAEYVCGDHDYRD/DAQAACALVNLLVLLVLAQEEEEEPDLAQAAPLGGDPLNLVLLVLCVVVNHHYAYEYLAQAAAQVRVQVSCVVNNNDADDDPVGDGRYQYLLLLVLVVCCVVCVPPPQEEEEELDYVNSQVNNVVSRYHYDPQDADDDDDDDDVVLVPDDADPRHQEYEQEDHPRDDVSSLVNLLVVLVDVRYAYAYSAQDQWDAHPPGDIDGHSNVVSVSSCVSNVHDHHYCAFPDLSSVVVVCVPVVDDQSNYEFEYADLRGGQLNNLVVNHAYEHEPSDDDDVVQLVVLVDPDDVSSVSSHHPYYYPGSSSNCVSSVD

B-factor: mean 77.94, std 30.86, range [11.47, 211.49]

InterPro domains:
  IPR006349 2-phosphoglycolate phosphatase, eukaryotic [TIGR01452] (28-315)
  IPR006357 HAD-superfamily hydrolase, subfamily IIA [PF13344] (31-138)
  IPR006357 HAD-superfamily hydrolase, subfamily IIA [PIRSF000915] (9-320)
  IPR006357 HAD-superfamily hydrolase, subfamily IIA [TIGR01460] (32-282)
  IPR023214 HAD superfamily [G3DSA:3.40.50.1000] (29-314)
  IPR023214 HAD superfamily [G3DSA:3.40.50.1000] (101-235)
  IPR036412 HAD-like superfamily [SSF56784] (28-316)

Organism: Mus musculus (NCBI:txid10090)

Radius of gyration: 44.81 Å; Cα contacts (8 Å, |Δi|>4): 5218; chains: 8; bounding box: 120×105×110 Å

CATH classification: 3.40.50.1000